Protein 8EN5 (pdb70)

Nearest PDB structures (foldseek):
  4oos-assembly1_A  TM=9.981E-01  e=9.730E-63  Norovirus Hu/GII.4/Sydney/NSW0514/2012/AU
  4opo-assembly1_A  TM=9.979E-01  e=1.707E-60  Norovirus Hu/GII-4/Kumamoto5/2006/JP
  3sln-assembly3_C  TM=9.999E-01  e=3.626E-60  Norovirus Hu/GII.4/2004/NL
  4opv-assembly1_A  TM=9.982E-01  e=5.008E-60  Norovirus Hu/GII.4/Farmington Hills/2004/USA
  8vrv-assembly1_B  TM=9.933E-01  e=4.746E-60  Norovirus GII.4

Organism: NCBI:txid1241973

B-factor: mean 28.87, std 10.04, range [11.43, 81.65]

Secondary structure (DSSP, 8-state):
-PPP-----BGGG-B-SSSSSB--EEEE---TTS----SSS-B-TTS-B-TT--S-GGGTT-EEEEEEE-TTSSEEEEEEPPTTSPPP-TTSSSSSSTT---SBSEEEEEEEEE-TTT--EEEEEEEEETTSTTEEGGGTEEEEEES-SS-PPTTS-EEEEEEEEE--TTS-TT---BTTS---TTTTSS---SPPPP----STTEEEEEEEEE--EEEE----EEEESS-HHHHHHHHHH-PPPSSSEEEEEEE-TTT--EEEEEEEETTTEEEEE--S-EEEEB-TT-EEEEEEEE-TTPPPPP--/-PPP-----BGGGSB-SSSSSB--EEEEE--TTS----SSS-B-TTS-B-TT--S-GGGTT-EEEEEE--TT-SEEEEEEPPTTSPPP-TTSSSSSSTT---SBSEEEEEEEEE-TTT--EEEEEEEEETTSTT-BGGGTEEEEEES-SS---TTS-EEEEEEEEE--TTS-TT---BTTS---TTTTSS---SPPPP----STTEEEEEEEEE--EEEE----EEEESS-HHHHHHHHHH-PPPSSSEEEEEEE-TTT--EEEEEEEETTTEEEEE--S-EEEEB-TT-EEEEEEEE-TT--PPP--/-PPP------STTSB-SSSSSB--EEEE---TTS----SSS-B-TTS-B-TT--S-GGGTT-EEEEEEE-TTSSEEEEEE--TTSPPP-TTSSSSSSTT---SBSEEEEEEEEE-TTT--EEEEEEEEETTSTT-BGGGTEEEEEES-SSSPPSSS-EEEEEEEEE--TTSSTT---BTTS---TTSTT----SPPPP----STTEEEEEEEEE--EEEE----EEEESS-HHHHHHHHHH-PPPSSSEEEEEEEETTTTEEEEEEEEETTTEEEEE--S-EEEEB-TT-EEEEEEEE-TT--PPP--/--------BGGG-B-SSSSSB--EEEEE--TTS----SSS-B-TTS-B-TT--S-GGGTT-EEEEEEEETTTTEEEEEEE-TTSPBP-TTSSSSSSTT---SBSEEEEEEEEE-TTT--EEEEEEEEETTSTT-BGGGTEEEEEES-SSSPPTTS-EEEEEEEEE--TTS-TT---BTT----TT-TT----SPPPP----STTEEEEEEEEE--EEEE----EEEESS-HHHHHHHHHH-PPPSSSEEEEEEE-TTT--EEEEEEEETTTEEEEE--S-EEEEB-TT-EEEEEEEE-TT--PPP-/--EEEEE--EEE-TT--EEEEEEEESEEESPPPEEEEEE-TTS--EEEEEE-TT--EEES-GGGTTTEEEEEEGGGTEEEEEE-S--GGG-EEEEEEE-SBSS----SGGG-SEE---EEEEE---/--EEEEE--EEE-TT--EEEEEEEESEEESPPPEEEEEE-TTS--EEEEEE-TT--EEES-GGGBTTEEEEEEGGGTEEEEEE-S--GGG-EEEEEEE-SBSS----SGGG-SEE---EEEEE--/--EEEEE--EEE-TT--EEEEEEEESEEESPPPEEEEEE-TTS--EEEEEE-TT--EEESSGGGTTTEEEEEEGGGTEEEEEESS--GGG-EEEEEEE-SBSS----SGGG-SEE---EEEEE--SSS---/--EEEEE--EEE-TT--EEEEEEEESEEESPPPEEEEEE-TTS--EEEEEE-TT--EEES-STTTTTEEEEEEGGGTEEEEEE-S--GGG-EEEEEEE-SBSS---SSGGG-SEE---EEEEE-

Foldseek 3Di:
DQDFKFDQDFQQRFAAQQAGGGFDFKWWAADPVAWAFFQTQWAFLLQRRAALYDADRQLAQKWKAWWDFDPPAQKIKGQTDAPVRHRDDLPPQHQARRNHHFWFFKWKFKKKWADVVPRDIDIWIKIFGLQALQQARSNRITMIHTPDRDDGDGPTMMMTGTAFGEDDQVDDAQPDDDRRHGGQNHSPPDHGGRGLHTDADDDPQKTFMWRWDFTDYDYHRHNRIDTHFHTSSRSNVSNVSSDDQPEQWWKKFWADVVPRDTPFIWIQGRRGGIMARHHRIDIDDDDRSIGIITDDRDYPPDDTDHDD/DDAQKFDQAFQQRFAAQQALGGFDFKWWAADPVAWAFFQTQWAFLLQRRAALYDQDSQLAQKWKAWWDDDQQAQKIKGQTDAPVRHRDDLVPQHQAHRNHHFWFFKWKFKKKWADVVPRDIDIWIWIFGLQALQQARSVRIGMIRTPDNPPGDGPTIMMTGTAFGEDDQVDDAQPDDDRRHGGQNHGPPDHTGRGLHTDADDAPQKTFMWRWDFTDYDYHHHNRIHTHFHTSSSSNVSNVNSRDQPEQWWKKFWADPVVRDTPFIWIQGRRGGIMARHHRTDIDDDDRSIDIITDGRDYDRDDTDHDD/DKAWAKDWADAAAAQAKTKIKIAIDDADDFQWKKWKWWAAPPGDTWTAKIQASVRDIDGPDVVQVVFWDWDADVVRRMIMIMGGRDDQVVWTWMKMFTDNDRDDHDTDPVRGPHIHPTDGHGHDPD/DKAWAKDWADEAAAQAKTKIKIQMDDDDDFQWKKWKWWADPPGDTWTAKIAFSVRDIDGDDVVQPPQWDWDADVVRNMIMIMGGRDDQVPWTWMKMFTDNDRDDIDTDPVVGPYIHPTHGHGHDD/DFDFKFDQAFQQRFAAQQALGGFDFKWWAADPVAWAFFQTQWAFLLFRRAALYDQDSQLAQKWKAWWDAPQVAQKIKGQTDAPVRHRDDLPPQHQFHRNHRFWFFKWKFKKKWADPVPRDIDIWIKIFGLQAQQQARSVRIGMIRTPDNPDGDGPTMMMTGTAFGEDDQVDDAQPDDDNRHGGNNHGPPDDTGRGDHTDADDDPQKTFMWRWDFTDYDYHHHNRIDTHFHTSSSSNVSNVSSDDQPEQWWKKFWADVVVRDTPFIWIQGRRGGIMARHHRIDIDDDDRSIDIITDDRDYPPDDTDHDD/DDFKFDQAFQQRFAAQQAGGGFDFKWWAADPVAWAFFQTQFAFLLQRHAALYDADRQLAQKWKAWWDFPPPAQKIKGQTDAPVNHRDDLVDQHQARRRHHFWFFKWKFKKKWADPVPGDIDIWIKIFGLQALQQARSVRMGMIHTPDRPDGDGPTIMMTGTAFGEDDQVDDAQPDDDQRHGGQNHGPPHHTGRGQDTDADDPPQKTFIWRWDFTDYPYHHHNRIHTHFHTSSRSNVSNVNSDDQPEQWWKKFKADVVVRDTPFIWIQGRRTGIMARHHRIDIDDDDRSIDIITDDRDYPPDDTDHD/DKAWAKDWADEAEFFAKTKMKIAIDDADDFQWKKWKWWADPPGDTWTAKIAFSVRDIGGDDCVQVPFWDWDDDVVRNMIMIMGRGDDQVPWTWMKMFTDNDRDDHDTDPVRGPYIYPTHGHGYDHPPPDDD/DKAWDKDWADEAAQQAKIKMKIAMDDDDDFQWKKWKWWAAPPDDIKTAKIQFSVRDIDGPDPPCPPFWDWDDDVVRRMIMIIGGRDDQRVWTWMKMFTDNHRDDDDIDPVRGPGIHPTDGHGYD

Structure (mmCIF, N/CA/C/O backbone):
data_8EN5
#
_entry.id   8EN5
#
_cell.length_a   61.244
_cell.length_b   235.384
_cell.length_c   70.566
_cell.angle_alpha   90.000
_cell.angle_beta   104.300
_cell.angle_gamma   90.000
#
_symmetry.space_group_name_H-M   'P 1 21 1'
#
loop_
_entity.id
_entity.type
_entity.pdbx_description
1 polymer 'GII.4 P domain'
2 polymer 'Nanobody 56'
3 non-polymer 1,2-ETHANEDIOL
4 non-polymer '2-(N-MORPHOLINO)-ETHANESULFONIC ACID'
5 water water
#
loop_
_atom_site.group_PDB
_atom_site.id
_atom_site.type_symbol
_atom_site.label_atom_id
_atom_site.label_alt_id
_atom_site.label_comp_id
_atom_site.label_asym_id
_atom_site.label_entity_id
_atom_site.label_seq_id
_atom_site.pdbx_PDB_ins_code
_atom_site.Cartn_x
_atom_site.Cartn_y
_atom_site.Cartn_z
_atom_site.occupancy
_atom_site.B_iso_or_equiv
_atom_site.auth_seq_id
_atom_site.auth_comp_id
_atom_site.auth_asym_id
_atom_site.auth_atom_id
_atom_site.pdbx_PDB_model_num
ATOM 1 N N . THR A 1 1 ? 28.021 -70.901 32.354 1.00 42.96 224 THR A N 1
ATOM 2 C CA . THR A 1 1 ? 29.360 -71.121 32.863 1.00 40.82 224 THR A CA 1
ATOM 3 C C . THR A 1 1 ? 30.398 -70.121 32.274 1.00 35.20 224 THR A C 1
ATOM 4 O O . THR A 1 1 ? 31.392 -69.839 32.939 1.00 34.85 224 THR A O 1
ATOM 8 N N . LYS A 1 2 ? 30.197 -69.590 31.052 1.00 31.13 225 LYS A N 1
ATOM 9 C CA . LYS A 1 2 ? 31.141 -68.593 30.536 1.00 31.57 225 LYS A CA 1
ATOM 10 C C . LYS A 1 2 ? 31.118 -67.372 31.454 1.00 27.62 225 LYS A C 1
ATOM 11 O O . LYS A 1 2 ? 30.030 -66.811 31.694 1.00 27.35 225 LYS A O 1
ATOM 17 N N . PRO A 1 3 ? 32.270 -66.918 31.962 1.00 26.06 226 PRO A N 1
ATOM 18 C CA . PRO A 1 3 ? 32.269 -65.825 32.956 1.00 26.24 226 PRO A CA 1
ATOM 19 C C . PRO A 1 3 ? 31.906 -64.477 32.334 1.00 21.71 226 PRO A C 1
ATOM 20 O O . PRO A 1 3 ? 32.370 -64.122 31.248 1.00 21.68 226 PRO A O 1
ATOM 24 N N . PHE A 1 4 ? 31.078 -63.735 33.059 1.00 22.44 227 PHE A N 1
ATOM 25 C CA . PHE A 1 4 ? 30.747 -62.367 32.654 1.00 19.92 227 PHE A CA 1
ATOM 26 C C . PHE A 1 4 ? 31.923 -61.413 32.937 1.00 20.86 227 PHE A C 1
ATOM 27 O O . PHE A 1 4 ? 32.777 -61.665 33.791 1.00 20.11 227 PHE A O 1
ATOM 35 N N . SER A 1 5 ? 31.936 -60.257 32.230 1.00 17.93 228 SER A N 1
ATOM 36 C CA . SER A 1 5 ? 32.937 -59.209 32.405 1.00 19.59 228 SER A CA 1
ATOM 37 C C . SER A 1 5 ? 32.441 -57.995 31.644 1.00 16.65 228 SER A C 1
ATOM 38 O O . SER A 1 5 ? 31.512 -58.098 30.842 1.00 16.51 228 SER A O 1
ATOM 41 N N . VAL A 1 6 ? 33.081 -56.862 31.896 1.00 18.40 229 VAL A N 1
ATOM 42 C CA . VAL A 1 6 ? 32.905 -55.660 31.079 1.00 15.44 229 VAL A CA 1
ATOM 43 C C . VAL A 1 6 ? 34.264 -55.275 30.524 1.00 17.46 229 VAL A C 1
ATOM 44 O O . VAL A 1 6 ? 35.315 -55.640 31.091 1.00 17.93 229 VAL A O 1
ATOM 48 N N . PRO A 1 7 ? 34.295 -54.474 29.464 1.00 15.91 230 PRO A N 1
ATOM 49 C CA . PRO A 1 7 ? 35.585 -54.113 28.847 1.00 18.65 230 PRO A CA 1
ATOM 50 C C . PRO A 1 7 ? 36.456 -53.254 29.736 1.00 19.29 230 PRO A C 1
ATOM 51 O O . PRO A 1 7 ? 35.983 -52.418 30.516 1.00 17.44 230 PRO A O 1
ATOM 55 N N . VAL A 1 8 ? 37.768 -53.469 29.609 1.00 17.00 231 VAL A N 1
ATOM 56 C CA . VAL A 1 8 ? 38.732 -52.582 30.215 1.00 20.07 231 VAL A CA 1
ATOM 57 C C . VAL A 1 8 ? 38.885 -51.396 29.290 1.00 18.90 231 VAL A C 1
ATOM 58 O O . VAL A 1 8 ? 39.729 -51.394 28.371 1.00 19.82 231 VAL A O 1
ATOM 62 N N . LEU A 1 9 ? 38.071 -50.356 29.532 1.00 15.52 232 LEU A N 1
ATOM 63 C CA . LEU A 1 9 ? 38.133 -49.129 28.749 1.00 14.19 232 LEU A CA 1
ATOM 64 C C . LEU A 1 9 ? 37.819 -48.016 29.710 1.00 16.30 232 LEU A C 1
ATOM 65 O O . LEU A 1 9 ? 36.897 -48.175 30.526 1.00 18.92 232 LEU A O 1
ATOM 70 N N . THR A 1 10 ? 38.524 -46.888 29.567 1.00 14.32 233 THR A N 1
ATOM 71 C CA . THR A 1 10 ? 38.226 -45.680 30.338 1.00 13.01 233 THR A CA 1
ATOM 72 C C . THR A 1 10 ? 36.984 -45.017 29.767 1.00 15.30 233 THR A C 1
ATOM 73 O O . THR A 1 10 ? 36.557 -45.317 28.644 1.00 15.39 233 THR A O 1
ATOM 77 N N . VAL A 1 11 ? 36.461 -44.025 30.512 1.00 15.66 234 VAL A N 1
ATOM 78 C CA . VAL A 1 11 ? 35.269 -43.318 30.027 1.00 15.86 234 VAL A CA 1
ATOM 79 C C . VAL A 1 11 ? 35.586 -42.644 28.705 1.00 14.43 234 VAL A C 1
ATOM 80 O O . VAL A 1 11 ? 34.834 -42.762 27.722 1.00 17.33 234 VAL A O 1
ATOM 84 N N . GLU A 1 12 ? 36.745 -41.967 28.641 1.00 16.97 235 GLU A N 1
ATOM 85 C CA . GLU A 1 12 ? 37.124 -41.238 27.440 1.00 16.48 235 GLU A CA 1
ATOM 86 C C . GLU A 1 12 ? 37.461 -42.138 26.245 1.00 16.18 235 GLU A C 1
ATOM 87 O O . GLU A 1 12 ? 37.482 -41.626 25.110 1.00 18.51 235 GLU A O 1
ATOM 93 N N . GLU A 1 13 ? 37.758 -43.416 26.471 1.00 15.22 236 GLU A N 1
ATOM 94 C CA . GLU A 1 13 ? 38.008 -44.356 25.395 1.00 14.85 236 GLU A CA 1
ATOM 95 C C . GLU A 1 13 ? 36.713 -44.815 24.740 1.00 15.81 236 GLU A C 1
ATOM 96 O O . GLU A 1 13 ? 36.771 -45.469 23.682 1.00 18.51 236 GLU A O 1
ATOM 102 N N . MET A 1 14 ? 35.551 -44.510 25.354 1.00 15.23 237 MET A N 1
ATOM 103 C CA . MET A 1 14 ? 34.279 -45.045 24.871 1.00 14.21 237 MET A CA 1
ATOM 104 C C . MET A 1 14 ? 33.407 -44.005 24.184 1.00 13.86 237 MET A C 1
ATOM 105 O O . MET A 1 14 ? 33.755 -42.810 24.072 1.00 14.30 237 MET A O 1
ATOM 110 N N . THR A 1 15 ? 32.300 -44.518 23.616 1.00 13.51 238 THR A N 1
ATOM 111 C CA . THR A 1 15 ? 31.467 -43.818 22.651 1.00 12.27 238 THR A CA 1
ATOM 112 C C . THR A 1 15 ? 30.024 -43.809 23.138 1.00 13.36 238 THR A C 1
ATOM 113 O O . THR A 1 15 ? 29.563 -44.816 23.668 1.00 14.17 238 THR A O 1
ATOM 117 N N . ASN A 1 16 ? 29.353 -42.653 22.982 1.00 12.54 239 ASN A N 1
ATOM 118 C CA . ASN A 1 16 ? 27.912 -42.632 23.245 1.00 11.71 239 ASN A CA 1
ATOM 119 C C . ASN A 1 16 ? 27.198 -43.600 22.317 1.00 15.58 239 ASN A C 1
ATOM 120 O O . ASN A 1 16 ? 27.531 -43.716 21.123 1.00 13.92 239 ASN A O 1
ATOM 125 N N . SER A 1 17 ? 26.175 -44.277 22.861 1.00 13.09 240 SER A N 1
ATOM 126 C CA . SER A 1 17 ? 25.372 -45.192 22.041 1.00 11.43 240 SER A CA 1
ATOM 127 C C . SER A 1 17 ? 24.134 -44.535 21.441 1.00 13.23 240 SER A C 1
ATOM 128 O O . SER A 1 17 ? 23.374 -45.217 20.740 1.00 14.50 240 SER A O 1
ATOM 131 N N . ARG A 1 18 ? 23.931 -43.224 21.673 1.00 12.36 241 ARG A N 1
ATOM 132 C CA . ARG A 1 18 ? 22.705 -42.566 21.155 1.00 12.60 241 ARG A CA 1
ATOM 133 C C . ARG A 1 18 ? 23.025 -41.456 20.123 1.00 14.78 241 ARG A C 1
ATOM 134 O O . ARG A 1 18 ? 22.104 -40.875 19.519 1.00 15.53 241 ARG A O 1
ATOM 142 N N . PHE A 1 19 ? 24.316 -41.186 19.850 1.00 14.05 242 PHE A N 1
ATOM 143 C CA . PHE A 1 19 ? 24.759 -40.226 18.834 1.00 12.88 242 PHE A CA 1
ATOM 144 C C . PHE A 1 19 ? 26.235 -40.528 18.588 1.00 12.79 242 PHE A C 1
ATOM 145 O O . PHE A 1 19 ? 26.924 -40.914 19.532 1.00 13.16 242 PHE A O 1
ATOM 153 N N . PRO A 1 20 ? 26.747 -40.335 17.380 1.00 14.08 243 PRO A N 1
ATOM 154 C CA . PRO A 1 20 ? 28.156 -40.784 17.100 1.00 14.11 243 PRO A CA 1
ATOM 155 C C . PRO A 1 20 ? 29.239 -39.828 17.598 1.00 14.63 243 PRO A C 1
ATOM 156 O O . PRO A 1 20 ? 29.899 -39.108 16.830 1.00 16.12 243 PRO A O 1
ATOM 160 N N . ILE A 1 21 ? 29.423 -39.803 18.912 1.00 14.13 244 ILE A N 1
ATOM 161 C CA . ILE A 1 21 ? 30.388 -38.910 19.558 1.00 15.27 244 ILE A CA 1
ATOM 162 C C . ILE A 1 21 ? 30.972 -39.588 20.791 1.00 13.73 244 ILE A C 1
ATOM 163 O O . ILE A 1 21 ? 30.330 -40.471 21.389 1.00 14.31 244 ILE A O 1
ATOM 168 N N . PRO A 1 22 ? 32.173 -39.225 21.223 1.00 13.73 245 PRO A N 1
ATOM 169 C CA . PRO A 1 22 ? 32.743 -39.846 22.432 1.00 15.31 245 PRO A CA 1
ATOM 170 C C . PRO A 1 22 ? 31.981 -39.552 23.715 1.00 13.24 245 PRO A C 1
ATOM 171 O O . PRO A 1 22 ? 31.319 -38.520 23.839 1.00 15.66 245 PRO A O 1
ATOM 175 N N . LEU A 1 23 ? 32.142 -40.456 24.693 1.00 12.74 246 LEU A N 1
ATOM 176 C CA . LEU A 1 23 ? 31.736 -40.150 26.053 1.00 12.18 246 LEU A CA 1
ATOM 177 C C . LEU A 1 23 ? 32.668 -39.080 26.631 1.00 15.52 246 LEU A C 1
ATOM 178 O O . LEU A 1 23 ? 33.857 -38.984 26.262 1.00 16.75 246 LEU A O 1
ATOM 183 N N . GLU A 1 24 ? 32.132 -38.300 27.593 1.00 14.62 247 GLU A N 1
ATOM 184 C CA . GLU A 1 24 ? 32.914 -37.303 28.328 1.00 14.28 247 GLU A CA 1
ATOM 185 C C . GLU A 1 24 ? 32.932 -37.523 29.821 1.00 16.91 247 GLU A C 1
ATOM 186 O O . GLU A 1 24 ? 33.961 -37.238 30.479 1.00 16.21 247 GLU A O 1
ATOM 192 N N . LYS A 1 25 ? 31.807 -37.907 30.402 1.00 17.03 248 LYS A N 1
ATOM 193 C CA . LYS A 1 25 ? 31.759 -37.947 31.865 1.00 16.80 248 LYS A CA 1
ATOM 194 C C . LYS A 1 25 ? 30.648 -38.878 32.317 1.00 16.05 248 LYS A C 1
ATOM 195 O O . LYS A 1 25 ? 29.819 -39.335 31.523 1.00 16.91 248 LYS A O 1
ATOM 201 N N . LEU A 1 26 ? 30.642 -39.138 33.612 1.00 16.04 249 LEU A N 1
ATOM 202 C CA . LEU A 1 26 ? 29.598 -39.911 34.294 1.00 15.28 249 LEU A CA 1
ATOM 203 C C . LEU A 1 26 ? 28.753 -38.933 35.099 1.00 15.95 249 LEU A C 1
ATOM 204 O O . LEU A 1 26 ? 29.298 -38.049 35.785 1.00 16.56 249 LEU A O 1
ATOM 209 N N . PHE A 1 27 ? 27.422 -39.061 34.980 1.00 15.64 250 PHE A N 1
ATOM 210 C CA . PHE A 1 27 ? 26.494 -38.145 35.640 1.00 17.68 250 PHE A CA 1
ATOM 211 C C . PHE A 1 27 ? 25.390 -38.941 36.326 1.00 16.49 250 PHE A C 1
ATOM 212 O O . PHE A 1 27 ? 24.917 -39.975 35.805 1.00 16.49 250 PHE A O 1
ATOM 220 N N . THR A 1 28 ? 24.942 -38.478 37.485 1.00 16.37 251 THR A N 1
ATOM 221 C CA . THR A 1 28 ? 23.777 -39.126 38.102 1.00 17.79 251 THR A CA 1
ATOM 222 C C . THR A 1 28 ? 22.768 -38.064 38.511 1.00 16.69 251 THR A C 1
ATOM 223 O O . THR A 1 28 ? 23.146 -36.959 38.887 1.00 17.86 251 THR A O 1
ATOM 227 N N . GLY A 1 29 ? 21.480 -38.386 38.384 1.00 17.91 252 GLY A N 1
ATOM 228 C CA . GLY A 1 29 ? 20.433 -37.450 38.745 1.00 22.72 252 GLY A CA 1
ATOM 229 C C . GLY A 1 29 ? 19.165 -38.245 38.980 1.00 19.30 252 GLY A C 1
ATOM 230 O O . GLY A 1 29 ? 19.029 -39.390 38.548 1.00 21.00 252 GLY A O 1
ATOM 231 N N . PRO A 1 30 ? 18.215 -37.676 39.703 1.00 20.76 253 PRO A N 1
ATOM 232 C CA . PRO A 1 30 ? 16.901 -38.317 39.821 1.00 23.52 253 PRO A CA 1
ATOM 233 C C . PRO A 1 30 ? 16.188 -38.289 38.473 1.00 20.88 253 PRO A C 1
ATOM 234 O O . PRO A 1 30 ? 16.439 -37.419 37.625 1.00 23.16 253 PRO A O 1
ATOM 238 N N . SER A 1 31 ? 15.300 -39.272 38.258 1.00 21.78 254 SER A N 1
ATOM 239 C CA . SER A 1 31 ? 14.601 -39.326 36.978 1.00 24.53 254 SER A CA 1
ATOM 240 C C . SER A 1 31 ? 13.133 -39.709 37.148 1.00 30.95 254 SER A C 1
ATOM 241 O O . SER A 1 31 ? 12.506 -40.203 36.198 1.00 31.40 254 SER A O 1
ATOM 244 N N . SER A 1 32 ? 12.563 -39.492 38.332 1.00 29.86 255 SER A N 1
ATOM 245 C CA . SER A 1 32 ? 11.142 -39.797 38.506 1.00 32.86 255 SER A CA 1
ATOM 246 C C . SER A 1 32 ? 10.245 -38.802 37.790 1.00 33.90 255 SER A C 1
ATOM 247 O O . SER A 1 32 ? 9.088 -39.136 37.503 1.00 43.33 255 SER A O 1
ATOM 250 N N . ALA A 1 33 ? 10.740 -37.619 37.442 1.00 32.89 256 ALA A N 1
ATOM 251 C CA . ALA A 1 33 ? 9.858 -36.620 36.845 1.00 37.49 256 ALA A CA 1
ATOM 252 C C . ALA A 1 33 ? 9.522 -36.897 35.384 1.00 40.78 256 ALA A C 1
ATOM 253 O O . ALA A 1 33 ? 8.537 -36.343 34.882 1.00 41.89 256 ALA A O 1
ATOM 255 N N . PHE A 1 34 ? 10.288 -37.748 34.701 1.00 33.67 257 PHE A N 1
ATOM 256 C CA . PHE A 1 34 ? 10.141 -37.981 33.268 1.00 30.32 257 PHE A CA 1
ATOM 257 C C . PHE A 1 34 ? 10.359 -39.465 32.987 1.00 26.77 257 PHE A C 1
ATOM 258 O O . PHE A 1 34 ? 10.733 -40.217 33.880 1.00 29.70 257 PHE A O 1
ATOM 266 N N . VAL A 1 35 ? 10.076 -39.901 31.746 1.00 27.29 258 VAL A N 1
ATOM 267 C CA . VAL A 1 35 ? 10.205 -41.308 31.341 1.00 23.83 258 VAL A CA 1
ATOM 268 C C . VAL A 1 35 ? 11.566 -41.491 30.690 1.00 24.50 258 VAL A C 1
ATOM 269 O O . VAL A 1 35 ? 11.909 -40.765 29.751 1.00 25.82 258 VAL A O 1
ATOM 273 N N . VAL A 1 36 ? 12.339 -42.454 31.178 1.00 20.86 259 VAL A N 1
ATOM 274 C CA . VAL A 1 36 ? 13.634 -42.800 30.584 1.00 20.53 259 VAL A CA 1
ATOM 275 C C . VAL A 1 36 ? 13.417 -44.051 29.742 1.00 18.64 259 VAL A C 1
ATOM 276 O O . VAL A 1 36 ? 13.323 -45.157 30.277 1.00 20.10 259 VAL A O 1
ATOM 280 N N . GLN A 1 37 ? 13.322 -43.883 28.404 1.00 18.18 260 GLN A N 1
ATOM 281 C CA . GLN A 1 37 ? 13.014 -45.011 27.545 1.00 18.14 260 GLN A CA 1
ATOM 282 C C . GLN A 1 37 ? 13.792 -44.911 26.231 1.00 17.08 260 GLN A C 1
ATOM 283 O O . GLN A 1 37 ? 13.240 -45.047 25.124 1.00 17.48 260 GLN A O 1
ATOM 289 N N . PRO A 1 38 ? 15.090 -44.674 26.297 1.00 17.59 261 PRO A N 1
ATOM 290 C CA . PRO A 1 38 ? 15.852 -44.583 25.044 1.00 16.36 261 PRO A CA 1
ATOM 291 C C . PRO A 1 38 ? 15.820 -45.934 24.328 1.00 13.74 261 PRO A C 1
ATOM 292 O O . PRO A 1 38 ? 15.714 -47.006 24.950 1.00 16.84 261 PRO A O 1
ATOM 296 N N . GLN A 1 39 ? 15.939 -45.884 23.000 1.00 15.50 262 GLN A N 1
ATOM 297 C CA . GLN A 1 39 ? 15.886 -47.072 22.150 1.00 14.91 262 GLN A CA 1
ATOM 298 C C . GLN A 1 39 ? 17.231 -47.464 21.542 1.00 14.09 262 GLN A C 1
ATOM 299 O O . GLN A 1 39 ? 17.416 -48.661 21.191 1.00 15.86 262 GLN A O 1
ATOM 305 N N . ASN A 1 40 ? 18.166 -46.507 21.436 1.00 14.15 263 ASN A N 1
ATOM 306 C CA . ASN A 1 40 ? 19.566 -46.820 21.109 1.00 14.10 263 ASN A CA 1
ATOM 307 C C . ASN A 1 40 ? 20.338 -47.020 22.395 1.00 15.13 263 ASN A C 1
ATOM 308 O O . ASN A 1 40 ? 19.988 -46.468 23.433 1.00 17.07 263 ASN A O 1
ATOM 313 N N . GLY A 1 41 ? 21.397 -47.830 22.325 1.00 13.80 264 GLY A N 1
ATOM 314 C CA . GLY A 1 41 ? 22.198 -48.171 23.516 1.00 12.92 264 GLY A CA 1
ATOM 315 C C . GLY A 1 41 ? 21.440 -49.099 24.457 1.00 14.81 264 GLY A C 1
ATOM 316 O O . GLY A 1 41 ? 21.521 -48.951 25.690 1.00 16.42 264 GLY A O 1
ATOM 317 N N . ARG A 1 42 ? 20.683 -50.046 23.903 1.00 14.76 265 ARG A N 1
ATOM 318 C CA . ARG A 1 42 ? 19.896 -50.960 24.721 1.00 14.41 265 ARG A CA 1
ATOM 319 C C . ARG A 1 42 ? 20.321 -52.382 24.411 1.00 14.25 265 ARG A C 1
ATOM 320 O O . ARG A 1 42 ? 20.242 -52.820 23.261 1.00 16.21 265 ARG A O 1
ATOM 328 N N . CYS A 1 43 ? 20.729 -53.094 25.452 1.00 14.83 266 CYS A N 1
ATOM 329 C CA . CYS A 1 43 ? 21.310 -54.426 25.291 1.00 17.02 266 CYS A CA 1
ATOM 330 C C . CYS A 1 43 ? 21.303 -55.133 26.642 1.00 16.71 266 CYS A C 1
ATOM 331 O O . CYS A 1 43 ? 21.620 -54.503 27.652 1.00 17.26 266 CYS A O 1
ATOM 334 N N . THR A 1 44 ? 20.952 -56.430 26.664 1.00 18.80 267 THR A N 1
ATOM 335 C CA . THR A 1 44 ? 21.082 -57.165 27.923 1.00 16.88 267 THR A CA 1
ATOM 336 C C . THR A 1 44 ? 22.545 -57.513 28.207 1.00 17.55 267 THR A C 1
ATOM 337 O O . THR A 1 44 ? 23.400 -57.531 27.311 1.00 17.71 267 THR A O 1
ATOM 341 N N . THR A 1 45 ? 22.827 -57.857 29.463 1.00 18.23 268 THR A N 1
ATOM 342 C CA . THR A 1 45 ? 24.215 -58.235 29.761 1.00 15.83 268 THR A CA 1
ATOM 343 C C . THR A 1 45 ? 24.642 -59.555 29.096 1.00 19.93 268 THR A C 1
ATOM 344 O O . THR A 1 45 ? 25.856 -59.735 28.905 1.00 18.14 268 THR A O 1
ATOM 348 N N . ASP A 1 46 ? 23.692 -60.447 28.754 1.00 19.08 269 ASP A N 1
ATOM 349 C CA . ASP A 1 46 ? 23.997 -61.640 27.974 1.00 20.26 269 ASP A CA 1
ATOM 350 C C . ASP A 1 46 ? 23.863 -61.437 26.454 1.00 20.63 269 ASP A C 1
ATOM 351 O O . ASP A 1 46 ? 23.936 -62.426 25.698 1.00 20.52 269 ASP A O 1
ATOM 356 N N . GLY A 1 47 ? 23.827 -60.177 25.985 1.00 18.30 270 GLY A N 1
ATOM 357 C CA . GLY A 1 47 ? 24.106 -59.864 24.590 1.00 17.20 270 GLY A CA 1
ATOM 358 C C . GLY A 1 47 ? 22.901 -59.826 23.666 1.00 18.01 270 GLY A C 1
ATOM 359 O O . GLY A 1 47 ? 23.071 -59.897 22.433 1.00 19.98 270 GLY A O 1
ATOM 360 N N . VAL A 1 48 ? 21.702 -59.655 24.196 1.00 15.86 271 VAL A N 1
ATOM 361 C CA . VAL A 1 48 ? 20.527 -59.481 23.340 1.00 15.06 271 VAL A CA 1
ATOM 362 C C . VAL A 1 48 ? 20.274 -57.988 23.076 1.00 16.97 271 VAL A C 1
ATOM 363 O O . VAL A 1 48 ? 19.984 -57.221 24.005 1.00 17.56 271 VAL A O 1
ATOM 367 N N . LEU A 1 49 ? 20.370 -57.583 21.811 1.00 18.56 272 LEU A N 1
ATOM 368 C CA . LEU A 1 49 ? 20.125 -56.185 21.439 1.00 16.55 272 LEU A CA 1
ATOM 369 C C . LEU A 1 49 ? 18.622 -55.872 21.540 1.00 17.73 272 LEU A C 1
ATOM 370 O O . LEU A 1 49 ? 17.761 -56.705 21.187 1.00 18.95 272 LEU A O 1
ATOM 375 N N . LEU A 1 50 ? 18.310 -54.658 21.991 1.00 16.61 273 LEU A N 1
ATOM 376 C CA . LEU A 1 50 ? 16.917 -54.259 22.198 1.00 16.65 273 LEU A CA 1
ATOM 377 C C . LEU A 1 50 ? 16.604 -52.964 21.452 1.00 19.27 273 LEU A C 1
ATOM 378 O O . LEU A 1 50 ? 17.493 -52.234 21.000 1.00 18.22 273 LEU A O 1
ATOM 383 N N . GLY A 1 51 ? 15.310 -52.647 21.336 1.00 17.66 274 GLY A N 1
ATOM 384 C CA . GLY A 1 51 ? 14.978 -51.329 20.763 1.00 18.22 274 GLY A CA 1
ATOM 385 C C . GLY A 1 51 ? 15.415 -51.207 19.312 1.00 17.95 274 GLY A C 1
ATOM 386 O O . GLY A 1 51 ? 15.202 -52.107 18.476 1.00 20.17 274 GLY A O 1
ATOM 387 N N . THR A 1 52 ? 16.021 -50.064 18.990 1.00 16.75 275 THR A N 1
ATOM 388 C CA . THR A 1 52 ? 16.616 -49.831 17.679 1.00 14.88 275 THR A CA 1
ATOM 389 C C . THR A 1 52 ? 18.129 -50.034 17.701 1.00 15.91 275 THR A C 1
ATOM 390 O O . THR A 1 52 ? 18.813 -49.518 16.808 1.00 15.65 275 THR A O 1
ATOM 394 N N . THR A 1 53 ? 18.647 -50.806 18.655 1.00 14.98 276 THR A N 1
ATOM 395 C CA . THR A 1 53 ? 20.109 -50.817 18.852 1.00 15.35 276 THR A CA 1
ATOM 396 C C . THR A 1 53 ? 20.798 -51.718 17.829 1.00 17.90 276 THR A C 1
ATOM 397 O O . THR A 1 53 ? 20.377 -52.858 17.615 1.00 18.16 276 THR A O 1
ATOM 401 N N . GLN A 1 54 ? 21.889 -51.217 17.230 1.00 16.20 277 GLN A N 1
ATOM 402 C CA . GLN A 1 54 ? 22.711 -52.004 16.299 1.00 14.00 277 GLN A CA 1
ATOM 403 C C . GLN A 1 54 ? 24.161 -51.787 16.722 1.00 13.92 277 GLN A C 1
ATOM 404 O O . GLN A 1 54 ? 24.416 -51.065 17.686 1.00 15.86 277 GLN A O 1
ATOM 410 N N . LEU A 1 55 ? 25.082 -52.387 15.977 1.00 13.98 278 LEU A N 1
ATOM 411 C CA . LEU A 1 55 ? 26.443 -52.511 16.540 1.00 13.04 278 LEU A CA 1
ATOM 412 C C . LEU A 1 55 ? 27.398 -51.371 16.202 1.00 15.65 278 LEU A C 1
ATOM 413 O O . LEU A 1 55 ? 28.302 -51.159 17.014 1.00 17.79 278 LEU A O 1
ATOM 418 N N . SER A 1 56 ? 27.301 -50.722 15.031 1.00 18.33 279 SER A N 1
ATOM 419 C CA . SER A 1 56 ? 28.473 -49.820 14.925 1.00 17.74 279 SER A CA 1
ATOM 420 C C . SER A 1 56 ? 28.077 -48.376 15.230 1.00 16.56 279 SER A C 1
ATOM 421 O O . SER A 1 56 ? 26.955 -47.910 14.860 1.00 14.78 279 SER A O 1
ATOM 424 N N . PRO A 1 57 ? 28.889 -47.645 15.963 1.00 14.48 280 PRO A N 1
ATOM 425 C CA . PRO A 1 57 ? 28.473 -46.297 16.337 1.00 16.39 280 PRO A CA 1
ATOM 426 C C . PRO A 1 57 ? 28.348 -45.338 15.173 1.00 15.80 280 PRO A C 1
ATOM 427 O O . PRO A 1 57 ? 27.666 -44.316 15.325 1.00 16.30 280 PRO A O 1
ATOM 431 N N . VAL A 1 58 ? 28.977 -45.592 14.021 1.00 16.68 281 VAL A N 1
ATOM 432 C CA . VAL A 1 58 ? 28.904 -44.614 12.926 1.00 16.04 281 VAL A CA 1
ATOM 433 C C . VAL A 1 58 ? 27.542 -44.638 12.227 1.00 16.33 281 VAL A C 1
ATOM 434 O O . VAL A 1 58 ? 27.244 -43.685 11.488 1.00 21.58 281 VAL A O 1
ATOM 438 N N . ASN A 1 59 ? 26.716 -45.671 12.467 1.00 14.72 282 ASN A N 1
ATOM 439 C CA . ASN A 1 59 ? 25.376 -45.723 11.877 1.00 15.57 282 ASN A CA 1
ATOM 440 C C . ASN A 1 59 ? 24.328 -45.017 12.725 1.00 15.55 282 ASN A C 1
ATOM 441 O O . ASN A 1 59 ? 23.201 -44.860 12.264 1.00 16.73 282 ASN A O 1
ATOM 446 N N . ILE A 1 60 ? 24.656 -44.613 13.943 1.00 15.64 283 ILE A N 1
ATOM 447 C CA . ILE A 1 60 ? 23.681 -43.990 14.837 1.00 14.81 283 ILE A CA 1
ATOM 448 C C . ILE A 1 60 ? 23.285 -42.614 14.304 1.00 13.71 283 ILE A C 1
ATOM 449 O O . ILE A 1 60 ? 24.126 -41.756 14.002 1.00 14.71 283 ILE A O 1
ATOM 454 N N . CYS A 1 61 ? 21.972 -42.411 14.111 1.00 14.96 284 CYS A N 1
ATOM 455 C CA . CYS A 1 61 ? 21.378 -41.188 13.556 1.00 14.47 284 CYS A CA 1
ATOM 456 C C . CYS A 1 61 ? 21.775 -40.935 12.099 1.00 13.32 284 CYS A C 1
ATOM 457 O O . CYS A 1 61 ? 21.727 -39.788 11.638 1.00 13.83 284 CYS A O 1
ATOM 460 N N . THR A 1 62 ? 22.171 -41.978 11.355 1.00 13.20 285 THR A N 1
ATOM 461 C CA A THR A 1 62 ? 22.350 -41.891 9.917 0.50 14.95 285 THR A CA 1
ATOM 462 C CA B THR A 1 62 ? 22.355 -41.904 9.912 0.50 14.95 285 THR A CA 1
ATOM 463 C C . THR A 1 62 ? 21.125 -42.461 9.204 1.00 15.71 285 THR A C 1
ATOM 464 O O . THR A 1 62 ? 20.428 -43.348 9.739 1.00 17.61 285 THR A O 1
ATOM 471 N N . PHE A 1 63 ? 20.861 -41.941 7.999 1.00 15.17 286 PHE A N 1
ATOM 472 C CA . PHE A 1 63 ? 19.800 -42.459 7.129 1.00 15.38 286 PHE A CA 1
ATOM 473 C C . PHE A 1 63 ? 20.336 -42.667 5.719 1.00 16.35 286 PHE A C 1
ATOM 474 O O . PHE A 1 63 ? 21.187 -41.895 5.240 1.00 16.43 286 PHE A O 1
ATOM 482 N N . ARG A 1 64 ? 19.790 -43.676 5.032 1.00 14.93 287 ARG A N 1
ATOM 483 C CA . ARG A 1 64 ? 20.176 -43.942 3.652 1.00 15.08 287 ARG A CA 1
ATOM 484 C C . ARG A 1 64 ? 18.925 -44.216 2.828 1.00 15.65 287 ARG A C 1
ATOM 485 O O . ARG A 1 64 ? 17.968 -44.783 3.340 1.00 16.73 287 ARG A O 1
ATOM 493 N N . GLY A 1 65 ? 18.963 -43.849 1.554 1.00 12.83 288 GLY A N 1
ATOM 494 C CA . GLY A 1 65 ? 17.812 -44.147 0.681 1.00 13.46 288 GLY A CA 1
ATOM 495 C C . GLY A 1 65 ? 17.902 -43.410 -0.635 1.00 15.84 288 GLY A C 1
ATOM 496 O O . GLY A 1 65 ? 19.000 -43.129 -1.139 1.00 16.99 288 GLY A O 1
ATOM 497 N N . ASP A 1 66 ? 16.723 -43.118 -1.220 1.00 15.16 289 ASP A N 1
ATOM 498 C CA . ASP A 1 66 ? 16.686 -42.159 -2.312 1.00 16.02 289 ASP A CA 1
ATOM 499 C C . ASP A 1 66 ? 15.672 -41.055 -1.954 1.00 18.25 289 ASP A C 1
ATOM 500 O O . ASP A 1 66 ? 14.957 -41.164 -0.954 1.00 17.87 289 ASP A O 1
ATOM 505 N N . VAL A 1 67 ? 15.678 -39.944 -2.701 1.00 16.31 290 VAL A N 1
ATOM 506 C CA . VAL A 1 67 ? 14.892 -38.769 -2.285 1.00 17.34 290 VAL A CA 1
ATOM 507 C C . VAL A 1 67 ? 13.987 -38.288 -3.402 1.00 18.74 290 VAL A C 1
ATOM 508 O O . VAL A 1 67 ? 14.272 -38.449 -4.592 1.00 19.25 290 VAL A O 1
ATOM 512 N N . THR A 1 68 ? 12.867 -37.715 -2.983 1.00 19.96 291 THR A N 1
ATOM 513 C CA . THR A 1 68 ? 11.908 -37.116 -3.910 1.00 21.39 291 THR A CA 1
ATOM 514 C C . THR A 1 68 ? 11.644 -35.704 -3.427 1.00 20.43 291 THR A C 1
ATOM 515 O O . THR A 1 68 ? 11.439 -35.487 -2.228 1.00 19.63 291 THR A O 1
ATOM 519 N N . HIS A 1 69 ? 11.708 -34.753 -4.353 1.00 20.57 292 HIS A N 1
ATOM 520 C CA . HIS A 1 69 ? 11.553 -33.346 -4.031 1.00 23.76 292 HIS A CA 1
ATOM 521 C C . HIS A 1 69 ? 10.102 -33.044 -3.740 1.00 25.52 292 HIS A C 1
ATOM 522 O O . HIS A 1 69 ? 9.191 -33.488 -4.470 1.00 26.96 292 HIS A O 1
ATOM 529 N N . ILE A 1 70 ? 9.897 -32.207 -2.726 1.00 27.62 293 ILE A N 1
ATOM 530 C CA . ILE A 1 70 ? 8.567 -31.683 -2.408 1.00 26.62 293 ILE A CA 1
ATOM 531 C C . ILE A 1 70 ? 8.402 -30.333 -3.112 1.00 26.74 293 ILE A C 1
ATOM 532 O O . ILE A 1 70 ? 9.020 -29.322 -2.740 1.00 27.21 293 ILE A O 1
ATOM 537 N N . THR A 1 71 ? 7.525 -30.312 -4.130 1.00 30.51 294 THR A N 1
ATOM 538 C CA . THR A 1 71 ? 7.434 -29.146 -5.006 1.00 28.03 294 THR A CA 1
ATOM 539 C C . THR A 1 71 ? 7.099 -27.882 -4.227 1.00 29.79 294 THR A C 1
ATOM 540 O O . THR A 1 71 ? 6.319 -27.897 -3.258 1.00 31.41 294 THR A O 1
ATOM 544 N N . GLY A 1 72 ? 7.721 -26.779 -4.641 1.00 29.80 295 GLY A N 1
ATOM 545 C CA . GLY A 1 72 ? 7.463 -25.501 -4.011 1.00 28.84 295 GLY A CA 1
ATOM 546 C C . GLY A 1 72 ? 8.159 -25.320 -2.689 1.00 33.32 295 GLY A C 1
ATOM 547 O O . GLY A 1 72 ? 7.875 -24.344 -1.977 1.00 34.53 295 GLY A O 1
ATOM 548 N N . SER A 1 73 ? 9.103 -26.209 -2.363 1.00 28.17 296 SER A N 1
ATOM 549 C CA . SER A 1 73 ? 9.865 -26.145 -1.115 1.00 25.13 296 SER A CA 1
ATOM 550 C C . SER A 1 73 ? 11.309 -26.548 -1.377 1.00 26.16 296 SER A C 1
ATOM 551 O O . SER A 1 73 ? 11.665 -26.986 -2.467 1.00 27.71 296 SER A O 1
ATOM 554 N N . ARG A 1 74 ? 12.120 -26.413 -0.330 1.00 23.92 297 ARG A N 1
ATOM 555 C CA . ARG A 1 74 ? 13.478 -26.927 -0.267 1.00 23.92 297 ARG A CA 1
ATOM 556 C C . ARG A 1 74 ? 13.520 -28.237 0.495 1.00 22.03 297 ARG A C 1
ATOM 557 O O . ARG A 1 74 ? 14.603 -28.635 0.980 1.00 20.23 297 ARG A O 1
ATOM 565 N N . ASN A 1 75 ? 12.378 -28.901 0.642 1.00 18.90 298 ASN A N 1
ATOM 566 C CA . ASN A 1 75 ? 12.257 -30.148 1.406 1.00 18.47 298 ASN A CA 1
ATOM 567 C C . ASN A 1 75 ? 12.256 -31.386 0.510 1.00 21.04 298 ASN A C 1
ATOM 568 O O . ASN A 1 75 ? 11.737 -31.374 -0.622 1.00 20.90 298 ASN A O 1
ATOM 573 N N . TYR A 1 76 ? 12.778 -32.499 1.061 1.00 17.01 299 TYR A N 1
ATOM 574 C CA . TYR A 1 76 ? 12.853 -33.751 0.343 1.00 17.41 299 TYR A CA 1
ATOM 575 C C . TYR A 1 76 ? 12.353 -34.878 1.235 1.00 17.08 299 TYR A C 1
ATOM 576 O O . TYR A 1 76 ? 12.631 -34.903 2.435 1.00 19.59 299 TYR A O 1
ATOM 585 N N . THR A 1 77 ? 11.648 -35.815 0.640 1.00 16.07 300 THR A N 1
ATOM 586 C CA . THR A 1 77 ? 11.240 -37.038 1.332 1.00 16.68 300 THR A CA 1
ATOM 587 C C . THR A 1 77 ? 12.221 -38.138 0.975 1.00 15.52 300 THR A C 1
ATOM 588 O O . THR A 1 77 ? 12.376 -38.470 -0.200 1.00 19.05 300 THR A O 1
ATOM 592 N N . MET A 1 78 ? 12.928 -38.657 1.983 1.00 15.42 301 MET A N 1
ATOM 593 C CA . MET A 1 78 ? 13.732 -39.865 1.798 1.00 16.27 301 MET A CA 1
ATOM 594 C C . MET A 1 78 ? 12.895 -41.126 1.933 1.00 17.67 301 MET A C 1
ATOM 595 O O . MET A 1 78 ? 12.301 -41.361 2.984 1.00 16.27 301 MET A O 1
ATOM 600 N N . ASN A 1 79 ? 12.997 -42.009 0.944 1.00 16.93 302 ASN A N 1
ATOM 601 C CA . ASN A 1 79 ? 12.392 -43.325 1.000 1.00 19.04 302 ASN A CA 1
ATOM 602 C C . ASN A 1 79 ? 13.517 -44.227 1.517 1.00 18.15 302 ASN A C 1
ATOM 603 O O . ASN A 1 79 ? 14.519 -44.429 0.808 1.00 19.34 302 ASN A O 1
ATOM 608 N N . LEU A 1 80 ? 13.410 -44.682 2.775 1.00 16.10 303 LEU A N 1
ATOM 609 C CA . LEU A 1 80 ? 14.585 -45.293 3.431 1.00 15.89 303 LEU A CA 1
ATOM 610 C C . LEU A 1 80 ? 14.923 -46.682 2.883 1.00 19.60 303 LEU A C 1
ATOM 611 O O . LEU A 1 80 ? 14.042 -47.496 2.584 1.00 19.55 303 LEU A O 1
ATOM 616 N N . ALA A 1 81 ? 16.215 -46.967 2.821 1.00 17.10 304 ALA A N 1
ATOM 617 C CA . ALA A 1 81 ? 16.699 -48.333 2.743 1.00 19.64 304 ALA A CA 1
ATOM 618 C C . ALA A 1 81 ? 17.241 -48.744 4.109 1.00 21.02 304 ALA A C 1
ATOM 619 O O . ALA A 1 81 ? 17.415 -47.924 5.022 1.00 21.55 304 ALA A O 1
ATOM 621 N N . SER A 1 82 ? 17.550 -50.042 4.250 1.00 22.13 305 SER A N 1
ATOM 622 C CA . SER A 1 82 ? 18.263 -50.445 5.446 1.00 23.44 305 SER A CA 1
ATOM 623 C C . SER A 1 82 ? 19.676 -49.840 5.458 1.00 24.71 305 SER A C 1
ATOM 624 O O . SER A 1 82 ? 20.151 -49.259 4.470 1.00 25.60 305 SER A O 1
ATOM 627 N N . GLN A 1 83 ? 20.380 -49.986 6.588 1.00 27.51 306 GLN A N 1
ATOM 628 C CA . GLN A 1 83 ? 21.718 -49.393 6.727 1.00 25.08 306 GLN A CA 1
ATOM 629 C C . GLN A 1 83 ? 22.750 -49.986 5.764 1.00 28.93 306 GLN A C 1
ATOM 630 O O . GLN A 1 83 ? 23.763 -49.338 5.473 1.00 26.78 306 GLN A O 1
ATOM 636 N N . ASN A 1 84 ? 22.499 -51.158 5.189 1.00 26.52 307 ASN A N 1
ATOM 637 C CA . ASN A 1 84 ? 23.377 -51.708 4.167 1.00 24.79 307 ASN A CA 1
ATOM 638 C C . ASN A 1 84 ? 22.842 -51.557 2.741 1.00 25.44 307 ASN A C 1
ATOM 639 O O . ASN A 1 84 ? 23.248 -52.321 1.839 1.00 27.72 307 ASN A O 1
ATOM 644 N N . TRP A 1 85 ? 21.895 -50.641 2.529 1.00 22.13 308 TRP A N 1
ATOM 645 C CA . TRP A 1 85 ? 21.209 -50.374 1.267 1.00 20.84 308 TRP A CA 1
ATOM 646 C C . TRP A 1 85 ? 20.212 -51.461 0.855 1.00 21.31 308 TRP A C 1
ATOM 647 O O . TRP A 1 85 ? 19.572 -51.315 -0.216 1.00 22.58 308 TRP A O 1
ATOM 658 N N . ASN A 1 86 ? 20.005 -52.493 1.667 1.00 20.28 309 ASN A N 1
ATOM 659 C CA . ASN A 1 86 ? 18.988 -53.499 1.382 1.00 23.52 309 ASN A CA 1
ATOM 660 C C . ASN A 1 86 ? 17.608 -52.852 1.387 1.00 20.69 309 ASN A C 1
ATOM 661 O O . ASN A 1 86 ? 17.381 -51.835 2.053 1.00 19.83 309 ASN A O 1
ATOM 666 N N . ASP A 1 87 ? 16.645 -53.464 0.683 1.00 21.27 310 ASP A N 1
ATOM 667 C CA . ASP A 1 87 ? 15.270 -52.963 0.808 1.00 22.21 310 ASP A CA 1
ATOM 668 C C . ASP A 1 87 ? 14.851 -52.981 2.277 1.00 23.07 310 ASP A C 1
ATOM 669 O O . ASP A 1 87 ? 15.178 -53.894 3.023 1.00 23.36 310 ASP A O 1
ATOM 674 N N . TYR A 1 88 ? 14.093 -51.964 2.700 1.00 21.49 311 TYR A N 1
ATOM 675 C CA . TYR A 1 88 ? 13.673 -51.882 4.095 1.00 23.01 311 TYR A CA 1
ATOM 676 C C . TYR A 1 88 ? 12.321 -52.572 4.268 1.00 22.20 311 TYR A C 1
ATOM 677 O O . TYR A 1 88 ? 11.401 -52.348 3.475 1.00 24.42 311 TYR A O 1
ATOM 686 N N . ASP A 1 89 ? 12.206 -53.407 5.304 1.00 21.98 312 ASP A N 1
ATOM 687 C CA . ASP A 1 89 ? 10.989 -54.184 5.573 1.00 27.79 312 ASP A CA 1
ATOM 688 C C . ASP A 1 89 ? 10.235 -53.647 6.780 1.00 24.99 312 ASP A C 1
ATOM 689 O O . ASP A 1 89 ? 10.658 -53.889 7.914 1.00 25.22 312 ASP A O 1
ATOM 694 N N . PRO A 1 90 ? 9.112 -52.950 6.608 1.00 26.30 313 PRO A N 1
ATOM 695 C CA . PRO A 1 90 ? 8.436 -52.374 7.779 1.00 28.42 313 PRO A CA 1
ATOM 696 C C . PRO A 1 90 ? 7.766 -53.407 8.682 1.00 27.68 313 PRO A C 1
ATOM 697 O O . PRO A 1 90 ? 7.367 -53.043 9.803 1.00 28.73 313 PRO A O 1
ATOM 701 N N . THR A 1 91 ? 7.700 -54.683 8.291 1.00 30.72 314 THR A N 1
ATOM 702 C CA . THR A 1 91 ? 7.090 -55.693 9.166 1.00 28.82 314 THR A CA 1
ATOM 703 C C . THR A 1 91 ? 8.072 -56.337 10.132 1.00 29.81 314 THR A C 1
ATOM 704 O O . THR A 1 91 ? 7.665 -57.156 10.972 1.00 34.02 314 THR A O 1
ATOM 708 N N . GLU A 1 92 ? 9.355 -56.034 10.025 1.00 28.01 315 GLU A N 1
ATOM 709 C CA . GLU A 1 92 ? 10.291 -56.473 11.029 1.00 27.19 315 GLU A CA 1
ATOM 710 C C . GLU A 1 92 ? 9.857 -55.985 12.410 1.00 24.55 315 GLU A C 1
ATOM 711 O O . GLU A 1 92 ? 9.367 -54.859 12.562 1.00 25.55 315 GLU A O 1
ATOM 717 N N . GLU A 1 93 ? 10.036 -56.837 13.422 1.00 27.30 316 GLU A N 1
ATOM 718 C CA . GLU A 1 93 ? 9.596 -56.556 14.799 1.00 25.88 316 GLU A CA 1
ATOM 719 C C . GLU A 1 93 ? 10.574 -55.656 15.571 1.00 23.71 316 GLU A C 1
ATOM 720 O O . GLU A 1 93 ? 11.088 -55.997 16.636 1.00 25.00 316 GLU A O 1
ATOM 726 N N . ILE A 1 94 ? 10.750 -54.440 15.049 1.00 21.26 317 ILE A N 1
ATOM 727 C CA . ILE A 1 94 ? 11.586 -53.391 15.639 1.00 19.77 317 ILE A CA 1
ATOM 728 C C . ILE A 1 94 ? 10.783 -52.096 15.592 1.00 20.71 317 ILE A C 1
ATOM 729 O O . ILE A 1 94 ? 9.833 -51.982 14.789 1.00 20.18 317 ILE A O 1
ATOM 734 N N . PRO A 1 95 ? 11.119 -51.094 16.428 1.00 20.22 318 PRO A N 1
ATOM 735 C CA . PRO A 1 95 ? 10.339 -49.837 16.437 1.00 19.60 318 PRO A CA 1
ATOM 736 C C . PRO A 1 95 ? 10.534 -48.982 15.205 1.00 18.97 318 PRO A C 1
ATOM 737 O O . PRO A 1 95 ? 9.662 -48.151 14.906 1.00 19.96 318 PRO A O 1
ATOM 741 N N . ALA A 1 96 ? 11.666 -49.141 14.498 1.00 18.26 319 ALA A N 1
ATOM 742 C CA . ALA A 1 96 ? 12.097 -48.299 13.389 1.00 16.60 319 ALA A CA 1
ATOM 743 C C . ALA A 1 96 ? 13.419 -48.904 12.907 1.00 15.19 319 ALA A C 1
ATOM 744 O O . ALA A 1 96 ? 13.978 -49.750 13.620 1.00 18.68 319 ALA A O 1
ATOM 746 N N . PRO A 1 97 ? 13.947 -48.510 11.749 1.00 17.05 320 PRO A N 1
ATOM 747 C CA . PRO A 1 97 ? 15.286 -48.992 11.340 1.00 17.65 320 PRO A CA 1
ATOM 748 C C . PRO A 1 97 ? 16.297 -48.824 12.468 1.00 17.05 320 PRO A C 1
ATOM 749 O O . PRO A 1 97 ? 16.291 -47.823 13.193 1.00 16.11 320 PRO A O 1
ATOM 753 N N . LEU A 1 98 ? 17.193 -49.810 12.597 1.00 17.48 321 LEU A N 1
ATOM 754 C CA . LEU A 1 98 ? 18.204 -49.728 13.659 1.00 15.22 321 LEU A CA 1
ATOM 755 C C . LEU A 1 98 ? 19.078 -48.467 13.474 1.00 16.23 321 LEU A C 1
ATOM 756 O O . LEU A 1 98 ? 19.469 -48.122 12.354 1.00 16.97 321 LEU A O 1
ATOM 761 N N . GLY A 1 99 ? 19.331 -47.766 14.588 1.00 15.09 322 GLY A N 1
ATOM 762 C CA . GLY A 1 99 ? 20.064 -46.506 14.575 1.00 14.97 322 GLY A CA 1
ATOM 763 C C . GLY A 1 99 ? 19.213 -45.269 14.373 1.00 17.58 322 GLY A C 1
ATOM 764 O O . GLY A 1 99 ? 19.733 -44.164 14.481 1.00 16.97 322 GLY A O 1
ATOM 765 N N . THR A 1 100 ? 17.923 -45.403 14.086 1.00 15.67 323 THR A N 1
ATOM 766 C CA . THR A 1 100 ? 17.064 -44.224 14.003 1.00 14.92 323 THR A CA 1
ATOM 767 C C . THR A 1 100 ? 17.226 -43.354 15.257 1.00 14.40 323 THR A C 1
ATOM 768 O O . THR A 1 100 ? 17.305 -43.894 16.363 1.00 15.05 323 THR A O 1
ATOM 772 N N . PRO A 1 101 ? 17.180 -42.010 15.150 1.00 13.42 324 PRO A N 1
ATOM 773 C CA . PRO A 1 101 ? 17.203 -41.189 16.372 1.00 14.98 324 PRO A CA 1
ATOM 774 C C . PRO A 1 101 ? 16.089 -41.573 17.337 1.00 15.87 324 PRO A C 1
ATOM 775 O O . PRO A 1 101 ? 14.958 -41.824 16.910 1.00 15.63 324 PRO A O 1
ATOM 779 N N . ASP A 1 102 ? 16.382 -41.510 18.643 1.00 16.02 325 ASP A N 1
ATOM 780 C CA . ASP A 1 102 ? 15.409 -41.878 19.687 1.00 14.96 325 ASP A CA 1
ATOM 781 C C . ASP A 1 102 ? 15.051 -40.694 20.590 1.00 15.84 325 ASP A C 1
ATOM 782 O O . ASP A 1 102 ? 14.656 -40.883 21.744 1.00 17.92 325 ASP A O 1
ATOM 787 N N . PHE A 1 103 ? 15.105 -39.499 20.036 1.00 13.51 326 PHE A N 1
ATOM 788 C CA . PHE A 1 103 ? 14.702 -38.294 20.786 1.00 14.28 326 PHE A CA 1
ATOM 789 C C . PHE A 1 103 ? 14.085 -37.300 19.830 1.00 16.76 326 PHE A C 1
ATOM 790 O O . PHE A 1 103 ? 14.348 -37.319 18.628 1.00 16.32 326 PHE A O 1
ATOM 798 N N . VAL A 1 104 ? 13.279 -36.373 20.400 1.00 16.95 327 VAL A N 1
ATOM 799 C CA . VAL A 1 104 ? 12.631 -35.332 19.613 1.00 16.49 327 VAL A CA 1
ATOM 800 C C . VAL A 1 104 ? 13.524 -34.093 19.601 1.00 17.25 327 VAL A C 1
ATOM 801 O O . VAL A 1 104 ? 13.892 -33.547 20.653 1.00 18.76 327 VAL A O 1
ATOM 805 N N . GLY A 1 105 ? 13.880 -33.678 18.398 1.00 17.91 328 GLY A N 1
ATOM 806 C CA . GLY A 1 105 ? 14.676 -32.474 18.212 1.00 17.46 328 GLY A CA 1
ATOM 807 C C . GLY A 1 105 ? 14.985 -32.279 16.747 1.00 17.09 328 GLY A C 1
ATOM 808 O O . GLY A 1 105 ? 14.413 -32.935 15.879 1.00 16.46 328 GLY A O 1
ATOM 809 N N . LYS A 1 106 ? 15.912 -31.358 16.476 1.00 14.56 329 LYS A N 1
ATOM 810 C CA . LYS A 1 106 ? 16.295 -30.976 15.132 1.00 13.16 329 LYS A CA 1
ATOM 811 C C . LYS A 1 106 ? 17.781 -31.321 14.974 1.00 14.68 329 LYS A C 1
ATOM 812 O O . LYS A 1 106 ? 18.643 -30.698 15.603 1.00 16.92 329 LYS A O 1
ATOM 818 N N . ILE A 1 107 ? 18.052 -32.349 14.173 1.00 13.31 330 ILE A N 1
ATOM 819 C CA . ILE A 1 107 ? 19.412 -32.868 13.963 1.00 12.66 330 ILE A CA 1
ATOM 820 C C . ILE A 1 107 ? 19.868 -32.330 12.625 1.00 13.79 330 ILE A C 1
ATOM 821 O O . ILE A 1 107 ? 19.226 -32.582 11.597 1.00 15.13 330 ILE A O 1
ATOM 826 N N . GLN A 1 108 ? 20.986 -31.577 12.625 1.00 15.24 331 GLN A N 1
ATOM 827 C CA . GLN A 1 108 ? 21.515 -31.004 11.389 1.00 15.43 331 GLN A CA 1
ATOM 828 C C . GLN A 1 108 ? 22.696 -31.862 10.925 1.00 14.41 331 GLN A C 1
ATOM 829 O O . GLN A 1 108 ? 23.473 -32.376 11.755 1.00 14.42 331 GLN A O 1
ATOM 835 N N . GLY A 1 109 ? 22.812 -32.009 9.604 1.00 14.16 332 GLY A N 1
ATOM 836 C CA . GLY A 1 109 ? 23.939 -32.744 9.031 1.00 15.14 332 GLY A CA 1
ATOM 837 C C . GLY A 1 109 ? 24.029 -32.432 7.553 1.00 13.13 332 GLY A C 1
ATOM 838 O O . GLY A 1 109 ? 23.831 -31.288 7.135 1.00 14.36 332 GLY A O 1
ATOM 839 N N . VAL A 1 110 ? 24.448 -33.418 6.776 1.00 13.18 333 VAL A N 1
ATOM 840 C CA . VAL A 1 110 ? 24.680 -33.221 5.345 1.00 13.94 333 VAL A CA 1
ATOM 841 C C . VAL A 1 110 ? 24.055 -34.377 4.588 1.00 13.51 333 VAL A C 1
ATOM 842 O O . VAL A 1 110 ? 24.266 -35.545 4.936 1.00 13.51 333 VAL A O 1
ATOM 846 N N . LEU A 1 111 ? 23.251 -34.057 3.555 1.00 13.68 334 LEU A N 1
ATOM 847 C CA . LEU A 1 111 ? 22.734 -35.054 2.635 1.00 12.60 334 LEU A CA 1
ATOM 848 C C . LEU A 1 111 ? 23.690 -35.116 1.458 1.00 14.16 334 LEU A C 1
ATOM 849 O O . LEU A 1 111 ? 23.897 -34.097 0.792 1.00 16.58 334 LEU A O 1
ATOM 854 N N . THR A 1 112 ? 24.287 -36.276 1.216 1.00 14.58 335 THR A N 1
ATOM 855 C CA . THR A 1 112 ? 25.166 -36.472 0.062 1.00 15.48 335 THR A CA 1
ATOM 856 C C . THR A 1 112 ? 24.524 -37.426 -0.941 1.00 15.25 335 THR A C 1
ATOM 857 O O . THR A 1 112 ? 23.711 -38.278 -0.572 1.00 16.84 335 THR A O 1
ATOM 861 N N . GLN A 1 113 ? 24.940 -37.321 -2.213 1.00 14.75 336 GLN A N 1
ATOM 862 C CA . GLN A 1 113 ? 24.334 -38.140 -3.255 1.00 15.97 336 GLN A CA 1
ATOM 863 C C . GLN A 1 113 ? 25.369 -38.430 -4.330 1.00 16.52 336 GLN A C 1
ATOM 864 O O . GLN A 1 113 ? 26.184 -37.566 -4.663 1.00 16.00 336 GLN A O 1
ATOM 870 N N . THR A 1 114 ? 25.300 -39.640 -4.877 1.00 15.70 337 THR A N 1
ATOM 871 C CA . THR A 1 114 ? 26.076 -40.024 -6.057 1.00 17.09 337 THR A CA 1
ATOM 872 C C . THR A 1 114 ? 25.126 -40.391 -7.192 1.00 16.61 337 THR A C 1
ATOM 873 O O . THR A 1 114 ? 24.163 -41.133 -6.978 1.00 18.26 337 THR A O 1
ATOM 877 N N . THR A 1 115 ? 25.444 -39.930 -8.399 1.00 16.32 338 THR A N 1
ATOM 878 C CA . THR A 1 115 ? 24.701 -40.326 -9.619 1.00 16.32 338 THR A CA 1
ATOM 879 C C . THR A 1 115 ? 25.399 -41.553 -10.197 1.00 17.68 338 THR A C 1
ATOM 880 O O . THR A 1 115 ? 26.586 -41.472 -10.523 1.00 19.78 338 THR A O 1
ATOM 884 N N . ARG A 1 116 ? 24.697 -42.690 -10.308 1.00 18.18 339 ARG A N 1
ATOM 885 C CA . ARG A 1 116 ? 25.417 -43.928 -10.614 1.00 19.49 339 ARG A CA 1
ATOM 886 C C . ARG A 1 116 ? 25.938 -43.967 -12.053 1.00 22.00 339 ARG A C 1
ATOM 887 O O . ARG A 1 116 ? 26.962 -44.623 -12.294 1.00 23.52 339 ARG A O 1
ATOM 895 N N . THR A 1 117 ? 25.309 -43.250 -13.001 1.00 19.67 340 THR A N 1
ATOM 896 C CA . THR A 1 117 ? 25.782 -43.384 -14.379 1.00 23.87 340 THR A CA 1
ATOM 897 C C . THR A 1 117 ? 27.195 -42.844 -14.560 1.00 24.45 340 THR A C 1
ATOM 898 O O . THR A 1 117 ? 27.973 -43.434 -15.309 1.00 25.00 340 THR A O 1
ATOM 902 N N . ASP A 1 118 ? 27.528 -41.694 -13.938 1.00 19.56 341 ASP A N 1
ATOM 903 C CA . ASP A 1 118 ? 28.816 -41.046 -14.181 1.00 20.08 341 ASP A CA 1
ATOM 904 C C . ASP A 1 118 ? 29.651 -40.802 -12.923 1.00 22.26 341 ASP A C 1
ATOM 905 O O . ASP A 1 118 ? 30.768 -40.264 -13.041 1.00 22.41 341 ASP A O 1
ATOM 910 N N . GLY A 1 119 ? 29.189 -41.223 -11.745 1.00 17.17 342 GLY A N 1
ATOM 911 C CA . GLY A 1 119 ? 30.021 -40.930 -10.579 1.00 19.35 342 GLY A CA 1
ATOM 912 C C . GLY A 1 119 ? 30.016 -39.483 -10.126 1.00 19.67 342 GLY A C 1
ATOM 913 O O . GLY A 1 119 ? 30.866 -39.100 -9.299 1.00 18.37 342 GLY A O 1
ATOM 914 N N . SER A 1 120 ? 29.116 -38.646 -10.636 1.00 17.56 343 SER A N 1
ATOM 915 C CA . SER A 1 120 ? 29.016 -37.254 -10.167 1.00 17.01 343 SER A CA 1
ATOM 916 C C . SER A 1 120 ? 28.393 -37.232 -8.762 1.00 18.53 343 SER A C 1
ATOM 917 O O . SER A 1 120 ? 27.590 -38.099 -8.417 1.00 16.57 343 SER A O 1
ATOM 920 N N . THR A 1 121 ? 28.813 -36.267 -7.938 1.00 18.05 344 THR A N 1
ATOM 921 C CA . THR A 1 121 ? 28.398 -36.239 -6.529 1.00 16.20 344 THR A CA 1
ATOM 922 C C . THR A 1 121 ? 28.024 -34.811 -6.104 1.00 14.67 344 THR A C 1
ATOM 923 O O . THR A 1 121 ? 28.342 -33.815 -6.762 1.00 17.02 344 THR A O 1
ATOM 927 N N . ARG A 1 122 ? 27.317 -34.734 -4.971 1.00 15.34 345 ARG A N 1
ATOM 928 C CA . ARG A 1 122 ? 26.788 -33.458 -4.490 1.00 14.83 345 ARG A CA 1
ATOM 929 C C . ARG A 1 122 ? 26.477 -33.607 -3.002 1.00 16.23 345 ARG A C 1
ATOM 930 O O . ARG A 1 122 ? 26.199 -34.705 -2.531 1.00 17.17 345 ARG A O 1
ATOM 938 N N . GLY A 1 123 ? 26.510 -32.486 -2.299 1.00 18.82 346 GLY A N 1
ATOM 939 C CA . GLY A 1 123 ? 26.181 -32.486 -0.878 1.00 17.65 346 GLY A CA 1
ATOM 940 C C . GLY A 1 123 ? 25.563 -31.168 -0.487 1.00 20.91 346 GLY A C 1
ATOM 941 O O . GLY A 1 123 ? 25.941 -30.095 -1.012 1.00 20.65 346 GLY A O 1
ATOM 942 N N . HIS A 1 124 ? 24.602 -31.249 0.443 1.00 18.07 347 HIS A N 1
ATOM 943 C CA . HIS A 1 124 ? 23.881 -30.071 0.910 1.00 14.10 347 HIS A CA 1
ATOM 944 C C . HIS A 1 124 ? 23.545 -30.167 2.390 1.00 14.32 347 HIS A C 1
ATOM 945 O O . HIS A 1 124 ? 23.171 -31.242 2.884 1.00 16.04 347 HIS A O 1
ATOM 952 N N . LYS A 1 125 ? 23.561 -29.006 3.035 1.00 17.04 348 LYS A N 1
ATOM 953 C CA . LYS A 1 125 ? 23.132 -28.855 4.420 1.00 15.39 348 LYS A CA 1
ATOM 954 C C . LYS A 1 125 ? 21.702 -29.347 4.567 1.00 16.61 348 LYS A C 1
ATOM 955 O O . LYS A 1 125 ? 20.846 -29.044 3.711 1.00 17.46 348 LYS A O 1
ATOM 961 N N . ALA A 1 126 ? 21.429 -30.131 5.616 1.00 16.00 349 ALA A N 1
ATOM 962 C CA . ALA A 1 126 ? 20.088 -30.706 5.743 1.00 14.54 349 ALA A CA 1
ATOM 963 C C . ALA A 1 126 ? 19.759 -30.843 7.220 1.00 14.26 349 ALA A C 1
ATOM 964 O O . ALA A 1 126 ? 20.649 -31.127 8.049 1.00 16.27 349 ALA A O 1
ATOM 966 N N . THR A 1 127 ? 18.459 -30.709 7.552 1.00 14.58 350 THR A N 1
ATOM 967 C CA . THR A 1 127 ? 18.046 -30.869 8.933 1.00 14.95 350 THR A CA 1
ATOM 968 C C . THR A 1 127 ? 16.870 -31.826 8.944 1.00 16.98 350 THR A C 1
ATOM 969 O O . THR A 1 127 ? 16.016 -31.757 8.053 1.00 18.21 350 THR A O 1
ATOM 973 N N . VAL A 1 128 ? 16.860 -32.772 9.887 1.00 14.67 351 VAL A N 1
ATOM 974 C CA . VAL A 1 128 ? 15.681 -33.601 10.148 1.00 15.19 351 VAL A CA 1
ATOM 975 C C . VAL A 1 128 ? 15.048 -33.183 11.486 1.00 16.14 351 VAL A C 1
ATOM 976 O O . VAL A 1 128 ? 15.685 -33.139 12.541 1.00 15.90 351 VAL A O 1
ATOM 980 N N . TYR A 1 129 ? 13.758 -32.825 11.436 1.00 16.30 352 TYR A N 1
ATOM 981 C CA . TYR A 1 129 ? 12.992 -32.556 12.650 1.00 16.97 352 TYR A CA 1
ATOM 982 C C . TYR A 1 129 ? 12.260 -33.851 13.046 1.00 16.67 352 TYR A C 1
ATOM 983 O O . TYR A 1 129 ? 11.310 -34.270 12.369 1.00 17.64 352 TYR A O 1
ATOM 992 N N . THR A 1 130 ? 12.720 -34.504 14.101 1.00 15.78 353 THR A N 1
ATOM 993 C CA . THR A 1 130 ? 12.193 -35.838 14.440 1.00 17.19 353 THR A CA 1
ATOM 994 C C . THR A 1 130 ? 10.871 -35.750 15.206 1.00 17.91 353 THR A C 1
ATOM 995 O O . THR A 1 130 ? 10.275 -36.793 15.495 1.00 18.66 353 THR A O 1
ATOM 999 N N . GLY A 1 131 ? 10.421 -34.518 15.531 1.00 16.94 354 GLY A N 1
ATOM 1000 C CA . GLY A 1 131 ? 9.056 -34.347 15.994 1.00 20.87 354 GLY A CA 1
ATOM 1001 C C . GLY A 1 131 ? 8.071 -34.068 14.888 1.00 23.79 354 GLY A C 1
ATOM 1002 O O . GLY A 1 131 ? 6.862 -33.956 15.165 1.00 22.27 354 GLY A O 1
ATOM 1003 N N . SER A 1 132 ? 8.533 -33.984 13.634 1.00 19.54 355 SER A N 1
ATOM 1004 C CA . SER A 1 132 ? 7.653 -33.685 12.496 1.00 21.81 355 SER A CA 1
ATOM 1005 C C . SER A 1 132 ? 6.588 -34.752 12.293 1.00 21.06 355 SER A C 1
ATOM 1006 O O . SER A 1 132 ? 6.839 -35.959 12.399 1.00 18.24 355 SER A O 1
ATOM 1009 N N . ALA A 1 133 ? 5.417 -34.307 11.814 1.00 23.17 356 ALA A N 1
ATOM 1010 C CA . ALA A 1 133 ? 4.445 -35.286 11.335 1.00 23.19 356 ALA A CA 1
ATOM 1011 C C . ALA A 1 133 ? 5.002 -36.153 10.206 1.00 19.93 356 ALA A C 1
ATOM 1012 O O . ALA A 1 133 ? 4.529 -37.281 9.978 1.00 20.21 356 ALA A O 1
ATOM 1014 N N . ASP A 1 134 ? 5.990 -35.636 9.468 1.00 18.06 357 ASP A N 1
ATOM 1015 C CA . ASP A 1 134 ? 6.563 -36.335 8.340 1.00 19.33 357 ASP A CA 1
ATOM 1016 C C . ASP A 1 134 ? 7.854 -37.077 8.716 1.00 17.17 357 ASP A C 1
ATOM 1017 O O . ASP A 1 134 ? 8.516 -37.588 7.822 1.00 17.30 357 ASP A O 1
ATOM 1022 N N . PHE A 1 135 ? 8.114 -37.258 10.007 1.00 16.26 358 PHE A N 1
ATOM 1023 C CA . PHE A 1 135 ? 9.179 -38.171 10.472 1.00 15.60 358 PHE A CA 1
ATOM 1024 C C . PHE A 1 135 ? 8.497 -39.515 10.667 1.00 14.69 358 PHE A C 1
ATOM 1025 O O . PHE A 1 135 ? 7.873 -39.758 11.707 1.00 17.48 358 PHE A O 1
ATOM 1033 N N . ALA A 1 136 ? 8.619 -40.392 9.699 1.00 14.98 359 ALA A N 1
ATOM 1034 C CA . ALA A 1 136 ? 7.965 -41.697 9.776 1.00 15.23 359 ALA A CA 1
ATOM 1035 C C . ALA A 1 136 ? 8.901 -42.845 9.410 1.00 16.46 359 ALA A C 1
ATOM 1036 O O . ALA A 1 136 ? 8.602 -43.654 8.541 1.00 15.08 359 ALA A O 1
ATOM 1038 N N . PRO A 1 137 ? 10.071 -42.935 10.067 1.00 14.99 360 PRO A N 1
ATOM 1039 C CA . PRO A 1 137 ? 11.038 -43.968 9.668 1.00 14.84 360 PRO A CA 1
ATOM 1040 C C . PRO A 1 137 ? 10.527 -45.390 9.755 1.00 13.58 360 PRO A C 1
ATOM 1041 O O . PRO A 1 137 ? 10.965 -46.223 8.951 1.00 14.35 360 PRO A O 1
ATOM 1045 N N . LYS A 1 138 ? 9.625 -45.719 10.700 1.00 16.13 361 LYS A N 1
ATOM 1046 C CA . LYS A 1 138 ? 9.082 -47.074 10.739 1.00 17.78 361 LYS A CA 1
ATOM 1047 C C . LYS A 1 138 ? 8.313 -47.403 9.456 1.00 17.53 361 LYS A C 1
ATOM 1048 O O . LYS A 1 138 ? 8.356 -48.559 8.991 1.00 18.98 361 LYS A O 1
ATOM 1054 N N . LEU A 1 139 ? 7.679 -46.409 8.834 1.00 15.53 362 LEU A N 1
ATOM 1055 C CA . LEU A 1 139 ? 7.044 -46.570 7.525 1.00 17.90 362 LEU A CA 1
ATOM 1056 C C . LEU A 1 139 ? 8.012 -46.382 6.353 1.00 20.55 362 LEU A C 1
ATOM 1057 O O . LEU A 1 139 ? 7.603 -46.503 5.174 1.00 22.43 362 LEU A O 1
ATOM 1062 N N . GLY A 1 140 ? 9.296 -46.158 6.634 1.00 16.44 363 GLY A N 1
ATOM 1063 C CA . GLY A 1 140 ? 10.246 -45.957 5.557 1.00 16.42 363 GLY A CA 1
ATOM 1064 C C . GLY A 1 140 ? 10.313 -44.565 4.955 1.00 16.59 363 GLY A C 1
ATOM 1065 O O . GLY A 1 140 ? 10.830 -44.418 3.854 1.00 18.77 363 GLY A O 1
ATOM 1066 N N . ARG A 1 141 ? 9.831 -43.523 5.636 1.00 16.84 364 ARG A N 1
ATOM 1067 C CA . ARG A 1 141 ? 9.826 -42.178 5.060 1.00 15.14 364 ARG A CA 1
ATOM 1068 C C . ARG A 1 141 ? 10.274 -41.143 6.082 1.00 16.80 364 ARG A C 1
ATOM 1069 O O . ARG A 1 141 ? 9.716 -41.081 7.182 1.00 16.23 364 ARG A O 1
ATOM 1077 N N . VAL A 1 142 ? 11.264 -40.304 5.712 1.00 16.09 365 VAL A N 1
ATOM 1078 C CA . VAL A 1 142 ? 11.742 -39.225 6.571 1.00 15.33 365 VAL A CA 1
ATOM 1079 C C . VAL A 1 142 ? 11.908 -37.966 5.744 1.00 17.18 365 VAL A C 1
ATOM 1080 O O . VAL A 1 142 ? 12.480 -38.001 4.651 1.00 18.92 365 VAL A O 1
ATOM 1084 N N . GLN A 1 143 ? 11.425 -36.859 6.258 1.00 15.16 366 GLN A N 1
ATOM 1085 C CA . GLN A 1 143 ? 11.529 -35.602 5.545 1.00 16.89 366 GLN A CA 1
ATOM 1086 C C . GLN A 1 143 ? 12.748 -34.825 6.022 1.00 18.92 366 GLN A C 1
ATOM 1087 O O . GLN A 1 143 ? 12.957 -34.680 7.220 1.00 18.79 366 GLN A O 1
ATOM 1093 N N . PHE A 1 144 ? 13.457 -34.227 5.073 1.00 17.66 367 PHE A N 1
ATOM 1094 C CA . PHE A 1 144 ? 14.605 -33.372 5.365 1.00 17.33 367 PHE A CA 1
ATOM 1095 C C . PHE A 1 144 ? 14.381 -31.973 4.821 1.00 16.58 367 PHE A C 1
ATOM 1096 O O . PHE A 1 144 ? 13.923 -31.830 3.686 1.00 19.20 367 PHE A O 1
ATOM 1104 N N . GLU A 1 145 ? 14.709 -30.960 5.605 1.00 16.19 368 GLU A N 1
ATOM 1105 C CA . GLU A 1 145 ? 14.798 -29.589 5.078 1.00 16.99 368 GLU A CA 1
ATOM 1106 C C . GLU A 1 145 ? 16.194 -29.315 4.570 1.00 19.05 368 GLU A C 1
ATOM 1107 O O . GLU A 1 145 ? 17.163 -29.593 5.287 1.00 18.71 368 GLU A O 1
ATOM 1113 N N . THR A 1 146 ? 16.317 -28.779 3.354 1.00 17.22 369 THR A N 1
ATOM 1114 C CA . THR A 1 146 ? 17.666 -28.563 2.804 1.00 18.33 369 THR A CA 1
ATOM 1115 C C . THR A 1 146 ? 17.847 -27.129 2.339 1.00 20.40 369 THR A C 1
ATOM 1116 O O . THR A 1 146 ? 16.940 -26.299 2.463 1.00 20.90 369 THR A O 1
ATOM 1120 N N . ASP A 1 147 ? 19.032 -26.847 1.775 1.00 18.60 370 ASP A N 1
ATOM 1121 C CA . ASP A 1 147 ? 19.270 -25.533 1.182 1.00 21.19 370 ASP A CA 1
ATOM 1122 C C . ASP A 1 147 ? 19.159 -25.517 -0.343 1.00 23.80 370 ASP A C 1
ATOM 1123 O O . ASP A 1 147 ? 19.630 -24.557 -0.978 1.00 23.95 370 ASP A O 1
ATOM 1128 N N . THR A 1 148 ? 18.442 -26.473 -0.938 1.00 20.23 371 THR A N 1
ATOM 1129 C CA . THR A 1 148 ? 18.247 -26.543 -2.389 1.00 21.41 371 THR A CA 1
ATOM 1130 C C . THR A 1 148 ? 16.812 -26.945 -2.723 1.00 20.20 371 THR A C 1
ATOM 1131 O O . THR A 1 148 ? 16.195 -27.723 -1.994 1.00 20.03 371 THR A O 1
ATOM 1135 N N . ASP A 1 149 ? 16.286 -26.409 -3.850 1.00 24.13 372 ASP A N 1
ATOM 1136 C CA . ASP A 1 149 ? 15.032 -26.887 -4.439 1.00 23.41 372 ASP A CA 1
ATOM 1137 C C . ASP A 1 149 ? 15.234 -27.586 -5.776 1.00 26.34 372 ASP A C 1
ATOM 1138 O O . ASP A 1 149 ? 14.253 -27.822 -6.500 1.00 24.28 372 ASP A O 1
ATOM 1143 N N . ARG A 1 150 ? 16.465 -27.954 -6.128 1.00 21.16 373 ARG A N 1
ATOM 1144 C CA . ARG A 1 150 ? 16.670 -28.521 -7.450 1.00 25.70 373 ARG A CA 1
ATOM 1145 C C . ARG A 1 150 ? 17.849 -29.482 -7.608 1.00 25.30 373 ARG A C 1
ATOM 1146 O O . ARG A 1 150 ? 17.939 -30.152 -8.633 1.00 25.78 373 ARG A O 1
ATOM 1154 N N . ASP A 1 151 ? 18.775 -29.554 -6.649 1.00 22.42 374 ASP A N 1
ATOM 1155 C CA . ASP A 1 151 ? 20.027 -30.193 -7.025 1.00 20.57 374 ASP A CA 1
ATOM 1156 C C . ASP A 1 151 ? 19.982 -31.715 -6.907 1.00 23.78 374 ASP A C 1
ATOM 1157 O O . ASP A 1 151 ? 20.689 -32.419 -7.660 1.00 26.34 374 ASP A O 1
ATOM 1162 N N . PHE A 1 152 ? 19.155 -32.259 -6.025 1.00 19.51 375 PHE A N 1
ATOM 1163 C CA . PHE A 1 152 ? 19.131 -33.709 -5.859 1.00 16.70 375 PHE A CA 1
ATOM 1164 C C . PHE A 1 152 ? 18.351 -34.389 -6.959 1.00 18.51 375 PHE A C 1
ATOM 1165 O O . PHE A 1 152 ? 17.272 -33.927 -7.345 1.00 22.23 375 PHE A O 1
ATOM 1173 N N . GLU A 1 153 ? 18.853 -35.542 -7.398 1.00 17.62 376 GLU A N 1
ATOM 1174 C CA . GLU A 1 153 ? 18.193 -36.359 -8.417 1.00 18.42 376 GLU A CA 1
ATOM 1175 C C . GLU A 1 153 ? 17.398 -37.498 -7.782 1.00 20.05 376 GLU A C 1
ATOM 1176 O O . GLU A 1 153 ? 17.698 -37.946 -6.684 1.00 19.15 376 GLU A O 1
ATOM 1182 N N . ALA A 1 154 ? 16.373 -37.998 -8.507 1.00 18.96 377 ALA A N 1
ATOM 1183 C CA . ALA A 1 154 ? 15.580 -39.127 -8.037 1.00 17.61 377 ALA A CA 1
ATOM 1184 C C . ALA A 1 154 ? 16.286 -40.466 -8.291 1.00 17.62 377 ALA A C 1
ATOM 1185 O O . ALA A 1 154 ? 17.032 -40.627 -9.266 1.00 18.16 377 ALA A O 1
ATOM 1187 N N . ASN A 1 155 ? 15.985 -41.452 -7.453 1.00 17.46 378 ASN A N 1
ATOM 1188 C CA . ASN A 1 155 ? 16.362 -42.862 -7.662 1.00 17.42 378 ASN A CA 1
ATOM 1189 C C . ASN A 1 155 ? 17.869 -43.094 -7.513 1.00 17.56 378 ASN A C 1
ATOM 1190 O O . ASN A 1 155 ? 18.366 -44.141 -7.901 1.00 19.37 378 ASN A O 1
ATOM 1195 N N . GLN A 1 156 ? 18.604 -42.112 -6.974 1.00 16.82 379 GLN A N 1
ATOM 1196 C CA . GLN A 1 156 ? 20.063 -42.200 -6.787 1.00 13.98 379 GLN A CA 1
ATOM 1197 C C . GLN A 1 156 ? 20.397 -42.360 -5.312 1.00 14.70 379 GLN A C 1
ATOM 1198 O O . GLN A 1 156 ? 19.752 -41.763 -4.454 1.00 16.44 379 GLN A O 1
ATOM 1204 N N . ASN A 1 157 ? 21.495 -43.071 -5.033 1.00 14.65 380 ASN A N 1
ATOM 1205 C CA . ASN A 1 157 ? 21.884 -43.327 -3.630 1.00 16.29 380 ASN A CA 1
ATOM 1206 C C . ASN A 1 157 ? 22.160 -42.007 -2.898 1.00 14.94 380 ASN A C 1
ATOM 1207 O O . ASN A 1 157 ? 22.990 -41.201 -3.355 1.00 15.35 380 ASN A O 1
ATOM 1212 N N . THR A 1 158 ? 21.530 -41.829 -1.725 1.00 12.84 381 THR A N 1
ATOM 1213 C CA . THR A 1 158 ? 21.542 -40.590 -0.952 1.00 13.20 381 THR A CA 1
ATOM 1214 C C . THR A 1 158 ? 21.725 -40.978 0.509 1.00 13.24 381 THR A C 1
ATOM 1215 O O . THR A 1 158 ? 21.105 -41.921 0.992 1.00 14.34 381 THR A O 1
ATOM 1219 N N . LYS A 1 159 ? 22.615 -40.287 1.219 1.00 14.03 382 LYS A N 1
ATOM 1220 C CA . LYS A 1 159 ? 22.872 -40.554 2.621 1.00 13.60 382 LYS A CA 1
ATOM 1221 C C . LYS A 1 159 ? 22.750 -39.278 3.431 1.00 11.72 382 LYS A C 1
ATOM 1222 O O . LYS A 1 159 ? 23.178 -38.220 2.979 1.00 13.85 382 LYS A O 1
ATOM 1228 N N . PHE A 1 160 ? 22.237 -39.386 4.671 1.00 13.45 383 PHE A N 1
ATOM 1229 C CA . PHE A 1 160 ? 22.329 -38.303 5.658 1.00 14.71 383 PHE A CA 1
ATOM 1230 C C . PHE A 1 160 ? 23.371 -38.639 6.726 1.00 14.82 383 PHE A C 1
ATOM 1231 O O . PHE A 1 160 ? 23.266 -39.681 7.387 1.00 14.02 383 PHE A O 1
ATOM 1239 N N . THR A 1 161 ? 24.365 -37.769 6.864 1.00 13.04 384 THR A N 1
ATOM 1240 C CA . THR A 1 161 ? 25.382 -37.910 7.909 1.00 13.25 384 THR A CA 1
ATOM 1241 C C . THR A 1 161 ? 25.056 -36.892 8.996 1.00 12.89 384 THR A C 1
ATOM 1242 O O . THR A 1 161 ? 25.027 -35.679 8.702 1.00 13.25 384 THR A O 1
ATOM 1246 N N . PRO A 1 162 ? 24.861 -37.310 10.233 1.00 11.68 385 PRO A N 1
ATOM 1247 C CA . PRO A 1 162 ? 24.523 -36.351 11.300 1.00 13.47 385 PRO A CA 1
ATOM 1248 C C . PRO A 1 162 ? 25.757 -35.620 11.780 1.00 13.04 385 PRO A C 1
ATOM 1249 O O . PRO A 1 162 ? 26.862 -36.191 11.820 1.00 15.27 385 PRO A O 1
ATOM 1253 N N . VAL A 1 163 ? 25.562 -34.334 12.169 1.00 13.02 386 VAL A N 1
ATOM 1254 C CA . VAL A 1 163 ? 26.641 -33.542 12.753 1.00 12.71 386 VAL A CA 1
ATOM 1255 C C . VAL A 1 163 ? 26.291 -33.064 14.162 1.00 14.56 386 VAL A C 1
ATOM 1256 O O . VAL A 1 163 ? 27.108 -33.171 15.086 1.00 14.38 386 VAL A O 1
ATOM 1260 N N . GLY A 1 164 ? 25.103 -32.486 14.335 1.00 13.70 387 GLY A N 1
ATOM 1261 C CA . GLY A 1 164 ? 24.800 -31.875 15.632 1.00 13.54 387 GLY A CA 1
ATOM 1262 C C . GLY A 1 164 ? 23.328 -31.494 15.730 1.00 15.69 387 GLY A C 1
ATOM 1263 O O . GLY A 1 164 ? 22.508 -31.948 14.925 1.00 16.08 387 GLY A O 1
ATOM 1264 N N . VAL A 1 165 ? 23.001 -30.636 16.716 1.00 14.84 388 VAL A N 1
ATOM 1265 C CA . VAL A 1 165 ? 21.598 -30.271 16.944 1.00 14.86 388 VAL A CA 1
ATOM 1266 C C . VAL A 1 165 ? 21.465 -28.748 16.920 1.00 16.39 388 VAL A C 1
ATOM 1267 O O . VAL A 1 165 ? 22.440 -28.011 17.081 1.00 17.33 388 VAL A O 1
ATOM 1271 N N . ILE A 1 166 ? 20.240 -28.271 16.684 1.00 14.90 389 ILE A N 1
ATOM 1272 C CA . ILE A 1 166 ? 19.966 -26.825 16.632 1.00 13.78 389 ILE A CA 1
ATOM 1273 C C . ILE A 1 166 ? 18.793 -26.486 17.549 1.00 16.38 389 ILE A C 1
ATOM 1274 O O . ILE A 1 166 ? 18.072 -27.358 18.031 1.00 17.36 389 ILE A O 1
ATOM 1279 N N . GLN A 1 167 ? 18.592 -25.180 17.720 1.00 17.02 390 GLN A N 1
ATOM 1280 C CA . GLN A 1 167 ? 17.542 -24.636 18.568 1.00 18.35 390 GLN A CA 1
ATOM 1281 C C . GLN A 1 167 ? 17.170 -23.285 17.965 1.00 19.21 390 GLN A C 1
ATOM 1282 O O . GLN A 1 167 ? 17.989 -22.632 17.323 1.00 18.94 390 GLN A O 1
ATOM 1288 N N . ASP A 1 168 ? 15.891 -22.881 18.136 1.00 23.99 391 ASP A N 1
ATOM 1289 C CA . ASP A 1 168 ? 15.434 -21.544 17.711 1.00 28.58 391 ASP A CA 1
ATOM 1290 C C . ASP A 1 168 ? 15.856 -20.463 18.721 1.00 27.02 391 ASP A C 1
ATOM 1291 O O . ASP A 1 168 ? 15.261 -20.340 19.791 1.00 26.57 391 ASP A O 1
ATOM 1296 N N . GLY A 1 169 ? 16.881 -19.658 18.399 1.00 25.93 392 GLY A N 1
ATOM 1297 C CA . GLY A 1 169 ? 17.396 -18.707 19.362 1.00 23.48 392 GLY A CA 1
ATOM 1298 C C . GLY A 1 169 ? 16.409 -17.620 19.783 1.00 30.14 392 GLY A C 1
ATOM 1299 O O . GLY A 1 169 ? 16.675 -16.902 20.756 1.00 32.17 392 GLY A O 1
ATOM 1300 N N . GLY A 1 170 ? 15.286 -17.488 19.091 1.00 33.57 393 GLY A N 1
ATOM 1301 C CA . GLY A 1 170 ? 14.314 -16.511 19.554 1.00 32.43 393 GLY A CA 1
ATOM 1302 C C . GLY A 1 170 ? 13.393 -16.988 20.655 1.00 34.48 393 GLY A C 1
ATOM 1303 O O . GLY A 1 170 ? 12.507 -16.242 21.099 1.00 32.37 393 GLY A O 1
ATOM 1304 N N . THR A 1 171 ? 13.575 -18.226 21.102 1.00 26.83 394 THR A N 1
ATOM 1305 C CA . THR A 1 171 ? 12.780 -18.867 22.129 1.00 30.03 394 THR A CA 1
ATOM 1306 C C . THR A 1 171 ? 13.714 -19.273 23.273 1.00 30.22 394 THR A C 1
ATOM 1307 O O . THR A 1 171 ? 14.941 -19.253 23.127 1.00 31.60 394 THR A O 1
ATOM 1311 N N . THR A 1 172 ? 13.114 -19.636 24.410 1.00 31.95 395 THR A N 1
ATOM 1312 C CA . THR A 1 172 ? 13.819 -19.963 25.647 1.00 29.16 395 THR A CA 1
ATOM 1313 C C . THR A 1 172 ? 15.033 -20.859 25.390 1.00 25.31 395 THR A C 1
ATOM 1314 O O . THR A 1 172 ? 14.903 -21.902 24.760 1.00 26.75 395 THR A O 1
ATOM 1318 N N . HIS A 1 173 ? 16.192 -20.474 25.934 1.00 24.32 396 HIS A N 1
ATOM 1319 C CA . HIS A 1 173 ? 17.415 -21.213 25.599 1.00 23.88 396 HIS A CA 1
ATOM 1320 C C . HIS A 1 173 ? 17.361 -22.629 26.159 1.00 25.57 396 HIS A C 1
ATOM 1321 O O . HIS A 1 173 ? 16.773 -22.892 27.216 1.00 23.75 396 HIS A O 1
ATOM 1328 N N . ARG A 1 174 ? 17.988 -23.557 25.420 1.00 21.66 397 ARG A N 1
ATOM 1329 C CA A ARG A 1 174 ? 18.087 -24.967 25.816 0.50 21.29 397 ARG A CA 1
ATOM 1330 C CA B ARG A 1 174 ? 18.088 -24.981 25.772 0.50 21.29 397 ARG A CA 1
ATOM 1331 C C . ARG A 1 174 ? 16.733 -25.665 25.926 1.00 21.11 397 ARG A C 1
ATOM 1332 O O . ARG A 1 174 ? 16.623 -26.724 26.581 1.00 23.29 397 ARG A O 1
ATOM 1347 N N . ASN A 1 175 ? 15.685 -25.144 25.257 1.00 21.38 398 ASN A N 1
ATOM 1348 C CA . ASN A 1 175 ? 14.380 -25.782 25.318 1.00 22.27 398 ASN A CA 1
ATOM 1349 C C . ASN A 1 175 ? 14.256 -27.007 24.395 1.00 24.97 398 ASN A C 1
ATOM 1350 O O . ASN A 1 175 ? 13.282 -27.758 24.512 1.00 22.47 398 ASN A O 1
ATOM 1355 N N . GLU A 1 176 ? 15.242 -27.249 23.534 1.00 20.57 399 GLU A N 1
ATOM 1356 C CA . GLU A 1 176 ? 15.289 -28.416 22.649 1.00 19.68 399 GLU A CA 1
ATOM 1357 C C . GLU A 1 176 ? 16.758 -28.662 22.331 1.00 17.50 399 GLU A C 1
ATOM 1358 O O . GLU A 1 176 ? 17.579 -27.759 22.533 1.00 18.63 399 GLU A O 1
ATOM 1364 N N . PRO A 1 177 ? 17.138 -29.909 21.951 1.00 17.21 400 PRO A N 1
ATOM 1365 C CA . PRO A 1 177 ? 16.268 -31.101 21.889 1.00 17.11 400 PRO A CA 1
ATOM 1366 C C . PRO A 1 177 ? 15.753 -31.544 23.238 1.00 17.66 400 PRO A C 1
ATOM 1367 O O . PRO A 1 177 ? 16.202 -31.004 24.255 1.00 18.73 400 PRO A O 1
ATOM 1371 N N . GLN A 1 178 ? 14.855 -32.545 23.229 1.00 17.03 401 GLN A N 1
ATOM 1372 C CA . GLN A 1 178 ? 14.304 -33.132 24.442 1.00 18.20 401 GLN A CA 1
ATOM 1373 C C . GLN A 1 178 ? 14.723 -34.594 24.432 1.00 16.65 401 GLN A C 1
ATOM 1374 O O . GLN A 1 178 ? 14.070 -35.425 23.800 1.00 17.39 401 GLN A O 1
ATOM 1380 N N . GLN A 1 179 ? 15.850 -34.894 25.101 1.00 16.41 402 GLN A N 1
ATOM 1381 C CA . GLN A 1 179 ? 16.463 -36.200 24.878 1.00 13.69 402 GLN A CA 1
ATOM 1382 C C . GLN A 1 179 ? 15.672 -37.371 25.441 1.00 15.75 402 GLN A C 1
ATOM 1383 O O . GLN A 1 179 ? 15.944 -38.501 25.060 1.00 15.96 402 GLN A O 1
ATOM 1389 N N . TRP A 1 180 ? 14.692 -37.141 26.323 1.00 15.87 403 TRP A N 1
ATOM 1390 C CA . TRP A 1 180 ? 13.914 -38.226 26.906 1.00 15.18 403 TRP A CA 1
ATOM 1391 C C . TRP A 1 180 ? 12.508 -38.288 26.313 1.00 18.86 403 TRP A C 1
ATOM 1392 O O . TRP A 1 180 ? 11.686 -39.048 26.811 1.00 20.43 403 TRP A O 1
ATOM 1403 N N . VAL A 1 181 ? 12.223 -37.501 25.296 1.00 17.91 404 VAL A N 1
ATOM 1404 C CA . VAL A 1 181 ? 10.941 -37.592 24.581 1.00 18.49 404 VAL A CA 1
ATOM 1405 C C . VAL A 1 181 ? 11.141 -38.432 23.316 1.00 18.04 404 VAL A C 1
ATOM 1406 O O . VAL A 1 181 ? 11.844 -38.003 22.384 1.00 17.53 404 VAL A O 1
ATOM 1410 N N . LEU A 1 182 ? 10.545 -39.632 23.270 1.00 17.04 405 LEU A N 1
ATOM 1411 C CA . LEU A 1 182 ? 10.633 -40.472 22.059 1.00 17.08 405 LEU A CA 1
ATOM 1412 C C . LEU A 1 182 ? 9.860 -39.835 20.908 1.00 18.41 405 LEU A C 1
ATOM 1413 O O . LEU A 1 182 ? 8.746 -39.310 21.112 1.00 19.71 405 LEU A O 1
ATOM 1418 N N . PRO A 1 183 ? 10.364 -39.957 19.685 1.00 16.88 406 PRO A N 1
ATOM 1419 C CA . PRO A 1 183 ? 9.557 -39.659 18.493 1.00 20.27 406 PRO A CA 1
ATOM 1420 C C . PRO A 1 183 ? 8.422 -40.648 18.327 1.00 15.59 406 PRO A C 1
ATOM 1421 O O . PRO A 1 183 ? 8.449 -41.789 18.831 1.00 17.68 406 PRO A O 1
ATOM 1425 N N . SER A 1 184 ? 7.463 -40.219 17.488 1.00 16.97 407 SER A N 1
ATOM 1426 C CA . SER A 1 184 ? 6.517 -41.157 16.902 1.00 17.91 407 SER A CA 1
ATOM 1427 C C . SER A 1 184 ? 7.155 -41.741 15.644 1.00 14.28 407 SER A C 1
ATOM 1428 O O . SER A 1 184 ? 7.295 -41.042 14.633 1.00 17.34 407 SER A O 1
ATOM 1431 N N . TYR A 1 185 ? 7.556 -43.004 15.708 1.00 15.95 408 TYR A N 1
ATOM 1432 C CA . TYR A 1 185 ? 8.322 -43.591 14.617 1.00 16.85 408 TYR A CA 1
ATOM 1433 C C . TYR A 1 185 ? 7.481 -43.802 13.358 1.00 17.08 408 TYR A C 1
ATOM 1434 O O . TYR A 1 185 ? 8.029 -43.880 12.257 1.00 16.67 408 TYR A O 1
ATOM 1443 N N . SER A 1 186 ? 6.140 -43.813 13.479 1.00 18.14 409 SER A N 1
ATOM 1444 C CA . SER A 1 186 ? 5.291 -43.910 12.305 1.00 20.24 409 SER A CA 1
ATOM 1445 C C . SER A 1 186 ? 4.593 -42.591 11.966 1.00 20.95 409 SER A C 1
ATOM 1446 O O . SER A 1 186 ? 3.548 -42.602 11.295 1.00 19.81 409 SER A O 1
ATOM 1449 N N . GLY A 1 187 ? 5.145 -41.456 12.372 1.00 17.65 410 GLY A N 1
ATOM 1450 C CA . GLY A 1 187 ? 4.559 -40.157 12.103 1.00 19.82 410 GLY A CA 1
ATOM 1451 C C . GLY A 1 187 ? 3.118 -40.062 12.542 1.00 20.81 410 GLY A C 1
ATOM 1452 O O . GLY A 1 187 ? 2.295 -39.409 11.871 1.00 21.78 410 GLY A O 1
ATOM 1453 N N . ARG A 1 188 ? 2.798 -40.724 13.651 1.00 20.15 411 ARG A N 1
ATOM 1454 C CA . ARG A 1 188 ? 1.457 -40.740 14.259 1.00 19.71 411 ARG A CA 1
ATOM 1455 C C . ARG A 1 188 ? 0.456 -41.464 13.400 1.00 24.33 411 ARG A C 1
ATOM 1456 O O . ARG A 1 188 ? -0.753 -41.323 13.639 1.00 20.73 411 ARG A O 1
ATOM 1464 N N . ASN A 1 189 ? 0.893 -42.242 12.410 1.00 21.57 412 ASN A N 1
ATOM 1465 C CA . ASN A 1 189 ? -0.090 -43.105 11.757 1.00 23.24 412 ASN A CA 1
ATOM 1466 C C . ASN A 1 189 ? -0.581 -44.200 12.687 1.00 25.42 412 ASN A C 1
ATOM 1467 O O . ASN A 1 189 ? -1.715 -44.678 12.534 1.00 23.40 412 ASN A O 1
ATOM 1472 N N . THR A 1 190 ? 0.223 -44.587 13.670 1.00 20.84 413 THR A N 1
ATOM 1473 C CA . THR A 1 190 ? -0.084 -45.600 14.662 1.00 20.54 413 THR A CA 1
ATOM 1474 C C . THR A 1 190 ? 0.900 -45.411 15.832 1.00 24.63 413 THR A C 1
ATOM 1475 O O . THR A 1 190 ? 1.797 -44.567 15.788 1.00 27.97 413 THR A O 1
ATOM 1479 N N . HIS A 1 191 ? 0.723 -46.185 16.883 1.00 26.66 414 HIS A N 1
ATOM 1480 C CA . HIS A 1 191 ? 1.558 -46.051 18.064 1.00 28.98 414 HIS A CA 1
ATOM 1481 C C . HIS A 1 191 ? 2.899 -46.757 17.857 1.00 22.47 414 HIS A C 1
ATOM 1482 O O . HIS A 1 191 ? 3.048 -47.645 17.005 1.00 24.66 414 HIS A O 1
ATOM 1489 N N . ASN A 1 192 ? 3.864 -46.395 18.698 1.00 23.09 415 ASN A N 1
ATOM 1490 C CA . ASN A 1 192 ? 5.157 -47.058 18.642 1.00 22.32 415 ASN A CA 1
ATOM 1491 C C . ASN A 1 192 ? 5.030 -48.519 19.042 1.00 24.34 415 ASN A C 1
ATOM 1492 O O . ASN A 1 192 ? 4.208 -48.888 19.890 1.00 25.55 415 ASN A O 1
ATOM 1497 N N . VAL A 1 193 ? 5.855 -49.350 18.426 1.00 20.39 416 VAL A N 1
ATOM 1498 C CA . VAL A 1 193 ? 5.855 -50.791 18.676 1.00 23.35 416 VAL A CA 1
ATOM 1499 C C . VAL A 1 193 ? 7.248 -51.324 19.005 1.00 24.76 416 VAL A C 1
ATOM 1500 O O . VAL A 1 193 ? 8.287 -50.765 18.611 1.00 21.53 416 VAL A O 1
ATOM 1504 N N . HIS A 1 194 ? 7.256 -52.443 19.743 1.00 23.09 417 HIS A N 1
ATOM 1505 C CA . HIS A 1 194 ? 8.456 -53.249 19.960 1.00 24.04 417 HIS A CA 1
ATOM 1506 C C . HIS A 1 194 ? 9.524 -52.481 20.724 1.00 22.21 417 HIS A C 1
ATOM 1507 O O . HIS A 1 194 ? 10.713 -52.751 20.549 1.00 21.88 417 HIS A O 1
ATOM 1514 N N . LEU A 1 195 ? 9.107 -51.561 21.604 1.00 23.62 418 LEU A N 1
ATOM 1515 C CA . LEU A 1 195 ? 10.060 -50.703 22.308 1.00 21.14 418 LEU A CA 1
ATOM 1516 C C . LEU A 1 195 ? 10.827 -51.474 23.387 1.00 19.54 418 LEU A C 1
ATOM 1517 O O . LEU A 1 195 ? 10.276 -52.343 24.071 1.00 21.82 418 LEU A O 1
ATOM 1522 N N . ALA A 1 196 ? 12.118 -51.139 23.547 1.00 20.73 419 ALA A N 1
ATOM 1523 C CA . ALA A 1 196 ? 12.792 -51.457 24.798 1.00 19.80 419 ALA A CA 1
ATOM 1524 C C . ALA A 1 196 ? 12.082 -50.754 25.965 1.00 18.03 419 ALA A C 1
ATOM 1525 O O . ALA A 1 196 ? 11.616 -49.623 25.812 1.00 18.68 419 ALA A O 1
ATOM 1527 N N . PRO A 1 197 ? 11.951 -51.387 27.134 1.00 18.85 420 PRO A N 1
ATOM 1528 C CA . PRO A 1 197 ? 11.077 -50.811 28.172 1.00 22.05 420 PRO A CA 1
ATOM 1529 C C . PRO A 1 197 ? 11.676 -49.581 28.829 1.00 20.52 420 PRO A C 1
ATOM 1530 O O . PRO A 1 197 ? 12.895 -49.346 28.818 1.00 21.27 420 PRO A O 1
ATOM 1534 N N . ALA A 1 198 ? 10.806 -48.769 29.425 1.00 21.60 421 ALA A N 1
ATOM 1535 C CA . ALA A 1 198 ? 11.302 -47.690 30.258 1.00 19.40 421 ALA A CA 1
ATOM 1536 C C . ALA A 1 198 ? 12.069 -48.228 31.456 1.00 19.52 421 ALA A C 1
ATOM 1537 O O . ALA A 1 198 ? 11.800 -49.336 31.936 1.00 22.85 421 ALA A O 1
ATOM 1539 N N . VAL A 1 199 ? 13.062 -47.466 31.918 1.00 20.78 422 VAL A N 1
ATOM 1540 C CA . VAL A 1 199 ? 13.880 -47.895 33.045 1.00 21.74 422 VAL A CA 1
ATOM 1541 C C . VAL A 1 199 ? 13.716 -46.925 34.213 1.00 21.67 422 VAL A C 1
ATOM 1542 O O . VAL A 1 199 ? 13.576 -45.704 34.062 1.00 19.49 422 VAL A O 1
ATOM 1546 N N . ALA A 1 200 ? 13.784 -47.482 35.413 1.00 27.19 423 ALA A N 1
ATOM 1547 C CA . ALA A 1 200 ? 13.771 -46.601 36.569 1.00 29.98 423 ALA A CA 1
ATOM 1548 C C . ALA A 1 200 ? 14.444 -47.316 37.722 1.00 31.26 423 ALA A C 1
ATOM 1549 O O . ALA A 1 200 ? 14.296 -48.543 37.831 1.00 37.42 423 ALA A O 1
ATOM 1551 N N . PRO A 1 201 ? 15.187 -46.627 38.580 1.00 28.54 424 PRO A N 1
ATOM 1552 C CA . PRO A 1 201 ? 15.722 -47.322 39.762 1.00 28.19 424 PRO A CA 1
ATOM 1553 C C . PRO A 1 201 ? 14.547 -47.790 40.615 1.00 32.30 424 PRO A C 1
ATOM 1554 O O . PRO A 1 201 ? 13.581 -47.063 40.798 1.00 32.52 424 PRO A O 1
ATOM 1558 N N . THR A 1 202 ? 14.610 -49.020 41.109 1.00 33.17 425 THR A N 1
ATOM 1559 C CA . THR A 1 202 ? 13.553 -49.495 41.990 1.00 35.90 425 THR A CA 1
ATOM 1560 C C . THR A 1 202 ? 13.977 -49.627 43.445 1.00 36.05 425 THR A C 1
ATOM 1561 O O . THR A 1 202 ? 13.105 -49.658 44.324 1.00 33.45 425 THR A O 1
ATOM 1565 N N . PHE A 1 203 ? 15.282 -49.661 43.729 1.00 26.37 426 PHE A N 1
ATOM 1566 C CA . PHE A 1 203 ? 15.878 -49.890 45.032 1.00 28.32 426 PHE A CA 1
ATOM 1567 C C . PHE A 1 203 ? 15.985 -48.590 45.823 1.00 27.76 426 PHE A C 1
ATOM 1568 O O . PHE A 1 203 ? 16.402 -47.567 45.284 1.00 25.62 426 PHE A O 1
ATOM 1576 N N . PRO A 1 204 ? 15.661 -48.605 47.114 1.00 29.37 427 PRO A N 1
ATOM 1577 C CA . PRO A 1 204 ? 15.659 -47.356 47.890 1.00 30.32 427 PRO A CA 1
ATOM 1578 C C . PRO A 1 204 ? 16.996 -46.625 47.836 1.00 26.55 427 PRO A C 1
ATOM 1579 O O . PRO A 1 204 ? 18.060 -47.214 48.047 1.00 28.57 427 PRO A O 1
ATOM 1583 N N . GLY A 1 205 ? 16.920 -45.316 47.561 1.00 25.32 428 GLY A N 1
ATOM 1584 C CA . GLY A 1 205 ? 18.075 -44.447 47.546 1.00 26.05 428 GLY A CA 1
ATOM 1585 C C . GLY A 1 205 ? 18.944 -44.541 46.303 1.00 25.47 428 GLY A C 1
ATOM 1586 O O . GLY A 1 205 ? 20.027 -43.928 46.283 1.00 23.78 428 GLY A O 1
ATOM 1587 N N . GLU A 1 206 ? 18.510 -45.268 45.282 1.00 23.55 429 GLU A N 1
ATOM 1588 C CA . GLU A 1 206 ? 19.319 -45.394 44.070 1.00 18.86 429 GLU A CA 1
ATOM 1589 C C . GLU A 1 206 ? 18.839 -44.438 42.989 1.00 22.93 429 GLU A C 1
ATOM 1590 O O . GLU A 1 206 ? 17.660 -44.054 42.922 1.00 23.05 429 GLU A O 1
ATOM 1596 N N . GLN A 1 207 ? 19.790 -44.074 42.127 1.00 19.96 430 GLN A N 1
ATOM 1597 C CA . GLN A 1 207 ? 19.578 -43.297 40.913 1.00 18.14 430 GLN A CA 1
ATOM 1598 C C . GLN A 1 207 ? 20.240 -44.018 39.753 1.00 18.23 430 GLN A C 1
ATOM 1599 O O . GLN A 1 207 ? 21.198 -44.762 39.956 1.00 20.24 430 GLN A O 1
ATOM 1605 N N . LEU A 1 208 ? 19.732 -43.786 38.546 1.00 17.32 431 LEU A N 1
ATOM 1606 C CA . LEU A 1 208 ? 20.482 -44.165 37.350 1.00 16.33 431 LEU A CA 1
ATOM 1607 C C . LEU A 1 208 ? 21.868 -43.478 37.306 1.00 17.47 431 LEU A C 1
ATOM 1608 O O . LEU A 1 208 ? 22.053 -42.316 37.722 1.00 17.81 431 LEU A O 1
ATOM 1613 N N . LEU A 1 209 ? 22.830 -44.194 36.711 1.00 16.83 432 LEU A N 1
ATOM 1614 C CA . LEU A 1 209 ? 24.139 -43.648 36.348 1.00 16.57 432 LEU A CA 1
ATOM 1615 C C . LEU A 1 209 ? 24.118 -43.499 34.842 1.00 16.91 432 LEU A C 1
ATOM 1616 O O . LEU A 1 209 ? 23.893 -44.494 34.133 1.00 17.23 432 LEU A O 1
ATOM 1621 N N . PHE A 1 210 ? 24.339 -42.278 34.376 1.00 15.14 433 PHE A N 1
ATOM 1622 C CA . PHE A 1 210 ? 24.307 -41.923 32.973 1.00 16.14 433 PHE A CA 1
ATOM 1623 C C . PHE A 1 210 ? 25.716 -41.763 32.410 1.00 15.59 433 PHE A C 1
ATOM 1624 O O . PHE A 1 210 ? 26.615 -41.181 33.047 1.00 16.56 433 PHE A O 1
ATOM 1632 N N . PHE A 1 211 ? 25.907 -42.264 31.190 1.00 14.24 434 PHE A N 1
ATOM 1633 C CA . PHE A 1 211 ? 27.140 -42.052 30.437 1.00 14.18 434 PHE A CA 1
ATOM 1634 C C . PHE A 1 211 ? 26.899 -40.881 29.499 1.00 16.42 434 PHE A C 1
ATOM 1635 O O . PHE A 1 211 ? 26.106 -40.985 28.562 1.00 15.81 434 PHE A O 1
ATOM 1643 N N . ARG A 1 212 ? 27.564 -39.767 29.749 1.00 13.67 435 ARG A N 1
ATOM 1644 C CA . ARG A 1 212 ? 27.146 -38.485 29.188 1.00 13.01 435 ARG A CA 1
ATOM 1645 C C . ARG A 1 212 ? 28.123 -37.935 28.171 1.00 15.54 435 ARG A C 1
ATOM 1646 O O . ARG A 1 212 ? 29.353 -37.993 28.364 1.00 14.93 435 ARG A O 1
ATOM 1654 N N . SER A 1 213 ? 27.573 -37.347 27.107 1.00 14.64 436 SER A N 1
ATOM 1655 C CA . SER A 1 213 ? 28.333 -36.604 26.111 1.00 14.36 436 SER A CA 1
ATOM 1656 C C . SER A 1 213 ? 27.721 -35.218 25.924 1.00 16.36 436 SER A C 1
ATOM 1657 O O . SER A 1 213 ? 26.592 -34.953 26.349 1.00 15.21 436 SER A O 1
ATOM 1660 N N . THR A 1 214 ? 28.415 -34.381 25.169 1.00 14.61 437 THR A N 1
ATOM 1661 C CA . THR A 1 214 ? 27.944 -33.044 24.746 1.00 16.30 437 THR A CA 1
ATOM 1662 C C . THR A 1 214 ? 27.814 -33.099 23.226 1.00 16.20 437 THR A C 1
ATOM 1663 O O . THR A 1 214 ? 28.818 -33.166 22.500 1.00 18.75 437 THR A O 1
ATOM 1667 N N . MET A 1 215 ? 26.582 -33.095 22.714 1.00 14.76 438 MET A N 1
ATOM 1668 C CA . MET A 1 215 ? 26.431 -33.090 21.255 1.00 14.15 438 MET A CA 1
ATOM 1669 C C . MET A 1 215 ? 26.912 -31.773 20.641 1.00 16.40 438 MET A C 1
ATOM 1670 O O . MET A 1 215 ? 26.708 -30.719 21.216 1.00 17.32 438 MET A O 1
ATOM 1675 N N . PRO A 1 216 ? 27.508 -31.791 19.448 1.00 13.42 439 PRO A N 1
ATOM 1676 C CA . PRO A 1 216 ? 27.786 -30.519 18.773 1.00 15.16 439 PRO A CA 1
ATOM 1677 C C . PRO A 1 216 ? 26.495 -29.756 18.535 1.00 13.03 439 PRO A C 1
ATOM 1678 O O . PRO A 1 216 ? 25.452 -30.355 18.257 1.00 14.06 439 PRO A O 1
ATOM 1682 N N . GLY A 1 217 ? 26.578 -28.429 18.673 1.00 15.01 440 GLY A N 1
ATOM 1683 C CA . GLY A 1 217 ? 25.497 -27.521 18.284 1.00 16.12 440 GLY A CA 1
ATOM 1684 C C . GLY A 1 217 ? 25.840 -26.802 16.990 1.00 15.85 440 GLY A C 1
ATOM 1685 O O . GLY A 1 217 ? 26.980 -26.344 16.800 1.00 15.79 440 GLY A O 1
ATOM 1686 N N . CYS A 1 218 ? 24.833 -26.692 16.096 1.00 16.02 441 CYS A N 1
ATOM 1687 C CA . CYS A 1 218 ? 25.026 -26.072 14.800 1.00 16.59 441 CYS A CA 1
ATOM 1688 C C . CYS A 1 218 ? 24.365 -24.719 14.636 1.00 18.13 441 CYS A C 1
ATOM 1689 O O . CYS A 1 218 ? 24.605 -24.070 13.607 1.00 17.57 441 CYS A O 1
ATOM 1692 N N . SER A 1 219 ? 23.491 -24.318 15.566 1.00 17.97 442 SER A N 1
ATOM 1693 C CA . SER A 1 219 ? 22.830 -23.028 15.458 1.00 17.07 442 SER A CA 1
ATOM 1694 C C . SER A 1 219 ? 21.998 -22.838 16.712 1.00 18.65 442 SER A C 1
ATOM 1695 O O . SER A 1 219 ? 21.417 -23.795 17.225 1.00 17.52 442 SER A O 1
ATOM 1698 N N . GLY A 1 220 ? 21.837 -21.605 17.141 1.00 18.44 443 GLY A N 1
ATOM 1699 C CA . GLY A 1 220 ? 20.955 -21.373 18.285 1.00 17.20 443 GLY A CA 1
ATOM 1700 C C . GLY A 1 220 ? 21.573 -21.761 19.618 1.00 16.65 443 GLY A C 1
ATOM 1701 O O . GLY A 1 220 ? 22.809 -21.810 19.789 1.00 18.20 443 GLY A O 1
ATOM 1702 N N . TYR A 1 221 ? 20.700 -22.047 20.589 1.00 15.87 444 TYR A N 1
ATOM 1703 C CA . TYR A 1 221 ? 21.101 -22.325 21.971 1.00 18.14 444 TYR A CA 1
ATOM 1704 C C . TYR A 1 221 ? 20.559 -23.691 22.393 1.00 16.84 444 TYR A C 1
ATOM 1705 O O . TYR A 1 221 ? 19.686 -23.791 23.266 1.00 18.05 444 TYR A O 1
ATOM 1714 N N . PRO A 1 222 ? 21.012 -24.774 21.758 1.00 14.10 445 PRO A N 1
ATOM 1715 C CA . PRO A 1 222 ? 20.467 -26.100 22.064 1.00 15.60 445 PRO A CA 1
ATOM 1716 C C . PRO A 1 222 ? 20.905 -26.606 23.417 1.00 15.83 445 PRO A C 1
ATOM 1717 O O . PRO A 1 222 ? 21.992 -26.275 23.925 1.00 17.44 445 PRO A O 1
ATOM 1721 N N . ASN A 1 223 ? 20.065 -27.500 23.970 1.00 16.01 446 ASN A N 1
ATOM 1722 C CA . ASN A 1 223 ? 20.465 -28.372 25.074 1.00 17.69 446 ASN A CA 1
ATOM 1723 C C . ASN A 1 223 ? 21.288 -29.513 24.499 1.00 16.74 446 ASN A C 1
ATOM 1724 O O . ASN A 1 223 ? 20.731 -30.363 23.806 1.00 18.26 446 ASN A O 1
ATOM 1729 N N . MET A 1 224 ? 22.605 -29.478 24.754 1.00 16.59 447 MET A N 1
ATOM 1730 C CA . MET A 1 224 ? 23.539 -30.425 24.148 1.00 17.60 447 MET A CA 1
ATOM 1731 C C . MET A 1 224 ? 23.809 -31.649 25.029 1.00 17.53 447 MET A C 1
ATOM 1732 O O . MET A 1 224 ? 24.567 -32.546 24.622 1.00 16.89 447 MET A O 1
ATOM 1737 N N . ASP A 1 225 ? 23.217 -31.734 26.206 1.00 15.41 448 ASP A N 1
ATOM 1738 C CA . ASP A 1 225 ? 23.434 -32.921 27.037 1.00 16.73 448 ASP A CA 1
ATOM 1739 C C . ASP A 1 225 ? 22.846 -34.140 26.361 1.00 15.66 448 ASP A C 1
ATOM 1740 O O . ASP A 1 225 ? 21.691 -34.126 25.886 1.00 17.86 448 ASP A O 1
ATOM 1745 N N . LEU A 1 226 ? 23.613 -35.244 26.355 1.00 15.29 449 LEU A N 1
ATOM 1746 C CA . LEU A 1 226 ? 23.106 -36.510 25.833 1.00 15.24 449 LEU A CA 1
ATOM 1747 C C . LEU A 1 226 ? 23.572 -37.656 26.703 1.00 15.23 449 LEU A C 1
ATOM 1748 O O . LEU A 1 226 ? 24.786 -37.955 26.786 1.00 15.70 449 LEU A O 1
ATOM 1753 N N . ASP A 1 227 ? 22.617 -38.319 27.329 1.00 14.26 450 ASP A N 1
ATOM 1754 C CA . ASP A 1 227 ? 22.880 -39.415 28.264 1.00 13.77 450 ASP A CA 1
ATOM 1755 C C . ASP A 1 227 ? 22.501 -40.768 27.688 1.00 16.60 450 ASP A C 1
ATOM 1756 O O . ASP A 1 227 ? 21.384 -40.960 27.227 1.00 16.88 450 ASP A O 1
ATOM 1761 N N . CYS A 1 228 ? 23.422 -41.721 27.728 1.00 13.78 451 CYS A N 1
ATOM 1762 C CA . CYS A 1 228 ? 23.052 -43.091 27.361 1.00 14.47 451 CYS A CA 1
ATOM 1763 C C . CYS A 1 228 ? 23.168 -44.041 28.547 1.00 15.58 451 CYS A C 1
ATOM 1764 O O . CYS A 1 228 ? 23.863 -43.767 29.544 1.00 15.33 451 CYS A O 1
ATOM 1767 N N . LEU A 1 229 ? 22.449 -45.187 28.444 1.00 14.06 452 LEU A N 1
ATOM 1768 C CA . LEU A 1 229 ? 22.385 -46.124 29.573 1.00 15.39 452 LEU A CA 1
ATOM 1769 C C . LEU A 1 229 ? 23.583 -47.084 29.583 1.00 15.77 452 LEU A C 1
ATOM 1770 O O . LEU A 1 229 ? 23.956 -47.627 30.637 1.00 16.53 452 LEU A O 1
ATOM 1775 N N . LEU A 1 230 ? 24.164 -47.312 28.404 1.00 15.53 453 LEU A N 1
ATOM 1776 C CA . LEU A 1 230 ? 25.321 -48.209 28.216 1.00 15.80 453 LEU A CA 1
ATOM 1777 C C . LEU A 1 230 ? 26.239 -47.566 27.184 1.00 13.48 453 LEU A C 1
ATOM 1778 O O . LEU A 1 230 ? 25.768 -47.153 26.141 1.00 15.37 453 LEU A O 1
ATOM 1783 N N . PRO A 1 231 ? 27.545 -47.522 27.399 1.00 13.36 454 PRO A N 1
ATOM 1784 C CA . PRO A 1 231 ? 28.444 -47.181 26.290 1.00 12.25 454 PRO A CA 1
ATOM 1785 C C . PRO A 1 231 ? 28.263 -48.096 25.093 1.00 14.74 454 PRO A C 1
ATOM 1786 O O . PRO A 1 231 ? 27.936 -49.288 25.246 1.00 13.95 454 PRO A O 1
ATOM 1790 N N . GLN A 1 232 ? 28.488 -47.549 23.888 1.00 13.62 455 GLN A N 1
ATOM 1791 C CA . GLN A 1 232 ? 28.372 -48.393 22.699 1.00 13.79 455 GLN A CA 1
ATOM 1792 C C . GLN A 1 232 ? 29.315 -49.596 22.774 1.00 14.23 455 GLN A C 1
ATOM 1793 O O . GLN A 1 232 ? 28.967 -50.690 22.313 1.00 15.85 455 GLN A O 1
ATOM 1799 N N . GLU A 1 233 ? 30.498 -49.429 23.375 1.00 13.95 456 GLU A N 1
ATOM 1800 C CA . GLU A 1 233 ? 31.431 -50.547 23.457 1.00 13.88 456 GLU A CA 1
ATOM 1801 C C . GLU A 1 233 ? 30.932 -51.639 24.376 1.00 15.35 456 GLU A C 1
ATOM 1802 O O . GLU A 1 233 ? 31.345 -52.793 24.211 1.00 16.27 456 GLU A O 1
ATOM 1808 N N . TRP A 1 234 ? 30.079 -51.287 25.365 1.00 14.14 457 TRP A N 1
ATOM 1809 C CA . TRP A 1 234 ? 29.527 -52.338 26.209 1.00 13.68 457 TRP A CA 1
ATOM 1810 C C . TRP A 1 234 ? 28.496 -53.132 25.422 1.00 13.51 457 TRP A C 1
ATOM 1811 O O . TRP A 1 234 ? 28.456 -54.368 25.541 1.00 14.66 457 TRP A O 1
ATOM 1822 N N . VAL A 1 235 ? 27.702 -52.460 24.594 1.00 14.91 458 VAL A N 1
ATOM 1823 C CA . VAL A 1 235 ? 26.761 -53.158 23.713 1.00 16.05 458 VAL A CA 1
ATOM 1824 C C . VAL A 1 235 ? 27.528 -54.107 22.823 1.00 15.38 458 VAL A C 1
ATOM 1825 O O . VAL A 1 235 ? 27.215 -55.310 22.728 1.00 14.95 458 VAL A O 1
ATOM 1829 N N . GLN A 1 236 ? 28.603 -53.597 22.216 1.00 14.72 459 GLN A N 1
ATOM 1830 C CA . GLN A 1 236 ? 29.390 -54.441 21.299 1.00 15.18 459 GLN A CA 1
ATOM 1831 C C . GLN A 1 236 ? 30.000 -55.643 22.024 1.00 16.25 459 GLN A C 1
ATOM 1832 O O . GLN A 1 236 ? 30.015 -56.767 21.498 1.00 16.27 459 GLN A O 1
ATOM 1838 N N . TYR A 1 237 ? 30.543 -55.401 23.220 1.00 15.09 460 TYR A N 1
ATOM 1839 C CA . TYR A 1 237 ? 31.190 -56.450 24.012 1.00 15.58 460 TYR A CA 1
ATOM 1840 C C . TYR A 1 237 ? 30.202 -57.495 24.505 1.00 16.83 460 TYR A C 1
ATOM 1841 O O . TYR A 1 237 ? 30.483 -58.696 24.415 1.00 17.35 460 TYR A O 1
ATOM 1850 N N . PHE A 1 238 ? 29.050 -57.063 25.038 1.00 17.61 461 PHE A N 1
ATOM 1851 C CA . PHE A 1 238 ? 28.079 -58.062 25.516 1.00 18.37 461 PHE A CA 1
ATOM 1852 C C . PHE A 1 238 ? 27.542 -58.899 24.362 1.00 18.66 461 PHE A C 1
ATOM 1853 O O . PHE A 1 238 ? 27.345 -60.109 24.514 1.00 18.23 461 PHE A O 1
ATOM 1861 N N . TYR A 1 239 ? 27.315 -58.279 23.207 1.00 17.79 462 TYR A N 1
ATOM 1862 C CA . TYR A 1 239 ? 26.875 -59.042 22.027 1.00 19.04 462 TYR A CA 1
ATOM 1863 C C . TYR A 1 239 ? 27.887 -60.113 21.643 1.00 18.82 462 TYR A C 1
ATOM 1864 O O . TYR A 1 239 ? 27.493 -61.255 21.317 1.00 19.09 462 TYR A O 1
ATOM 1873 N N . GLN A 1 240 ? 29.198 -59.797 21.717 1.00 19.02 463 GLN A N 1
ATOM 1874 C CA . GLN A 1 240 ? 30.234 -60.777 21.385 1.00 19.88 463 GLN A CA 1
ATOM 1875 C C . GLN A 1 240 ? 30.339 -61.866 22.444 1.00 19.29 463 GLN A C 1
ATOM 1876 O O . GLN A 1 240 ? 30.459 -63.056 22.125 1.00 22.15 463 GLN A O 1
ATOM 1882 N N . GLU A 1 241 ? 30.375 -61.470 23.725 1.00 18.33 464 GLU A N 1
ATOM 1883 C CA . GLU A 1 241 ? 30.669 -62.430 24.788 1.00 20.90 464 GLU A CA 1
ATOM 1884 C C . GLU A 1 241 ? 29.485 -63.348 25.044 1.00 24.00 464 GLU A C 1
ATOM 1885 O O . GLU A 1 241 ? 29.666 -64.564 25.248 1.00 21.02 464 GLU A O 1
ATOM 1891 N N . ALA A 1 242 ? 28.272 -62.781 25.064 1.00 20.70 465 ALA A N 1
ATOM 1892 C CA . ALA A 1 242 ? 27.049 -63.543 25.334 1.00 23.47 465 ALA A CA 1
ATOM 1893 C C . ALA A 1 242 ? 27.202 -64.402 26.585 1.00 22.87 465 ALA A C 1
ATOM 1894 O O . ALA A 1 242 ? 26.843 -65.588 26.600 1.00 23.88 465 ALA A O 1
ATOM 1896 N N . ALA A 1 243 ? 27.756 -63.815 27.638 1.00 19.35 466 ALA A N 1
ATOM 1897 C CA . ALA A 1 243 ? 27.955 -64.573 28.884 1.00 23.18 466 ALA A CA 1
ATOM 1898 C C . ALA A 1 243 ? 26.652 -64.633 29.674 1.00 22.84 466 ALA A C 1
ATOM 1899 O O . ALA A 1 243 ? 25.973 -63.615 29.830 1.00 21.83 466 ALA A O 1
ATOM 1901 N N . PRO A 1 244 ? 26.239 -65.797 30.174 1.00 23.28 467 PRO A N 1
ATOM 1902 C CA . PRO A 1 244 ? 24.945 -65.848 30.874 1.00 21.96 467 PRO A CA 1
ATOM 1903 C C . PRO A 1 244 ? 24.951 -65.080 32.186 1.00 20.47 467 PRO A C 1
ATOM 1904 O O . PRO A 1 244 ? 25.961 -65.001 32.891 1.00 23.57 467 PRO A O 1
ATOM 1908 N N . ALA A 1 245 ? 23.811 -64.498 32.494 1.00 22.93 468 ALA A N 1
ATOM 1909 C CA . ALA A 1 245 ? 23.642 -63.723 33.725 1.00 22.68 468 ALA A CA 1
ATOM 1910 C C . ALA A 1 245 ? 23.328 -64.703 34.855 1.00 24.55 468 ALA A C 1
ATOM 1911 O O . ALA A 1 245 ? 22.324 -65.414 34.785 1.00 27.44 468 ALA A O 1
ATOM 1913 N N . GLN A 1 246 ? 24.186 -64.764 35.870 1.00 23.51 469 GLN A N 1
ATOM 1914 C CA . GLN A 1 246 ? 23.911 -65.694 36.975 1.00 23.96 469 GLN A CA 1
ATOM 1915 C C . GLN A 1 246 ? 22.892 -65.147 37.977 1.00 26.11 469 GLN A C 1
ATOM 1916 O O . GLN A 1 246 ? 22.354 -65.915 38.789 1.00 27.33 469 GLN A O 1
ATOM 1922 N N . SER A 1 247 ? 22.640 -63.843 37.982 1.00 22.49 470 SER A N 1
ATOM 1923 C CA . SER A 1 247 ? 21.542 -63.231 38.734 1.00 22.14 470 SER A CA 1
ATOM 1924 C C . SER A 1 247 ? 21.059 -62.048 37.915 1.00 23.20 470 SER A C 1
ATOM 1925 O O . SER A 1 247 ? 21.529 -61.830 36.797 1.00 24.34 470 SER A O 1
ATOM 1928 N N . ASP A 1 248 ? 20.159 -61.257 38.474 1.00 23.48 471 ASP A N 1
ATOM 1929 C CA . ASP A 1 248 ? 19.704 -60.081 37.745 1.00 23.69 471 ASP A CA 1
ATOM 1930 C C . ASP A 1 248 ? 20.585 -58.850 37.930 1.00 22.13 471 ASP A C 1
ATOM 1931 O O . ASP A 1 248 ? 20.316 -57.830 37.278 1.00 21.95 471 ASP A O 1
ATOM 1936 N N . VAL A 1 249 ? 21.643 -58.906 38.748 1.00 22.92 472 VAL A N 1
ATOM 1937 C CA . VAL A 1 249 ? 22.422 -57.719 39.117 1.00 20.53 472 VAL A CA 1
ATOM 1938 C C . VAL A 1 249 ? 23.899 -58.079 39.151 1.00 20.35 472 VAL A C 1
ATOM 1939 O O . VAL A 1 249 ? 24.322 -58.931 39.942 1.00 21.52 472 VAL A O 1
ATOM 1943 N N . ALA A 1 250 ? 24.687 -57.423 38.311 1.00 17.24 473 ALA A N 1
ATOM 1944 C CA . ALA A 1 250 ? 26.150 -57.536 38.340 1.00 18.00 473 ALA A CA 1
ATOM 1945 C C . ALA A 1 250 ? 26.756 -56.374 39.122 1.00 19.38 473 ALA A C 1
ATOM 1946 O O . ALA A 1 250 ? 26.498 -55.201 38.807 1.00 20.44 473 ALA A O 1
ATOM 1948 N N . LEU A 1 251 ? 27.627 -56.692 40.093 1.00 17.73 474 LEU A N 1
ATOM 1949 C CA . LEU A 1 251 ? 28.263 -55.682 40.909 1.00 17.96 474 LEU A CA 1
ATOM 1950 C C . LEU A 1 251 ? 29.554 -55.257 40.211 1.00 18.36 474 LEU A C 1
ATOM 1951 O O . LEU A 1 251 ? 30.434 -56.084 39.988 1.00 19.10 474 LEU A O 1
ATOM 1956 N N . LEU A 1 252 ? 29.657 -53.970 39.857 1.00 16.13 475 LEU A N 1
ATOM 1957 C CA . LEU A 1 252 ? 30.861 -53.379 39.262 1.00 17.25 475 LEU A CA 1
ATOM 1958 C C . LEU A 1 252 ? 31.547 -52.429 40.238 1.00 17.85 475 LEU A C 1
ATOM 1959 O O . LEU A 1 252 ? 30.885 -51.640 40.943 1.00 18.14 475 LEU A O 1
ATOM 1964 N N . ARG A 1 253 ? 32.887 -52.459 40.246 1.00 18.84 476 ARG A N 1
ATOM 1965 C CA . ARG A 1 253 ? 33.678 -51.452 40.944 1.00 17.68 476 ARG A CA 1
ATOM 1966 C C . ARG A 1 253 ? 34.427 -50.602 39.929 1.00 17.32 476 ARG A C 1
ATOM 1967 O O . ARG A 1 253 ? 34.955 -51.112 38.934 1.00 19.63 476 ARG A O 1
ATOM 1975 N N . PHE A 1 254 ? 34.457 -49.313 40.152 1.00 16.65 477 PHE A N 1
ATOM 1976 C CA . PHE A 1 254 ? 35.207 -48.404 39.302 1.00 15.66 477 PHE A CA 1
ATOM 1977 C C . PHE A 1 254 ? 36.553 -48.208 39.968 1.00 19.92 477 PHE A C 1
ATOM 1978 O O . PHE A 1 254 ? 36.604 -47.734 41.106 1.00 19.84 477 PHE A O 1
ATOM 1986 N N . VAL A 1 255 ? 37.629 -48.552 39.254 1.00 18.57 478 VAL A N 1
ATOM 1987 C CA . VAL A 1 255 ? 38.956 -48.751 39.870 1.00 19.21 478 VAL A CA 1
ATOM 1988 C C . VAL A 1 255 ? 40.032 -47.907 39.203 1.00 23.25 478 VAL A C 1
ATOM 1989 O O . VAL A 1 255 ? 40.004 -47.668 37.992 1.00 21.98 478 VAL A O 1
ATOM 1993 N N . ASN A 1 256 ? 41.020 -47.458 40.016 1.00 22.90 479 ASN A N 1
ATOM 1994 C CA . ASN A 1 256 ? 42.194 -46.755 39.500 1.00 23.42 479 ASN A CA 1
ATOM 1995 C C . ASN A 1 256 ? 43.294 -47.782 39.293 1.00 23.68 479 ASN A C 1
ATOM 1996 O O . ASN A 1 256 ? 43.717 -48.412 40.267 1.00 23.26 479 ASN A O 1
ATOM 2001 N N . PRO A 1 257 ? 43.733 -48.041 38.062 1.00 23.27 480 PRO A N 1
ATOM 2002 C CA . PRO A 1 257 ? 44.602 -49.192 37.833 1.00 26.17 480 PRO A CA 1
ATOM 2003 C C . PRO A 1 257 ? 46.032 -48.952 38.295 1.00 24.95 480 PRO A C 1
ATOM 2004 O O . PRO A 1 257 ? 46.818 -49.912 38.333 1.00 26.52 480 PRO A O 1
ATOM 2008 N N . ASP A 1 258 ? 46.384 -47.712 38.610 1.00 23.84 481 ASP A N 1
ATOM 2009 C CA . ASP A 1 258 ? 47.707 -47.422 39.185 1.00 26.17 481 ASP A CA 1
ATOM 2010 C C . ASP A 1 258 ? 47.797 -47.916 40.616 1.00 28.42 481 ASP A C 1
ATOM 2011 O O . ASP A 1 258 ? 48.853 -48.394 41.064 1.00 26.42 481 ASP A O 1
ATOM 2016 N N . THR A 1 259 ? 46.742 -47.696 41.382 1.00 26.36 482 THR A N 1
ATOM 2017 C CA . THR A 1 259 ? 46.765 -47.907 42.815 1.00 24.41 482 THR A CA 1
ATOM 2018 C C . THR A 1 259 ? 45.911 -49.080 43.268 1.00 26.87 482 THR A C 1
ATOM 2019 O O . THR A 1 259 ? 46.066 -49.523 44.408 1.00 26.00 482 THR A O 1
ATOM 2023 N N . GLY A 1 260 ? 45.022 -49.596 42.411 1.00 22.68 483 GLY A N 1
ATOM 2024 C CA . GLY A 1 260 ? 43.996 -50.529 42.834 1.00 24.05 483 GLY A CA 1
ATOM 2025 C C . GLY A 1 260 ? 42.866 -49.925 43.643 1.00 23.79 483 GLY A C 1
ATOM 2026 O O . GLY A 1 260 ? 41.970 -50.667 44.069 1.00 27.54 483 GLY A O 1
ATOM 2027 N N . ARG A 1 261 ? 42.879 -48.617 43.892 1.00 22.97 484 ARG A N 1
ATOM 2028 C CA . ARG A 1 261 ? 41.852 -48.025 44.746 1.00 25.11 484 ARG A CA 1
ATOM 2029 C C . ARG A 1 261 ? 40.506 -48.038 44.037 1.00 25.81 484 ARG A C 1
ATOM 2030 O O . ARG A 1 261 ? 40.415 -47.626 42.876 1.00 25.78 484 ARG A O 1
ATOM 2038 N N . VAL A 1 262 ? 39.482 -48.491 44.749 1.00 21.53 485 VAL A N 1
ATOM 2039 C CA . VAL A 1 262 ? 38.098 -48.455 44.260 1.00 20.79 485 VAL A CA 1
ATOM 2040 C C . VAL A 1 262 ? 37.538 -47.070 44.544 1.00 24.20 485 VAL A C 1
ATOM 2041 O O . VAL A 1 262 ? 37.521 -46.635 45.702 1.00 24.09 485 VAL A O 1
ATOM 2045 N N . LEU A 1 263 ? 37.048 -46.378 43.485 1.00 21.34 486 LEU A N 1
ATOM 2046 C CA . LEU A 1 263 ? 36.425 -45.055 43.656 1.00 22.07 486 LEU A CA 1
ATOM 2047 C C . LEU A 1 263 ? 34.969 -45.174 44.112 1.00 23.09 486 LEU A C 1
ATOM 2048 O O . LEU A 1 263 ? 34.524 -44.400 44.982 1.00 22.36 486 LEU A O 1
ATOM 2053 N N . PHE A 1 264 ? 34.201 -46.091 43.503 1.00 20.21 487 PHE A N 1
ATOM 2054 C CA . PHE A 1 264 ? 32.796 -46.325 43.843 1.00 20.35 487 PHE A CA 1
ATOM 2055 C C . PHE A 1 264 ? 32.393 -47.683 43.307 1.00 20.54 487 PHE A C 1
ATOM 2056 O O . PHE A 1 264 ? 33.110 -48.281 42.498 1.00 19.86 487 PHE A O 1
ATOM 2064 N N . GLU A 1 265 ? 31.210 -48.138 43.711 1.00 18.66 488 GLU A N 1
ATOM 2065 C CA . GLU A 1 265 ? 30.626 -49.343 43.149 1.00 18.22 488 GLU A CA 1
ATOM 2066 C C . GLU A 1 265 ? 29.225 -49.027 42.644 1.00 18.73 488 GLU A C 1
ATOM 2067 O O . GLU A 1 265 ? 28.590 -48.051 43.069 1.00 19.07 488 GLU A O 1
ATOM 2073 N N . CYS A 1 266 ? 28.782 -49.838 41.695 1.00 18.17 489 CYS A N 1
ATOM 2074 C CA . CYS A 1 266 ? 27.463 -49.638 41.075 1.00 18.57 489 CYS A CA 1
ATOM 2075 C C . CYS A 1 266 ? 26.891 -50.981 40.651 1.00 19.36 489 CYS A C 1
ATOM 2076 O O . CYS A 1 266 ? 27.588 -52.008 40.620 1.00 18.06 489 CYS A O 1
ATOM 2079 N N . LYS A 1 267 ? 25.591 -50.972 40.337 1.00 17.26 490 LYS A N 1
ATOM 2080 C CA . LYS A 1 267 ? 24.876 -52.149 39.867 1.00 17.57 490 LYS A CA 1
ATOM 2081 C C . LYS A 1 267 ? 24.655 -52.071 38.362 1.00 18.88 490 LYS A C 1
ATOM 2082 O O . LYS A 1 267 ? 24.064 -51.106 37.879 1.00 17.68 490 LYS A O 1
ATOM 2088 N N . LEU A 1 268 ? 25.088 -53.098 37.635 1.00 16.52 491 LEU A N 1
ATOM 2089 C CA . LEU A 1 268 ? 24.705 -53.238 36.223 1.00 16.70 491 LEU A CA 1
ATOM 2090 C C . LEU A 1 268 ? 23.609 -54.272 36.145 1.00 17.60 491 LEU A C 1
ATOM 2091 O O . LEU A 1 268 ? 23.842 -55.460 36.394 1.00 16.97 491 LEU A O 1
ATOM 2096 N N . HIS A 1 269 ? 22.405 -53.806 35.828 1.00 16.67 492 HIS A N 1
ATOM 2097 C CA . HIS A 1 269 ? 21.241 -54.670 35.769 1.00 18.65 492 HIS A CA 1
ATOM 2098 C C . HIS A 1 269 ? 21.249 -55.518 34.500 1.00 17.12 492 HIS A C 1
ATOM 2099 O O . HIS A 1 269 ? 21.715 -55.079 33.446 1.00 18.78 492 HIS A O 1
ATOM 2106 N N . LYS A 1 270 ? 20.763 -56.765 34.620 1.00 17.21 493 LYS A N 1
ATOM 2107 C CA . LYS A 1 270 ? 20.820 -57.712 33.508 1.00 18.07 493 LYS A CA 1
ATOM 2108 C C . LYS A 1 270 ? 20.129 -57.160 32.259 1.00 19.48 493 LYS A C 1
ATOM 2109 O O . LYS A 1 270 ? 20.568 -57.411 31.134 1.00 18.26 493 LYS A O 1
ATOM 2115 N N . SER A 1 271 ? 19.067 -56.374 32.432 1.00 17.99 494 SER A N 1
ATOM 2116 C CA . SER A 1 271 ? 18.338 -55.848 31.299 1.00 16.92 494 SER A CA 1
ATOM 2117 C C . SER A 1 271 ? 19.011 -54.610 30.691 1.00 17.50 494 SER A C 1
ATOM 2118 O O . SER A 1 271 ? 18.514 -54.105 29.689 1.00 18.92 494 SER A O 1
ATOM 2121 N N . GLY A 1 272 ? 20.140 -54.144 31.267 1.00 18.29 495 GLY A N 1
ATOM 2122 C CA . GLY A 1 272 ? 21.033 -53.242 30.551 1.00 18.17 495 GLY A CA 1
ATOM 2123 C C . GLY A 1 272 ? 20.976 -51.785 30.979 1.00 16.97 495 GLY A C 1
ATOM 2124 O O . GLY A 1 272 ? 20.736 -50.913 30.157 1.00 16.90 495 GLY A O 1
ATOM 2125 N N . TYR A 1 273 ? 21.227 -51.509 32.251 1.00 16.21 496 TYR A N 1
ATOM 2126 C CA . TYR A 1 273 ? 21.364 -50.137 32.727 1.00 16.71 496 TYR A CA 1
ATOM 2127 C C . TYR A 1 273 ? 22.081 -50.198 34.073 1.00 16.89 496 TYR A C 1
ATOM 2128 O O . TYR A 1 273 ? 22.215 -51.270 34.664 1.00 17.52 496 TYR A O 1
ATOM 2137 N N . VAL A 1 274 ? 22.502 -49.038 34.578 1.00 17.03 497 VAL A N 1
ATOM 2138 C CA . VAL A 1 274 ? 23.376 -48.977 35.754 1.00 14.80 497 VAL A CA 1
ATOM 2139 C C . VAL A 1 274 ? 22.728 -48.075 36.791 1.00 16.95 497 VAL A C 1
ATOM 2140 O O . VAL A 1 274 ? 22.193 -47.021 36.434 1.00 17.20 497 VAL A O 1
ATOM 2144 N N . THR A 1 275 ? 22.814 -48.454 38.078 1.00 15.47 498 THR A N 1
ATOM 2145 C CA . THR A 1 275 ? 22.364 -47.583 39.170 1.00 17.20 498 THR A CA 1
ATOM 2146 C C . THR A 1 275 ? 23.487 -47.393 40.199 1.00 19.21 498 THR A C 1
ATOM 2147 O O . THR A 1 275 ? 24.394 -48.242 40.321 1.00 18.77 498 THR A O 1
ATOM 2151 N N . VAL A 1 276 ? 23.382 -46.274 40.958 1.00 17.50 499 VAL A N 1
ATOM 2152 C CA . VAL A 1 276 ? 24.300 -45.951 42.060 1.00 18.49 499 VAL A CA 1
ATOM 2153 C C . VAL A 1 276 ? 23.460 -45.537 43.260 1.00 20.46 499 VAL A C 1
ATOM 2154 O O . VAL A 1 276 ? 22.284 -45.174 43.136 1.00 19.53 499 VAL A O 1
ATOM 2158 N N . ALA A 1 277 ? 24.062 -45.596 44.436 1.00 18.66 500 ALA A N 1
ATOM 2159 C CA . ALA A 1 277 ? 23.377 -45.127 45.650 1.00 20.53 500 ALA A CA 1
ATOM 2160 C C . ALA A 1 277 ? 23.763 -43.678 45.877 1.00 20.82 500 ALA A C 1
ATOM 2161 O O . ALA A 1 277 ? 24.865 -43.383 46.357 1.00 22.51 500 ALA A O 1
ATOM 2163 N N . HIS A 1 278 ? 22.854 -42.777 45.563 1.00 20.89 501 HIS A N 1
ATOM 2164 C CA . HIS A 1 278 ? 23.113 -41.345 45.606 1.00 22.23 501 HIS A CA 1
ATOM 2165 C C . HIS A 1 278 ? 21.806 -40.607 45.449 1.00 22.07 501 HIS A C 1
ATOM 2166 O O . HIS A 1 278 ? 20.916 -41.049 44.716 1.00 20.87 501 HIS A O 1
ATOM 2173 N N . THR A 1 279 ? 21.701 -39.458 46.125 1.00 20.75 502 THR A N 1
ATOM 2174 C CA . THR A 1 279 ? 20.584 -38.543 45.945 1.00 22.66 502 THR A CA 1
ATOM 2175 C C . THR A 1 279 ? 21.106 -37.184 45.479 1.00 21.02 502 THR A C 1
ATOM 2176 O O . THR A 1 279 ? 21.880 -36.545 46.198 1.00 24.73 502 THR A O 1
ATOM 2180 N N . GLY A 1 280 ? 20.672 -36.729 44.304 1.00 21.06 503 GLY A N 1
ATOM 2181 C CA . GLY A 1 280 ? 21.026 -35.414 43.799 1.00 26.09 503 GLY A CA 1
ATOM 2182 C C . GLY A 1 280 ? 21.579 -35.471 42.387 1.00 22.15 503 GLY A C 1
ATOM 2183 O O . GLY A 1 280 ? 21.934 -36.529 41.867 1.00 20.61 503 GLY A O 1
ATOM 2184 N N . GLN A 1 281 ? 21.692 -34.273 41.790 1.00 22.49 504 GLN A N 1
ATOM 2185 C CA . GLN A 1 281 ? 22.200 -34.103 40.420 1.00 23.67 504 GLN A CA 1
ATOM 2186 C C . GLN A 1 281 ? 23.676 -33.737 40.503 1.00 21.44 504 GLN A C 1
ATOM 2187 O O . GLN A 1 281 ? 24.022 -32.595 40.852 1.00 22.22 504 GLN A O 1
ATOM 2193 N N . HIS A 1 282 ? 24.555 -34.690 40.166 1.00 19.28 505 HIS A N 1
ATOM 2194 C CA . HIS A 1 282 ? 25.982 -34.430 40.322 1.00 19.48 505 HIS A CA 1
ATOM 2195 C C . HIS A 1 282 ? 26.757 -35.057 39.183 1.00 19.77 505 HIS A C 1
ATOM 2196 O O . HIS A 1 282 ? 26.465 -36.192 38.764 1.00 20.97 505 HIS A O 1
ATOM 2203 N N . ASP A 1 283 ? 27.812 -34.358 38.771 1.00 18.89 506 ASP A N 1
ATOM 2204 C CA . ASP A 1 283 ? 28.850 -34.950 37.927 1.00 20.54 506 ASP A CA 1
ATOM 2205 C C . ASP A 1 283 ? 29.831 -35.728 38.790 1.00 20.18 506 ASP A C 1
ATOM 2206 O O . ASP A 1 283 ? 30.258 -35.244 39.833 1.00 21.33 506 ASP A O 1
ATOM 2211 N N . LEU A 1 284 ? 30.198 -36.932 38.358 1.00 15.64 507 LEU A N 1
ATOM 2212 C CA . LEU A 1 284 ? 31.283 -37.650 39.019 1.00 18.07 507 LEU A CA 1
ATOM 2213 C C . LEU A 1 284 ? 32.620 -37.135 38.521 1.00 23.20 507 LEU A C 1
ATOM 2214 O O . LEU A 1 284 ? 32.812 -36.943 37.314 1.00 23.56 507 LEU A O 1
ATOM 2219 N N . VAL A 1 285 ? 33.546 -36.892 39.441 1.00 17.91 508 VAL A N 1
ATOM 2220 C CA . VAL A 1 285 ? 34.909 -36.504 39.084 1.00 20.82 508 VAL A CA 1
ATOM 2221 C C . VAL A 1 285 ? 35.805 -37.748 39.215 1.00 19.42 508 VAL A C 1
ATOM 2222 O O . VAL A 1 285 ? 35.888 -38.350 40.292 1.00 20.52 508 VAL A O 1
ATOM 2226 N N . ILE A 1 286 ? 36.466 -38.164 38.129 1.00 17.98 509 ILE A N 1
ATOM 2227 C CA . ILE A 1 286 ? 37.071 -39.495 38.067 1.00 17.72 509 ILE A CA 1
ATOM 2228 C C . ILE A 1 286 ? 38.538 -39.366 37.661 1.00 17.60 509 ILE A C 1
ATOM 2229 O O . ILE A 1 286 ? 38.943 -38.364 37.042 1.00 17.41 509 ILE A O 1
ATOM 2234 N N . PRO A 1 287 ? 39.358 -40.375 37.964 1.00 19.21 510 PRO A N 1
ATOM 2235 C CA . PRO A 1 287 ? 40.703 -40.427 37.372 1.00 19.58 510 PRO A CA 1
ATOM 2236 C C . PRO A 1 287 ? 40.599 -40.748 35.891 1.00 19.21 510 PRO A C 1
ATOM 2237 O O . PRO A 1 287 ? 39.786 -41.582 35.492 1.00 20.23 510 PRO A O 1
ATOM 2241 N N . PRO A 1 288 ? 41.375 -40.089 35.034 1.00 18.29 511 PRO A N 1
ATOM 2242 C CA . PRO A 1 288 ? 41.216 -40.343 33.589 1.00 19.77 511 PRO A CA 1
ATOM 2243 C C . PRO A 1 288 ? 41.530 -41.778 33.213 1.00 20.72 511 PRO A C 1
ATOM 2244 O O . PRO A 1 288 ? 41.014 -42.249 32.191 1.00 22.24 511 PRO A O 1
ATOM 2248 N N . ASN A 1 289 ? 42.360 -42.478 33.991 1.00 17.76 512 ASN A N 1
ATOM 2249 C CA . ASN A 1 289 ? 42.634 -43.881 33.704 1.00 14.89 512 ASN A CA 1
ATOM 2250 C C . ASN A 1 289 ? 41.702 -44.853 34.398 1.00 18.49 512 ASN A C 1
ATOM 2251 O O . ASN A 1 289 ? 41.899 -46.081 34.259 1.00 18.41 512 ASN A O 1
ATOM 2256 N N . GLY A 1 290 ? 40.639 -44.377 35.061 1.00 16.65 513 GLY A N 1
ATOM 2257 C CA . GLY A 1 290 ? 39.755 -45.307 35.763 1.00 18.42 513 GLY A CA 1
ATOM 2258 C C . GLY A 1 290 ? 38.899 -46.111 34.798 1.00 16.43 513 GLY A C 1
ATOM 2259 O O . GLY A 1 290 ? 38.627 -45.679 33.670 1.00 18.17 513 GLY A O 1
ATOM 2260 N N . TYR A 1 291 ? 38.519 -47.311 35.232 1.00 16.11 514 TYR A N 1
ATOM 2261 C CA . TYR A 1 291 ? 37.700 -48.197 34.392 1.00 18.80 514 TYR A CA 1
ATOM 2262 C C . TYR A 1 291 ? 36.794 -49.040 35.283 1.00 17.36 514 TYR A C 1
ATOM 2263 O O . TYR A 1 291 ? 37.028 -49.185 36.486 1.00 17.05 514 TYR A O 1
ATOM 2272 N N . PHE A 1 292 ? 35.737 -49.601 34.680 1.00 16.62 515 PHE A N 1
ATOM 2273 C CA . PHE A 1 292 ? 34.824 -50.492 35.412 1.00 14.20 515 PHE A CA 1
ATOM 2274 C C . PHE A 1 292 ? 35.305 -51.938 35.400 1.00 17.44 515 PHE A C 1
ATOM 2275 O O . PHE A 1 292 ? 35.734 -52.438 34.363 1.00 19.41 515 PHE A O 1
ATOM 2283 N N . ARG A 1 293 ? 35.113 -52.627 36.538 1.00 16.08 516 ARG A N 1
ATOM 2284 C CA . ARG A 1 293 ? 35.525 -54.031 36.734 1.00 16.19 516 ARG A CA 1
ATOM 2285 C C . ARG A 1 293 ? 34.379 -54.832 37.346 1.00 18.39 516 ARG A C 1
ATOM 2286 O O . ARG A 1 293 ? 33.871 -54.463 38.420 1.00 19.21 516 ARG A O 1
ATOM 2294 N N . PHE A 1 294 ? 33.994 -55.953 36.705 1.00 17.72 517 PHE A N 1
ATOM 2295 C CA . PHE A 1 294 ? 32.927 -56.802 37.242 1.00 18.69 517 PHE A CA 1
ATOM 2296 C C . PHE A 1 294 ? 33.495 -57.655 38.378 1.00 20.94 517 PHE A C 1
ATOM 2297 O O . PHE A 1 294 ? 34.469 -58.390 38.167 1.00 21.40 517 PHE A O 1
ATOM 2305 N N . ASP A 1 295 ? 32.869 -57.596 39.552 1.00 18.03 518 ASP A N 1
ATOM 2306 C CA . ASP A 1 295 ? 33.404 -58.335 40.706 1.00 20.20 518 ASP A CA 1
ATOM 2307 C C . ASP A 1 295 ? 32.551 -59.519 41.143 1.00 21.34 518 ASP A C 1
ATOM 2308 O O . ASP A 1 295 ? 33.104 -60.532 41.589 1.00 27.55 518 ASP A O 1
ATOM 2313 N N . SER A 1 296 ? 31.228 -59.429 41.034 1.00 20.48 519 SER A N 1
ATOM 2314 C CA . SER A 1 296 ? 30.387 -60.472 41.595 1.00 22.46 519 SER A CA 1
ATOM 2315 C C . SER A 1 296 ? 28.965 -60.307 41.082 1.00 20.87 519 SER A C 1
ATOM 2316 O O . SER A 1 296 ? 28.479 -59.177 40.968 1.00 21.33 519 SER A O 1
ATOM 2319 N N . TRP A 1 297 ? 28.283 -61.423 40.839 1.00 22.02 520 TRP A N 1
ATOM 2320 C CA . TRP A 1 297 ? 26.824 -61.390 40.755 1.00 21.91 520 TRP A CA 1
ATOM 2321 C C . TRP A 1 297 ? 26.271 -61.260 42.179 1.00 23.66 520 TRP A C 1
ATOM 2322 O O . TRP A 1 297 ? 26.795 -61.868 43.113 1.00 25.44 520 TRP A O 1
ATOM 2333 N N . VAL A 1 298 ? 25.191 -60.498 42.347 1.00 20.45 521 VAL A N 1
ATOM 2334 C CA . VAL A 1 298 ? 24.626 -60.278 43.677 1.00 22.44 521 VAL A CA 1
ATOM 2335 C C . VAL A 1 298 ? 23.118 -60.420 43.578 1.00 20.49 521 VAL A C 1
ATOM 2336 O O . VAL A 1 298 ? 22.542 -60.420 42.493 1.00 21.27 521 VAL A O 1
ATOM 2340 N N . ASN A 1 299 ? 22.477 -60.599 44.724 1.00 23.33 522 ASN A N 1
ATOM 2341 C CA . ASN A 1 299 ? 21.036 -60.872 44.718 1.00 22.45 522 ASN A CA 1
ATOM 2342 C C . ASN A 1 299 ? 20.252 -59.556 44.718 1.00 21.96 522 ASN A C 1
ATOM 2343 O O . ASN A 1 299 ? 20.824 -58.466 44.639 1.00 23.45 522 ASN A O 1
ATOM 2348 N N . GLN A 1 300 ? 18.910 -59.637 44.792 1.00 22.84 523 GLN A N 1
ATOM 2349 C CA . GLN A 1 300 ? 18.094 -58.435 44.654 1.00 25.78 523 GLN A CA 1
ATOM 2350 C C . GLN A 1 300 ? 18.163 -57.501 45.860 1.00 26.12 523 GLN A C 1
ATOM 2351 O O . GLN A 1 300 ? 17.645 -56.370 45.789 1.00 24.49 523 GLN A O 1
ATOM 2357 N N . PHE A 1 301 ? 18.779 -57.947 46.970 1.00 25.84 524 PHE A N 1
ATOM 2358 C CA . PHE A 1 301 ? 18.792 -57.175 48.221 1.00 26.17 524 PHE A CA 1
ATOM 2359 C C . PHE A 1 301 ? 20.090 -56.404 48.469 1.00 26.23 524 PHE A C 1
ATOM 2360 O O . PHE A 1 301 ? 20.179 -55.648 49.449 1.00 28.02 524 PHE A O 1
ATOM 2368 N N . TYR A 1 302 ? 21.083 -56.549 47.590 1.00 22.78 525 TYR A N 1
ATOM 2369 C CA . TYR A 1 302 ? 22.413 -56.005 47.833 1.00 23.09 525 TYR A CA 1
ATOM 2370 C C . TYR A 1 302 ? 22.368 -54.490 47.870 1.00 26.95 525 TYR A C 1
ATOM 2371 O O . TYR A 1 302 ? 21.827 -53.853 46.947 1.00 23.30 525 TYR A O 1
ATOM 2380 N N . THR A 1 303 ? 22.933 -53.913 48.944 1.00 24.71 526 THR A N 1
ATOM 2381 C CA . THR A 1 303 ? 22.927 -52.474 49.179 1.00 24.02 526 THR A CA 1
ATOM 2382 C C . THR A 1 303 ? 24.288 -51.912 48.781 1.00 24.98 526 THR A C 1
ATOM 2383 O O . THR A 1 303 ? 25.318 -52.306 49.346 1.00 26.73 526 THR A O 1
ATOM 2387 N N . LEU A 1 304 ? 24.298 -50.958 47.845 1.00 25.44 527 LEU A N 1
ATOM 2388 C CA . LEU A 1 304 ? 25.558 -50.377 47.403 1.00 22.42 527 LEU A CA 1
ATOM 2389 C C . LEU A 1 304 ? 26.145 -49.447 48.453 1.00 24.38 527 LEU A C 1
ATOM 2390 O O . LEU A 1 304 ? 25.423 -48.769 49.190 1.00 28.28 527 LEU A O 1
ATOM 2395 N N . ALA A 1 305 ? 27.479 -49.373 48.484 1.00 22.82 528 ALA A N 1
ATOM 2396 C CA . ALA A 1 305 ? 28.131 -48.312 49.228 1.00 25.28 528 ALA A CA 1
ATOM 2397 C C . ALA A 1 305 ? 27.724 -46.933 48.695 1.00 26.33 528 ALA A C 1
ATOM 2398 O O . ALA A 1 305 ? 27.852 -46.675 47.490 1.00 25.17 528 ALA A O 1
ATOM 2400 N N . PRO A 1 306 ? 27.246 -46.024 49.545 1.00 25.93 529 PRO A N 1
ATOM 2401 C CA . PRO A 1 306 ? 26.791 -44.713 49.057 1.00 28.43 529 PRO A CA 1
ATOM 2402 C C . PRO A 1 306 ? 27.916 -43.897 48.464 1.00 28.28 529 PRO A C 1
ATOM 2403 O O . PRO A 1 306 ? 29.067 -43.952 48.914 1.00 29.24 529 PRO A O 1
ATOM 2407 N N . MET A 1 307 ? 27.555 -43.104 47.468 1.00 29.14 530 MET A N 1
ATOM 2408 C CA . MET A 1 307 ? 28.475 -42.134 46.908 1.00 32.43 530 MET A CA 1
ATOM 2409 C C . MET A 1 307 ? 27.883 -40.729 47.010 1.00 33.85 530 MET A C 1
ATOM 2410 O O . MET A 1 307 ? 26.666 -40.527 47.191 1.00 32.24 530 MET A O 1
ATOM 2415 N N . GLY A 1 308 ? 28.750 -39.745 46.817 1.00 34.66 531 GLY A N 1
ATOM 2416 C CA . GLY A 1 308 ? 28.372 -38.351 46.815 1.00 34.80 531 GLY A CA 1
ATOM 2417 C C . GLY A 1 308 ? 28.210 -37.678 48.159 1.00 39.88 531 GLY A C 1
ATOM 2418 O O . GLY A 1 308 ? 27.244 -36.933 48.342 1.00 39.02 531 GLY A O 1
ATOM 2419 N N . THR B 1 1 ? 42.123 -66.107 29.986 1.00 28.25 224 THR B N 1
ATOM 2420 C CA . THR B 1 1 ? 43.180 -65.930 29.000 1.00 26.11 224 THR B CA 1
ATOM 2421 C C . THR B 1 1 ? 42.922 -66.893 27.827 1.00 27.94 224 THR B C 1
ATOM 2422 O O . THR B 1 1 ? 43.606 -67.919 27.647 1.00 27.31 224 THR B O 1
ATOM 2426 N N . LYS B 1 2 ? 41.880 -66.561 27.044 1.00 26.33 225 LYS B N 1
ATOM 2427 C CA . LYS B 1 2 ? 41.404 -67.374 25.928 1.00 27.45 225 LYS B CA 1
ATOM 2428 C C . LYS B 1 2 ? 42.435 -67.430 24.808 1.00 24.46 225 LYS B C 1
ATOM 2429 O O . LYS B 1 2 ? 43.258 -66.523 24.649 1.00 23.21 225 LYS B O 1
ATOM 2435 N N . PRO B 1 3 ? 42.381 -68.500 23.971 1.00 23.45 226 PRO B N 1
ATOM 2436 C CA . PRO B 1 3 ? 43.162 -68.497 22.737 1.00 21.66 226 PRO B CA 1
ATOM 2437 C C . PRO B 1 3 ? 42.889 -67.276 21.896 1.00 21.92 226 PRO B C 1
ATOM 2438 O O . PRO B 1 3 ? 41.816 -66.675 22.036 1.00 22.29 226 PRO B O 1
ATOM 2442 N N . PHE B 1 4 ? 43.830 -66.919 21.045 1.00 19.76 227 PHE B N 1
ATOM 2443 C CA . PHE B 1 4 ? 43.599 -65.853 20.062 1.00 19.63 227 PHE B CA 1
ATOM 2444 C C . PHE B 1 4 ? 42.336 -66.133 19.243 1.00 22.64 227 PHE B C 1
ATOM 2445 O O . PHE B 1 4 ? 42.040 -67.271 18.916 1.00 20.82 227 PHE B O 1
ATOM 2453 N N . SER B 1 5 ? 41.607 -65.074 18.871 1.00 17.97 228 SER B N 1
ATOM 2454 C CA . SER B 1 5 ? 40.393 -65.188 18.058 1.00 17.94 228 SER B CA 1
ATOM 2455 C C . SER B 1 5 ? 40.175 -63.859 17.339 1.00 18.42 228 SER B C 1
ATOM 2456 O O . SER B 1 5 ? 40.822 -62.853 17.627 1.00 17.74 228 SER B O 1
ATOM 2459 N N . VAL B 1 6 ? 39.198 -63.870 16.430 1.00 19.12 229 VAL B N 1
ATOM 2460 C CA . VAL B 1 6 ? 38.666 -62.643 15.824 1.00 18.47 229 VAL B CA 1
ATOM 2461 C C . VAL B 1 6 ? 37.182 -62.603 16.147 1.00 16.71 229 VAL B C 1
ATOM 2462 O O . VAL B 1 6 ? 36.566 -63.627 16.447 1.00 17.43 229 VAL B O 1
ATOM 2466 N N . PRO B 1 7 ? 36.562 -61.430 16.102 1.00 16.90 230 PRO B N 1
ATOM 2467 C CA . PRO B 1 7 ? 35.164 -61.344 16.517 1.00 19.69 230 PRO B CA 1
ATOM 2468 C C . PRO B 1 7 ? 34.237 -62.029 15.524 1.00 16.33 230 PRO B C 1
ATOM 2469 O O . PRO B 1 7 ? 34.521 -62.104 14.329 1.00 17.80 230 PRO B O 1
ATOM 2473 N N . VAL B 1 8 ? 33.121 -62.546 16.052 1.00 18.77 231 VAL B N 1
ATOM 2474 C CA . VAL B 1 8 ? 32.039 -63.061 15.209 1.00 18.87 231 VAL B CA 1
ATOM 2475 C C . VAL B 1 8 ? 31.193 -61.874 14.729 1.00 17.69 231 VAL B C 1
ATOM 2476 O O . VAL B 1 8 ? 30.245 -61.454 15.411 1.00 18.01 231 VAL B O 1
ATOM 2480 N N . LEU B 1 9 ? 31.594 -61.296 13.599 1.00 17.75 232 LEU B N 1
ATOM 2481 C CA . LEU B 1 9 ? 30.916 -60.157 12.979 1.00 18.03 232 LEU B CA 1
ATOM 2482 C C . LEU B 1 9 ? 30.935 -60.367 11.477 1.00 17.47 232 LEU B C 1
ATOM 2483 O O . LEU B 1 9 ? 31.960 -60.757 10.924 1.00 17.92 232 LEU B O 1
ATOM 2488 N N . THR B 1 10 ? 29.813 -60.103 10.810 1.00 15.84 233 THR B N 1
ATOM 2489 C CA . THR B 1 10 ? 29.797 -60.131 9.356 1.00 19.88 233 THR B CA 1
ATOM 2490 C C . THR B 1 10 ? 30.506 -58.902 8.791 1.00 17.84 233 THR B C 1
ATOM 2491 O O . THR B 1 10 ? 30.738 -57.895 9.483 1.00 16.52 233 THR B O 1
ATOM 2495 N N . VAL B 1 11 ? 30.787 -58.938 7.497 1.00 16.88 234 VAL B N 1
ATOM 2496 C CA . VAL B 1 11 ? 31.415 -57.778 6.853 1.00 17.08 234 VAL B CA 1
ATOM 2497 C C . VAL B 1 11 ? 30.565 -56.507 7.054 1.00 17.03 234 VAL B C 1
ATOM 2498 O O . VAL B 1 11 ? 31.078 -55.422 7.444 1.00 17.42 234 VAL B O 1
ATOM 2502 N N . GLU B 1 12 ? 29.241 -56.597 6.817 1.00 18.53 235 GLU B N 1
ATOM 2503 C CA . GLU B 1 12 ? 28.403 -55.415 6.894 1.00 16.07 235 GLU B CA 1
ATOM 2504 C C . GLU B 1 12 ? 28.159 -54.933 8.306 1.00 15.51 235 GLU B C 1
ATOM 2505 O O . GLU B 1 12 ? 27.715 -53.772 8.494 1.00 18.58 235 GLU B O 1
ATOM 2511 N N . GLU B 1 13 ? 28.369 -55.790 9.294 1.00 15.78 236 GLU B N 1
ATOM 2512 C CA . GLU B 1 13 ? 28.311 -55.363 10.693 1.00 17.14 236 GLU B CA 1
ATOM 2513 C C . GLU B 1 13 ? 29.547 -54.585 11.143 1.00 14.52 236 GLU B C 1
ATOM 2514 O O . GLU B 1 13 ? 29.499 -54.026 12.269 1.00 17.13 236 GLU B O 1
ATOM 2520 N N . MET B 1 14 ? 30.572 -54.464 10.300 1.00 15.99 237 MET B N 1
ATOM 2521 C CA . MET B 1 14 ? 31.839 -53.895 10.759 1.00 13.62 237 MET B CA 1
ATOM 2522 C C . MET B 1 14 ? 32.041 -52.525 10.079 1.00 14.28 237 MET B C 1
ATOM 2523 O O . MET B 1 14 ? 31.296 -52.112 9.174 1.00 16.56 237 MET B O 1
ATOM 2528 N N . THR B 1 15 ? 33.093 -51.822 10.483 1.00 13.17 238 THR B N 1
ATOM 2529 C CA . THR B 1 15 ? 33.336 -50.415 10.177 1.00 12.48 238 THR B CA 1
ATOM 2530 C C . THR B 1 15 ? 34.711 -50.255 9.539 1.00 14.12 238 THR B C 1
ATOM 2531 O O . THR B 1 15 ? 35.678 -50.865 10.029 1.00 14.72 238 THR B O 1
ATOM 2535 N N . ASN B 1 16 ? 34.820 -49.399 8.527 1.00 13.26 239 ASN B N 1
ATOM 2536 C CA . ASN B 1 16 ? 36.150 -49.061 8.005 1.00 13.87 239 ASN B CA 1
ATOM 2537 C C . ASN B 1 16 ? 36.973 -48.420 9.111 1.00 14.03 239 ASN B C 1
ATOM 2538 O O . ASN B 1 16 ? 36.465 -47.625 9.900 1.00 15.00 239 ASN B O 1
ATOM 2543 N N . SER B 1 17 ? 38.274 -48.725 9.161 1.00 14.44 240 SER B N 1
ATOM 2544 C CA . SER B 1 17 ? 39.137 -48.099 10.144 1.00 14.98 240 SER B CA 1
ATOM 2545 C C . SER B 1 17 ? 39.839 -46.861 9.605 1.00 14.24 240 SER B C 1
ATOM 2546 O O . SER B 1 17 ? 40.654 -46.268 10.333 1.00 13.99 240 SER B O 1
ATOM 2549 N N . ARG B 1 18 ? 39.547 -46.433 8.367 1.00 13.98 241 ARG B N 1
ATOM 2550 C CA . ARG B 1 18 ? 40.186 -45.254 7.802 1.00 15.32 241 ARG B CA 1
ATOM 2551 C C . ARG B 1 18 ? 39.232 -44.095 7.501 1.00 14.00 241 ARG B C 1
ATOM 2552 O O . ARG B 1 18 ? 39.697 -42.998 7.139 1.00 15.44 241 ARG B O 1
ATOM 2560 N N . PHE B 1 19 ? 37.900 -44.307 7.653 1.00 13.82 242 PHE B N 1
ATOM 2561 C CA . PHE B 1 19 ? 36.901 -43.215 7.534 1.00 14.65 242 PHE B CA 1
ATOM 2562 C C . PHE B 1 19 ? 35.672 -43.750 8.264 1.00 12.83 242 PHE B C 1
ATOM 2563 O O . PHE B 1 19 ? 35.481 -44.977 8.291 1.00 13.35 242 PHE B O 1
ATOM 2571 N N . PRO B 1 20 ? 34.909 -42.915 8.957 1.00 12.02 243 PRO B N 1
ATOM 2572 C CA . PRO B 1 20 ? 33.785 -43.416 9.825 1.00 12.72 243 PRO B CA 1
ATOM 2573 C C . PRO B 1 20 ? 32.554 -43.832 9.020 1.00 14.48 243 PRO B C 1
ATOM 2574 O O . PRO B 1 20 ? 31.474 -43.177 9.051 1.00 16.02 243 PRO B O 1
ATOM 2578 N N . ILE B 1 21 ? 32.678 -44.989 8.329 1.00 13.74 244 ILE B N 1
ATOM 2579 C CA . ILE B 1 21 ? 31.608 -45.533 7.472 1.00 12.90 244 ILE B CA 1
ATOM 2580 C C . ILE B 1 21 ? 31.660 -47.060 7.520 1.00 15.37 244 ILE B C 1
ATOM 2581 O O . ILE B 1 21 ? 32.715 -47.657 7.801 1.00 14.58 244 ILE B O 1
ATOM 2586 N N . PRO B 1 22 ? 30.549 -47.743 7.265 1.00 13.88 245 PRO B N 1
ATOM 2587 C CA . PRO B 1 22 ? 30.553 -49.222 7.324 1.00 13.85 245 PRO B CA 1
ATOM 2588 C C . PRO B 1 22 ? 31.415 -49.830 6.247 1.00 12.87 245 PRO B C 1
ATOM 2589 O O . PRO B 1 22 ? 31.609 -49.266 5.161 1.00 14.72 245 PRO B O 1
ATOM 2593 N N . LEU B 1 23 ? 31.828 -51.076 6.520 1.00 14.93 246 LEU B N 1
ATOM 2594 C CA . LEU B 1 23 ? 32.402 -51.901 5.461 1.00 15.12 246 LEU B CA 1
ATOM 2595 C C . LEU B 1 23 ? 31.319 -52.350 4.491 1.00 15.00 246 LEU B C 1
ATOM 2596 O O . LEU B 1 23 ? 30.147 -52.459 4.852 1.00 16.49 246 LEU B O 1
ATOM 2601 N N . GLU B 1 24 ? 31.735 -52.600 3.255 1.00 14.52 247 GLU B N 1
ATOM 2602 C CA . GLU B 1 24 ? 30.781 -53.037 2.223 1.00 16.81 247 GLU B CA 1
ATOM 2603 C C . GLU B 1 24 ? 31.192 -54.346 1.568 1.00 18.48 247 GLU B C 1
ATOM 2604 O O . GLU B 1 24 ? 30.302 -55.120 1.224 1.00 19.91 247 GLU B O 1
ATOM 2610 N N . LYS B 1 25 ? 32.499 -54.588 1.371 1.00 17.42 248 LYS B N 1
ATOM 2611 C CA . LYS B 1 25 ? 32.904 -55.764 0.622 1.00 19.64 248 LYS B CA 1
ATOM 2612 C C . LYS B 1 25 ? 34.364 -56.085 0.896 1.00 17.63 248 LYS B C 1
ATOM 2613 O O . LYS B 1 25 ? 35.104 -55.279 1.458 1.00 16.87 248 LYS B O 1
ATOM 2619 N N . LEU B 1 26 ? 34.750 -57.290 0.479 1.00 19.43 249 LEU B N 1
ATOM 2620 C CA . LEU B 1 26 ? 36.142 -57.744 0.506 1.00 17.68 249 LEU B CA 1
ATOM 2621 C C . LEU B 1 26 ? 36.703 -57.703 -0.916 1.00 17.10 249 LEU B C 1
ATOM 2622 O O . LEU B 1 26 ? 36.021 -58.122 -1.854 1.00 19.81 249 LEU B O 1
ATOM 2627 N N . PHE B 1 27 ? 37.924 -57.171 -1.072 1.00 16.38 250 PHE B N 1
ATOM 2628 C CA . PHE B 1 27 ? 38.537 -56.957 -2.385 1.00 18.16 250 PHE B CA 1
ATOM 2629 C C . PHE B 1 27 ? 39.988 -57.407 -2.330 1.00 20.49 250 PHE B C 1
ATOM 2630 O O . PHE B 1 27 ? 40.662 -57.182 -1.324 1.00 20.27 250 PHE B O 1
ATOM 2638 N N . THR B 1 28 ? 40.462 -58.092 -3.382 1.00 19.89 251 THR B N 1
ATOM 2639 C CA . THR B 1 28 ? 41.893 -58.403 -3.441 1.00 19.02 251 THR B CA 1
ATOM 2640 C C . THR B 1 28 ? 42.447 -57.935 -4.780 1.00 20.10 251 THR B C 1
ATOM 2641 O O . THR B 1 28 ? 41.748 -58.000 -5.795 1.00 21.08 251 THR B O 1
ATOM 2645 N N . GLY B 1 29 ? 43.690 -57.452 -4.780 1.00 20.34 252 GLY B N 1
ATOM 2646 C CA . GLY B 1 29 ? 44.367 -57.075 -6.006 1.00 21.83 252 GLY B CA 1
ATOM 2647 C C . GLY B 1 29 ? 45.860 -57.026 -5.754 1.00 22.94 252 GLY B C 1
ATOM 2648 O O . GLY B 1 29 ? 46.301 -57.002 -4.606 1.00 22.23 252 GLY B O 1
ATOM 2649 N N . PRO B 1 30 ? 46.668 -56.991 -6.809 1.00 24.91 253 PRO B N 1
ATOM 2650 C CA . PRO B 1 30 ? 48.115 -56.835 -6.600 1.00 30.33 253 PRO B CA 1
ATOM 2651 C C . PRO B 1 30 ? 48.427 -55.415 -6.131 1.00 28.33 253 PRO B C 1
ATOM 2652 O O . PRO B 1 30 ? 47.656 -54.475 -6.341 1.00 28.03 253 PRO B O 1
ATOM 2656 N N . SER B 1 31 ? 49.544 -55.276 -5.399 1.00 29.33 254 SER B N 1
ATOM 2657 C CA . SER B 1 31 ? 49.905 -53.962 -4.888 1.00 30.56 254 SER B CA 1
ATOM 2658 C C . SER B 1 31 ? 51.403 -53.722 -5.009 1.00 36.09 254 SER B C 1
ATOM 2659 O O . SER B 1 31 ? 51.934 -52.816 -4.355 1.00 34.08 254 SER B O 1
ATOM 2662 N N . SER B 1 32 ? 52.095 -54.525 -5.822 1.00 35.35 255 SER B N 1
ATOM 2663 C CA . SER B 1 32 ? 53.543 -54.386 -5.949 1.00 39.03 255 SER B CA 1
ATOM 2664 C C . SER B 1 32 ? 53.933 -53.058 -6.556 1.00 36.49 255 SER B C 1
ATOM 2665 O O . SER B 1 32 ? 55.104 -52.674 -6.469 1.00 41.78 255 SER B O 1
ATOM 2668 N N . ALA B 1 33 ? 52.988 -52.355 -7.173 1.00 38.16 256 ALA B N 1
ATOM 2669 C CA . ALA B 1 33 ? 53.310 -51.188 -7.970 1.00 36.73 256 ALA B CA 1
ATOM 2670 C C . ALA B 1 33 ? 53.278 -49.899 -7.178 1.00 40.53 256 ALA B C 1
ATOM 2671 O O . ALA B 1 33 ? 53.830 -48.902 -7.645 1.00 43.71 256 ALA B O 1
ATOM 2673 N N . PHE B 1 34 ? 52.646 -49.888 -6.004 1.00 38.27 257 PHE B N 1
ATOM 2674 C CA . PHE B 1 34 ? 52.578 -48.694 -5.182 1.00 36.44 257 PHE B CA 1
ATOM 2675 C C . PHE B 1 34 ? 52.879 -49.074 -3.737 1.00 28.01 257 PHE B C 1
ATOM 2676 O O . PHE B 1 34 ? 53.027 -50.247 -3.405 1.00 31.27 257 PHE B O 1
ATOM 2684 N N . VAL B 1 35 ? 52.937 -48.074 -2.867 1.00 32.57 258 VAL B N 1
ATOM 2685 C CA . VAL B 1 35 ? 53.281 -48.265 -1.455 1.00 30.95 258 VAL B CA 1
ATOM 2686 C C . VAL B 1 35 ? 51.988 -48.352 -0.652 1.00 26.41 258 VAL B C 1
ATOM 2687 O O . VAL B 1 35 ? 51.157 -47.446 -0.713 1.00 28.68 258 VAL B O 1
ATOM 2691 N N . VAL B 1 36 ? 51.802 -49.417 0.106 1.00 22.83 259 VAL B N 1
ATOM 2692 C CA . VAL B 1 36 ? 50.596 -49.570 0.934 1.00 21.76 259 VAL B CA 1
ATOM 2693 C C . VAL B 1 36 ? 51.022 -49.295 2.376 1.00 20.58 259 VAL B C 1
ATOM 2694 O O . VAL B 1 36 ? 51.582 -50.165 3.045 1.00 23.95 259 VAL B O 1
ATOM 2698 N N . GLN B 1 37 ? 50.735 -48.086 2.883 1.00 20.72 260 GLN B N 1
ATOM 2699 C CA . GLN B 1 37 ? 51.244 -47.749 4.210 1.00 19.41 260 GLN B CA 1
ATOM 2700 C C . GLN B 1 37 ? 50.235 -46.908 4.971 1.00 17.67 260 GLN B C 1
ATOM 2701 O O . GLN B 1 37 ? 50.537 -45.798 5.441 1.00 19.22 260 GLN B O 1
ATOM 2707 N N . PRO B 1 38 ? 48.991 -47.389 5.091 1.00 17.78 261 PRO B N 1
ATOM 2708 C CA . PRO B 1 38 ? 48.013 -46.566 5.821 1.00 18.24 261 PRO B CA 1
ATOM 2709 C C . PRO B 1 38 ? 48.381 -46.480 7.297 1.00 15.93 261 PRO B C 1
ATOM 2710 O O . PRO B 1 38 ? 48.987 -47.404 7.871 1.00 18.24 261 PRO B O 1
ATOM 2714 N N . GLN B 1 39 ? 47.972 -45.367 7.930 1.00 14.77 262 GLN B N 1
ATOM 2715 C CA . GLN B 1 39 ? 48.289 -45.161 9.332 1.00 15.25 262 GLN B CA 1
ATOM 2716 C C . GLN B 1 39 ? 47.108 -45.354 10.293 1.00 14.81 262 GLN B C 1
ATOM 2717 O O . GLN B 1 39 ? 47.322 -45.563 11.493 1.00 17.03 262 GLN B O 1
ATOM 2723 N N . ASN B 1 40 ? 45.866 -45.273 9.797 1.00 14.45 263 ASN B N 1
ATOM 2724 C CA . ASN B 1 40 ? 44.700 -45.651 10.579 1.00 15.61 263 ASN B CA 1
ATOM 2725 C C . ASN B 1 40 ? 44.385 -47.113 10.275 1.00 13.48 263 ASN B C 1
ATOM 2726 O O . ASN B 1 40 ? 44.743 -47.617 9.201 1.00 15.83 263 ASN B O 1
ATOM 2731 N N . GLY B 1 41 ? 43.735 -47.801 11.226 1.00 12.98 264 GLY B N 1
ATOM 2732 C CA . GLY B 1 41 ? 43.496 -49.236 11.115 1.00 13.88 264 GLY B CA 1
ATOM 2733 C C . GLY B 1 41 ? 44.738 -50.096 11.185 1.00 15.55 264 GLY B C 1
ATOM 2734 O O . GLY B 1 41 ? 44.813 -51.119 10.483 1.00 17.06 264 GLY B O 1
ATOM 2735 N N . ARG B 1 42 ? 45.686 -49.722 12.042 1.00 15.58 265 ARG B N 1
ATOM 2736 C CA . ARG B 1 42 ? 46.958 -50.441 12.205 1.00 15.98 265 ARG B CA 1
ATOM 2737 C C . ARG B 1 42 ? 47.091 -50.906 13.653 1.00 15.25 265 ARG B C 1
ATOM 2738 O O . ARG B 1 42 ? 47.047 -50.089 14.581 1.00 15.39 265 ARG B O 1
ATOM 2746 N N . CYS B 1 43 ? 47.215 -52.215 13.837 1.00 16.75 266 CYS B N 1
ATOM 2747 C CA . CYS B 1 43 ? 47.238 -52.841 15.161 1.00 15.40 266 CYS B CA 1
ATOM 2748 C C . CYS B 1 43 ? 47.814 -54.244 15.044 1.00 17.88 266 CYS B C 1
ATOM 2749 O O . CYS B 1 43 ? 47.508 -54.957 14.098 1.00 17.30 266 CYS B O 1
ATOM 2752 N N . THR B 1 44 ? 48.706 -54.614 15.960 1.00 18.26 267 THR B N 1
ATOM 2753 C CA . THR B 1 44 ? 49.119 -56.003 15.942 1.00 18.22 267 THR B CA 1
ATOM 2754 C C . THR B 1 44 ? 48.035 -56.944 16.469 1.00 18.82 267 THR B C 1
ATOM 2755 O O . THR B 1 44 ? 47.113 -56.554 17.202 1.00 18.91 267 THR B O 1
ATOM 2759 N N . THR B 1 45 ? 48.183 -58.248 16.174 1.00 16.70 268 THR B N 1
ATOM 2760 C CA . THR B 1 45 ? 47.200 -59.188 16.662 1.00 16.00 268 THR B CA 1
ATOM 2761 C C . THR B 1 45 ? 47.181 -59.253 18.182 1.00 16.26 268 THR B C 1
ATOM 2762 O O . THR B 1 45 ? 46.163 -59.636 18.759 1.00 19.04 268 THR B O 1
ATOM 2766 N N . ASP B 1 46 ? 48.301 -58.931 18.870 1.00 18.26 269 ASP B N 1
ATOM 2767 C CA . ASP B 1 46 ? 48.265 -58.918 20.325 1.00 18.51 269 ASP B CA 1
ATOM 2768 C C . ASP B 1 46 ? 47.914 -57.544 20.919 1.00 19.92 269 ASP B C 1
ATOM 2769 O O . ASP B 1 46 ? 48.071 -57.345 22.137 1.00 22.33 269 ASP B O 1
ATOM 2774 N N . GLY B 1 47 ? 47.378 -56.628 20.122 1.00 18.96 270 GLY B N 1
ATOM 2775 C CA . GLY B 1 47 ? 46.700 -55.467 20.696 1.00 18.96 270 GLY B CA 1
ATOM 2776 C C . GLY B 1 47 ? 47.533 -54.207 20.811 1.00 19.99 270 GLY B C 1
ATOM 2777 O O . GLY B 1 47 ? 47.155 -53.297 21.595 1.00 21.52 270 GLY B O 1
ATOM 2778 N N . VAL B 1 48 ? 48.639 -54.104 20.078 1.00 18.02 271 VAL B N 1
ATOM 2779 C CA . VAL B 1 48 ? 49.442 -52.885 20.065 1.00 18.43 271 VAL B CA 1
ATOM 2780 C C . VAL B 1 48 ? 48.985 -51.992 18.925 1.00 16.47 271 VAL B C 1
ATOM 2781 O O . VAL B 1 48 ? 49.147 -52.328 17.751 1.00 16.75 271 VAL B O 1
ATOM 2785 N N . LEU B 1 49 ? 48.425 -50.818 19.264 1.00 17.86 272 LEU B N 1
ATOM 2786 C CA . LEU B 1 49 ? 48.029 -49.872 18.228 1.00 17.37 272 LEU B CA 1
ATOM 2787 C C . LEU B 1 49 ? 49.253 -49.225 17.596 1.00 19.24 272 LEU B C 1
ATOM 2788 O O . LEU B 1 49 ? 50.242 -48.940 18.278 1.00 20.23 272 LEU B O 1
ATOM 2793 N N . LEU B 1 50 ? 49.195 -49.013 16.284 1.00 17.23 273 LEU B N 1
ATOM 2794 C CA . LEU B 1 50 ? 50.300 -48.458 15.501 1.00 17.47 273 LEU B CA 1
ATOM 2795 C C . LEU B 1 50 ? 49.877 -47.220 14.730 1.00 18.97 273 LEU B C 1
ATOM 2796 O O . LEU B 1 50 ? 48.677 -46.928 14.554 1.00 16.58 273 LEU B O 1
ATOM 2801 N N . GLY B 1 51 ? 50.868 -46.469 14.242 1.00 18.39 274 GLY B N 1
ATOM 2802 C CA . GLY B 1 51 ? 50.562 -45.334 13.393 1.00 17.00 274 GLY B CA 1
ATOM 2803 C C . GLY B 1 51 ? 49.783 -44.244 14.118 1.00 18.82 274 GLY B C 1
ATOM 2804 O O . GLY B 1 51 ? 50.094 -43.858 15.250 1.00 18.83 274 GLY B O 1
ATOM 2805 N N . THR B 1 52 ? 48.681 -43.791 13.488 1.00 16.18 275 THR B N 1
ATOM 2806 C CA . THR B 1 52 ? 47.758 -42.842 14.112 1.00 15.35 275 THR B CA 1
ATOM 2807 C C . THR B 1 52 ? 46.472 -43.540 14.606 1.00 15.65 275 THR B C 1
ATOM 2808 O O . THR B 1 52 ? 45.471 -42.874 14.863 1.00 17.05 275 THR B O 1
ATOM 2812 N N . THR B 1 53 ? 46.508 -44.846 14.784 1.00 14.39 276 THR B N 1
ATOM 2813 C CA . THR B 1 53 ? 45.284 -45.574 15.128 1.00 14.79 276 THR B CA 1
ATOM 2814 C C . THR B 1 53 ? 44.854 -45.355 16.585 1.00 15.99 276 THR B C 1
ATOM 2815 O O . THR B 1 53 ? 45.639 -45.473 17.540 1.00 17.58 276 THR B O 1
ATOM 2819 N N . GLN B 1 54 ? 43.550 -45.095 16.771 1.00 13.46 277 GLN B N 1
ATOM 2820 C CA . GLN B 1 54 ? 42.945 -45.079 18.097 1.00 15.59 277 GLN B CA 1
ATOM 2821 C C . GLN B 1 54 ? 41.673 -45.920 18.046 1.00 15.77 277 GLN B C 1
ATOM 2822 O O . GLN B 1 54 ? 41.349 -46.512 17.003 1.00 16.42 277 GLN B O 1
ATOM 2828 N N . LEU B 1 55 ? 40.935 -45.957 19.159 1.00 16.05 278 LEU B N 1
ATOM 2829 C CA . LEU B 1 55 ? 39.924 -47.008 19.310 1.00 14.27 278 LEU B CA 1
ATOM 2830 C C . LEU B 1 55 ? 38.539 -46.614 18.814 1.00 17.10 278 LEU B C 1
ATOM 2831 O O . LEU B 1 55 ? 37.793 -47.511 18.453 1.00 17.09 278 LEU B O 1
ATOM 2836 N N . SER B 1 56 ? 38.218 -45.310 18.820 1.00 15.91 279 SER B N 1
ATOM 2837 C CA . SER B 1 56 ? 36.847 -44.818 18.525 1.00 19.15 279 SER B CA 1
ATOM 2838 C C . SER B 1 56 ? 36.606 -44.741 17.018 1.00 14.51 279 SER B C 1
ATOM 2839 O O . SER B 1 56 ? 37.270 -43.962 16.345 1.00 14.75 279 SER B O 1
ATOM 2842 N N . PRO B 1 57 ? 35.596 -45.418 16.462 1.00 14.75 280 PRO B N 1
ATOM 2843 C CA . PRO B 1 57 ? 35.328 -45.248 15.023 1.00 14.35 280 PRO B CA 1
ATOM 2844 C C . PRO B 1 57 ? 34.924 -43.813 14.694 1.00 14.34 280 PRO B C 1
ATOM 2845 O O . PRO B 1 57 ? 35.168 -43.294 13.597 1.00 15.89 280 PRO B O 1
ATOM 2849 N N . VAL B 1 58 ? 34.270 -43.158 15.647 1.00 15.28 281 VAL B N 1
ATOM 2850 C CA . VAL B 1 58 ? 33.712 -41.843 15.342 1.00 16.87 281 VAL B CA 1
ATOM 2851 C C . VAL B 1 58 ? 34.770 -40.763 15.352 1.00 14.30 281 VAL B C 1
ATOM 2852 O O . VAL B 1 58 ? 34.474 -39.646 14.924 1.00 17.41 281 VAL B O 1
ATOM 2856 N N . ASN B 1 59 ? 35.983 -41.027 15.855 1.00 13.05 282 ASN B N 1
ATOM 2857 C CA . ASN B 1 59 ? 37.020 -40.005 15.832 1.00 16.08 282 ASN B CA 1
ATOM 2858 C C . ASN B 1 59 ? 37.904 -40.084 14.595 1.00 15.49 282 ASN B C 1
ATOM 2859 O O . ASN B 1 59 ? 38.805 -39.227 14.439 1.00 17.07 282 ASN B O 1
ATOM 2864 N N . ILE B 1 60 ? 37.696 -41.079 13.733 1.00 12.93 283 ILE B N 1
ATOM 2865 C CA . ILE B 1 60 ? 38.525 -41.162 12.532 1.00 15.25 283 ILE B CA 1
ATOM 2866 C C . ILE B 1 60 ? 38.247 -39.970 11.612 1.00 15.04 283 ILE B C 1
ATOM 2867 O O . ILE B 1 60 ? 37.100 -39.702 11.218 1.00 14.52 283 ILE B O 1
ATOM 2872 N N . CYS B 1 61 ? 39.290 -39.244 11.235 1.00 13.16 284 CYS B N 1
ATOM 2873 C CA . CYS B 1 61 ? 39.217 -38.024 10.410 1.00 15.23 284 CYS B CA 1
ATOM 2874 C C . CYS B 1 61 ? 38.447 -36.869 11.060 1.00 15.35 284 CYS B C 1
ATOM 2875 O O . CYS B 1 61 ? 37.999 -35.958 10.362 1.00 15.88 284 CYS B O 1
ATOM 2878 N N . THR B 1 62 ? 38.295 -36.890 12.379 1.00 13.24 285 THR B N 1
ATOM 2879 C CA A THR B 1 62 ? 37.802 -35.732 13.124 0.50 14.62 285 THR B CA 1
ATOM 2880 C CA B THR B 1 62 ? 37.794 -35.755 13.145 0.50 14.62 285 THR B CA 1
ATOM 2881 C C . THR B 1 62 ? 38.955 -34.928 13.690 1.00 15.76 285 THR B C 1
ATOM 2882 O O . THR B 1 62 ? 40.033 -35.464 13.998 1.00 18.60 285 THR B O 1
ATOM 2889 N N . PHE B 1 63 ? 38.720 -33.611 13.819 1.00 13.97 286 PHE B N 1
ATOM 2890 C CA . PHE B 1 63 ? 39.688 -32.720 14.458 1.00 15.51 286 PHE B CA 1
ATOM 2891 C C . PHE B 1 63 ? 38.955 -31.894 15.509 1.00 15.82 286 PHE B C 1
ATOM 2892 O O . PHE B 1 63 ? 37.763 -31.588 15.345 1.00 15.12 286 PHE B O 1
ATOM 2900 N N . ARG B 1 64 ? 39.673 -31.545 16.584 1.00 14.83 287 ARG B N 1
ATOM 2901 C CA . ARG B 1 64 ? 39.160 -30.687 17.654 1.00 13.24 287 ARG B CA 1
ATOM 2902 C C . ARG B 1 64 ? 40.209 -29.645 17.996 1.00 15.39 287 ARG B C 1
ATOM 2903 O O . ARG B 1 64 ? 41.409 -29.948 17.979 1.00 16.49 287 ARG B O 1
ATOM 2911 N N . GLY B 1 65 ? 39.769 -28.431 18.328 1.00 15.07 288 GLY B N 1
ATOM 2912 C CA . GLY B 1 65 ? 40.732 -27.405 18.706 1.00 15.83 288 GLY B CA 1
ATOM 2913 C C . GLY B 1 65 ? 40.053 -26.072 18.893 1.00 15.39 288 GLY B C 1
ATOM 2914 O O . GLY B 1 65 ? 38.835 -26.005 19.154 1.00 15.34 288 GLY B O 1
ATOM 2915 N N . ASP B 1 66 ? 40.814 -24.998 18.694 1.00 14.92 289 ASP B N 1
ATOM 2916 C CA . ASP B 1 66 ? 40.205 -23.665 18.561 1.00 15.05 289 ASP B CA 1
ATOM 2917 C C . ASP B 1 66 ? 40.738 -23.060 17.275 1.00 18.78 289 ASP B C 1
ATOM 2918 O O . ASP B 1 66 ? 41.674 -23.613 16.680 1.00 17.87 289 ASP B O 1
ATOM 2923 N N . VAL B 1 67 ? 40.115 -21.969 16.782 1.00 14.76 290 VAL B N 1
ATOM 2924 C CA . VAL B 1 67 ? 40.425 -21.499 15.425 1.00 13.25 290 VAL B CA 1
ATOM 2925 C C . VAL B 1 67 ? 40.739 -20.014 15.426 1.00 17.82 290 VAL B C 1
ATOM 2926 O O . VAL B 1 67 ? 40.248 -19.243 16.260 1.00 19.64 290 VAL B O 1
ATOM 2930 N N . THR B 1 68 ? 41.543 -19.622 14.440 1.00 17.33 291 THR B N 1
ATOM 2931 C CA . THR B 1 68 ? 41.783 -18.203 14.152 1.00 17.46 291 THR B CA 1
ATOM 2932 C C . THR B 1 68 ? 41.780 -18.039 12.652 1.00 17.81 291 THR B C 1
ATOM 2933 O O . THR B 1 68 ? 41.946 -19.007 11.898 1.00 19.15 291 THR B O 1
ATOM 2937 N N . HIS B 1 69 ? 41.668 -16.796 12.208 1.00 18.82 292 HIS B N 1
ATOM 2938 C CA . HIS B 1 69 ? 41.832 -16.533 10.781 1.00 16.85 292 HIS B CA 1
ATOM 2939 C C . HIS B 1 69 ? 42.451 -15.149 10.612 1.00 19.81 292 HIS B C 1
ATOM 2940 O O . HIS B 1 69 ? 42.463 -14.324 11.533 1.00 20.68 292 HIS B O 1
ATOM 2947 N N . ILE B 1 70 ? 43.024 -14.961 9.433 1.00 18.74 293 ILE B N 1
ATOM 2948 C CA . ILE B 1 70 ? 43.387 -13.632 8.952 1.00 20.85 293 ILE B CA 1
ATOM 2949 C C . ILE B 1 70 ? 42.121 -12.836 8.664 1.00 22.77 293 ILE B C 1
ATOM 2950 O O . ILE B 1 70 ? 41.152 -13.361 8.110 1.00 20.85 293 ILE B O 1
ATOM 2955 N N . THR B 1 71 ? 42.117 -11.544 9.011 1.00 21.68 294 THR B N 1
ATOM 2956 C CA . THR B 1 71 ? 40.931 -10.734 8.802 1.00 20.98 294 THR B CA 1
ATOM 2957 C C . THR B 1 71 ? 40.450 -10.850 7.361 1.00 18.27 294 THR B C 1
ATOM 2958 O O . THR B 1 71 ? 41.257 -10.752 6.427 1.00 21.45 294 THR B O 1
ATOM 2962 N N . GLY B 1 72 ? 39.140 -11.049 7.188 1.00 18.48 295 GLY B N 1
ATOM 2963 C CA . GLY B 1 72 ? 38.488 -11.140 5.878 1.00 18.70 295 GLY B CA 1
ATOM 2964 C C . GLY B 1 72 ? 38.623 -12.492 5.160 1.00 17.55 295 GLY B C 1
ATOM 2965 O O . GLY B 1 72 ? 38.108 -12.641 4.034 1.00 20.74 295 GLY B O 1
ATOM 2966 N N . SER B 1 73 ? 39.299 -13.472 5.766 1.00 19.30 296 SER B N 1
ATOM 2967 C CA . SER B 1 73 ? 39.561 -14.759 5.108 1.00 18.16 296 SER B CA 1
ATOM 2968 C C . SER B 1 73 ? 38.521 -15.826 5.458 1.00 18.03 296 SER B C 1
ATOM 2969 O O . SER B 1 73 ? 38.052 -15.906 6.601 1.00 19.80 296 SER B O 1
ATOM 2972 N N . ARG B 1 74 ? 38.192 -16.642 4.456 1.00 17.27 297 ARG B N 1
ATOM 2973 C CA . ARG B 1 74 ? 37.335 -17.820 4.642 1.00 16.99 297 ARG B CA 1
ATOM 2974 C C . ARG B 1 74 ? 38.115 -19.009 5.163 1.00 19.23 297 ARG B C 1
ATOM 2975 O O . ARG B 1 74 ? 37.505 -20.035 5.487 1.00 16.41 297 ARG B O 1
ATOM 2983 N N . ASN B 1 75 ? 39.434 -18.919 5.251 1.00 16.98 298 ASN B N 1
ATOM 2984 C CA . ASN B 1 75 ? 40.277 -20.021 5.718 1.00 17.29 298 ASN B CA 1
ATOM 2985 C C . ASN B 1 75 ? 40.559 -19.837 7.203 1.00 17.40 298 ASN B C 1
ATOM 2986 O O . ASN B 1 75 ? 40.999 -18.746 7.646 1.00 20.01 298 ASN B O 1
ATOM 2991 N N . TYR B 1 76 ? 40.308 -20.894 7.979 1.00 15.28 299 TYR B N 1
ATOM 2992 C CA . TYR B 1 76 ? 40.539 -20.842 9.421 1.00 18.05 299 TYR B CA 1
ATOM 2993 C C . TYR B 1 76 ? 41.634 -21.845 9.773 1.00 16.37 299 TYR B C 1
ATOM 2994 O O . TYR B 1 76 ? 41.633 -22.983 9.285 1.00 17.87 299 TYR B O 1
ATOM 3003 N N . THR B 1 77 ? 42.613 -21.408 10.573 1.00 16.39 300 THR B N 1
ATOM 3004 C CA . THR B 1 77 ? 43.608 -22.318 11.111 1.00 17.58 300 THR B CA 1
ATOM 3005 C C . THR B 1 77 ? 43.108 -22.876 12.428 1.00 16.03 300 THR B C 1
ATOM 3006 O O . THR B 1 77 ? 42.764 -22.098 13.309 1.00 17.36 300 THR B O 1
ATOM 3010 N N . MET B 1 78 ? 43.074 -24.217 12.567 1.00 15.40 301 MET B N 1
ATOM 3011 C CA . MET B 1 78 ? 42.735 -24.814 13.852 1.00 16.23 301 MET B CA 1
ATOM 3012 C C . MET B 1 78 ? 44.009 -25.198 14.585 1.00 17.26 301 MET B C 1
ATOM 3013 O O . MET B 1 78 ? 44.846 -25.954 14.053 1.00 17.19 301 MET B O 1
ATOM 3018 N N . ASN B 1 79 ? 44.133 -24.696 15.820 1.00 16.03 302 ASN B N 1
ATOM 3019 C CA . ASN B 1 79 ? 45.195 -25.135 16.740 1.00 17.90 302 ASN B CA 1
ATOM 3020 C C . ASN B 1 79 ? 44.681 -26.415 17.398 1.00 17.59 302 ASN B C 1
ATOM 3021 O O . ASN B 1 79 ? 43.691 -26.366 18.133 1.00 17.43 302 ASN B O 1
ATOM 3026 N N . LEU B 1 80 ? 45.259 -27.571 17.067 1.00 15.57 303 LEU B N 1
ATOM 3027 C CA . LEU B 1 80 ? 44.681 -28.855 17.453 1.00 16.91 303 LEU B CA 1
ATOM 3028 C C . LEU B 1 80 ? 44.833 -29.154 18.934 1.00 17.52 303 LEU B C 1
ATOM 3029 O O . LEU B 1 80 ? 45.889 -28.905 19.542 1.00 20.48 303 LEU B O 1
ATOM 3034 N N . ALA B 1 81 ? 43.784 -29.721 19.492 1.00 17.19 304 ALA B N 1
ATOM 3035 C CA . ALA B 1 81 ? 43.845 -30.457 20.745 1.00 18.91 304 ALA B CA 1
ATOM 3036 C C . ALA B 1 81 ? 43.868 -31.949 20.457 1.00 20.56 304 ALA B C 1
ATOM 3037 O O . ALA B 1 81 ? 43.608 -32.402 19.322 1.00 20.47 304 ALA B O 1
ATOM 3039 N N . SER B 1 82 ? 44.105 -32.723 21.510 1.00 21.39 305 SER B N 1
ATOM 3040 C CA . SER B 1 82 ? 43.880 -34.153 21.434 1.00 20.03 305 SER B CA 1
ATOM 3041 C C . SER B 1 82 ? 42.377 -34.438 21.310 1.00 22.20 305 SER B C 1
ATOM 3042 O O . SER B 1 82 ? 41.534 -33.534 21.446 1.00 22.61 305 SER B O 1
ATOM 3045 N N . GLN B 1 83 ? 42.018 -35.707 21.030 1.00 21.24 306 GLN B N 1
ATOM 3046 C CA . GLN B 1 83 ? 40.610 -36.056 20.773 1.00 22.58 306 GLN B CA 1
ATOM 3047 C C . GLN B 1 83 ? 39.722 -35.891 22.000 1.00 20.76 306 GLN B C 1
ATOM 3048 O O . GLN B 1 83 ? 38.495 -35.844 21.856 1.00 21.00 306 GLN B O 1
ATOM 3054 N N . ASN B 1 84 ? 40.309 -35.825 23.196 1.00 22.32 307 ASN B N 1
ATOM 3055 C CA . ASN B 1 84 ? 39.564 -35.609 24.426 1.00 22.33 307 ASN B CA 1
ATOM 3056 C C . ASN B 1 84 ? 39.702 -34.164 24.926 1.00 23.20 307 ASN B C 1
ATOM 3057 O O . ASN B 1 84 ? 39.458 -33.889 26.115 1.00 23.97 307 ASN B O 1
ATOM 3062 N N . TRP B 1 85 ? 40.125 -33.249 24.052 1.00 20.49 308 TRP B N 1
ATOM 3063 C CA . TRP B 1 85 ? 40.311 -31.807 24.312 1.00 20.26 308 TRP B CA 1
ATOM 3064 C C . TRP B 1 85 ? 41.532 -31.519 25.182 1.00 21.42 308 TRP B C 1
ATOM 3065 O O . TRP B 1 85 ? 41.786 -30.362 25.474 1.00 22.55 308 TRP B O 1
ATOM 3076 N N . ASN B 1 86 ? 42.340 -32.522 25.505 1.00 19.99 309 ASN B N 1
ATOM 3077 C CA . ASN B 1 86 ? 43.593 -32.271 26.227 1.00 21.82 309 ASN B CA 1
ATOM 3078 C C . ASN B 1 86 ? 44.580 -31.498 25.342 1.00 23.70 309 ASN B C 1
ATOM 3079 O O . ASN B 1 86 ? 44.521 -31.518 24.107 1.00 21.00 309 ASN B O 1
ATOM 3084 N N . ASP B 1 87 ? 45.564 -30.870 25.981 1.00 21.18 310 ASP B N 1
ATOM 3085 C CA . ASP B 1 87 ? 46.598 -30.184 25.215 1.00 20.90 310 ASP B CA 1
ATOM 3086 C C . ASP B 1 87 ? 47.315 -31.208 24.327 1.00 22.06 310 ASP B C 1
ATOM 3087 O O . ASP B 1 87 ? 47.532 -32.360 24.719 1.00 26.46 310 ASP B O 1
ATOM 3092 N N . TYR B 1 88 ? 47.662 -30.798 23.113 1.00 22.66 311 TYR B N 1
ATOM 3093 C CA . TYR B 1 88 ? 48.339 -31.708 22.195 1.00 23.11 311 TYR B CA 1
ATOM 3094 C C . TYR B 1 88 ? 49.849 -31.515 22.327 1.00 22.25 311 TYR B C 1
ATOM 3095 O O . TYR B 1 88 ? 50.345 -30.383 22.351 1.00 23.54 311 TYR B O 1
ATOM 3104 N N . ASP B 1 89 ? 50.560 -32.620 22.429 1.00 20.79 312 ASP B N 1
ATOM 3105 C CA . ASP B 1 89 ? 52.013 -32.641 22.649 1.00 22.18 312 ASP B CA 1
ATOM 3106 C C . ASP B 1 89 ? 52.722 -33.143 21.385 1.00 20.55 312 ASP B C 1
ATOM 3107 O O . ASP B 1 89 ? 52.720 -34.366 21.116 1.00 21.94 312 ASP B O 1
ATOM 3112 N N . PRO B 1 90 ? 53.368 -32.257 20.624 1.00 22.75 313 PRO B N 1
ATOM 3113 C CA . PRO B 1 90 ? 54.031 -32.679 19.374 1.00 22.14 313 PRO B CA 1
ATOM 3114 C C . PRO B 1 90 ? 55.258 -33.533 19.588 1.00 24.09 313 PRO B C 1
ATOM 3115 O O . PRO B 1 90 ? 55.742 -34.090 18.601 1.00 25.17 313 PRO B O 1
ATOM 3119 N N . THR B 1 91 ? 55.747 -33.707 20.815 1.00 26.22 314 THR B N 1
ATOM 3120 C CA . THR B 1 91 ? 56.905 -34.581 21.040 1.00 25.89 314 THR B CA 1
ATOM 3121 C C . THR B 1 91 ? 56.536 -36.045 21.271 1.00 26.91 314 THR B C 1
ATOM 3122 O O . THR B 1 91 ? 57.429 -36.905 21.375 1.00 26.33 314 THR B O 1
ATOM 3126 N N . GLU B 1 92 ? 55.238 -36.374 21.349 1.00 23.49 315 GLU B N 1
ATOM 3127 C CA . GLU B 1 92 ? 54.805 -37.763 21.428 1.00 22.34 315 GLU B CA 1
ATOM 3128 C C . GLU B 1 92 ? 55.275 -38.533 20.191 1.00 22.90 315 GLU B C 1
ATOM 3129 O O . GLU B 1 92 ? 55.371 -37.973 19.090 1.00 22.20 315 GLU B O 1
ATOM 3135 N N . GLU B 1 93 ? 55.589 -39.807 20.388 1.00 22.53 316 GLU B N 1
ATOM 3136 C CA . GLU B 1 93 ? 56.195 -40.631 19.343 1.00 21.78 316 GLU B CA 1
ATOM 3137 C C . GLU B 1 93 ? 55.102 -41.275 18.472 1.00 19.30 316 GLU B C 1
ATOM 3138 O O . GLU B 1 93 ? 54.951 -42.505 18.382 1.00 21.07 316 GLU B O 1
ATOM 3144 N N . ILE B 1 94 ? 54.358 -40.391 17.813 1.00 20.17 317 ILE B N 1
ATOM 3145 C CA . ILE B 1 94 ? 53.313 -40.739 16.846 1.00 17.40 317 ILE B CA 1
ATOM 3146 C C . ILE B 1 94 ? 53.495 -39.867 15.609 1.00 16.82 317 ILE B C 1
ATOM 3147 O O . ILE B 1 94 ? 54.100 -38.783 15.680 1.00 19.22 317 ILE B O 1
ATOM 3152 N N . PRO B 1 95 ? 52.922 -40.280 14.450 1.00 17.15 318 PRO B N 1
ATOM 3153 C CA . PRO B 1 95 ? 53.063 -39.465 13.229 1.00 16.81 318 PRO B CA 1
ATOM 3154 C C . PRO B 1 95 ? 52.340 -38.138 13.289 1.00 16.38 318 PRO B C 1
ATOM 3155 O O . PRO B 1 95 ? 52.688 -37.190 12.570 1.00 16.01 318 PRO B O 1
ATOM 3159 N N . ALA B 1 96 ? 51.213 -38.083 14.024 1.00 18.09 319 ALA B N 1
ATOM 3160 C CA . ALA B 1 96 ? 50.263 -36.978 14.036 1.00 16.64 319 ALA B CA 1
ATOM 3161 C C . ALA B 1 96 ? 49.232 -37.343 15.090 1.00 15.50 319 ALA B C 1
ATOM 3162 O O . ALA B 1 96 ? 49.229 -38.452 15.572 1.00 16.76 319 ALA B O 1
ATOM 3164 N N . PRO B 1 97 ? 48.337 -36.426 15.454 1.00 16.68 320 PRO B N 1
ATOM 3165 C CA . PRO B 1 97 ? 47.300 -36.773 16.436 1.00 19.18 320 PRO B CA 1
ATOM 3166 C C . PRO B 1 97 ? 46.497 -37.976 15.987 1.00 16.61 320 PRO B C 1
ATOM 3167 O O . PRO B 1 97 ? 46.313 -38.225 14.797 1.00 18.62 320 PRO B O 1
ATOM 3171 N N . LEU B 1 98 ? 46.083 -38.775 16.951 1.00 15.92 321 LEU B N 1
ATOM 3172 C CA . LEU B 1 98 ? 45.411 -40.016 16.596 1.00 16.32 321 LEU B CA 1
ATOM 3173 C C . LEU B 1 98 ? 44.100 -39.710 15.865 1.00 16.93 321 LEU B C 1
ATOM 3174 O O . LEU B 1 98 ? 43.389 -38.761 16.212 1.00 18.64 321 LEU B O 1
ATOM 3179 N N . GLY B 1 99 ? 43.848 -40.479 14.805 1.00 13.61 322 GLY B N 1
ATOM 3180 C CA . GLY B 1 99 ? 42.683 -40.282 13.931 1.00 15.22 322 GLY B CA 1
ATOM 3181 C C . GLY B 1 99 ? 42.888 -39.289 12.788 1.00 17.67 322 GLY B C 1
ATOM 3182 O O . GLY B 1 99 ? 41.989 -39.130 11.951 1.00 17.09 322 GLY B O 1
ATOM 3183 N N . THR B 1 100 ? 44.047 -38.613 12.700 1.00 14.40 323 THR B N 1
ATOM 3184 C CA . THR B 1 100 ? 44.342 -37.729 11.568 1.00 14.61 323 THR B CA 1
ATOM 3185 C C . THR B 1 100 ? 44.156 -38.482 10.251 1.00 14.23 323 THR B C 1
ATOM 3186 O O . THR B 1 100 ? 44.526 -39.649 10.159 1.00 15.90 323 THR B O 1
ATOM 3190 N N . PRO B 1 101 ? 43.593 -37.858 9.207 1.00 12.62 324 PRO B N 1
ATOM 3191 C CA . PRO B 1 101 ? 43.508 -38.564 7.913 1.00 15.55 324 PRO B CA 1
ATOM 3192 C C . PRO B 1 101 ? 44.878 -39.045 7.438 1.00 16.86 324 PRO B C 1
ATOM 3193 O O . PRO B 1 101 ? 45.873 -38.342 7.604 1.00 16.40 324 PRO B O 1
ATOM 3197 N N . ASP B 1 102 ? 44.893 -40.199 6.772 1.00 15.98 325 ASP B N 1
ATOM 3198 C CA . ASP B 1 102 ? 46.128 -40.869 6.322 1.00 16.12 325 ASP B CA 1
ATOM 3199 C C . ASP B 1 102 ? 46.172 -40.972 4.786 1.00 18.08 325 ASP B C 1
ATOM 3200 O O . ASP B 1 102 ? 46.815 -41.876 4.227 1.00 19.20 325 ASP B O 1
ATOM 3205 N N . PHE B 1 103 ? 45.508 -40.050 4.082 1.00 14.99 326 PHE B N 1
ATOM 3206 C CA . PHE B 1 103 ? 45.612 -39.995 2.618 1.00 15.27 326 PHE B CA 1
ATOM 3207 C C . PHE B 1 103 ? 45.533 -38.544 2.152 1.00 15.05 326 PHE B C 1
ATOM 3208 O O . PHE B 1 103 ? 45.035 -37.663 2.862 1.00 16.74 326 PHE B O 1
ATOM 3216 N N . VAL B 1 104 ? 46.046 -38.303 0.934 1.00 15.49 327 VAL B N 1
ATOM 3217 C CA . VAL B 1 104 ? 46.033 -36.982 0.326 1.00 15.27 327 VAL B CA 1
ATOM 3218 C C . VAL B 1 104 ? 44.727 -36.831 -0.436 1.00 16.84 327 VAL B C 1
ATOM 3219 O O . VAL B 1 104 ? 44.425 -37.620 -1.343 1.00 19.27 327 VAL B O 1
ATOM 3223 N N . GLY B 1 105 ? 43.979 -35.806 -0.083 1.00 16.51 328 GLY B N 1
ATOM 3224 C CA . GLY B 1 105 ? 42.704 -35.570 -0.763 1.00 17.88 328 GLY B CA 1
ATOM 3225 C C . GLY B 1 105 ? 42.020 -34.406 -0.102 1.00 17.04 328 GLY B C 1
ATOM 3226 O O . GLY B 1 105 ? 42.591 -33.713 0.748 1.00 18.16 328 GLY B O 1
ATOM 3227 N N . LYS B 1 106 ? 40.778 -34.157 -0.516 1.00 15.27 329 LYS B N 1
ATOM 3228 C CA . LYS B 1 106 ? 40.050 -32.999 -0.020 1.00 16.85 329 LYS B CA 1
ATOM 3229 C C . LYS B 1 106 ? 38.851 -33.586 0.713 1.00 15.87 329 LYS B C 1
ATOM 3230 O O . LYS B 1 106 ? 37.939 -34.152 0.065 1.00 17.85 329 LYS B O 1
ATOM 3236 N N . ILE B 1 107 ? 38.861 -33.532 2.050 1.00 14.50 330 ILE B N 1
ATOM 3237 C CA . ILE B 1 107 ? 37.781 -34.057 2.894 1.00 15.09 330 ILE B CA 1
ATOM 3238 C C . ILE B 1 107 ? 36.829 -32.922 3.282 1.00 15.77 330 ILE B C 1
ATOM 3239 O O . ILE B 1 107 ? 37.229 -31.942 3.914 1.00 14.34 330 ILE B O 1
ATOM 3244 N N . GLN B 1 108 ? 35.530 -33.059 2.927 1.00 14.83 331 GLN B N 1
ATOM 3245 C CA . GLN B 1 108 ? 34.523 -32.044 3.238 1.00 15.13 331 GLN B CA 1
ATOM 3246 C C . GLN B 1 108 ? 33.701 -32.508 4.425 1.00 12.34 331 GLN B C 1
ATOM 3247 O O . GLN B 1 108 ? 33.480 -33.720 4.611 1.00 13.77 331 GLN B O 1
ATOM 3253 N N . GLY B 1 109 ? 33.358 -31.546 5.269 1.00 12.72 332 GLY B N 1
ATOM 3254 C CA . GLY B 1 109 ? 32.522 -31.831 6.440 1.00 12.96 332 GLY B CA 1
ATOM 3255 C C . GLY B 1 109 ? 32.002 -30.550 7.013 1.00 12.30 332 GLY B C 1
ATOM 3256 O O . GLY B 1 109 ? 31.706 -29.624 6.258 1.00 15.32 332 GLY B O 1
ATOM 3257 N N . VAL B 1 110 ? 31.875 -30.476 8.331 1.00 12.55 333 VAL B N 1
ATOM 3258 C CA . VAL B 1 110 ? 31.246 -29.310 8.969 1.00 13.11 333 VAL B CA 1
ATOM 3259 C C . VAL B 1 110 ? 32.120 -28.941 10.164 1.00 14.32 333 VAL B C 1
ATOM 3260 O O . VAL B 1 110 ? 32.430 -29.787 10.998 1.00 13.33 333 VAL B O 1
ATOM 3264 N N . LEU B 1 111 ? 32.418 -27.647 10.295 1.00 14.27 334 LEU B N 1
ATOM 3265 C CA . LEU B 1 111 ? 33.124 -27.097 11.463 1.00 14.43 334 LEU B CA 1
ATOM 3266 C C . LEU B 1 111 ? 32.034 -26.524 12.374 1.00 15.39 334 LEU B C 1
ATOM 3267 O O . LEU B 1 111 ? 31.257 -25.678 11.918 1.00 16.87 334 LEU B O 1
ATOM 3272 N N . THR B 1 112 ? 31.897 -27.052 13.580 1.00 14.57 335 THR B N 1
ATOM 3273 C CA . THR B 1 112 ? 30.922 -26.578 14.571 1.00 14.26 335 THR B CA 1
ATOM 3274 C C . THR B 1 112 ? 31.648 -25.903 15.738 1.00 13.91 335 THR B C 1
ATOM 3275 O O . THR B 1 112 ? 32.827 -26.173 16.015 1.00 15.28 335 THR B O 1
ATOM 3279 N N . GLN B 1 113 ? 30.935 -25.019 16.454 1.00 15.33 336 GLN B N 1
ATOM 3280 C CA . GLN B 1 113 ? 31.563 -24.250 17.531 1.00 15.31 336 GLN B CA 1
ATOM 3281 C C . GLN B 1 113 ? 30.514 -23.839 18.560 1.00 15.94 336 GLN B C 1
ATOM 3282 O O . GLN B 1 113 ? 29.344 -23.604 18.203 1.00 15.86 336 GLN B O 1
ATOM 3288 N N . THR B 1 114 ? 30.907 -23.872 19.829 1.00 14.41 337 THR B N 1
ATOM 3289 C CA . THR B 1 114 ? 30.069 -23.384 20.925 1.00 16.07 337 THR B CA 1
ATOM 3290 C C . THR B 1 114 ? 30.807 -22.248 21.597 1.00 14.90 337 THR B C 1
ATOM 3291 O O . THR B 1 114 ? 32.012 -22.375 21.870 1.00 15.94 337 THR B O 1
ATOM 3295 N N . THR B 1 115 ? 30.082 -21.161 21.901 1.00 19.63 338 THR B N 1
ATOM 3296 C CA . THR B 1 115 ? 30.597 -20.057 22.717 1.00 17.56 338 THR B CA 1
ATOM 3297 C C . THR B 1 115 ? 30.330 -20.366 24.188 1.00 17.69 338 THR B C 1
ATOM 3298 O O . THR B 1 115 ? 29.178 -20.533 24.584 1.00 19.04 338 THR B O 1
ATOM 3302 N N . ARG B 1 116 ? 31.393 -20.484 24.997 1.00 17.14 339 ARG B N 1
ATOM 3303 C CA . ARG B 1 116 ? 31.179 -21.051 26.336 1.00 18.58 339 ARG B CA 1
ATOM 3304 C C . ARG B 1 116 ? 30.394 -20.103 27.263 1.00 19.58 339 ARG B C 1
ATOM 3305 O O . ARG B 1 116 ? 29.724 -20.593 28.180 1.00 22.02 339 ARG B O 1
ATOM 3313 N N . THR B 1 117 ? 30.438 -18.786 27.047 1.00 20.77 340 THR B N 1
ATOM 3314 C CA . THR B 1 117 ? 29.756 -17.899 28.000 1.00 22.83 340 THR B CA 1
ATOM 3315 C C . THR B 1 117 ? 28.240 -18.057 27.941 1.00 24.28 340 THR B C 1
ATOM 3316 O O . THR B 1 117 ? 27.569 -17.996 28.984 1.00 28.37 340 THR B O 1
ATOM 3320 N N . ASP B 1 118 ? 27.667 -18.244 26.743 1.00 19.98 341 ASP B N 1
ATOM 3321 C CA . ASP B 1 118 ? 26.214 -18.270 26.647 1.00 20.29 341 ASP B CA 1
ATOM 3322 C C . ASP B 1 118 ? 25.629 -19.519 25.991 1.00 20.07 341 ASP B C 1
ATOM 3323 O O . ASP B 1 118 ? 24.381 -19.640 25.902 1.00 21.56 341 ASP B O 1
ATOM 3328 N N . GLY B 1 119 ? 26.464 -20.470 25.565 1.00 19.28 342 GLY B N 1
ATOM 3329 C CA . GLY B 1 119 ? 25.932 -21.644 24.886 1.00 17.98 342 GLY B CA 1
ATOM 3330 C C . GLY B 1 119 ? 25.446 -21.390 23.469 1.00 19.32 342 GLY B C 1
ATOM 3331 O O . GLY B 1 119 ? 24.736 -22.233 22.922 1.00 17.67 342 GLY B O 1
ATOM 3332 N N . SER B 1 120 ? 25.759 -20.234 22.870 1.00 18.39 343 SER B N 1
ATOM 3333 C CA . SER B 1 120 ? 25.418 -20.032 21.465 1.00 18.08 343 SER B CA 1
ATOM 3334 C C . SER B 1 120 ? 26.295 -20.948 20.594 1.00 16.60 343 SER B C 1
ATOM 3335 O O . SER B 1 120 ? 27.420 -21.306 20.967 1.00 16.91 343 SER B O 1
ATOM 3338 N N . THR B 1 121 ? 25.746 -21.346 19.452 1.00 18.43 344 THR B N 1
ATOM 3339 C CA . THR B 1 121 ? 26.379 -22.352 18.578 1.00 16.11 344 THR B CA 1
ATOM 3340 C C . THR B 1 121 ? 26.311 -21.950 17.104 1.00 17.79 344 THR B C 1
ATOM 3341 O O . THR B 1 121 ? 25.494 -21.120 16.664 1.00 17.91 344 THR B O 1
ATOM 3345 N N . ARG B 1 122 ? 27.168 -22.589 16.298 1.00 16.33 345 ARG B N 1
ATOM 3346 C CA . ARG B 1 122 ? 27.254 -22.265 14.879 1.00 15.91 345 ARG B CA 1
ATOM 3347 C C . ARG B 1 122 ? 27.926 -23.417 14.139 1.00 16.88 345 ARG B C 1
ATOM 3348 O O . ARG B 1 122 ? 28.733 -24.163 14.716 1.00 18.37 345 ARG B O 1
ATOM 3356 N N . GLY B 1 123 ? 27.611 -23.540 12.850 1.00 17.63 346 GLY B N 1
ATOM 3357 C CA . GLY B 1 123 ? 28.134 -24.611 12.036 1.00 17.46 346 GLY B CA 1
ATOM 3358 C C . GLY B 1 123 ? 28.340 -24.108 10.619 1.00 18.12 346 GLY B C 1
ATOM 3359 O O . GLY B 1 123 ? 27.450 -23.443 10.066 1.00 18.66 346 GLY B O 1
ATOM 3360 N N . HIS B 1 124 ? 29.455 -24.492 9.989 1.00 15.73 347 HIS B N 1
ATOM 3361 C CA . HIS B 1 124 ? 29.753 -24.049 8.630 1.00 15.13 347 HIS B CA 1
ATOM 3362 C C . HIS B 1 124 ? 30.390 -25.159 7.807 1.00 15.88 347 HIS B C 1
ATOM 3363 O O . HIS B 1 124 ? 31.237 -25.920 8.300 1.00 16.74 347 HIS B O 1
ATOM 3370 N N . LYS B 1 125 ? 29.972 -25.234 6.544 1.00 17.04 348 LYS B N 1
ATOM 3371 C CA . LYS B 1 125 ? 30.677 -26.087 5.570 1.00 17.03 348 LYS B CA 1
ATOM 3372 C C . LYS B 1 125 ? 32.179 -25.830 5.631 1.00 17.09 348 LYS B C 1
ATOM 3373 O O . LYS B 1 125 ? 32.624 -24.679 5.613 1.00 15.84 348 LYS B O 1
ATOM 3379 N N . ALA B 1 126 ? 32.966 -26.910 5.573 1.00 14.57 349 ALA B N 1
ATOM 3380 C CA . ALA B 1 126 ? 34.418 -26.772 5.695 1.00 13.41 349 ALA B CA 1
ATOM 3381 C C . ALA B 1 126 ? 35.093 -27.891 4.922 1.00 15.06 349 ALA B C 1
ATOM 3382 O O . ALA B 1 126 ? 34.630 -29.042 4.964 1.00 15.46 349 ALA B O 1
ATOM 3384 N N . THR B 1 127 ? 36.243 -27.584 4.289 1.00 15.47 350 THR B N 1
ATOM 3385 C CA . THR B 1 127 ? 36.995 -28.634 3.585 1.00 13.82 350 THR B CA 1
ATOM 3386 C C . THR B 1 127 ? 38.435 -28.581 4.070 1.00 13.69 350 THR B C 1
ATOM 3387 O O . THR B 1 127 ? 38.994 -27.485 4.188 1.00 17.10 350 THR B O 1
ATOM 3391 N N . VAL B 1 128 ? 39.051 -29.731 4.306 1.00 14.84 351 VAL B N 1
ATOM 3392 C CA . VAL B 1 128 ? 40.497 -29.772 4.609 1.00 14.57 351 VAL B CA 1
ATOM 3393 C C . VAL B 1 128 ? 41.201 -30.449 3.443 1.00 16.24 351 VAL B C 1
ATOM 3394 O O . VAL B 1 128 ? 40.848 -31.568 3.053 1.00 16.49 351 VAL B O 1
ATOM 3398 N N . TYR B 1 129 ? 42.209 -29.751 2.880 1.00 15.02 352 TYR B N 1
ATOM 3399 C CA A TYR B 1 129 ? 43.023 -30.312 1.798 0.50 16.10 352 TYR B CA 1
ATOM 3400 C CA B TYR B 1 129 ? 43.062 -30.236 1.787 0.50 16.10 352 TYR B CA 1
ATOM 3401 C C . TYR B 1 129 ? 44.295 -30.870 2.429 1.00 17.16 352 TYR B C 1
ATOM 3402 O O . TYR B 1 129 ? 45.193 -30.119 2.851 1.00 18.13 352 TYR B O 1
ATOM 3419 N N . THR B 1 130 ? 44.340 -32.214 2.524 1.00 15.33 353 THR B N 1
ATOM 3420 C CA . THR B 1 130 ? 45.442 -32.838 3.280 1.00 16.10 353 THR B CA 1
ATOM 3421 C C . THR B 1 130 ? 46.764 -32.816 2.519 1.00 17.11 353 THR B C 1
ATOM 3422 O O . THR B 1 130 ? 47.809 -33.174 3.111 1.00 18.74 353 THR B O 1
ATOM 3426 N N . GLY B 1 131 ? 46.771 -32.408 1.255 1.00 18.11 354 GLY B N 1
ATOM 3427 C CA . GLY B 1 131 ? 48.018 -32.186 0.531 1.00 18.20 354 GLY B CA 1
ATOM 3428 C C . GLY B 1 131 ? 48.532 -30.782 0.635 1.00 21.80 354 GLY B C 1
ATOM 3429 O O . GLY B 1 131 ? 49.569 -30.491 0.030 1.00 26.60 354 GLY B O 1
ATOM 3430 N N . SER B 1 132 ? 47.855 -29.899 1.368 1.00 18.03 355 SER B N 1
ATOM 3431 C CA . SER B 1 132 ? 48.230 -28.483 1.407 1.00 20.75 355 SER B CA 1
ATOM 3432 C C . SER B 1 132 ? 49.506 -28.300 2.221 1.00 22.25 355 SER B C 1
ATOM 3433 O O . SER B 1 132 ? 49.718 -28.990 3.209 1.00 19.44 355 SER B O 1
ATOM 3436 N N . ALA B 1 133 ? 50.290 -27.270 1.863 1.00 24.55 356 ALA B N 1
ATOM 3437 C CA . ALA B 1 133 ? 51.413 -26.894 2.722 1.00 26.36 356 ALA B CA 1
ATOM 3438 C C . ALA B 1 133 ? 50.954 -26.494 4.127 1.00 22.81 356 ALA B C 1
ATOM 3439 O O . ALA B 1 133 ? 51.747 -26.554 5.082 1.00 24.10 356 ALA B O 1
ATOM 3441 N N . ASP B 1 134 ? 49.694 -26.112 4.288 1.00 24.02 357 ASP B N 1
ATOM 3442 C CA . ASP B 1 134 ? 49.199 -25.671 5.573 1.00 24.59 357 ASP B CA 1
ATOM 3443 C C . ASP B 1 134 ? 48.590 -26.836 6.366 1.00 20.62 357 ASP B C 1
ATOM 3444 O O . ASP B 1 134 ? 48.055 -26.635 7.465 1.00 22.17 357 ASP B O 1
ATOM 3449 N N . PHE B 1 135 ? 48.628 -28.051 5.833 1.00 17.56 358 PHE B N 1
ATOM 3450 C CA . PHE B 1 135 ? 48.227 -29.243 6.576 1.00 16.31 358 PHE B CA 1
ATOM 3451 C C . PHE B 1 135 ? 49.434 -29.731 7.375 1.00 14.32 358 PHE B C 1
ATOM 3452 O O . PHE B 1 135 ? 50.279 -30.455 6.850 1.00 17.81 358 PHE B O 1
ATOM 3460 N N . ALA B 1 136 ? 49.480 -29.376 8.649 1.00 15.66 359 ALA B N 1
ATOM 3461 C CA . ALA B 1 136 ? 50.648 -29.719 9.466 1.00 14.96 359 ALA B CA 1
ATOM 3462 C C . ALA B 1 136 ? 50.166 -30.256 10.813 1.00 16.23 359 ALA B C 1
ATOM 3463 O O . ALA B 1 136 ? 50.548 -29.742 11.877 1.00 15.44 359 ALA B O 1
ATOM 3465 N N . PRO B 1 137 ? 49.310 -31.285 10.827 1.00 15.26 360 PRO B N 1
ATOM 3466 C CA . PRO B 1 137 ? 48.761 -31.750 12.120 1.00 15.43 360 PRO B CA 1
ATOM 3467 C C . PRO B 1 137 ? 49.819 -32.206 13.118 1.00 15.28 360 PRO B C 1
ATOM 3468 O O . PRO B 1 137 ? 49.608 -32.061 14.329 1.00 15.86 360 PRO B O 1
ATOM 3472 N N . LYS B 1 138 ? 50.965 -32.746 12.659 1.00 15.96 361 LYS B N 1
ATOM 3473 C CA . LYS B 1 138 ? 52.005 -33.107 13.632 1.00 19.65 361 LYS B CA 1
ATOM 3474 C C . LYS B 1 138 ? 52.546 -31.880 14.379 1.00 17.69 361 LYS B C 1
ATOM 3475 O O . LYS B 1 138 ? 52.883 -31.976 15.579 1.00 18.32 361 LYS B O 1
ATOM 3481 N N . LEU B 1 139 ? 52.621 -30.729 13.722 1.00 16.27 362 LEU B N 1
ATOM 3482 C CA . LEU B 1 139 ? 52.987 -29.485 14.397 1.00 18.86 362 LEU B CA 1
ATOM 3483 C C . LEU B 1 139 ? 51.866 -28.918 15.255 1.00 19.22 362 LEU B C 1
ATOM 3484 O O . LEU B 1 139 ? 52.091 -27.954 15.997 1.00 25.48 362 LEU B O 1
ATOM 3489 N N . GLY B 1 140 ? 50.643 -29.409 15.083 1.00 16.38 363 GLY B N 1
ATOM 3490 C CA . GLY B 1 140 ? 49.492 -28.939 15.839 1.00 17.45 363 GLY B CA 1
ATOM 3491 C C . GLY B 1 140 ? 48.552 -28.016 15.090 1.00 17.57 363 GLY B C 1
ATOM 3492 O O . GLY B 1 140 ? 47.725 -27.370 15.745 1.00 17.40 363 GLY B O 1
ATOM 3493 N N . ARG B 1 141 ? 48.720 -27.838 13.773 1.00 15.02 364 ARG B N 1
ATOM 3494 C CA . ARG B 1 141 ? 47.841 -26.915 13.055 1.00 17.87 364 ARG B CA 1
ATOM 3495 C C . ARG B 1 141 ? 47.408 -27.461 11.696 1.00 18.42 364 ARG B C 1
ATOM 3496 O O . ARG B 1 141 ? 48.199 -28.079 10.969 1.00 18.43 364 ARG B O 1
ATOM 3504 N N . VAL B 1 142 ? 46.130 -27.230 11.363 1.00 15.31 365 VAL B N 1
ATOM 3505 C CA . VAL B 1 142 ? 45.600 -27.518 10.025 1.00 17.74 365 VAL B CA 1
ATOM 3506 C C . VAL B 1 142 ? 44.704 -26.370 9.600 1.00 18.84 365 VAL B C 1
ATOM 3507 O O . VAL B 1 142 ? 44.182 -25.627 10.435 1.00 20.68 365 VAL B O 1
ATOM 3511 N N . GLN B 1 143 ? 44.579 -26.169 8.289 1.00 16.41 366 GLN B N 1
ATOM 3512 C CA . GLN B 1 143 ? 43.698 -25.100 7.815 1.00 17.38 366 GLN B CA 1
ATOM 3513 C C . GLN B 1 143 ? 42.448 -25.715 7.199 1.00 18.42 366 GLN B C 1
ATOM 3514 O O . GLN B 1 143 ? 42.528 -26.745 6.510 1.00 18.18 366 GLN B O 1
ATOM 3520 N N . PHE B 1 144 ? 41.309 -25.062 7.441 1.00 16.19 367 PHE B N 1
ATOM 3521 C CA . PHE B 1 144 ? 40.017 -25.400 6.805 1.00 16.06 367 PHE B CA 1
ATOM 3522 C C . PHE B 1 144 ? 39.561 -24.281 5.895 1.00 17.52 367 PHE B C 1
ATOM 3523 O O . PHE B 1 144 ? 39.585 -23.108 6.292 1.00 17.65 367 PHE B O 1
ATOM 3531 N N . GLU B 1 145 ? 39.104 -24.646 4.676 1.00 17.15 368 GLU B N 1
ATOM 3532 C CA . GLU B 1 145 ? 38.422 -23.684 3.801 1.00 17.37 368 GLU B CA 1
ATOM 3533 C C . GLU B 1 145 ? 36.950 -23.715 4.171 1.00 18.49 368 GLU B C 1
ATOM 3534 O O . GLU B 1 145 ? 36.355 -24.793 4.168 1.00 17.77 368 GLU B O 1
ATOM 3540 N N . THR B 1 146 ? 36.367 -22.554 4.517 1.00 15.05 369 THR B N 1
ATOM 3541 C CA . THR B 1 146 ? 34.980 -22.573 5.011 1.00 15.33 369 THR B CA 1
ATOM 3542 C C . THR B 1 146 ? 34.113 -21.660 4.151 1.00 17.80 369 THR B C 1
ATOM 3543 O O . THR B 1 146 ? 34.588 -20.997 3.232 1.00 17.00 369 THR B O 1
ATOM 3547 N N . ASP B 1 147 ? 32.811 -21.650 4.442 1.00 17.71 370 ASP B N 1
ATOM 3548 C CA . ASP B 1 147 ? 31.931 -20.751 3.733 1.00 18.61 370 ASP B CA 1
ATOM 3549 C C . ASP B 1 147 ? 31.635 -19.472 4.520 1.00 20.96 370 ASP B C 1
ATOM 3550 O O . ASP B 1 147 ? 30.631 -18.810 4.219 1.00 22.47 370 ASP B O 1
ATOM 3555 N N . THR B 1 148 ? 32.470 -19.110 5.533 1.00 16.98 371 THR B N 1
ATOM 3556 C CA . THR B 1 148 ? 32.270 -17.844 6.255 1.00 19.29 371 THR B CA 1
ATOM 3557 C C . THR B 1 148 ? 33.597 -17.087 6.369 1.00 20.79 371 THR B C 1
ATOM 3558 O O . THR B 1 148 ? 34.663 -17.682 6.399 1.00 18.13 371 THR B O 1
ATOM 3562 N N . ASP B 1 149 ? 33.521 -15.749 6.416 1.00 20.96 372 ASP B N 1
ATOM 3563 C CA . ASP B 1 149 ? 34.717 -14.952 6.669 1.00 23.00 372 ASP B CA 1
ATOM 3564 C C . ASP B 1 149 ? 34.563 -14.144 7.952 1.00 24.37 372 ASP B C 1
ATOM 3565 O O . ASP B 1 149 ? 35.367 -13.226 8.247 1.00 23.99 372 ASP B O 1
ATOM 3570 N N . ARG B 1 150 ? 33.599 -14.515 8.775 1.00 18.59 373 ARG B N 1
ATOM 3571 C CA . ARG B 1 150 ? 33.370 -13.746 9.976 1.00 23.44 373 ARG B CA 1
ATOM 3572 C C . ARG B 1 150 ? 32.727 -14.497 11.126 1.00 22.93 373 ARG B C 1
ATOM 3573 O O . ARG B 1 150 ? 32.771 -13.993 12.252 1.00 25.51 373 ARG B O 1
ATOM 3581 N N . ASP B 1 151 ? 32.144 -15.682 10.891 1.00 19.39 374 ASP B N 1
ATOM 3582 C CA . ASP B 1 151 ? 31.279 -16.299 11.891 1.00 21.94 374 ASP B CA 1
ATOM 3583 C C . ASP B 1 151 ? 31.959 -17.429 12.651 1.00 26.18 374 ASP B C 1
ATOM 3584 O O . ASP B 1 151 ? 31.370 -18.516 12.797 1.00 28.91 374 ASP B O 1
ATOM 3589 N N . PHE B 1 152 ? 33.205 -17.286 13.045 1.00 20.55 375 PHE B N 1
ATOM 3590 C CA . PHE B 1 152 ? 33.764 -18.087 14.107 1.00 18.86 375 PHE B CA 1
ATOM 3591 C C . PHE B 1 152 ? 34.466 -17.172 15.112 1.00 20.85 375 PHE B C 1
ATOM 3592 O O . PHE B 1 152 ? 35.000 -16.116 14.745 1.00 23.37 375 PHE B O 1
ATOM 3600 N N . GLU B 1 153 ? 34.448 -17.574 16.368 1.00 17.58 376 GLU B N 1
ATOM 3601 C CA . GLU B 1 153 ? 35.096 -16.834 17.443 1.00 19.74 376 GLU B CA 1
ATOM 3602 C C . GLU B 1 153 ? 36.394 -17.517 17.831 1.00 19.15 376 GLU B C 1
ATOM 3603 O O . GLU B 1 153 ? 36.565 -18.727 17.631 1.00 18.51 376 GLU B O 1
ATOM 3609 N N . ALA B 1 154 ? 37.338 -16.727 18.328 1.00 18.19 377 ALA B N 1
ATOM 3610 C CA . ALA B 1 154 ? 38.604 -17.256 18.831 1.00 17.93 377 ALA B CA 1
ATOM 3611 C C . ALA B 1 154 ? 38.477 -17.888 20.219 1.00 19.03 377 ALA B C 1
ATOM 3612 O O . ALA B 1 154 ? 37.619 -17.505 21.022 1.00 20.14 377 ALA B O 1
ATOM 3614 N N . ASN B 1 155 ? 39.335 -18.883 20.492 1.00 17.81 378 ASN B N 1
ATOM 3615 C CA . ASN B 1 155 ? 39.496 -19.488 21.808 1.00 18.06 378 ASN B CA 1
ATOM 3616 C C . ASN B 1 155 ? 38.256 -20.252 22.279 1.00 19.35 378 ASN B C 1
ATOM 3617 O O . ASN B 1 155 ? 38.106 -20.497 23.468 1.00 19.66 378 ASN B O 1
ATOM 3622 N N . GLN B 1 156 ? 37.373 -20.671 21.354 1.00 16.17 379 GLN B N 1
ATOM 3623 C CA . GLN B 1 156 ? 36.149 -21.392 21.665 1.00 16.48 379 GLN B CA 1
ATOM 3624 C C . GLN B 1 156 ? 36.273 -22.813 21.132 1.00 16.28 379 GLN B C 1
ATOM 3625 O O . GLN B 1 156 ? 36.861 -23.034 20.062 1.00 17.03 379 GLN B O 1
ATOM 3631 N N . ASN B 1 157 ? 35.647 -23.751 21.837 1.00 15.08 380 ASN B N 1
ATOM 3632 C CA . ASN B 1 157 ? 35.701 -25.170 21.422 1.00 16.13 380 ASN B CA 1
ATOM 3633 C C . ASN B 1 157 ? 35.137 -25.332 20.017 1.00 16.11 380 ASN B C 1
ATOM 3634 O O . ASN B 1 157 ? 33.988 -24.934 19.761 1.00 16.33 380 ASN B O 1
ATOM 3639 N N . THR B 1 158 ? 35.923 -25.952 19.103 1.00 13.87 381 THR B N 1
ATOM 3640 C CA . THR B 1 158 ? 35.558 -26.070 17.689 1.00 14.68 381 THR B CA 1
ATOM 3641 C C . THR B 1 158 ? 35.890 -27.512 17.261 1.00 14.76 381 THR B C 1
ATOM 3642 O O . THR B 1 158 ? 36.939 -28.036 17.609 1.00 15.53 381 THR B O 1
ATOM 3646 N N . LYS B 1 159 ? 35.012 -28.112 16.447 1.00 13.94 382 LYS B N 1
ATOM 3647 C CA . LYS B 1 159 ? 35.143 -29.504 15.992 1.00 14.08 382 LYS B CA 1
ATOM 3648 C C . LYS B 1 159 ? 34.914 -29.580 14.493 1.00 14.40 382 LYS B C 1
ATOM 3649 O O . LYS B 1 159 ? 33.996 -28.934 13.957 1.00 14.53 382 LYS B O 1
ATOM 3655 N N . PHE B 1 160 ? 35.687 -30.434 13.826 1.00 13.52 383 PHE B N 1
ATOM 3656 C CA . PHE B 1 160 ? 35.424 -30.789 12.420 1.00 12.81 383 PHE B CA 1
ATOM 3657 C C . PHE B 1 160 ? 34.858 -32.192 12.403 1.00 12.64 383 PHE B C 1
ATOM 3658 O O . PHE B 1 160 ? 35.485 -33.126 12.904 1.00 14.58 383 PHE B O 1
ATOM 3666 N N . THR B 1 161 ? 33.665 -32.340 11.815 1.00 13.21 384 THR B N 1
ATOM 3667 C CA . THR B 1 161 ? 33.056 -33.635 11.605 1.00 15.49 384 THR B CA 1
ATOM 3668 C C . THR B 1 161 ? 33.172 -33.966 10.120 1.00 12.61 384 THR B C 1
ATOM 3669 O O . THR B 1 161 ? 32.690 -33.192 9.279 1.00 13.45 384 THR B O 1
ATOM 3673 N N . PRO B 1 162 ? 33.864 -35.042 9.746 1.00 13.23 385 PRO B N 1
ATOM 3674 C CA . PRO B 1 162 ? 33.978 -35.388 8.324 1.00 13.12 385 PRO B CA 1
ATOM 3675 C C . PRO B 1 162 ? 32.670 -35.946 7.766 1.00 12.90 385 PRO B C 1
ATOM 3676 O O . PRO B 1 162 ? 31.934 -36.643 8.458 1.00 14.70 385 PRO B O 1
ATOM 3680 N N . VAL B 1 163 ? 32.472 -35.739 6.467 1.00 13.80 386 VAL B N 1
ATOM 3681 C CA . VAL B 1 163 ? 31.297 -36.298 5.780 1.00 13.58 386 VAL B CA 1
ATOM 3682 C C . VAL B 1 163 ? 31.731 -37.092 4.549 1.00 13.89 386 VAL B C 1
ATOM 3683 O O . VAL B 1 163 ? 31.307 -38.247 4.362 1.00 14.62 386 VAL B O 1
ATOM 3687 N N . GLY B 1 164 ? 32.576 -36.496 3.703 1.00 13.87 387 GLY B N 1
ATOM 3688 C CA . GLY B 1 164 ? 32.954 -37.186 2.476 1.00 14.27 387 GLY B CA 1
ATOM 3689 C C . GLY B 1 164 ? 34.130 -36.528 1.778 1.00 16.48 387 GLY B C 1
ATOM 3690 O O . GLY B 1 164 ? 34.854 -35.727 2.376 1.00 17.34 387 GLY B O 1
ATOM 3691 N N . VAL B 1 165 ? 34.314 -36.876 0.494 1.00 14.40 388 VAL B N 1
ATOM 3692 C CA . VAL B 1 165 ? 35.450 -36.338 -0.277 1.00 14.82 388 VAL B CA 1
ATOM 3693 C C . VAL B 1 165 ? 34.950 -35.630 -1.534 1.00 15.80 388 VAL B C 1
ATOM 3694 O O . VAL B 1 165 ? 33.823 -35.846 -2.004 1.00 16.96 388 VAL B O 1
ATOM 3698 N N . ILE B 1 166 ? 35.787 -34.753 -2.086 1.00 16.04 389 ILE B N 1
ATOM 3699 C CA . ILE B 1 166 ? 35.450 -33.989 -3.284 1.00 15.08 389 ILE B CA 1
ATOM 3700 C C . ILE B 1 166 ? 36.562 -34.139 -4.317 1.00 19.44 389 ILE B C 1
ATOM 3701 O O . ILE B 1 166 ? 37.672 -34.606 -4.025 1.00 18.51 389 ILE B O 1
ATOM 3706 N N . GLN B 1 167 ? 36.256 -33.685 -5.534 1.00 18.46 390 GLN B N 1
ATOM 3707 C CA . GLN B 1 167 ? 37.175 -33.717 -6.675 1.00 18.17 390 GLN B CA 1
ATOM 3708 C C . GLN B 1 167 ? 36.833 -32.521 -7.569 1.00 21.07 390 GLN B C 1
ATOM 3709 O O . GLN B 1 167 ? 35.689 -32.027 -7.562 1.00 20.10 390 GLN B O 1
ATOM 3715 N N . ASP B 1 168 ? 37.814 -32.043 -8.348 1.00 21.97 391 ASP B N 1
ATOM 3716 C CA . ASP B 1 168 ? 37.600 -30.923 -9.276 1.00 28.69 391 ASP B CA 1
ATOM 3717 C C . ASP B 1 168 ? 37.066 -31.472 -10.604 1.00 29.56 391 ASP B C 1
ATOM 3718 O O . ASP B 1 168 ? 37.820 -32.065 -11.391 1.00 33.58 391 ASP B O 1
ATOM 3723 N N . GLY B 1 169 ? 35.763 -31.286 -10.861 1.00 29.60 392 GLY B N 1
ATOM 3724 C CA . GLY B 1 169 ? 35.163 -31.879 -12.044 1.00 31.86 392 GLY B CA 1
ATOM 3725 C C . GLY B 1 169 ? 35.713 -31.353 -13.361 1.00 33.49 392 GLY B C 1
ATOM 3726 O O . GLY B 1 169 ? 35.473 -31.973 -14.411 1.00 37.78 392 GLY B O 1
ATOM 3727 N N . GLY B 1 170 ? 36.431 -30.223 -13.329 1.00 38.37 393 GLY B N 1
ATOM 3728 C CA . GLY B 1 170 ? 37.152 -29.693 -14.484 1.00 36.15 393 GLY B CA 1
ATOM 3729 C C . GLY B 1 170 ? 38.418 -30.441 -14.843 1.00 39.75 393 GLY B C 1
ATOM 3730 O O . GLY B 1 170 ? 39.137 -30.019 -15.759 1.00 42.70 393 GLY B O 1
ATOM 3731 N N . THR B 1 171 ? 38.705 -31.548 -14.162 1.00 30.82 394 THR B N 1
ATOM 3732 C CA . THR B 1 171 ? 39.918 -32.328 -14.395 1.00 33.10 394 THR B CA 1
ATOM 3733 C C . THR B 1 171 ? 39.531 -33.797 -14.452 1.00 34.38 394 THR B C 1
ATOM 3734 O O . THR B 1 171 ? 38.408 -34.174 -14.103 1.00 33.70 394 THR B O 1
ATOM 3738 N N . THR B 1 172 ? 40.471 -34.621 -14.924 1.00 31.57 395 THR B N 1
ATOM 3739 C CA . THR B 1 172 ? 40.284 -36.061 -15.112 1.00 29.42 395 THR B CA 1
ATOM 3740 C C . THR B 1 172 ? 39.506 -36.700 -13.964 1.00 25.08 395 THR B C 1
ATOM 3741 O O . THR B 1 172 ? 39.933 -36.640 -12.814 1.00 27.06 395 THR B O 1
ATOM 3745 N N . HIS B 1 173 ? 38.426 -37.400 -14.295 1.00 29.14 396 HIS B N 1
ATOM 3746 C CA . HIS B 1 173 ? 37.563 -37.938 -13.253 1.00 24.48 396 HIS B CA 1
ATOM 3747 C C . HIS B 1 173 ? 38.285 -39.000 -12.413 1.00 24.70 396 HIS B C 1
ATOM 3748 O O . HIS B 1 173 ? 39.096 -39.786 -12.909 1.00 23.77 396 HIS B O 1
ATOM 3755 N N . ARG B 1 174 ? 37.992 -38.991 -11.108 1.00 21.63 397 ARG B N 1
ATOM 3756 C CA A ARG B 1 174 ? 38.501 -39.963 -10.150 0.50 20.77 397 ARG B CA 1
ATOM 3757 C CA B ARG B 1 174 ? 38.492 -39.934 -10.117 0.50 20.77 397 ARG B CA 1
ATOM 3758 C C . ARG B 1 174 ? 40.009 -39.865 -9.929 1.00 20.07 397 ARG B C 1
ATOM 3759 O O . ARG B 1 174 ? 40.602 -40.826 -9.445 1.00 21.69 397 ARG B O 1
ATOM 3774 N N . ASN B 1 175 ? 40.594 -38.721 -10.242 1.00 22.20 398 ASN B N 1
ATOM 3775 C CA . ASN B 1 175 ? 42.029 -38.491 -10.023 1.00 22.36 398 ASN B CA 1
ATOM 3776 C C . ASN B 1 175 ? 42.380 -38.193 -8.555 1.00 22.10 398 ASN B C 1
ATOM 3777 O O . ASN B 1 175 ? 43.570 -38.206 -8.201 1.00 23.85 398 ASN B O 1
ATOM 3782 N N . GLU B 1 176 A 41.386 -37.977 -7.696 1.00 19.89 398 GLU B N 1
ATOM 3783 C CA . GLU B 1 176 A 41.577 -37.743 -6.267 1.00 19.30 398 GLU B CA 1
ATOM 3784 C C . GLU B 1 176 A 40.314 -38.181 -5.555 1.00 19.90 398 GLU B C 1
ATOM 3785 O O . GLU B 1 176 A 39.234 -38.214 -6.161 1.00 18.25 398 GLU B O 1
ATOM 3791 N N . PRO B 1 177 ? 40.398 -38.499 -4.261 1.00 17.22 399 PRO B N 1
ATOM 3792 C CA . PRO B 1 177 ? 41.604 -38.683 -3.432 1.00 15.60 399 PRO B CA 1
ATOM 3793 C C . PRO B 1 177 ? 42.547 -39.750 -3.930 1.00 19.32 399 PRO B C 1
ATOM 3794 O O . PRO B 1 177 ? 42.225 -40.582 -4.801 1.00 19.13 399 PRO B O 1
ATOM 3798 N N . GLN B 1 178 ? 43.749 -39.739 -3.327 1.00 18.95 400 GLN B N 1
ATOM 3799 C CA . GLN B 1 178 ? 44.750 -40.764 -3.581 1.00 18.47 400 GLN B CA 1
ATOM 3800 C C . GLN B 1 178 ? 44.950 -41.532 -2.283 1.00 17.53 400 GLN B C 1
ATOM 3801 O O . GLN B 1 178 ? 45.780 -41.144 -1.442 1.00 17.14 400 GLN B O 1
ATOM 3807 N N . GLN B 1 179 ? 44.214 -42.623 -2.121 1.00 17.34 401 GLN B N 1
ATOM 3808 C CA . GLN B 1 179 ? 44.122 -43.242 -0.802 1.00 17.47 401 GLN B CA 1
ATOM 3809 C C . GLN B 1 179 ? 45.438 -43.868 -0.324 1.00 17.74 401 GLN B C 1
ATOM 3810 O O . GLN B 1 179 ? 45.581 -44.105 0.867 1.00 17.76 401 GLN B O 1
ATOM 3816 N N . TRP B 1 180 ? 46.391 -44.169 -1.221 1.00 18.30 402 TRP B N 1
ATOM 3817 C CA . TRP B 1 180 ? 47.655 -44.768 -0.806 1.00 18.93 402 TRP B CA 1
ATOM 3818 C C . TRP B 1 180 ? 48.797 -43.766 -0.736 1.00 22.32 402 TRP B C 1
ATOM 3819 O O . TRP B 1 180 ? 49.950 -44.160 -0.498 1.00 22.83 402 TRP B O 1
ATOM 3830 N N . VAL B 1 181 ? 48.526 -42.487 -0.893 1.00 18.48 403 VAL B N 1
ATOM 3831 C CA . VAL B 1 181 ? 49.553 -41.459 -0.753 1.00 19.58 403 VAL B CA 1
ATOM 3832 C C . VAL B 1 181 ? 49.404 -40.807 0.616 1.00 19.26 403 VAL B C 1
ATOM 3833 O O . VAL B 1 181 ? 48.409 -40.124 0.895 1.00 18.93 403 VAL B O 1
ATOM 3837 N N . LEU B 1 182 ? 50.415 -40.965 1.480 1.00 18.26 404 LEU B N 1
ATOM 3838 C CA . LEU B 1 182 ? 50.342 -40.347 2.811 1.00 17.91 404 LEU B CA 1
ATOM 3839 C C . LEU B 1 182 ? 50.540 -38.837 2.727 1.00 17.56 404 LEU B C 1
ATOM 3840 O O . LEU B 1 182 ? 51.358 -38.344 1.918 1.00 19.74 404 LEU B O 1
ATOM 3845 N N . PRO B 1 183 ? 49.845 -38.062 3.571 1.00 16.15 405 PRO B N 1
ATOM 3846 C CA . PRO B 1 183 ? 50.137 -36.633 3.682 1.00 15.82 405 PRO B CA 1
ATOM 3847 C C . PRO B 1 183 ? 51.533 -36.455 4.287 1.00 15.13 405 PRO B C 1
ATOM 3848 O O . PRO B 1 183 ? 52.057 -37.366 4.912 1.00 19.17 405 PRO B O 1
ATOM 3852 N N . SER B 1 184 ? 52.029 -35.245 4.176 1.00 17.33 406 SER B N 1
ATOM 3853 C CA . SER B 1 184 ? 53.203 -34.820 4.969 1.00 14.73 406 SER B CA 1
ATOM 3854 C C . SER B 1 184 ? 52.670 -34.198 6.263 1.00 14.90 406 SER B C 1
ATOM 3855 O O . SER B 1 184 ? 52.221 -33.049 6.279 1.00 17.63 406 SER B O 1
ATOM 3858 N N . TYR B 1 185 ? 52.706 -34.972 7.368 1.00 15.23 407 TYR B N 1
ATOM 3859 C CA . TYR B 1 185 ? 52.071 -34.526 8.609 1.00 15.98 407 TYR B CA 1
ATOM 3860 C C . TYR B 1 185 ? 52.683 -33.268 9.225 1.00 15.82 407 TYR B C 1
ATOM 3861 O O . TYR B 1 185 ? 52.026 -32.597 10.024 1.00 15.50 407 TYR B O 1
ATOM 3870 N N . SER B 1 186 ? 53.953 -32.925 8.923 1.00 16.85 408 SER B N 1
ATOM 3871 C CA . SER B 1 186 ? 54.516 -31.684 9.406 1.00 17.08 408 SER B CA 1
ATOM 3872 C C . SER B 1 186 ? 54.585 -30.612 8.325 1.00 20.37 408 SER B C 1
ATOM 3873 O O . SER B 1 186 ? 55.338 -29.646 8.479 1.00 22.53 408 SER B O 1
ATOM 3876 N N . GLY B 1 187 ? 53.746 -30.684 7.264 1.00 18.05 409 GLY B N 1
ATOM 3877 C CA . GLY B 1 187 ? 53.824 -29.635 6.261 1.00 19.75 409 GLY B CA 1
ATOM 3878 C C . GLY B 1 187 ? 55.003 -29.832 5.311 1.00 25.21 409 GLY B C 1
ATOM 3879 O O . GLY B 1 187 ? 55.566 -30.916 5.174 1.00 25.06 409 GLY B O 1
ATOM 3880 N N . ARG B 1 188 ? 55.377 -28.747 4.649 1.00 35.06 410 ARG B N 1
ATOM 3881 C CA . ARG B 1 188 ? 56.542 -28.990 3.745 1.00 39.30 410 ARG B CA 1
ATOM 3882 C C . ARG B 1 188 ? 57.847 -29.243 4.469 1.00 37.51 410 ARG B C 1
ATOM 3883 O O . ARG B 1 188 ? 58.826 -29.451 3.765 1.00 46.88 410 ARG B O 1
ATOM 3891 N N . ASN B 1 189 ? 57.828 -29.327 5.804 1.00 39.11 411 ASN B N 1
ATOM 3892 C CA . ASN B 1 189 ? 58.941 -28.940 6.668 1.00 41.43 411 ASN B CA 1
ATOM 3893 C C . ASN B 1 189 ? 59.941 -30.062 6.911 1.00 41.83 411 ASN B C 1
ATOM 3894 O O . ASN B 1 189 ? 61.161 -29.828 6.949 1.00 41.28 411 ASN B O 1
ATOM 3899 N N . THR B 1 190 ? 59.436 -31.269 7.128 1.00 34.08 412 THR B N 1
ATOM 3900 C CA . THR B 1 190 ? 60.288 -32.399 7.456 1.00 32.25 412 THR B CA 1
ATOM 3901 C C . THR B 1 190 ? 59.504 -33.663 7.144 1.00 28.99 412 THR B C 1
ATOM 3902 O O . THR B 1 190 ? 58.295 -33.629 6.911 1.00 33.08 412 THR B O 1
ATOM 3906 N N . HIS B 1 191 ? 60.213 -34.776 7.126 1.00 23.36 413 HIS B N 1
ATOM 3907 C CA . HIS B 1 191 ? 59.648 -36.055 6.766 1.00 21.10 413 HIS B CA 1
ATOM 3908 C C . HIS B 1 191 ? 58.751 -36.604 7.888 1.00 20.00 413 HIS B C 1
ATOM 3909 O O . HIS B 1 191 ? 58.853 -36.203 9.059 1.00 20.22 413 HIS B O 1
ATOM 3916 N N . ASN B 1 192 ? 57.881 -37.557 7.513 1.00 18.01 414 ASN B N 1
ATOM 3917 C CA . ASN B 1 192 ? 56.992 -38.161 8.507 1.00 17.46 414 ASN B CA 1
ATOM 3918 C C . ASN B 1 192 ? 57.774 -39.026 9.488 1.00 20.70 414 ASN B C 1
ATOM 3919 O O . ASN B 1 192 ? 58.811 -39.606 9.137 1.00 20.82 414 ASN B O 1
ATOM 3924 N N . VAL B 1 193 ? 57.240 -39.169 10.714 1.00 19.01 415 VAL B N 1
ATOM 3925 C CA . VAL B 1 193 ? 57.922 -39.916 11.767 1.00 19.36 415 VAL B CA 1
ATOM 3926 C C . VAL B 1 193 ? 56.992 -40.947 12.392 1.00 21.05 415 VAL B C 1
ATOM 3927 O O . VAL B 1 193 ? 55.754 -40.836 12.318 1.00 19.63 415 VAL B O 1
ATOM 3931 N N . HIS B 1 194 ? 57.596 -41.983 12.973 1.00 18.35 416 HIS B N 1
ATOM 3932 C CA . HIS B 1 194 ? 56.900 -43.004 13.773 1.00 17.75 416 HIS B CA 1
ATOM 3933 C C . HIS B 1 194 ? 55.773 -43.714 12.999 1.00 19.41 416 HIS B C 1
ATOM 3934 O O . HIS B 1 194 ? 54.733 -44.093 13.568 1.00 20.31 416 HIS B O 1
ATOM 3941 N N . LEU B 1 195 ? 55.986 -43.924 11.696 1.00 18.22 417 LEU B N 1
ATOM 3942 C CA . LEU B 1 195 ? 54.958 -44.533 10.850 1.00 19.78 417 LEU B CA 1
ATOM 3943 C C . LEU B 1 195 ? 54.801 -46.020 11.117 1.00 19.73 417 LEU B C 1
ATOM 3944 O O . LEU B 1 195 ? 55.777 -46.762 11.337 1.00 19.59 417 LEU B O 1
ATOM 3949 N N . ALA B 1 196 ? 53.575 -46.488 11.012 1.00 18.42 418 ALA B N 1
ATOM 3950 C CA . ALA B 1 196 ? 53.361 -47.912 10.868 1.00 18.63 418 ALA B CA 1
ATOM 3951 C C . ALA B 1 196 ? 53.987 -48.323 9.541 1.00 16.69 418 ALA B C 1
ATOM 3952 O O . ALA B 1 196 ? 53.972 -47.543 8.589 1.00 18.71 418 ALA B O 1
ATOM 3954 N N . PRO B 1 197 ? 54.606 -49.494 9.454 1.00 20.24 419 PRO B N 1
ATOM 3955 C CA . PRO B 1 197 ? 55.368 -49.808 8.240 1.00 22.91 419 PRO B CA 1
ATOM 3956 C C . PRO B 1 197 ? 54.472 -50.056 7.028 1.00 22.30 419 PRO B C 1
ATOM 3957 O O . PRO B 1 197 ? 53.294 -50.444 7.138 1.00 21.61 419 PRO B O 1
ATOM 3961 N N . ALA B 1 198 ? 55.097 -49.938 5.859 1.00 22.10 420 ALA B N 1
ATOM 3962 C CA . ALA B 1 198 ? 54.476 -50.395 4.626 1.00 25.92 420 ALA B CA 1
ATOM 3963 C C . ALA B 1 198 ? 54.309 -51.904 4.650 1.00 26.27 420 ALA B C 1
ATOM 3964 O O . ALA B 1 198 ? 55.094 -52.627 5.286 1.00 28.04 420 ALA B O 1
ATOM 3966 N N . VAL B 1 199 ? 53.273 -52.389 3.963 1.00 21.63 421 VAL B N 1
ATOM 3967 C CA . VAL B 1 199 ? 52.941 -53.805 3.999 1.00 22.35 421 VAL B CA 1
ATOM 3968 C C . VAL B 1 199 ? 52.950 -54.353 2.574 1.00 27.41 421 VAL B C 1
ATOM 3969 O O . VAL B 1 199 ? 52.571 -53.668 1.619 1.00 25.51 421 VAL B O 1
ATOM 3973 N N . ALA B 1 200 ? 53.303 -55.630 2.444 1.00 28.55 422 ALA B N 1
ATOM 3974 C CA . ALA B 1 200 ? 53.279 -56.275 1.137 1.00 34.16 422 ALA B CA 1
ATOM 3975 C C . ALA B 1 200 ? 53.259 -57.775 1.346 1.00 33.70 422 ALA B C 1
ATOM 3976 O O . ALA B 1 200 ? 53.818 -58.264 2.339 1.00 36.64 422 ALA B O 1
ATOM 3978 N N . PRO B 1 201 ? 52.618 -58.532 0.461 1.00 33.66 423 PRO B N 1
ATOM 3979 C CA . PRO B 1 201 ? 52.742 -59.987 0.555 1.00 33.86 423 PRO B CA 1
ATOM 3980 C C . PRO B 1 201 ? 54.179 -60.398 0.263 1.00 34.03 423 PRO B C 1
ATOM 3981 O O . PRO B 1 201 ? 54.891 -59.759 -0.512 1.00 34.50 423 PRO B O 1
ATOM 3985 N N . THR B 1 202 ? 54.602 -61.438 0.930 1.00 39.12 424 THR B N 1
ATOM 3986 C CA . THR B 1 202 ? 55.953 -61.954 0.748 1.00 45.22 424 THR B CA 1
ATOM 3987 C C . THR B 1 202 ? 55.979 -63.385 0.239 1.00 41.36 424 THR B C 1
ATOM 3988 O O . THR B 1 202 ? 56.962 -63.783 -0.398 1.00 44.43 424 THR B O 1
ATOM 3992 N N . PHE B 1 203 ? 54.945 -64.157 0.499 1.00 38.05 425 PHE B N 1
ATOM 3993 C CA . PHE B 1 203 ? 54.795 -65.521 0.046 1.00 35.75 425 PHE B CA 1
ATOM 3994 C C . PHE B 1 203 ? 54.409 -65.526 -1.433 1.00 39.49 425 PHE B C 1
ATOM 3995 O O . PHE B 1 203 ? 53.590 -64.708 -1.873 1.00 34.19 425 PHE B O 1
ATOM 4003 N N . PRO B 1 204 ? 55.018 -66.391 -2.242 1.00 38.97 426 PRO B N 1
ATOM 4004 C CA . PRO B 1 204 ? 54.725 -66.358 -3.674 1.00 34.33 426 PRO B CA 1
ATOM 4005 C C . PRO B 1 204 ? 53.259 -66.686 -3.946 1.00 31.10 426 PRO B C 1
ATOM 4006 O O . PRO B 1 204 ? 52.679 -67.585 -3.329 1.00 34.97 426 PRO B O 1
ATOM 4010 N N . GLY B 1 205 ? 52.658 -65.911 -4.861 1.00 31.30 427 GLY B N 1
ATOM 4011 C CA . GLY B 1 205 ? 51.265 -66.085 -5.246 1.00 32.27 427 GLY B CA 1
ATOM 4012 C C . GLY B 1 205 ? 50.247 -65.458 -4.307 1.00 32.43 427 GLY B C 1
ATOM 4013 O O . GLY B 1 205 ? 49.037 -65.713 -4.458 1.00 26.84 427 GLY B O 1
ATOM 4014 N N . GLU B 1 206 ? 50.699 -64.727 -3.300 1.00 28.62 428 GLU B N 1
ATOM 4015 C CA . GLU B 1 206 ? 49.764 -64.107 -2.366 1.00 28.22 428 GLU B CA 1
ATOM 4016 C C . GLU B 1 206 ? 49.568 -62.635 -2.705 1.00 23.04 428 GLU B C 1
ATOM 4017 O O . GLU B 1 206 ? 50.400 -61.976 -3.331 1.00 26.51 428 GLU B O 1
ATOM 4023 N N . GLN B 1 207 ? 48.374 -62.147 -2.337 1.00 22.81 429 GLN B N 1
ATOM 4024 C CA . GLN B 1 207 ? 47.990 -60.746 -2.428 1.00 22.17 429 GLN B CA 1
ATOM 4025 C C . GLN B 1 207 ? 47.385 -60.315 -1.100 1.00 18.36 429 GLN B C 1
ATOM 4026 O O . GLN B 1 207 ? 46.892 -61.128 -0.331 1.00 21.40 429 GLN B O 1
ATOM 4032 N N . LEU B 1 208 ? 47.367 -59.007 -0.868 1.00 21.50 430 LEU B N 1
ATOM 4033 C CA . LEU B 1 208 ? 46.646 -58.508 0.294 1.00 19.96 430 LEU B CA 1
ATOM 4034 C C . LEU B 1 208 ? 45.150 -58.682 0.100 1.00 18.73 430 LEU B C 1
ATOM 4035 O O . LEU B 1 208 ? 44.638 -58.630 -1.024 1.00 20.69 430 LEU B O 1
ATOM 4040 N N . LEU B 1 209 ? 44.440 -58.857 1.220 1.00 18.20 431 LEU B N 1
ATOM 4041 C CA . LEU B 1 209 ? 42.981 -58.804 1.233 1.00 17.23 431 LEU B CA 1
ATOM 4042 C C . LEU B 1 209 ? 42.590 -57.475 1.869 1.00 18.72 431 LEU B C 1
ATOM 4043 O O . LEU B 1 209 ? 43.051 -57.154 2.972 1.00 19.57 431 LEU B O 1
ATOM 4048 N N . PHE B 1 210 ? 41.691 -56.762 1.207 1.00 17.01 432 PHE B N 1
ATOM 4049 C CA . PHE B 1 210 ? 41.345 -55.405 1.616 1.00 17.13 432 PHE B CA 1
ATOM 4050 C C . PHE B 1 210 ? 39.900 -55.396 2.075 1.00 18.07 432 PHE B C 1
ATOM 4051 O O . PHE B 1 210 ? 39.037 -56.019 1.443 1.00 19.23 432 PHE B O 1
ATOM 4059 N N . PHE B 1 211 ? 39.653 -54.664 3.170 1.00 16.07 433 PHE B N 1
ATOM 4060 C CA . PHE B 1 211 ? 38.302 -54.446 3.677 1.00 16.58 433 PHE B CA 1
ATOM 4061 C C . PHE B 1 211 ? 37.836 -53.086 3.129 1.00 14.51 433 PHE B C 1
ATOM 4062 O O . PHE B 1 211 ? 38.426 -52.048 3.431 1.00 16.46 433 PHE B O 1
ATOM 4070 N N . ARG B 1 212 ? 36.839 -53.101 2.220 1.00 14.18 434 ARG B N 1
ATOM 4071 C CA . ARG B 1 212 ? 36.603 -51.968 1.332 1.00 14.41 434 ARG B CA 1
ATOM 4072 C C . ARG B 1 212 ? 35.245 -51.309 1.606 1.00 15.47 434 ARG B C 1
ATOM 4073 O O . ARG B 1 212 ? 34.237 -51.987 1.856 1.00 15.10 434 ARG B O 1
ATOM 4081 N N . SER B 1 213 ? 35.251 -49.980 1.556 1.00 14.61 435 SER B N 1
ATOM 4082 C CA . SER B 1 213 ? 34.046 -49.154 1.629 1.00 16.09 435 SER B CA 1
ATOM 4083 C C . SER B 1 213 ? 34.046 -48.166 0.470 1.00 18.65 435 SER B C 1
ATOM 4084 O O . SER B 1 213 ? 35.040 -47.945 -0.227 1.00 16.23 435 SER B O 1
ATOM 4087 N N . THR B 1 214 ? 32.900 -47.505 0.269 1.00 16.39 436 THR B N 1
ATOM 4088 C CA . THR B 1 214 ? 32.779 -46.398 -0.664 1.00 15.16 436 THR B CA 1
ATOM 4089 C C . THR B 1 214 ? 32.520 -45.115 0.145 1.00 17.55 436 THR B C 1
ATOM 4090 O O . THR B 1 214 ? 31.458 -44.983 0.783 1.00 18.36 436 THR B O 1
ATOM 4094 N N . MET B 1 215 ? 33.466 -44.191 0.136 1.00 16.11 437 MET B N 1
ATOM 4095 C CA . MET B 1 215 ? 33.256 -42.907 0.846 1.00 15.45 437 MET B CA 1
ATOM 4096 C C . MET B 1 215 ? 32.151 -42.094 0.181 1.00 16.39 437 MET B C 1
ATOM 4097 O O . MET B 1 215 ? 32.059 -42.076 -1.045 1.00 16.22 437 MET B O 1
ATOM 4102 N N . PRO B 1 216 ? 31.346 -41.358 0.969 1.00 14.30 438 PRO B N 1
ATOM 4103 C CA . PRO B 1 216 ? 30.450 -40.369 0.354 1.00 15.84 438 PRO B CA 1
ATOM 4104 C C . PRO B 1 216 ? 31.245 -39.361 -0.465 1.00 15.31 438 PRO B C 1
ATOM 4105 O O . PRO B 1 216 ? 32.355 -38.955 -0.044 1.00 14.62 438 PRO B O 1
ATOM 4109 N N . GLY B 1 217 ? 30.659 -38.922 -1.590 1.00 14.85 439 GLY B N 1
ATOM 4110 C CA . GLY B 1 217 ? 31.176 -37.834 -2.398 1.00 14.77 439 GLY B CA 1
ATOM 4111 C C . GLY B 1 217 ? 30.316 -36.604 -2.179 1.00 15.53 439 GLY B C 1
ATOM 4112 O O . GLY B 1 217 ? 29.082 -36.710 -2.200 1.00 15.93 439 GLY B O 1
ATOM 4113 N N . CYS B 1 218 ? 30.953 -35.439 -2.037 1.00 14.77 440 CYS B N 1
ATOM 4114 C CA . CYS B 1 218 ? 30.236 -34.190 -1.765 1.00 15.42 440 CYS B CA 1
ATOM 4115 C C . CYS B 1 218 ? 30.248 -33.205 -2.939 1.00 17.88 440 CYS B C 1
ATOM 4116 O O . CYS B 1 218 ? 29.541 -32.190 -2.891 1.00 19.53 440 CYS B O 1
ATOM 4119 N N . SER B 1 219 ? 31.056 -33.462 -3.977 1.00 15.63 441 SER B N 1
ATOM 4120 C CA . SER B 1 219 ? 31.168 -32.567 -5.124 1.00 17.81 441 SER B CA 1
ATOM 4121 C C . SER B 1 219 ? 32.141 -33.159 -6.124 1.00 18.75 441 SER B C 1
ATOM 4122 O O . SER B 1 219 ? 33.134 -33.777 -5.727 1.00 18.59 441 SER B O 1
ATOM 4125 N N . GLY B 1 220 ? 31.865 -32.977 -7.423 1.00 19.19 442 GLY B N 1
ATOM 4126 C CA . GLY B 1 220 ? 32.794 -33.443 -8.444 1.00 17.46 442 GLY B CA 1
ATOM 4127 C C . GLY B 1 220 ? 32.653 -34.935 -8.698 1.00 16.78 442 GLY B C 1
ATOM 4128 O O . GLY B 1 220 ? 31.613 -35.545 -8.430 1.00 18.92 442 GLY B O 1
ATOM 4129 N N . TYR B 1 221 ? 33.764 -35.548 -9.137 1.00 17.25 443 TYR B N 1
ATOM 4130 C CA . TYR B 1 221 ? 33.835 -36.956 -9.531 1.00 18.12 443 TYR B CA 1
ATOM 4131 C C . TYR B 1 221 ? 34.978 -37.622 -8.768 1.00 18.50 443 TYR B C 1
ATOM 4132 O O . TYR B 1 221 ? 35.981 -38.041 -9.359 1.00 19.39 443 TYR B O 1
ATOM 4141 N N . PRO B 1 222 ? 34.850 -37.771 -7.446 1.00 17.89 444 PRO B N 1
ATOM 4142 C CA . PRO B 1 222 ? 35.967 -38.346 -6.667 1.00 16.69 444 PRO B CA 1
ATOM 4143 C C . PRO B 1 222 ? 36.102 -39.844 -6.857 1.00 15.44 444 PRO B C 1
ATOM 4144 O O . PRO B 1 222 ? 35.137 -40.564 -7.163 1.00 17.45 444 PRO B O 1
ATOM 4148 N N . ASN B 1 223 ? 37.326 -40.331 -6.571 1.00 17.09 445 ASN B N 1
ATOM 4149 C CA . ASN B 1 223 ? 37.530 -41.753 -6.369 1.00 16.45 445 ASN B CA 1
ATOM 4150 C C . ASN B 1 223 ? 37.118 -42.097 -4.941 1.00 17.19 445 ASN B C 1
ATOM 4151 O O . ASN B 1 223 ? 37.798 -41.724 -3.975 1.00 18.16 445 ASN B O 1
ATOM 4156 N N . MET B 1 224 ? 36.000 -42.785 -4.780 1.00 16.77 446 MET B N 1
ATOM 4157 C CA . MET B 1 224 ? 35.442 -43.034 -3.454 1.00 17.46 446 MET B CA 1
ATOM 4158 C C . MET B 1 224 ? 35.858 -44.384 -2.866 1.00 18.48 446 MET B C 1
ATOM 4159 O O . MET B 1 224 ? 35.440 -44.710 -1.746 1.00 17.50 446 MET B O 1
ATOM 4164 N N . ASP B 1 225 ? 36.732 -45.164 -3.552 1.00 16.82 447 ASP B N 1
ATOM 4165 C CA . ASP B 1 225 ? 37.173 -46.431 -2.971 1.00 17.82 447 ASP B CA 1
ATOM 4166 C C . ASP B 1 225 ? 38.045 -46.178 -1.741 1.00 15.70 447 ASP B C 1
ATOM 4167 O O . ASP B 1 225 ? 38.931 -45.318 -1.750 1.00 18.13 447 ASP B O 1
ATOM 4172 N N . LEU B 1 226 ? 37.786 -46.930 -0.687 1.00 15.45 448 LEU B N 1
ATOM 4173 C CA . LEU B 1 226 ? 38.614 -46.831 0.513 1.00 16.34 448 LEU B CA 1
ATOM 4174 C C . LEU B 1 226 ? 38.849 -48.202 1.117 1.00 15.77 448 LEU B C 1
ATOM 4175 O O . LEU B 1 226 ? 37.925 -48.892 1.568 1.00 14.90 448 LEU B O 1
ATOM 4180 N N . ASP B 1 227 ? 40.126 -48.607 1.144 1.00 17.21 449 ASP B N 1
ATOM 4181 C CA . ASP B 1 227 ? 40.501 -49.927 1.604 1.00 15.41 449 ASP B CA 1
ATOM 4182 C C . ASP B 1 227 ? 41.246 -49.840 2.922 1.00 14.31 449 ASP B C 1
ATOM 4183 O O . ASP B 1 227 ? 42.176 -49.040 3.038 1.00 18.64 449 ASP B O 1
ATOM 4188 N N . CYS B 1 228 ? 40.870 -50.658 3.890 1.00 16.01 450 CYS B N 1
ATOM 4189 C CA . CYS B 1 228 ? 41.637 -50.725 5.134 1.00 15.80 450 CYS B CA 1
ATOM 4190 C C . CYS B 1 228 ? 42.177 -52.138 5.311 1.00 15.25 450 CYS B C 1
ATOM 4191 O O . CYS B 1 228 ? 41.704 -53.110 4.716 1.00 16.44 450 CYS B O 1
ATOM 4194 N N . LEU B 1 229 ? 43.232 -52.252 6.145 1.00 16.67 451 LEU B N 1
ATOM 4195 C CA . LEU B 1 229 ? 43.860 -53.561 6.303 1.00 15.25 451 LEU B CA 1
ATOM 4196 C C . LEU B 1 229 ? 43.212 -54.408 7.383 1.00 15.96 451 LEU B C 1
ATOM 4197 O O . LEU B 1 229 ? 43.406 -55.643 7.392 1.00 17.34 451 LEU B O 1
ATOM 4202 N N . LEU B 1 230 ? 42.491 -53.761 8.335 1.00 15.06 452 LEU B N 1
ATOM 4203 C CA . LEU B 1 230 ? 41.818 -54.392 9.446 1.00 14.06 452 LEU B CA 1
ATOM 4204 C C . LEU B 1 230 ? 40.518 -53.621 9.682 1.00 14.73 452 LEU B C 1
ATOM 4205 O O . LEU B 1 230 ? 40.550 -52.370 9.716 1.00 15.80 452 LEU B O 1
ATOM 4210 N N . PRO B 1 231 ? 39.390 -54.298 9.866 1.00 14.38 453 PRO B N 1
ATOM 4211 C CA . PRO B 1 231 ? 38.174 -53.596 10.339 1.00 14.65 453 PRO B CA 1
ATOM 4212 C C . PRO B 1 231 ? 38.475 -52.893 11.658 1.00 14.17 453 PRO B C 1
ATOM 4213 O O . PRO B 1 231 ? 39.260 -53.365 12.495 1.00 15.80 453 PRO B O 1
ATOM 4217 N N . GLN B 1 232 ? 37.784 -51.764 11.876 1.00 13.27 454 GLN B N 1
ATOM 4218 C CA . GLN B 1 232 ? 37.973 -51.095 13.145 1.00 14.61 454 GLN B CA 1
ATOM 4219 C C . GLN B 1 232 ? 37.615 -52.030 14.306 1.00 14.82 454 GLN B C 1
ATOM 4220 O O . GLN B 1 232 ? 38.223 -51.950 15.391 1.00 13.88 454 GLN B O 1
ATOM 4226 N N . GLU B 1 233 ? 36.606 -52.903 14.133 1.00 14.97 455 GLU B N 1
ATOM 4227 C CA . GLU B 1 233 ? 36.242 -53.796 15.229 1.00 14.68 455 GLU B CA 1
ATOM 4228 C C . GLU B 1 233 ? 37.349 -54.802 15.558 1.00 16.31 455 GLU B C 1
ATOM 4229 O O . GLU B 1 233 ? 37.418 -55.272 16.695 1.00 16.29 455 GLU B O 1
ATOM 4235 N N . TRP B 1 234 ? 38.184 -55.144 14.569 1.00 14.76 456 TRP B N 1
ATOM 4236 C CA . TRP B 1 234 ? 39.306 -56.044 14.864 1.00 16.54 456 TRP B CA 1
ATOM 4237 C C . TRP B 1 234 ? 40.386 -55.304 15.659 1.00 15.92 456 TRP B C 1
ATOM 4238 O O . TRP B 1 234 ? 40.966 -55.892 16.589 1.00 15.67 456 TRP B O 1
ATOM 4249 N N . VAL B 1 235 ? 40.652 -54.016 15.335 1.00 15.76 457 VAL B N 1
ATOM 4250 C CA . VAL B 1 235 ? 41.546 -53.187 16.176 1.00 13.46 457 VAL B CA 1
ATOM 4251 C C . VAL B 1 235 ? 41.031 -53.174 17.606 1.00 16.51 457 VAL B C 1
ATOM 4252 O O . VAL B 1 235 ? 41.768 -53.450 18.551 1.00 16.29 457 VAL B O 1
ATOM 4256 N N . GLN B 1 236 ? 39.720 -52.902 17.781 1.00 14.76 458 GLN B N 1
ATOM 4257 C CA . GLN B 1 236 ? 39.138 -52.836 19.127 1.00 15.04 458 GLN B CA 1
ATOM 4258 C C . GLN B 1 236 ? 39.248 -54.148 19.861 1.00 15.73 458 GLN B C 1
ATOM 4259 O O . GLN B 1 236 ? 39.563 -54.174 21.062 1.00 15.25 458 GLN B O 1
ATOM 4265 N N . TYR B 1 237 ? 39.046 -55.255 19.128 1.00 13.91 459 TYR B N 1
ATOM 4266 C CA . TYR B 1 237 ? 39.019 -56.593 19.705 1.00 13.92 459 TYR B CA 1
ATOM 4267 C C . TYR B 1 237 ? 40.412 -57.027 20.118 1.00 14.56 459 TYR B C 1
ATOM 4268 O O . TYR B 1 237 ? 40.591 -57.537 21.229 1.00 16.84 459 TYR B O 1
ATOM 4277 N N . PHE B 1 238 ? 41.370 -56.823 19.239 1.00 14.87 460 PHE B N 1
ATOM 4278 C CA . PHE B 1 238 ? 42.761 -57.206 19.578 1.00 16.18 460 PHE B CA 1
ATOM 4279 C C . PHE B 1 238 ? 43.280 -56.393 20.765 1.00 17.37 460 PHE B C 1
ATOM 4280 O O . PHE B 1 238 ? 43.978 -56.927 21.647 1.00 18.50 460 PHE B O 1
ATOM 4288 N N . TYR B 1 239 ? 42.984 -55.088 20.803 1.00 14.89 461 TYR B N 1
ATOM 4289 C CA . TYR B 1 239 ? 43.372 -54.268 21.940 1.00 15.36 461 TYR B CA 1
ATOM 4290 C C . TYR B 1 239 ? 42.795 -54.858 23.226 1.00 17.26 461 TYR B C 1
ATOM 4291 O O . TYR B 1 239 ? 43.457 -54.919 24.269 1.00 17.37 461 TYR B O 1
ATOM 4300 N N . GLN B 1 240 ? 41.531 -55.244 23.181 1.00 15.92 462 GLN B N 1
ATOM 4301 C CA . GLN B 1 240 ? 40.871 -55.721 24.377 1.00 17.48 462 GLN B CA 1
ATOM 4302 C C . GLN B 1 240 ? 41.357 -57.108 24.807 1.00 19.28 462 GLN B C 1
ATOM 4303 O O . GLN B 1 240 ? 41.640 -57.319 25.986 1.00 20.60 462 GLN B O 1
ATOM 4309 N N . GLU B 1 241 ? 41.523 -58.041 23.860 1.00 18.15 463 GLU B N 1
ATOM 4310 C CA . GLU B 1 241 ? 41.905 -59.415 24.163 1.00 20.23 463 GLU B CA 1
ATOM 4311 C C . GLU B 1 241 ? 43.394 -59.508 24.465 1.00 18.25 463 GLU B C 1
ATOM 4312 O O . GLU B 1 241 ? 43.782 -60.167 25.436 1.00 20.84 463 GLU B O 1
ATOM 4318 N N . ALA B 1 242 ? 44.219 -58.841 23.664 1.00 18.79 464 ALA B N 1
ATOM 4319 C CA . ALA B 1 242 ? 45.678 -58.852 23.875 1.00 19.36 464 ALA B CA 1
ATOM 4320 C C . ALA B 1 242 ? 46.238 -60.266 24.006 1.00 20.95 464 ALA B C 1
ATOM 4321 O O . ALA B 1 242 ? 47.103 -60.539 24.865 1.00 21.06 464 ALA B O 1
ATOM 4323 N N . ALA B 1 243 ? 45.792 -61.137 23.147 1.00 17.83 465 ALA B N 1
ATOM 4324 C CA . ALA B 1 243 ? 46.294 -62.534 23.172 1.00 21.68 465 ALA B CA 1
ATOM 4325 C C . ALA B 1 243 ? 47.659 -62.589 22.507 1.00 21.08 465 ALA B C 1
ATOM 4326 O O . ALA B 1 243 ? 47.817 -62.104 21.381 1.00 20.23 465 ALA B O 1
ATOM 4328 N N . PRO B 1 244 ? 48.672 -63.184 23.156 1.00 21.07 466 PRO B N 1
ATOM 4329 C CA . PRO B 1 244 ? 50.006 -63.239 22.535 1.00 23.03 466 PRO B CA 1
ATOM 4330 C C . PRO B 1 244 ? 49.983 -64.011 21.221 1.00 20.31 466 PRO B C 1
ATOM 4331 O O . PRO B 1 244 ? 49.272 -65.002 21.087 1.00 23.55 466 PRO B O 1
ATOM 4335 N N . ALA B 1 245 ? 50.798 -63.573 20.270 1.00 22.17 467 ALA B N 1
ATOM 4336 C CA . ALA B 1 245 ? 50.925 -64.287 18.995 1.00 21.24 467 ALA B CA 1
ATOM 4337 C C . ALA B 1 245 ? 51.861 -65.497 19.161 1.00 22.44 467 ALA B C 1
ATOM 4338 O O . ALA B 1 245 ? 53.037 -65.316 19.504 1.00 27.44 467 ALA B O 1
ATOM 4340 N N . GLN B 1 246 ? 51.357 -66.683 18.870 1.00 23.03 468 GLN B N 1
ATOM 4341 C CA . GLN B 1 246 ? 52.125 -67.929 19.072 1.00 23.07 468 GLN B CA 1
ATOM 4342 C C . GLN B 1 246 ? 52.982 -68.308 17.871 1.00 31.06 468 GLN B C 1
ATOM 4343 O O . GLN B 1 246 ? 53.946 -69.096 18.015 1.00 27.52 468 GLN B O 1
ATOM 4349 N N . SER B 1 247 ? 52.690 -67.749 16.705 1.00 23.27 469 SER B N 1
ATOM 4350 C CA . SER B 1 247 ? 53.575 -67.735 15.556 1.00 26.69 469 SER B CA 1
ATOM 4351 C C . SER B 1 247 ? 53.372 -66.406 14.834 1.00 29.56 469 SER B C 1
ATOM 4352 O O . SER B 1 247 ? 52.620 -65.530 15.305 1.00 27.05 469 SER B O 1
ATOM 4355 N N . ASP B 1 248 ? 54.053 -66.227 13.705 1.00 27.55 470 ASP B N 1
ATOM 4356 C CA . ASP B 1 248 ? 53.878 -64.984 12.962 1.00 33.12 470 ASP B CA 1
ATOM 4357 C C . ASP B 1 248 ? 52.612 -64.928 12.140 1.00 27.00 470 ASP B C 1
ATOM 4358 O O . ASP B 1 248 ? 52.338 -63.856 11.577 1.00 26.16 470 ASP B O 1
ATOM 4363 N N . VAL B 1 249 ? 51.858 -66.014 12.028 1.00 24.25 471 VAL B N 1
ATOM 4364 C CA . VAL B 1 249 ? 50.696 -66.021 11.128 1.00 22.87 471 VAL B CA 1
ATOM 4365 C C . VAL B 1 249 ? 49.551 -66.788 11.763 1.00 23.31 471 VAL B C 1
ATOM 4366 O O . VAL B 1 249 ? 49.692 -67.961 12.141 1.00 23.88 471 VAL B O 1
ATOM 4370 N N . ALA B 1 250 ? 48.372 -66.162 11.837 1.00 21.91 472 ALA B N 1
ATOM 4371 C CA . ALA B 1 250 ? 47.175 -66.866 12.255 1.00 21.04 472 ALA B CA 1
ATOM 4372 C C . ALA B 1 250 ? 46.363 -67.259 11.022 1.00 26.18 472 ALA B C 1
ATOM 4373 O O . ALA B 1 250 ? 46.075 -66.418 10.176 1.00 23.83 472 ALA B O 1
ATOM 4375 N N . LEU B 1 251 ? 46.029 -68.545 10.908 1.00 22.98 473 LEU B N 1
ATOM 4376 C CA . LEU B 1 251 ? 45.202 -68.989 9.796 1.00 23.44 473 LEU B CA 1
ATOM 4377 C C . LEU B 1 251 ? 43.747 -68.715 10.140 1.00 21.29 473 LEU B C 1
ATOM 4378 O O . LEU B 1 251 ? 43.241 -69.203 11.160 1.00 24.25 473 LEU B O 1
ATOM 4383 N N . LEU B 1 252 ? 43.042 -67.957 9.280 1.00 21.96 474 LEU B N 1
ATOM 4384 C CA . LEU B 1 252 ? 41.608 -67.787 9.454 1.00 23.55 474 LEU B CA 1
ATOM 4385 C C . LEU B 1 252 ? 40.852 -68.465 8.325 1.00 21.40 474 LEU B C 1
ATOM 4386 O O . LEU B 1 252 ? 41.340 -68.510 7.191 1.00 24.94 474 LEU B O 1
ATOM 4391 N N . ARG B 1 253 ? 39.628 -68.869 8.640 1.00 22.19 475 ARG B N 1
ATOM 4392 C CA . ARG B 1 253 ? 38.650 -69.398 7.691 1.00 21.70 475 ARG B CA 1
ATOM 4393 C C . ARG B 1 253 ? 37.422 -68.502 7.664 1.00 24.92 475 ARG B C 1
ATOM 4394 O O . ARG B 1 253 ? 36.906 -68.097 8.713 1.00 21.57 475 ARG B O 1
ATOM 4402 N N . PHE B 1 254 ? 36.921 -68.245 6.455 1.00 23.05 476 PHE B N 1
ATOM 4403 C CA . PHE B 1 254 ? 35.676 -67.510 6.287 1.00 24.89 476 PHE B CA 1
ATOM 4404 C C . PHE B 1 254 ? 34.540 -68.513 6.173 1.00 23.26 476 PHE B C 1
ATOM 4405 O O . PHE B 1 254 ? 34.521 -69.317 5.231 1.00 24.39 476 PHE B O 1
ATOM 4413 N N . VAL B 1 255 ? 33.604 -68.471 7.121 1.00 22.34 477 VAL B N 1
ATOM 4414 C CA . VAL B 1 255 ? 32.596 -69.508 7.308 1.00 21.52 477 VAL B CA 1
ATOM 4415 C C . VAL B 1 255 ? 31.220 -68.972 6.971 1.00 26.18 477 VAL B C 1
ATOM 4416 O O . VAL B 1 255 ? 30.853 -67.867 7.387 1.00 24.09 477 VAL B O 1
ATOM 4420 N N . ASN B 1 256 ? 30.435 -69.783 6.284 1.00 22.15 478 ASN B N 1
ATOM 4421 C CA . ASN B 1 256 ? 29.037 -69.471 6.025 1.00 24.57 478 ASN B CA 1
ATOM 4422 C C . ASN B 1 256 ? 28.197 -70.152 7.084 1.00 25.38 478 ASN B C 1
ATOM 4423 O O . ASN B 1 256 ? 28.062 -71.387 7.062 1.00 26.52 478 ASN B O 1
ATOM 4428 N N . PRO B 1 257 ? 27.673 -69.431 8.074 1.00 24.10 479 PRO B N 1
ATOM 4429 C CA . PRO B 1 257 ? 26.901 -70.079 9.126 1.00 24.85 479 PRO B CA 1
ATOM 4430 C C . PRO B 1 257 ? 25.539 -70.541 8.658 1.00 25.83 479 PRO B C 1
ATOM 4431 O O . PRO B 1 257 ? 24.816 -71.158 9.460 1.00 29.83 479 PRO B O 1
ATOM 4435 N N . ASP B 1 258 ? 25.163 -70.209 7.409 1.00 27.75 480 ASP B N 1
ATOM 4436 C CA . ASP B 1 258 ? 23.955 -70.758 6.790 1.00 30.11 480 ASP B CA 1
ATOM 4437 C C . ASP B 1 258 ? 24.144 -72.228 6.422 1.00 32.18 480 ASP B C 1
ATOM 4438 O O . ASP B 1 258 ? 23.162 -72.959 6.280 1.00 33.99 480 ASP B O 1
ATOM 4443 N N . THR B 1 259 ? 25.376 -72.647 6.168 1.00 29.97 481 THR B N 1
ATOM 4444 C CA . THR B 1 259 ? 25.645 -74.001 5.676 1.00 29.52 481 THR B CA 1
ATOM 4445 C C . THR B 1 259 ? 26.681 -74.749 6.492 1.00 34.56 481 THR B C 1
ATOM 4446 O O . THR B 1 259 ? 26.766 -75.985 6.373 1.00 32.98 481 THR B O 1
ATOM 4450 N N . GLY B 1 260 ? 27.469 -74.058 7.312 1.00 27.68 482 GLY B N 1
ATOM 4451 C CA . GLY B 1 260 ? 28.625 -74.648 7.962 1.00 27.43 482 GLY B CA 1
ATOM 4452 C C . GLY B 1 260 ? 29.880 -74.690 7.119 1.00 25.39 482 GLY B C 1
ATOM 4453 O O . GLY B 1 260 ? 30.962 -74.963 7.659 1.00 31.79 482 GLY B O 1
ATOM 4454 N N . ARG B 1 261 ? 29.794 -74.409 5.823 1.00 25.08 483 ARG B N 1
ATOM 4455 C CA . ARG B 1 261 ? 30.920 -74.574 4.923 1.00 28.24 483 ARG B CA 1
ATOM 4456 C C . ARG B 1 261 ? 31.907 -73.429 4.994 1.00 26.70 483 ARG B C 1
ATOM 4457 O O . ARG B 1 261 ? 31.519 -72.256 5.142 1.00 27.99 483 ARG B O 1
ATOM 4465 N N . VAL B 1 262 ? 33.179 -73.777 4.836 1.00 28.35 484 VAL B N 1
ATOM 4466 C CA . VAL B 1 262 ? 34.251 -72.806 4.706 1.00 25.41 484 VAL B CA 1
ATOM 4467 C C . VAL B 1 262 ? 34.333 -72.356 3.252 1.00 31.15 484 VAL B C 1
ATOM 4468 O O . VAL B 1 262 ? 34.520 -73.171 2.342 1.00 29.73 484 VAL B O 1
ATOM 4472 N N . LEU B 1 263 ? 34.198 -71.045 3.031 1.00 25.44 485 LEU B N 1
ATOM 4473 C CA . LEU B 1 263 ? 34.313 -70.471 1.695 1.00 24.58 485 LEU B CA 1
ATOM 4474 C C . LEU B 1 263 ? 35.754 -70.245 1.263 1.00 28.19 485 LEU B C 1
ATOM 4475 O O . LEU B 1 263 ? 36.097 -70.539 0.111 1.00 28.66 485 LEU B O 1
ATOM 4480 N N . PHE B 1 264 ? 36.626 -69.744 2.153 1.00 25.55 486 PHE B N 1
ATOM 4481 C CA . PHE B 1 264 ? 38.028 -69.589 1.808 1.00 23.97 486 PHE B CA 1
ATOM 4482 C C . PHE B 1 264 ? 38.823 -69.531 3.101 1.00 24.29 486 PHE B C 1
ATOM 4483 O O . PHE B 1 264 ? 38.240 -69.479 4.197 1.00 25.09 486 PHE B O 1
ATOM 4491 N N . GLU B 1 265 ? 40.158 -69.559 2.959 1.00 23.48 487 GLU B N 1
ATOM 4492 C CA . GLU B 1 265 ? 41.082 -69.306 4.071 1.00 27.71 487 GLU B CA 1
ATOM 4493 C C . GLU B 1 265 ? 42.082 -68.202 3.722 1.00 26.06 487 GLU B C 1
ATOM 4494 O O . GLU B 1 265 ? 42.358 -67.901 2.553 1.00 24.55 487 GLU B O 1
ATOM 4500 N N . CYS B 1 266 ? 42.620 -67.566 4.774 1.00 22.91 488 CYS B N 1
ATOM 4501 C CA . CYS B 1 266 ? 43.547 -66.457 4.606 1.00 23.01 488 CYS B CA 1
ATOM 4502 C C . CYS B 1 266 ? 44.521 -66.444 5.781 1.00 21.56 488 CYS B C 1
ATOM 4503 O O . CYS B 1 266 ? 44.298 -67.112 6.801 1.00 23.56 488 CYS B O 1
ATOM 4506 N N . LYS B 1 267 ? 45.600 -65.699 5.602 1.00 21.08 489 LYS B N 1
ATOM 4507 C CA . LYS B 1 267 ? 46.627 -65.496 6.636 1.00 20.75 489 LYS B CA 1
ATOM 4508 C C . LYS B 1 267 ? 46.413 -64.140 7.307 1.00 21.02 489 LYS B C 1
ATOM 4509 O O . LYS B 1 267 ? 46.501 -63.111 6.631 1.00 21.32 489 LYS B O 1
ATOM 4515 N N . LEU B 1 268 ? 46.205 -64.130 8.638 1.00 20.56 490 LEU B N 1
ATOM 4516 C CA . LEU B 1 268 ? 46.274 -62.873 9.406 1.00 18.48 490 LEU B CA 1
ATOM 4517 C C . LEU B 1 268 ? 47.674 -62.764 10.005 1.00 21.17 490 LEU B C 1
ATOM 4518 O O . LEU B 1 268 ? 48.025 -63.534 10.910 1.00 22.99 490 LEU B O 1
ATOM 4523 N N . HIS B 1 269 ? 48.476 -61.865 9.449 1.00 18.89 491 HIS B N 1
ATOM 4524 C CA . HIS B 1 269 ? 49.852 -61.660 9.906 1.00 21.24 491 HIS B CA 1
ATOM 4525 C C . HIS B 1 269 ? 49.867 -60.963 11.253 1.00 24.12 491 HIS B C 1
ATOM 4526 O O . HIS B 1 269 ? 49.052 -60.077 11.505 1.00 20.84 491 HIS B O 1
ATOM 4533 N N . LYS B 1 270 ? 50.802 -61.363 12.141 1.00 21.70 492 LYS B N 1
ATOM 4534 C CA . LYS B 1 270 ? 50.764 -60.826 13.497 1.00 20.24 492 LYS B CA 1
ATOM 4535 C C . LYS B 1 270 ? 50.918 -59.306 13.529 1.00 20.36 492 LYS B C 1
ATOM 4536 O O . LYS B 1 270 ? 50.387 -58.678 14.460 1.00 21.07 492 LYS B O 1
ATOM 4542 N N . SER B 1 271 ? 51.596 -58.684 12.543 1.00 19.29 493 SER B N 1
ATOM 4543 C CA . SER B 1 271 ? 51.729 -57.222 12.518 1.00 19.34 493 SER B CA 1
ATOM 4544 C C . SER B 1 271 ? 50.461 -56.522 12.023 1.00 17.81 493 SER B C 1
ATOM 4545 O O . SER B 1 271 ? 50.458 -55.286 11.961 1.00 20.28 493 SER B O 1
ATOM 4548 N N . GLY B 1 272 ? 49.434 -57.278 11.681 1.00 18.83 494 GLY B N 1
ATOM 4549 C CA . GLY B 1 272 ? 48.117 -56.649 11.404 1.00 17.95 494 GLY B CA 1
ATOM 4550 C C . GLY B 1 272 ? 47.746 -56.422 9.948 1.00 18.12 494 GLY B C 1
ATOM 4551 O O . GLY B 1 272 ? 47.457 -55.281 9.569 1.00 18.37 494 GLY B O 1
ATOM 4552 N N . TYR B 1 273 ? 47.800 -57.441 9.095 1.00 17.57 495 TYR B N 1
ATOM 4553 C CA . TYR B 1 273 ? 47.206 -57.359 7.753 1.00 18.18 495 TYR B CA 1
ATOM 4554 C C . TYR B 1 273 ? 46.901 -58.788 7.302 1.00 21.45 495 TYR B C 1
ATOM 4555 O O . TYR B 1 273 ? 47.290 -59.759 7.954 1.00 19.89 495 TYR B O 1
ATOM 4564 N N . VAL B 1 274 ? 46.121 -58.916 6.215 1.00 20.32 496 VAL B N 1
ATOM 4565 C CA . VAL B 1 274 ? 45.627 -60.221 5.771 1.00 19.57 496 VAL B CA 1
ATOM 4566 C C . VAL B 1 274 ? 46.084 -60.495 4.346 1.00 19.66 496 VAL B C 1
ATOM 4567 O O . VAL B 1 274 ? 46.058 -59.603 3.500 1.00 19.73 496 VAL B O 1
ATOM 4571 N N . THR B 1 275 ? 46.479 -61.759 4.070 1.00 19.74 497 THR B N 1
ATOM 4572 C CA . THR B 1 275 ? 46.781 -62.130 2.683 1.00 22.65 497 THR B CA 1
ATOM 4573 C C . THR B 1 275 ? 45.986 -63.359 2.254 1.00 18.80 497 THR B C 1
ATOM 4574 O O . THR B 1 275 ? 45.521 -64.157 3.067 1.00 19.73 497 THR B O 1
ATOM 4578 N N . VAL B 1 276 ? 45.796 -63.477 0.928 1.00 23.47 498 VAL B N 1
ATOM 4579 C CA . VAL B 1 276 ? 45.103 -64.592 0.292 1.00 24.04 498 VAL B CA 1
ATOM 4580 C C . VAL B 1 276 ? 45.951 -65.116 -0.862 1.00 22.90 498 VAL B C 1
ATOM 4581 O O . VAL B 1 276 ? 46.805 -64.425 -1.406 1.00 23.28 498 VAL B O 1
ATOM 4585 N N . ALA B 1 277 ? 45.696 -66.370 -1.233 1.00 26.71 499 ALA B N 1
ATOM 4586 C CA . ALA B 1 277 ? 46.378 -66.962 -2.388 1.00 26.95 499 ALA B CA 1
ATOM 4587 C C . ALA B 1 277 ? 45.538 -66.694 -3.634 1.00 23.26 499 ALA B C 1
ATOM 4588 O O . ALA B 1 277 ? 44.575 -67.427 -3.916 1.00 28.11 499 ALA B O 1
ATOM 4590 N N . HIS B 1 278 ? 45.907 -65.652 -4.383 1.00 24.23 500 HIS B N 1
ATOM 4591 C CA . HIS B 1 278 ? 45.140 -65.272 -5.566 1.00 22.93 500 HIS B CA 1
ATOM 4592 C C . HIS B 1 278 ? 45.946 -64.322 -6.434 1.00 24.60 500 HIS B C 1
ATOM 4593 O O . HIS B 1 278 ? 46.765 -63.538 -5.939 1.00 26.27 500 HIS B O 1
ATOM 4600 N N . THR B 1 279 ? 45.716 -64.402 -7.749 1.00 24.97 501 THR B N 1
ATOM 4601 C CA . THR B 1 279 ? 46.289 -63.454 -8.710 1.00 24.13 501 THR B CA 1
ATOM 4602 C C . THR B 1 279 ? 45.143 -62.809 -9.466 1.00 26.81 501 THR B C 1
ATOM 4603 O O . THR B 1 279 ? 44.367 -63.510 -10.126 1.00 29.84 501 THR B O 1
ATOM 4607 N N . GLY B 1 280 ? 45.016 -61.497 -9.361 1.00 26.42 502 GLY B N 1
ATOM 4608 C CA . GLY B 1 280 ? 44.008 -60.772 -10.113 1.00 28.87 502 GLY B CA 1
ATOM 4609 C C . GLY B 1 280 ? 43.341 -59.745 -9.215 1.00 29.31 502 GLY B C 1
ATOM 4610 O O . GLY B 1 280 ? 43.455 -59.794 -7.987 1.00 23.75 502 GLY B O 1
ATOM 4611 N N . GLN B 1 281 ? 42.650 -58.804 -9.853 1.00 28.04 503 GLN B N 1
ATOM 4612 C CA . GLN B 1 281 ? 41.856 -57.777 -9.179 1.00 25.36 503 GLN B CA 1
ATOM 4613 C C . GLN B 1 281 ? 40.416 -58.265 -9.191 1.00 25.05 503 GLN B C 1
ATOM 4614 O O . GLN B 1 281 ? 39.774 -58.283 -10.246 1.00 27.05 503 GLN B O 1
ATOM 4620 N N . HIS B 1 282 ? 39.928 -58.702 -8.035 1.00 21.95 504 HIS B N 1
ATOM 4621 C CA . HIS B 1 282 ? 38.611 -59.307 -7.954 1.00 24.42 504 HIS B CA 1
ATOM 4622 C C . HIS B 1 282 ? 37.890 -58.931 -6.664 1.00 24.95 504 HIS B C 1
ATOM 4623 O O . HIS B 1 282 ? 38.480 -58.938 -5.580 1.00 22.07 504 HIS B O 1
ATOM 4630 N N . ASP B 1 283 ? 36.590 -58.639 -6.787 1.00 22.37 505 ASP B N 1
ATOM 4631 C CA . ASP B 1 283 ? 35.706 -58.587 -5.630 1.00 20.46 505 ASP B CA 1
ATOM 4632 C C . ASP B 1 283 ? 35.382 -59.998 -5.168 1.00 21.32 505 ASP B C 1
ATOM 4633 O O . ASP B 1 283 ? 35.065 -60.865 -5.981 1.00 25.40 505 ASP B O 1
ATOM 4638 N N . LEU B 1 284 ? 35.392 -60.213 -3.857 1.00 19.71 506 LEU B N 1
ATOM 4639 C CA . LEU B 1 284 ? 34.915 -61.468 -3.311 1.00 21.01 506 LEU B CA 1
ATOM 4640 C C . LEU B 1 284 ? 33.398 -61.383 -3.226 1.00 24.05 506 LEU B C 1
ATOM 4641 O O . LEU B 1 284 ? 32.843 -60.361 -2.790 1.00 24.74 506 LEU B O 1
ATOM 4646 N N . VAL B 1 285 ? 32.712 -62.414 -3.685 1.00 19.46 507 VAL B N 1
ATOM 4647 C CA . VAL B 1 285 ? 31.264 -62.484 -3.528 1.00 20.82 507 VAL B CA 1
ATOM 4648 C C . VAL B 1 285 ? 30.946 -63.423 -2.366 1.00 22.99 507 VAL B C 1
ATOM 4649 O O . VAL B 1 285 ? 31.314 -64.611 -2.392 1.00 22.59 507 VAL B O 1
ATOM 4653 N N . ILE B 1 286 ? 30.255 -62.917 -1.345 1.00 20.24 508 ILE B N 1
ATOM 4654 C CA . ILE B 1 286 ? 30.128 -63.599 -0.054 1.00 21.60 508 ILE B CA 1
ATOM 4655 C C . ILE B 1 286 ? 28.666 -63.770 0.368 1.00 21.01 508 ILE B C 1
ATOM 4656 O O . ILE B 1 286 ? 27.770 -62.990 -0.003 1.00 18.77 508 ILE B O 1
ATOM 4661 N N . PRO B 1 287 ? 28.392 -64.736 1.234 1.00 19.58 509 PRO B N 1
ATOM 4662 C CA . PRO B 1 287 ? 27.091 -64.772 1.889 1.00 18.63 509 PRO B CA 1
ATOM 4663 C C . PRO B 1 287 ? 26.977 -63.620 2.880 1.00 19.50 509 PRO B C 1
ATOM 4664 O O . PRO B 1 287 ? 27.919 -63.320 3.622 1.00 19.55 509 PRO B O 1
ATOM 4668 N N . PRO B 1 288 ? 25.832 -62.950 2.953 1.00 20.19 510 PRO B N 1
ATOM 4669 C CA . PRO B 1 288 ? 25.727 -61.825 3.911 1.00 22.23 510 PRO B CA 1
ATOM 4670 C C . PRO B 1 288 ? 26.040 -62.214 5.349 1.00 21.97 510 PRO B C 1
ATOM 4671 O O . PRO B 1 288 ? 26.554 -61.374 6.110 1.00 22.59 510 PRO B O 1
ATOM 4675 N N . ASN B 1 289 ? 25.774 -63.474 5.746 1.00 18.23 511 ASN B N 1
ATOM 4676 C CA . ASN B 1 289 ? 26.018 -63.855 7.137 1.00 19.83 511 ASN B CA 1
ATOM 4677 C C . ASN B 1 289 ? 27.429 -64.387 7.375 1.00 16.88 511 ASN B C 1
ATOM 4678 O O . ASN B 1 289 ? 27.723 -64.761 8.518 1.00 19.77 511 ASN B O 1
ATOM 4683 N N . GLY B 1 290 ? 28.278 -64.463 6.335 1.00 19.19 512 GLY B N 1
ATOM 4684 C CA . GLY B 1 290 ? 29.638 -64.998 6.489 1.00 18.40 512 GLY B CA 1
ATOM 4685 C C . GLY B 1 290 ? 30.458 -64.237 7.509 1.00 21.52 512 GLY B C 1
ATOM 4686 O O . GLY B 1 290 ? 30.339 -63.026 7.648 1.00 18.80 512 GLY B O 1
ATOM 4687 N N . TYR B 1 291 ? 31.321 -64.946 8.220 1.00 19.20 513 TYR B N 1
ATOM 4688 C CA . TYR B 1 291 ? 32.247 -64.293 9.159 1.00 18.96 513 TYR B CA 1
ATOM 4689 C C . TYR B 1 291 ? 33.595 -65.014 9.195 1.00 22.11 513 TYR B C 1
ATOM 4690 O O . TYR B 1 291 ? 33.742 -66.135 8.695 1.00 21.40 513 TYR B O 1
ATOM 4699 N N . PHE B 1 292 ? 34.606 -64.338 9.745 1.00 20.29 514 PHE B N 1
ATOM 4700 C CA . PHE B 1 292 ? 35.940 -64.922 9.883 1.00 20.80 514 PHE B CA 1
ATOM 4701 C C . PHE B 1 292 ? 36.078 -65.650 11.215 1.00 22.39 514 PHE B C 1
ATOM 4702 O O . PHE B 1 292 ? 35.537 -65.209 12.236 1.00 20.68 514 PHE B O 1
ATOM 4710 N N . ARG B 1 293 ? 36.854 -66.751 11.205 1.00 23.17 515 ARG B N 1
ATOM 4711 C CA . ARG B 1 293 ? 37.054 -67.583 12.395 1.00 22.40 515 ARG B CA 1
ATOM 4712 C C . ARG B 1 293 ? 38.499 -68.060 12.442 1.00 26.87 515 ARG B C 1
ATOM 4713 O O . ARG B 1 293 ? 39.007 -68.585 11.450 1.00 22.66 515 ARG B O 1
ATOM 4721 N N . PHE B 1 294 ? 39.151 -67.887 13.595 1.00 22.86 516 PHE B N 1
ATOM 4722 C CA . PHE B 1 294 ? 40.499 -68.405 13.817 1.00 21.19 516 PHE B CA 1
ATOM 4723 C C . PHE B 1 294 ? 40.498 -69.925 13.770 1.00 23.78 516 PHE B C 1
ATOM 4724 O O . PHE B 1 294 ? 39.691 -70.582 14.439 1.00 27.01 516 PHE B O 1
ATOM 4732 N N . ASP B 1 295 ? 41.435 -70.482 13.009 1.00 24.67 517 ASP B N 1
ATOM 4733 C CA . ASP B 1 295 ? 41.615 -71.936 12.969 1.00 27.93 517 ASP B CA 1
ATOM 4734 C C . ASP B 1 295 ? 42.877 -72.412 13.681 1.00 28.30 517 ASP B C 1
ATOM 4735 O O . ASP B 1 295 ? 42.823 -73.396 14.435 1.00 29.53 517 ASP B O 1
ATOM 4740 N N . SER B 1 296 ? 44.020 -71.777 13.446 1.00 24.47 518 SER B N 1
ATOM 4741 C CA . SER B 1 296 ? 45.240 -72.261 14.102 1.00 24.39 518 SER B CA 1
ATOM 4742 C C . SER B 1 296 ? 46.394 -71.303 13.838 1.00 24.81 518 SER B C 1
ATOM 4743 O O . SER B 1 296 ? 46.352 -70.464 12.934 1.00 24.48 518 SER B O 1
ATOM 4746 N N . TRP B 1 297 ? 47.433 -71.409 14.658 1.00 22.71 519 TRP B N 1
ATOM 4747 C CA . TRP B 1 297 ? 48.669 -70.702 14.380 1.00 22.52 519 TRP B CA 1
ATOM 4748 C C . TRP B 1 297 ? 49.503 -71.534 13.407 1.00 27.29 519 TRP B C 1
ATOM 4749 O O . TRP B 1 297 ? 49.640 -72.747 13.597 1.00 29.71 519 TRP B O 1
ATOM 4760 N N . VAL B 1 298 ? 50.045 -70.908 12.371 1.00 27.07 520 VAL B N 1
ATOM 4761 C CA . VAL B 1 298 ? 50.786 -71.668 11.363 1.00 31.72 520 VAL B CA 1
ATOM 4762 C C . VAL B 1 298 ? 52.188 -71.097 11.208 1.00 38.05 520 VAL B C 1
ATOM 4763 O O . VAL B 1 298 ? 52.482 -69.974 11.612 1.00 32.81 520 VAL B O 1
ATOM 4767 N N . ASN B 1 299 ? 53.074 -71.924 10.622 1.00 45.08 521 ASN B N 1
ATOM 4768 C CA . ASN B 1 299 ? 54.474 -71.582 10.404 1.00 53.61 521 ASN B CA 1
ATOM 4769 C C . ASN B 1 299 ? 54.600 -70.615 9.233 1.00 58.16 521 ASN B C 1
ATOM 4770 O O . ASN B 1 299 ? 53.608 -70.226 8.605 1.00 54.31 521 ASN B O 1
ATOM 4775 N N . GLN B 1 300 ? 55.848 -70.267 8.897 1.00 60.28 522 GLN B N 1
ATOM 4776 C CA . GLN B 1 300 ? 56.097 -69.094 8.060 1.00 64.54 522 GLN B CA 1
ATOM 4777 C C . GLN B 1 300 ? 55.852 -69.364 6.585 1.00 62.10 522 GLN B C 1
ATOM 4778 O O . GLN B 1 300 ? 55.591 -68.417 5.823 1.00 59.82 522 GLN B O 1
ATOM 4784 N N . PHE B 1 301 ? 55.922 -70.627 6.174 1.00 58.65 523 PHE B N 1
ATOM 4785 C CA . PHE B 1 301 ? 55.786 -71.009 4.778 1.00 57.29 523 PHE B CA 1
ATOM 4786 C C . PHE B 1 301 ? 54.584 -71.922 4.570 1.00 55.27 523 PHE B C 1
ATOM 4787 O O . PHE B 1 301 ? 54.621 -72.861 3.772 1.00 54.53 523 PHE B O 1
ATOM 4795 N N . TYR B 1 302 ? 53.498 -71.663 5.296 1.00 49.18 524 TYR B N 1
ATOM 4796 C CA . TYR B 1 302 ? 52.250 -72.359 5.028 1.00 44.04 524 TYR B CA 1
ATOM 4797 C C . TYR B 1 302 ? 51.677 -71.871 3.708 1.00 38.43 524 TYR B C 1
ATOM 4798 O O . TYR B 1 302 ? 51.776 -70.684 3.368 1.00 39.70 524 TYR B O 1
ATOM 4807 N N . THR B 1 303 ? 51.121 -72.802 2.931 1.00 38.93 525 THR B N 1
ATOM 4808 C CA . THR B 1 303 ? 50.516 -72.485 1.635 1.00 37.03 525 THR B CA 1
ATOM 4809 C C . THR B 1 303 ? 48.997 -72.525 1.751 1.00 34.36 525 THR B C 1
ATOM 4810 O O . THR B 1 303 ? 48.402 -73.572 2.075 1.00 33.26 525 THR B O 1
ATOM 4814 N N . LEU B 1 304 ? 48.364 -71.378 1.483 1.00 33.49 526 LEU B N 1
ATOM 4815 C CA . LEU B 1 304 ? 46.909 -71.311 1.498 1.00 30.54 526 LEU B CA 1
ATOM 4816 C C . LEU B 1 304 ? 46.286 -72.070 0.339 1.00 31.34 526 LEU B C 1
ATOM 4817 O O . LEU B 1 304 ? 46.830 -72.111 -0.769 1.00 33.39 526 LEU B O 1
ATOM 4822 N N . ALA B 1 305 ? 45.091 -72.584 0.583 1.00 31.55 527 ALA B N 1
ATOM 4823 C CA . ALA B 1 305 ? 44.247 -73.048 -0.505 1.00 32.05 527 ALA B CA 1
ATOM 4824 C C . ALA B 1 305 ? 43.974 -71.880 -1.443 1.00 33.61 527 ALA B C 1
ATOM 4825 O O . ALA B 1 305 ? 43.588 -70.793 -0.979 1.00 32.20 527 ALA B O 1
ATOM 4827 N N . PRO B 1 306 ? 44.196 -72.041 -2.741 1.00 35.29 528 PRO B N 1
ATOM 4828 C CA . PRO B 1 306 ? 43.981 -70.939 -3.680 1.00 31.60 528 PRO B CA 1
ATOM 4829 C C . PRO B 1 306 ? 42.513 -70.572 -3.830 1.00 33.91 528 PRO B C 1
ATOM 4830 O O . PRO B 1 306 ? 41.605 -71.384 -3.634 1.00 31.24 528 PRO B O 1
ATOM 4834 N N . MET B 1 307 ? 42.293 -69.308 -4.187 1.00 33.94 529 MET B N 1
ATOM 4835 C CA . MET B 1 307 ? 40.968 -68.760 -4.346 1.00 34.47 529 MET B CA 1
ATOM 4836 C C . MET B 1 307 ? 40.930 -68.007 -5.670 1.00 34.08 529 MET B C 1
ATOM 4837 O O . MET B 1 307 ? 41.969 -67.630 -6.230 1.00 33.27 529 MET B O 1
ATOM 4842 N N . GLY B 1 308 ? 39.715 -67.801 -6.174 1.00 34.32 530 GLY B N 1
ATOM 4843 C CA . GLY B 1 308 ? 39.488 -67.138 -7.447 1.00 39.30 530 GLY B CA 1
ATOM 4844 C C . GLY B 1 308 ? 39.859 -67.845 -8.740 1.00 39.14 530 GLY B C 1
ATOM 4845 O O . GLY B 1 308 ? 40.365 -67.206 -9.677 1.00 44.67 530 GLY B O 1
ATOM 4846 N N . GLN C 2 1 ? 24.216 -30.402 37.673 1.00 41.06 1 GLN E N 1
ATOM 4847 C CA . GLN C 2 1 ? 24.210 -28.934 37.603 1.00 36.71 1 GLN E CA 1
ATOM 4848 C C . GLN C 2 1 ? 25.407 -28.324 38.359 1.00 36.70 1 GLN E C 1
ATOM 4849 O O . GLN C 2 1 ? 25.299 -27.889 39.532 1.00 33.46 1 GLN E O 1
ATOM 4855 N N . VAL C 2 2 ? 26.554 -28.306 37.668 1.00 28.84 2 VAL E N 1
ATOM 4856 C CA . VAL C 2 2 ? 27.796 -27.751 38.202 1.00 27.64 2 VAL E CA 1
ATOM 4857 C C . VAL C 2 2 ? 27.755 -26.235 38.157 1.00 28.63 2 VAL E C 1
ATOM 4858 O O . VAL C 2 2 ? 27.283 -25.636 37.183 1.00 31.30 2 VAL E O 1
ATOM 4862 N N . GLN C 2 3 ? 28.308 -25.613 39.198 1.00 27.37 3 GLN E N 1
ATOM 4863 C CA . GLN C 2 3 ? 28.468 -24.169 39.255 1.00 29.26 3 GLN E CA 1
ATOM 4864 C C . GLN C 2 3 ? 29.848 -23.859 39.820 1.00 25.39 3 GLN E C 1
ATOM 4865 O O . GLN C 2 3 ? 30.301 -24.498 40.779 1.00 25.62 3 GLN E O 1
ATOM 4871 N N . LEU C 2 4 ? 30.526 -22.900 39.189 1.00 22.40 4 LEU E N 1
ATOM 4872 C CA . LEU C 2 4 ? 31.750 -22.302 39.702 1.00 21.14 4 LEU E CA 1
ATOM 4873 C C . LEU C 2 4 ? 31.436 -20.819 39.874 1.00 20.60 4 LEU E C 1
ATOM 4874 O O . LEU C 2 4 ? 30.753 -20.235 39.036 1.00 25.11 4 LEU E O 1
ATOM 4879 N N . GLN C 2 5 ? 31.952 -20.212 40.946 1.00 22.76 5 GLN E N 1
ATOM 4880 C CA . GLN C 2 5 ? 31.779 -18.772 41.168 1.00 24.14 5 GLN E CA 1
ATOM 4881 C C . GLN C 2 5 ? 33.053 -18.190 41.744 1.00 20.61 5 GLN E C 1
ATOM 4882 O O . GLN C 2 5 ? 33.473 -18.585 42.834 1.00 22.53 5 GLN E O 1
ATOM 4888 N N . GLU C 2 6 ? 33.617 -17.201 41.049 1.00 21.85 6 GLU E N 1
ATOM 4889 C CA . GLU C 2 6 ? 34.808 -16.493 41.499 1.00 20.01 6 GLU E CA 1
ATOM 4890 C C . GLU C 2 6 ? 34.422 -15.277 42.334 1.00 20.48 6 GLU E C 1
ATOM 4891 O O . GLU C 2 6 ? 33.455 -14.595 42.027 1.00 25.12 6 GLU E O 1
ATOM 4897 N N . SER C 2 7 ? 35.239 -14.991 43.331 1.00 21.61 7 SER E N 1
ATOM 4898 C CA . SER C 2 7 ? 35.093 -13.732 44.069 1.00 21.36 7 SER E CA 1
ATOM 4899 C C . SER C 2 7 ? 36.462 -13.286 44.561 1.00 24.74 7 SER E C 1
ATOM 4900 O O . SER C 2 7 ? 37.432 -14.035 44.537 1.00 24.61 7 SER E O 1
ATOM 4903 N N . GLY C 2 8 ? 36.551 -12.026 45.012 1.00 23.48 8 GLY E N 1
ATOM 4904 C CA . GLY C 2 8 ? 37.802 -11.554 45.599 1.00 24.57 8 GLY E CA 1
ATOM 4905 C C . GLY C 2 8 ? 38.480 -10.422 44.840 1.00 25.69 8 GLY E C 1
ATOM 4906 O O . GLY C 2 8 ? 39.507 -9.899 45.313 1.00 25.24 8 GLY E O 1
ATOM 4907 N N . GLY C 2 9 ? 37.963 -10.025 43.684 1.00 25.61 9 GLY E N 1
ATOM 4908 C CA . GLY C 2 9 ? 38.575 -8.968 42.909 1.00 24.42 9 GLY E CA 1
ATOM 4909 C C . GLY C 2 9 ? 38.267 -7.598 43.473 1.00 28.00 9 GLY E C 1
ATOM 4910 O O . GLY C 2 9 ? 37.675 -7.440 44.541 1.00 28.47 9 GLY E O 1
ATOM 4911 N N . GLY C 2 10 ? 38.700 -6.597 42.724 1.00 29.08 10 GLY E N 1
ATOM 4912 C CA . GLY C 2 10 ? 38.410 -5.202 43.010 1.00 33.24 10 GLY E CA 1
ATOM 4913 C C . GLY C 2 10 ? 39.484 -4.299 42.428 1.00 32.72 10 GLY E C 1
ATOM 4914 O O . GLY C 2 10 ? 40.378 -4.731 41.707 1.00 30.64 10 GLY E O 1
ATOM 4915 N N . LEU C 2 11 ? 39.371 -3.016 42.775 1.00 35.84 11 LEU E N 1
ATOM 4916 C CA . LEU C 2 11 ? 40.403 -2.021 42.536 1.00 35.04 11 LEU E CA 1
ATOM 4917 C C . LEU C 2 11 ? 41.355 -2.061 43.726 1.00 34.02 11 LEU E C 1
ATOM 4918 O O . LEU C 2 11 ? 40.976 -1.720 44.844 1.00 37.64 11 LEU E O 1
ATOM 4923 N N . VAL C 2 12 ? 42.581 -2.516 43.500 1.00 36.81 12 VAL E N 1
ATOM 4924 C CA . VAL C 2 12 ? 43.511 -2.831 44.575 1.00 38.08 12 VAL E CA 1
ATOM 4925 C C . VAL C 2 12 ? 44.818 -2.072 44.376 1.00 40.88 12 VAL E C 1
ATOM 4926 O O . VAL C 2 12 ? 45.125 -1.574 43.291 1.00 40.71 12 VAL E O 1
ATOM 4930 N N . GLN C 2 13 ? 45.589 -1.990 45.452 1.00 39.57 13 GLN E N 1
ATOM 4931 C CA . GLN C 2 13 ? 46.742 -1.111 45.481 1.00 45.82 13 GLN E CA 1
ATOM 4932 C C . GLN C 2 13 ? 48.015 -1.897 45.154 1.00 41.56 13 GLN E C 1
ATOM 4933 O O . GLN C 2 13 ? 48.210 -3.025 45.652 1.00 39.88 13 GLN E O 1
ATOM 4939 N N . PRO C 2 14 ? 48.883 -1.362 44.302 1.00 40.56 14 PRO E N 1
ATOM 4940 C CA . PRO C 2 14 ? 50.190 -1.990 44.102 1.00 40.82 14 PRO E CA 1
ATOM 4941 C C . PRO C 2 14 ? 50.876 -2.290 45.432 1.00 41.54 14 PRO E C 1
ATOM 4942 O O . PRO C 2 14 ? 50.847 -1.485 46.370 1.00 42.70 14 PRO E O 1
ATOM 4946 N N . GLY C 2 15 ? 51.502 -3.467 45.502 1.00 39.88 15 GLY E N 1
ATOM 4947 C CA . GLY C 2 15 ? 52.227 -3.910 46.674 1.00 36.42 15 GLY E CA 1
ATOM 4948 C C . GLY C 2 15 ? 51.388 -4.511 47.785 1.00 37.92 15 GLY E C 1
ATOM 4949 O O . GLY C 2 15 ? 51.961 -5.121 48.704 1.00 37.57 15 GLY E O 1
ATOM 4950 N N . ASP C 2 16 ? 50.067 -4.336 47.752 1.00 33.98 16 ASP E N 1
ATOM 4951 C CA . ASP C 2 16 ? 49.154 -5.028 48.661 1.00 34.66 16 ASP E CA 1
ATOM 4952 C C . ASP C 2 16 ? 49.117 -6.523 48.286 1.00 35.83 16 ASP E C 1
ATOM 4953 O O . ASP C 2 16 ? 49.877 -7.004 47.440 1.00 33.87 16 ASP E O 1
ATOM 4958 N N . SER C 2 17 ? 48.252 -7.296 48.947 1.00 30.26 17 SER E N 1
ATOM 4959 C CA . SER C 2 17 ? 48.005 -8.678 48.531 1.00 30.03 17 SER E CA 1
ATOM 4960 C C . SER C 2 17 ? 46.500 -8.878 48.421 1.00 29.93 17 SER E C 1
ATOM 4961 O O . SER C 2 17 ? 45.705 -8.061 48.892 1.00 30.69 17 SER E O 1
ATOM 4964 N N . LEU C 2 18 ? 46.099 -9.970 47.767 1.00 28.14 18 LEU E N 1
ATOM 4965 C CA . LEU C 2 18 ? 44.678 -10.251 47.667 1.00 29.25 18 LEU E CA 1
ATOM 4966 C C . LEU C 2 18 ? 44.491 -11.765 47.636 1.00 28.35 18 LEU E C 1
ATOM 4967 O O . LEU C 2 18 ? 45.455 -12.520 47.514 1.00 27.23 18 LEU E O 1
ATOM 4972 N N . ARG C 2 19 ? 43.238 -12.203 47.781 1.00 27.86 19 ARG E N 1
ATOM 4973 C CA . ARG C 2 19 ? 42.911 -13.625 47.687 1.00 28.80 19 ARG E CA 1
ATOM 4974 C C . ARG C 2 19 ? 41.626 -13.770 46.887 1.00 24.02 19 ARG E C 1
ATOM 4975 O O . ARG C 2 19 ? 40.571 -13.264 47.283 1.00 26.29 19 ARG E O 1
ATOM 4983 N N . LEU C 2 20 ? 41.719 -14.469 45.745 1.00 24.90 20 LEU E N 1
ATOM 4984 C CA . LEU C 2 20 ? 40.558 -14.870 44.972 1.00 25.53 20 LEU E CA 1
ATOM 4985 C C . LEU C 2 20 ? 40.092 -16.250 45.426 1.00 21.56 20 LEU E C 1
ATOM 4986 O O . LEU C 2 20 ? 40.905 -17.078 45.860 1.00 22.27 20 LEU E O 1
ATOM 4991 N N . SER C 2 21 ? 38.784 -16.473 45.365 1.00 22.28 21 SER E N 1
ATOM 4992 C CA . SER C 2 21 ? 38.227 -17.787 45.671 1.00 24.18 21 SER E CA 1
ATOM 4993 C C . SER C 2 21 ? 37.359 -18.241 44.509 1.00 21.45 21 SER E C 1
ATOM 4994 O O . SER C 2 21 ? 36.651 -17.449 43.881 1.00 23.74 21 SER E O 1
ATOM 4997 N N . CYS C 2 22 ? 37.415 -19.536 44.266 1.00 24.04 22 CYS E N 1
ATOM 4998 C CA . CYS C 2 22 ? 36.637 -20.244 43.246 1.00 22.40 22 CYS E CA 1
ATOM 4999 C C . CYS C 2 22 ? 35.843 -21.272 44.040 1.00 22.64 22 CYS E C 1
ATOM 5000 O O . CYS C 2 22 ? 36.384 -22.306 44.448 1.00 24.06 22 CYS E O 1
ATOM 5003 N N . ALA C 2 23 ? 34.566 -20.971 44.275 1.00 21.53 23 ALA E N 1
ATOM 5004 C CA . ALA C 2 23 ? 33.663 -21.869 44.991 1.00 23.59 23 ALA E CA 1
ATOM 5005 C C . ALA C 2 23 ? 32.938 -22.753 43.992 1.00 22.53 23 ALA E C 1
ATOM 5006 O O . ALA C 2 23 ? 32.424 -22.251 42.984 1.00 21.85 23 ALA E O 1
ATOM 5008 N N . THR C 2 24 ? 32.891 -24.056 44.284 1.00 22.64 24 THR E N 1
ATOM 5009 C CA . THR C 2 24 ? 32.302 -25.011 43.352 1.00 23.23 24 THR E CA 1
ATOM 5010 C C . THR C 2 24 ? 31.162 -25.760 44.018 1.00 27.84 24 THR E C 1
ATOM 5011 O O . THR C 2 24 ? 31.152 -25.957 45.242 1.00 27.43 24 THR E O 1
ATOM 5015 N N . SER C 2 25 ? 30.198 -26.166 43.185 1.00 25.36 25 SER E N 1
ATOM 5016 C CA . SER C 2 25 ? 29.186 -27.116 43.620 1.00 27.97 25 SER E CA 1
ATOM 5017 C C . SER C 2 25 ? 28.841 -28.032 42.459 1.00 25.55 25 SER E C 1
ATOM 5018 O O . SER C 2 25 ? 29.079 -27.706 41.292 1.00 26.12 25 SER E O 1
ATOM 5021 N N . GLY C 2 26 ? 28.247 -29.171 42.787 1.00 21.77 26 GLY E N 1
ATOM 5022 C CA . GLY C 2 26 ? 27.714 -29.988 41.732 1.00 22.79 26 GLY E CA 1
ATOM 5023 C C . GLY C 2 26 ? 28.582 -31.175 41.363 1.00 21.13 26 GLY E C 1
ATOM 5024 O O . GLY C 2 26 ? 28.245 -31.865 40.388 1.00 21.00 26 GLY E O 1
ATOM 5025 N N . PHE C 2 27 ? 29.708 -31.390 42.071 1.00 21.87 27 PHE E N 1
ATOM 5026 C CA . PHE C 2 27 ? 30.663 -32.487 41.846 1.00 21.75 27 PHE E CA 1
ATOM 5027 C C . PHE C 2 27 ? 30.575 -33.483 43.007 1.00 22.31 27 PHE E C 1
ATOM 5028 O O . PHE C 2 27 ? 30.364 -33.089 44.167 1.00 23.41 27 PHE E O 1
ATOM 5036 N N . ILE C 2 28 ? 30.806 -34.773 42.707 1.00 21.62 28 ILE E N 1
ATOM 5037 C CA . ILE C 2 28 ? 31.007 -35.811 43.718 1.00 23.80 28 ILE E CA 1
ATOM 5038 C C . ILE C 2 28 ? 32.206 -36.684 43.361 1.00 21.29 28 ILE E C 1
ATOM 5039 O O . ILE C 2 28 ? 32.723 -36.650 42.237 1.00 20.48 28 ILE E O 1
ATOM 5044 N N . LEU C 2 29 ? 32.671 -37.423 44.379 1.00 22.24 29 LEU E N 1
ATOM 5045 C CA . LEU C 2 29 ? 33.763 -38.386 44.343 1.00 24.25 29 LEU E CA 1
ATOM 5046 C C . LEU C 2 29 ? 35.119 -37.686 44.309 1.00 26.56 29 LEU E C 1
ATOM 5047 O O . LEU C 2 29 ? 35.606 -37.248 45.357 1.00 27.06 29 LEU E O 1
ATOM 5052 N N . GLY C 2 30 ? 35.790 -37.625 43.156 1.00 22.07 30 GLY E N 1
ATOM 5053 C CA . GLY C 2 30 ? 37.134 -37.075 43.121 1.00 22.03 30 GLY E CA 1
ATOM 5054 C C . GLY C 2 30 ? 37.157 -35.555 43.267 1.00 21.68 30 GLY E C 1
ATOM 5055 O O . GLY C 2 30 ? 36.151 -34.855 43.146 1.00 21.45 30 GLY E O 1
ATOM 5056 N N . ARG C 2 31 ? 38.336 -35.029 43.566 1.00 20.08 31 ARG E N 1
ATOM 5057 C CA . ARG C 2 31 ? 38.521 -33.589 43.626 1.00 22.15 31 ARG E CA 1
ATOM 5058 C C . ARG C 2 31 ? 38.932 -33.109 42.240 1.00 21.70 31 ARG E C 1
ATOM 5059 O O . ARG C 2 31 ? 39.919 -33.630 41.685 1.00 21.91 31 ARG E O 1
ATOM 5067 N N . PRO C 2 32 ? 38.212 -32.163 41.646 1.00 20.75 32 PRO E N 1
ATOM 5068 C CA . PRO C 2 32 ? 38.471 -31.781 40.248 1.00 19.64 32 PRO E CA 1
ATOM 5069 C C . PRO C 2 32 ? 39.717 -30.916 40.071 1.00 22.01 32 PRO E C 1
ATOM 5070 O O . PRO C 2 32 ? 40.033 -30.030 40.892 1.00 20.99 32 PRO E O 1
ATOM 5074 N N . VAL C 2 33 ? 40.363 -31.131 38.925 1.00 18.96 33 VAL E N 1
ATOM 5075 C CA . VAL C 2 33 ? 41.376 -30.183 38.448 1.00 19.41 33 VAL E CA 1
ATOM 5076 C C . VAL C 2 33 ? 40.737 -28.806 38.332 1.00 18.15 33 VAL E C 1
ATOM 5077 O O . VAL C 2 33 ? 39.677 -28.646 37.705 1.00 17.72 33 VAL E O 1
ATOM 5081 N N . ILE C 2 34 ? 41.388 -27.791 38.900 1.00 18.75 34 ILE E N 1
ATOM 5082 C CA . ILE C 2 34 ? 40.918 -26.397 38.810 1.00 17.14 34 ILE E CA 1
ATOM 5083 C C . ILE C 2 34 ? 42.081 -25.541 38.359 1.00 16.94 34 ILE E C 1
ATOM 5084 O O . ILE C 2 34 ? 43.201 -25.670 38.884 1.00 18.70 34 ILE E O 1
ATOM 5089 N N . THR C 2 35 ? 41.819 -24.666 37.388 1.00 18.38 35 THR E N 1
ATOM 5090 C CA . THR C 2 35 ? 42.811 -23.778 36.813 1.00 18.55 35 THR E CA 1
ATOM 5091 C C . THR C 2 35 ? 42.323 -22.344 36.826 1.00 22.16 35 THR E C 1
ATOM 5092 O O . THR C 2 35 ? 41.160 -22.072 36.540 1.00 19.22 35 THR E O 1
ATOM 5096 N N . TRP C 2 36 ? 43.209 -21.412 37.177 1.00 19.86 36 TRP E N 1
ATOM 5097 C CA . TRP C 2 36 ? 42.874 -19.995 37.068 1.00 19.41 36 TRP E CA 1
ATOM 5098 C C . TRP C 2 36 ? 43.341 -19.488 35.721 1.00 18.55 36 TRP E C 1
ATOM 5099 O O . TRP C 2 36 ? 44.503 -19.696 35.372 1.00 21.16 36 TRP E O 1
ATOM 5110 N N . PHE C 2 37 ? 42.449 -18.827 35.000 1.00 19.50 37 PHE E N 1
ATOM 5111 C CA . PHE C 2 37 ? 42.717 -18.128 33.743 1.00 20.38 37 PHE E CA 1
ATOM 5112 C C . PHE C 2 37 ? 42.614 -16.645 33.982 1.00 23.45 37 PHE E C 1
ATOM 5113 O O . PHE C 2 37 ? 41.927 -16.203 34.903 1.00 22.29 37 PHE E O 1
ATOM 5121 N N . ARG C 2 38 ? 43.201 -15.851 33.082 1.00 20.99 38 ARG E N 1
ATOM 5122 C CA . ARG C 2 38 ? 42.931 -14.413 33.144 1.00 20.05 38 ARG E CA 1
ATOM 5123 C C . ARG C 2 38 ? 42.850 -13.831 31.747 1.00 23.69 38 ARG E C 1
ATOM 5124 O O . ARG C 2 38 ? 43.481 -14.346 30.815 1.00 25.81 38 ARG E O 1
ATOM 5132 N N . GLN C 2 39 ? 42.082 -12.744 31.619 1.00 23.05 39 GLN E N 1
ATOM 5133 C CA . GLN C 2 39 ? 41.902 -12.064 30.340 1.00 23.29 39 GLN E CA 1
ATOM 5134 C C . GLN C 2 39 ? 42.260 -10.598 30.543 1.00 27.31 39 GLN E C 1
ATOM 5135 O O . GLN C 2 39 ? 41.484 -9.846 31.140 1.00 25.12 39 GLN E O 1
ATOM 5141 N N . ALA C 2 40 ? 43.451 -10.229 30.074 1.00 29.03 40 ALA E N 1
ATOM 5142 C CA . ALA C 2 40 ? 43.880 -8.835 30.147 1.00 34.57 40 ALA E CA 1
ATOM 5143 C C . ALA C 2 40 ? 43.284 -8.062 28.976 1.00 35.61 40 ALA E C 1
ATOM 5144 O O . ALA C 2 40 ? 42.835 -8.651 27.988 1.00 37.38 40 ALA E O 1
ATOM 5146 N N . PRO C 2 41 ? 43.263 -6.734 29.053 1.00 42.60 41 PRO E N 1
ATOM 5147 C CA . PRO C 2 41 ? 42.596 -5.961 27.998 1.00 39.52 41 PRO E CA 1
ATOM 5148 C C . PRO C 2 41 ? 43.149 -6.280 26.611 1.00 39.43 41 PRO E C 1
ATOM 5149 O O . PRO C 2 41 ? 44.365 -6.368 26.405 1.00 39.95 41 PRO E O 1
ATOM 5153 N N . GLY C 2 42 ? 42.235 -6.453 25.657 1.00 40.04 42 GLY E N 1
ATOM 5154 C CA . GLY C 2 42 ? 42.606 -6.816 24.306 1.00 44.72 42 GLY E CA 1
ATOM 5155 C C . GLY C 2 42 ? 43.060 -8.250 24.067 1.00 43.94 42 GLY E C 1
ATOM 5156 O O . GLY C 2 42 ? 43.356 -8.589 22.914 1.00 48.82 42 GLY E O 1
ATOM 5157 N N . LYS C 2 43 ? 43.126 -9.111 25.084 1.00 42.28 43 LYS E N 1
ATOM 5158 C CA . LYS C 2 43 ? 43.656 -10.469 24.919 1.00 38.53 43 LYS E CA 1
ATOM 5159 C C . LYS C 2 43 ? 42.539 -11.514 25.047 1.00 33.57 43 LYS E C 1
ATOM 5160 O O . LYS C 2 43 ? 41.379 -11.192 25.316 1.00 34.40 43 LYS E O 1
ATOM 5166 N N . GLU C 2 44 ? 42.896 -12.779 24.802 1.00 32.93 44 GLU E N 1
ATOM 5167 C CA . GLU C 2 44 ? 42.033 -13.913 25.125 1.00 28.85 44 GLU E CA 1
ATOM 5168 C C . GLU C 2 44 ? 42.277 -14.381 26.564 1.00 28.83 44 GLU E C 1
ATOM 5169 O O . GLU C 2 44 ? 43.292 -14.038 27.188 1.00 30.66 44 GLU E O 1
ATOM 5175 N N . ARG C 2 45 ? 41.350 -15.216 27.082 1.00 24.39 45 ARG E N 1
ATOM 5176 C CA . ARG C 2 45 ? 41.601 -15.907 28.343 1.00 26.21 45 ARG E CA 1
ATOM 5177 C C . ARG C 2 45 ? 42.836 -16.775 28.185 1.00 29.18 45 ARG E C 1
ATOM 5178 O O . ARG C 2 45 ? 42.936 -17.550 27.228 1.00 28.28 45 ARG E O 1
ATOM 5186 N N . GLU C 2 46 ? 43.788 -16.623 29.108 1.00 26.84 46 GLU E N 1
ATOM 5187 C CA . GLU C 2 46 ? 45.058 -17.328 29.103 1.00 26.19 46 GLU E CA 1
ATOM 5188 C C . GLU C 2 46 ? 45.215 -18.077 30.418 1.00 24.28 46 GLU E C 1
ATOM 5189 O O . GLU C 2 46 ? 44.902 -17.547 31.490 1.00 22.24 46 GLU E O 1
ATOM 5195 N N . GLY C 2 47 ? 45.721 -19.303 30.352 1.00 22.15 47 GLY E N 1
ATOM 5196 C CA . GLY C 2 47 ? 45.879 -20.081 31.562 1.00 19.57 47 GLY E CA 1
ATOM 5197 C C . GLY C 2 47 ? 47.051 -19.591 32.396 1.00 23.36 47 GLY E C 1
ATOM 5198 O O . GLY C 2 47 ? 48.125 -19.293 31.875 1.00 28.00 47 GLY E O 1
ATOM 5199 N N . VAL C 2 48 ? 46.837 -19.527 33.716 1.00 19.86 48 VAL E N 1
ATOM 5200 C CA . VAL C 2 48 ? 47.847 -18.993 34.647 1.00 24.26 48 VAL E CA 1
ATOM 5201 C C . VAL C 2 48 ? 48.513 -20.106 35.445 1.00 24.26 48 VAL E C 1
ATOM 5202 O O . VAL C 2 48 ? 49.728 -20.304 35.349 1.00 21.94 48 VAL E O 1
ATOM 5206 N N . LEU C 2 49 ? 47.749 -20.814 36.279 1.00 22.12 49 LEU E N 1
ATOM 5207 C CA . LEU C 2 49 ? 48.266 -21.962 37.022 1.00 22.33 49 LEU E CA 1
ATOM 5208 C C . LEU C 2 49 ? 47.104 -22.869 37.445 1.00 21.57 49 LEU E C 1
ATOM 5209 O O . LEU C 2 49 ? 45.939 -22.461 37.413 1.00 22.85 49 LEU E O 1
ATOM 5214 N N . CYS C 2 50 ? 47.435 -24.121 37.776 1.00 21.52 50 CYS E N 1
ATOM 5215 C CA . CYS C 2 50 ? 46.474 -25.213 37.900 1.00 21.64 50 CYS E CA 1
ATOM 5216 C C . CYS C 2 50 ? 46.842 -26.083 39.105 1.00 22.67 50 CYS E C 1
ATOM 5217 O O . CYS C 2 50 ? 48.023 -26.263 39.431 1.00 23.33 50 CYS E O 1
ATOM 5220 N N . ILE C 2 51 ? 45.831 -26.651 39.754 1.00 18.64 51 ILE E N 1
ATOM 5221 C CA . ILE C 2 51 ? 46.035 -27.554 40.883 1.00 20.54 51 ILE E CA 1
ATOM 5222 C C . ILE C 2 51 ? 45.248 -28.827 40.597 1.00 22.80 51 ILE E C 1
ATOM 5223 O O . ILE C 2 51 ? 44.042 -28.769 40.310 1.00 20.57 51 ILE E O 1
ATOM 5228 N N . SER C 2 52 ? 45.924 -29.960 40.627 1.00 20.02 52 SER E N 1
ATOM 5229 C CA . SER C 2 52 ? 45.260 -31.230 40.360 1.00 20.95 52 SER E CA 1
ATOM 5230 C C . SER C 2 52 ? 44.502 -31.722 41.597 1.00 22.44 52 SER E C 1
ATOM 5231 O O . SER C 2 52 ? 44.570 -31.131 42.682 1.00 24.99 52 SER E O 1
ATOM 5234 N N . GLY C 2 53 ? 43.715 -32.787 41.408 1.00 24.72 53 GLY E N 1
ATOM 5235 C CA . GLY C 2 53 ? 42.981 -33.391 42.512 1.00 21.07 53 GLY E CA 1
ATOM 5236 C C . GLY C 2 53 ? 43.870 -33.885 43.655 1.00 27.98 53 GLY E C 1
ATOM 5237 O O . GLY C 2 53 ? 43.385 -34.035 44.783 1.00 30.06 53 GLY E O 1
ATOM 5238 N N . SER C 2 54 ? 45.144 -34.171 43.369 1.00 23.98 54 SER E N 1
ATOM 5239 C CA . SER C 2 54 ? 46.152 -34.555 44.357 1.00 24.11 54 SER E CA 1
ATOM 5240 C C . SER C 2 54 ? 46.949 -33.365 44.848 1.00 27.49 54 SER E C 1
ATOM 5241 O O . SER C 2 54 ? 47.945 -33.548 45.555 1.00 30.71 54 SER E O 1
ATOM 5244 N N . ASP C 2 55 ? 46.552 -32.157 44.459 1.00 23.35 55 ASP E N 1
ATOM 5245 C CA . ASP C 2 55 ? 47.201 -30.890 44.805 1.00 26.63 55 ASP E CA 1
ATOM 5246 C C . ASP C 2 55 ? 48.584 -30.741 44.183 1.00 28.92 55 ASP E C 1
ATOM 5247 O O . ASP C 2 55 ? 49.427 -29.982 44.693 1.00 28.60 55 ASP E O 1
ATOM 5252 N N . GLU C 2 56 ? 48.848 -31.428 43.070 1.00 26.43 56 GLU E N 1
ATOM 5253 C CA . GLU C 2 56 ? 50.019 -31.105 42.261 1.00 27.63 56 GLU E CA 1
ATOM 5254 C C . GLU C 2 56 ? 49.778 -29.818 41.496 1.00 27.99 56 GLU E C 1
ATOM 5255 O O . GLU C 2 56 ? 48.726 -29.643 40.858 1.00 28.26 56 GLU E O 1
ATOM 5261 N N . ILE C 2 57 ? 50.755 -28.916 41.534 1.00 23.94 57 ILE E N 1
ATOM 5262 C CA . ILE C 2 57 ? 50.605 -27.582 40.981 1.00 26.25 57 ILE E CA 1
ATOM 5263 C C . ILE C 2 57 ? 51.433 -27.431 39.722 1.00 30.13 57 ILE E C 1
ATOM 5264 O O . ILE C 2 57 ? 52.632 -27.755 39.716 1.00 30.37 57 ILE E O 1
ATOM 5269 N N . THR C 2 58 ? 50.815 -26.868 38.681 1.00 25.39 58 THR E N 1
ATOM 5270 C CA . THR C 2 58 ? 51.501 -26.553 37.440 1.00 27.20 58 THR E CA 1
ATOM 5271 C C . THR C 2 58 ? 51.348 -25.067 37.145 1.00 27.27 58 THR E C 1
ATOM 5272 O O . THR C 2 58 ? 50.223 -24.554 37.077 1.00 25.42 58 THR E O 1
ATOM 5276 N N . TYR C 2 59 ? 52.477 -24.385 36.902 1.00 24.15 59 TYR E N 1
ATOM 5277 C CA . TYR C 2 59 ? 52.460 -23.016 36.411 1.00 26.57 59 TYR E CA 1
ATOM 5278 C C . TYR C 2 59 ? 52.503 -22.983 34.890 1.00 26.86 59 TYR E C 1
ATOM 5279 O O . TYR C 2 59 ? 53.257 -23.739 34.271 1.00 30.47 59 TYR E O 1
ATOM 5288 N N . PHE C 2 60 ? 51.668 -22.123 34.285 1.00 26.55 60 PHE E N 1
ATOM 5289 C CA . PHE C 2 60 ? 51.748 -21.897 32.847 1.00 27.18 60 PHE E CA 1
ATOM 5290 C C . PHE C 2 60 ? 52.418 -20.581 32.466 1.00 29.66 60 PHE E C 1
ATOM 5291 O O . PHE C 2 60 ? 52.787 -20.414 31.304 1.00 30.21 60 PHE E O 1
ATOM 5299 N N . ILE C 2 61 ? 52.525 -19.633 33.386 1.00 28.92 61 ILE E N 1
ATOM 5300 C CA . ILE C 2 61 ? 53.188 -18.347 33.166 1.00 32.64 61 ILE E CA 1
ATOM 5301 C C . ILE C 2 61 ? 54.322 -18.271 34.182 1.00 36.67 61 ILE E C 1
ATOM 5302 O O . ILE C 2 61 ? 54.082 -18.358 35.395 1.00 32.98 61 ILE E O 1
ATOM 5307 N N . ASP C 2 62 ? 55.562 -18.192 33.693 1.00 38.61 62 ASP E N 1
ATOM 5308 C CA . ASP C 2 62 ? 56.689 -18.274 34.622 1.00 38.88 62 ASP E CA 1
ATOM 5309 C C . ASP C 2 62 ? 56.841 -17.004 35.458 1.00 36.65 62 ASP E C 1
ATOM 5310 O O . ASP C 2 62 ? 57.274 -17.073 36.614 1.00 37.90 62 ASP E O 1
ATOM 5315 N N . SER C 2 63 ? 56.450 -15.851 34.928 1.00 33.16 63 SER E N 1
ATOM 5316 C CA . SER C 2 63 ? 56.632 -14.618 35.694 1.00 37.64 63 SER E CA 1
ATOM 5317 C C . SER C 2 63 ? 55.803 -14.565 36.976 1.00 39.00 63 SER E C 1
ATOM 5318 O O . SER C 2 63 ? 56.124 -13.776 37.869 1.00 38.26 63 SER E O 1
ATOM 5321 N N . VAL C 2 64 ? 54.719 -15.347 37.091 1.00 34.63 64 VAL E N 1
ATOM 5322 C CA . VAL C 2 64 ? 53.884 -15.253 38.294 1.00 33.31 64 VAL E CA 1
ATOM 5323 C C . VAL C 2 64 ? 54.372 -16.153 39.421 1.00 33.35 64 VAL E C 1
ATOM 5324 O O . VAL C 2 64 ? 53.818 -16.112 40.533 1.00 33.68 64 VAL E O 1
ATOM 5328 N N . LYS C 2 65 ? 55.388 -16.973 39.178 1.00 30.96 65 LYS E N 1
ATOM 5329 C CA . LYS C 2 65 ? 55.687 -18.027 40.136 1.00 33.98 65 LYS E CA 1
ATOM 5330 C C . LYS C 2 65 ? 56.270 -17.488 41.443 1.00 39.73 65 LYS E C 1
ATOM 5331 O O . LYS C 2 65 ? 56.175 -18.157 42.478 1.00 38.04 65 LYS E O 1
ATOM 5337 N N . GLY C 2 66 ? 56.790 -16.267 41.454 1.00 36.34 66 GLY E N 1
ATOM 5338 C CA . GLY C 2 66 ? 57.239 -15.738 42.732 1.00 39.47 66 GLY E CA 1
ATOM 5339 C C . GLY C 2 66 ? 56.134 -15.252 43.651 1.00 38.54 66 GLY E C 1
ATOM 5340 O O . GLY C 2 66 ? 56.344 -15.174 44.863 1.00 39.96 66 GLY E O 1
ATOM 5341 N N . ARG C 2 67 ? 54.959 -14.928 43.108 1.00 33.12 67 ARG E N 1
ATOM 5342 C CA . ARG C 2 67 ? 53.978 -14.118 43.820 1.00 32.47 67 ARG E CA 1
ATOM 5343 C C . ARG C 2 67 ? 52.561 -14.702 43.821 1.00 32.59 67 ARG E C 1
ATOM 5344 O O . ARG C 2 67 ? 51.737 -14.272 44.644 1.00 27.47 67 ARG E O 1
ATOM 5352 N N . PHE C 2 68 ? 52.257 -15.668 42.953 1.00 29.62 68 PHE E N 1
ATOM 5353 C CA . PHE C 2 68 ? 50.930 -16.282 42.862 1.00 28.45 68 PHE E CA 1
ATOM 5354 C C . PHE C 2 68 ? 50.978 -17.670 43.484 1.00 26.48 68 PHE E C 1
ATOM 5355 O O . PHE C 2 68 ? 51.864 -18.472 43.153 1.00 27.92 68 PHE E O 1
ATOM 5363 N N . THR C 2 69 ? 50.014 -17.974 44.355 1.00 25.39 69 THR E N 1
ATOM 5364 C CA . THR C 2 69 ? 49.959 -19.252 45.060 1.00 26.68 69 THR E CA 1
ATOM 5365 C C . THR C 2 69 ? 48.560 -19.836 44.913 1.00 24.48 69 THR E C 1
ATOM 5366 O O . THR C 2 69 ? 47.581 -19.198 45.306 1.00 24.34 69 THR E O 1
ATOM 5370 N N . ILE C 2 70 ? 48.462 -21.053 44.400 1.00 25.01 70 ILE E N 1
ATOM 5371 C CA . ILE C 2 70 ? 47.147 -21.691 44.297 1.00 27.55 70 ILE E CA 1
ATOM 5372 C C . ILE C 2 70 ? 47.039 -22.736 45.399 1.00 25.73 70 ILE E C 1
ATOM 5373 O O . ILE C 2 70 ? 48.013 -23.411 45.739 1.00 26.24 70 ILE E O 1
ATOM 5378 N N . SER C 2 71 ? 45.833 -22.913 45.939 1.00 25.07 71 SER E N 1
ATOM 5379 C CA . SER C 2 71 ? 45.637 -23.906 46.985 1.00 26.71 71 SER E CA 1
ATOM 5380 C C . SER C 2 71 ? 44.195 -24.385 46.974 1.00 26.16 71 SER E C 1
ATOM 5381 O O . SER C 2 71 ? 43.310 -23.726 46.417 1.00 24.73 71 SER E O 1
ATOM 5384 N N . ARG C 2 72 ? 43.952 -25.527 47.627 1.00 27.58 72 ARG E N 1
ATOM 5385 C CA . ARG C 2 72 ? 42.606 -26.091 47.658 1.00 29.43 72 ARG E CA 1
ATOM 5386 C C . ARG C 2 72 ? 42.125 -26.266 49.092 1.00 33.58 72 ARG E C 1
ATOM 5387 O O . ARG C 2 72 ? 42.899 -26.643 49.974 1.00 34.06 72 ARG E O 1
ATOM 5395 N N . ASP C 2 73 ? 40.851 -25.943 49.326 1.00 30.62 73 ASP E N 1
ATOM 5396 C CA . ASP C 2 73 ? 40.208 -26.177 50.619 1.00 35.37 73 ASP E CA 1
ATOM 5397 C C . ASP C 2 73 ? 39.066 -27.158 50.335 1.00 35.42 73 ASP E C 1
ATOM 5398 O O . ASP C 2 73 ? 37.937 -26.716 50.085 1.00 34.24 73 ASP E O 1
ATOM 5403 N N . ASN C 2 74 ? 39.377 -28.471 50.351 1.00 36.43 74 ASN E N 1
ATOM 5404 C CA . ASN C 2 74 ? 38.373 -29.522 50.122 1.00 37.83 74 ASN E CA 1
ATOM 5405 C C . ASN C 2 74 ? 37.110 -29.331 50.952 1.00 40.94 74 ASN E C 1
ATOM 5406 O O . ASN C 2 74 ? 35.987 -29.469 50.442 1.00 42.63 74 ASN E O 1
ATOM 5411 N N . ALA C 2 75 ? 37.272 -29.055 52.247 1.00 41.35 75 ALA E N 1
ATOM 5412 C CA . ALA C 2 75 ? 36.112 -29.018 53.128 1.00 42.52 75 ALA E CA 1
ATOM 5413 C C . ALA C 2 75 ? 35.155 -27.879 52.782 1.00 41.52 75 ALA E C 1
ATOM 5414 O O . ALA C 2 75 ? 33.972 -27.948 53.135 1.00 43.98 75 ALA E O 1
ATOM 5416 N N . LYS C 2 76 ? 35.623 -26.813 52.123 1.00 34.09 76 LYS E N 1
ATOM 5417 C CA . LYS C 2 76 ? 34.696 -25.788 51.654 1.00 38.78 76 LYS E CA 1
ATOM 5418 C C . LYS C 2 76 ? 34.544 -25.758 50.136 1.00 35.16 76 LYS E C 1
ATOM 5419 O O . LYS C 2 76 ? 34.150 -24.729 49.587 1.00 35.79 76 LYS E O 1
ATOM 5425 N N . ASN C 2 77 ? 34.792 -26.885 49.464 1.00 33.16 77 ASN E N 1
ATOM 5426 C CA . ASN C 2 77 ? 34.786 -26.964 47.999 1.00 31.39 77 ASN E CA 1
ATOM 5427 C C . ASN C 2 77 ? 35.227 -25.667 47.324 1.00 28.70 77 ASN E C 1
ATOM 5428 O O . ASN C 2 77 ? 34.568 -25.183 46.409 1.00 27.25 77 ASN E O 1
ATOM 5433 N N . THR C 2 78 ? 36.379 -25.149 47.727 1.00 27.45 78 THR E N 1
ATOM 5434 C CA . THR C 2 78 ? 36.915 -23.907 47.185 1.00 26.14 78 THR E CA 1
ATOM 5435 C C . THR C 2 78 ? 38.391 -24.074 46.834 1.00 26.95 78 THR E C 1
ATOM 5436 O O . THR C 2 78 ? 39.105 -24.828 47.482 1.00 27.21 78 THR E O 1
ATOM 5440 N N . VAL C 2 79 ? 38.823 -23.391 45.766 1.00 24.17 79 VAL E N 1
ATOM 5441 C CA . VAL C 2 79 ? 40.231 -23.229 45.426 1.00 19.84 79 VAL E CA 1
ATOM 5442 C C . VAL C 2 79 ? 40.544 -21.734 45.446 1.00 21.72 79 VAL E C 1
ATOM 5443 O O . VAL C 2 79 ? 39.743 -20.924 44.977 1.00 22.91 79 VAL E O 1
ATOM 5447 N N . TYR C 2 80 ? 41.708 -21.371 45.990 1.00 21.57 80 TYR E N 1
ATOM 5448 C CA . TYR C 2 80 ? 42.118 -19.975 46.094 1.00 23.50 80 TYR E CA 1
ATOM 5449 C C . TYR C 2 80 ? 43.283 -19.647 45.175 1.00 23.43 80 TYR E C 1
ATOM 5450 O O . TYR C 2 80 ? 44.079 -20.504 44.783 1.00 24.61 80 TYR E O 1
ATOM 5459 N N . LEU C 2 81 ? 43.396 -18.361 44.874 1.00 24.76 81 LEU E N 1
ATOM 5460 C CA . LEU C 2 81 ? 44.573 -17.804 44.224 1.00 24.15 81 LEU E CA 1
ATOM 5461 C C . LEU C 2 81 ? 44.966 -16.612 45.091 1.00 22.90 81 LEU E C 1
ATOM 5462 O O . LEU C 2 81 ? 44.212 -15.638 45.190 1.00 25.89 81 LEU E O 1
ATOM 5467 N N . GLN C 2 82 ? 46.104 -16.740 45.755 1.00 26.06 82 GLN E N 1
ATOM 5468 C CA . GLN C 2 82 ? 46.639 -15.661 46.560 1.00 28.48 82 GLN E CA 1
ATOM 5469 C C . GLN C 2 82 ? 47.678 -14.938 45.716 1.00 25.81 82 GLN E C 1
ATOM 5470 O O . GLN C 2 82 ? 48.524 -15.585 45.089 1.00 27.66 82 GLN E O 1
ATOM 5476 N N . ILE C 2 83 ? 47.596 -13.606 45.668 1.00 27.51 83 ILE E N 1
ATOM 5477 C CA . ILE C 2 83 ? 48.599 -12.798 44.968 1.00 28.52 83 ILE E CA 1
ATOM 5478 C C . ILE C 2 83 ? 49.244 -11.879 45.990 1.00 31.45 83 ILE E C 1
ATOM 5479 O O . ILE C 2 83 ? 48.552 -11.101 46.663 1.00 29.58 83 ILE E O 1
ATOM 5484 N N . ASN C 2 84 ? 50.561 -11.983 46.099 1.00 33.27 84 ASN E N 1
ATOM 5485 C CA . ASN C 2 84 ? 51.405 -11.147 46.938 1.00 34.61 84 ASN E CA 1
ATOM 5486 C C . ASN C 2 84 ? 52.007 -10.017 46.112 1.00 35.57 84 ASN E C 1
ATOM 5487 O O . ASN C 2 84 ? 52.267 -10.171 44.911 1.00 33.88 84 ASN E O 1
ATOM 5492 N N . SER C 2 85 ? 52.248 -8.882 46.772 1.00 32.52 85 SER E N 1
ATOM 5493 C CA . SER C 2 85 ? 52.946 -7.742 46.165 1.00 34.37 85 SER E CA 1
ATOM 5494 C C . SER C 2 85 ? 52.377 -7.406 44.792 1.00 31.74 85 SER E C 1
ATOM 5495 O O . SER C 2 85 ? 53.067 -7.462 43.772 1.00 36.31 85 SER E O 1
ATOM 5498 N N . LEU C 2 86 ? 51.107 -7.006 44.782 1.00 34.14 86 LEU E N 1
ATOM 5499 C CA . LEU C 2 86 ? 50.410 -6.746 43.531 1.00 34.90 86 LEU E CA 1
ATOM 5500 C C . LEU C 2 86 ? 51.177 -5.773 42.640 1.00 39.45 86 LEU E C 1
ATOM 5501 O O . LEU C 2 86 ? 51.695 -4.756 43.111 1.00 37.08 86 LEU E O 1
ATOM 5506 N N . LYS C 2 87 ? 51.191 -6.058 41.335 1.00 35.59 87 LYS E N 1
ATOM 5507 C CA . LYS C 2 87 ? 51.813 -5.191 40.341 1.00 35.16 87 LYS E CA 1
ATOM 5508 C C . LYS C 2 87 ? 50.839 -4.867 39.223 1.00 36.76 87 LYS E C 1
ATOM 5509 O O . LYS C 2 87 ? 49.899 -5.627 38.969 1.00 34.88 87 LYS E O 1
ATOM 5515 N N . PRO C 2 88 ? 51.021 -3.724 38.552 1.00 36.15 88 PRO E N 1
ATOM 5516 C CA . PRO C 2 88 ? 50.073 -3.346 37.482 1.00 34.77 88 PRO E CA 1
ATOM 5517 C C . PRO C 2 88 ? 49.886 -4.427 36.426 1.00 33.45 88 PRO E C 1
ATOM 5518 O O . PRO C 2 88 ? 48.780 -4.580 35.899 1.00 35.56 88 PRO E O 1
ATOM 5522 N N . GLU C 2 89 ? 50.943 -5.166 36.085 1.00 36.16 89 GLU E N 1
ATOM 5523 C CA . GLU C 2 89 ? 50.819 -6.235 35.098 1.00 34.42 89 GLU E CA 1
ATOM 5524 C C . GLU C 2 89 ? 49.836 -7.325 35.530 1.00 35.79 89 GLU E C 1
ATOM 5525 O O . GLU C 2 89 ? 49.476 -8.169 34.703 1.00 33.72 89 GLU E O 1
ATOM 5531 N N . ASP C 2 90 ? 49.391 -7.317 36.790 1.00 34.35 90 ASP E N 1
ATOM 5532 C CA . ASP C 2 90 ? 48.493 -8.354 37.295 1.00 31.81 90 ASP E CA 1
ATOM 5533 C C . ASP C 2 90 ? 47.056 -8.071 36.850 1.00 30.78 90 ASP E C 1
ATOM 5534 O O . ASP C 2 90 ? 46.175 -8.931 36.979 1.00 27.56 90 ASP E O 1
ATOM 5539 N N . THR C 2 91 ? 46.795 -6.887 36.312 1.00 29.26 91 THR E N 1
ATOM 5540 C CA . THR C 2 91 ? 45.437 -6.420 36.014 1.00 27.67 91 THR E CA 1
ATOM 5541 C C . THR C 2 91 ? 44.790 -7.278 34.917 1.00 32.03 91 THR E C 1
ATOM 5542 O O . THR C 2 91 ? 45.361 -7.448 33.831 1.00 29.66 91 THR E O 1
ATOM 5546 N N . ALA C 2 92 ? 43.605 -7.831 35.205 1.00 28.17 92 ALA E N 1
ATOM 5547 C CA . ALA C 2 92 ? 42.868 -8.682 34.256 1.00 28.80 92 ALA E CA 1
ATOM 5548 C C . ALA C 2 92 ? 41.548 -9.111 34.891 1.00 27.45 92 ALA E C 1
ATOM 5549 O O . ALA C 2 92 ? 41.370 -9.005 36.110 1.00 26.53 92 ALA E O 1
ATOM 5551 N N . ASN C 2 93 ? 40.632 -9.626 34.053 1.00 23.08 93 ASN E N 1
ATOM 5552 C CA . ASN C 2 93 ? 39.485 -10.384 34.545 1.00 24.10 93 ASN E CA 1
ATOM 5553 C C . ASN C 2 93 ? 39.915 -11.843 34.796 1.00 23.31 93 ASN E C 1
ATOM 5554 O O . ASN C 2 93 ? 40.484 -12.488 33.910 1.00 23.61 93 ASN E O 1
ATOM 5559 N N . TYR C 2 94 ? 39.722 -12.330 36.021 1.00 21.07 94 TYR E N 1
ATOM 5560 C CA . TYR C 2 94 ? 40.214 -13.640 36.437 1.00 22.56 94 TYR E CA 1
ATOM 5561 C C . TYR C 2 94 ? 39.057 -14.643 36.483 1.00 20.53 94 TYR E C 1
ATOM 5562 O O . TYR C 2 94 ? 37.971 -14.336 36.980 1.00 21.34 94 TYR E O 1
ATOM 5571 N N . TYR C 2 95 ? 39.273 -15.812 35.871 1.00 20.47 95 TYR E N 1
ATOM 5572 C CA . TYR C 2 95 ? 38.276 -16.871 35.789 1.00 20.56 95 TYR E CA 1
ATOM 5573 C C . TYR C 2 95 ? 38.818 -18.150 36.391 1.00 20.65 95 TYR E C 1
ATOM 5574 O O . TYR C 2 95 ? 40.001 -18.493 36.206 1.00 20.24 95 TYR E O 1
ATOM 5583 N N . CYS C 2 96 ? 37.966 -18.903 37.066 1.00 19.71 96 CYS E N 1
ATOM 5584 C CA . CYS C 2 96 ? 38.337 -20.277 37.339 1.00 20.42 96 CYS E CA 1
ATOM 5585 C C . CYS C 2 96 ? 37.587 -21.263 36.440 1.00 20.01 96 CYS E C 1
ATOM 5586 O O . CYS C 2 96 ? 36.483 -21.009 35.944 1.00 19.06 96 CYS E O 1
ATOM 5589 N N . ALA C 2 97 ? 38.252 -22.367 36.167 1.00 18.33 97 ALA E N 1
ATOM 5590 C CA . ALA C 2 97 ? 37.721 -23.384 35.257 1.00 18.34 97 ALA E CA 1
ATOM 5591 C C . ALA C 2 97 ? 38.010 -24.756 35.841 1.00 18.35 97 ALA E C 1
ATOM 5592 O O . ALA C 2 97 ? 38.998 -24.963 36.550 1.00 18.38 97 ALA E O 1
ATOM 5594 N N . ALA C 2 98 ? 37.101 -25.698 35.584 1.00 15.69 98 ALA E N 1
ATOM 5595 C CA . ALA C 2 98 ? 37.181 -27.034 36.155 1.00 16.68 98 ALA E CA 1
ATOM 5596 C C . ALA C 2 98 ? 37.015 -28.122 35.093 1.00 18.42 98 ALA E C 1
ATOM 5597 O O . ALA C 2 98 ? 36.313 -27.933 34.077 1.00 17.46 98 ALA E O 1
ATOM 5599 N N . ARG C 2 99 ? 37.620 -29.279 35.383 1.00 17.44 99 ARG E N 1
ATOM 5600 C CA . ARG C 2 99 ? 37.475 -30.496 34.606 1.00 15.76 99 ARG E CA 1
ATOM 5601 C C . ARG C 2 99 ? 36.855 -31.564 35.509 1.00 19.38 99 ARG E C 1
ATOM 5602 O O . ARG C 2 99 ? 37.082 -31.543 36.730 1.00 21.76 99 ARG E O 1
ATOM 5610 N N . THR C 2 100 ? 36.093 -32.523 34.927 1.00 18.35 100 THR E N 1
ATOM 5611 C CA . THR C 2 100 ? 35.525 -33.648 35.687 1.00 17.10 100 THR E CA 1
ATOM 5612 C C . THR C 2 100 ? 36.510 -34.779 35.843 1.00 17.58 100 THR E C 1
ATOM 5613 O O . THR C 2 100 ? 36.150 -35.948 35.932 1.00 15.20 100 THR E O 1
ATOM 5617 N N . PHE C 2 101 ? 37.791 -34.439 35.992 1.00 18.00 101 PHE E N 1
ATOM 5618 C CA . PHE C 2 101 ? 38.856 -35.414 36.168 1.00 20.16 101 PHE E CA 1
ATOM 5619 C C . PHE C 2 101 ? 39.745 -34.971 37.324 1.00 19.00 101 PHE E C 1
ATOM 5620 O O . PHE C 2 101 ? 39.833 -33.778 37.614 1.00 19.69 101 PHE E O 1
ATOM 5628 N N . THR C 2 102 ? 40.361 -35.935 37.996 1.00 19.04 102 THR E N 1
ATOM 5629 C CA . THR C 2 102 ? 41.274 -35.629 39.104 1.00 20.56 102 THR E CA 1
ATOM 5630 C C . THR C 2 102 ? 42.684 -35.317 38.646 1.00 22.28 102 THR E C 1
ATOM 5631 O O . THR C 2 102 ? 43.523 -34.892 39.476 1.00 21.38 102 THR E O 1
ATOM 5635 N N . ALA C 2 103 ? 42.993 -35.520 37.369 1.00 19.43 103 ALA E N 1
ATOM 5636 C CA . ALA C 2 103 ? 44.361 -35.339 36.884 1.00 21.04 103 ALA E CA 1
ATOM 5637 C C . ALA C 2 103 ? 44.295 -34.767 35.482 1.00 20.50 103 ALA E C 1
ATOM 5638 O O . ALA C 2 103 ? 43.273 -34.894 34.789 1.00 22.11 103 ALA E O 1
ATOM 5640 N N . GLY C 2 104 ? 45.351 -34.046 35.099 1.00 22.01 104 GLY E N 1
ATOM 5641 C CA . GLY C 2 104 ? 45.421 -33.431 33.781 1.00 21.35 104 GLY E CA 1
ATOM 5642 C C . GLY C 2 104 ? 45.360 -31.924 33.859 1.00 21.44 104 GLY E C 1
ATOM 5643 O O . GLY C 2 104 ? 44.276 -31.352 33.707 1.00 22.23 104 GLY E O 1
ATOM 5644 N N . CYS C 2 105 ? 46.483 -31.258 34.129 1.00 21.37 105 CYS E N 1
ATOM 5645 C CA . CYS C 2 105 ? 46.507 -29.793 34.237 1.00 20.32 105 CYS E CA 1
ATOM 5646 C C . CYS C 2 105 ? 46.894 -29.204 32.901 1.00 22.31 105 CYS E C 1
ATOM 5647 O O . CYS C 2 105 ? 48.070 -29.177 32.551 1.00 24.92 105 CYS E O 1
ATOM 5650 N N . TYR C 2 106 ? 45.919 -28.682 32.165 1.00 19.43 106 TYR E N 1
ATOM 5651 C CA . TYR C 2 106 ? 46.133 -28.209 30.798 1.00 20.89 106 TYR E CA 1
ATOM 5652 C C . TYR C 2 106 ? 46.048 -26.702 30.697 1.00 19.19 106 TYR E C 1
ATOM 5653 O O . TYR C 2 106 ? 45.284 -26.034 31.423 1.00 20.98 106 TYR E O 1
ATOM 5662 N N . SER C 2 107 ? 46.825 -26.139 29.765 1.00 19.41 107 SER E N 1
ATOM 5663 C CA . SER C 2 107 ? 46.909 -24.688 29.667 1.00 19.91 107 SER E CA 1
ATOM 5664 C C . SER C 2 107 ? 45.837 -24.049 28.792 1.00 22.06 107 SER E C 1
ATOM 5665 O O . SER C 2 107 ? 45.642 -22.832 28.877 1.00 23.51 107 SER E O 1
ATOM 5668 N N . ARG C 2 108 ? 45.116 -24.821 27.959 1.00 22.49 108 ARG E N 1
ATOM 5669 C CA . ARG C 2 108 ? 44.246 -24.183 26.979 1.00 21.26 108 ARG E CA 1
ATOM 5670 C C . ARG C 2 108 ? 42.792 -24.199 27.449 1.00 19.04 108 ARG E C 1
ATOM 5671 O O . ARG C 2 108 ? 42.340 -25.179 28.072 1.00 18.88 108 ARG E O 1
ATOM 5679 N N . SER C 2 109 ? 42.087 -23.102 27.145 1.00 19.81 109 SER E N 1
ATOM 5680 C CA . SER C 2 109 ? 40.694 -22.912 27.594 1.00 17.69 109 SER E CA 1
ATOM 5681 C C . SER C 2 109 ? 39.787 -24.046 27.138 1.00 18.29 109 SER E C 1
ATOM 5682 O O . SER C 2 109 ? 38.896 -24.479 27.892 1.00 17.11 109 SER E O 1
ATOM 5685 N N . ILE C 2 110 ? 40.000 -24.559 25.913 1.00 17.98 110 ILE E N 1
ATOM 5686 C CA . ILE C 2 110 ? 39.097 -25.605 25.398 1.00 16.75 110 ILE E CA 1
ATOM 5687 C C . ILE C 2 110 ? 39.157 -26.912 26.177 1.00 17.08 110 ILE E C 1
ATOM 5688 O O . ILE C 2 110 ? 38.267 -27.751 26.027 1.00 18.61 110 ILE E O 1
ATOM 5693 N N . ALA C 2 111 ? 40.172 -27.111 27.046 1.00 15.57 111 ALA E N 1
ATOM 5694 C CA . ALA C 2 111 ? 40.244 -28.348 27.831 1.00 16.76 111 ALA E CA 1
ATOM 5695 C C . ALA C 2 111 ? 39.292 -28.341 29.018 1.00 17.82 111 ALA E C 1
ATOM 5696 O O . ALA C 2 111 ? 39.215 -29.341 29.725 1.00 18.99 111 ALA E O 1
ATOM 5698 N N . TYR C 2 112 ? 38.617 -27.216 29.274 1.00 18.41 112 TYR E N 1
ATOM 5699 C CA . TYR C 2 112 ? 37.781 -27.062 30.473 1.00 19.80 112 TYR E CA 1
ATOM 5700 C C . TYR C 2 112 ? 36.322 -26.885 30.087 1.00 17.46 112 TYR E C 1
ATOM 5701 O O . TYR C 2 112 ? 35.978 -25.872 29.448 1.00 20.05 112 TYR E O 1
ATOM 5710 N N . PRO C 2 113 ? 35.444 -27.795 30.505 1.00 15.56 113 PRO E N 1
ATOM 5711 C CA . PRO C 2 113 ? 33.997 -27.613 30.221 1.00 16.95 113 PRO E CA 1
ATOM 5712 C C . PRO C 2 113 ? 33.292 -26.599 31.112 1.00 20.49 113 PRO E C 1
ATOM 5713 O O . PRO C 2 113 ? 32.252 -26.055 30.694 1.00 21.03 113 PRO E O 1
ATOM 5717 N N . TYR C 2 114 ? 33.796 -26.339 32.325 1.00 18.60 114 TYR E N 1
ATOM 5718 C CA . TYR C 2 114 ? 33.068 -25.549 33.312 1.00 19.45 114 TYR E CA 1
ATOM 5719 C C . TYR C 2 114 ? 33.845 -24.306 33.698 1.00 17.82 114 TYR E C 1
ATOM 5720 O O . TYR C 2 114 ? 35.069 -24.370 33.929 1.00 17.29 114 TYR E O 1
ATOM 5729 N N . TRP C 2 115 ? 33.109 -23.183 33.786 1.00 18.79 115 TRP E N 1
ATOM 5730 C CA . TRP C 2 115 ? 33.677 -21.855 34.005 1.00 20.22 115 TRP E CA 1
ATOM 5731 C C . TRP C 2 115 ? 32.809 -21.039 34.951 1.00 20.22 115 TRP E C 1
ATOM 5732 O O . TRP C 2 115 ? 31.571 -21.120 34.919 1.00 21.56 115 TRP E O 1
ATOM 5743 N N . GLY C 2 116 ? 33.474 -20.189 35.736 1.00 20.26 116 GLY E N 1
ATOM 5744 C CA . GLY C 2 116 ? 32.772 -19.118 36.412 1.00 21.70 116 GLY E CA 1
ATOM 5745 C C . GLY C 2 116 ? 32.590 -17.926 35.497 1.00 21.40 116 GLY E C 1
ATOM 5746 O O . GLY C 2 116 ? 33.024 -17.895 34.338 1.00 22.67 116 GLY E O 1
ATOM 5747 N N . GLN C 2 117 ? 31.927 -16.889 36.038 1.00 22.17 117 GLN E N 1
ATOM 5748 C CA . GLN C 2 117 ? 31.642 -15.688 35.274 1.00 24.16 117 GLN E CA 1
ATOM 5749 C C . GLN C 2 117 ? 32.717 -14.617 35.374 1.00 26.05 117 GLN E C 1
ATOM 5750 O O . GLN C 2 117 ? 32.617 -13.599 34.671 1.00 29.08 117 GLN E O 1
ATOM 5756 N N . GLY C 2 118 ? 33.686 -14.786 36.261 1.00 22.42 118 GLY E N 1
ATOM 5757 C CA . GLY C 2 118 ? 34.884 -13.974 36.361 1.00 24.17 118 GLY E CA 1
ATOM 5758 C C . GLY C 2 118 ? 34.812 -12.980 37.512 1.00 24.33 118 GLY E C 1
ATOM 5759 O O . GLY C 2 118 ? 33.742 -12.630 37.997 1.00 26.07 118 GLY E O 1
ATOM 5760 N N . THR C 2 119 ? 35.998 -12.545 37.977 1.00 23.76 119 THR E N 1
ATOM 5761 C CA . THR C 2 119 ? 36.097 -11.436 38.935 1.00 23.64 119 THR E CA 1
ATOM 5762 C C . THR C 2 119 ? 37.235 -10.523 38.468 1.00 24.72 119 THR E C 1
ATOM 5763 O O . THR C 2 119 ? 38.331 -11.006 38.162 1.00 24.76 119 THR E O 1
ATOM 5767 N N . GLN C 2 120 ? 37.012 -9.197 38.471 1.00 25.62 120 GLN E N 1
ATOM 5768 C CA . GLN C 2 120 ? 37.952 -8.272 37.847 1.00 28.77 120 GLN E CA 1
ATOM 5769 C C . GLN C 2 120 ? 39.004 -7.810 38.847 1.00 27.15 120 GLN E C 1
ATOM 5770 O O . GLN C 2 120 ? 38.662 -7.411 39.964 1.00 28.68 120 GLN E O 1
ATOM 5776 N N . VAL C 2 121 ? 40.272 -7.854 38.459 1.00 28.41 121 VAL E N 1
ATOM 5777 C CA . VAL C 2 121 ? 41.352 -7.351 39.306 1.00 28.81 121 VAL E CA 1
ATOM 5778 C C . VAL C 2 121 ? 41.984 -6.163 38.577 1.00 32.06 121 VAL E C 1
ATOM 5779 O O . VAL C 2 121 ? 42.476 -6.300 37.449 1.00 28.15 121 VAL E O 1
ATOM 5783 N N . THR C 2 122 ? 41.931 -4.990 39.200 1.00 31.54 122 THR E N 1
ATOM 5784 C CA . THR C 2 122 ? 42.500 -3.770 38.619 1.00 33.76 122 THR E CA 1
ATOM 5785 C C . THR C 2 122 ? 43.482 -3.179 39.619 1.00 34.30 122 THR E C 1
ATOM 5786 O O . THR C 2 122 ? 43.075 -2.725 40.696 1.00 34.80 122 THR E O 1
ATOM 5790 N N . VAL C 2 123 ? 44.767 -3.202 39.272 1.00 35.32 123 VAL E N 1
ATOM 5791 C CA . VAL C 2 123 ? 45.810 -2.655 40.134 1.00 36.08 123 VAL E CA 1
ATOM 5792 C C . VAL C 2 123 ? 45.912 -1.158 39.806 1.00 46.87 123 VAL E C 1
ATOM 5793 O O . VAL C 2 123 ? 46.357 -0.777 38.721 1.00 46.33 123 VAL E O 1
ATOM 5797 N N . SER C 2 124 ? 45.468 -0.313 40.740 1.00 45.60 124 SER E N 1
ATOM 5798 C CA . SER C 2 124 ? 45.066 1.065 40.454 1.00 53.16 124 SER E CA 1
ATOM 5799 C C . SER C 2 124 ? 46.252 1.997 40.259 1.00 56.99 124 SER E C 1
ATOM 5800 O O . SER C 2 124 ? 47.280 1.873 40.933 1.00 58.40 124 SER E O 1
ATOM 5803 N N . SER C 2 125 ? 46.061 2.993 39.380 1.00 61.70 125 SER E N 1
ATOM 5804 C CA . SER C 2 125 ? 47.060 4.041 39.156 1.00 65.31 125 SER E CA 1
ATOM 5805 C C . SER C 2 125 ? 47.079 5.111 40.250 1.00 65.93 125 SER E C 1
ATOM 5806 O O . SER C 2 125 ? 48.082 5.823 40.387 1.00 67.84 125 SER E O 1
ATOM 5809 N N . HIS C 2 126 ? 45.996 5.266 41.006 1.00 64.99 126 HIS E N 1
ATOM 5810 C CA . HIS C 2 126 ? 45.961 6.220 42.109 1.00 64.89 126 HIS E CA 1
ATOM 5811 C C . HIS C 2 126 ? 45.423 5.536 43.362 1.00 65.26 126 HIS E C 1
ATOM 5812 O O . HIS C 2 126 ? 45.978 4.528 43.801 1.00 60.14 126 HIS E O 1
ATOM 5819 N N . GLN D 2 1 ? 36.351 -56.714 -8.651 1.00 34.96 1 GLN F N 1
ATOM 5820 C CA . GLN D 2 1 ? 36.288 -55.671 -9.631 1.00 37.31 1 GLN F CA 1
ATOM 5821 C C . GLN D 2 1 ? 35.109 -55.915 -10.613 1.00 33.73 1 GLN F C 1
ATOM 5822 O O . GLN D 2 1 ? 35.347 -55.994 -11.821 1.00 37.69 1 GLN F O 1
ATOM 5828 N N . VAL D 2 2 ? 33.867 -56.027 -10.099 1.00 32.10 2 VAL F N 1
ATOM 5829 C CA . VAL D 2 2 ? 32.745 -56.460 -10.932 1.00 32.48 2 VAL F CA 1
ATOM 5830 C C . VAL D 2 2 ? 32.606 -55.591 -12.194 1.00 31.92 2 VAL F C 1
ATOM 5831 O O . VAL D 2 2 ? 32.678 -54.357 -12.141 1.00 35.35 2 VAL F O 1
ATOM 5835 N N . GLN D 2 3 ? 32.414 -56.260 -13.361 1.00 26.90 3 GLN F N 1
ATOM 5836 C CA . GLN D 2 3 ? 31.985 -55.627 -14.606 1.00 27.21 3 GLN F CA 1
ATOM 5837 C C . GLN D 2 3 ? 30.837 -56.405 -15.227 1.00 21.99 3 GLN F C 1
ATOM 5838 O O . GLN D 2 3 ? 30.840 -57.641 -15.210 1.00 22.04 3 GLN F O 1
ATOM 5844 N N . LEU D 2 4 ? 29.870 -55.672 -15.805 1.00 22.04 4 LEU F N 1
ATOM 5845 C CA . LEU D 2 4 ? 28.628 -56.237 -16.353 1.00 20.64 4 LEU F CA 1
ATOM 5846 C C . LEU D 2 4 ? 28.418 -55.685 -17.756 1.00 20.72 4 LEU F C 1
ATOM 5847 O O . LEU D 2 4 ? 28.548 -54.475 -17.948 1.00 21.78 4 LEU F O 1
ATOM 5852 N N . GLN D 2 5 ? 28.118 -56.566 -18.734 1.00 20.26 5 GLN F N 1
ATOM 5853 C CA . GLN D 2 5 ? 27.848 -56.125 -20.106 1.00 21.56 5 GLN F CA 1
ATOM 5854 C C . GLN D 2 5 ? 26.568 -56.756 -20.639 1.00 20.25 5 GLN F C 1
ATOM 5855 O O . GLN D 2 5 ? 26.474 -57.990 -20.729 1.00 22.12 5 GLN F O 1
ATOM 5861 N N . GLU D 2 6 ? 25.607 -55.918 -20.996 1.00 22.65 6 GLU F N 1
ATOM 5862 C CA . GLU D 2 6 ? 24.366 -56.418 -21.599 1.00 24.71 6 GLU F CA 1
ATOM 5863 C C . GLU D 2 6 ? 24.482 -56.478 -23.113 1.00 23.71 6 GLU F C 1
ATOM 5864 O O . GLU D 2 6 ? 25.149 -55.651 -23.731 1.00 27.15 6 GLU F O 1
ATOM 5870 N N . SER D 2 7 ? 23.793 -57.454 -23.698 1.00 23.50 7 SER F N 1
ATOM 5871 C CA . SER D 2 7 ? 23.648 -57.508 -25.150 1.00 27.16 7 SER F CA 1
ATOM 5872 C C . SER D 2 7 ? 22.308 -58.137 -25.508 1.00 27.30 7 SER F C 1
ATOM 5873 O O . SER D 2 7 ? 21.633 -58.755 -24.678 1.00 25.61 7 SER F O 1
ATOM 5876 N N . GLY D 2 8 ? 21.925 -58.007 -26.782 1.00 29.34 8 GLY F N 1
ATOM 5877 C CA . GLY D 2 8 ? 20.783 -58.746 -27.280 1.00 28.39 8 GLY F CA 1
ATOM 5878 C C . GLY D 2 8 ? 19.602 -57.903 -27.668 1.00 31.93 8 GLY F C 1
ATOM 5879 O O . GLY D 2 8 ? 18.661 -58.437 -28.272 1.00 33.11 8 GLY F O 1
ATOM 5880 N N . GLY D 2 9 ? 19.610 -56.616 -27.347 1.00 27.69 9 GLY F N 1
ATOM 5881 C CA . GLY D 2 9 ? 18.513 -55.729 -27.691 1.00 30.12 9 GLY F CA 1
ATOM 5882 C C . GLY D 2 9 ? 18.470 -55.359 -29.172 1.00 31.72 9 GLY F C 1
ATOM 5883 O O . GLY D 2 9 ? 19.325 -55.727 -29.974 1.00 34.09 9 GLY F O 1
ATOM 5884 N N . GLY D 2 10 ? 17.439 -54.594 -29.518 1.00 34.21 10 GLY F N 1
ATOM 5885 C CA . GLY D 2 10 ? 17.300 -53.998 -30.836 1.00 35.27 10 GLY F CA 1
ATOM 5886 C C . GLY D 2 10 ? 15.835 -53.703 -31.125 1.00 33.95 10 GLY F C 1
ATOM 5887 O O . GLY D 2 10 ? 14.997 -53.688 -30.216 1.00 30.85 10 GLY F O 1
ATOM 5888 N N . LEU D 2 11 ? 15.552 -53.474 -32.411 1.00 30.64 11 LEU F N 1
ATOM 5889 C CA . LEU D 2 11 ? 14.193 -53.211 -32.869 1.00 30.49 11 LEU F CA 1
ATOM 5890 C C . LEU D 2 11 ? 13.551 -54.552 -33.213 1.00 32.68 11 LEU F C 1
ATOM 5891 O O . LEU D 2 11 ? 14.045 -55.269 -34.087 1.00 32.60 11 LEU F O 1
ATOM 5896 N N . VAL D 2 12 ? 12.481 -54.909 -32.496 1.00 31.38 12 VAL F N 1
ATOM 5897 C CA . VAL D 2 12 ? 11.899 -56.243 -32.553 1.00 33.37 12 VAL F CA 1
ATOM 5898 C C . VAL D 2 12 ? 10.402 -56.112 -32.765 1.00 31.74 12 VAL F C 1
ATOM 5899 O O . VAL D 2 12 ? 9.810 -55.057 -32.532 1.00 32.27 12 VAL F O 1
ATOM 5903 N N . GLN D 2 13 ? 9.787 -57.225 -33.178 1.00 34.51 13 GLN F N 1
ATOM 5904 C CA . GLN D 2 13 ? 8.382 -57.165 -33.572 1.00 35.36 13 GLN F CA 1
ATOM 5905 C C . GLN D 2 13 ? 7.476 -57.639 -32.455 1.00 33.16 13 GLN F C 1
ATOM 5906 O O . GLN D 2 13 ? 7.799 -58.613 -31.767 1.00 31.53 13 GLN F O 1
ATOM 5912 N N . PRO D 2 14 ? 6.319 -56.993 -32.277 1.00 31.18 14 PRO F N 1
ATOM 5913 C CA . PRO D 2 14 ? 5.341 -57.510 -31.317 1.00 31.51 14 PRO F CA 1
ATOM 5914 C C . PRO D 2 14 ? 5.067 -58.972 -31.598 1.00 32.78 14 PRO F C 1
ATOM 5915 O O . PRO D 2 14 ? 4.936 -59.373 -32.755 1.00 35.34 14 PRO F O 1
ATOM 5919 N N . GLY D 2 15 ? 4.981 -59.768 -30.536 1.00 28.79 15 GLY F N 1
ATOM 5920 C CA . GLY D 2 15 ? 4.646 -61.174 -30.640 1.00 30.42 15 GLY F CA 1
ATOM 5921 C C . GLY D 2 15 ? 5.825 -62.106 -30.786 1.00 31.74 15 GLY F C 1
ATOM 5922 O O . GLY D 2 15 ? 5.675 -63.310 -30.564 1.00 36.65 15 GLY F O 1
ATOM 5923 N N . ASP D 2 16 ? 6.984 -61.585 -31.162 1.00 31.18 16 ASP F N 1
ATOM 5924 C CA . ASP D 2 16 ? 8.200 -62.368 -31.227 1.00 34.12 16 ASP F CA 1
ATOM 5925 C C . ASP D 2 16 ? 8.798 -62.552 -29.835 1.00 36.87 16 ASP F C 1
ATOM 5926 O O . ASP D 2 16 ? 8.355 -61.958 -28.839 1.00 34.74 16 ASP F O 1
ATOM 5931 N N . SER D 2 17 ? 9.839 -63.364 -29.794 1.00 32.42 17 SER F N 1
ATOM 5932 C CA . SER D 2 17 ? 10.592 -63.665 -28.585 1.00 33.98 17 SER F CA 1
ATOM 5933 C C . SER D 2 17 ? 11.975 -63.026 -28.666 1.00 32.17 17 SER F C 1
ATOM 5934 O O . SER D 2 17 ? 12.466 -62.672 -29.745 1.00 31.87 17 SER F O 1
ATOM 5937 N N . LEU D 2 18 ? 12.617 -62.877 -27.498 1.00 31.85 18 LEU F N 1
ATOM 5938 C CA . LEU D 2 18 ? 13.880 -62.166 -27.438 1.00 28.66 18 LEU F CA 1
ATOM 5939 C C . LEU D 2 18 ? 14.654 -62.653 -26.225 1.00 28.37 18 LEU F C 1
ATOM 5940 O O . LEU D 2 18 ? 14.074 -62.819 -25.152 1.00 30.39 18 LEU F O 1
ATOM 5945 N N . ARG D 2 19 ? 15.950 -62.908 -26.390 1.00 26.91 19 ARG F N 1
ATOM 5946 C CA . ARG D 2 19 ? 16.817 -63.267 -25.265 1.00 30.50 19 ARG F CA 1
ATOM 5947 C C . ARG D 2 19 ? 17.886 -62.192 -25.067 1.00 29.32 19 ARG F C 1
ATOM 5948 O O . ARG D 2 19 ? 18.637 -61.870 -25.993 1.00 27.83 19 ARG F O 1
ATOM 5956 N N . LEU D 2 20 ? 17.954 -61.629 -23.858 1.00 25.15 20 LEU F N 1
ATOM 5957 C CA . LEU D 2 20 ? 19.015 -60.703 -23.502 1.00 23.04 20 LEU F CA 1
ATOM 5958 C C . LEU D 2 20 ? 20.041 -61.432 -22.652 1.00 24.01 20 LEU F C 1
ATOM 5959 O O . LEU D 2 20 ? 19.712 -62.387 -21.933 1.00 24.78 20 LEU F O 1
ATOM 5964 N N . SER D 2 21 ? 21.306 -61.006 -22.788 1.00 23.35 21 SER F N 1
ATOM 5965 C CA . SER D 2 21 ? 22.418 -61.554 -22.010 1.00 22.89 21 SER F CA 1
ATOM 5966 C C . SER D 2 21 ? 23.079 -60.501 -21.126 1.00 22.65 21 SER F C 1
ATOM 5967 O O . SER D 2 21 ? 23.318 -59.379 -21.567 1.00 23.08 21 SER F O 1
ATOM 5970 N N . CYS D 2 22 ? 23.457 -60.919 -19.917 1.00 22.42 22 CYS F N 1
ATOM 5971 C CA . CYS D 2 22 ? 24.274 -60.125 -18.986 1.00 21.95 22 CYS F CA 1
ATOM 5972 C C . CYS D 2 22 ? 25.563 -60.915 -18.736 1.00 23.14 22 CYS F C 1
ATOM 5973 O O . CYS D 2 22 ? 25.584 -61.863 -17.952 1.00 21.82 22 CYS F O 1
ATOM 5976 N N . ALA D 2 23 ? 26.648 -60.513 -19.374 1.00 22.56 23 ALA F N 1
ATOM 5977 C CA . ALA D 2 23 ? 27.929 -61.191 -19.183 1.00 24.54 23 ALA F CA 1
ATOM 5978 C C . ALA D 2 23 ? 28.671 -60.499 -18.045 1.00 23.85 23 ALA F C 1
ATOM 5979 O O . ALA D 2 23 ? 28.724 -59.271 -18.011 1.00 22.02 23 ALA F O 1
ATOM 5981 N N . THR D 2 24 ? 29.211 -61.279 -17.116 1.00 22.93 24 THR F N 1
ATOM 5982 C CA . THR D 2 24 ? 29.830 -60.717 -15.918 1.00 21.89 24 THR F CA 1
ATOM 5983 C C . THR D 2 24 ? 31.288 -61.139 -15.816 1.00 22.79 24 THR F C 1
ATOM 5984 O O . THR D 2 24 ? 31.711 -62.164 -16.373 1.00 25.94 24 THR F O 1
ATOM 5988 N N . SER D 2 25 ? 32.037 -60.353 -15.049 1.00 20.40 25 SER F N 1
ATOM 5989 C CA . SER D 2 25 ? 33.458 -60.588 -14.821 1.00 23.23 25 SER F CA 1
ATOM 5990 C C . SER D 2 25 ? 33.875 -59.858 -13.551 1.00 22.86 25 SER F C 1
ATOM 5991 O O . SER D 2 25 ? 33.189 -58.943 -13.081 1.00 22.34 25 SER F O 1
ATOM 5994 N N . GLY D 2 26 ? 35.033 -60.226 -13.019 1.00 22.80 26 GLY F N 1
ATOM 5995 C CA . GLY D 2 26 ? 35.634 -59.409 -11.983 1.00 23.36 26 GLY F CA 1
ATOM 5996 C C . GLY D 2 26 ? 35.338 -59.873 -10.577 1.00 25.00 26 GLY F C 1
ATOM 5997 O O . GLY D 2 26 ? 35.658 -59.147 -9.616 1.00 26.24 26 GLY F O 1
ATOM 5998 N N . PHE D 2 27 ? 34.756 -61.055 -10.413 1.00 23.55 27 PHE F N 1
ATOM 5999 C CA . PHE D 2 27 ? 34.414 -61.523 -9.088 1.00 25.06 27 PHE F CA 1
ATOM 6000 C C . PHE D 2 27 ? 34.907 -62.939 -8.916 1.00 28.27 27 PHE F C 1
ATOM 6001 O O . PHE D 2 27 ? 35.100 -63.664 -9.899 1.00 25.31 27 PHE F O 1
ATOM 6009 N N . ILE D 2 28 ? 35.088 -63.320 -7.643 1.00 24.36 28 ILE F N 1
ATOM 6010 C CA . ILE D 2 28 ? 35.491 -64.677 -7.273 1.00 21.11 28 ILE F CA 1
ATOM 6011 C C . ILE D 2 28 ? 34.635 -65.160 -6.102 1.00 25.33 28 ILE F C 1
ATOM 6012 O O . ILE D 2 28 ? 33.937 -64.378 -5.447 1.00 22.50 28 ILE F O 1
ATOM 6017 N N . LEU D 2 29 ? 34.710 -66.481 -5.842 1.00 23.03 29 LEU F N 1
ATOM 6018 C CA . LEU D 2 29 ? 34.064 -67.207 -4.737 1.00 22.34 29 LEU F CA 1
ATOM 6019 C C . LEU D 2 29 ? 32.577 -67.403 -4.990 1.00 27.91 29 LEU F C 1
ATOM 6020 O O . LEU D 2 29 ? 32.194 -68.298 -5.749 1.00 31.14 29 LEU F O 1
ATOM 6025 N N . GLY D 2 30 ? 31.710 -66.602 -4.400 1.00 26.14 30 GLY F N 1
ATOM 6026 C CA . GLY D 2 30 ? 30.296 -66.888 -4.587 1.00 22.40 30 GLY F CA 1
ATOM 6027 C C . GLY D 2 30 ? 29.732 -66.400 -5.944 1.00 23.16 30 GLY F C 1
ATOM 6028 O O . GLY D 2 30 ? 30.348 -65.649 -6.694 1.00 24.37 30 GLY F O 1
ATOM 6029 N N . ARG D 2 31 ? 28.511 -66.852 -6.243 1.00 25.91 31 ARG F N 1
ATOM 6030 C CA . ARG D 2 31 ? 27.771 -66.379 -7.415 1.00 25.61 31 ARG F CA 1
ATOM 6031 C C . ARG D 2 31 ? 26.937 -65.142 -7.042 1.00 22.14 31 ARG F C 1
ATOM 6032 O O . ARG D 2 31 ? 26.137 -65.213 -6.102 1.00 24.12 31 ARG F O 1
ATOM 6040 N N . PRO D 2 32 ? 27.117 -64.004 -7.695 1.00 23.35 32 PRO F N 1
ATOM 6041 C CA . PRO D 2 32 ? 26.451 -62.782 -7.223 1.00 21.51 32 PRO F CA 1
ATOM 6042 C C . PRO D 2 32 ? 24.970 -62.762 -7.554 1.00 24.22 32 PRO F C 1
ATOM 6043 O O . PRO D 2 32 ? 24.527 -63.304 -8.573 1.00 24.30 32 PRO F O 1
ATOM 6047 N N . VAL D 2 33 ? 24.200 -62.096 -6.687 1.00 20.61 33 VAL F N 1
ATOM 6048 C CA . VAL D 2 33 ? 22.840 -61.729 -7.051 1.00 19.11 33 VAL F CA 1
ATOM 6049 C C . VAL D 2 33 ? 22.886 -60.887 -8.323 1.00 19.70 33 VAL F C 1
ATOM 6050 O O . VAL D 2 33 ? 23.650 -59.916 -8.416 1.00 21.15 33 VAL F O 1
ATOM 6054 N N . ILE D 2 34 ? 21.985 -61.182 -9.289 1.00 18.44 34 ILE F N 1
ATOM 6055 C CA . ILE D 2 34 ? 21.919 -60.449 -10.556 1.00 16.95 34 ILE F CA 1
ATOM 6056 C C . ILE D 2 34 ? 20.462 -60.134 -10.811 1.00 19.14 34 ILE F C 1
ATOM 6057 O O . ILE D 2 34 ? 19.617 -61.028 -10.682 1.00 19.44 34 ILE F O 1
ATOM 6062 N N . THR D 2 35 ? 20.170 -58.856 -11.087 1.00 17.53 35 THR F N 1
ATOM 6063 C CA . THR D 2 35 ? 18.817 -58.378 -11.317 1.00 18.33 35 THR F CA 1
ATOM 6064 C C . THR D 2 35 ? 18.715 -57.612 -12.625 1.00 20.62 35 THR F C 1
ATOM 6065 O O . THR D 2 35 ? 19.566 -56.798 -12.961 1.00 19.55 35 THR F O 1
ATOM 6069 N N . TRP D 2 36 ? 17.632 -57.868 -13.379 1.00 19.00 36 TRP F N 1
ATOM 6070 C CA . TRP D 2 36 ? 17.320 -57.060 -14.551 1.00 20.43 36 TRP F CA 1
ATOM 6071 C C . TRP D 2 36 ? 16.422 -55.894 -14.165 1.00 18.09 36 TRP F C 1
ATOM 6072 O O . TRP D 2 36 ? 15.395 -56.114 -13.493 1.00 20.74 36 TRP F O 1
ATOM 6083 N N . PHE D 2 37 ? 16.834 -54.683 -14.564 1.00 17.05 37 PHE F N 1
ATOM 6084 C CA . PHE D 2 37 ? 16.107 -53.418 -14.458 1.00 20.87 37 PHE F CA 1
ATOM 6085 C C . PHE D 2 37 ? 15.711 -52.924 -15.843 1.00 20.46 37 PHE F C 1
ATOM 6086 O O . PHE D 2 37 ? 16.298 -53.323 -16.841 1.00 18.36 37 PHE F O 1
ATOM 6094 N N . ARG D 2 38 ? 14.726 -52.023 -15.906 1.00 20.82 38 ARG F N 1
ATOM 6095 C CA . ARG D 2 38 ? 14.434 -51.404 -17.199 1.00 21.64 38 ARG F CA 1
ATOM 6096 C C . ARG D 2 38 ? 14.012 -49.955 -16.986 1.00 20.02 38 ARG F C 1
ATOM 6097 O O . ARG D 2 38 ? 13.484 -49.604 -15.929 1.00 23.76 38 ARG F O 1
ATOM 6105 N N . GLN D 2 39 ? 14.285 -49.117 -17.980 1.00 19.85 39 GLN F N 1
ATOM 6106 C CA . GLN D 2 39 ? 14.018 -47.679 -17.919 1.00 22.23 39 GLN F CA 1
ATOM 6107 C C . GLN D 2 39 ? 13.317 -47.204 -19.187 1.00 33.35 39 GLN F C 1
ATOM 6108 O O . GLN D 2 39 ? 13.837 -47.393 -20.289 1.00 27.44 39 GLN F O 1
ATOM 6114 N N . ALA D 2 40 ? 12.188 -46.542 -19.022 1.00 36.95 40 ALA F N 1
ATOM 6115 C CA . ALA D 2 40 ? 11.603 -45.813 -20.153 1.00 41.66 40 ALA F CA 1
ATOM 6116 C C . ALA D 2 40 ? 12.104 -44.371 -20.175 1.00 42.50 40 ALA F C 1
ATOM 6117 O O . ALA D 2 40 ? 12.491 -43.825 -19.134 1.00 46.33 40 ALA F O 1
ATOM 6119 N N . PRO D 2 41 ? 12.115 -43.721 -21.352 1.00 46.73 41 PRO F N 1
ATOM 6120 C CA . PRO D 2 41 ? 12.792 -42.407 -21.465 1.00 47.64 41 PRO F CA 1
ATOM 6121 C C . PRO D 2 41 ? 12.237 -41.339 -20.535 1.00 49.41 41 PRO F C 1
ATOM 6122 O O . PRO D 2 41 ? 12.953 -40.370 -20.245 1.00 52.77 41 PRO F O 1
ATOM 6126 N N . GLY D 2 42 ? 10.988 -41.472 -20.076 1.00 48.66 42 GLY F N 1
ATOM 6127 C CA . GLY D 2 42 ? 10.436 -40.597 -19.053 1.00 52.73 42 GLY F CA 1
ATOM 6128 C C . GLY D 2 42 ? 10.227 -41.226 -17.679 1.00 53.81 42 GLY F C 1
ATOM 6129 O O . GLY D 2 42 ? 9.476 -40.686 -16.854 1.00 48.94 42 GLY F O 1
ATOM 6130 N N . LYS D 2 43 ? 10.875 -42.363 -17.403 1.00 52.36 43 LYS F N 1
ATOM 6131 C CA . LYS D 2 43 ? 10.821 -42.950 -16.070 1.00 44.16 43 LYS F CA 1
ATOM 6132 C C . LYS D 2 43 ? 12.227 -43.247 -15.552 1.00 41.10 43 LYS F C 1
ATOM 6133 O O . LYS D 2 43 ? 13.242 -42.984 -16.203 1.00 42.08 43 LYS F O 1
ATOM 6139 N N . GLU D 2 44 ? 12.267 -43.755 -14.329 1.00 38.64 44 GLU F N 1
ATOM 6140 C CA . GLU D 2 44 ? 13.498 -44.163 -13.684 1.00 31.51 44 GLU F CA 1
ATOM 6141 C C . GLU D 2 44 ? 13.736 -45.658 -13.921 1.00 28.32 44 GLU F C 1
ATOM 6142 O O . GLU D 2 44 ? 12.838 -46.399 -14.325 1.00 31.26 44 GLU F O 1
ATOM 6148 N N . ARG D 2 45 ? 14.970 -46.113 -13.666 1.00 24.85 45 ARG F N 1
ATOM 6149 C CA . ARG D 2 45 ? 15.214 -47.559 -13.712 1.00 20.63 45 ARG F CA 1
ATOM 6150 C C . ARG D 2 45 ? 14.342 -48.286 -12.704 1.00 26.65 45 ARG F C 1
ATOM 6151 O O . ARG D 2 45 ? 14.329 -47.936 -11.519 1.00 26.38 45 ARG F O 1
ATOM 6159 N N . GLU D 2 46 ? 13.597 -49.297 -13.178 1.00 22.41 46 GLU F N 1
ATOM 6160 C CA . GLU D 2 46 ? 12.716 -50.082 -12.323 1.00 23.18 46 GLU F CA 1
ATOM 6161 C C . GLU D 2 46 ? 13.112 -51.551 -12.311 1.00 19.22 46 GLU F C 1
ATOM 6162 O O . GLU D 2 46 ? 13.407 -52.139 -13.358 1.00 20.48 46 GLU F O 1
ATOM 6168 N N . GLY D 2 47 ? 13.042 -52.160 -11.133 1.00 19.90 47 GLY F N 1
ATOM 6169 C CA . GLY D 2 47 ? 13.438 -53.559 -11.006 1.00 19.30 47 GLY F CA 1
ATOM 6170 C C . GLY D 2 47 ? 12.395 -54.471 -11.615 1.00 22.25 47 GLY F C 1
ATOM 6171 O O . GLY D 2 47 ? 11.198 -54.255 -11.440 1.00 25.62 47 GLY F O 1
ATOM 6172 N N . VAL D 2 48 ? 12.859 -55.495 -12.359 1.00 20.74 48 VAL F N 1
ATOM 6173 C CA . VAL D 2 48 ? 11.961 -56.409 -13.068 1.00 22.04 48 VAL F CA 1
ATOM 6174 C C . VAL D 2 48 ? 11.963 -57.782 -12.432 1.00 24.22 48 VAL F C 1
ATOM 6175 O O . VAL D 2 48 ? 10.929 -58.246 -11.950 1.00 25.18 48 VAL F O 1
ATOM 6179 N N . LEU D 2 49 ? 13.124 -58.450 -12.396 1.00 20.23 49 LEU F N 1
ATOM 6180 C CA . LEU D 2 49 ? 13.219 -59.716 -11.687 1.00 24.80 49 LEU F CA 1
ATOM 6181 C C . LEU D 2 49 ? 14.689 -60.025 -11.406 1.00 24.72 49 LEU F C 1
ATOM 6182 O O . LEU D 2 49 ? 15.592 -59.477 -12.057 1.00 20.56 49 LEU F O 1
ATOM 6187 N N . CYS D 2 50 ? 14.888 -60.982 -10.484 1.00 20.95 50 CYS F N 1
ATOM 6188 C CA . CYS D 2 50 ? 16.169 -61.188 -9.813 1.00 20.17 50 CYS F CA 1
ATOM 6189 C C . CYS D 2 50 ? 16.428 -62.677 -9.689 1.00 24.33 50 CYS F C 1
ATOM 6190 O O . CYS D 2 50 ? 15.485 -63.460 -9.505 1.00 23.37 50 CYS F O 1
ATOM 6193 N N . ILE D 2 51 ? 17.706 -63.070 -9.734 1.00 18.64 51 ILE F N 1
ATOM 6194 C CA . ILE D 2 51 ? 18.093 -64.439 -9.419 1.00 21.26 51 ILE F CA 1
ATOM 6195 C C . ILE D 2 51 ? 19.281 -64.412 -8.446 1.00 24.13 51 ILE F C 1
ATOM 6196 O O . ILE D 2 51 ? 20.293 -63.717 -8.680 1.00 22.61 51 ILE F O 1
ATOM 6201 N N . SER D 2 52 ? 19.141 -65.162 -7.345 1.00 22.55 52 SER F N 1
ATOM 6202 C CA . SER D 2 52 ? 20.183 -65.246 -6.321 1.00 21.79 52 SER F CA 1
ATOM 6203 C C . SER D 2 52 ? 21.315 -66.192 -6.739 1.00 26.34 52 SER F C 1
ATOM 6204 O O . SER D 2 52 ? 21.263 -66.880 -7.759 1.00 24.44 52 SER F O 1
ATOM 6207 N N . GLY D 2 53 ? 22.397 -66.176 -5.953 1.00 22.81 53 GLY F N 1
ATOM 6208 C CA . GLY D 2 53 ? 23.488 -67.087 -6.226 1.00 26.30 53 GLY F CA 1
ATOM 6209 C C . GLY D 2 53 ? 23.117 -68.553 -6.048 1.00 27.72 53 GLY F C 1
ATOM 6210 O O . GLY D 2 53 ? 23.858 -69.425 -6.509 1.00 30.90 53 GLY F O 1
ATOM 6211 N N . SER D 2 54 ? 22.010 -68.830 -5.366 1.00 27.34 54 SER F N 1
ATOM 6212 C CA . SER D 2 54 ? 21.440 -70.175 -5.238 1.00 30.71 54 SER F CA 1
ATOM 6213 C C . SER D 2 54 ? 20.350 -70.448 -6.259 1.00 33.65 54 SER F C 1
ATOM 6214 O O . SER D 2 54 ? 19.628 -71.437 -6.118 1.00 31.47 54 SER F O 1
ATOM 6217 N N . ASP D 2 55 ? 20.159 -69.552 -7.224 1.00 28.13 55 ASP F N 1
ATOM 6218 C CA . ASP D 2 55 ? 19.172 -69.688 -8.301 1.00 28.61 55 ASP F CA 1
ATOM 6219 C C . ASP D 2 55 ? 17.731 -69.513 -7.819 1.00 28.05 55 ASP F C 1
ATOM 6220 O O . ASP D 2 55 ? 16.771 -69.942 -8.505 1.00 29.86 55 ASP F O 1
ATOM 6225 N N . GLU D 2 56 ? 17.519 -68.852 -6.681 1.00 25.66 56 GLU F N 1
ATOM 6226 C CA . GLU D 2 56 ? 16.167 -68.517 -6.258 1.00 28.80 56 GLU F CA 1
ATOM 6227 C C . GLU D 2 56 ? 15.719 -67.252 -6.991 1.00 30.03 56 GLU F C 1
ATOM 6228 O O . GLU D 2 56 ? 16.475 -66.273 -7.085 1.00 25.77 56 GLU F O 1
ATOM 6234 N N . ILE D 2 57 ? 14.494 -67.263 -7.511 1.00 27.28 57 ILE F N 1
ATOM 6235 C CA . ILE D 2 57 ? 14.025 -66.256 -8.459 1.00 26.96 57 ILE F CA 1
ATOM 6236 C C . ILE D 2 57 ? 12.928 -65.449 -7.791 1.00 27.63 57 ILE F C 1
ATOM 6237 O O . ILE D 2 57 ? 12.007 -66.022 -7.194 1.00 26.55 57 ILE F O 1
ATOM 6242 N N . THR D 2 58 ? 13.030 -64.122 -7.880 1.00 24.94 58 THR F N 1
ATOM 6243 C CA . THR D 2 58 ? 12.021 -63.218 -7.343 1.00 24.26 58 THR F CA 1
ATOM 6244 C C . THR D 2 58 ? 11.541 -62.268 -8.433 1.00 28.41 58 THR F C 1
ATOM 6245 O O . THR D 2 58 ? 12.351 -61.602 -9.077 1.00 25.30 58 THR F O 1
ATOM 6249 N N . TYR D 2 59 ? 10.226 -62.189 -8.642 1.00 25.41 59 TYR F N 1
ATOM 6250 C CA . TYR D 2 59 ? 9.660 -61.214 -9.567 1.00 25.66 59 TYR F CA 1
ATOM 6251 C C . TYR D 2 59 ? 9.295 -59.946 -8.817 1.00 26.26 59 TYR F C 1
ATOM 6252 O O . TYR D 2 59 ? 8.840 -60.014 -7.671 1.00 32.01 59 TYR F O 1
ATOM 6261 N N . PHE D 2 60 ? 9.495 -58.785 -9.462 1.00 22.85 60 PHE F N 1
ATOM 6262 C CA . PHE D 2 60 ? 9.127 -57.491 -8.901 1.00 24.92 60 PHE F CA 1
ATOM 6263 C C . PHE D 2 60 ? 7.956 -56.837 -9.627 1.00 28.12 60 PHE F C 1
ATOM 6264 O O . PHE D 2 60 ? 7.360 -55.899 -9.089 1.00 29.50 60 PHE F O 1
ATOM 6272 N N . ILE D 2 61 ? 7.625 -57.309 -10.827 1.00 27.86 61 ILE F N 1
ATOM 6273 C CA . ILE D 2 61 ? 6.495 -56.807 -11.606 1.00 31.52 61 ILE F CA 1
ATOM 6274 C C . ILE D 2 61 ? 5.607 -58.013 -11.936 1.00 28.44 61 ILE F C 1
ATOM 6275 O O . ILE D 2 61 ? 6.004 -58.874 -12.731 1.00 29.83 61 ILE F O 1
ATOM 6280 N N . ASP D 2 62 ? 4.387 -58.058 -11.354 1.00 33.53 62 ASP F N 1
ATOM 6281 C CA . ASP D 2 62 ? 3.484 -59.191 -11.610 1.00 34.52 62 ASP F CA 1
ATOM 6282 C C . ASP D 2 62 ? 3.184 -59.361 -13.092 1.00 34.73 62 ASP F C 1
ATOM 6283 O O . ASP D 2 62 ? 3.105 -60.490 -13.581 1.00 34.18 62 ASP F O 1
ATOM 6288 N N . SER D 2 63 ? 3.035 -58.259 -13.829 1.00 32.92 63 SER F N 1
ATOM 6289 C CA . SER D 2 63 ? 2.543 -58.395 -15.199 1.00 36.36 63 SER F CA 1
ATOM 6290 C C . SER D 2 63 ? 3.501 -59.183 -16.087 1.00 36.76 63 SER F C 1
ATOM 6291 O O . SER D 2 63 ? 3.061 -59.783 -17.075 1.00 36.11 63 SER F O 1
ATOM 6294 N N . VAL D 2 64 ? 4.808 -59.209 -15.776 1.00 32.94 64 VAL F N 1
ATOM 6295 C CA . VAL D 2 64 ? 5.748 -59.925 -16.647 1.00 30.55 64 VAL F CA 1
ATOM 6296 C C . VAL D 2 64 ? 5.856 -61.409 -16.311 1.00 30.94 64 VAL F C 1
ATOM 6297 O O . VAL D 2 64 ? 6.534 -62.154 -17.030 1.00 31.60 64 VAL F O 1
ATOM 6301 N N . LYS D 2 65 ? 5.190 -61.868 -15.251 1.00 33.87 65 LYS F N 1
ATOM 6302 C CA . LYS D 2 65 ? 5.267 -63.257 -14.842 1.00 34.34 65 LYS F CA 1
ATOM 6303 C C . LYS D 2 65 ? 4.726 -64.155 -15.966 1.00 41.18 65 LYS F C 1
ATOM 6304 O O . LYS D 2 65 ? 3.689 -63.867 -16.572 1.00 40.77 65 LYS F O 1
ATOM 6310 N N . GLY D 2 66 ? 5.426 -65.229 -16.279 1.00 36.96 66 GLY F N 1
ATOM 6311 C CA . GLY D 2 66 ? 4.928 -66.066 -17.359 1.00 43.08 66 GLY F CA 1
ATOM 6312 C C . GLY D 2 66 ? 5.148 -65.569 -18.786 1.00 36.34 66 GLY F C 1
ATOM 6313 O O . GLY D 2 66 ? 4.836 -66.304 -19.723 1.00 37.27 66 GLY F O 1
ATOM 6314 N N . ARG D 2 67 ? 5.660 -64.348 -19.003 1.00 33.98 67 ARG F N 1
ATOM 6315 C CA . ARG D 2 67 ? 6.320 -64.012 -20.265 1.00 31.58 67 ARG F CA 1
ATOM 6316 C C . ARG D 2 67 ? 7.826 -63.787 -20.131 1.00 29.32 67 ARG F C 1
ATOM 6317 O O . ARG D 2 67 ? 8.559 -63.972 -21.111 1.00 28.53 67 ARG F O 1
ATOM 6325 N N . PHE D 2 68 ? 8.297 -63.395 -18.950 1.00 30.56 68 PHE F N 1
ATOM 6326 C CA . PHE D 2 68 ? 9.720 -63.125 -18.701 1.00 29.91 68 PHE F CA 1
ATOM 6327 C C . PHE D 2 68 ? 10.316 -64.251 -17.866 1.00 26.90 68 PHE F C 1
ATOM 6328 O O . PHE D 2 68 ? 9.755 -64.616 -16.825 1.00 27.59 68 PHE F O 1
ATOM 6336 N N . THR D 2 69 ? 11.468 -64.761 -18.286 1.00 27.40 69 THR F N 1
ATOM 6337 C CA . THR D 2 69 ? 12.175 -65.815 -17.558 1.00 29.11 69 THR F CA 1
ATOM 6338 C C . THR D 2 69 ? 13.636 -65.457 -17.354 1.00 28.63 69 THR F C 1
ATOM 6339 O O . THR D 2 69 ? 14.326 -65.094 -18.314 1.00 29.79 69 THR F O 1
ATOM 6343 N N . ILE D 2 70 ? 14.127 -65.624 -16.132 1.00 27.16 70 ILE F N 1
ATOM 6344 C CA . ILE D 2 70 ? 15.532 -65.328 -15.830 1.00 26.49 70 ILE F CA 1
ATOM 6345 C C . ILE D 2 70 ? 16.229 -66.648 -15.568 1.00 26.12 70 ILE F C 1
ATOM 6346 O O . ILE D 2 70 ? 15.626 -67.572 -14.998 1.00 28.34 70 ILE F O 1
ATOM 6351 N N . SER D 2 71 ? 17.480 -66.758 -16.019 1.00 27.45 71 SER F N 1
ATOM 6352 C CA . SER D 2 71 ? 18.252 -67.979 -15.799 1.00 28.95 71 SER F CA 1
ATOM 6353 C C . SER D 2 71 ? 19.739 -67.651 -15.764 1.00 30.53 71 SER F C 1
ATOM 6354 O O . SER D 2 71 ? 20.170 -66.580 -16.210 1.00 28.64 71 SER F O 1
ATOM 6357 N N . ARG D 2 72 ? 20.531 -68.599 -15.256 1.00 31.87 72 ARG F N 1
ATOM 6358 C CA . ARG D 2 72 ? 21.973 -68.403 -15.064 1.00 34.10 72 ARG F CA 1
ATOM 6359 C C . ARG D 2 72 ? 22.733 -69.499 -15.799 1.00 38.22 72 ARG F C 1
ATOM 6360 O O . ARG D 2 72 ? 22.357 -70.671 -15.704 1.00 36.54 72 ARG F O 1
ATOM 6368 N N . ASP D 2 73 ? 23.772 -69.113 -16.554 1.00 35.96 73 ASP F N 1
ATOM 6369 C CA . ASP D 2 73 ? 24.729 -70.040 -17.189 1.00 39.78 73 ASP F CA 1
ATOM 6370 C C . ASP D 2 73 ? 26.063 -69.847 -16.456 1.00 37.94 73 ASP F C 1
ATOM 6371 O O . ASP D 2 73 ? 26.884 -69.006 -16.834 1.00 34.74 73 ASP F O 1
ATOM 6376 N N . ASN D 2 74 ? 26.239 -70.595 -15.364 1.00 39.46 74 ASN F N 1
ATOM 6377 C CA . ASN D 2 74 ? 27.421 -70.444 -14.518 1.00 41.29 74 ASN F CA 1
ATOM 6378 C C . ASN D 2 74 ? 28.708 -70.638 -15.300 1.00 39.29 74 ASN F C 1
ATOM 6379 O O . ASN D 2 74 ? 29.718 -69.983 -15.026 1.00 40.25 74 ASN F O 1
ATOM 6384 N N . ALA D 2 75 ? 28.695 -71.555 -16.260 1.00 40.60 75 ALA F N 1
ATOM 6385 C CA . ALA D 2 75 ? 29.905 -71.878 -17.000 1.00 39.79 75 ALA F CA 1
ATOM 6386 C C . ALA D 2 75 ? 30.389 -70.699 -17.825 1.00 37.27 75 ALA F C 1
ATOM 6387 O O . ALA D 2 75 ? 31.593 -70.547 -18.049 1.00 38.53 75 ALA F O 1
ATOM 6389 N N . LYS D 2 76 ? 29.476 -69.857 -18.284 1.00 35.38 76 LYS F N 1
ATOM 6390 C CA . LYS D 2 76 ? 29.824 -68.681 -19.064 1.00 34.27 76 LYS F CA 1
ATOM 6391 C C . LYS D 2 76 ? 29.767 -67.400 -18.241 1.00 32.54 76 LYS F C 1
ATOM 6392 O O . LYS D 2 76 ? 29.899 -66.309 -18.801 1.00 32.52 76 LYS F O 1
ATOM 6398 N N . ASN D 2 77 ? 29.534 -67.508 -16.937 1.00 32.75 77 ASN F N 1
ATOM 6399 C CA . ASN D 2 77 ? 29.343 -66.337 -16.062 1.00 32.24 77 ASN F CA 1
ATOM 6400 C C . ASN D 2 77 ? 28.335 -65.351 -16.669 1.00 28.02 77 ASN F C 1
ATOM 6401 O O . ASN D 2 77 ? 28.565 -64.137 -16.709 1.00 26.60 77 ASN F O 1
ATOM 6406 N N . THR D 2 78 ? 27.205 -65.874 -17.154 1.00 27.78 78 THR F N 1
ATOM 6407 C CA . THR D 2 78 ? 26.234 -65.061 -17.879 1.00 25.21 78 THR F CA 1
ATOM 6408 C C . THR D 2 78 ? 24.840 -65.321 -17.333 1.00 26.71 78 THR F C 1
ATOM 6409 O O . THR D 2 78 ? 24.501 -66.464 -17.027 1.00 26.54 78 THR F O 1
ATOM 6413 N N . VAL D 2 79 ? 24.039 -64.263 -17.185 1.00 23.92 79 VAL F N 1
ATOM 6414 C CA . VAL D 2 79 ? 22.625 -64.374 -16.803 1.00 22.40 79 VAL F CA 1
ATOM 6415 C C . VAL D 2 79 ? 21.741 -63.910 -17.966 1.00 23.46 79 VAL F C 1
ATOM 6416 O O . VAL D 2 79 ? 22.048 -62.928 -18.652 1.00 25.32 79 VAL F O 1
ATOM 6420 N N . TYR D 2 80 ? 20.647 -64.633 -18.216 1.00 24.71 80 TYR F N 1
ATOM 6421 C CA . TYR D 2 80 ? 19.796 -64.335 -19.368 1.00 24.23 80 TYR F CA 1
ATOM 6422 C C . TYR D 2 80 ? 18.444 -63.830 -18.909 1.00 23.17 80 TYR F C 1
ATOM 6423 O O . TYR D 2 80 ? 17.970 -64.173 -17.822 1.00 24.64 80 TYR F O 1
ATOM 6432 N N . LEU D 2 81 ? 17.845 -62.999 -19.753 1.00 23.92 81 LEU F N 1
ATOM 6433 C CA . LEU D 2 81 ? 16.431 -62.655 -19.674 1.00 25.60 81 LEU F CA 1
ATOM 6434 C C . LEU D 2 81 ? 15.780 -63.092 -20.979 1.00 22.96 81 LEU F C 1
ATOM 6435 O O . LEU D 2 81 ? 16.116 -62.568 -22.039 1.00 24.29 81 LEU F O 1
ATOM 6440 N N . GLN D 2 82 ? 14.815 -63.996 -20.871 1.00 28.57 82 GLN F N 1
ATOM 6441 C CA . GLN D 2 82 ? 14.053 -64.498 -22.010 1.00 28.90 82 GLN F CA 1
ATOM 6442 C C . GLN D 2 82 ? 12.675 -63.838 -21.985 1.00 27.60 82 GLN F C 1
ATOM 6443 O O . GLN D 2 82 ? 11.939 -63.964 -20.998 1.00 29.71 82 GLN F O 1
ATOM 6449 N N . ILE D 2 83 ? 12.341 -63.106 -23.040 1.00 27.90 83 ILE F N 1
ATOM 6450 C CA . ILE D 2 83 ? 11.012 -62.517 -23.180 1.00 27.87 83 ILE F CA 1
ATOM 6451 C C . ILE D 2 83 ? 10.298 -63.227 -24.311 1.00 30.43 83 ILE F C 1
ATOM 6452 O O . ILE D 2 83 ? 10.726 -63.147 -25.464 1.00 34.24 83 ILE F O 1
ATOM 6457 N N . ASN D 2 84 ? 9.196 -63.873 -23.986 1.00 35.93 84 ASN F N 1
ATOM 6458 C CA . ASN D 2 84 ? 8.289 -64.413 -24.984 1.00 36.91 84 ASN F CA 1
ATOM 6459 C C . ASN D 2 84 ? 7.159 -63.448 -25.267 1.00 35.74 84 ASN F C 1
ATOM 6460 O O . ASN D 2 84 ? 6.676 -62.737 -24.381 1.00 39.02 84 ASN F O 1
ATOM 6465 N N . SER D 2 85 ? 6.738 -63.443 -26.520 1.00 34.51 85 SER F N 1
ATOM 6466 C CA . SER D 2 85 ? 5.573 -62.694 -26.951 1.00 31.89 85 SER F CA 1
ATOM 6467 C C . SER D 2 85 ? 5.692 -61.227 -26.562 1.00 35.02 85 SER F C 1
ATOM 6468 O O . SER D 2 85 ? 4.884 -60.697 -25.789 1.00 33.04 85 SER F O 1
ATOM 6471 N N . LEU D 2 86 ? 6.699 -60.575 -27.138 1.00 30.45 86 LEU F N 1
ATOM 6472 C CA . LEU D 2 86 ? 6.926 -59.153 -26.891 1.00 28.02 86 LEU F CA 1
ATOM 6473 C C . LEU D 2 86 ? 5.641 -58.345 -27.029 1.00 29.63 86 LEU F C 1
ATOM 6474 O O . LEU D 2 86 ? 4.852 -58.541 -27.957 1.00 31.34 86 LEU F O 1
ATOM 6479 N N . LYS D 2 87 ? 5.471 -57.379 -26.137 1.00 26.20 87 LYS F N 1
ATOM 6480 C CA . LYS D 2 87 ? 4.406 -56.387 -26.185 1.00 26.96 87 LYS F CA 1
ATOM 6481 C C . LYS D 2 87 ? 4.987 -54.980 -26.215 1.00 26.25 87 LYS F C 1
ATOM 6482 O O . LYS D 2 87 ? 6.116 -54.754 -25.738 1.00 23.47 87 LYS F O 1
ATOM 6488 N N . PRO D 2 88 ? 4.254 -53.997 -26.749 1.00 27.30 88 PRO F N 1
ATOM 6489 C CA . PRO D 2 88 ? 4.821 -52.642 -26.810 1.00 25.25 88 PRO F CA 1
ATOM 6490 C C . PRO D 2 88 ? 5.173 -52.100 -25.426 1.00 23.32 88 PRO F C 1
ATOM 6491 O O . PRO D 2 88 ? 6.095 -51.279 -25.308 1.00 25.00 88 PRO F O 1
ATOM 6495 N N . GLU D 2 89 ? 4.474 -52.550 -24.386 1.00 24.84 89 GLU F N 1
ATOM 6496 C CA . GLU D 2 89 ? 4.784 -52.028 -23.063 1.00 27.53 89 GLU F CA 1
ATOM 6497 C C . GLU D 2 89 ? 6.125 -52.545 -22.561 1.00 27.31 89 GLU F C 1
ATOM 6498 O O . GLU D 2 89 ? 6.600 -52.060 -21.521 1.00 24.93 89 GLU F O 1
ATOM 6504 N N . ASP D 2 90 ? 6.736 -53.500 -23.267 1.00 22.64 90 ASP F N 1
ATOM 6505 C CA . ASP D 2 90 ? 8.089 -53.963 -22.916 1.00 22.44 90 ASP F CA 1
ATOM 6506 C C . ASP D 2 90 ? 9.194 -53.041 -23.415 1.00 23.36 90 ASP F C 1
ATOM 6507 O O . ASP D 2 90 ? 10.376 -53.218 -23.027 1.00 21.69 90 ASP F O 1
ATOM 6512 N N . THR D 2 91 ? 8.890 -52.031 -24.223 1.00 22.66 91 THR F N 1
ATOM 6513 C CA . THR D 2 91 ? 9.947 -51.190 -24.774 1.00 24.65 91 THR F CA 1
ATOM 6514 C C . THR D 2 91 ? 10.636 -50.419 -23.656 1.00 23.59 91 THR F C 1
ATOM 6515 O O . THR D 2 91 ? 9.959 -49.795 -22.837 1.00 22.68 91 THR F O 1
ATOM 6519 N N . ALA D 2 92 ? 11.973 -50.484 -23.620 1.00 23.66 92 ALA F N 1
ATOM 6520 C CA . ALA D 2 92 ? 12.749 -49.823 -22.564 1.00 24.71 92 ALA F CA 1
ATOM 6521 C C . ALA D 2 92 ? 14.227 -50.093 -22.819 1.00 23.86 92 ALA F C 1
ATOM 6522 O O . ALA D 2 92 ? 14.596 -50.978 -23.594 1.00 22.12 92 ALA F O 1
ATOM 6524 N N . ASN D 2 93 ? 15.082 -49.358 -22.098 1.00 23.04 93 ASN F N 1
ATOM 6525 C CA . ASN D 2 93 ? 16.499 -49.706 -21.986 1.00 24.29 93 ASN F CA 1
ATOM 6526 C C . ASN D 2 93 ? 16.645 -50.668 -20.815 1.00 23.18 93 ASN F C 1
ATOM 6527 O O . ASN D 2 93 ? 16.211 -50.345 -19.703 1.00 22.53 93 ASN F O 1
ATOM 6532 N N . TYR D 2 94 ? 17.175 -51.871 -21.074 1.00 20.48 94 TYR F N 1
ATOM 6533 C CA . TYR D 2 94 ? 17.289 -52.923 -20.074 1.00 19.50 94 TYR F CA 1
ATOM 6534 C C . TYR D 2 94 ? 18.700 -52.942 -19.513 1.00 21.89 94 TYR F C 1
ATOM 6535 O O . TYR D 2 94 ? 19.679 -52.894 -20.276 1.00 22.23 94 TYR F O 1
ATOM 6544 N N . TYR D 2 95 ? 18.794 -52.990 -18.189 1.00 19.12 95 TYR F N 1
ATOM 6545 C CA . TYR D 2 95 ? 20.085 -53.020 -17.492 1.00 18.33 95 TYR F CA 1
ATOM 6546 C C . TYR D 2 95 ? 20.195 -54.289 -16.673 1.00 17.93 95 TYR F C 1
ATOM 6547 O O . TYR D 2 95 ? 19.235 -54.719 -16.042 1.00 19.94 95 TYR F O 1
ATOM 6556 N N . CYS D 2 96 ? 21.410 -54.856 -16.567 1.00 17.99 96 CYS F N 1
ATOM 6557 C CA . CYS D 2 96 ? 21.584 -55.758 -15.436 1.00 18.87 96 CYS F CA 1
ATOM 6558 C C . CYS D 2 96 ? 22.436 -55.098 -14.353 1.00 19.02 96 CYS F C 1
ATOM 6559 O O . CYS D 2 96 ? 23.158 -54.119 -14.596 1.00 19.49 96 CYS F O 1
ATOM 6562 N N . ALA D 2 97 ? 22.195 -55.546 -13.129 1.00 17.83 97 ALA F N 1
ATOM 6563 C CA . ALA D 2 97 ? 22.825 -54.992 -11.934 1.00 18.85 97 ALA F CA 1
ATOM 6564 C C . ALA D 2 97 ? 23.207 -56.137 -11.028 1.00 17.16 97 ALA F C 1
ATOM 6565 O O . ALA D 2 97 ? 22.562 -57.185 -11.022 1.00 17.88 97 ALA F O 1
ATOM 6567 N N . ALA D 2 98 ? 24.265 -55.922 -10.227 1.00 16.47 98 ALA F N 1
ATOM 6568 C CA . ALA D 2 98 ? 24.778 -56.981 -9.371 1.00 15.62 98 ALA F CA 1
ATOM 6569 C C . ALA D 2 98 ? 25.160 -56.450 -7.990 1.00 15.89 98 ALA F C 1
ATOM 6570 O O . ALA D 2 98 ? 25.440 -55.251 -7.819 1.00 17.25 98 ALA F O 1
ATOM 6572 N N . ARG D 2 99 ? 25.147 -57.381 -7.036 1.00 18.61 99 ARG F N 1
ATOM 6573 C CA . ARG D 2 99 ? 25.619 -57.194 -5.656 1.00 18.99 99 ARG F CA 1
ATOM 6574 C C . ARG D 2 99 ? 26.743 -58.172 -5.368 1.00 21.18 99 ARG F C 1
ATOM 6575 O O . ARG D 2 99 ? 26.723 -59.305 -5.869 1.00 21.88 99 ARG F O 1
ATOM 6583 N N . THR D 2 100 ? 27.686 -57.773 -4.481 1.00 20.62 100 THR F N 1
ATOM 6584 C CA . THR D 2 100 ? 28.791 -58.676 -4.137 1.00 21.19 100 THR F CA 1
ATOM 6585 C C . THR D 2 100 ? 28.427 -59.661 -3.018 1.00 20.40 100 THR F C 1
ATOM 6586 O O . THR D 2 100 ? 29.243 -59.975 -2.143 1.00 19.72 100 THR F O 1
ATOM 6590 N N . PHE D 2 101 ? 27.200 -60.176 -3.061 1.00 19.99 101 PHE F N 1
ATOM 6591 C CA . PHE D 2 101 ? 26.604 -61.080 -2.084 1.00 19.91 101 PHE F CA 1
ATOM 6592 C C . PHE D 2 101 ? 25.866 -62.160 -2.848 1.00 21.86 101 PHE F C 1
ATOM 6593 O O . PHE D 2 101 ? 25.408 -61.933 -3.991 1.00 20.41 101 PHE F O 1
ATOM 6601 N N . THR D 2 102 ? 25.752 -63.331 -2.208 1.00 19.94 102 THR F N 1
ATOM 6602 C CA . THR D 2 102 ? 25.073 -64.479 -2.816 1.00 22.70 102 THR F CA 1
ATOM 6603 C C . THR D 2 102 ? 23.569 -64.504 -2.580 1.00 22.83 102 THR F C 1
ATOM 6604 O O . THR D 2 102 ? 22.860 -65.317 -3.214 1.00 25.00 102 THR F O 1
ATOM 6608 N N . ALA D 2 103 ? 23.073 -63.713 -1.632 1.00 23.18 103 ALA F N 1
ATOM 6609 C CA . ALA D 2 103 ? 21.666 -63.681 -1.283 1.00 23.29 103 ALA F CA 1
ATOM 6610 C C . ALA D 2 103 ? 21.225 -62.231 -1.125 1.00 22.97 103 ALA F C 1
ATOM 6611 O O . ALA D 2 103 ? 22.027 -61.317 -0.874 1.00 22.04 103 ALA F O 1
ATOM 6613 N N . GLY D 2 104 ? 19.932 -62.031 -1.315 1.00 24.29 104 GLY F N 1
ATOM 6614 C CA . GLY D 2 104 ? 19.339 -60.712 -1.169 1.00 23.01 104 GLY F CA 1
ATOM 6615 C C . GLY D 2 104 ? 18.878 -60.172 -2.497 1.00 22.93 104 GLY F C 1
ATOM 6616 O O . GLY D 2 104 ? 19.592 -59.387 -3.147 1.00 23.04 104 GLY F O 1
ATOM 6617 N N . CYS D 2 105 ? 17.671 -60.572 -2.909 1.00 21.96 105 CYS F N 1
ATOM 6618 C CA . CYS D 2 105 ? 17.062 -60.105 -4.152 1.00 21.35 105 CYS F CA 1
ATOM 6619 C C . CYS D 2 105 ? 16.187 -58.897 -3.844 1.00 20.52 105 CYS F C 1
ATOM 6620 O O . CYS D 2 105 ? 15.033 -59.041 -3.394 1.00 24.39 105 CYS F O 1
ATOM 6623 N N . TYR D 2 106 ? 16.703 -57.707 -4.164 1.00 20.96 106 TYR F N 1
ATOM 6624 C CA . TYR D 2 106 ? 16.058 -56.434 -3.838 1.00 19.41 106 TYR F CA 1
ATOM 6625 C C . TYR D 2 106 ? 15.527 -55.708 -5.075 1.00 18.12 106 TYR F C 1
ATOM 6626 O O . TYR D 2 106 ? 16.064 -55.809 -6.190 1.00 18.43 106 TYR F O 1
ATOM 6635 N N . SER D 2 107 ? 14.405 -55.007 -4.893 1.00 19.14 107 SER F N 1
ATOM 6636 C CA . SER D 2 107 ? 13.753 -54.376 -6.030 1.00 20.58 107 SER F CA 1
ATOM 6637 C C . SER D 2 107 ? 14.270 -52.972 -6.356 1.00 20.52 107 SER F C 1
ATOM 6638 O O . SER D 2 107 ? 13.966 -52.459 -7.445 1.00 21.28 107 SER F O 1
ATOM 6641 N N . ARG D 2 108 ? 15.033 -52.325 -5.466 1.00 19.62 108 ARG F N 1
ATOM 6642 C CA . ARG D 2 108 ? 15.340 -50.908 -5.676 1.00 19.33 108 ARG F CA 1
ATOM 6643 C C . ARG D 2 108 ? 16.755 -50.713 -6.197 1.00 17.71 108 ARG F C 1
ATOM 6644 O O . ARG D 2 108 ? 17.678 -51.439 -5.786 1.00 18.39 108 ARG F O 1
ATOM 6652 N N . SER D 2 109 ? 16.916 -49.748 -7.117 1.00 18.39 109 SER F N 1
ATOM 6653 C CA . SER D 2 109 ? 18.236 -49.547 -7.751 1.00 17.78 109 SER F CA 1
ATOM 6654 C C . SER D 2 109 ? 19.318 -49.240 -6.740 1.00 19.12 109 SER F C 1
ATOM 6655 O O . SER D 2 109 ? 20.468 -49.647 -6.934 1.00 18.24 109 SER F O 1
ATOM 6658 N N . ILE D 2 110 ? 18.987 -48.529 -5.659 1.00 17.60 110 ILE F N 1
ATOM 6659 C CA . ILE D 2 110 ? 20.023 -48.164 -4.700 1.00 18.09 110 ILE F CA 1
ATOM 6660 C C . ILE D 2 110 ? 20.637 -49.360 -3.994 1.00 18.06 110 ILE F C 1
ATOM 6661 O O . ILE D 2 110 ? 21.726 -49.236 -3.399 1.00 19.82 110 ILE F O 1
ATOM 6666 N N . ALA D 2 111 ? 20.024 -50.536 -4.070 1.00 17.83 111 ALA F N 1
ATOM 6667 C CA . ALA D 2 111 ? 20.569 -51.724 -3.448 1.00 18.85 111 ALA F CA 1
ATOM 6668 C C . ALA D 2 111 ? 21.737 -52.333 -4.236 1.00 18.65 111 ALA F C 1
ATOM 6669 O O . ALA D 2 111 ? 22.386 -53.281 -3.740 1.00 19.16 111 ALA F O 1
ATOM 6671 N N . TYR D 2 112 ? 22.009 -51.837 -5.446 1.00 18.48 112 TYR F N 1
ATOM 6672 C CA . TYR D 2 112 ? 22.978 -52.448 -6.382 1.00 18.17 112 TYR F CA 1
ATOM 6673 C C . TYR D 2 112 ? 24.137 -51.501 -6.667 1.00 16.15 112 TYR F C 1
ATOM 6674 O O . TYR D 2 112 ? 23.925 -50.401 -7.214 1.00 16.61 112 TYR F O 1
ATOM 6683 N N . PRO D 2 113 ? 25.379 -51.859 -6.311 1.00 17.48 113 PRO F N 1
ATOM 6684 C CA . PRO D 2 113 ? 26.502 -50.981 -6.642 1.00 17.65 113 PRO F CA 1
ATOM 6685 C C . PRO D 2 113 ? 26.992 -51.096 -8.079 1.00 18.19 113 PRO F C 1
ATOM 6686 O O . PRO D 2 113 ? 27.596 -50.147 -8.588 1.00 21.67 113 PRO F O 1
ATOM 6690 N N . TYR D 2 114 ? 26.717 -52.190 -8.772 1.00 18.23 114 TYR F N 1
ATOM 6691 C CA . TYR D 2 114 ? 27.294 -52.415 -10.082 1.00 18.22 114 TYR F CA 1
ATOM 6692 C C . TYR D 2 114 ? 26.199 -52.534 -11.135 1.00 16.91 114 TYR F C 1
ATOM 6693 O O . TYR D 2 114 ? 25.168 -53.224 -10.915 1.00 18.10 114 TYR F O 1
ATOM 6702 N N . TRP D 2 115 ? 26.479 -51.929 -12.285 1.00 19.00 115 TRP F N 1
ATOM 6703 C CA . TRP D 2 115 ? 25.509 -51.804 -13.381 1.00 19.42 115 TRP F CA 1
ATOM 6704 C C . TRP D 2 115 ? 26.205 -51.947 -14.714 1.00 20.28 115 TRP F C 1
ATOM 6705 O O . TRP D 2 115 ? 27.332 -51.468 -14.884 1.00 20.71 115 TRP F O 1
ATOM 6716 N N . GLY D 2 116 ? 25.493 -52.519 -15.701 1.00 19.05 116 GLY F N 1
ATOM 6717 C CA . GLY D 2 116 ? 25.981 -52.478 -17.062 1.00 20.50 116 GLY F CA 1
ATOM 6718 C C . GLY D 2 116 ? 25.629 -51.153 -17.704 1.00 22.79 116 GLY F C 1
ATOM 6719 O O . GLY D 2 116 ? 25.151 -50.214 -17.062 1.00 24.17 116 GLY F O 1
ATOM 6720 N N . GLN D 2 117 ? 25.850 -51.087 -19.008 1.00 24.22 117 GLN F N 1
ATOM 6721 C CA . GLN D 2 117 ? 25.559 -49.866 -19.734 1.00 23.92 117 GLN F CA 1
ATOM 6722 C C . GLN D 2 117 ? 24.191 -49.860 -20.402 1.00 25.46 117 GLN F C 1
ATOM 6723 O O . GLN D 2 117 ? 23.772 -48.798 -20.885 1.00 27.28 117 GLN F O 1
ATOM 6729 N N . GLY D 2 118 ? 23.508 -50.982 -20.431 1.00 22.21 118 GLY F N 1
ATOM 6730 C CA . GLY D 2 118 ? 22.140 -51.061 -20.925 1.00 22.71 118 GLY F CA 1
ATOM 6731 C C . GLY D 2 118 ? 22.100 -51.608 -22.342 1.00 27.25 118 GLY F C 1
ATOM 6732 O O . GLY D 2 118 ? 23.061 -51.496 -23.111 1.00 27.53 118 GLY F O 1
ATOM 6733 N N . THR D 2 119 ? 20.963 -52.211 -22.698 1.00 26.27 119 THR F N 1
ATOM 6734 C CA . THR D 2 119 ? 20.720 -52.664 -24.070 1.00 26.45 119 THR F CA 1
ATOM 6735 C C . THR D 2 119 ? 19.271 -52.313 -24.374 1.00 23.79 119 THR F C 1
ATOM 6736 O O . THR D 2 119 ? 18.362 -52.712 -23.631 1.00 24.44 119 THR F O 1
ATOM 6740 N N . GLN D 2 120 ? 19.069 -51.559 -25.460 1.00 26.16 120 GLN F N 1
ATOM 6741 C CA . GLN D 2 120 ? 17.757 -51.021 -25.815 1.00 27.65 120 GLN F CA 1
ATOM 6742 C C . GLN D 2 120 ? 16.870 -52.068 -26.467 1.00 29.06 120 GLN F C 1
ATOM 6743 O O . GLN D 2 120 ? 17.289 -52.718 -27.429 1.00 28.61 120 GLN F O 1
ATOM 6749 N N . VAL D 2 121 ? 15.638 -52.230 -25.959 1.00 26.28 121 VAL F N 1
ATOM 6750 C CA . VAL D 2 121 ? 14.619 -53.043 -26.621 1.00 25.04 121 VAL F CA 1
ATOM 6751 C C . VAL D 2 121 ? 13.489 -52.141 -27.105 1.00 26.80 121 VAL F C 1
ATOM 6752 O O . VAL D 2 121 ? 12.832 -51.474 -26.304 1.00 22.43 121 VAL F O 1
ATOM 6756 N N . THR D 2 122 ? 13.247 -52.109 -28.413 1.00 29.39 122 THR F N 1
ATOM 6757 C CA . THR D 2 122 ? 12.171 -51.293 -28.966 1.00 26.96 122 THR F CA 1
ATOM 6758 C C . THR D 2 122 ? 11.216 -52.205 -29.716 1.00 31.12 122 THR F C 1
ATOM 6759 O O . THR D 2 122 ? 11.611 -52.839 -30.700 1.00 30.13 122 THR F O 1
ATOM 6763 N N . VAL D 2 123 ? 9.978 -52.286 -29.239 1.00 26.83 123 VAL F N 1
ATOM 6764 C CA . VAL D 2 123 ? 8.956 -53.129 -29.866 1.00 30.80 123 VAL F CA 1
ATOM 6765 C C . VAL D 2 123 ? 8.203 -52.240 -30.852 1.00 33.61 123 VAL F C 1
ATOM 6766 O O . VAL D 2 123 ? 7.524 -51.291 -30.459 1.00 35.31 123 VAL F O 1
ATOM 6770 N N . SER D 2 124 ? 8.369 -52.517 -32.143 1.00 30.73 124 SER F N 1
ATOM 6771 C CA . SER D 2 124 ? 8.036 -51.549 -33.186 1.00 34.08 124 SER F CA 1
ATOM 6772 C C . SER D 2 124 ? 6.536 -51.305 -33.255 1.00 42.65 124 SER F C 1
ATOM 6773 O O . SER D 2 124 ? 5.729 -52.202 -32.987 1.00 42.38 124 SER F O 1
ATOM 6776 N N . SER D 2 125 ? 6.161 -50.079 -33.640 1.00 45.17 125 SER F N 1
ATOM 6777 C CA . SER D 2 125 ? 4.729 -49.748 -33.776 1.00 40.51 125 SER F CA 1
ATOM 6778 C C . SER D 2 125 ? 4.309 -49.563 -35.245 1.00 48.36 125 SER F C 1
ATOM 6779 O O . SER D 2 125 ? 5.102 -49.761 -36.177 1.00 52.10 125 SER F O 1
ATOM 6782 N N . THR E 1 1 ? 39.418 -7.915 -36.590 1.00 54.80 224 THR C N 1
ATOM 6783 C CA . THR E 1 1 ? 39.234 -7.789 -35.143 1.00 50.10 224 THR C CA 1
ATOM 6784 C C . THR E 1 1 ? 40.449 -7.142 -34.495 1.00 49.06 224 THR C C 1
ATOM 6785 O O . THR E 1 1 ? 41.481 -7.790 -34.296 1.00 47.33 224 THR C O 1
ATOM 6789 N N . LYS E 1 2 ? 40.314 -5.862 -34.167 1.00 47.53 225 LYS C N 1
ATOM 6790 C CA . LYS E 1 2 ? 41.378 -5.151 -33.475 1.00 43.34 225 LYS C CA 1
ATOM 6791 C C . LYS E 1 2 ? 41.771 -5.898 -32.195 1.00 39.37 225 LYS C C 1
ATOM 6792 O O . LYS E 1 2 ? 40.886 -6.358 -31.454 1.00 37.61 225 LYS C O 1
ATOM 6798 N N . PRO E 1 3 ? 43.071 -6.068 -31.921 1.00 35.90 226 PRO C N 1
ATOM 6799 C CA . PRO E 1 3 ? 43.484 -6.765 -30.692 1.00 34.12 226 PRO C CA 1
ATOM 6800 C C . PRO E 1 3 ? 43.202 -5.936 -29.449 1.00 32.78 226 PRO C C 1
ATOM 6801 O O . PRO E 1 3 ? 43.399 -4.722 -29.432 1.00 30.51 226 PRO C O 1
ATOM 6805 N N . PHE E 1 4 ? 42.740 -6.618 -28.407 1.00 31.05 227 PHE C N 1
ATOM 6806 C CA . PHE E 1 4 ? 42.518 -5.997 -27.107 1.00 29.81 227 PHE C CA 1
ATOM 6807 C C . PHE E 1 4 ? 43.852 -5.803 -26.383 1.00 26.98 227 PHE C C 1
ATOM 6808 O O . PHE E 1 4 ? 44.847 -6.448 -26.692 1.00 25.91 227 PHE C O 1
ATOM 6816 N N . SER E 1 5 ? 43.870 -4.859 -25.427 1.00 24.40 228 SER C N 1
ATOM 6817 C CA . SER E 1 5 ? 45.068 -4.520 -24.650 1.00 24.35 228 SER C CA 1
ATOM 6818 C C . SER E 1 5 ? 44.625 -3.597 -23.523 1.00 21.02 228 SER C C 1
ATOM 6819 O O . SER E 1 5 ? 43.511 -3.104 -23.553 1.00 21.38 228 SER C O 1
ATOM 6822 N N . VAL E 1 6 ? 45.491 -3.424 -22.520 1.00 20.55 229 VAL C N 1
ATOM 6823 C CA . VAL E 1 6 ? 45.298 -2.386 -21.493 1.00 23.78 229 VAL C CA 1
ATOM 6824 C C . VAL E 1 6 ? 46.478 -1.427 -21.564 1.00 23.04 229 VAL C C 1
ATOM 6825 O O . VAL E 1 6 ? 47.562 -1.773 -22.063 1.00 22.55 229 VAL C O 1
ATOM 6829 N N . PRO E 1 7 ? 46.318 -0.201 -21.071 1.00 22.53 230 PRO C N 1
ATOM 6830 C CA . PRO E 1 7 ? 47.408 0.771 -21.180 1.00 24.24 230 PRO C CA 1
ATOM 6831 C C . PRO E 1 7 ? 48.613 0.392 -20.349 1.00 22.59 230 PRO C C 1
ATOM 6832 O O . PRO E 1 7 ? 48.501 -0.210 -19.274 1.00 23.47 230 PRO C O 1
ATOM 6836 N N . VAL E 1 8 ? 49.793 0.749 -20.872 1.00 23.76 231 VAL C N 1
ATOM 6837 C CA . VAL E 1 8 ? 51.047 0.579 -20.147 1.00 22.13 231 VAL C CA 1
ATOM 6838 C C . VAL E 1 8 ? 51.172 1.770 -19.202 1.00 24.79 231 VAL C C 1
ATOM 6839 O O . VAL E 1 8 ? 51.710 2.830 -19.573 1.00 23.11 231 VAL C O 1
ATOM 6843 N N . LEU E 1 9 ? 50.664 1.603 -17.986 1.00 21.72 232 LEU C N 1
ATOM 6844 C CA . LEU E 1 9 ? 50.662 2.679 -16.984 1.00 21.84 232 LEU C CA 1
ATOM 6845 C C . LEU E 1 9 ? 50.865 2.023 -15.632 1.00 24.16 232 LEU C C 1
ATOM 6846 O O . LEU E 1 9 ? 50.237 0.990 -15.359 1.00 21.32 232 LEU C O 1
ATOM 6851 N N . THR E 1 10 ? 51.775 2.563 -14.814 1.00 21.02 233 THR C N 1
ATOM 6852 C CA . THR E 1 10 ? 51.921 2.065 -13.446 1.00 18.32 233 THR C CA 1
ATOM 6853 C C . THR E 1 10 ? 50.721 2.508 -12.614 1.00 20.45 233 THR C C 1
ATOM 6854 O O . THR E 1 10 ? 49.941 3.341 -13.029 1.00 20.59 233 THR C O 1
ATOM 6858 N N . VAL E 1 11 ? 50.559 1.920 -11.416 1.00 20.97 234 VAL C N 1
ATOM 6859 C CA . VAL E 1 11 ? 49.431 2.321 -10.570 1.00 19.02 234 VAL C CA 1
ATOM 6860 C C . VAL E 1 11 ? 49.502 3.816 -10.271 1.00 20.41 234 VAL C C 1
ATOM 6861 O O . VAL E 1 11 ? 48.505 4.536 -10.373 1.00 21.74 234 VAL C O 1
ATOM 6865 N N . GLU E 1 12 ? 50.694 4.288 -9.880 1.00 21.67 235 GLU C N 1
ATOM 6866 C CA . GLU E 1 12 ? 50.849 5.709 -9.543 1.00 22.85 235 GLU C CA 1
ATOM 6867 C C . GLU E 1 12 ? 50.617 6.653 -10.701 1.00 23.06 235 GLU C C 1
ATOM 6868 O O . GLU E 1 12 ? 50.279 7.823 -10.463 1.00 22.49 235 GLU C O 1
ATOM 6874 N N . GLU E 1 13 ? 50.804 6.193 -11.943 1.00 21.69 236 GLU C N 1
ATOM 6875 C CA . GLU E 1 13 ? 50.475 7.014 -13.104 1.00 18.47 236 GLU C CA 1
ATOM 6876 C C . GLU E 1 13 ? 48.980 7.145 -13.370 1.00 20.95 236 GLU C C 1
ATOM 6877 O O . GLU E 1 13 ? 48.595 7.962 -14.206 1.00 21.94 236 GLU C O 1
ATOM 6883 N N . MET E 1 14 ? 48.124 6.359 -12.713 1.00 19.03 237 MET C N 1
ATOM 6884 C CA . MET E 1 14 ? 46.707 6.373 -13.049 1.00 19.23 237 MET C CA 1
ATOM 6885 C C . MET E 1 14 ? 45.878 7.127 -12.005 1.00 19.93 237 MET C C 1
ATOM 6886 O O . MET E 1 14 ? 46.373 7.558 -10.955 1.00 21.39 237 MET C O 1
ATOM 6891 N N . THR E 1 15 ? 44.590 7.249 -12.310 1.00 17.47 238 THR C N 1
ATOM 6892 C CA . THR E 1 15 ? 43.656 8.109 -11.615 1.00 17.58 238 THR C CA 1
ATOM 6893 C C . THR E 1 15 ? 42.448 7.287 -11.172 1.00 18.99 238 THR C C 1
ATOM 6894 O O . THR E 1 15 ? 41.934 6.467 -11.933 1.00 20.16 238 THR C O 1
ATOM 6898 N N . ASN E 1 16 ? 41.977 7.555 -9.965 1.00 17.74 239 ASN C N 1
ATOM 6899 C CA . ASN E 1 16 ? 40.709 6.982 -9.515 1.00 17.65 239 ASN C CA 1
ATOM 6900 C C . ASN E 1 16 ? 39.573 7.445 -10.413 1.00 21.08 239 ASN C C 1
ATOM 6901 O O . ASN E 1 16 ? 39.515 8.616 -10.830 1.00 19.43 239 ASN C O 1
ATOM 6906 N N . SER E 1 17 ? 38.621 6.538 -10.724 1.00 17.36 240 SER C N 1
ATOM 6907 C CA . SER E 1 17 ? 37.477 6.904 -11.526 1.00 17.29 240 SER C CA 1
ATOM 6908 C C . SER E 1 17 ? 36.282 7.345 -10.717 1.00 17.08 240 SER C C 1
ATOM 6909 O O . SER E 1 17 ? 35.254 7.659 -11.305 1.00 18.06 240 SER C O 1
ATOM 6912 N N . ARG E 1 18 ? 36.396 7.399 -9.388 1.00 17.56 241 ARG C N 1
ATOM 6913 C CA . ARG E 1 18 ? 35.268 7.805 -8.556 1.00 19.04 241 ARG C CA 1
ATOM 6914 C C . ARG E 1 18 ? 35.477 9.127 -7.818 1.00 19.87 241 ARG C C 1
ATOM 6915 O O . ARG E 1 18 ? 34.552 9.605 -7.151 1.00 20.95 241 ARG C O 1
ATOM 6923 N N . PHE E 1 19 ? 36.678 9.717 -7.918 1.00 19.69 242 PHE C N 1
ATOM 6924 C CA . PHE E 1 19 ? 36.987 11.015 -7.301 1.00 20.69 242 PHE C CA 1
ATOM 6925 C C . PHE E 1 19 ? 38.235 11.491 -8.021 1.00 20.14 242 PHE C C 1
ATOM 6926 O O . PHE E 1 19 ? 39.059 10.652 -8.377 1.00 19.87 242 PHE C O 1
ATOM 6934 N N . PRO E 1 20 ? 38.397 12.805 -8.294 1.00 21.71 243 PRO C N 1
ATOM 6935 C CA . PRO E 1 20 ? 39.533 13.260 -9.139 1.00 20.51 243 PRO C CA 1
ATOM 6936 C C . PRO E 1 20 ? 40.876 13.285 -8.404 1.00 23.46 243 PRO C C 1
ATOM 6937 O O . PRO E 1 20 ? 41.479 14.351 -8.110 1.00 23.22 243 PRO C O 1
ATOM 6941 N N . ILE E 1 21 ? 41.437 12.105 -8.137 1.00 17.85 244 ILE C N 1
ATOM 6942 C CA . ILE E 1 21 ? 42.682 11.970 -7.383 1.00 17.26 244 ILE C CA 1
ATOM 6943 C C . ILE E 1 21 ? 43.476 10.785 -7.921 1.00 22.55 244 ILE C C 1
ATOM 6944 O O . ILE E 1 21 ? 42.882 9.852 -8.504 1.00 20.66 244 ILE C O 1
ATOM 6949 N N . PRO E 1 22 ? 44.782 10.740 -7.713 1.00 20.53 245 PRO C N 1
ATOM 6950 C CA . PRO E 1 22 ? 45.588 9.606 -8.200 1.00 18.07 245 PRO C CA 1
ATOM 6951 C C . PRO E 1 22 ? 45.245 8.308 -7.496 1.00 17.79 245 PRO C C 1
ATOM 6952 O O . PRO E 1 22 ? 44.865 8.299 -6.319 1.00 19.35 245 PRO C O 1
ATOM 6956 N N . LEU E 1 23 ? 45.464 7.203 -8.204 1.00 21.05 246 LEU C N 1
ATOM 6957 C CA . LEU E 1 23 ? 45.546 5.921 -7.513 1.00 19.13 246 LEU C CA 1
ATOM 6958 C C . LEU E 1 23 ? 46.802 5.843 -6.628 1.00 20.49 246 LEU C C 1
ATOM 6959 O O . LEU E 1 23 ? 47.845 6.450 -6.918 1.00 22.05 246 LEU C O 1
ATOM 6964 N N . GLU E 1 24 ? 46.708 5.057 -5.558 1.00 17.99 247 GLU C N 1
ATOM 6965 C CA . GLU E 1 24 ? 47.806 4.814 -4.630 1.00 18.60 247 GLU C CA 1
ATOM 6966 C C . GLU E 1 24 ? 48.175 3.345 -4.504 1.00 19.38 247 GLU C C 1
ATOM 6967 O O . GLU E 1 24 ? 49.345 3.022 -4.325 1.00 22.54 247 GLU C O 1
ATOM 6973 N N . LYS E 1 25 ? 47.202 2.443 -4.555 1.00 19.77 248 LYS C N 1
ATOM 6974 C CA . LYS E 1 25 ? 47.534 1.060 -4.275 1.00 18.18 248 LYS C CA 1
ATOM 6975 C C . LYS E 1 25 ? 46.433 0.139 -4.796 1.00 17.81 248 LYS C C 1
ATOM 6976 O O . LYS E 1 25 ? 45.353 0.592 -5.155 1.00 19.08 248 LYS C O 1
ATOM 6982 N N . LEU E 1 26 ? 46.780 -1.146 -4.867 1.00 19.19 249 LEU C N 1
ATOM 6983 C CA . LEU E 1 26 ? 45.855 -2.233 -5.179 1.00 19.80 249 LEU C CA 1
ATOM 6984 C C . LEU E 1 26 ? 45.438 -2.927 -3.871 1.00 17.42 249 LEU C C 1
ATOM 6985 O O . LEU E 1 26 ? 46.278 -3.246 -3.033 1.00 19.69 249 LEU C O 1
ATOM 6990 N N . PHE E 1 27 ? 44.140 -3.199 -3.738 1.00 18.59 250 PHE C N 1
ATOM 6991 C CA . PHE E 1 27 ? 43.561 -3.713 -2.505 1.00 18.23 250 PHE C CA 1
ATOM 6992 C C . PHE E 1 27 ? 42.581 -4.819 -2.857 1.00 18.80 250 PHE C C 1
ATOM 6993 O O . PHE E 1 27 ? 41.813 -4.666 -3.803 1.00 19.25 250 PHE C O 1
ATOM 7001 N N . THR E 1 28 ? 42.573 -5.888 -2.062 1.00 17.29 251 THR C N 1
ATOM 7002 C CA . THR E 1 28 ? 41.539 -6.906 -2.233 1.00 18.09 251 THR C CA 1
ATOM 7003 C C . THR E 1 28 ? 40.933 -7.271 -0.884 1.00 16.08 251 THR C C 1
ATOM 7004 O O . THR E 1 28 ? 41.602 -7.247 0.146 1.00 18.33 251 THR C O 1
ATOM 7008 N N . GLY E 1 29 ? 39.632 -7.534 -0.887 1.00 17.45 252 GLY C N 1
ATOM 7009 C CA . GLY E 1 29 ? 39.012 -8.058 0.297 1.00 20.14 252 GLY C CA 1
ATOM 7010 C C . GLY E 1 29 ? 37.673 -8.673 -0.065 1.00 20.12 252 GLY C C 1
ATOM 7011 O O . GLY E 1 29 ? 37.201 -8.560 -1.199 1.00 20.45 252 GLY C O 1
ATOM 7012 N N . PRO E 1 30 ? 37.014 -9.299 0.913 1.00 22.76 253 PRO C N 1
ATOM 7013 C CA . PRO E 1 30 ? 35.685 -9.875 0.653 1.00 21.72 253 PRO C CA 1
ATOM 7014 C C . PRO E 1 30 ? 34.628 -8.789 0.513 1.00 21.75 253 PRO C C 1
ATOM 7015 O O . PRO E 1 30 ? 34.738 -7.696 1.083 1.00 24.75 253 PRO C O 1
ATOM 7019 N N . SER E 1 31 ? 33.589 -9.083 -0.287 1.00 23.40 254 SER C N 1
ATOM 7020 C CA . SER E 1 31 ? 32.509 -8.130 -0.470 1.00 24.33 254 SER C CA 1
ATOM 7021 C C . SER E 1 31 ? 31.130 -8.770 -0.444 1.00 29.48 254 SER C C 1
ATOM 7022 O O . SER E 1 31 ? 30.152 -8.103 -0.803 1.00 32.03 254 SER C O 1
ATOM 7025 N N . SER E 1 32 ? 31.017 -10.039 -0.067 1.00 34.64 255 SER C N 1
ATOM 7026 C CA . SER E 1 32 ? 29.699 -10.674 -0.139 1.00 37.17 255 SER C CA 1
ATOM 7027 C C . SER E 1 32 ? 28.728 -10.112 0.889 1.00 38.28 255 SER C C 1
ATOM 7028 O O . SER E 1 32 ? 27.526 -10.388 0.785 1.00 43.03 255 SER C O 1
ATOM 7031 N N . ALA E 1 33 ? 29.212 -9.318 1.849 1.00 39.28 256 ALA C N 1
ATOM 7032 C CA . ALA E 1 33 ? 28.358 -8.716 2.867 1.00 43.31 256 ALA C CA 1
ATOM 7033 C C . ALA E 1 33 ? 27.538 -7.542 2.336 1.00 44.98 256 ALA C C 1
ATOM 7034 O O . ALA E 1 33 ? 26.404 -7.342 2.778 1.00 45.64 256 ALA C O 1
ATOM 7036 N N . PHE E 1 34 ? 28.107 -6.723 1.441 1.00 40.15 257 PHE C N 1
ATOM 7037 C CA . PHE E 1 34 ? 27.487 -5.486 0.993 1.00 37.12 257 PHE C CA 1
ATOM 7038 C C . PHE E 1 34 ? 27.376 -5.466 -0.526 1.00 33.17 257 PHE C C 1
ATOM 7039 O O . PHE E 1 34 ? 27.895 -6.331 -1.220 1.00 32.70 257 PHE C O 1
ATOM 7047 N N . VAL E 1 35 ? 26.708 -4.450 -1.057 1.00 31.61 258 VAL C N 1
ATOM 7048 C CA . VAL E 1 35 ? 26.437 -4.396 -2.486 1.00 28.21 258 VAL C CA 1
ATOM 7049 C C . VAL E 1 35 ? 27.472 -3.483 -3.129 1.00 24.84 258 VAL C C 1
ATOM 7050 O O . VAL E 1 35 ? 27.613 -2.319 -2.734 1.00 30.50 258 VAL C O 1
ATOM 7054 N N . VAL E 1 36 ? 28.185 -4.009 -4.111 1.00 23.93 259 VAL C N 1
ATOM 7055 C CA . VAL E 1 36 ? 29.204 -3.251 -4.844 1.00 22.95 259 VAL C CA 1
ATOM 7056 C C . VAL E 1 36 ? 28.568 -2.790 -6.147 1.00 20.02 259 VAL C C 1
ATOM 7057 O O . VAL E 1 36 ? 28.480 -3.541 -7.125 1.00 21.45 259 VAL C O 1
ATOM 7061 N N . GLN E 1 37 ? 28.154 -1.533 -6.197 1.00 19.51 260 GLN C N 1
ATOM 7062 C CA . GLN E 1 37 ? 27.435 -1.083 -7.375 1.00 17.64 260 GLN C CA 1
ATOM 7063 C C . GLN E 1 37 ? 27.790 0.385 -7.682 1.00 18.65 260 GLN C C 1
ATOM 7064 O O . GLN E 1 37 ? 26.898 1.219 -7.908 1.00 20.15 260 GLN C O 1
ATOM 7070 N N . PRO E 1 38 ? 29.069 0.711 -7.778 1.00 18.92 261 PRO C N 1
ATOM 7071 C CA . PRO E 1 38 ? 29.428 2.100 -8.138 1.00 18.67 261 PRO C CA 1
ATOM 7072 C C . PRO E 1 38 ? 28.926 2.435 -9.536 1.00 20.38 261 PRO C C 1
ATOM 7073 O O . PRO E 1 38 ? 28.825 1.558 -10.401 1.00 20.03 261 PRO C O 1
ATOM 7077 N N . GLN E 1 39 ? 28.676 3.747 -9.782 1.00 17.89 262 GLN C N 1
ATOM 7078 C CA . GLN E 1 39 ? 28.171 4.200 -11.070 1.00 18.22 262 GLN C CA 1
ATOM 7079 C C . GLN E 1 39 ? 29.194 4.968 -11.889 1.00 19.19 262 GLN C C 1
ATOM 7080 O O . GLN E 1 39 ? 29.042 5.043 -13.113 1.00 20.33 262 GLN C O 1
ATOM 7086 N N . ASN E 1 40 ? 30.265 5.442 -11.237 1.00 19.77 263 ASN C N 1
ATOM 7087 C CA . ASN E 1 40 ? 31.419 6.022 -11.917 1.00 19.85 263 ASN C CA 1
ATOM 7088 C C . ASN E 1 40 ? 32.490 4.966 -12.035 1.00 20.88 263 ASN C C 1
ATOM 7089 O O . ASN E 1 40 ? 32.552 4.029 -11.226 1.00 22.00 263 ASN C O 1
ATOM 7094 N N . GLY E 1 41 ? 33.302 5.072 -13.084 1.00 18.53 264 GLY C N 1
ATOM 7095 C CA . GLY E 1 41 ? 34.309 4.057 -13.338 1.00 17.33 264 GLY C CA 1
ATOM 7096 C C . GLY E 1 41 ? 33.736 2.749 -13.845 1.00 19.98 264 GLY C C 1
ATOM 7097 O O . GLY E 1 41 ? 34.254 1.659 -13.509 1.00 21.39 264 GLY C O 1
ATOM 7098 N N . ARG E 1 42 ? 32.680 2.823 -14.641 1.00 20.31 265 ARG C N 1
ATOM 7099 C CA . ARG E 1 42 ? 32.042 1.616 -15.195 1.00 19.17 265 ARG C CA 1
ATOM 7100 C C . ARG E 1 42 ? 32.089 1.691 -16.726 1.00 20.90 265 ARG C C 1
ATOM 7101 O O . ARG E 1 42 ? 31.599 2.657 -17.326 1.00 20.58 265 ARG C O 1
ATOM 7109 N N . CYS E 1 43 ? 32.656 0.664 -17.358 1.00 20.01 266 CYS C N 1
ATOM 7110 C CA . CYS E 1 43 ? 32.879 0.621 -18.797 1.00 21.00 266 CYS C CA 1
ATOM 7111 C C . CYS E 1 43 ? 33.174 -0.834 -19.181 1.00 21.49 266 CYS C C 1
ATOM 7112 O O . CYS E 1 43 ? 33.909 -1.510 -18.478 1.00 20.15 266 CYS C O 1
ATOM 7115 N N . THR E 1 44 ? 32.623 -1.299 -20.310 1.00 20.35 267 THR C N 1
ATOM 7116 C CA . THR E 1 44 ? 32.967 -2.629 -20.797 1.00 24.23 267 THR C CA 1
ATOM 7117 C C . THR E 1 44 ? 34.330 -2.628 -21.475 1.00 20.84 267 THR C C 1
ATOM 7118 O O . THR E 1 44 ? 34.861 -1.580 -21.862 1.00 22.51 267 THR C O 1
ATOM 7122 N N . THR E 1 45 ? 34.923 -3.811 -21.605 1.00 20.49 268 THR C N 1
ATOM 7123 C CA . THR E 1 45 ? 36.241 -3.876 -22.213 1.00 22.54 268 THR C CA 1
ATOM 7124 C C . THR E 1 45 ? 36.210 -3.471 -23.679 1.00 22.38 268 THR C C 1
ATOM 7125 O O . THR E 1 45 ? 37.262 -3.093 -24.218 1.00 23.15 268 THR C O 1
ATOM 7129 N N . ASP E 1 46 ? 35.040 -3.557 -24.333 1.00 23.13 269 ASP C N 1
ATOM 7130 C CA . ASP E 1 46 ? 34.928 -3.109 -25.713 1.00 26.38 269 ASP C CA 1
ATOM 7131 C C . ASP E 1 46 ? 34.435 -1.674 -25.829 1.00 26.12 269 ASP C C 1
ATOM 7132 O O . ASP E 1 46 ? 34.069 -1.245 -26.931 1.00 28.23 269 ASP C O 1
ATOM 7137 N N . GLY E 1 47 ? 34.427 -0.927 -24.725 1.00 23.94 270 GLY C N 1
ATOM 7138 C CA . GLY E 1 47 ? 34.324 0.529 -24.788 1.00 24.03 270 GLY C CA 1
ATOM 7139 C C . GLY E 1 47 ? 32.956 1.146 -24.622 1.00 26.24 270 GLY C C 1
ATOM 7140 O O . GLY E 1 47 ? 32.762 2.294 -25.049 1.00 26.97 270 GLY C O 1
ATOM 7141 N N . VAL E 1 48 ? 32.015 0.463 -23.963 1.00 23.57 271 VAL C N 1
ATOM 7142 C CA . VAL E 1 48 ? 30.697 0.996 -23.669 1.00 23.57 271 VAL C CA 1
ATOM 7143 C C . VAL E 1 48 ? 30.696 1.590 -22.262 1.00 22.02 271 VAL C C 1
ATOM 7144 O O . VAL E 1 48 ? 30.815 0.865 -21.270 1.00 23.61 271 VAL C O 1
ATOM 7148 N N . LEU E 1 49 ? 30.556 2.907 -22.155 1.00 22.19 272 LEU C N 1
ATOM 7149 C CA . LEU E 1 49 ? 30.414 3.507 -20.839 1.00 21.73 272 LEU C CA 1
ATOM 7150 C C . LEU E 1 49 ? 29.075 3.133 -20.204 1.00 20.52 272 LEU C C 1
ATOM 7151 O O . LEU E 1 49 ? 28.023 3.090 -20.870 1.00 22.67 272 LEU C O 1
ATOM 7156 N N . LEU E 1 50 ? 29.102 2.946 -18.881 1.00 21.79 273 LEU C N 1
ATOM 7157 C CA . LEU E 1 50 ? 27.930 2.554 -18.105 1.00 22.60 273 LEU C CA 1
ATOM 7158 C C . LEU E 1 50 ? 27.654 3.510 -16.948 1.00 22.78 273 LEU C C 1
ATOM 7159 O O . LEU E 1 50 ? 28.505 4.326 -16.534 1.00 22.83 273 LEU C O 1
ATOM 7164 N N . GLY E 1 51 ? 26.452 3.393 -16.386 1.00 22.87 274 GLY C N 1
ATOM 7165 C CA . GLY E 1 51 ? 26.176 4.144 -15.165 1.00 20.43 274 GLY C CA 1
ATOM 7166 C C . GLY E 1 51 ? 26.200 5.644 -15.433 1.00 22.70 274 GLY C C 1
ATOM 7167 O O . GLY E 1 51 ? 25.578 6.134 -16.381 1.00 23.95 274 GLY C O 1
ATOM 7168 N N . THR E 1 52 ? 26.891 6.376 -14.560 1.00 20.14 275 THR C N 1
ATOM 7169 C CA . THR E 1 52 ? 27.121 7.814 -14.716 1.00 22.47 275 THR C CA 1
ATOM 7170 C C . THR E 1 52 ? 28.520 8.117 -15.254 1.00 23.58 275 THR C C 1
ATOM 7171 O O . THR E 1 52 ? 29.010 9.257 -15.120 1.00 22.19 275 THR C O 1
ATOM 7175 N N . THR E 1 53 ? 29.140 7.153 -15.918 1.00 21.66 276 THR C N 1
ATOM 7176 C CA . THR E 1 53 ? 30.552 7.271 -16.255 1.00 23.85 276 THR C CA 1
ATOM 7177 C C . THR E 1 53 ? 30.728 8.141 -17.491 1.00 21.62 276 THR C C 1
ATOM 7178 O O . THR E 1 53 ? 29.980 8.020 -18.472 1.00 21.22 276 THR C O 1
ATOM 7182 N N . GLN E 1 54 ? 31.694 9.067 -17.409 1.00 23.36 277 GLN C N 1
ATOM 7183 C CA . GLN E 1 54 ? 32.073 9.943 -18.523 1.00 22.29 277 GLN C CA 1
ATOM 7184 C C . GLN E 1 54 ? 33.601 9.951 -18.580 1.00 21.16 277 GLN C C 1
ATOM 7185 O O . GLN E 1 54 ? 34.267 9.314 -17.749 1.00 22.68 277 GLN C O 1
ATOM 7191 N N . LEU E 1 55 ? 34.168 10.647 -19.596 1.00 20.61 278 LEU C N 1
ATOM 7192 C CA . LEU E 1 55 ? 35.572 10.425 -19.950 1.00 21.69 278 LEU C CA 1
ATOM 7193 C C . LEU E 1 55 ? 36.591 11.269 -19.184 1.00 19.87 278 LEU C C 1
ATOM 7194 O O . LEU E 1 55 ? 37.720 10.815 -19.020 1.00 20.77 278 LEU C O 1
ATOM 7199 N N . SER E 1 56 ? 36.199 12.472 -18.718 1.00 23.43 279 SER C N 1
ATOM 7200 C CA . SER E 1 56 ? 37.127 13.439 -18.142 1.00 24.11 279 SER C CA 1
ATOM 7201 C C . SER E 1 56 ? 37.362 13.165 -16.658 1.00 18.59 279 SER C C 1
ATOM 7202 O O . SER E 1 56 ? 36.413 13.257 -15.876 1.00 22.93 279 SER C O 1
ATOM 7205 N N . PRO E 1 57 ? 38.595 12.892 -16.231 1.00 20.59 280 PRO C N 1
ATOM 7206 C CA . PRO E 1 57 ? 38.879 12.766 -14.798 1.00 19.77 280 PRO C CA 1
ATOM 7207 C C . PRO E 1 57 ? 38.498 13.990 -14.003 1.00 23.58 280 PRO C C 1
ATOM 7208 O O . PRO E 1 57 ? 38.110 13.880 -12.831 1.00 22.94 280 PRO C O 1
ATOM 7212 N N . VAL E 1 58 ? 38.634 15.187 -14.592 1.00 20.74 281 VAL C N 1
ATOM 7213 C CA . VAL E 1 58 ? 38.395 16.390 -13.805 1.00 24.17 281 VAL C CA 1
ATOM 7214 C C . VAL E 1 58 ? 36.929 16.729 -13.637 1.00 24.95 281 VAL C C 1
ATOM 7215 O O . VAL E 1 58 ? 36.617 17.676 -12.907 1.00 27.10 281 VAL C O 1
ATOM 7219 N N . ASN E 1 59 ? 36.007 15.996 -14.275 1.00 22.94 282 ASN C N 1
ATOM 7220 C CA . ASN E 1 59 ? 34.597 16.225 -14.111 1.00 20.05 282 ASN C CA 1
ATOM 7221 C C . ASN E 1 59 ? 33.943 15.298 -13.071 1.00 20.53 282 ASN C C 1
ATOM 7222 O O . ASN E 1 59 ? 32.742 15.449 -12.804 1.00 22.59 282 ASN C O 1
ATOM 7227 N N . ILE E 1 60 ? 34.711 14.384 -12.486 1.00 21.28 283 ILE C N 1
ATOM 7228 C CA . ILE E 1 60 ? 34.171 13.458 -11.485 1.00 20.67 283 ILE C CA 1
ATOM 7229 C C . ILE E 1 60 ? 33.831 14.236 -10.209 1.00 20.78 283 ILE C C 1
ATOM 7230 O O . ILE E 1 60 ? 34.714 14.846 -9.593 1.00 23.25 283 ILE C O 1
ATOM 7235 N N . CYS E 1 61 ? 32.570 14.166 -9.778 1.00 18.98 284 CYS C N 1
ATOM 7236 C CA . CYS E 1 61 ? 32.033 14.868 -8.600 1.00 19.66 284 CYS C CA 1
ATOM 7237 C C . CYS E 1 61 ? 32.092 16.394 -8.758 1.00 21.21 284 CYS C C 1
ATOM 7238 O O . CYS E 1 61 ? 32.055 17.087 -7.759 1.00 23.18 284 CYS C O 1
ATOM 7241 N N . THR E 1 62 ? 32.159 16.883 -9.987 1.00 22.57 285 THR C N 1
ATOM 7242 C CA . THR E 1 62 ? 31.935 18.302 -10.296 1.00 21.77 285 THR C CA 1
ATOM 7243 C C . THR E 1 62 ? 30.474 18.537 -10.653 1.00 23.83 285 THR C C 1
ATOM 7244 O O . THR E 1 62 ? 29.837 17.701 -11.306 1.00 25.02 285 THR C O 1
ATOM 7248 N N . PHE E 1 63 ? 29.961 19.718 -10.287 1.00 23.12 286 PHE C N 1
ATOM 7249 C CA . PHE E 1 63 ? 28.644 20.165 -10.701 1.00 22.61 286 PHE C CA 1
ATOM 7250 C C . PHE E 1 63 ? 28.759 21.524 -11.400 1.00 26.34 286 PHE C C 1
ATOM 7251 O O . PHE E 1 63 ? 29.635 22.328 -11.070 1.00 25.90 286 PHE C O 1
ATOM 7259 N N . ARG E 1 64 ? 27.903 21.740 -12.390 1.00 22.94 287 ARG C N 1
ATOM 7260 C CA . ARG E 1 64 ? 27.831 23.009 -13.121 1.00 23.42 287 ARG C CA 1
ATOM 7261 C C . ARG E 1 64 ? 26.366 23.396 -13.253 1.00 27.05 287 ARG C C 1
ATOM 7262 O O . ARG E 1 64 ? 25.503 22.533 -13.428 1.00 26.43 287 ARG C O 1
ATOM 7270 N N . GLY E 1 65 ? 26.069 24.697 -13.154 1.00 25.02 288 GLY C N 1
ATOM 7271 C CA . GLY E 1 65 ? 24.704 25.139 -13.356 1.00 23.58 288 GLY C CA 1
ATOM 7272 C C . GLY E 1 65 ? 24.561 26.614 -12.997 1.00 26.98 288 GLY C C 1
ATOM 7273 O O . GLY E 1 65 ? 25.494 27.396 -13.185 1.00 28.07 288 GLY C O 1
ATOM 7274 N N . ASP E 1 66 ? 23.395 26.962 -12.452 1.00 28.93 289 ASP C N 1
ATOM 7275 C CA . ASP E 1 66 ? 23.142 28.274 -11.843 1.00 29.92 289 ASP C CA 1
ATOM 7276 C C . ASP E 1 66 ? 22.490 28.054 -10.481 1.00 34.19 289 ASP C C 1
ATOM 7277 O O . ASP E 1 66 ? 22.001 26.963 -10.182 1.00 30.43 289 ASP C O 1
ATOM 7282 N N . VAL E 1 67 ? 22.522 29.073 -9.621 1.00 29.92 290 VAL C N 1
ATOM 7283 C CA . VAL E 1 67 ? 22.082 28.889 -8.245 1.00 28.07 290 VAL C CA 1
ATOM 7284 C C . VAL E 1 67 ? 20.997 29.883 -7.864 1.00 36.79 290 VAL C C 1
ATOM 7285 O O . VAL E 1 67 ? 20.925 31.006 -8.385 1.00 34.64 290 VAL C O 1
ATOM 7289 N N . THR E 1 68 ? 20.114 29.414 -6.980 1.00 33.31 291 THR C N 1
ATOM 7290 C CA . THR E 1 68 ? 19.056 30.182 -6.342 1.00 37.50 291 THR C CA 1
ATOM 7291 C C . THR E 1 68 ? 19.235 30.103 -4.834 1.00 38.83 291 THR C C 1
ATOM 7292 O O . THR E 1 68 ? 19.536 29.037 -4.286 1.00 35.41 291 THR C O 1
ATOM 7296 N N . HIS E 1 69 ? 18.997 31.215 -4.158 1.00 38.48 292 HIS C N 1
ATOM 7297 C CA . HIS E 1 69 ? 19.289 31.331 -2.744 1.00 39.85 292 HIS C CA 1
ATOM 7298 C C . HIS E 1 69 ? 18.068 30.926 -1.937 1.00 43.95 292 HIS C C 1
ATOM 7299 O O . HIS E 1 69 ? 16.952 31.362 -2.225 1.00 45.62 292 HIS C O 1
ATOM 7306 N N . ILE E 1 70 ? 18.293 30.092 -0.924 1.00 46.60 293 ILE C N 1
ATOM 7307 C CA . ILE E 1 70 ? 17.280 29.733 0.065 1.00 48.33 293 ILE C CA 1
ATOM 7308 C C . ILE E 1 70 ? 17.339 30.830 1.129 1.00 51.13 293 ILE C C 1
ATOM 7309 O O . ILE E 1 70 ? 18.226 30.818 1.993 1.00 48.22 293 ILE C O 1
ATOM 7314 N N . THR E 1 71 ? 16.375 31.773 1.081 1.00 53.06 294 THR C N 1
ATOM 7315 C CA . THR E 1 71 ? 16.592 33.132 1.605 1.00 56.47 294 THR C CA 1
ATOM 7316 C C . THR E 1 71 ? 16.981 33.175 3.083 1.00 58.66 294 THR C C 1
ATOM 7317 O O . THR E 1 71 ? 17.681 34.107 3.505 1.00 59.36 294 THR C O 1
ATOM 7321 N N . GLY E 1 72 ? 16.506 32.234 3.896 1.00 56.01 295 GLY C N 1
ATOM 7322 C CA . GLY E 1 72 ? 16.806 32.323 5.317 1.00 54.06 295 GLY C CA 1
ATOM 7323 C C . GLY E 1 72 ? 18.059 31.585 5.760 1.00 57.62 295 GLY C C 1
ATOM 7324 O O . GLY E 1 72 ? 18.147 31.140 6.914 1.00 58.16 295 GLY C O 1
ATOM 7325 N N . SER E 1 73 ? 19.050 31.469 4.873 1.00 54.34 296 SER C N 1
ATOM 7326 C CA . SER E 1 73 ? 20.138 30.528 5.093 1.00 51.20 296 SER C CA 1
ATOM 7327 C C . SER E 1 73 ? 21.322 30.848 4.195 1.00 46.61 296 SER C C 1
ATOM 7328 O O . SER E 1 73 ? 21.245 31.656 3.264 1.00 46.59 296 SER C O 1
ATOM 7331 N N . ARG E 1 74 ? 22.412 30.141 4.470 1.00 43.95 297 ARG C N 1
ATOM 7332 C CA . ARG E 1 74 ? 23.587 30.111 3.624 1.00 40.14 297 ARG C CA 1
ATOM 7333 C C . ARG E 1 74 ? 23.549 28.968 2.599 1.00 40.88 297 ARG C C 1
ATOM 7334 O O . ARG E 1 74 ? 24.602 28.611 2.052 1.00 35.59 297 ARG C O 1
ATOM 7342 N N . ASN E 1 75 ? 22.376 28.388 2.339 1.00 36.99 298 ASN C N 1
ATOM 7343 C CA . ASN E 1 75 ? 22.233 27.264 1.418 1.00 37.66 298 ASN C CA 1
ATOM 7344 C C . ASN E 1 75 ? 21.708 27.756 0.081 1.00 39.07 298 ASN C C 1
ATOM 7345 O O . ASN E 1 75 ? 20.863 28.657 0.032 1.00 38.30 298 ASN C O 1
ATOM 7350 N N . TYR E 1 76 ? 22.206 27.145 -1.004 1.00 33.53 299 TYR C N 1
ATOM 7351 C CA . TYR E 1 76 ? 21.821 27.471 -2.365 1.00 31.02 299 TYR C CA 1
ATOM 7352 C C . TYR E 1 76 ? 21.396 26.214 -3.095 1.00 35.30 299 TYR C C 1
ATOM 7353 O O . TYR E 1 76 ? 21.966 25.140 -2.873 1.00 33.07 299 TYR C O 1
ATOM 7362 N N . THR E 1 77 ? 20.409 26.356 -3.972 1.00 32.88 300 THR C N 1
ATOM 7363 C CA . THR E 1 77 ? 20.030 25.297 -4.894 1.00 32.11 300 THR C CA 1
ATOM 7364 C C . THR E 1 77 ? 20.721 25.540 -6.233 1.00 33.96 300 THR C C 1
ATOM 7365 O O . THR E 1 77 ? 20.595 26.628 -6.802 1.00 30.61 300 THR C O 1
ATOM 7369 N N . MET E 1 78 ? 21.488 24.553 -6.709 1.00 29.00 301 MET C N 1
ATOM 7370 C CA . MET E 1 78 ? 21.936 24.502 -8.089 1.00 27.25 301 MET C CA 1
ATOM 7371 C C . MET E 1 78 ? 20.898 23.826 -8.953 1.00 32.34 301 MET C C 1
ATOM 7372 O O . MET E 1 78 ? 20.579 22.638 -8.738 1.00 27.88 301 MET C O 1
ATOM 7377 N N . ASN E 1 79 ? 20.457 24.534 -9.981 1.00 27.11 302 ASN C N 1
ATOM 7378 C CA . ASN E 1 79 ? 19.819 23.934 -11.154 1.00 28.42 302 ASN C CA 1
ATOM 7379 C C . ASN E 1 79 ? 20.917 23.473 -12.114 1.00 30.44 302 ASN C C 1
ATOM 7380 O O . ASN E 1 79 ? 21.669 24.285 -12.676 1.00 28.63 302 ASN C O 1
ATOM 7385 N N . LEU E 1 80 ? 21.057 22.145 -12.254 1.00 26.05 303 LEU C N 1
ATOM 7386 C CA . LEU E 1 80 ? 22.195 21.602 -12.965 1.00 23.21 303 LEU C CA 1
ATOM 7387 C C . LEU E 1 80 ? 22.085 21.777 -14.471 1.00 23.82 303 LEU C C 1
ATOM 7388 O O . LEU E 1 80 ? 21.002 21.659 -15.072 1.00 25.02 303 LEU C O 1
ATOM 7393 N N . ALA E 1 81 ? 23.245 21.966 -15.081 1.00 23.61 304 ALA C N 1
ATOM 7394 C CA . ALA E 1 81 ? 23.469 21.797 -16.502 1.00 26.22 304 ALA C CA 1
ATOM 7395 C C . ALA E 1 81 ? 24.298 20.539 -16.735 1.00 25.22 304 ALA C C 1
ATOM 7396 O O . ALA E 1 81 ? 24.883 19.955 -15.802 1.00 25.64 304 ALA C O 1
ATOM 7398 N N . SER E 1 82 ? 24.359 20.122 -18.002 1.00 27.88 305 SER C N 1
ATOM 7399 C CA . SER E 1 82 ? 25.330 19.094 -18.377 1.00 26.04 305 SER C CA 1
ATOM 7400 C C . SER E 1 82 ? 26.740 19.625 -18.179 1.00 29.28 305 SER C C 1
ATOM 7401 O O . SER E 1 82 ? 26.950 20.827 -17.913 1.00 31.41 305 SER C O 1
ATOM 7404 N N . GLN E 1 83 ? 27.727 18.741 -18.379 1.00 27.16 306 GLN C N 1
ATOM 7405 C CA . GLN E 1 83 ? 29.095 19.105 -18.011 1.00 29.12 306 GLN C CA 1
ATOM 7406 C C . GLN E 1 83 ? 29.687 20.102 -18.983 1.00 29.90 306 GLN C C 1
ATOM 7407 O O . GLN E 1 83 ? 30.649 20.793 -18.630 1.00 33.72 306 GLN C O 1
ATOM 7413 N N . ASN E 1 84 ? 29.121 20.205 -20.179 1.00 29.70 307 ASN C N 1
ATOM 7414 C CA . ASN E 1 84 ? 29.531 21.195 -21.165 1.00 30.94 307 ASN C CA 1
ATOM 7415 C C . ASN E 1 84 ? 28.603 22.410 -21.206 1.00 32.52 307 ASN C C 1
ATOM 7416 O O . ASN E 1 84 ? 28.544 23.097 -22.232 1.00 33.62 307 ASN C O 1
ATOM 7421 N N . TRP E 1 85 ? 27.872 22.676 -20.123 1.00 29.70 308 TRP C N 1
ATOM 7422 C CA . TRP E 1 85 ? 26.900 23.752 -19.959 1.00 30.87 308 TRP C CA 1
ATOM 7423 C C . TRP E 1 85 ? 25.635 23.588 -20.796 1.00 32.74 308 TRP C C 1
ATOM 7424 O O . TRP E 1 85 ? 24.767 24.488 -20.747 1.00 34.82 308 TRP C O 1
ATOM 7435 N N . ASN E 1 86 ? 25.492 22.508 -21.572 1.00 29.76 309 ASN C N 1
ATOM 7436 C CA . ASN E 1 86 ? 24.232 22.289 -22.286 1.00 29.23 309 ASN C CA 1
ATOM 7437 C C . ASN E 1 86 ? 23.080 22.112 -21.290 1.00 29.26 309 ASN C C 1
ATOM 7438 O O . ASN E 1 86 ? 23.287 21.809 -20.108 1.00 30.66 309 ASN C O 1
ATOM 7443 N N . ASP E 1 87 ? 21.852 22.303 -21.776 1.00 30.06 310 ASP C N 1
ATOM 7444 C CA . ASP E 1 87 ? 20.680 22.027 -20.951 1.00 27.87 310 ASP C CA 1
ATOM 7445 C C . ASP E 1 87 ? 20.730 20.566 -20.527 1.00 29.75 310 ASP C C 1
ATOM 7446 O O . ASP E 1 87 ? 21.247 19.723 -21.257 1.00 29.71 310 ASP C O 1
ATOM 7451 N N . TYR E 1 88 ? 20.210 20.291 -19.335 1.00 27.81 311 TYR C N 1
ATOM 7452 C CA . TYR E 1 88 ? 20.188 18.931 -18.810 1.00 29.07 311 TYR C CA 1
ATOM 7453 C C . TYR E 1 88 ? 18.810 18.318 -19.041 1.00 31.29 311 TYR C C 1
ATOM 7454 O O . TYR E 1 88 ? 17.777 18.945 -18.759 1.00 29.92 311 TYR C O 1
ATOM 7463 N N . ASP E 1 89 ? 18.807 17.075 -19.541 1.00 29.37 312 ASP C N 1
ATOM 7464 C CA . ASP E 1 89 ? 17.590 16.371 -19.940 1.00 32.16 312 ASP C CA 1
ATOM 7465 C C . ASP E 1 89 ? 17.301 15.252 -18.949 1.00 30.78 312 ASP C C 1
ATOM 7466 O O . ASP E 1 89 ? 17.930 14.187 -19.019 1.00 34.83 312 ASP C O 1
ATOM 7471 N N . PRO E 1 90 ? 16.372 15.434 -18.007 1.00 35.21 313 PRO C N 1
ATOM 7472 C CA . PRO E 1 90 ? 16.088 14.358 -17.041 1.00 29.95 313 PRO C CA 1
ATOM 7473 C C . PRO E 1 90 ? 15.515 13.084 -17.658 1.00 33.53 313 PRO C C 1
ATOM 7474 O O . PRO E 1 90 ? 15.423 12.073 -16.949 1.00 34.07 313 PRO C O 1
ATOM 7478 N N . THR E 1 91 ? 15.177 13.061 -18.941 1.00 33.52 314 THR C N 1
ATOM 7479 C CA . THR E 1 91 ? 14.639 11.836 -19.534 1.00 34.75 314 THR C CA 1
ATOM 7480 C C . THR E 1 91 ? 15.700 10.971 -20.218 1.00 35.11 314 THR C C 1
ATOM 7481 O O . THR E 1 91 ? 15.376 9.876 -20.701 1.00 35.67 314 THR C O 1
ATOM 7485 N N . GLU E 1 92 ? 16.959 11.409 -20.255 1.00 34.23 315 GLU C N 1
ATOM 7486 C CA . GLU E 1 92 ? 18.021 10.541 -20.731 1.00 34.61 315 GLU C CA 1
ATOM 7487 C C . GLU E 1 92 ? 18.061 9.269 -19.893 1.00 28.36 315 GLU C C 1
ATOM 7488 O O . GLU E 1 92 ? 17.794 9.292 -18.686 1.00 30.71 315 GLU C O 1
ATOM 7494 N N . GLU E 1 93 ? 18.389 8.153 -20.541 1.00 29.75 316 GLU C N 1
ATOM 7495 C CA . GLU E 1 93 ? 18.367 6.852 -19.865 1.00 30.44 316 GLU C CA 1
ATOM 7496 C C . GLU E 1 93 ? 19.667 6.630 -19.092 1.00 27.08 316 GLU C C 1
ATOM 7497 O O . GLU E 1 93 ? 20.460 5.738 -19.388 1.00 28.34 316 GLU C O 1
ATOM 7503 N N . ILE E 1 94 ? 19.873 7.480 -18.089 1.00 26.92 317 ILE C N 1
ATOM 7504 C CA . ILE E 1 94 ? 21.017 7.379 -17.183 1.00 23.36 317 ILE C CA 1
ATOM 7505 C C . ILE E 1 94 ? 20.516 7.537 -15.753 1.00 23.83 317 ILE C C 1
ATOM 7506 O O . ILE E 1 94 ? 19.421 8.072 -15.521 1.00 24.70 317 ILE C O 1
ATOM 7511 N N . PRO E 1 95 ? 21.315 7.140 -14.753 1.00 22.54 318 PRO C N 1
ATOM 7512 C CA . PRO E 1 95 ? 20.829 7.275 -13.363 1.00 22.70 318 PRO C CA 1
ATOM 7513 C C . PRO E 1 95 ? 20.785 8.684 -12.887 1.00 23.34 318 PRO C C 1
ATOM 7514 O O . PRO E 1 95 ? 20.037 8.985 -11.952 1.00 22.88 318 PRO C O 1
ATOM 7518 N N . ALA E 1 96 ? 21.639 9.546 -13.466 1.00 23.12 319 ALA C N 1
ATOM 7519 C CA . ALA E 1 96 ? 21.884 10.889 -12.955 1.00 24.07 319 ALA C CA 1
ATOM 7520 C C . ALA E 1 96 ? 22.837 11.547 -13.951 1.00 23.46 319 ALA C C 1
ATOM 7521 O O . ALA E 1 96 ? 23.412 10.851 -14.792 1.00 22.63 319 ALA C O 1
ATOM 7523 N N . PRO E 1 97 ? 23.072 12.870 -13.866 1.00 22.02 320 PRO C N 1
ATOM 7524 C CA . PRO E 1 97 ? 24.082 13.492 -14.740 1.00 25.14 320 PRO C CA 1
ATOM 7525 C C . PRO E 1 97 ? 25.434 12.793 -14.652 1.00 22.91 320 PRO C C 1
ATOM 7526 O O . PRO E 1 97 ? 25.845 12.300 -13.599 1.00 24.41 320 PRO C O 1
ATOM 7530 N N . LEU E 1 98 ? 26.136 12.749 -15.781 1.00 24.41 321 LEU C N 1
ATOM 7531 C CA . LEU E 1 98 ? 27.416 12.065 -15.804 1.00 22.22 321 LEU C CA 1
ATOM 7532 C C . LEU E 1 98 ? 28.397 12.762 -14.874 1.00 22.97 321 LEU C C 1
ATOM 7533 O O . LEU E 1 98 ? 28.441 14.006 -14.803 1.00 23.99 321 LEU C O 1
ATOM 7538 N N . GLY E 1 99 ? 29.070 11.959 -14.070 1.00 20.94 322 GLY C N 1
ATOM 7539 C CA . GLY E 1 99 ? 29.986 12.434 -13.056 1.00 22.51 322 GLY C CA 1
ATOM 7540 C C . GLY E 1 99 ? 29.395 12.684 -11.687 1.00 21.56 322 GLY C C 1
ATOM 7541 O O . GLY E 1 99 ? 30.149 13.008 -10.767 1.00 21.02 322 GLY C O 1
ATOM 7542 N N . THR E 1 100 ? 28.078 12.549 -11.523 1.00 20.95 323 THR C N 1
ATOM 7543 C CA . THR E 1 100 ? 27.468 12.740 -10.213 1.00 23.54 323 THR C CA 1
ATOM 7544 C C . THR E 1 100 ? 28.176 11.855 -9.180 1.00 22.13 323 THR C C 1
ATOM 7545 O O . THR E 1 100 ? 28.530 10.720 -9.497 1.00 22.83 323 THR C O 1
ATOM 7549 N N . PRO E 1 101 ? 28.370 12.303 -7.938 1.00 19.30 324 PRO C N 1
ATOM 7550 C CA . PRO E 1 101 ? 28.945 11.400 -6.917 1.00 23.44 324 PRO C CA 1
ATOM 7551 C C . PRO E 1 101 ? 28.090 10.129 -6.786 1.00 20.85 324 PRO C C 1
ATOM 7552 O O . PRO E 1 101 ? 26.866 10.180 -6.862 1.00 22.42 324 PRO C O 1
ATOM 7556 N N . ASP E 1 102 ? 28.749 8.990 -6.600 1.00 20.40 325 ASP C N 1
ATOM 7557 C CA . ASP E 1 102 ? 28.040 7.716 -6.506 1.00 22.43 325 ASP C CA 1
ATOM 7558 C C . ASP E 1 102 ? 28.185 7.104 -5.114 1.00 21.90 325 ASP C C 1
ATOM 7559 O O . ASP E 1 102 ? 28.135 5.868 -4.958 1.00 22.78 325 ASP C O 1
ATOM 7564 N N . PHE E 1 103 ? 28.303 7.950 -4.085 1.00 23.14 326 PHE C N 1
ATOM 7565 C CA . PHE E 1 103 ? 28.312 7.454 -2.712 1.00 23.72 326 PHE C CA 1
ATOM 7566 C C . PHE E 1 103 ? 27.644 8.463 -1.790 1.00 26.07 326 PHE C C 1
ATOM 7567 O O . PHE E 1 103 ? 27.526 9.645 -2.108 1.00 24.04 326 PHE C O 1
ATOM 7575 N N . VAL E 1 104 ? 27.192 7.969 -0.643 1.00 22.32 327 VAL C N 1
ATOM 7576 C CA . VAL E 1 104 ? 26.600 8.830 0.379 1.00 23.73 327 VAL C CA 1
ATOM 7577 C C . VAL E 1 104 ? 27.685 9.392 1.298 1.00 23.10 327 VAL C C 1
ATOM 7578 O O . VAL E 1 104 ? 28.392 8.655 1.995 1.00 24.59 327 VAL C O 1
ATOM 7582 N N . GLY E 1 105 ? 27.789 10.716 1.331 1.00 24.52 328 GLY C N 1
ATOM 7583 C CA . GLY E 1 105 ? 28.670 11.375 2.270 1.00 25.87 328 GLY C CA 1
ATOM 7584 C C . GLY E 1 105 ? 28.559 12.878 2.094 1.00 23.08 328 GLY C C 1
ATOM 7585 O O . GLY E 1 105 ? 27.693 13.383 1.367 1.00 23.61 328 GLY C O 1
ATOM 7586 N N . LYS E 1 106 ? 29.482 13.569 2.748 1.00 25.85 329 LYS C N 1
ATOM 7587 C CA . LYS E 1 106 ? 29.549 15.032 2.756 1.00 26.08 329 LYS C CA 1
ATOM 7588 C C . LYS E 1 106 ? 30.841 15.420 2.026 1.00 20.44 329 LYS C C 1
ATOM 7589 O O . LYS E 1 106 ? 31.947 15.179 2.538 1.00 24.28 329 LYS C O 1
ATOM 7595 N N . ILE E 1 107 ? 30.693 15.969 0.822 1.00 22.39 330 ILE C N 1
ATOM 7596 C CA . ILE E 1 107 ? 31.817 16.328 -0.036 1.00 19.71 330 ILE C CA 1
ATOM 7597 C C . ILE E 1 107 ? 32.014 17.835 0.067 1.00 22.21 330 ILE C C 1
ATOM 7598 O O . ILE E 1 107 ? 31.094 18.598 -0.226 1.00 25.98 330 ILE C O 1
ATOM 7603 N N . GLN E 1 108 ? 33.203 18.252 0.465 1.00 22.68 331 GLN C N 1
ATOM 7604 C CA . GLN E 1 108 ? 33.465 19.683 0.559 1.00 24.97 331 GLN C CA 1
ATOM 7605 C C . GLN E 1 108 ? 34.305 20.146 -0.617 1.00 22.72 331 GLN C C 1
ATOM 7606 O O . GLN E 1 108 ? 35.188 19.425 -1.091 1.00 22.43 331 GLN C O 1
ATOM 7612 N N . GLY E 1 109 ? 34.054 21.383 -1.055 1.00 24.58 332 GLY C N 1
ATOM 7613 C CA . GLY E 1 109 ? 34.776 21.931 -2.182 1.00 23.08 332 GLY C CA 1
ATOM 7614 C C . GLY E 1 109 ? 34.581 23.439 -2.197 1.00 25.95 332 GLY C C 1
ATOM 7615 O O . GLY E 1 109 ? 34.394 24.067 -1.154 1.00 27.64 332 GLY C O 1
ATOM 7616 N N . VAL E 1 110 ? 34.600 24.008 -3.387 1.00 23.31 333 VAL C N 1
ATOM 7617 C CA . VAL E 1 110 ? 34.468 25.462 -3.550 1.00 23.47 333 VAL C CA 1
ATOM 7618 C C . VAL E 1 110 ? 33.445 25.710 -4.634 1.00 27.18 333 VAL C C 1
ATOM 7619 O O . VAL E 1 110 ? 33.513 25.093 -5.706 1.00 23.72 333 VAL C O 1
ATOM 7623 N N . LEU E 1 111 ? 32.482 26.588 -4.345 1.00 25.37 334 LEU C N 1
ATOM 7624 C CA . LEU E 1 111 ? 31.529 27.053 -5.335 1.00 25.68 334 LEU C CA 1
ATOM 7625 C C . LEU E 1 111 ? 32.094 28.345 -5.913 1.00 29.74 334 LEU C C 1
ATOM 7626 O O . LEU E 1 111 ? 32.340 29.285 -5.156 1.00 28.12 334 LEU C O 1
ATOM 7631 N N . THR E 1 112 ? 32.341 28.371 -7.222 1.00 26.55 335 THR C N 1
ATOM 7632 C CA . THR E 1 112 ? 32.796 29.579 -7.911 1.00 27.64 335 THR C CA 1
ATOM 7633 C C . THR E 1 112 ? 31.744 30.069 -8.890 1.00 27.21 335 THR C C 1
ATOM 7634 O O . THR E 1 112 ? 30.865 29.333 -9.352 1.00 28.29 335 THR C O 1
ATOM 7638 N N . GLN E 1 113 ? 31.806 31.372 -9.166 1.00 28.34 336 GLN C N 1
ATOM 7639 C CA . GLN E 1 113 ? 30.846 32.002 -10.045 1.00 26.18 336 GLN C CA 1
ATOM 7640 C C . GLN E 1 113 ? 31.506 33.164 -10.777 1.00 29.73 336 GLN C C 1
ATOM 7641 O O . GLN E 1 113 ? 32.381 33.824 -10.220 1.00 30.23 336 GLN C O 1
ATOM 7647 N N . THR E 1 114 ? 31.110 33.362 -12.029 1.00 26.11 337 THR C N 1
ATOM 7648 C CA . THR E 1 114 ? 31.481 34.536 -12.813 1.00 30.44 337 THR C CA 1
ATOM 7649 C C . THR E 1 114 ? 30.208 35.284 -13.166 1.00 28.45 337 THR C C 1
ATOM 7650 O O . THR E 1 114 ? 29.218 34.681 -13.566 1.00 30.36 337 THR C O 1
ATOM 7654 N N . THR E 1 115 ? 30.230 36.616 -13.017 1.00 30.89 338 THR C N 1
ATOM 7655 C CA . THR E 1 115 ? 29.164 37.491 -13.510 1.00 31.60 338 THR C CA 1
ATOM 7656 C C . THR E 1 115 ? 29.496 37.945 -14.932 1.00 34.38 338 THR C C 1
ATOM 7657 O O . THR E 1 115 ? 30.555 38.550 -15.163 1.00 31.31 338 THR C O 1
ATOM 7661 N N . ARG E 1 116 ? 28.587 37.681 -15.877 1.00 30.97 339 ARG C N 1
ATOM 7662 C CA . ARG E 1 116 ? 28.956 37.764 -17.283 1.00 32.99 339 ARG C CA 1
ATOM 7663 C C . ARG E 1 116 ? 29.038 39.203 -17.782 1.00 38.05 339 ARG C C 1
ATOM 7664 O O . ARG E 1 116 ? 29.775 39.471 -18.736 1.00 39.98 339 ARG C O 1
ATOM 7672 N N . THR E 1 117 ? 28.325 40.129 -17.153 1.00 37.04 340 THR C N 1
ATOM 7673 C CA . THR E 1 117 ? 28.371 41.507 -17.644 1.00 40.58 340 THR C CA 1
ATOM 7674 C C . THR E 1 117 ? 29.714 42.175 -17.348 1.00 40.72 340 THR C C 1
ATOM 7675 O O . THR E 1 117 ? 30.247 42.888 -18.208 1.00 41.20 340 THR C O 1
ATOM 7679 N N . ASP E 1 118 ? 30.295 41.959 -16.162 1.00 35.08 341 ASP C N 1
ATOM 7680 C CA . ASP E 1 118 ? 31.559 42.616 -15.840 1.00 32.42 341 ASP C CA 1
ATOM 7681 C C . ASP E 1 118 ? 32.747 41.691 -15.619 1.00 34.35 341 ASP C C 1
ATOM 7682 O O . ASP E 1 118 ? 33.843 42.190 -15.330 1.00 34.34 341 ASP C O 1
ATOM 7687 N N . GLY E 1 119 ? 32.588 40.358 -15.733 1.00 31.34 342 GLY C N 1
ATOM 7688 C CA . GLY E 1 119 ? 33.729 39.513 -15.485 1.00 30.93 342 GLY C CA 1
ATOM 7689 C C . GLY E 1 119 ? 34.173 39.416 -14.045 1.00 27.34 342 GLY C C 1
ATOM 7690 O O . GLY E 1 119 ? 35.306 38.965 -13.788 1.00 30.13 342 GLY C O 1
ATOM 7691 N N . SER E 1 120 ? 33.362 39.883 -13.096 1.00 29.03 343 SER C N 1
ATOM 7692 C CA . SER E 1 120 ? 33.707 39.719 -11.691 1.00 30.21 343 SER C CA 1
ATOM 7693 C C . SER E 1 120 ? 33.546 38.259 -11.275 1.00 29.34 343 SER C C 1
ATOM 7694 O O . SER E 1 120 ? 32.761 37.520 -11.866 1.00 29.47 343 SER C O 1
ATOM 7697 N N . THR E 1 121 ? 34.277 37.860 -10.236 1.00 31.97 344 THR C N 1
ATOM 7698 C CA . THR E 1 121 ? 34.333 36.442 -9.850 1.00 30.74 344 THR C CA 1
ATOM 7699 C C . THR E 1 121 ? 34.344 36.299 -8.326 1.00 34.09 344 THR C C 1
ATOM 7700 O O . THR E 1 121 ? 34.546 37.257 -7.570 1.00 28.85 344 THR C O 1
ATOM 7704 N N . ARG E 1 122 ? 34.120 35.067 -7.862 1.00 28.33 345 ARG C N 1
ATOM 7705 C CA . ARG E 1 122 ? 34.004 34.829 -6.430 1.00 25.67 345 ARG C CA 1
ATOM 7706 C C . ARG E 1 122 ? 34.033 33.324 -6.195 1.00 27.98 345 ARG C C 1
ATOM 7707 O O . ARG E 1 122 ? 33.521 32.565 -7.022 1.00 32.08 345 ARG C O 1
ATOM 7715 N N . GLY E 1 123 ? 34.665 32.926 -5.098 1.00 30.35 346 GLY C N 1
ATOM 7716 C CA . GLY E 1 123 ? 34.626 31.542 -4.639 1.00 29.38 346 GLY C CA 1
ATOM 7717 C C . GLY E 1 123 ? 34.207 31.509 -3.183 1.00 34.20 346 GLY C C 1
ATOM 7718 O O . GLY E 1 123 ? 34.580 32.384 -2.398 1.00 35.41 346 GLY C O 1
ATOM 7719 N N . HIS E 1 124 ? 33.425 30.481 -2.817 1.00 26.03 347 HIS C N 1
ATOM 7720 C CA . HIS E 1 124 ? 33.043 30.282 -1.425 1.00 28.30 347 HIS C CA 1
ATOM 7721 C C . HIS E 1 124 ? 33.113 28.800 -1.055 1.00 28.81 347 HIS C C 1
ATOM 7722 O O . HIS E 1 124 ? 32.769 27.934 -1.872 1.00 28.84 347 HIS C O 1
ATOM 7729 N N . LYS E 1 125 ? 33.525 28.537 0.184 1.00 25.61 348 LYS C N 1
ATOM 7730 C CA . LYS E 1 125 ? 33.491 27.173 0.730 1.00 28.26 348 LYS C CA 1
ATOM 7731 C C . LYS E 1 125 ? 32.075 26.615 0.631 1.00 29.14 348 LYS C C 1
ATOM 7732 O O . LYS E 1 125 ? 31.092 27.313 0.897 1.00 30.66 348 LYS C O 1
ATOM 7738 N N . ALA E 1 126 ? 31.959 25.345 0.227 1.00 29.69 349 ALA C N 1
ATOM 7739 C CA . ALA E 1 126 ? 30.637 24.798 -0.030 1.00 23.11 349 ALA C CA 1
ATOM 7740 C C . ALA E 1 126 ? 30.699 23.290 0.195 1.00 26.23 349 ALA C C 1
ATOM 7741 O O . ALA E 1 126 ? 31.705 22.645 -0.119 1.00 25.65 349 ALA C O 1
ATOM 7743 N N . THR E 1 127 ? 29.620 22.752 0.752 1.00 27.12 350 THR C N 1
ATOM 7744 C CA . THR E 1 127 ? 29.525 21.330 1.060 1.00 29.48 350 THR C CA 1
ATOM 7745 C C . THR E 1 127 ? 28.238 20.769 0.472 1.00 24.46 350 THR C C 1
ATOM 7746 O O . THR E 1 127 ? 27.195 21.416 0.544 1.00 28.81 350 THR C O 1
ATOM 7750 N N . VAL E 1 128 ? 28.303 19.580 -0.160 1.00 25.55 351 VAL C N 1
ATOM 7751 C CA . VAL E 1 128 ? 27.104 18.894 -0.658 1.00 26.36 351 VAL C CA 1
ATOM 7752 C C . VAL E 1 128 ? 26.954 17.572 0.102 1.00 24.07 351 VAL C C 1
ATOM 7753 O O . VAL E 1 128 ? 27.925 16.822 0.250 1.00 25.02 351 VAL C O 1
ATOM 7757 N N . TYR E 1 129 ? 25.788 17.363 0.683 1.00 23.43 352 TYR C N 1
ATOM 7758 C CA . TYR E 1 129 ? 25.489 16.147 1.444 1.00 27.17 352 TYR C CA 1
ATOM 7759 C C . TYR E 1 129 ? 24.663 15.251 0.526 1.00 26.01 352 TYR C C 1
ATOM 7760 O O . TYR E 1 129 ? 23.479 15.503 0.288 1.00 27.96 352 TYR C O 1
ATOM 7769 N N . THR E 1 130 ? 25.299 14.218 -0.027 1.00 24.98 353 THR C N 1
ATOM 7770 C CA . THR E 1 130 ? 24.657 13.400 -1.043 1.00 24.25 353 THR C CA 1
ATOM 7771 C C . THR E 1 130 ? 23.623 12.446 -0.468 1.00 25.93 353 THR C C 1
ATOM 7772 O O . THR E 1 130 ? 22.960 11.769 -1.250 1.00 26.96 353 THR C O 1
ATOM 7776 N N . GLY E 1 131 ? 23.485 12.380 0.853 1.00 25.97 354 GLY C N 1
ATOM 7777 C CA . GLY E 1 131 ? 22.372 11.685 1.467 1.00 28.86 354 GLY C CA 1
ATOM 7778 C C . GLY E 1 131 ? 21.217 12.590 1.828 1.00 30.88 354 GLY C C 1
ATOM 7779 O O . GLY E 1 131 ? 20.239 12.111 2.413 1.00 32.20 354 GLY C O 1
ATOM 7780 N N . SER E 1 132 ? 21.290 13.875 1.476 1.00 27.63 355 SER C N 1
ATOM 7781 C CA . SER E 1 132 ? 20.264 14.848 1.827 1.00 28.66 355 SER C CA 1
ATOM 7782 C C . SER E 1 132 ? 18.977 14.583 1.062 1.00 29.20 355 SER C C 1
ATOM 7783 O O . SER E 1 132 ? 18.988 14.193 -0.110 1.00 29.97 355 SER C O 1
ATOM 7786 N N . ALA E 1 133 ? 17.840 14.874 1.712 1.00 32.97 356 ALA C N 1
ATOM 7787 C CA . ALA E 1 133 ? 16.553 14.710 1.046 1.00 32.89 356 ALA C CA 1
ATOM 7788 C C . ALA E 1 133 ? 16.489 15.466 -0.276 1.00 36.23 356 ALA C C 1
ATOM 7789 O O . ALA E 1 133 ? 15.791 15.040 -1.204 1.00 31.91 356 ALA C O 1
ATOM 7791 N N . ASP E 1 134 ? 17.200 16.592 -0.379 1.00 34.25 357 ASP C N 1
ATOM 7792 C CA . ASP E 1 134 ? 17.164 17.464 -1.543 1.00 33.93 357 ASP C CA 1
ATOM 7793 C C . ASP E 1 134 ? 18.353 17.257 -2.456 1.00 34.35 357 ASP C C 1
ATOM 7794 O O . ASP E 1 134 ? 18.584 18.083 -3.353 1.00 34.17 357 ASP C O 1
ATOM 7799 N N . PHE E 1 135 ? 19.136 16.198 -2.231 1.00 30.45 358 PHE C N 1
ATOM 7800 C CA . PHE E 1 135 ? 20.097 15.761 -3.229 1.00 28.20 358 PHE C CA 1
ATOM 7801 C C . PHE E 1 135 ? 19.295 15.033 -4.294 1.00 29.30 358 PHE C C 1
ATOM 7802 O O . PHE E 1 135 ? 19.007 13.831 -4.167 1.00 29.32 358 PHE C O 1
ATOM 7810 N N . ALA E 1 136 ? 18.939 15.756 -5.369 1.00 25.93 359 ALA C N 1
ATOM 7811 C CA . ALA E 1 136 ? 18.132 15.189 -6.455 1.00 25.90 359 ALA C CA 1
ATOM 7812 C C . ALA E 1 136 ? 18.746 15.451 -7.835 1.00 23.31 359 ALA C C 1
ATOM 7813 O O . ALA E 1 136 ? 18.082 15.946 -8.745 1.00 23.17 359 ALA C O 1
ATOM 7815 N N . PRO E 1 137 ? 20.021 15.098 -8.040 1.00 24.86 360 PRO C N 1
ATOM 7816 C CA . PRO E 1 137 ? 20.651 15.404 -9.341 1.00 23.57 360 PRO C CA 1
ATOM 7817 C C . PRO E 1 137 ? 19.911 14.822 -10.538 1.00 25.73 360 PRO C C 1
ATOM 7818 O O . PRO E 1 137 ? 19.931 15.408 -11.627 1.00 23.95 360 PRO C O 1
ATOM 7822 N N . LYS E 1 138 ? 19.270 13.649 -10.404 1.00 21.36 361 LYS C N 1
ATOM 7823 C CA . LYS E 1 138 ? 18.578 13.117 -11.567 1.00 22.55 361 LYS C CA 1
ATOM 7824 C C . LYS E 1 138 ? 17.426 14.019 -11.988 1.00 25.04 361 LYS C C 1
ATOM 7825 O O . LYS E 1 138 ? 17.108 14.100 -13.172 1.00 26.61 361 LYS C O 1
ATOM 7831 N N . LEU E 1 139 ? 16.817 14.719 -11.036 1.00 24.39 362 LEU C N 1
ATOM 7832 C CA . LEU E 1 139 ? 15.794 15.707 -11.359 1.00 27.10 362 LEU C CA 1
ATOM 7833 C C . LEU E 1 139 ? 16.397 17.024 -11.846 1.00 27.07 362 LEU C C 1
ATOM 7834 O O . LEU E 1 139 ? 15.673 17.861 -12.411 1.00 30.03 362 LEU C O 1
ATOM 7839 N N . GLY E 1 140 ? 17.686 17.229 -11.626 1.00 25.81 363 GLY C N 1
ATOM 7840 C CA . GLY E 1 140 ? 18.332 18.456 -12.037 1.00 28.49 363 GLY C CA 1
ATOM 7841 C C . GLY E 1 140 ? 18.661 19.422 -10.925 1.00 27.06 363 GLY C C 1
ATOM 7842 O O . GLY E 1 140 ? 18.999 20.577 -11.225 1.00 29.42 363 GLY C O 1
ATOM 7843 N N . ARG E 1 141 ? 18.623 19.009 -9.659 1.00 26.01 364 ARG C N 1
ATOM 7844 C CA . ARG E 1 141 ? 18.917 19.953 -8.592 1.00 27.28 364 ARG C CA 1
ATOM 7845 C C . ARG E 1 141 ? 19.617 19.303 -7.409 1.00 28.77 364 ARG C C 1
ATOM 7846 O O . ARG E 1 141 ? 19.329 18.152 -7.037 1.00 27.90 364 ARG C O 1
ATOM 7854 N N . VAL E 1 142 ? 20.550 20.053 -6.825 1.00 26.22 365 VAL C N 1
ATOM 7855 C CA . VAL E 1 142 ? 21.217 19.694 -5.577 1.00 27.98 365 VAL C CA 1
ATOM 7856 C C . VAL E 1 142 ? 21.304 20.949 -4.713 1.00 31.56 365 VAL C C 1
ATOM 7857 O O . VAL E 1 142 ? 21.227 22.082 -5.201 1.00 31.12 365 VAL C O 1
ATOM 7861 N N . GLN E 1 143 ? 21.486 20.747 -3.418 1.00 28.27 366 GLN C N 1
ATOM 7862 C CA . GLN E 1 143 ? 21.679 21.860 -2.501 1.00 31.90 366 GLN C CA 1
ATOM 7863 C C . GLN E 1 143 ? 23.123 21.885 -2.028 1.00 30.37 366 GLN C C 1
ATOM 7864 O O . GLN E 1 143 ? 23.709 20.837 -1.789 1.00 28.96 366 GLN C O 1
ATOM 7870 N N . PHE E 1 144 ? 23.702 23.085 -1.885 1.00 27.24 367 PHE C N 1
ATOM 7871 C CA . PHE E 1 144 ? 25.012 23.266 -1.273 1.00 29.82 367 PHE C CA 1
ATOM 7872 C C . PHE E 1 144 ? 24.887 24.126 -0.020 1.00 31.44 367 PHE C C 1
ATOM 7873 O O . PHE E 1 144 ? 24.202 25.156 -0.040 1.00 33.17 367 PHE C O 1
ATOM 7881 N N . GLU E 1 145 ? 25.580 23.738 1.051 1.00 30.17 368 GLU C N 1
ATOM 7882 C CA . GLU E 1 145 ? 25.746 24.607 2.220 1.00 32.69 368 GLU C CA 1
ATOM 7883 C C . GLU E 1 145 ? 27.026 25.417 2.051 1.00 31.27 368 GLU C C 1
ATOM 7884 O O . GLU E 1 145 ? 28.081 24.854 1.753 1.00 26.85 368 GLU C O 1
ATOM 7890 N N . THR E 1 146 ? 26.935 26.746 2.232 1.00 31.75 369 THR C N 1
ATOM 7891 C CA . THR E 1 146 ? 28.051 27.645 1.967 1.00 34.93 369 THR C CA 1
ATOM 7892 C C . THR E 1 146 ? 28.327 28.515 3.199 1.00 35.82 369 THR C C 1
ATOM 7893 O O . THR E 1 146 ? 27.636 28.423 4.219 1.00 37.62 369 THR C O 1
ATOM 7897 N N . ASP E 1 147 ? 29.365 29.354 3.112 1.00 35.80 370 ASP C N 1
ATOM 7898 C CA . ASP E 1 147 ? 29.664 30.323 4.163 1.00 37.02 370 ASP C CA 1
ATOM 7899 C C . ASP E 1 147 ? 29.086 31.716 3.877 1.00 39.29 370 ASP C C 1
ATOM 7900 O O . ASP E 1 147 ? 29.416 32.665 4.588 1.00 39.85 370 ASP C O 1
ATOM 7905 N N . THR E 1 148 ? 28.197 31.857 2.894 1.00 38.64 371 THR C N 1
ATOM 7906 C CA . THR E 1 148 ? 27.667 33.169 2.533 1.00 37.82 371 THR C CA 1
ATOM 7907 C C . THR E 1 148 ? 26.147 33.109 2.368 1.00 43.18 371 THR C C 1
ATOM 7908 O O . THR E 1 148 ? 25.554 32.044 2.170 1.00 38.88 371 THR C O 1
ATOM 7912 N N . ASP E 1 149 ? 25.511 34.280 2.460 1.00 42.29 372 ASP C N 1
ATOM 7913 C CA . ASP E 1 149 ? 24.083 34.391 2.188 1.00 42.84 372 ASP C CA 1
ATOM 7914 C C . ASP E 1 149 ? 23.754 35.498 1.188 1.00 42.43 372 ASP C C 1
ATOM 7915 O O . ASP E 1 149 ? 22.577 35.793 0.987 1.00 42.25 372 ASP C O 1
ATOM 7920 N N . ARG E 1 150 ? 24.743 36.083 0.514 1.00 40.06 373 ARG C N 1
ATOM 7921 C CA . ARG E 1 150 ? 24.428 37.182 -0.389 1.00 44.73 373 ARG C CA 1
ATOM 7922 C C . ARG E 1 150 ? 25.339 37.256 -1.601 1.00 40.68 373 ARG C C 1
ATOM 7923 O O . ARG E 1 150 ? 25.053 37.990 -2.551 1.00 42.78 373 ARG C O 1
ATOM 7931 N N . ASP E 1 151 ? 26.450 36.539 -1.587 1.00 40.63 374 ASP C N 1
ATOM 7932 C CA . ASP E 1 151 ? 27.446 36.844 -2.598 1.00 41.79 374 ASP C CA 1
ATOM 7933 C C . ASP E 1 151 ? 27.133 36.261 -3.983 1.00 43.15 374 ASP C C 1
ATOM 7934 O O . ASP E 1 151 ? 27.607 36.815 -4.987 1.00 44.64 374 ASP C O 1
ATOM 7939 N N . PHE E 1 152 ? 26.323 35.204 -4.084 1.00 38.32 375 PHE C N 1
ATOM 7940 C CA . PHE E 1 152 ? 26.097 34.532 -5.366 1.00 34.41 375 PHE C CA 1
ATOM 7941 C C . PHE E 1 152 ? 24.910 35.158 -6.087 1.00 32.11 375 PHE C C 1
ATOM 7942 O O . PHE E 1 152 ? 23.851 35.361 -5.488 1.00 36.05 375 PHE C O 1
ATOM 7950 N N . GLU E 1 153 ? 25.067 35.411 -7.376 1.00 31.89 376 GLU C N 1
ATOM 7951 C CA . GLU E 1 153 ? 23.978 35.947 -8.178 1.00 33.71 376 GLU C CA 1
ATOM 7952 C C . GLU E 1 153 ? 23.235 34.806 -8.878 1.00 37.96 376 GLU C C 1
ATOM 7953 O O . GLU E 1 153 ? 23.740 33.689 -8.989 1.00 35.94 376 GLU C O 1
ATOM 7959 N N . ALA E 1 154 ? 22.028 35.098 -9.347 1.00 33.79 377 ALA C N 1
ATOM 7960 C CA . ALA E 1 154 ? 21.242 34.161 -10.137 1.00 35.94 377 ALA C CA 1
ATOM 7961 C C . ALA E 1 154 ? 21.521 34.295 -11.642 1.00 37.62 377 ALA C C 1
ATOM 7962 O O . ALA E 1 154 ? 21.964 35.333 -12.131 1.00 37.23 377 ALA C O 1
ATOM 7964 N N . ASN E 1 155 ? 21.240 33.216 -12.378 1.00 31.47 378 ASN C N 1
ATOM 7965 C CA . ASN E 1 155 ? 21.363 33.121 -13.836 1.00 30.06 378 ASN C CA 1
ATOM 7966 C C . ASN E 1 155 ? 22.809 33.318 -14.317 1.00 33.17 378 ASN C C 1
ATOM 7967 O O . ASN E 1 155 ? 23.055 33.605 -15.490 1.00 34.87 378 ASN C O 1
ATOM 7972 N N . GLN E 1 156 ? 23.795 33.078 -13.449 1.00 30.27 379 GLN C N 1
ATOM 7973 C CA . GLN E 1 156 ? 25.205 33.239 -13.760 1.00 31.46 379 GLN C CA 1
ATOM 7974 C C . GLN E 1 156 ? 25.902 31.881 -13.685 1.00 28.98 379 GLN C C 1
ATOM 7975 O O . GLN E 1 156 ? 25.601 31.084 -12.795 1.00 31.18 379 GLN C O 1
ATOM 7981 N N . ASN E 1 157 ? 26.846 31.631 -14.594 1.00 29.53 380 ASN C N 1
ATOM 7982 C CA . ASN E 1 157 ? 27.548 30.331 -14.602 1.00 25.46 380 ASN C CA 1
ATOM 7983 C C . ASN E 1 157 ? 28.218 30.076 -13.252 1.00 29.84 380 ASN C C 1
ATOM 7984 O O . ASN E 1 157 ? 28.987 30.913 -12.759 1.00 27.64 380 ASN C O 1
ATOM 7989 N N . THR E 1 158 ? 27.972 28.879 -12.672 1.00 25.53 381 THR C N 1
ATOM 7990 C CA . THR E 1 158 ? 28.433 28.541 -11.333 1.00 26.94 381 THR C CA 1
ATOM 7991 C C . THR E 1 158 ? 28.949 27.108 -11.358 1.00 28.50 381 THR C C 1
ATOM 7992 O O . THR E 1 158 ? 28.328 26.257 -11.999 1.00 27.90 381 THR C O 1
ATOM 7996 N N . LYS E 1 159 ? 30.073 26.853 -10.694 1.00 27.87 382 LYS C N 1
ATOM 7997 C CA . LYS E 1 159 ? 30.660 25.513 -10.690 1.00 27.28 382 LYS C CA 1
ATOM 7998 C C . LYS E 1 159 ? 31.036 25.092 -9.272 1.00 27.37 382 LYS C C 1
ATOM 7999 O O . LYS E 1 159 ? 31.482 25.906 -8.454 1.00 24.77 382 LYS C O 1
ATOM 8005 N N . PHE E 1 160 ? 30.847 23.802 -8.972 1.00 22.84 383 PHE C N 1
ATOM 8006 C CA . PHE E 1 160 ? 31.352 23.204 -7.740 1.00 24.09 383 PHE C CA 1
ATOM 8007 C C . PHE E 1 160 ? 32.607 22.405 -8.088 1.00 25.19 383 PHE C C 1
ATOM 8008 O O . PHE E 1 160 ? 32.554 21.481 -8.910 1.00 26.11 383 PHE C O 1
ATOM 8016 N N . THR E 1 161 ? 33.733 22.745 -7.458 1.00 25.74 384 THR C N 1
ATOM 8017 C CA . THR E 1 161 ? 34.943 21.949 -7.597 1.00 23.32 384 THR C CA 1
ATOM 8018 C C . THR E 1 161 ? 35.115 21.135 -6.332 1.00 23.12 384 THR C C 1
ATOM 8019 O O . THR E 1 161 ? 35.236 21.714 -5.255 1.00 22.74 384 THR C O 1
ATOM 8023 N N . PRO E 1 162 ? 35.091 19.803 -6.384 1.00 21.53 385 PRO C N 1
ATOM 8024 C CA . PRO E 1 162 ? 35.276 19.020 -5.164 1.00 21.07 385 PRO C CA 1
ATOM 8025 C C . PRO E 1 162 ? 36.721 19.034 -4.692 1.00 21.93 385 PRO C C 1
ATOM 8026 O O . PRO E 1 162 ? 37.662 19.069 -5.492 1.00 23.98 385 PRO C O 1
ATOM 8030 N N . VAL E 1 163 ? 36.917 19.003 -3.369 1.00 20.29 386 VAL C N 1
ATOM 8031 C CA . VAL E 1 163 ? 38.241 18.898 -2.762 1.00 22.82 386 VAL C CA 1
ATOM 8032 C C . VAL E 1 163 ? 38.396 17.608 -1.939 1.00 20.12 386 VAL C C 1
ATOM 8033 O O . VAL E 1 163 ? 39.420 16.899 -2.040 1.00 22.04 386 VAL C O 1
ATOM 8037 N N . GLY E 1 164 ? 37.445 17.342 -1.053 1.00 22.98 387 GLY C N 1
ATOM 8038 C CA . GLY E 1 164 ? 37.560 16.200 -0.161 1.00 23.96 387 GLY C CA 1
ATOM 8039 C C . GLY E 1 164 ? 36.252 15.907 0.568 1.00 22.93 387 GLY C C 1
ATOM 8040 O O . GLY E 1 164 ? 35.180 16.325 0.135 1.00 23.59 387 GLY C O 1
ATOM 8041 N N . VAL E 1 165 ? 36.363 15.129 1.657 1.00 22.54 388 VAL C N 1
ATOM 8042 C CA . VAL E 1 165 ? 35.182 14.688 2.388 1.00 24.17 388 VAL C CA 1
ATOM 8043 C C . VAL E 1 165 ? 35.332 15.068 3.853 1.00 22.81 388 VAL C C 1
ATOM 8044 O O . VAL E 1 165 ? 36.449 15.281 4.352 1.00 24.28 388 VAL C O 1
ATOM 8048 N N . ILE E 1 166 ? 34.190 15.152 4.558 1.00 26.59 389 ILE C N 1
ATOM 8049 C CA . ILE E 1 166 ? 34.208 15.491 5.982 1.00 26.80 389 ILE C CA 1
ATOM 8050 C C . ILE E 1 166 ? 33.422 14.464 6.793 1.00 28.26 389 ILE C C 1
ATOM 8051 O O . ILE E 1 166 ? 32.687 13.629 6.260 1.00 27.59 389 ILE C O 1
ATOM 8056 N N . GLN E 1 167 ? 33.607 14.538 8.108 1.00 26.92 390 GLN C N 1
ATOM 8057 C CA . GLN E 1 167 ? 32.885 13.702 9.048 1.00 29.82 390 GLN C CA 1
ATOM 8058 C C . GLN E 1 167 ? 32.559 14.558 10.265 1.00 34.35 390 GLN C C 1
ATOM 8059 O O . GLN E 1 167 ? 33.315 15.468 10.629 1.00 34.03 390 GLN C O 1
ATOM 8065 N N . ASP E 1 168 ? 31.421 14.269 10.887 1.00 37.40 391 ASP C N 1
ATOM 8066 C CA . ASP E 1 168 ? 31.077 14.888 12.169 1.00 43.02 391 ASP C CA 1
ATOM 8067 C C . ASP E 1 168 ? 31.956 14.315 13.285 1.00 46.09 391 ASP C C 1
ATOM 8068 O O . ASP E 1 168 ? 31.815 13.143 13.667 1.00 49.32 391 ASP C O 1
ATOM 8073 N N . GLY E 1 169 ? 32.861 15.136 13.827 1.00 43.70 392 GLY C N 1
ATOM 8074 C CA . GLY E 1 169 ? 33.824 14.637 14.799 1.00 43.23 392 GLY C CA 1
ATOM 8075 C C . GLY E 1 169 ? 33.227 14.226 16.136 1.00 52.56 392 GLY C C 1
ATOM 8076 O O . GLY E 1 169 ? 33.935 13.610 16.943 1.00 50.60 392 GLY C O 1
ATOM 8077 N N . GLY E 1 170 ? 31.949 14.562 16.390 1.00 54.07 393 GLY C N 1
ATOM 8078 C CA . GLY E 1 170 ? 31.278 14.234 17.638 1.00 54.69 393 GLY C CA 1
ATOM 8079 C C . GLY E 1 170 ? 30.722 12.827 17.733 1.00 53.94 393 GLY C C 1
ATOM 8080 O O . GLY E 1 170 ? 30.136 12.462 18.760 1.00 52.90 393 GLY C O 1
ATOM 8081 N N . THR E 1 171 ? 30.903 12.023 16.685 1.00 53.67 394 THR C N 1
ATOM 8082 C CA . THR E 1 171 ? 30.343 10.684 16.580 1.00 49.13 394 THR C CA 1
ATOM 8083 C C . THR E 1 171 ? 31.448 9.723 16.160 1.00 50.44 394 THR C C 1
ATOM 8084 O O . THR E 1 171 ? 32.560 10.142 15.817 1.00 47.99 394 THR C O 1
ATOM 8088 N N . THR E 1 172 ? 31.126 8.423 16.183 1.00 48.39 395 THR C N 1
ATOM 8089 C CA . THR E 1 172 ? 32.078 7.358 15.884 1.00 42.96 395 THR C CA 1
ATOM 8090 C C . THR E 1 172 ? 32.971 7.710 14.700 1.00 40.67 395 THR C C 1
ATOM 8091 O O . THR E 1 172 ? 32.482 8.090 13.635 1.00 40.87 395 THR C O 1
ATOM 8095 N N . HIS E 1 173 ? 34.276 7.506 14.867 1.00 41.08 396 HIS C N 1
ATOM 8096 C CA . HIS E 1 173 ? 35.222 7.925 13.839 1.00 38.73 396 HIS C CA 1
ATOM 8097 C C . HIS E 1 173 ? 35.119 7.028 12.612 1.00 37.21 396 HIS C C 1
ATOM 8098 O O . HIS E 1 173 ? 34.919 5.815 12.719 1.00 34.34 396 HIS C O 1
ATOM 8105 N N . ARG E 1 174 ? 35.290 7.633 11.440 1.00 34.44 397 ARG C N 1
ATOM 8106 C CA . ARG E 1 174 ? 35.288 6.934 10.163 1.00 30.66 397 ARG C CA 1
ATOM 8107 C C . ARG E 1 174 ? 33.936 6.297 9.842 1.00 30.15 397 ARG C C 1
ATOM 8108 O O . ARG E 1 174 ? 33.871 5.362 9.040 1.00 27.85 397 ARG C O 1
ATOM 8116 N N . ASN E 1 175 ? 32.841 6.797 10.424 1.00 34.07 398 ASN C N 1
ATOM 8117 C CA . ASN E 1 175 ? 31.514 6.261 10.109 1.00 32.96 398 ASN C CA 1
ATOM 8118 C C . ASN E 1 175 ? 30.944 6.815 8.804 1.00 32.78 398 ASN C C 1
ATOM 8119 O O . ASN E 1 175 ? 29.919 6.311 8.321 1.00 29.70 398 ASN C O 1
ATOM 8124 N N . GLU E 1 176 ? 31.599 7.812 8.202 1.00 28.80 399 GLU C N 1
ATOM 8125 C CA . GLU E 1 176 ? 31.163 8.376 6.933 1.00 28.57 399 GLU C CA 1
ATOM 8126 C C . GLU E 1 176 ? 32.409 8.911 6.250 1.00 23.36 399 GLU C C 1
ATOM 8127 O O . GLU E 1 176 ? 33.390 9.218 6.938 1.00 25.39 399 GLU C O 1
ATOM 8133 N N . PRO E 1 177 ? 32.422 9.007 4.909 1.00 24.57 400 PRO C N 1
ATOM 8134 C CA . PRO E 1 177 ? 31.399 8.596 3.932 1.00 21.83 400 PRO C CA 1
ATOM 8135 C C . PRO E 1 177 ? 31.187 7.107 3.937 1.00 22.29 400 PRO C C 1
ATOM 8136 O O . PRO E 1 177 ? 32.001 6.415 4.532 1.00 25.18 400 PRO C O 1
ATOM 8140 N N . GLN E 1 178 ? 30.142 6.661 3.234 1.00 22.14 401 GLN C N 1
ATOM 8141 C CA . GLN E 1 178 ? 29.830 5.237 3.010 1.00 24.64 401 GLN C CA 1
ATOM 8142 C C . GLN E 1 178 ? 29.981 4.965 1.512 1.00 20.05 401 GLN C C 1
ATOM 8143 O O . GLN E 1 178 ? 29.048 5.131 0.740 1.00 22.43 401 GLN C O 1
ATOM 8149 N N . GLN E 1 179 ? 31.178 4.543 1.105 1.00 19.53 402 GLN C N 1
ATOM 8150 C CA . GLN E 1 179 ? 31.470 4.510 -0.332 1.00 22.35 402 GLN C CA 1
ATOM 8151 C C . GLN E 1 179 ? 30.667 3.472 -1.124 1.00 21.45 402 GLN C C 1
ATOM 8152 O O . GLN E 1 179 ? 30.554 3.610 -2.344 1.00 21.45 402 GLN C O 1
ATOM 8158 N N . TRP E 1 180 ? 30.093 2.451 -0.472 1.00 21.72 403 TRP C N 1
ATOM 8159 C CA . TRP E 1 180 ? 29.275 1.474 -1.188 1.00 21.78 403 TRP C CA 1
ATOM 8160 C C . TRP E 1 180 ? 27.774 1.740 -1.079 1.00 23.89 403 TRP C C 1
ATOM 8161 O O . TRP E 1 180 ? 26.992 0.928 -1.572 1.00 26.62 403 TRP C O 1
ATOM 8172 N N . VAL E 1 181 ? 27.347 2.869 -0.506 1.00 22.23 404 VAL C N 1
ATOM 8173 C CA . VAL E 1 181 ? 25.927 3.193 -0.418 1.00 21.42 404 VAL C CA 1
ATOM 8174 C C . VAL E 1 181 ? 25.600 4.220 -1.500 1.00 25.21 404 VAL C C 1
ATOM 8175 O O . VAL E 1 181 ? 26.073 5.374 -1.458 1.00 23.22 404 VAL C O 1
ATOM 8179 N N . LEU E 1 182 ? 24.759 3.837 -2.451 1.00 24.53 405 LEU C N 1
ATOM 8180 C CA . LEU E 1 182 ? 24.409 4.786 -3.491 1.00 22.22 405 LEU C CA 1
ATOM 8181 C C . LEU E 1 182 ? 23.467 5.856 -2.953 1.00 23.20 405 LEU C C 1
ATOM 8182 O O . LEU E 1 182 ? 22.603 5.578 -2.115 1.00 25.04 405 LEU C O 1
ATOM 8187 N N . PRO E 1 183 ? 23.560 7.076 -3.476 1.00 23.50 406 PRO C N 1
ATOM 8188 C CA . PRO E 1 183 ? 22.540 8.086 -3.179 1.00 23.38 406 PRO C CA 1
ATOM 8189 C C . PRO E 1 183 ? 21.236 7.711 -3.859 1.00 22.45 406 PRO C C 1
ATOM 8190 O O . PRO E 1 183 ? 21.209 6.911 -4.804 1.00 22.70 406 PRO C O 1
ATOM 8194 N N . SER E 1 184 ? 20.146 8.334 -3.397 1.00 23.63 407 SER C N 1
ATOM 8195 C CA . SER E 1 184 ? 18.894 8.295 -4.138 1.00 23.51 407 SER C CA 1
ATOM 8196 C C . SER E 1 184 ? 18.907 9.483 -5.085 1.00 24.64 407 SER C C 1
ATOM 8197 O O . SER E 1 184 ? 18.665 10.616 -4.670 1.00 25.77 407 SER C O 1
ATOM 8200 N N . TYR E 1 185 ? 19.168 9.208 -6.356 1.00 23.63 408 TYR C N 1
ATOM 8201 C CA . TYR E 1 185 ? 19.484 10.276 -7.301 1.00 22.98 408 TYR C CA 1
ATOM 8202 C C . TYR E 1 185 ? 18.301 11.204 -7.569 1.00 27.46 408 TYR C C 1
ATOM 8203 O O . TYR E 1 185 ? 18.520 12.364 -7.981 1.00 26.73 408 TYR C O 1
ATOM 8212 N N . SER E 1 186 ? 17.053 10.752 -7.364 1.00 23.89 409 SER C N 1
ATOM 8213 C CA . SER E 1 186 ? 15.923 11.658 -7.540 1.00 26.30 409 SER C CA 1
ATOM 8214 C C . SER E 1 186 ? 15.364 12.201 -6.225 1.00 25.97 409 SER C C 1
ATOM 8215 O O . SER E 1 186 ? 14.276 12.802 -6.227 1.00 30.57 409 SER C O 1
ATOM 8218 N N . GLY E 1 187 ? 16.087 12.071 -5.131 1.00 25.06 410 GLY C N 1
ATOM 8219 C CA . GLY E 1 187 ? 15.652 12.649 -3.878 1.00 28.37 410 GLY C CA 1
ATOM 8220 C C . GLY E 1 187 ? 15.118 11.591 -2.938 1.00 34.01 410 GLY C C 1
ATOM 8221 O O . GLY E 1 187 ? 15.033 10.399 -3.260 1.00 30.43 410 GLY C O 1
ATOM 8222 N N . ARG E 1 188 ? 14.769 12.047 -1.734 1.00 32.27 411 ARG C N 1
ATOM 8223 C CA . ARG E 1 188 ? 14.390 11.101 -0.693 1.00 33.43 411 ARG C CA 1
ATOM 8224 C C . ARG E 1 188 ? 13.195 10.272 -1.145 1.00 34.87 411 ARG C C 1
ATOM 8225 O O . ARG E 1 188 ? 12.247 10.792 -1.741 1.00 34.28 411 ARG C O 1
ATOM 8233 N N . ASN E 1 189 ? 13.263 8.964 -0.881 1.00 34.14 412 ASN C N 1
ATOM 8234 C CA . ASN E 1 189 ? 12.148 8.032 -1.107 1.00 36.75 412 ASN C CA 1
ATOM 8235 C C . ASN E 1 189 ? 11.794 7.866 -2.583 1.00 37.10 412 ASN C C 1
ATOM 8236 O O . ASN E 1 189 ? 10.620 7.658 -2.913 1.00 37.98 412 ASN C O 1
ATOM 8241 N N . THR E 1 190 ? 12.776 7.964 -3.487 1.00 30.65 413 THR C N 1
ATOM 8242 C CA . THR E 1 190 ? 12.596 7.627 -4.898 1.00 33.53 413 THR C CA 1
ATOM 8243 C C . THR E 1 190 ? 13.451 6.418 -5.274 1.00 32.37 413 THR C C 1
ATOM 8244 O O . THR E 1 190 ? 14.363 6.015 -4.545 1.00 33.46 413 THR C O 1
ATOM 8248 N N . HIS E 1 191 ? 13.167 5.845 -6.441 1.00 30.66 414 HIS C N 1
ATOM 8249 C CA . HIS E 1 191 ? 13.868 4.653 -6.913 1.00 33.09 414 HIS C CA 1
ATOM 8250 C C . HIS E 1 191 ? 14.851 5.011 -8.024 1.00 27.85 414 HIS C C 1
ATOM 8251 O O . HIS E 1 191 ? 14.463 5.629 -9.021 1.00 28.45 414 HIS C O 1
ATOM 8258 N N . ASN E 1 192 ? 16.104 4.571 -7.880 1.00 24.74 415 ASN C N 1
ATOM 8259 C CA . ASN E 1 192 ? 17.103 4.791 -8.919 1.00 24.59 415 ASN C CA 1
ATOM 8260 C C . ASN E 1 192 ? 16.762 4.008 -10.189 1.00 27.84 415 ASN C C 1
ATOM 8261 O O . ASN E 1 192 ? 16.147 2.922 -10.142 1.00 26.81 415 ASN C O 1
ATOM 8266 N N . VAL E 1 193 ? 17.238 4.515 -11.332 1.00 24.60 416 VAL C N 1
ATOM 8267 C CA . VAL E 1 193 ? 16.965 3.923 -12.633 1.00 24.19 416 VAL C CA 1
ATOM 8268 C C . VAL E 1 193 ? 18.242 3.829 -13.459 1.00 29.29 416 VAL C C 1
ATOM 8269 O O . VAL E 1 193 ? 19.198 4.587 -13.253 1.00 26.22 416 VAL C O 1
ATOM 8273 N N . HIS E 1 194 ? 18.256 2.873 -14.406 1.00 25.29 417 HIS C N 1
ATOM 8274 C CA . HIS E 1 194 ? 19.312 2.758 -15.418 1.00 24.96 417 HIS C CA 1
ATOM 8275 C C . HIS E 1 194 ? 20.690 2.535 -14.804 1.00 26.40 417 HIS C C 1
ATOM 8276 O O . HIS E 1 194 ? 21.702 2.996 -15.357 1.00 26.29 417 HIS C O 1
ATOM 8283 N N . LEU E 1 195 ? 20.747 1.834 -13.666 1.00 22.81 418 LEU C N 1
ATOM 8284 C CA . LEU E 1 195 ? 22.027 1.632 -12.986 1.00 23.67 418 LEU C CA 1
ATOM 8285 C C . LEU E 1 195 ? 22.933 0.652 -13.723 1.00 26.33 418 LEU C C 1
ATOM 8286 O O . LEU E 1 195 ? 22.486 -0.380 -14.234 1.00 24.92 418 LEU C O 1
ATOM 8291 N N . ALA E 1 196 ? 24.244 0.913 -13.674 1.00 23.39 419 ALA C N 1
ATOM 8292 C CA . ALA E 1 196 ? 25.172 -0.165 -13.945 1.00 23.14 419 ALA C CA 1
ATOM 8293 C C . ALA E 1 196 ? 24.998 -1.248 -12.876 1.00 21.01 419 ALA C C 1
ATOM 8294 O O . ALA E 1 196 ? 24.788 -0.938 -11.708 1.00 21.35 419 ALA C O 1
ATOM 8296 N N . PRO E 1 197 ? 25.063 -2.526 -13.241 1.00 23.11 420 PRO C N 1
ATOM 8297 C CA . PRO E 1 197 ? 24.689 -3.587 -12.292 1.00 24.50 420 PRO C CA 1
ATOM 8298 C C . PRO E 1 197 ? 25.658 -3.722 -11.133 1.00 24.66 420 PRO C C 1
ATOM 8299 O O . PRO E 1 197 ? 26.829 -3.345 -11.210 1.00 23.78 420 PRO C O 1
ATOM 8303 N N . ALA E 1 198 ? 25.165 -4.350 -10.065 1.00 24.68 421 ALA C N 1
ATOM 8304 C CA . ALA E 1 198 ? 26.049 -4.734 -8.977 1.00 24.08 421 ALA C CA 1
ATOM 8305 C C . ALA E 1 198 ? 27.030 -5.803 -9.461 1.00 22.92 421 ALA C C 1
ATOM 8306 O O . ALA E 1 198 ? 26.756 -6.546 -10.409 1.00 22.97 421 ALA C O 1
ATOM 8308 N N . VAL E 1 199 ? 28.225 -5.830 -8.861 1.00 20.72 422 VAL C N 1
ATOM 8309 C CA . VAL E 1 199 ? 29.254 -6.780 -9.272 1.00 22.74 422 VAL C CA 1
ATOM 8310 C C . VAL E 1 199 ? 29.635 -7.662 -8.084 1.00 23.41 422 VAL C C 1
ATOM 8311 O O . VAL E 1 199 ? 29.714 -7.199 -6.939 1.00 21.97 422 VAL C O 1
ATOM 8315 N N . ALA E 1 200 ? 29.920 -8.940 -8.375 1.00 25.23 423 ALA C N 1
ATOM 8316 C CA . ALA E 1 200 ? 30.281 -9.880 -7.328 1.00 28.34 423 ALA C CA 1
ATOM 8317 C C . ALA E 1 200 ? 31.109 -10.969 -7.984 1.00 28.51 423 ALA C C 1
ATOM 8318 O O . ALA E 1 200 ? 30.805 -11.350 -9.122 1.00 34.16 423 ALA C O 1
ATOM 8320 N N . PRO E 1 201 ? 32.159 -11.462 -7.353 1.00 30.57 424 PRO C N 1
ATOM 8321 C CA . PRO E 1 201 ? 32.859 -12.593 -7.956 1.00 26.98 424 PRO C CA 1
ATOM 8322 C C . PRO E 1 201 ? 31.907 -13.787 -7.964 1.00 32.52 424 PRO C C 1
ATOM 8323 O O . PRO E 1 201 ? 31.194 -14.037 -6.993 1.00 31.92 424 PRO C O 1
ATOM 8327 N N . THR E 1 202 ? 31.913 -14.511 -9.073 1.00 35.47 425 THR C N 1
ATOM 8328 C CA . THR E 1 202 ? 31.096 -15.704 -9.219 1.00 36.15 425 THR C CA 1
ATOM 8329 C C . THR E 1 202 ? 31.908 -16.990 -9.167 1.00 36.86 425 THR C C 1
ATOM 8330 O O . THR E 1 202 ? 31.367 -18.040 -8.791 1.00 37.25 425 THR C O 1
ATOM 8334 N N . PHE E 1 203 ? 33.171 -16.929 -9.496 1.00 30.33 426 PHE C N 1
ATOM 8335 C CA . PHE E 1 203 ? 34.086 -18.058 -9.548 1.00 28.76 426 PHE C CA 1
ATOM 8336 C C . PHE E 1 203 ? 34.568 -18.422 -8.145 1.00 29.86 426 PHE C C 1
ATOM 8337 O O . PHE E 1 203 ? 34.946 -17.554 -7.360 1.00 27.63 426 PHE C O 1
ATOM 8345 N N . PRO E 1 204 ? 34.573 -19.697 -7.784 1.00 26.62 427 PRO C N 1
ATOM 8346 C CA . PRO E 1 204 ? 34.984 -20.053 -6.419 1.00 24.02 427 PRO C CA 1
ATOM 8347 C C . PRO E 1 204 ? 36.417 -19.637 -6.140 1.00 23.91 427 PRO C C 1
ATOM 8348 O O . PRO E 1 204 ? 37.309 -19.762 -6.984 1.00 27.84 427 PRO C O 1
ATOM 8352 N N . GLY E 1 205 ? 36.638 -19.132 -4.933 1.00 24.64 428 GLY C N 1
ATOM 8353 C CA . GLY E 1 205 ? 37.962 -18.735 -4.523 1.00 22.05 428 GLY C CA 1
ATOM 8354 C C . GLY E 1 205 ? 38.368 -17.313 -4.924 1.00 21.89 428 GLY C C 1
ATOM 8355 O O . GLY E 1 205 ? 39.500 -16.922 -4.619 1.00 22.30 428 GLY C O 1
ATOM 8356 N N . GLU E 1 206 ? 37.487 -16.541 -5.549 1.00 21.78 429 GLU C N 1
ATOM 8357 C CA . GLU E 1 206 ? 37.907 -15.224 -6.050 1.00 21.09 429 GLU C CA 1
ATOM 8358 C C . GLU E 1 206 ? 37.352 -14.097 -5.208 1.00 22.89 429 GLU C C 1
ATOM 8359 O O . GLU E 1 206 ? 36.268 -14.189 -4.623 1.00 22.92 429 GLU C O 1
ATOM 8365 N N . GLN E 1 207 ? 38.101 -12.987 -5.221 1.00 20.38 430 GLN C N 1
ATOM 8366 C CA . GLN E 1 207 ? 37.678 -11.706 -4.668 1.00 19.05 430 GLN C CA 1
ATOM 8367 C C . GLN E 1 207 ? 37.835 -10.648 -5.743 1.00 18.27 430 GLN C C 1
ATOM 8368 O O . GLN E 1 207 ? 38.632 -10.810 -6.671 1.00 19.78 430 GLN C O 1
ATOM 8374 N N . LEU E 1 208 ? 37.073 -9.556 -5.588 1.00 18.50 431 LEU C N 1
ATOM 8375 C CA . LEU E 1 208 ? 37.344 -8.341 -6.379 1.00 18.41 431 LEU C CA 1
ATOM 8376 C C . LEU E 1 208 ? 38.745 -7.803 -6.078 1.00 16.55 431 LEU C C 1
ATOM 8377 O O . LEU E 1 208 ? 39.218 -7.850 -4.950 1.00 18.95 431 LEU C O 1
ATOM 8382 N N . LEU E 1 209 ? 39.383 -7.230 -7.105 1.00 18.51 432 LEU C N 1
ATOM 8383 C CA . LEU E 1 209 ? 40.589 -6.420 -6.954 1.00 18.40 432 LEU C CA 1
ATOM 8384 C C . LEU E 1 209 ? 40.179 -4.960 -7.167 1.00 17.90 432 LEU C C 1
ATOM 8385 O O . LEU E 1 209 ? 39.538 -4.632 -8.176 1.00 19.90 432 LEU C O 1
ATOM 8390 N N . PHE E 1 210 ? 40.497 -4.128 -6.177 1.00 17.50 433 PHE C N 1
ATOM 8391 C CA . PHE E 1 210 ? 40.117 -2.722 -6.110 1.00 16.36 433 PHE C CA 1
ATOM 8392 C C . PHE E 1 210 ? 41.310 -1.834 -6.394 1.00 18.87 433 PHE C C 1
ATOM 8393 O O . PHE E 1 210 ? 42.427 -2.113 -5.944 1.00 18.88 433 PHE C O 1
ATOM 8401 N N . PHE E 1 211 ? 41.035 -0.739 -7.107 1.00 18.25 434 PHE C N 1
ATOM 8402 C CA . PHE E 1 211 ? 42.037 0.295 -7.374 1.00 19.06 434 PHE C CA 1
ATOM 8403 C C . PHE E 1 211 ? 41.754 1.432 -6.382 1.00 15.50 434 PHE C C 1
ATOM 8404 O O . PHE E 1 211 ? 40.703 2.060 -6.466 1.00 17.21 434 PHE C O 1
ATOM 8412 N N . ARG E 1 212 ? 42.654 1.626 -5.406 1.00 16.78 435 ARG C N 1
ATOM 8413 C CA . ARG E 1 212 ? 42.324 2.354 -4.186 1.00 16.46 435 ARG C CA 1
ATOM 8414 C C . ARG E 1 212 ? 43.077 3.691 -4.086 1.00 18.63 435 ARG C C 1
A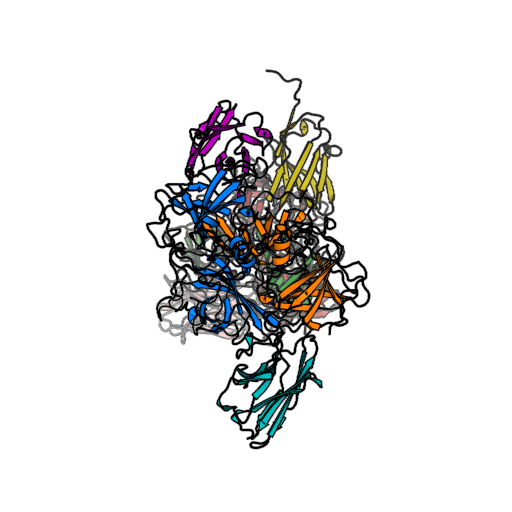TOM 8415 O O . ARG E 1 212 ? 44.279 3.758 -4.375 1.00 19.33 435 ARG C O 1
ATOM 8423 N N . SER E 1 213 ? 42.373 4.692 -3.571 1.00 17.04 436 SER C N 1
ATOM 8424 C CA . SER E 1 213 ? 42.920 6.026 -3.283 1.00 18.89 436 SER C CA 1
ATOM 8425 C C . SER E 1 213 ? 42.540 6.388 -1.869 1.00 22.09 436 SER C C 1
ATOM 8426 O O . SER E 1 213 ? 41.640 5.783 -1.283 1.00 20.80 436 SER C O 1
ATOM 8429 N N . THR E 1 214 ? 43.201 7.429 -1.346 1.00 21.43 437 THR C N 1
ATOM 8430 C CA . THR E 1 214 ? 42.823 8.066 -0.086 1.00 21.86 437 THR C CA 1
ATOM 8431 C C . THR E 1 214 ? 42.306 9.462 -0.409 1.00 21.87 437 THR C C 1
ATOM 8432 O O . THR E 1 214 ? 43.052 10.304 -0.950 1.00 24.11 437 THR C O 1
ATOM 8436 N N . MET E 1 215 ? 41.018 9.690 -0.133 1.00 20.64 438 MET C N 1
ATOM 8437 C CA . MET E 1 215 ? 40.369 10.971 -0.460 1.00 21.44 438 MET C CA 1
ATOM 8438 C C . MET E 1 215 ? 40.936 11.992 0.524 1.00 22.44 438 MET C C 1
ATOM 8439 O O . MET E 1 215 ? 41.139 11.637 1.682 1.00 22.25 438 MET C O 1
ATOM 8444 N N . PRO E 1 216 ? 41.189 13.248 0.111 1.00 22.47 439 PRO C N 1
ATOM 8445 C CA . PRO E 1 216 ? 41.508 14.301 1.102 1.00 20.85 439 PRO C CA 1
ATOM 8446 C C . PRO E 1 216 ? 40.382 14.428 2.113 1.00 20.48 439 PRO C C 1
ATOM 8447 O O . PRO E 1 216 ? 39.210 14.316 1.763 1.00 19.70 439 PRO C O 1
ATOM 8451 N N . GLY E 1 217 ? 40.745 14.677 3.372 1.00 21.76 440 GLY C N 1
ATOM 8452 C CA . GLY E 1 217 ? 39.790 15.031 4.409 1.00 24.49 440 GLY C CA 1
ATOM 8453 C C . GLY E 1 217 ? 39.905 16.506 4.755 1.00 26.71 440 GLY C C 1
ATOM 8454 O O . GLY E 1 217 ? 41.010 17.015 4.956 1.00 26.33 440 GLY C O 1
ATOM 8455 N N . CYS E 1 218 ? 38.745 17.161 4.870 1.00 25.29 441 CYS C N 1
ATOM 8456 C CA . CYS E 1 218 ? 38.668 18.606 5.143 1.00 24.64 441 CYS C CA 1
ATOM 8457 C C . CYS E 1 218 ? 38.229 18.964 6.559 1.00 29.38 441 CYS C C 1
ATOM 8458 O O . CYS E 1 218 ? 38.292 20.158 6.918 1.00 28.45 441 CYS C O 1
ATOM 8461 N N . SER E 1 219 ? 37.733 17.997 7.341 1.00 28.42 442 SER C N 1
ATOM 8462 C CA . SER E 1 219 ? 37.219 18.246 8.683 1.00 27.40 442 SER C CA 1
ATOM 8463 C C . SER E 1 219 ? 36.771 16.938 9.342 1.00 29.95 442 SER C C 1
ATOM 8464 O O . SER E 1 219 ? 36.235 16.051 8.665 1.00 25.47 442 SER C O 1
ATOM 8467 N N . GLY E 1 220 ? 37.001 16.792 10.651 1.00 30.50 443 GLY C N 1
ATOM 8468 C CA . GLY E 1 220 ? 36.545 15.597 11.347 1.00 27.89 443 GLY C CA 1
ATOM 8469 C C . GLY E 1 220 ? 37.464 14.417 11.093 1.00 29.14 443 GLY C C 1
ATOM 8470 O O . GLY E 1 220 ? 38.645 14.577 10.764 1.00 26.27 443 GLY C O 1
ATOM 8471 N N . TYR E 1 221 ? 36.877 13.223 11.225 1.00 28.00 444 TYR C N 1
ATOM 8472 C CA . TYR E 1 221 ? 37.552 11.930 11.158 1.00 29.70 444 TYR C CA 1
ATOM 8473 C C . TYR E 1 221 ? 36.883 11.065 10.085 1.00 26.28 444 TYR C C 1
ATOM 8474 O O . TYR E 1 221 ? 36.344 9.991 10.378 1.00 28.07 444 TYR C O 1
ATOM 8483 N N . PRO E 1 222 ? 36.946 11.472 8.823 1.00 26.97 445 PRO C N 1
ATOM 8484 C CA . PRO E 1 222 ? 36.271 10.692 7.775 1.00 25.03 445 PRO C CA 1
ATOM 8485 C C . PRO E 1 222 ? 36.980 9.392 7.421 1.00 24.54 445 PRO C C 1
ATOM 8486 O O . PRO E 1 222 ? 38.182 9.198 7.645 1.00 24.30 445 PRO C O 1
ATOM 8490 N N . ASN E 1 223 ? 36.186 8.463 6.890 1.00 22.74 446 ASN C N 1
ATOM 8491 C CA . ASN E 1 223 ? 36.737 7.283 6.215 1.00 21.95 446 ASN C CA 1
ATOM 8492 C C . ASN E 1 223 ? 37.159 7.697 4.812 1.00 21.32 446 ASN C C 1
ATOM 8493 O O . ASN E 1 223 ? 36.309 7.968 3.973 1.00 22.37 446 ASN C O 1
ATOM 8498 N N . MET E 1 224 ? 38.459 7.750 4.565 1.00 22.88 447 MET C N 1
ATOM 8499 C CA . MET E 1 224 ? 38.972 8.326 3.332 1.00 22.97 447 MET C CA 1
ATOM 8500 C C . MET E 1 224 ? 39.287 7.253 2.287 1.00 22.36 447 MET C C 1
ATOM 8501 O O . MET E 1 224 ? 39.726 7.587 1.191 1.00 22.84 447 MET C O 1
ATOM 8506 N N . ASP E 1 225 ? 39.072 5.973 2.593 1.00 23.33 448 ASP C N 1
ATOM 8507 C CA . ASP E 1 225 ? 39.249 4.947 1.559 1.00 20.31 448 ASP C CA 1
ATOM 8508 C C . ASP E 1 225 ? 38.279 5.118 0.399 1.00 18.43 448 ASP C C 1
ATOM 8509 O O . ASP E 1 225 ? 37.065 5.264 0.586 1.00 22.95 448 ASP C O 1
ATOM 8514 N N . LEU E 1 226 ? 38.789 5.036 -0.823 1.00 19.09 449 LEU C N 1
ATOM 8515 C CA . LEU E 1 226 ? 37.925 5.023 -2.003 1.00 17.42 449 LEU C CA 1
ATOM 8516 C C . LEU E 1 226 ? 38.407 4.002 -3.033 1.00 19.74 449 LEU C C 1
ATOM 8517 O O . LEU E 1 226 ? 39.509 4.129 -3.586 1.00 18.47 449 LEU C O 1
ATOM 8522 N N . ASP E 1 227 ? 37.558 2.996 -3.325 1.00 18.45 450 ASP C N 1
ATOM 8523 C CA . ASP E 1 227 ? 37.896 1.917 -4.246 1.00 17.22 450 ASP C CA 1
ATOM 8524 C C . ASP E 1 227 ? 37.167 2.058 -5.565 1.00 15.86 450 ASP C C 1
ATOM 8525 O O . ASP E 1 227 ? 35.929 2.206 -5.577 1.00 18.95 450 ASP C O 1
ATOM 8530 N N . CYS E 1 228 ? 37.900 1.968 -6.690 1.00 17.53 451 CYS C N 1
ATOM 8531 C CA . CYS E 1 228 ? 37.172 1.918 -7.960 1.00 18.14 451 CYS C CA 1
ATOM 8532 C C . CYS E 1 228 ? 37.406 0.568 -8.645 1.00 17.35 451 CYS C C 1
ATOM 8533 O O . CYS E 1 228 ? 38.358 -0.135 -8.355 1.00 17.52 451 CYS C O 1
ATOM 8536 N N . LEU E 1 229 ? 36.511 0.220 -9.583 1.00 18.03 452 LEU C N 1
ATOM 8537 C CA . LEU E 1 229 ? 36.654 -1.101 -10.225 1.00 17.36 452 LEU C CA 1
ATOM 8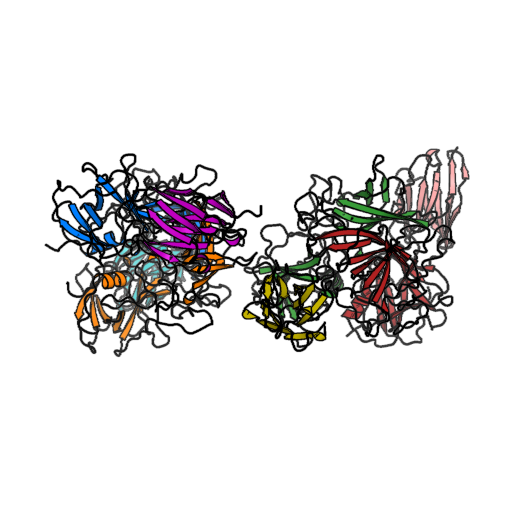538 C C . LEU E 1 229 ? 37.575 -1.044 -11.422 1.00 20.00 452 LEU C C 1
ATOM 8539 O O . LEU E 1 229 ? 38.145 -2.081 -11.802 1.00 19.19 452 LEU C O 1
ATOM 8544 N N . LEU E 1 230 ? 37.790 0.179 -11.970 1.00 19.33 453 LEU C N 1
ATOM 8545 C CA . LEU E 1 230 ? 38.653 0.372 -13.147 1.00 18.77 453 LEU C CA 1
ATOM 8546 C C . LEU E 1 230 ? 39.316 1.732 -12.974 1.00 17.45 453 LEU C C 1
ATOM 8547 O O . LEU E 1 230 ? 38.609 2.675 -12.648 1.00 20.33 453 LEU C O 1
ATOM 8552 N N . PRO E 1 231 ? 40.611 1.853 -13.207 1.00 18.94 454 PRO C N 1
ATOM 8553 C CA . PRO E 1 231 ? 41.207 3.201 -13.316 1.00 18.48 454 PRO C CA 1
ATOM 8554 C C . PRO E 1 231 ? 40.487 4.028 -14.353 1.00 18.78 454 PRO C C 1
ATOM 8555 O O . PRO E 1 231 ? 40.032 3.532 -15.388 1.00 19.70 454 PRO C O 1
ATOM 8559 N N . GLN E 1 232 ? 40.454 5.359 -14.132 1.00 16.90 455 GLN C N 1
ATOM 8560 C CA . GLN E 1 232 ? 39.880 6.198 -15.162 1.00 19.28 455 GLN C CA 1
ATOM 8561 C C . GLN E 1 232 ? 40.584 6.016 -16.513 1.00 15.55 455 GLN C C 1
ATOM 8562 O O . GLN E 1 232 ? 39.921 6.082 -17.564 1.00 18.90 455 GLN C O 1
ATOM 8568 N N . GLU E 1 233 ? 41.912 5.837 -16.517 1.00 17.61 456 GLU C N 1
ATOM 8569 C CA . GLU E 1 233 ? 42.611 5.674 -17.801 1.00 19.34 456 GLU C CA 1
ATOM 8570 C C . GLU E 1 233 ? 42.197 4.384 -18.523 1.00 21.55 456 GLU C C 1
ATOM 8571 O O . GLU E 1 233 ? 42.318 4.312 -19.765 1.00 20.67 456 GLU C O 1
ATOM 8577 N N . TRP E 1 234 ? 41.748 3.368 -17.782 1.00 18.58 457 TRP C N 1
ATOM 8578 C CA . TRP E 1 234 ? 41.239 2.165 -18.470 1.00 19.79 457 TRP C CA 1
ATOM 8579 C C . TRP E 1 234 ? 39.893 2.468 -19.126 1.00 19.26 457 TRP C C 1
ATOM 8580 O O . TRP E 1 234 ? 39.652 2.035 -20.265 1.00 19.28 457 TRP C O 1
ATOM 8591 N N . VAL E 1 235 ? 39.026 3.264 -18.461 1.00 16.99 458 VAL C N 1
ATOM 8592 C CA . VAL E 1 235 ? 37.779 3.696 -19.085 1.00 18.35 458 VAL C CA 1
ATOM 8593 C C . VAL E 1 235 ? 38.089 4.449 -20.374 1.00 20.50 458 VAL C C 1
ATOM 8594 O O . VAL E 1 235 ? 37.555 4.140 -21.447 1.00 21.11 458 VAL C O 1
ATOM 8598 N N . GLN E 1 236 ? 39.029 5.408 -20.302 1.00 21.18 459 GLN C N 1
ATOM 8599 C CA . GLN E 1 236 ? 39.344 6.200 -21.482 1.00 21.50 459 GLN C CA 1
ATOM 8600 C C . GLN E 1 236 ? 39.889 5.325 -22.611 1.00 20.80 459 GLN C C 1
ATOM 8601 O O . GLN E 1 236 ? 39.571 5.555 -23.785 1.00 23.33 459 GLN C O 1
ATOM 8607 N N . TYR E 1 237 ? 40.762 4.383 -22.270 1.00 20.47 460 TYR C N 1
ATOM 8608 C CA . TYR E 1 237 ? 41.453 3.549 -23.237 1.00 20.03 460 TYR C CA 1
ATOM 8609 C C . TYR E 1 237 ? 40.498 2.554 -23.898 1.00 23.68 460 TYR C C 1
ATOM 8610 O O . TYR E 1 237 ? 40.545 2.385 -25.120 1.00 24.22 460 TYR C O 1
ATOM 8619 N N . PHE E 1 238 ? 39.632 1.890 -23.116 1.00 21.99 461 PHE C N 1
ATOM 8620 C CA . PHE E 1 238 ? 38.669 0.967 -23.729 1.00 21.39 461 PHE C CA 1
ATOM 8621 C C . PHE E 1 238 ? 37.678 1.706 -24.616 1.00 22.16 461 PHE C C 1
ATOM 8622 O O . PHE E 1 238 ? 37.317 1.229 -25.705 1.00 23.35 461 PHE C O 1
ATOM 8630 N N . TYR E 1 239 ? 37.227 2.883 -24.177 1.00 21.58 462 TYR C N 1
ATOM 8631 C CA . TYR E 1 239 ? 36.366 3.695 -25.023 1.00 22.04 462 TYR C CA 1
ATOM 8632 C C . TYR E 1 239 ? 37.053 3.999 -26.349 1.00 25.10 462 TYR C C 1
ATOM 8633 O O . TYR E 1 239 ? 36.429 3.931 -27.407 1.00 25.49 462 TYR C O 1
ATOM 8642 N N . GLN E 1 240 ? 38.344 4.349 -26.302 1.00 24.44 463 GLN C N 1
ATOM 8643 C CA . GLN E 1 240 ? 39.054 4.728 -27.511 1.00 26.41 463 GLN C CA 1
ATOM 8644 C C . GLN E 1 240 ? 39.301 3.521 -28.415 1.00 26.41 463 GLN C C 1
ATOM 8645 O O . GLN E 1 240 ? 39.077 3.591 -29.633 1.00 26.70 463 GLN C O 1
ATOM 8651 N N . GLU E 1 241 ? 39.795 2.417 -27.840 1.00 26.44 464 GLU C N 1
ATOM 8652 C CA . GLU E 1 241 ? 40.178 1.251 -28.649 1.00 27.62 464 GLU C CA 1
ATOM 8653 C C . GLU E 1 241 ? 38.968 0.482 -29.149 1.00 29.71 464 GLU C C 1
ATOM 8654 O O . GLU E 1 241 ? 38.963 0.006 -30.300 1.00 29.41 464 GLU C O 1
ATOM 8660 N N . ALA E 1 242 ? 37.963 0.316 -28.292 1.00 25.97 465 ALA C N 1
ATOM 8661 C CA . ALA E 1 242 ? 36.750 -0.466 -28.600 1.00 29.11 465 ALA C CA 1
ATOM 8662 C C . ALA E 1 242 ? 37.073 -1.782 -29.316 1.00 30.70 465 ALA C C 1
ATOM 8663 O O . ALA E 1 242 ? 36.447 -2.144 -30.326 1.00 33.20 465 ALA C O 1
ATOM 8665 N N . ALA E 1 243 ? 38.025 -2.532 -28.758 1.00 26.18 466 ALA C N 1
ATOM 8666 C CA . ALA E 1 243 ? 38.392 -3.838 -29.295 1.00 29.00 466 ALA C CA 1
ATOM 8667 C C . ALA E 1 243 ? 37.332 -4.860 -28.899 1.00 30.07 466 ALA C C 1
ATOM 8668 O O . ALA E 1 243 ? 36.934 -4.904 -27.737 1.00 27.09 466 ALA C O 1
ATOM 8670 N N . PRO E 1 244 ? 36.857 -5.695 -29.825 1.00 30.59 467 PRO C N 1
ATOM 8671 C CA . PRO E 1 244 ? 35.825 -6.681 -29.459 1.00 32.06 467 PRO C CA 1
ATOM 8672 C C . PRO E 1 244 ? 36.344 -7.674 -28.432 1.00 27.72 467 PRO C C 1
ATOM 8673 O O . PRO E 1 244 ? 37.507 -8.081 -28.465 1.00 28.00 467 PRO C O 1
ATOM 8677 N N . ALA E 1 245 ? 35.460 -8.077 -27.525 1.00 27.21 468 ALA C N 1
ATOM 8678 C CA . ALA E 1 245 ? 35.797 -9.099 -26.540 1.00 29.19 468 ALA C CA 1
ATOM 8679 C C . ALA E 1 245 ? 35.654 -10.474 -27.186 1.00 29.30 468 ALA C C 1
ATOM 8680 O O . ALA E 1 245 ? 34.584 -10.796 -27.714 1.00 31.07 468 ALA C O 1
ATOM 8682 N N . GLN E 1 246 ? 36.724 -11.259 -27.163 1.00 26.91 469 GLN C N 1
ATOM 8683 C CA . GLN E 1 246 ? 36.705 -12.585 -27.772 1.00 31.50 469 GLN C CA 1
ATOM 8684 C C . GLN E 1 246 ? 36.138 -13.637 -26.841 1.00 34.02 469 GLN C C 1
ATOM 8685 O O . GLN E 1 246 ? 35.728 -14.702 -27.322 1.00 36.24 469 GLN C O 1
ATOM 8691 N N . SER E 1 247 ? 36.128 -13.380 -25.533 1.00 28.94 470 SER C N 1
ATOM 8692 C CA . SER E 1 247 ? 35.422 -14.184 -24.534 1.00 30.65 470 SER C CA 1
ATOM 8693 C C . SER E 1 247 ? 34.936 -13.242 -23.443 1.00 29.47 470 SER C C 1
ATOM 8694 O O . SER E 1 247 ? 35.061 -12.019 -23.564 1.00 30.69 470 SER C O 1
ATOM 8697 N N . ASP E 1 248 ? 34.380 -13.807 -22.371 1.00 28.23 471 ASP C N 1
ATOM 8698 C CA . ASP E 1 248 ? 33.897 -12.957 -21.285 1.00 29.30 471 ASP C CA 1
ATOM 8699 C C . ASP E 1 248 ? 34.991 -12.563 -20.291 1.00 27.48 471 ASP C C 1
ATOM 8700 O O . ASP E 1 248 ? 34.700 -11.762 -19.393 1.00 25.36 471 ASP C O 1
ATOM 8705 N N . VAL E 1 249 ? 36.206 -13.088 -20.432 1.00 24.17 472 VAL C N 1
ATOM 8706 C CA . VAL E 1 249 ? 37.249 -12.957 -19.420 1.00 24.22 472 VAL C CA 1
ATOM 8707 C C . VAL E 1 249 ? 38.597 -12.746 -20.097 1.00 28.01 472 VAL C C 1
ATOM 8708 O O . VAL E 1 249 ? 39.100 -13.640 -20.784 1.00 26.90 472 VAL C O 1
ATOM 8712 N N . ALA E 1 250 ? 39.199 -11.562 -19.887 1.00 24.84 473 ALA C N 1
ATOM 8713 C CA . ALA E 1 250 ? 40.561 -11.283 -20.325 1.00 24.54 473 ALA C CA 1
ATOM 8714 C C . ALA E 1 250 ? 41.552 -11.570 -19.203 1.00 26.11 473 ALA C C 1
ATOM 8715 O O . ALA E 1 250 ? 41.359 -11.094 -18.080 1.00 25.87 473 ALA C O 1
ATOM 8717 N N . LEU E 1 251 ? 42.600 -12.338 -19.499 1.00 22.08 474 LEU C N 1
ATOM 8718 C CA . LEU E 1 251 ? 43.638 -12.667 -18.524 1.00 23.13 474 LEU C CA 1
ATOM 8719 C C . LEU E 1 251 ? 44.737 -11.606 -18.553 1.00 23.75 474 LEU C C 1
ATOM 8720 O O . LEU E 1 251 ? 45.365 -11.368 -19.599 1.00 22.70 474 LEU C O 1
ATOM 8725 N N . LEU E 1 252 ? 44.952 -10.940 -17.422 1.00 23.24 475 LEU C N 1
ATOM 8726 C CA . LEU E 1 252 ? 46.030 -9.968 -17.296 1.00 21.49 475 LEU C CA 1
ATOM 8727 C C . LEU E 1 252 ? 47.112 -10.476 -16.363 1.00 20.98 475 LEU C C 1
ATOM 8728 O O . LEU E 1 252 ? 46.815 -11.091 -15.333 1.00 21.51 475 LEU C O 1
ATOM 8733 N N . ARG E 1 253 ? 48.366 -10.191 -16.705 1.00 21.77 476 ARG C N 1
ATOM 8734 C CA . ARG E 1 253 ? 49.506 -10.384 -15.813 1.00 20.44 476 ARG C CA 1
ATOM 8735 C C . ARG E 1 253 ? 50.026 -9.011 -15.363 1.00 21.85 476 ARG C C 1
ATOM 8736 O O . ARG E 1 253 ? 50.076 -8.065 -16.153 1.00 24.00 476 ARG C O 1
ATOM 8744 N N . PHE E 1 254 ? 50.414 -8.912 -14.099 1.00 21.67 477 PHE C N 1
ATOM 8745 C CA . PHE E 1 254 ? 51.040 -7.700 -13.585 1.00 22.00 477 PHE C CA 1
ATOM 8746 C C . PHE E 1 254 ? 52.545 -7.943 -13.593 1.00 21.39 477 PHE C C 1
ATOM 8747 O O . PHE E 1 254 ? 53.013 -8.880 -12.945 1.00 22.98 477 PHE C O 1
ATOM 8755 N N . VAL E 1 255 ? 53.294 -7.137 -14.363 1.00 20.33 478 VAL C N 1
ATOM 8756 C CA . VAL E 1 255 ? 54.699 -7.451 -14.674 1.00 22.50 478 VAL C CA 1
ATOM 8757 C C . VAL E 1 255 ? 55.662 -6.354 -14.202 1.00 25.66 478 VAL C C 1
ATOM 8758 O O . VAL E 1 255 ? 55.347 -5.161 -14.249 1.00 23.82 478 VAL C O 1
ATOM 8762 N N . ASN E 1 256 ? 56.870 -6.771 -13.783 1.00 25.42 479 ASN C N 1
ATOM 8763 C CA . ASN E 1 256 ? 57.981 -5.844 -13.585 1.00 25.56 479 ASN C CA 1
ATOM 8764 C C . ASN E 1 256 ? 58.748 -5.713 -14.896 1.00 28.57 479 ASN C C 1
ATOM 8765 O O . ASN E 1 256 ? 59.388 -6.689 -15.325 1.00 30.47 479 ASN C O 1
ATOM 8770 N N . PRO E 1 257 ? 58.717 -4.561 -15.568 1.00 28.57 480 PRO C N 1
ATOM 8771 C CA . PRO E 1 257 ? 59.299 -4.485 -16.920 1.00 30.87 480 PRO C CA 1
ATOM 8772 C C . PRO E 1 257 ? 60.822 -4.546 -16.946 1.00 33.79 480 PRO C C 1
ATOM 8773 O O . PRO E 1 257 ? 61.401 -4.683 -18.038 1.00 30.45 480 PRO C O 1
ATOM 8777 N N . ASP E 1 258 ? 61.490 -4.413 -15.794 1.00 33.15 481 ASP C N 1
ATOM 8778 C CA . ASP E 1 258 ? 62.937 -4.544 -15.773 1.00 32.21 481 ASP C CA 1
ATOM 8779 C C . ASP E 1 258 ? 63.349 -5.944 -16.192 1.00 32.75 481 ASP C C 1
ATOM 8780 O O . ASP E 1 258 ? 64.383 -6.129 -16.846 1.00 32.67 481 ASP C O 1
ATOM 8785 N N . THR E 1 259 ? 62.539 -6.942 -15.821 1.00 31.82 482 THR C N 1
ATOM 8786 C CA . THR E 1 259 ? 62.905 -8.351 -15.899 1.00 32.15 482 THR C CA 1
ATOM 8787 C C . THR E 1 259 ? 61.870 -9.198 -16.612 1.00 31.52 482 THR C C 1
ATOM 8788 O O . THR E 1 259 ? 62.195 -10.325 -17.008 1.00 33.17 482 THR C O 1
ATOM 8792 N N . GLY E 1 260 ? 60.653 -8.700 -16.790 1.00 29.91 483 GLY C N 1
ATOM 8793 C CA . GLY E 1 260 ? 59.574 -9.538 -17.254 1.00 28.22 483 GLY C CA 1
ATOM 8794 C C . GLY E 1 260 ? 59.057 -10.490 -16.210 1.00 28.66 483 GLY C C 1
ATOM 8795 O O . GLY E 1 260 ? 58.264 -11.370 -16.537 1.00 29.25 483 GLY C O 1
ATOM 8796 N N . ARG E 1 261 ? 59.467 -10.338 -14.953 1.00 29.21 484 ARG C N 1
ATOM 8797 C CA . ARG E 1 261 ? 58.934 -11.183 -13.893 1.00 30.60 484 ARG C CA 1
ATOM 8798 C C . ARG E 1 261 ? 57.472 -10.831 -13.632 1.00 30.40 484 ARG C C 1
ATOM 8799 O O . ARG E 1 261 ? 57.129 -9.647 -13.494 1.00 32.17 484 ARG C O 1
ATOM 8807 N N . VAL E 1 262 ? 56.618 -11.854 -13.553 1.00 27.85 485 VAL C N 1
ATOM 8808 C CA . VAL E 1 262 ? 55.188 -11.671 -13.300 1.00 31.85 485 VAL C CA 1
ATOM 8809 C C . VAL E 1 262 ? 54.947 -11.778 -11.797 1.00 29.83 485 VAL C C 1
ATOM 8810 O O . VAL E 1 262 ? 55.285 -12.785 -11.170 1.00 27.37 485 VAL C O 1
ATOM 8814 N N . LEU E 1 263 ? 54.344 -10.742 -11.216 1.00 25.38 486 LEU C N 1
ATOM 8815 C CA . LEU E 1 263 ? 54.039 -10.762 -9.795 1.00 26.82 486 LEU C CA 1
ATOM 8816 C C . LEU E 1 263 ? 52.737 -11.514 -9.510 1.00 27.11 486 LEU C C 1
ATOM 8817 O O . LEU E 1 263 ? 52.629 -12.211 -8.495 1.00 25.94 486 LEU C O 1
ATOM 8822 N N . PHE E 1 264 ? 51.730 -11.367 -10.367 1.00 24.40 487 PHE C N 1
ATOM 8823 C CA . PHE E 1 264 ? 50.459 -12.046 -10.161 1.00 22.74 487 PHE C CA 1
ATOM 8824 C C . PHE E 1 264 ? 49.661 -11.969 -11.457 1.00 22.47 487 PHE C C 1
ATOM 8825 O O . PHE E 1 264 ? 50.012 -11.244 -12.385 1.00 23.03 487 PHE C O 1
ATOM 8833 N N . GLU E 1 265 ? 48.560 -12.702 -11.504 1.00 21.68 488 GLU C N 1
ATOM 8834 C CA . GLU E 1 265 ? 47.636 -12.595 -12.624 1.00 20.36 488 GLU C CA 1
ATOM 8835 C C . GLU E 1 265 ? 46.217 -12.411 -12.102 1.00 20.33 488 GLU C C 1
ATOM 8836 O O . GLU E 1 265 ? 45.923 -12.655 -10.923 1.00 21.46 488 GLU C O 1
ATOM 8842 N N . CYS E 1 266 ? 45.343 -11.913 -12.968 1.00 19.09 489 CYS C N 1
ATOM 8843 C CA . CYS E 1 266 ? 43.991 -11.586 -12.570 1.00 21.22 489 CYS C CA 1
ATOM 8844 C C . CYS E 1 266 ? 43.083 -11.676 -13.793 1.00 19.68 489 CYS C C 1
ATOM 8845 O O . CYS E 1 266 ? 43.545 -11.651 -14.941 1.00 22.95 489 CYS C O 1
ATOM 8848 N N . LYS E 1 267 ? 41.785 -11.698 -13.544 1.00 19.46 490 LYS C N 1
ATOM 8849 C CA . LYS E 1 267 ? 40.766 -11.702 -14.589 1.00 20.91 490 LYS C CA 1
ATOM 8850 C C . LYS E 1 267 ? 40.176 -10.311 -14.748 1.00 21.62 490 LYS C C 1
ATOM 8851 O O . LYS E 1 267 ? 39.646 -9.735 -13.787 1.00 21.59 490 LYS C O 1
ATOM 8857 N N . LEU E 1 268 ? 40.215 -9.796 -15.966 1.00 20.19 491 LEU C N 1
ATOM 8858 C CA . LEU E 1 268 ? 39.461 -8.608 -16.313 1.00 20.23 491 LEU C CA 1
ATOM 8859 C C . LEU E 1 268 ? 38.189 -9.039 -17.042 1.00 20.50 491 LEU C C 1
ATOM 8860 O O . LEU E 1 268 ? 38.239 -9.430 -18.209 1.00 23.45 491 LEU C O 1
ATOM 8865 N N . HIS E 1 269 ? 37.064 -8.927 -16.365 1.00 20.06 492 HIS C N 1
ATOM 8866 C CA . HIS E 1 269 ? 35.792 -9.337 -16.942 1.00 20.00 492 HIS C CA 1
ATOM 8867 C C . HIS E 1 269 ? 35.305 -8.368 -18.005 1.00 21.92 492 HIS C C 1
ATOM 8868 O O . HIS E 1 269 ? 35.415 -7.131 -17.864 1.00 20.70 492 HIS C O 1
ATOM 8875 N N . LYS E 1 270 ? 34.654 -8.925 -19.033 1.00 23.05 493 LYS C N 1
ATOM 8876 C CA . LYS E 1 270 ? 34.177 -8.107 -20.149 1.00 22.39 493 LYS C CA 1
ATOM 8877 C C . LYS E 1 270 ? 33.300 -6.938 -19.705 1.00 24.49 493 LYS C C 1
ATOM 8878 O O . LYS E 1 270 ? 33.364 -5.848 -20.300 1.00 20.79 493 LYS C O 1
ATOM 8884 N N . SER E 1 271 ? 32.464 -7.131 -18.677 1.00 20.12 494 SER C N 1
ATOM 8885 C CA . SER E 1 271 ? 31.566 -6.080 -18.235 1.00 22.75 494 SER C CA 1
ATOM 8886 C C . SER E 1 271 ? 32.269 -5.030 -17.359 1.00 20.49 494 SER C C 1
ATOM 8887 O O . SER E 1 271 ? 31.599 -4.100 -16.895 1.00 22.71 494 SER C O 1
ATOM 8890 N N . GLY E 1 272 ? 33.576 -5.184 -17.116 1.00 19.63 495 GLY C N 1
ATOM 8891 C CA . GLY E 1 272 ? 34.371 -4.080 -16.554 1.00 21.03 495 GLY C CA 1
ATOM 8892 C C . GLY E 1 272 ? 34.678 -4.133 -15.058 1.00 19.91 495 GLY C C 1
ATOM 8893 O O . GLY E 1 272 ? 34.304 -3.209 -14.310 1.00 21.29 495 GLY C O 1
ATOM 8894 N N . TYR E 1 273 ? 35.280 -5.220 -14.596 1.00 20.14 496 TYR C N 1
ATOM 8895 C CA . TYR E 1 273 ? 35.768 -5.310 -13.210 1.00 19.29 496 TYR C CA 1
ATOM 8896 C C . TYR E 1 273 ? 36.814 -6.424 -13.148 1.00 21.38 496 TYR C C 1
ATOM 8897 O O . TYR E 1 273 ? 36.972 -7.202 -14.104 1.00 20.93 496 TYR C O 1
ATOM 8906 N N . VAL E 1 274 ? 37.597 -6.441 -12.054 1.00 18.29 497 VAL C N 1
ATOM 8907 C CA . VAL E 1 274 ? 38.753 -7.315 -11.966 1.00 18.21 497 VAL C CA 1
ATOM 8908 C C . VAL E 1 274 ? 38.602 -8.241 -10.757 1.00 19.52 497 VAL C C 1
ATOM 8909 O O . VAL E 1 274 ? 38.149 -7.801 -9.693 1.00 17.94 497 VAL C O 1
ATOM 8913 N N . THR E 1 275 ? 38.958 -9.539 -10.929 1.00 18.97 498 THR C N 1
ATOM 8914 C CA . THR E 1 275 ? 38.997 -10.454 -9.801 1.00 19.50 498 THR C CA 1
ATOM 8915 C C . THR E 1 275 ? 40.363 -11.134 -9.703 1.00 20.02 498 THR C C 1
ATOM 8916 O O . THR E 1 275 ? 41.116 -11.274 -10.695 1.00 21.26 498 THR C O 1
ATOM 8920 N N . VAL E 1 276 ? 40.679 -11.567 -8.478 1.00 19.13 499 VAL C N 1
ATOM 8921 C CA . VAL E 1 276 ? 41.885 -12.331 -8.168 1.00 21.06 499 VAL C CA 1
ATOM 8922 C C . VAL E 1 276 ? 41.502 -13.591 -7.376 1.00 20.48 499 VAL C C 1
ATOM 8923 O O . VAL E 1 276 ? 40.461 -13.637 -6.710 1.00 20.86 499 VAL C O 1
ATOM 8927 N N . ALA E 1 277 ? 42.398 -14.588 -7.399 1.00 20.08 500 ALA C N 1
ATOM 8928 C CA . ALA E 1 277 ? 42.221 -15.810 -6.574 1.00 18.36 500 ALA C CA 1
ATOM 8929 C C . ALA E 1 277 ? 42.884 -15.572 -5.220 1.00 19.52 500 ALA C C 1
ATOM 8930 O O . ALA E 1 277 ? 44.101 -15.708 -5.077 1.00 20.32 500 ALA C O 1
ATOM 8932 N N . HIS E 1 278 ? 42.077 -15.216 -4.222 1.00 21.11 501 HIS C N 1
ATOM 8933 C CA . HIS E 1 278 ? 42.550 -14.865 -2.889 1.00 21.68 501 HIS C CA 1
ATOM 8934 C C . HIS E 1 278 ? 41.369 -14.869 -1.931 1.00 18.36 501 HIS C C 1
ATOM 8935 O O . HIS E 1 278 ? 40.223 -14.565 -2.318 1.00 21.64 501 HIS C O 1
ATOM 8942 N N . THR E 1 279 ? 41.655 -15.160 -0.666 1.00 17.33 502 THR C N 1
ATOM 8943 C CA . THR E 1 279 ? 40.691 -14.872 0.378 1.00 16.87 502 THR C CA 1
ATOM 8944 C C . THR E 1 279 ? 41.435 -14.164 1.509 1.00 19.43 502 THR C C 1
ATOM 8945 O O . THR E 1 279 ? 42.499 -14.630 1.937 1.00 20.95 502 THR C O 1
ATOM 8949 N N . GLY E 1 280 ? 40.887 -13.021 1.964 1.00 20.72 503 GLY C N 1
ATOM 8950 C CA . GLY E 1 280 ? 41.510 -12.232 3.005 1.00 20.10 503 GLY C CA 1
ATOM 8951 C C . GLY E 1 280 ? 41.523 -10.759 2.629 1.00 20.13 503 GLY C C 1
ATOM 8952 O O . GLY E 1 280 ? 41.425 -10.420 1.456 1.00 19.58 503 GLY C O 1
ATOM 8953 N N . GLN E 1 281 ? 41.581 -9.888 3.609 1.00 17.55 504 GLN C N 1
ATOM 8954 C CA . GLN E 1 281 ? 41.685 -8.440 3.362 1.00 18.04 504 GLN C CA 1
ATOM 8955 C C . GLN E 1 281 ? 43.169 -8.082 3.343 1.00 18.86 504 GLN C C 1
ATOM 8956 O O . GLN E 1 281 ? 43.854 -8.201 4.367 1.00 22.44 504 GLN C O 1
ATOM 8962 N N . HIS E 1 282 ? 43.674 -7.667 2.183 1.00 19.34 505 HIS C N 1
ATOM 8963 C CA . HIS E 1 282 ? 45.097 -7.355 2.072 1.00 20.13 505 HIS C CA 1
ATOM 8964 C C . HIS E 1 282 ? 45.373 -6.218 1.100 1.00 18.76 505 HIS C C 1
ATOM 8965 O O . HIS E 1 282 ? 44.721 -6.075 0.070 1.00 19.62 505 HIS C O 1
ATOM 8972 N N . ASP E 1 283 ? 46.397 -5.422 1.439 1.00 21.28 506 ASP C N 1
ATOM 8973 C CA . ASP E 1 283 ? 47.018 -4.526 0.462 1.00 19.79 506 ASP C CA 1
ATOM 8974 C C . ASP E 1 283 ? 48.037 -5.327 -0.356 1.00 20.28 506 ASP C C 1
ATOM 8975 O O . ASP E 1 283 ? 48.854 -6.045 0.211 1.00 23.12 506 ASP C O 1
ATOM 8980 N N . LEU E 1 284 ? 48.069 -5.134 -1.674 1.00 18.85 507 LEU C N 1
ATOM 8981 C CA . LEU E 1 284 ? 49.124 -5.732 -2.480 1.00 21.12 507 LEU C CA 1
ATOM 8982 C C . LEU E 1 284 ? 50.359 -4.829 -2.416 1.00 23.28 507 LEU C C 1
ATOM 8983 O O . LEU E 1 284 ? 50.230 -3.606 -2.485 1.00 24.43 507 LEU C O 1
ATOM 8988 N N . VAL E 1 285 ? 51.534 -5.429 -2.269 1.00 20.28 508 VAL C N 1
ATOM 8989 C CA . VAL E 1 285 ? 52.797 -4.688 -2.257 1.00 22.91 508 VAL C CA 1
ATOM 8990 C C . VAL E 1 285 ? 53.453 -4.911 -3.619 1.00 21.16 508 VAL C C 1
ATOM 8991 O O . VAL E 1 285 ? 53.720 -6.059 -3.995 1.00 22.53 508 VAL C O 1
ATOM 8995 N N . ILE E 1 286 ? 53.689 -3.827 -4.363 1.00 22.06 509 ILE C N 1
ATOM 8996 C CA . ILE E 1 286 ? 53.980 -3.918 -5.794 1.00 23.46 509 ILE C CA 1
ATOM 8997 C C . ILE E 1 286 ? 55.280 -3.183 -6.088 1.00 22.99 509 ILE C C 1
ATOM 8998 O O . ILE E 1 286 ? 55.649 -2.241 -5.378 1.00 23.88 509 ILE C O 1
ATOM 9003 N N . PRO E 1 287 ? 55.954 -3.525 -7.184 1.00 21.09 510 PRO C N 1
ATOM 9004 C CA . PRO E 1 287 ? 57.037 -2.658 -7.665 1.00 24.26 510 PRO C CA 1
ATOM 9005 C C . PRO E 1 287 ? 56.466 -1.383 -8.266 1.00 22.18 510 PRO C C 1
ATOM 9006 O O . PRO E 1 287 ? 55.431 -1.399 -8.951 1.00 21.57 510 PRO C O 1
ATOM 9010 N N . PRO E 1 288 ? 57.077 -0.224 -7.997 1.00 22.18 511 PRO C N 1
ATOM 9011 C CA . PRO E 1 288 ? 56.501 1.030 -8.483 1.00 23.27 511 PRO C CA 1
ATOM 9012 C C . PRO E 1 288 ? 56.501 1.143 -9.987 1.00 22.70 511 PRO C C 1
ATOM 9013 O O . PRO E 1 288 ? 55.691 1.903 -10.541 1.00 25.78 511 PRO C O 1
ATOM 9017 N N . ASN E 1 289 ? 57.361 0.389 -10.669 1.00 22.04 512 ASN C N 1
ATOM 9018 C CA . ASN E 1 289 ? 57.356 0.414 -12.123 1.00 23.21 512 ASN C CA 1
ATOM 9019 C C . ASN E 1 289 ? 56.478 -0.675 -12.751 1.00 24.35 512 ASN C C 1
ATOM 9020 O O . ASN E 1 289 ? 56.403 -0.757 -13.987 1.00 24.65 512 ASN C O 1
ATOM 9025 N N . GLY E 1 290 ? 55.779 -1.494 -11.956 1.00 23.31 513 GLY C N 1
ATOM 9026 C CA . GLY E 1 290 ? 54.991 -2.571 -12.546 1.00 21.56 513 GLY C CA 1
ATOM 9027 C C . GLY E 1 290 ? 53.743 -2.056 -13.246 1.00 21.56 513 GLY C C 1
ATOM 9028 O O . GLY E 1 290 ? 53.216 -0.994 -12.941 1.00 22.19 513 GLY C O 1
ATOM 9029 N N . TYR E 1 291 ? 53.218 -2.851 -14.186 1.00 19.96 514 TYR C N 1
ATOM 9030 C CA . TYR E 1 291 ? 51.992 -2.486 -14.888 1.00 20.17 514 TYR C CA 1
ATOM 9031 C C . TYR E 1 291 ? 51.256 -3.744 -15.344 1.00 18.97 514 TYR C C 1
ATOM 9032 O O . TYR E 1 291 ? 51.796 -4.859 -15.276 1.00 22.24 514 TYR C O 1
ATOM 9041 N N . PHE E 1 292 ? 49.994 -3.561 -15.716 1.00 20.85 515 PHE C N 1
ATOM 9042 C CA . PHE E 1 292 ? 49.154 -4.678 -16.172 1.00 20.12 515 PHE C CA 1
ATOM 9043 C C . PHE E 1 292 ? 49.323 -4.896 -17.672 1.00 22.30 515 PHE C C 1
ATOM 9044 O O . PHE E 1 292 ? 49.431 -3.940 -18.445 1.00 21.80 515 PHE C O 1
ATOM 9052 N N . ARG E 1 293 ? 49.264 -6.169 -18.084 1.00 21.99 516 ARG C N 1
ATOM 9053 C CA . ARG E 1 293 ? 49.503 -6.572 -19.476 1.00 23.83 516 ARG C CA 1
ATOM 9054 C C . ARG E 1 293 ? 48.495 -7.643 -19.870 1.00 19.99 516 ARG C C 1
ATOM 9055 O O . ARG E 1 293 ? 48.410 -8.681 -19.205 1.00 21.97 516 ARG C O 1
ATOM 9063 N N . PHE E 1 294 ? 47.733 -7.392 -20.928 1.00 21.57 517 PHE C N 1
ATOM 9064 C CA . PHE E 1 294 ? 46.776 -8.383 -21.422 1.00 23.34 517 PHE C CA 1
ATOM 9065 C C . PHE E 1 294 ? 47.530 -9.503 -22.130 1.00 25.07 517 PHE C C 1
ATOM 9066 O O . PHE E 1 294 ? 48.352 -9.239 -23.019 1.00 26.77 517 PHE C O 1
ATOM 9074 N N . ASP E 1 295 ? 47.277 -10.751 -21.711 1.00 22.49 518 ASP C N 1
ATOM 9075 C CA . ASP E 1 295 ? 47.984 -11.917 -22.250 1.00 26.04 518 ASP C CA 1
ATOM 9076 C C . ASP E 1 295 ? 47.076 -12.860 -23.031 1.00 29.27 518 ASP C C 1
ATOM 9077 O O . ASP E 1 295 ? 47.504 -13.418 -24.040 1.00 35.98 518 ASP C O 1
ATOM 9082 N N . SER E 1 296 ? 45.825 -13.051 -22.639 1.00 26.03 519 SER C N 1
ATOM 9083 C CA . SER E 1 296 ? 45.031 -14.036 -23.362 1.00 27.87 519 SER C CA 1
ATOM 9084 C C . SER E 1 296 ? 43.561 -13.904 -22.989 1.00 27.84 519 SER C C 1
ATOM 9085 O O . SER E 1 296 ? 43.233 -13.617 -21.835 1.00 27.19 519 SER C O 1
ATOM 9088 N N . TRP E 1 297 ? 42.678 -14.117 -23.964 1.00 25.96 520 TRP C N 1
ATOM 9089 C CA . TRP E 1 297 ? 41.288 -14.385 -23.647 1.00 25.36 520 TRP C CA 1
ATOM 9090 C C . TRP E 1 297 ? 41.176 -15.821 -23.140 1.00 30.45 520 TRP C C 1
ATOM 9091 O O . TRP E 1 297 ? 41.872 -16.715 -23.628 1.00 33.35 520 TRP C O 1
ATOM 9102 N N . VAL E 1 298 ? 40.330 -16.033 -22.136 1.00 27.81 521 VAL C N 1
ATOM 9103 C CA . VAL E 1 298 ? 40.203 -17.350 -21.525 1.00 30.62 521 VAL C CA 1
ATOM 9104 C C . VAL E 1 298 ? 38.729 -17.677 -21.367 1.00 30.85 521 VAL C C 1
ATOM 9105 O O . VAL E 1 298 ? 37.856 -16.812 -21.428 1.00 29.02 521 VAL C O 1
ATOM 9109 N N . ASN E 1 299 ? 38.460 -18.963 -21.170 1.00 33.06 522 ASN C N 1
ATOM 9110 C CA . ASN E 1 299 ? 37.089 -19.430 -21.110 1.00 34.34 522 ASN C CA 1
ATOM 9111 C C . ASN E 1 299 ? 36.552 -19.355 -19.679 1.00 39.54 522 ASN C C 1
ATOM 9112 O O . ASN E 1 299 ? 37.214 -18.836 -18.770 1.00 39.32 522 ASN C O 1
ATOM 9117 N N . GLN E 1 300 ? 35.329 -19.873 -19.477 1.00 39.33 523 GLN C N 1
ATOM 9118 C CA . GLN E 1 300 ? 34.611 -19.752 -18.213 1.00 44.53 523 GLN C CA 1
ATOM 9119 C C . GLN E 1 300 ? 35.208 -20.638 -17.122 1.00 40.61 523 GLN C C 1
ATOM 9120 O O . GLN E 1 300 ? 34.791 -20.553 -15.959 1.00 41.36 523 GLN C O 1
ATOM 9126 N N . PHE E 1 301 ? 36.189 -21.459 -17.467 1.00 39.53 524 PHE C N 1
ATOM 9127 C CA . PHE E 1 301 ? 36.709 -22.483 -16.581 1.00 41.75 524 PHE C CA 1
ATOM 9128 C C . PHE E 1 301 ? 38.107 -22.180 -16.088 1.00 39.75 524 PHE C C 1
ATOM 9129 O O . PHE E 1 301 ? 38.723 -23.026 -15.430 1.00 35.93 524 PHE C O 1
ATOM 9137 N N . TYR E 1 302 ? 38.643 -21.001 -16.402 1.00 33.73 525 TYR C N 1
ATOM 9138 C CA . TYR E 1 302 ? 40.035 -20.745 -16.102 1.00 33.86 525 TYR C CA 1
ATOM 9139 C C . TYR E 1 302 ? 40.219 -20.445 -14.616 1.00 32.60 525 TYR C C 1
ATOM 9140 O O . TYR E 1 302 ? 39.499 -19.608 -14.051 1.00 33.89 525 TYR C O 1
ATOM 9149 N N . THR E 1 303 ? 41.190 -21.123 -13.994 1.00 31.18 526 THR C N 1
ATOM 9150 C CA . THR E 1 303 ? 41.532 -20.944 -12.584 1.00 27.27 526 THR C CA 1
ATOM 9151 C C . THR E 1 303 ? 42.818 -20.131 -12.485 1.00 28.10 526 THR C C 1
ATOM 9152 O O . THR E 1 303 ? 43.862 -20.545 -12.998 1.00 28.73 526 THR C O 1
ATOM 9156 N N . LEU E 1 304 ? 42.752 -18.979 -11.814 1.00 27.11 527 LEU C N 1
ATOM 9157 C CA . LEU E 1 304 ? 43.936 -18.161 -11.638 1.00 28.28 527 LEU C CA 1
ATOM 9158 C C . LEU E 1 304 ? 44.962 -18.813 -10.722 1.00 26.87 527 LEU C C 1
ATOM 9159 O O . LEU E 1 304 ? 44.623 -19.533 -9.770 1.00 27.82 527 LEU C O 1
ATOM 9164 N N . ALA E 1 305 ? 46.225 -18.502 -10.966 1.00 26.24 528 ALA C N 1
ATOM 9165 C CA . ALA E 1 305 ? 47.245 -18.815 -9.989 1.00 27.28 528 ALA C CA 1
ATOM 9166 C C . ALA E 1 305 ? 46.923 -18.062 -8.694 1.00 25.78 528 ALA C C 1
ATOM 9167 O O . ALA E 1 305 ? 46.601 -16.863 -8.743 1.00 27.53 528 ALA C O 1
ATOM 9169 N N . PRO E 1 306 ? 46.945 -18.721 -7.545 1.00 28.48 529 PRO C N 1
ATOM 9170 C CA . PRO E 1 306 ? 46.568 -18.040 -6.304 1.00 25.16 529 PRO C CA 1
ATOM 9171 C C . PRO E 1 306 ? 47.580 -16.999 -5.862 1.00 30.40 529 PRO C C 1
ATOM 9172 O O . PRO E 1 306 ? 48.787 -17.084 -6.124 1.00 29.98 529 PRO C O 1
ATOM 9176 N N . MET E 1 307 ? 47.059 -16.005 -5.163 1.00 28.61 530 MET C N 1
ATOM 9177 C CA . MET E 1 307 ? 47.861 -15.016 -4.474 1.00 29.97 530 MET C CA 1
ATOM 9178 C C . MET E 1 307 ? 47.436 -14.935 -3.010 1.00 34.07 530 MET C C 1
ATOM 9179 O O . MET E 1 307 ? 46.352 -15.392 -2.611 1.00 31.35 530 MET C O 1
ATOM 9184 N N . GLY E 1 308 ? 48.325 -14.354 -2.209 1.00 33.63 531 GLY C N 1
ATOM 9185 C CA . GLY E 1 308 ? 48.050 -14.024 -0.829 1.00 37.30 531 GLY C CA 1
ATOM 9186 C C . GLY E 1 308 ? 48.435 -15.020 0.238 1.00 35.32 531 GLY C C 1
ATOM 9187 O O . GLY E 1 308 ? 47.584 -15.455 1.019 1.00 46.86 531 GLY C O 1
ATOM 9188 N N . LYS F 1 2 ? 54.854 1.207 -36.483 1.00 52.60 225 LYS D N 1
ATOM 9189 C CA . LYS F 1 2 ? 53.479 1.390 -36.007 1.00 52.03 225 LYS D CA 1
ATOM 9190 C C . LYS F 1 2 ? 52.857 2.717 -36.479 1.00 49.85 225 LYS D C 1
ATOM 9191 O O . LYS F 1 2 ? 53.463 3.785 -36.336 1.00 46.95 225 LYS D O 1
ATOM 9197 N N . PRO F 1 3 ? 51.643 2.642 -37.023 1.00 48.14 226 PRO D N 1
ATOM 9198 C CA . PRO F 1 3 ? 51.037 3.831 -37.635 1.00 46.44 226 PRO D CA 1
ATOM 9199 C C . PRO F 1 3 ? 50.619 4.861 -36.593 1.00 45.70 226 PRO D C 1
ATOM 9200 O O . PRO F 1 3 ? 50.048 4.530 -35.551 1.00 44.55 226 PRO D O 1
ATOM 9204 N N . PHE F 1 4 ? 50.928 6.120 -36.892 1.00 38.03 227 PHE D N 1
ATOM 9205 C CA . PHE F 1 4 ? 50.549 7.253 -36.072 1.00 36.81 227 PHE D CA 1
ATOM 9206 C C . PHE F 1 4 ? 49.053 7.512 -36.193 1.00 36.11 227 PHE D C 1
ATOM 9207 O O . PHE F 1 4 ? 48.402 7.051 -37.132 1.00 36.86 227 PHE D O 1
ATOM 9215 N N . SER F 1 5 ? 48.512 8.271 -35.237 1.00 37.30 228 SER D N 1
ATOM 9216 C CA . SER F 1 5 ? 47.101 8.666 -35.238 1.00 33.14 228 SER D CA 1
ATOM 9217 C C . SER F 1 5 ? 46.879 9.652 -34.095 1.00 32.32 228 SER D C 1
ATOM 9218 O O . SER F 1 5 ? 47.765 9.878 -33.267 1.00 31.81 228 SER D O 1
ATOM 9221 N N . VAL F 1 6 ? 45.692 10.245 -34.069 1.00 29.49 229 VAL D N 1
ATOM 9222 C CA . VAL F 1 6 ? 45.253 11.073 -32.947 1.00 31.13 229 VAL D CA 1
ATOM 9223 C C . VAL F 1 6 ? 43.939 10.480 -32.444 1.00 30.11 229 VAL D C 1
ATOM 9224 O O . VAL F 1 6 ? 43.236 9.815 -33.220 1.00 28.79 229 VAL D O 1
ATOM 9228 N N . PRO F 1 7 ? 43.571 10.670 -31.177 1.00 29.09 230 PRO D N 1
ATOM 9229 C CA . PRO F 1 7 ? 42.343 10.041 -30.666 1.00 30.26 230 PRO D CA 1
ATOM 9230 C C . PRO F 1 7 ? 41.066 10.570 -31.299 1.00 30.36 230 PRO D C 1
ATOM 9231 O O . PRO F 1 7 ? 40.942 11.751 -31.629 1.00 26.85 230 PRO D O 1
ATOM 9235 N N . VAL F 1 8 ? 40.100 9.670 -31.445 1.00 28.75 231 VAL D N 1
ATOM 9236 C CA . VAL F 1 8 ? 38.738 10.057 -31.800 1.00 26.93 231 VAL D CA 1
ATOM 9237 C C . VAL F 1 8 ? 38.073 10.633 -30.562 1.00 28.10 231 VAL D C 1
ATOM 9238 O O . VAL F 1 8 ? 37.481 9.901 -29.759 1.00 25.80 231 VAL D O 1
ATOM 9242 N N . LEU F 1 9 ? 38.170 11.950 -30.396 1.00 23.19 232 LEU D N 1
ATOM 9243 C CA . LEU F 1 9 ? 37.594 12.659 -29.273 1.00 22.20 232 LEU D CA 1
ATOM 9244 C C . LEU F 1 9 ? 37.204 14.036 -29.774 1.00 25.66 232 LEU D C 1
ATOM 9245 O O . LEU F 1 9 ? 38.018 14.690 -30.444 1.00 26.66 232 LEU D O 1
ATOM 9250 N N . THR F 1 10 ? 36.011 14.496 -29.395 1.00 23.22 233 THR D N 1
ATOM 9251 C CA . THR F 1 10 ? 35.573 15.868 -29.671 1.00 24.15 233 THR D CA 1
ATOM 9252 C C . THR F 1 10 ? 36.289 16.867 -28.754 1.00 25.04 233 THR D C 1
ATOM 9253 O O . THR F 1 10 ? 36.895 16.516 -27.744 1.00 23.17 233 THR D O 1
ATOM 9257 N N . VAL F 1 11 ? 36.198 18.157 -29.101 1.00 26.79 234 VAL D N 1
ATOM 9258 C CA . VAL F 1 11 ? 36.881 19.150 -28.275 1.00 24.50 234 VAL D CA 1
ATOM 9259 C C . VAL F 1 11 ? 36.343 19.119 -26.850 1.00 23.88 234 VAL D C 1
ATOM 9260 O O . VAL F 1 11 ? 37.119 19.107 -25.878 1.00 26.57 234 VAL D O 1
ATOM 9264 N N . GLU F 1 12 ? 35.018 19.062 -26.710 1.00 25.55 235 GLU D N 1
ATOM 9265 C CA . GLU F 1 12 ? 34.366 19.061 -25.409 1.00 25.22 235 GLU D CA 1
ATOM 9266 C C . GLU F 1 12 ? 34.606 17.774 -24.624 1.00 26.00 235 GLU D C 1
ATOM 9267 O O . GLU F 1 12 ? 34.369 17.755 -23.404 1.00 26.81 235 GLU D O 1
ATOM 9273 N N . GLU F 1 13 ? 35.026 16.703 -25.293 1.00 24.53 236 GLU D N 1
ATOM 9274 C CA . GLU F 1 13 ? 35.402 15.486 -24.584 1.00 22.30 236 GLU D CA 1
ATOM 9275 C C . GLU F 1 13 ? 36.793 15.568 -23.973 1.00 25.24 236 GLU D C 1
ATOM 9276 O O . GLU F 1 13 ? 37.205 14.639 -23.274 1.00 25.33 236 GLU D O 1
ATOM 9282 N N . MET F 1 14 ? 37.544 16.639 -24.237 1.00 25.36 237 MET D N 1
ATOM 9283 C CA . MET F 1 14 ? 38.958 16.694 -23.872 1.00 24.06 237 MET D CA 1
ATOM 9284 C C . MET F 1 14 ? 39.202 17.726 -22.776 1.00 19.71 237 MET D C 1
ATOM 9285 O O . MET F 1 14 ? 38.308 18.461 -22.369 1.00 22.20 237 MET D O 1
ATOM 9290 N N . THR F 1 15 ? 40.424 17.694 -22.255 1.00 22.62 238 THR D N 1
ATOM 9291 C CA . THR F 1 15 ? 40.830 18.420 -21.058 1.00 22.37 238 THR D CA 1
ATOM 9292 C C . THR F 1 15 ? 41.999 19.347 -21.395 1.00 21.31 238 THR D C 1
ATOM 9293 O O . THR F 1 15 ? 42.904 18.952 -22.122 1.00 23.60 238 THR D O 1
ATOM 9297 N N . ASN F 1 16 ? 42.026 20.523 -20.771 1.00 23.06 239 ASN D N 1
ATOM 9298 C CA . ASN F 1 16 ? 43.208 21.373 -20.845 1.00 24.08 239 ASN D CA 1
ATOM 9299 C C . ASN F 1 16 ? 44.410 20.705 -20.172 1.00 24.81 239 ASN D C 1
ATOM 9300 O O . ASN F 1 16 ? 44.285 20.044 -19.134 1.00 23.07 239 ASN D O 1
ATOM 9305 N N . SER F 1 17 ? 45.603 20.886 -20.754 1.00 23.79 240 SER D N 1
ATOM 9306 C CA . SER F 1 17 ? 46.829 20.308 -20.221 1.00 22.54 240 SER D CA 1
ATOM 9307 C C . SER F 1 17 ? 47.575 21.274 -19.291 1.00 23.52 240 SER D C 1
ATOM 9308 O O . SER F 1 17 ? 48.619 20.911 -18.759 1.00 24.18 240 SER D O 1
ATOM 9311 N N . ARG F 1 18 ? 47.056 22.466 -19.082 1.00 24.70 241 ARG D N 1
ATOM 9312 C CA . ARG F 1 18 ? 47.726 23.455 -18.229 1.00 25.20 241 ARG D CA 1
ATOM 9313 C C . ARG F 1 18 ? 46.945 23.805 -16.961 1.00 28.52 241 ARG D C 1
ATOM 9314 O O . ARG F 1 18 ? 47.475 24.504 -16.088 1.00 26.21 241 ARG D O 1
ATOM 9322 N N . PHE F 1 19 ? 45.720 23.284 -16.793 1.00 23.12 242 PHE D N 1
ATOM 9323 C CA . PHE F 1 19 ? 44.909 23.472 -15.596 1.00 24.57 242 PHE D CA 1
ATOM 9324 C C . PHE F 1 19 ? 43.830 22.392 -15.640 1.00 25.13 242 PHE D C 1
ATOM 9325 O O . PHE F 1 19 ? 43.359 22.065 -16.721 1.00 26.30 242 PHE D O 1
ATOM 9333 N N . PRO F 1 20 ? 43.425 21.853 -14.511 1.00 25.52 243 PRO D N 1
ATOM 9334 C CA . PRO F 1 20 ? 42.498 20.678 -14.546 1.00 23.77 243 PRO D CA 1
ATOM 9335 C C . PRO F 1 20 ? 41.052 21.095 -14.821 1.00 22.19 243 PRO D C 1
ATOM 9336 O O . PRO F 1 20 ? 40.175 21.138 -13.946 1.00 26.55 243 PRO D O 1
ATOM 9340 N N . ILE F 1 21 ? 40.757 21.418 -16.084 1.00 21.21 244 ILE D N 1
ATOM 9341 C CA . ILE F 1 21 ? 39.432 21.860 -16.522 1.00 20.15 244 ILE D CA 1
ATOM 9342 C C . ILE F 1 21 ? 39.207 21.420 -17.967 1.00 21.03 244 ILE D C 1
ATOM 9343 O O . ILE F 1 21 ? 40.174 21.169 -18.702 1.00 23.42 244 ILE D O 1
ATOM 9348 N N . PRO F 1 22 ? 37.958 21.274 -18.403 1.00 21.20 245 PRO D N 1
ATOM 9349 C CA . PRO F 1 22 ? 37.694 20.847 -19.782 1.00 25.19 245 PRO D CA 1
ATOM 9350 C C . PRO F 1 22 ? 38.110 21.878 -20.813 1.00 24.77 245 PRO D C 1
ATOM 9351 O O . PRO F 1 22 ? 38.151 23.084 -20.549 1.00 24.13 245 PRO D O 1
ATOM 9355 N N . LEU F 1 23 ? 38.327 21.390 -22.020 1.00 24.13 246 LEU D N 1
ATOM 9356 C CA . LEU F 1 23 ? 38.376 22.287 -23.170 1.00 23.10 246 LEU D CA 1
ATOM 9357 C C . LEU F 1 23 ? 37.000 22.843 -23.523 1.00 28.11 246 LEU D C 1
ATOM 9358 O O . LEU F 1 23 ? 35.961 22.197 -23.318 1.00 27.76 246 LEU D O 1
ATOM 9363 N N . GLU F 1 24 ? 36.995 24.081 -24.067 1.00 27.04 247 GLU D N 1
ATOM 9364 C CA . GLU F 1 24 ? 35.762 24.717 -24.518 1.00 25.88 247 GLU D CA 1
ATOM 9365 C C . GLU F 1 24 ? 35.750 25.006 -26.007 1.00 29.03 247 GLU D C 1
ATOM 9366 O O . GLU F 1 24 ? 34.713 24.880 -26.633 1.00 26.98 247 GLU D O 1
ATOM 9372 N N . LYS F 1 25 ? 36.866 25.429 -26.594 1.00 29.72 248 LYS D N 1
ATOM 9373 C CA . LYS F 1 25 ? 36.799 25.870 -27.982 1.00 29.43 248 LYS D CA 1
ATOM 9374 C C . LYS F 1 25 ? 38.196 25.859 -28.587 1.00 26.15 248 LYS D C 1
ATOM 9375 O O . LYS F 1 25 ? 39.204 25.686 -27.896 1.00 26.61 248 LYS D O 1
ATOM 9381 N N . LEU F 1 26 ? 38.242 26.045 -29.898 1.00 28.15 249 LEU D N 1
ATOM 9382 C CA . LEU F 1 26 ? 39.492 26.223 -30.623 1.00 27.86 249 LEU D CA 1
ATOM 9383 C C . LEU F 1 26 ? 39.639 27.707 -30.951 1.00 27.33 249 LEU D C 1
ATOM 9384 O O . LEU F 1 26 ? 38.678 28.333 -31.386 1.00 31.78 249 LEU D O 1
ATOM 9389 N N . PHE F 1 27 ? 40.829 28.255 -30.727 1.00 30.40 250 PHE D N 1
ATOM 9390 C CA . PHE F 1 27 ? 41.086 29.686 -30.930 1.00 33.07 250 PHE D CA 1
ATOM 9391 C C . PHE F 1 27 ? 42.387 29.857 -31.703 1.00 29.35 250 PHE D C 1
ATOM 9392 O O . PHE F 1 27 ? 43.336 29.112 -31.500 1.00 31.05 250 PHE D O 1
ATOM 9400 N N . THR F 1 28 ? 42.455 30.860 -32.586 1.00 32.79 251 THR D N 1
ATOM 9401 C CA . THR F 1 28 ? 43.719 31.121 -33.265 1.00 34.25 251 THR D CA 1
ATOM 9402 C C . THR F 1 28 ? 43.961 32.627 -33.278 1.00 33.96 251 THR D C 1
ATOM 9403 O O . THR F 1 28 ? 43.015 33.410 -33.359 1.00 35.66 251 THR D O 1
ATOM 9407 N N . GLY F 1 29 ? 45.230 33.014 -33.142 1.00 37.27 252 GLY D N 1
ATOM 9408 C CA . GLY F 1 29 ? 45.616 34.414 -33.099 1.00 38.59 252 GLY D CA 1
ATOM 9409 C C . GLY F 1 29 ? 47.110 34.563 -33.314 1.00 38.70 252 GLY D C 1
ATOM 9410 O O . GLY F 1 29 ? 47.868 33.578 -33.294 1.00 39.87 252 GLY D O 1
ATOM 9411 N N . PRO F 1 30 ? 47.568 35.799 -33.581 1.00 39.63 253 PRO D N 1
ATOM 9412 C CA . PRO F 1 30 ? 49.013 36.025 -33.729 1.00 41.48 253 PRO D CA 1
ATOM 9413 C C . PRO F 1 30 ? 49.723 35.942 -32.384 1.00 38.53 253 PRO D C 1
ATOM 9414 O O . PRO F 1 30 ? 49.188 36.356 -31.352 1.00 42.34 253 PRO D O 1
ATOM 9418 N N . SER F 1 31 ? 50.954 35.422 -32.404 1.00 42.16 254 SER D N 1
ATOM 9419 C CA . SER F 1 31 ? 51.687 35.170 -31.169 1.00 44.78 254 SER D CA 1
ATOM 9420 C C . SER F 1 31 ? 53.088 35.795 -31.167 1.00 48.93 254 SER D C 1
ATOM 9421 O O . SER F 1 31 ? 53.947 35.384 -30.373 1.00 45.36 254 SER D O 1
ATOM 9424 N N . SER F 1 32 ? 53.342 36.795 -32.021 1.00 49.82 255 SER D N 1
ATOM 9425 C CA . SER F 1 32 ? 54.655 37.440 -32.033 1.00 50.28 255 SER D CA 1
ATOM 9426 C C . SER F 1 32 ? 54.799 38.526 -30.965 1.00 51.27 255 SER D C 1
ATOM 9427 O O . SER F 1 32 ? 55.927 38.899 -30.633 1.00 48.76 255 SER D O 1
ATOM 9430 N N . ALA F 1 33 ? 53.693 39.012 -30.394 1.00 51.36 256 ALA D N 1
ATOM 9431 C CA . ALA F 1 33 ? 53.706 39.977 -29.295 1.00 50.19 256 ALA D CA 1
ATOM 9432 C C . ALA F 1 33 ? 53.974 39.348 -27.924 1.00 53.17 256 ALA D C 1
ATOM 9433 O O . ALA F 1 33 ? 53.791 40.030 -26.905 1.00 55.35 256 ALA D O 1
ATOM 9435 N N . PHE F 1 34 ? 54.381 38.081 -27.866 1.00 51.04 257 PHE D N 1
ATOM 9436 C CA . PHE F 1 34 ? 54.722 37.421 -26.609 1.00 49.58 257 PHE D CA 1
ATOM 9437 C C . PHE F 1 34 ? 55.386 36.081 -26.912 1.00 47.79 257 PHE D C 1
ATOM 9438 O O . PHE F 1 34 ? 55.478 35.653 -28.066 1.00 49.94 257 PHE D O 1
ATOM 9446 N N . VAL F 1 35 ? 55.913 35.455 -25.866 1.00 46.14 258 VAL D N 1
ATOM 9447 C CA . VAL F 1 35 ? 56.654 34.205 -25.992 1.00 44.75 258 VAL D CA 1
ATOM 9448 C C . VAL F 1 35 ? 55.740 33.056 -25.580 1.00 41.54 258 VAL D C 1
ATOM 9449 O O . VAL F 1 35 ? 55.212 33.052 -24.463 1.00 42.78 258 VAL D O 1
ATOM 9453 N N . VAL F 1 36 ? 55.568 32.084 -26.473 1.00 40.39 259 VAL D N 1
ATOM 9454 C CA . VAL F 1 36 ? 54.716 30.910 -26.219 1.00 35.59 259 VAL D CA 1
ATOM 9455 C C . VAL F 1 36 ? 55.650 29.779 -25.805 1.00 33.46 259 VAL D C 1
ATOM 9456 O O . VAL F 1 36 ? 56.189 29.046 -26.644 1.00 36.43 259 VAL D O 1
ATOM 9460 N N . GLN F 1 37 ? 55.854 29.622 -24.478 1.00 35.40 260 GLN D N 1
ATOM 9461 C CA . GLN F 1 37 ? 56.733 28.558 -24.000 1.00 34.90 260 GLN D CA 1
ATOM 9462 C C . GLN F 1 37 ? 56.143 27.795 -22.815 1.00 34.21 260 GLN D C 1
ATOM 9463 O O . GLN F 1 37 ? 56.839 27.570 -21.807 1.00 32.56 260 GLN D O 1
ATOM 9469 N N . PRO F 1 38 ? 54.899 27.343 -22.910 1.00 34.81 261 PRO D N 1
ATOM 9470 C CA . PRO F 1 38 ? 54.326 26.541 -21.814 1.00 30.73 261 PRO D CA 1
ATOM 9471 C C . PRO F 1 38 ? 55.129 25.280 -21.547 1.00 30.82 261 PRO D C 1
ATOM 9472 O O . PRO F 1 38 ? 55.728 24.696 -22.448 1.00 29.96 261 PRO D O 1
ATOM 9476 N N . GLN F 1 39 ? 55.099 24.832 -20.278 1.00 29.29 262 GLN D N 1
ATOM 9477 C CA . GLN F 1 39 ? 55.872 23.682 -19.850 1.00 27.69 262 GLN D CA 1
ATOM 9478 C C . GLN F 1 39 ? 54.997 22.474 -19.520 1.00 26.28 262 GLN D C 1
ATOM 9479 O O . GLN F 1 39 ? 55.485 21.347 -19.604 1.00 26.19 262 GLN D O 1
ATOM 9485 N N . ASN F 1 40 ? 53.728 22.709 -19.230 1.00 26.47 263 ASN D N 1
ATOM 9486 C CA . ASN F 1 40 ? 52.709 21.658 -19.175 1.00 25.34 263 ASN D CA 1
ATOM 9487 C C . ASN F 1 40 ? 52.034 21.536 -20.544 1.00 27.96 263 ASN D C 1
ATOM 9488 O O . ASN F 1 40 ? 51.949 22.504 -21.320 1.00 29.45 263 ASN D O 1
ATOM 9493 N N . GLY F 1 41 ? 51.560 20.328 -20.845 1.00 30.22 264 GLY D N 1
ATOM 9494 C CA . GLY F 1 41 ? 50.965 20.086 -22.148 1.00 28.86 264 GLY D CA 1
ATOM 9495 C C . GLY F 1 41 ? 51.991 20.018 -23.262 1.00 27.45 264 GLY D C 1
ATOM 9496 O O . GLY F 1 41 ? 51.714 20.485 -24.381 1.00 30.73 264 GLY D O 1
ATOM 9497 N N . ARG F 1 42 ? 53.178 19.481 -22.986 1.00 28.81 265 ARG D N 1
ATOM 9498 C CA . ARG F 1 42 ? 54.244 19.390 -23.980 1.00 28.80 265 ARG D CA 1
ATOM 9499 C C . ARG F 1 42 ? 54.681 17.939 -24.174 1.00 28.00 265 ARG D C 1
ATOM 9500 O O . ARG F 1 42 ? 55.114 17.263 -23.226 1.00 28.74 265 ARG D O 1
ATOM 9508 N N . CYS F 1 43 ? 54.617 17.464 -25.413 1.00 26.84 266 CYS D N 1
ATOM 9509 C CA . CYS F 1 43 ? 54.878 16.069 -25.731 1.00 27.95 266 CYS D CA 1
ATOM 9510 C C . CYS F 1 43 ? 55.135 15.998 -27.223 1.00 29.95 266 CYS D C 1
ATOM 9511 O O . CYS F 1 43 ? 54.443 16.676 -27.990 1.00 32.81 266 CYS D O 1
ATOM 9514 N N . THR F 1 44 ? 56.077 15.145 -27.628 1.00 32.80 267 THR D N 1
ATOM 9515 C CA . THR F 1 44 ? 56.283 14.892 -29.046 1.00 34.26 267 THR D CA 1
ATOM 9516 C C . THR F 1 44 ? 55.242 13.911 -29.573 1.00 36.45 267 THR D C 1
ATOM 9517 O O . THR F 1 44 ? 54.686 13.100 -28.832 1.00 33.89 267 THR D O 1
ATOM 9521 N N . THR F 1 45 ? 54.999 13.972 -30.886 1.00 34.75 268 THR D N 1
ATOM 9522 C CA . THR F 1 45 ? 54.039 13.038 -31.465 1.00 32.56 268 THR D CA 1
ATOM 9523 C C . THR F 1 45 ? 54.461 11.580 -31.287 1.00 35.53 268 THR D C 1
ATOM 9524 O O . THR F 1 45 ? 53.592 10.700 -31.308 1.00 35.80 268 THR D O 1
ATOM 9528 N N . ASP F 1 46 ? 55.754 11.274 -31.122 1.00 33.29 269 ASP D N 1
ATOM 9529 C CA . ASP F 1 46 ? 56.118 9.893 -30.834 1.00 38.04 269 ASP D CA 1
ATOM 9530 C C . ASP F 1 46 ? 56.206 9.607 -29.333 1.00 34.94 269 ASP D C 1
ATOM 9531 O O . ASP F 1 46 ? 56.753 8.575 -28.938 1.00 36.93 269 ASP D O 1
ATOM 9536 N N . GLY F 1 47 ? 55.663 10.495 -28.504 1.00 34.59 270 GLY D N 1
ATOM 9537 C CA . GLY F 1 47 ? 55.378 10.170 -27.120 1.00 33.53 270 GLY D CA 1
ATOM 9538 C C . GLY F 1 47 ? 56.435 10.514 -26.095 1.00 37.19 270 GLY D C 1
ATOM 9539 O O . GLY F 1 47 ? 56.497 9.861 -25.050 1.00 33.75 270 GLY D O 1
ATOM 9540 N N . VAL F 1 48 ? 57.264 11.521 -26.340 1.00 34.66 271 VAL D N 1
ATOM 9541 C CA . VAL F 1 48 ? 58.279 11.932 -25.380 1.00 35.51 271 VAL D CA 1
ATOM 9542 C C . VAL F 1 48 ? 57.747 13.130 -24.603 1.00 32.95 271 VAL D C 1
ATOM 9543 O O . VAL F 1 48 ? 57.465 14.186 -25.183 1.00 31.64 271 VAL D O 1
ATOM 9547 N N . LEU F 1 49 ? 57.581 12.967 -23.292 1.00 29.80 272 LEU D N 1
ATOM 9548 C CA . LEU F 1 49 ? 57.109 14.066 -22.472 1.00 31.56 272 LEU D CA 1
ATOM 9549 C C . LEU F 1 49 ? 58.198 15.110 -22.296 1.00 31.48 272 LEU D C 1
ATOM 9550 O O . LEU F 1 49 ? 59.381 14.776 -22.155 1.00 34.02 272 LEU D O 1
ATOM 9555 N N . LEU F 1 50 ? 57.783 16.368 -22.264 1.00 30.54 273 LEU D N 1
ATOM 9556 C CA . LEU F 1 50 ? 58.701 17.501 -22.220 1.00 32.92 273 LEU D CA 1
ATOM 9557 C C . LEU F 1 50 ? 58.311 18.490 -21.130 1.00 34.27 273 LEU D C 1
ATOM 9558 O O . LEU F 1 50 ? 57.186 18.494 -20.617 1.00 31.60 273 LEU D O 1
ATOM 9563 N N . GLY F 1 51 ? 59.258 19.366 -20.793 1.00 31.31 274 GLY D N 1
ATOM 9564 C CA . GLY F 1 51 ? 58.952 20.420 -19.832 1.00 30.81 274 GLY D CA 1
ATOM 9565 C C . GLY F 1 51 ? 58.631 19.836 -18.461 1.00 29.63 274 GLY D C 1
ATOM 9566 O O . GLY F 1 51 ? 59.336 18.945 -17.972 1.00 32.84 274 GLY D O 1
ATOM 9567 N N . THR F 1 52 ? 57.553 20.336 -17.837 1.00 30.62 275 THR D N 1
ATOM 9568 C CA . THR F 1 52 ? 57.030 19.777 -16.585 1.00 30.21 275 THR D CA 1
ATOM 9569 C C . THR F 1 52 ? 55.843 18.825 -16.800 1.00 29.02 275 THR D C 1
ATOM 9570 O O . THR F 1 52 ? 55.047 18.609 -15.871 1.00 29.37 275 THR D O 1
ATOM 9574 N N . THR F 1 53 ? 55.716 18.245 -17.976 1.00 29.44 276 THR D N 1
ATOM 9575 C CA . THR F 1 53 ? 54.460 17.567 -18.300 1.00 28.29 276 THR D CA 1
ATOM 9576 C C . THR F 1 53 ? 54.442 16.157 -17.724 1.00 27.48 276 THR D C 1
ATOM 9577 O O . THR F 1 53 ? 55.428 15.415 -17.800 1.00 26.89 276 THR D O 1
ATOM 9581 N N . GLN F 1 54 ? 53.291 15.794 -17.134 1.00 26.66 277 GLN D N 1
ATOM 9582 C CA . GLN F 1 54 ? 53.070 14.447 -16.619 1.00 25.32 277 GLN D CA 1
ATOM 9583 C C . GLN F 1 54 ? 51.683 14.009 -17.092 1.00 22.79 277 GLN D C 1
ATOM 9584 O O . GLN F 1 54 ? 51.021 14.729 -17.832 1.00 27.56 277 GLN D O 1
ATOM 9590 N N . LEU F 1 55 ? 51.249 12.800 -16.699 1.00 24.38 278 LEU D N 1
ATOM 9591 C CA . LEU F 1 55 ? 50.155 12.174 -17.458 1.00 23.41 278 LEU D CA 1
ATOM 9592 C C . LEU F 1 55 ? 48.749 12.440 -16.914 1.00 23.79 278 LEU D C 1
ATOM 9593 O O . LEU F 1 55 ? 47.797 12.439 -17.705 1.00 25.64 278 LEU D O 1
ATOM 9598 N N . SER F 1 56 ? 48.571 12.657 -15.602 1.00 25.35 279 SER D N 1
ATOM 9599 C CA . SER F 1 56 ? 47.145 12.762 -15.318 1.00 28.09 279 SER D CA 1
ATOM 9600 C C . SER F 1 56 ? 46.723 14.211 -15.103 1.00 24.34 279 SER D C 1
ATOM 9601 O O . SER F 1 56 ? 47.451 15.001 -14.509 1.00 23.20 279 SER D O 1
ATOM 9604 N N . PRO F 1 57 ? 45.555 14.595 -15.598 1.00 22.96 280 PRO D N 1
ATOM 9605 C CA . PRO F 1 57 ? 45.126 15.986 -15.458 1.00 23.48 280 PRO D CA 1
ATOM 9606 C C . PRO F 1 57 ? 44.829 16.398 -14.039 1.00 24.08 280 PRO D C 1
ATOM 9607 O O . PRO F 1 57 ? 44.804 17.605 -13.769 1.00 25.57 280 PRO D O 1
ATOM 9611 N N . VAL F 1 58 ? 44.549 15.458 -13.120 1.00 19.55 281 VAL D N 1
ATOM 9612 C CA . VAL F 1 58 ? 44.216 15.882 -11.761 1.00 22.07 281 VAL D CA 1
ATOM 9613 C C . VAL F 1 58 ? 45.436 16.336 -10.980 1.00 26.95 281 VAL D C 1
ATOM 9614 O O . VAL F 1 58 ? 45.267 16.972 -9.936 1.00 33.73 281 VAL D O 1
ATOM 9618 N N . ASN F 1 59 ? 46.650 16.088 -11.482 1.00 23.21 282 ASN D N 1
ATOM 9619 C CA . ASN F 1 59 ? 47.879 16.534 -10.828 1.00 24.90 282 ASN D CA 1
ATOM 9620 C C . ASN F 1 59 ? 48.330 17.917 -11.312 1.00 25.63 282 ASN D C 1
ATOM 9621 O O . ASN F 1 59 ? 49.294 18.452 -10.754 1.00 26.93 282 ASN D O 1
ATOM 9626 N N . ILE F 1 60 ? 47.699 18.472 -12.345 1.00 23.82 283 ILE D N 1
ATOM 9627 C CA . ILE F 1 60 ? 48.122 19.777 -12.904 1.00 25.24 283 ILE D CA 1
ATOM 9628 C C . ILE F 1 60 ? 47.838 20.881 -11.888 1.00 26.04 283 ILE D C 1
ATOM 9629 O O . ILE F 1 60 ? 46.708 21.072 -11.440 1.00 23.49 283 ILE D O 1
ATOM 9634 N N . CYS F 1 61 ? 48.879 21.635 -11.517 1.00 24.76 284 CYS D N 1
ATOM 9635 C CA . CYS F 1 61 ? 48.757 22.700 -10.525 1.00 25.20 284 CYS D CA 1
ATOM 9636 C C . CYS F 1 61 ? 48.420 22.195 -9.131 1.00 23.25 284 CYS D C 1
ATOM 9637 O O . CYS F 1 61 ? 47.981 22.970 -8.280 1.00 26.05 284 CYS D O 1
ATOM 9640 N N . THR F 1 62 ? 48.674 20.915 -8.842 1.00 23.79 285 THR D N 1
ATOM 9641 C CA . THR F 1 62 ? 48.577 20.408 -7.485 1.00 23.81 285 THR D CA 1
ATOM 9642 C C . THR F 1 62 ? 49.955 20.402 -6.823 1.00 23.80 285 THR D C 1
ATOM 9643 O O . THR F 1 62 ? 50.966 20.155 -7.486 1.00 28.66 285 THR D O 1
ATOM 9647 N N . PHE F 1 63 ? 49.993 20.606 -5.499 1.00 23.49 286 PHE D N 1
ATOM 9648 C CA . PHE F 1 63 ? 51.218 20.504 -4.701 1.00 25.24 286 PHE D CA 1
ATOM 9649 C C . PHE F 1 63 ? 50.971 19.598 -3.502 1.00 19.22 286 PHE D C 1
ATOM 9650 O O . PHE F 1 63 ? 49.867 19.621 -2.947 1.00 23.02 286 PHE D O 1
ATOM 9658 N N . ARG F 1 64 ? 51.975 18.808 -3.108 1.00 23.60 287 ARG D N 1
ATOM 9659 C CA . ARG F 1 64 ? 51.907 17.950 -1.925 1.00 21.71 287 ARG D CA 1
ATOM 9660 C C . ARG F 1 64 ? 53.205 18.075 -1.132 1.00 23.53 287 ARG D C 1
ATOM 9661 O O . ARG F 1 64 ? 54.280 18.205 -1.711 1.00 24.92 287 ARG D O 1
ATOM 9669 N N . GLY F 1 65 ? 53.119 17.970 0.188 1.00 23.99 288 GLY D N 1
ATOM 9670 C CA . GLY F 1 65 ? 54.348 17.944 0.987 1.00 23.82 288 GLY D CA 1
ATOM 9671 C C . GLY F 1 65 ? 54.003 18.081 2.455 1.00 30.12 288 GLY D C 1
ATOM 9672 O O . GLY F 1 65 ? 52.936 17.615 2.879 1.00 28.09 288 GLY D O 1
ATOM 9673 N N . ASP F 1 66 ? 54.842 18.777 3.242 1.00 28.71 289 ASP D N 1
ATOM 9674 C CA . ASP F 1 66 ? 54.468 19.161 4.598 1.00 24.60 289 ASP D CA 1
ATOM 9675 C C . ASP F 1 66 ? 54.715 20.655 4.746 1.00 29.20 289 ASP D C 1
ATOM 9676 O O . ASP F 1 66 ? 55.378 21.265 3.913 1.00 28.11 289 ASP D O 1
ATOM 9681 N N . VAL F 1 67 ? 54.137 21.260 5.779 1.00 29.14 290 VAL D N 1
ATOM 9682 C CA . VAL F 1 67 ? 54.196 22.712 5.849 1.00 30.19 290 VAL D CA 1
ATOM 9683 C C . VAL F 1 67 ? 54.806 23.153 7.172 1.00 33.36 290 VAL D C 1
ATOM 9684 O O . VAL F 1 67 ? 54.858 22.417 8.156 1.00 29.15 290 VAL D O 1
ATOM 9688 N N . THR F 1 68 ? 55.304 24.383 7.158 1.00 35.02 291 THR D N 1
ATOM 9689 C CA . THR F 1 68 ? 55.876 24.994 8.348 1.00 36.98 291 THR D CA 1
ATOM 9690 C C . THR F 1 68 ? 55.427 26.443 8.348 1.00 35.63 291 THR D C 1
ATOM 9691 O O . THR F 1 68 ? 55.451 27.107 7.307 1.00 37.32 291 THR D O 1
ATOM 9695 N N . HIS F 1 69 ? 54.982 26.907 9.516 1.00 37.29 292 HIS D N 1
ATOM 9696 C CA . HIS F 1 69 ? 54.345 28.206 9.658 1.00 40.00 292 HIS D CA 1
ATOM 9697 C C . HIS F 1 69 ? 55.362 29.336 9.636 1.00 40.76 292 HIS D C 1
ATOM 9698 O O . HIS F 1 69 ? 56.381 29.284 10.321 1.00 38.23 292 HIS D O 1
ATOM 9705 N N . ILE F 1 70 ? 55.048 30.379 8.876 1.00 44.72 293 ILE D N 1
ATOM 9706 C CA . ILE F 1 70 ? 55.798 31.639 8.919 1.00 46.27 293 ILE D CA 1
ATOM 9707 C C . ILE F 1 70 ? 55.159 32.472 10.033 1.00 48.30 293 ILE D C 1
ATOM 9708 O O . ILE F 1 70 ? 54.213 33.239 9.808 1.00 47.44 293 ILE D O 1
ATOM 9713 N N . THR F 1 71 ? 55.672 32.307 11.258 1.00 49.20 294 THR D N 1
ATOM 9714 C CA . THR F 1 71 ? 55.035 32.911 12.424 1.00 51.80 294 THR D CA 1
ATOM 9715 C C . THR F 1 71 ? 54.966 34.431 12.298 1.00 50.69 294 THR D C 1
ATOM 9716 O O . THR F 1 71 ? 55.871 35.076 11.758 1.00 48.59 294 THR D O 1
ATOM 9720 N N . GLY F 1 72 ? 53.873 35.000 12.802 1.00 50.99 295 GLY D N 1
ATOM 9721 C CA . GLY F 1 72 ? 53.558 36.393 12.574 1.00 52.12 295 GLY D CA 1
ATOM 9722 C C . GLY F 1 72 ? 52.711 36.650 11.348 1.00 54.76 295 GLY D C 1
ATOM 9723 O O . GLY F 1 72 ? 52.529 37.817 10.972 1.00 54.24 295 GLY D O 1
ATOM 9724 N N . SER F 1 73 ? 52.186 35.598 10.718 1.00 51.94 296 SER D N 1
ATOM 9725 C CA . SER F 1 73 ? 51.515 35.682 9.425 1.00 51.31 296 SER D CA 1
ATOM 9726 C C . SER F 1 73 ? 50.581 34.488 9.288 1.00 46.83 296 SER D C 1
ATOM 9727 O O . SER F 1 73 ? 50.547 33.593 10.138 1.00 48.50 296 SER D O 1
ATOM 9730 N N . ARG F 1 74 ? 49.828 34.480 8.189 1.00 44.90 297 ARG D N 1
ATOM 9731 C CA . ARG F 1 74 ? 48.981 33.354 7.816 1.00 40.66 297 ARG D CA 1
ATOM 9732 C C . ARG F 1 74 ? 49.581 32.573 6.654 1.00 41.61 297 ARG D C 1
ATOM 9733 O O . ARG F 1 74 ? 48.863 31.889 5.915 1.00 40.11 297 ARG D O 1
ATOM 9741 N N . ASN F 1 75 ? 50.887 32.660 6.480 1.00 38.23 298 ASN D N 1
ATOM 9742 C CA . ASN F 1 75 ? 51.564 32.006 5.376 1.00 36.34 298 ASN D CA 1
ATOM 9743 C C . ASN F 1 75 ? 52.311 30.780 5.869 1.00 39.79 298 ASN D C 1
ATOM 9744 O O . ASN F 1 75 ? 52.842 30.749 6.984 1.00 39.63 298 ASN D O 1
ATOM 9749 N N . TYR F 1 76 ? 52.342 29.761 5.022 1.00 33.40 299 TYR D N 1
ATOM 9750 C CA . TYR F 1 76 ? 53.091 28.559 5.295 1.00 33.72 299 TYR D CA 1
ATOM 9751 C C . TYR F 1 76 ? 54.021 28.294 4.125 1.00 29.55 299 TYR D C 1
ATOM 9752 O O . TYR F 1 76 ? 53.702 28.609 2.979 1.00 36.60 299 TYR D O 1
ATOM 9761 N N . THR F 1 77 ? 55.195 27.768 4.423 1.00 27.76 300 THR D N 1
ATOM 9762 C CA . THR F 1 77 ? 56.085 27.262 3.398 1.00 30.70 300 THR D CA 1
ATOM 9763 C C . THR F 1 77 ? 55.807 25.765 3.262 1.00 29.46 300 THR D C 1
ATOM 9764 O O . THR F 1 77 ? 55.800 25.046 4.263 1.00 29.71 300 THR D O 1
ATOM 9768 N N . MET F 1 78 ? 55.620 25.275 2.038 1.00 32.01 301 MET D N 1
ATOM 9769 C CA . MET F 1 78 ? 55.467 23.828 1.888 1.00 29.91 301 MET D CA 1
ATOM 9770 C C . MET F 1 78 ? 56.758 23.254 1.301 1.00 30.62 301 MET D C 1
ATOM 9771 O O . MET F 1 78 ? 57.260 23.722 0.263 1.00 32.00 301 MET D O 1
ATOM 9776 N N . ASN F 1 79 ? 57.329 22.285 2.018 1.00 29.04 302 ASN D N 1
ATOM 9777 C CA . ASN F 1 79 ? 58.468 21.507 1.553 1.00 33.65 302 ASN D CA 1
ATOM 9778 C C . ASN F 1 79 ? 57.941 20.377 0.685 1.00 30.15 302 ASN D C 1
ATOM 9779 O O . ASN F 1 79 ? 57.307 19.445 1.194 1.00 33.23 302 ASN D O 1
ATOM 9784 N N . LEU F 1 80 ? 58.186 20.474 -0.617 1.00 30.76 303 LEU D N 1
ATOM 9785 C CA . LEU F 1 80 ? 57.462 19.661 -1.585 1.00 28.80 303 LEU D CA 1
ATOM 9786 C C . LEU F 1 80 ? 57.941 18.227 -1.619 1.00 28.76 303 LEU D C 1
ATOM 9787 O O . LEU F 1 80 ? 59.134 17.934 -1.483 1.00 34.00 303 LE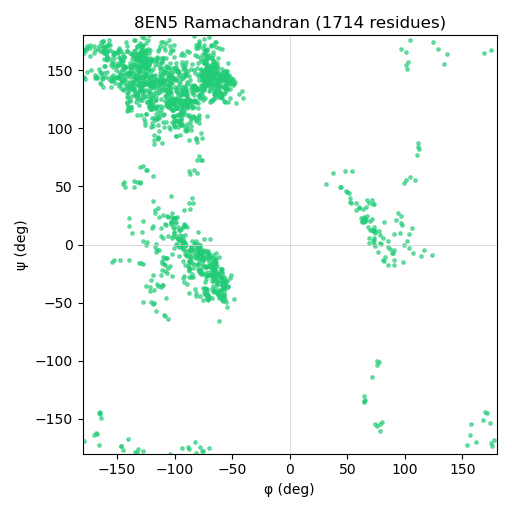U D O 1
ATOM 9792 N N . ALA F 1 81 ? 56.988 17.331 -1.843 1.00 27.22 304 ALA D N 1
ATOM 9793 C CA . ALA F 1 81 ? 57.250 15.970 -2.260 1.00 27.16 304 ALA D CA 1
ATOM 9794 C C . ALA F 1 81 ? 56.809 15.846 -3.711 1.00 29.56 304 ALA D C 1
ATOM 9795 O O . ALA F 1 81 ? 56.143 16.736 -4.248 1.00 31.43 304 ALA D O 1
ATOM 9797 N N . SER F 1 82 ? 57.160 14.725 -4.340 1.00 33.91 305 SER D N 1
ATOM 9798 C CA . SER F 1 82 ? 56.637 14.464 -5.669 1.00 32.55 305 SER D CA 1
ATOM 9799 C C . SER F 1 82 ? 55.129 14.203 -5.597 1.00 33.21 305 SER D C 1
ATOM 9800 O O . SER F 1 82 ? 54.542 14.109 -4.516 1.00 35.27 305 SER D O 1
ATOM 9803 N N . GLN F 1 83 ? 54.472 14.124 -6.762 1.00 34.29 306 GLN D N 1
ATOM 9804 C CA . GLN F 1 83 ? 53.011 13.972 -6.727 1.00 33.76 306 GLN D CA 1
ATOM 9805 C C . GLN F 1 83 ? 52.570 12.661 -6.100 1.00 32.10 306 GLN D C 1
ATOM 9806 O O . GLN F 1 83 ? 51.402 12.539 -5.732 1.00 31.52 306 GLN D O 1
ATOM 9812 N N . ASN F 1 84 ? 53.480 11.709 -5.934 1.00 33.00 307 ASN D N 1
ATOM 9813 C CA . ASN F 1 84 ? 53.199 10.431 -5.303 1.00 31.50 307 ASN D CA 1
ATOM 9814 C C . ASN F 1 84 ? 53.726 10.346 -3.862 1.00 34.69 307 ASN D C 1
ATOM 9815 O O . ASN F 1 84 ? 53.857 9.242 -3.313 1.00 34.87 307 ASN D O 1
ATOM 9820 N N . TRP F 1 85 ? 53.999 11.491 -3.230 1.00 30.28 308 TRP D N 1
ATOM 9821 C CA . TRP F 1 85 ? 54.570 11.596 -1.881 1.00 28.03 308 TRP D CA 1
ATOM 9822 C C . TRP F 1 85 ? 56.024 11.124 -1.789 1.00 31.90 308 TRP D C 1
ATOM 9823 O O . TRP F 1 85 ? 56.574 11.059 -0.666 1.00 30.11 308 TRP D O 1
ATOM 9834 N N . ASN F 1 86 ? 56.677 10.778 -2.912 1.00 30.97 309 ASN D N 1
ATOM 9835 C CA . ASN F 1 86 ? 58.095 10.419 -2.852 1.00 30.64 309 ASN D CA 1
ATOM 9836 C C . ASN F 1 86 ? 58.938 11.645 -2.487 1.00 32.10 309 ASN D C 1
ATOM 9837 O O . ASN F 1 86 ? 58.519 12.782 -2.703 1.00 31.25 309 ASN D O 1
ATOM 9842 N N . ASP F 1 87 ? 60.130 11.409 -1.907 1.00 32.18 310 ASP D N 1
ATOM 9843 C CA . ASP F 1 87 ? 61.059 12.524 -1.694 1.00 32.96 310 ASP D CA 1
ATOM 9844 C C . ASP F 1 87 ? 61.315 13.218 -3.025 1.00 35.50 310 ASP D C 1
ATOM 9845 O O . ASP F 1 87 ? 61.530 12.565 -4.045 1.00 34.33 310 ASP D O 1
ATOM 9850 N N . TYR F 1 88 ? 61.337 14.548 -3.018 1.00 35.19 311 TYR D N 1
ATOM 9851 C CA . TYR F 1 88 ? 61.609 15.271 -4.254 1.00 37.29 311 TYR D CA 1
ATOM 9852 C C . TYR F 1 88 ? 63.116 15.406 -4.503 1.00 39.98 311 TYR D C 1
ATOM 9853 O O . TYR F 1 88 ? 63.867 15.787 -3.598 1.00 41.12 311 TYR D O 1
ATOM 9862 N N . ASP F 1 89 ? 63.559 15.061 -5.731 1.00 35.93 312 ASP D N 1
ATOM 9863 C CA . ASP F 1 89 ? 64.973 15.074 -6.117 1.00 38.34 312 ASP D CA 1
ATOM 9864 C C . ASP F 1 89 ? 65.265 16.298 -6.981 1.00 40.42 312 ASP D C 1
ATOM 9865 O O . ASP F 1 89 ? 64.986 16.281 -8.186 1.00 42.70 312 ASP D O 1
ATOM 9870 N N . PRO F 1 90 ? 65.828 17.373 -6.426 1.00 39.31 313 PRO D N 1
ATOM 9871 C CA . PRO F 1 90 ? 66.143 18.555 -7.246 1.00 39.27 313 PRO D CA 1
ATOM 9872 C C . PRO F 1 90 ? 67.221 18.307 -8.303 1.00 40.56 313 PRO D C 1
ATOM 9873 O O . PRO F 1 90 ? 67.357 19.125 -9.216 1.00 39.77 313 PRO D O 1
ATOM 9877 N N . THR F 1 91 ? 67.981 17.208 -8.238 1.00 42.22 314 THR D N 1
ATOM 9878 C CA . THR F 1 91 ? 68.983 16.975 -9.284 1.00 43.55 314 THR D CA 1
ATOM 9879 C C . THR F 1 91 ? 68.390 16.360 -10.555 1.00 45.82 314 THR D C 1
ATOM 9880 O O . THR F 1 91 ? 69.132 16.085 -11.508 1.00 44.87 314 THR D O 1
ATOM 9884 N N . GLU F 1 92 ? 67.081 16.157 -10.613 1.00 45.75 315 GLU D N 1
ATOM 9885 C CA . GLU F 1 92 ? 66.455 15.673 -11.837 1.00 45.99 315 GLU D CA 1
ATOM 9886 C C . GLU F 1 92 ? 66.450 16.767 -12.911 1.00 47.80 315 GLU D C 1
ATOM 9887 O O . GLU F 1 92 ? 66.248 17.951 -12.619 1.00 45.00 315 GLU D O 1
ATOM 9893 N N . GLU F 1 93 ? 66.621 16.360 -14.168 1.00 46.79 316 GLU D N 1
ATOM 9894 C CA . GLU F 1 93 ? 66.785 17.311 -15.271 1.00 49.08 316 GLU D CA 1
ATOM 9895 C C . GLU F 1 93 ? 65.435 17.760 -15.837 1.00 44.10 316 GLU D C 1
ATOM 9896 O O . GLU F 1 93 ? 65.121 17.582 -17.011 1.00 47.61 316 GLU D O 1
ATOM 9902 N N . ILE F 1 94 ? 64.646 18.385 -14.972 1.00 47.36 317 ILE D N 1
ATOM 9903 C CA . ILE F 1 94 ? 63.370 18.994 -15.344 1.00 41.36 317 ILE D CA 1
ATOM 9904 C C . ILE F 1 94 ? 63.376 20.421 -14.820 1.00 40.74 317 ILE D C 1
ATOM 9905 O O . ILE F 1 94 ? 64.155 20.743 -13.913 1.00 43.22 317 ILE D O 1
ATOM 9910 N N . PRO F 1 95 ? 62.505 21.294 -15.349 1.00 39.72 318 PRO D N 1
ATOM 9911 C CA . PRO F 1 95 ? 62.472 22.685 -14.864 1.00 39.29 318 PRO D CA 1
ATOM 9912 C C . PRO F 1 95 ? 61.981 22.835 -13.444 1.00 39.00 318 PRO D C 1
ATOM 9913 O O . PRO F 1 95 ? 62.358 23.805 -12.777 1.00 36.06 318 PRO D O 1
ATOM 9917 N N . ALA F 1 96 ? 61.115 21.925 -12.981 1.00 37.01 319 ALA D N 1
ATOM 9918 C CA . ALA F 1 96 ? 60.432 21.967 -11.696 1.00 34.96 319 ALA D CA 1
ATOM 9919 C C . ALA F 1 96 ? 59.685 20.646 -11.545 1.00 33.85 319 ALA D C 1
ATOM 9920 O O . ALA F 1 96 ? 59.577 19.902 -12.528 1.00 31.98 319 ALA D O 1
ATOM 9922 N N . PRO F 1 97 ? 59.149 20.337 -10.362 1.00 35.42 320 PRO D N 1
ATOM 9923 C CA . PRO F 1 97 ? 58.340 19.112 -10.204 1.00 32.48 320 PRO D CA 1
ATOM 9924 C C . PRO F 1 97 ? 57.272 19.013 -11.296 1.00 31.85 320 PRO D C 1
ATOM 9925 O O . PRO F 1 97 ? 56.670 20.016 -11.669 1.00 29.53 320 PRO D O 1
ATOM 9929 N N . LEU F 1 98 ? 57.042 17.795 -11.815 1.00 27.99 321 LEU D N 1
ATOM 9930 C CA . LEU F 1 98 ? 56.061 17.618 -12.886 1.00 28.58 321 LEU D CA 1
ATOM 9931 C C . LEU F 1 98 ? 54.714 18.158 -12.426 1.00 28.70 321 LEU D C 1
ATOM 9932 O O . LEU F 1 98 ? 54.288 17.916 -11.292 1.00 34.94 321 LEU D O 1
ATOM 9937 N N . GLY F 1 99 ? 54.050 18.920 -13.298 1.00 26.13 322 GLY D N 1
ATOM 9938 C CA . GLY F 1 99 ? 52.768 19.526 -12.993 1.00 27.45 322 GLY D CA 1
ATOM 9939 C C . GLY F 1 99 ? 52.813 20.906 -12.359 1.00 29.59 322 GLY D C 1
ATOM 9940 O O . GLY F 1 99 ? 51.762 21.521 -12.160 1.00 25.53 322 GLY D O 1
ATOM 9941 N N . THR F 1 100 ? 53.995 21.400 -11.989 1.00 27.60 323 THR D N 1
ATOM 9942 C CA . THR F 1 100 ? 54.062 22.739 -11.435 1.00 29.54 323 THR D CA 1
ATOM 9943 C C . THR F 1 100 ? 53.385 23.731 -12.379 1.00 26.41 323 THR D C 1
ATOM 9944 O O . THR F 1 100 ? 53.482 23.591 -13.600 1.00 28.88 323 THR D O 1
ATOM 9948 N N . PRO F 1 101 ? 52.668 24.702 -11.864 1.00 24.94 324 PRO D N 1
ATOM 9949 C CA . PRO F 1 101 ? 52.104 25.742 -12.730 1.00 31.50 324 PRO D CA 1
ATOM 9950 C C . PRO F 1 101 ? 53.190 26.365 -13.614 1.00 31.48 324 PRO D C 1
ATOM 9951 O O . PRO F 1 101 ? 54.336 26.539 -13.185 1.00 31.10 324 PRO D O 1
ATOM 9955 N N . ASP F 1 102 ? 52.832 26.627 -14.874 1.00 30.89 325 ASP D N 1
ATOM 9956 C CA . ASP F 1 102 ? 53.722 27.215 -15.867 1.00 29.69 325 ASP D CA 1
ATOM 9957 C C . ASP F 1 102 ? 53.273 28.615 -16.301 1.00 32.72 325 ASP D C 1
ATOM 9958 O O . ASP F 1 102 ? 53.615 29.054 -17.405 1.00 34.51 325 ASP D O 1
ATOM 9963 N N . PHE F 1 103 ? 52.510 29.320 -15.474 1.00 29.74 326 PHE D N 1
ATOM 9964 C CA . PHE F 1 103 ? 52.258 30.736 -15.694 1.00 33.93 326 PHE D CA 1
ATOM 9965 C C . PHE F 1 103 ? 52.450 31.520 -14.405 1.00 34.71 326 PHE D C 1
ATOM 9966 O O . PHE F 1 103 ? 52.465 30.964 -13.300 1.00 34.05 326 PHE D O 1
ATOM 9974 N N . VAL F 1 104 ? 52.637 32.834 -14.558 1.00 33.20 327 VAL D N 1
ATOM 9975 C CA . VAL F 1 104 ? 52.701 33.741 -13.423 1.00 31.73 327 VAL D CA 1
ATOM 9976 C C . VAL F 1 104 ? 51.297 34.237 -13.087 1.00 26.81 327 VAL D C 1
ATOM 9977 O O . VAL F 1 104 ? 50.597 34.805 -13.932 1.00 33.64 327 VAL D O 1
ATOM 9981 N N . GLY F 1 105 ? 50.880 34.031 -11.843 1.00 34.31 328 GLY D N 1
ATOM 9982 C CA . GLY F 1 105 ? 49.571 34.470 -11.410 1.00 29.75 328 GLY D CA 1
ATOM 9983 C C . GLY F 1 105 ? 49.293 34.004 -9.993 1.00 29.25 328 GLY D C 1
ATOM 9984 O O . GLY F 1 105 ? 50.174 33.489 -9.311 1.00 33.72 328 GLY D O 1
ATOM 9985 N N . LYS F 1 106 ? 48.050 34.193 -9.569 1.00 30.62 329 LYS D N 1
ATOM 9986 C CA . LYS F 1 106 ? 47.610 33.821 -8.225 1.00 31.65 329 LYS D CA 1
ATOM 9987 C C . LYS F 1 106 ? 46.565 32.703 -8.306 1.00 28.97 329 LYS D C 1
ATOM 9988 O O . LYS F 1 106 ? 45.437 32.947 -8.724 1.00 29.77 329 LYS D O 1
ATOM 9994 N N . ILE F 1 107 ? 46.952 31.487 -7.921 1.00 31.77 330 ILE D N 1
ATOM 9995 C CA . ILE F 1 107 ? 46.078 30.312 -8.001 1.00 26.09 330 ILE D CA 1
ATOM 9996 C C . ILE F 1 107 ? 45.495 30.088 -6.602 1.00 25.25 330 ILE D C 1
ATOM 9997 O O . ILE F 1 107 ? 46.236 29.881 -5.627 1.00 29.19 330 ILE D O 1
ATOM 10002 N N . GLN F 1 108 ? 44.165 30.177 -6.485 1.00 25.25 331 GLN D N 1
ATOM 10003 C CA . GLN F 1 108 ? 43.477 29.888 -5.236 1.00 29.06 331 GLN D CA 1
ATOM 10004 C C . GLN F 1 108 ? 42.937 28.457 -5.241 1.00 28.00 331 GLN D C 1
ATOM 10005 O O . GLN F 1 108 ? 42.507 27.949 -6.282 1.00 27.97 331 GLN D O 1
ATOM 10011 N N . GLY F 1 109 ? 42.969 27.830 -4.075 1.00 29.21 332 GLY D N 1
ATOM 10012 C CA . GLY F 1 109 ? 42.401 26.502 -3.868 1.00 26.08 332 GLY D CA 1
ATOM 10013 C C . GLY F 1 109 ? 42.267 26.213 -2.390 1.00 29.98 332 GLY D C 1
ATOM 10014 O O . GLY F 1 109 ? 41.980 27.113 -1.587 1.00 26.67 332 GLY D O 1
ATOM 10015 N N . VAL F 1 110 ? 42.493 24.965 -1.994 1.00 26.30 333 VAL D N 1
ATOM 10016 C CA . VAL F 1 110 ? 42.311 24.559 -0.604 1.00 23.64 333 VAL D CA 1
ATOM 10017 C C . VAL F 1 110 ? 43.507 23.734 -0.171 1.00 27.88 333 VAL D C 1
ATOM 10018 O O . VAL F 1 110 ? 43.935 22.827 -0.897 1.00 23.39 333 VAL D O 1
ATOM 10022 N N . LEU F 1 111 ? 44.068 24.058 0.999 1.00 25.80 334 LEU D N 1
ATOM 10023 C CA . LEU F 1 111 ? 45.101 23.245 1.629 1.00 23.72 334 LEU D CA 1
ATOM 10024 C C . LEU F 1 111 ? 44.427 22.316 2.629 1.00 28.47 334 LEU D C 1
ATOM 10025 O O . LEU F 1 111 ? 43.753 22.790 3.556 1.00 28.47 334 LEU D O 1
ATOM 10030 N N . THR F 1 112 ? 44.557 21.000 2.401 1.00 27.57 335 THR D N 1
ATOM 10031 C CA . THR F 1 112 ? 44.040 19.960 3.289 1.00 25.39 335 THR D CA 1
ATOM 10032 C C . THR F 1 112 ? 45.191 19.227 3.966 1.00 23.27 335 THR D C 1
ATOM 10033 O O . THR F 1 112 ? 46.299 19.116 3.424 1.00 24.03 335 THR D O 1
ATOM 10037 N N . GLN F 1 113 ? 44.912 18.705 5.165 1.00 22.33 336 GLN D N 1
ATOM 10038 C CA . GLN F 1 113 ? 45.900 17.985 5.942 1.00 25.20 336 GLN D CA 1
ATOM 10039 C C . GLN F 1 113 ? 45.206 16.883 6.747 1.00 22.26 336 GLN D C 1
ATOM 10040 O O . GLN F 1 113 ? 44.059 17.040 7.163 1.00 25.58 336 GLN D O 1
ATOM 10046 N N . THR F 1 114 ? 45.912 15.776 6.928 1.00 21.67 337 THR D N 1
ATOM 10047 C CA . THR F 1 114 ? 45.523 14.678 7.806 1.00 22.34 337 THR D CA 1
ATOM 10048 C C . THR F 1 114 ? 46.610 14.492 8.855 1.00 24.33 337 THR D C 1
ATOM 10049 O O . THR F 1 114 ? 47.793 14.494 8.515 1.00 24.91 337 THR D O 1
ATOM 10053 N N . THR F 1 115 ? 46.219 14.331 10.128 1.00 23.76 338 THR D N 1
ATOM 10054 C CA . THR F 1 115 ? 47.163 13.956 11.162 1.00 24.27 338 THR D CA 1
ATOM 10055 C C . THR F 1 115 ? 47.251 12.442 11.209 1.00 26.16 338 THR D C 1
ATOM 10056 O O . THR F 1 115 ? 46.236 11.773 11.426 1.00 28.86 338 THR D O 1
ATOM 10060 N N . ARG F 1 116 ? 48.457 11.902 11.053 1.00 26.81 339 ARG D N 1
ATOM 10061 C CA . ARG F 1 116 ? 48.529 10.466 10.852 1.00 29.11 339 ARG D CA 1
ATOM 10062 C C . ARG F 1 116 ? 48.249 9.666 12.119 1.00 29.03 339 ARG D C 1
ATOM 10063 O O . ARG F 1 116 ? 47.814 8.522 12.001 1.00 32.63 339 ARG D O 1
ATOM 10071 N N . THR F 1 117 ? 48.450 10.231 13.324 1.00 28.93 340 THR D N 1
ATOM 10072 C CA . THR F 1 117 ? 48.252 9.425 14.536 1.00 30.55 340 THR D CA 1
ATOM 10073 C C . THR F 1 117 ? 46.793 9.042 14.726 1.00 32.44 340 THR D C 1
ATOM 10074 O O . THR F 1 117 ? 46.498 7.918 15.161 1.00 33.96 340 THR D O 1
ATOM 10078 N N . ASP F 1 118 ? 45.872 9.964 14.455 1.00 27.96 341 ASP D N 1
ATOM 10079 C CA . ASP F 1 118 ? 44.463 9.731 14.735 1.00 31.63 341 ASP D CA 1
ATOM 10080 C C . ASP F 1 118 ? 43.518 9.966 13.561 1.00 32.14 341 ASP D C 1
ATOM 10081 O O . ASP F 1 118 ? 42.297 9.827 13.736 1.00 30.22 341 ASP D O 1
ATOM 10086 N N . GLY F 1 119 ? 44.025 10.295 12.368 1.00 28.83 342 GLY D N 1
ATOM 10087 C CA . GLY F 1 119 ? 43.081 10.494 11.287 1.00 25.35 342 GLY D CA 1
ATOM 10088 C C . GLY F 1 119 ? 42.252 11.745 11.355 1.00 27.33 342 GLY D C 1
ATOM 10089 O O . GLY F 1 119 ? 41.305 11.872 10.577 1.00 27.83 342 GLY D O 1
ATOM 10090 N N . SER F 1 120 ? 42.583 12.701 12.235 1.00 26.65 343 SER D N 1
ATOM 10091 C CA . SER F 1 120 ? 41.915 14.001 12.184 1.00 27.05 343 SER D CA 1
ATOM 10092 C C . SER F 1 120 ? 42.314 14.762 10.924 1.00 26.17 343 SER D C 1
ATOM 10093 O O . SER F 1 120 ? 43.427 14.617 10.408 1.00 26.33 343 SER D O 1
ATOM 10096 N N . THR F 1 121 ? 41.404 15.600 10.448 1.00 25.01 344 THR D N 1
ATOM 10097 C CA . THR F 1 121 ? 41.612 16.291 9.183 1.00 24.64 344 THR D CA 1
ATOM 10098 C C . THR F 1 121 ? 41.200 17.750 9.309 1.00 28.98 344 THR D C 1
ATOM 10099 O O . THR F 1 121 ? 40.502 18.143 10.246 1.00 26.89 344 THR D O 1
ATOM 10103 N N . ARG F 1 122 ? 41.653 18.546 8.345 1.00 25.94 345 ARG D N 1
ATOM 10104 C CA . ARG F 1 122 ? 41.391 19.989 8.341 1.00 27.97 345 ARG D CA 1
ATOM 10105 C C . ARG F 1 122 ? 41.617 20.521 6.935 1.00 29.64 345 ARG D C 1
ATOM 10106 O O . ARG F 1 122 ? 42.329 19.913 6.133 1.00 28.56 345 ARG D O 1
ATOM 10114 N N . GLY F 1 123 ? 41.031 21.687 6.656 1.00 28.76 346 GLY D N 1
ATOM 10115 C CA . GLY F 1 123 ? 41.166 22.304 5.349 1.00 27.55 346 GLY D CA 1
ATOM 10116 C C . GLY F 1 123 ? 40.926 23.792 5.402 1.00 31.97 346 GLY D C 1
ATOM 10117 O O . GLY F 1 123 ? 40.020 24.247 6.114 1.00 30.92 346 GLY D O 1
ATOM 10118 N N . HIS F 1 124 ? 41.703 24.546 4.621 1.00 30.49 347 HIS D N 1
ATOM 10119 C CA . HIS F 1 124 ? 41.688 26.005 4.662 1.00 30.96 347 HIS D CA 1
ATOM 10120 C C . HIS F 1 124 ? 41.886 26.592 3.276 1.00 28.03 347 HIS D C 1
ATOM 10121 O O . HIS F 1 124 ? 42.706 26.110 2.494 1.00 27.93 347 HIS D O 1
ATOM 10128 N N . LYS F 1 125 ? 41.171 27.682 3.008 1.00 30.77 348 LYS D N 1
ATOM 10129 C CA . LYS F 1 125 ? 41.411 28.463 1.798 1.00 29.49 348 LYS D CA 1
ATOM 10130 C C . LYS F 1 125 ? 42.882 28.898 1.702 1.00 32.07 348 LYS D C 1
ATOM 10131 O O . LYS F 1 125 ? 43.500 29.276 2.704 1.00 30.96 348 LYS D O 1
ATOM 10137 N N . ALA F 1 126 ? 43.468 28.804 0.498 1.00 30.31 349 ALA D N 1
ATOM 10138 C CA . ALA F 1 126 ? 44.908 29.025 0.317 1.00 30.51 349 ALA D CA 1
ATOM 10139 C C . ALA F 1 126 ? 45.210 29.515 -1.100 1.00 33.73 349 ALA D C 1
ATOM 10140 O O . ALA F 1 126 ? 44.557 29.109 -2.071 1.00 29.71 349 ALA D O 1
ATOM 10142 N N . THR F 1 127 ? 46.193 30.420 -1.219 1.00 31.41 350 THR D N 1
ATOM 10143 C CA . THR F 1 127 ? 46.565 30.994 -2.506 1.00 28.53 350 THR D CA 1
ATOM 10144 C C . THR F 1 127 ? 48.071 30.871 -2.664 1.00 33.05 350 THR D C 1
ATOM 10145 O O . THR F 1 127 ? 48.813 30.990 -1.683 1.00 31.63 350 THR D O 1
ATOM 10149 N N . VAL F 1 128 ? 48.519 30.552 -3.877 1.00 30.75 351 VAL D N 1
ATOM 10150 C CA . VAL F 1 128 ? 49.937 30.525 -4.226 1.00 32.25 351 VAL D CA 1
ATOM 10151 C C . VAL F 1 128 ? 50.146 31.579 -5.297 1.00 37.21 351 VAL D C 1
ATOM 10152 O O . VAL F 1 128 ? 49.362 31.661 -6.253 1.00 31.51 351 VAL D O 1
ATOM 10156 N N . TYR F 1 129 ? 51.159 32.438 -5.090 1.00 33.77 352 TYR D N 1
ATOM 10157 C CA . TYR F 1 129 ? 51.540 33.476 -6.051 1.00 36.28 352 TYR D CA 1
ATOM 10158 C C . TYR F 1 129 ? 52.777 32.984 -6.785 1.00 36.79 352 TYR D C 1
ATOM 10159 O O . TYR F 1 129 ? 53.875 32.958 -6.216 1.00 36.69 352 TYR D O 1
ATOM 10168 N N . THR F 1 130 ? 52.603 32.558 -8.036 1.00 34.61 353 THR D N 1
ATOM 10169 C CA . THR F 1 130 ? 53.716 31.939 -8.740 1.00 37.07 353 THR D CA 1
ATOM 10170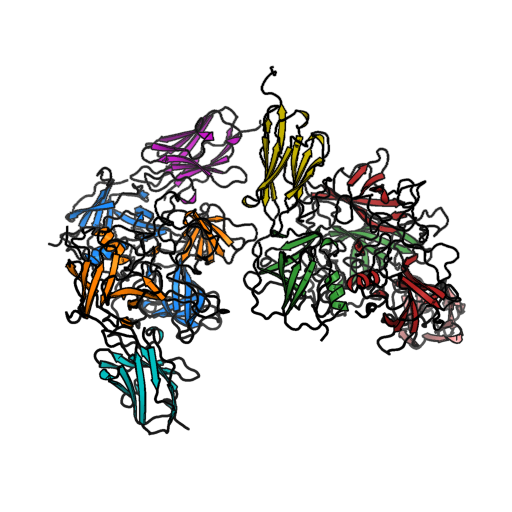 C C . THR F 1 130 ? 54.724 32.959 -9.251 1.00 34.03 353 THR D C 1
ATOM 10171 O O . THR F 1 130 ? 55.735 32.556 -9.822 1.00 35.60 353 THR D O 1
ATOM 10175 N N . GLY F 1 131 ? 54.440 34.239 -9.078 1.00 39.47 354 GLY D N 1
ATOM 10176 C CA . GLY F 1 131 ? 55.387 35.304 -9.311 1.00 41.43 354 GLY D CA 1
ATOM 10177 C C . GLY F 1 131 ? 56.100 35.760 -8.062 1.00 44.62 354 GLY D C 1
ATOM 10178 O O . GLY F 1 131 ? 56.893 36.704 -8.132 1.00 44.42 354 GLY D O 1
ATOM 10179 N N . SER F 1 132 ? 55.844 35.115 -6.924 1.00 41.18 355 SER D N 1
ATOM 10180 C CA . SER F 1 132 ? 56.472 35.462 -5.657 1.00 42.18 355 SER D CA 1
ATOM 10181 C C . SER F 1 132 ? 57.956 35.120 -5.661 1.00 43.35 355 SER D C 1
ATOM 10182 O O . SER F 1 132 ? 58.405 34.130 -6.256 1.00 40.42 355 SER D O 1
ATOM 10185 N N . ALA F 1 133 ? 58.732 35.973 -4.986 1.00 47.57 356 ALA D N 1
ATOM 10186 C CA . ALA F 1 133 ? 60.130 35.652 -4.758 1.00 45.27 356 ALA D CA 1
ATOM 10187 C C . ALA F 1 133 ? 60.265 34.325 -4.039 1.00 41.27 356 ALA D C 1
ATOM 10188 O O . ALA F 1 133 ? 61.255 33.606 -4.233 1.00 45.53 356 ALA D O 1
ATOM 10190 N N . ASP F 1 134 ? 59.258 33.959 -3.244 1.00 42.34 357 ASP D N 1
ATOM 10191 C CA . ASP F 1 134 ? 59.271 32.730 -2.460 1.00 44.21 357 ASP D CA 1
ATOM 10192 C C . ASP F 1 134 ? 58.692 31.521 -3.211 1.00 42.39 357 ASP D C 1
ATOM 10193 O O . ASP F 1 134 ? 58.438 30.482 -2.586 1.00 42.39 357 ASP D O 1
ATOM 10198 N N . PHE F 1 135 ? 58.529 31.615 -4.529 1.00 40.03 358 PHE D N 1
ATOM 10199 C CA . PHE F 1 135 ? 58.003 30.512 -5.341 1.00 35.93 358 PHE D CA 1
ATOM 10200 C C . PHE F 1 135 ? 59.207 29.813 -5.971 1.00 36.92 358 PHE D C 1
ATOM 10201 O O . PHE F 1 135 ? 59.719 30.212 -7.021 1.00 36.65 358 PHE D O 1
ATOM 10209 N N . ALA F 1 136 ? 59.684 28.772 -5.302 1.00 32.58 359 ALA D N 1
ATOM 10210 C CA . ALA F 1 136 ? 60.911 28.089 -5.708 1.00 36.85 359 ALA D CA 1
ATOM 10211 C C . ALA F 1 136 ? 60.717 26.579 -5.799 1.00 30.43 359 ALA D C 1
ATOM 10212 O O . ALA F 1 136 ? 61.497 25.812 -5.244 1.00 30.76 359 ALA D O 1
ATOM 10214 N N . PRO F 1 137 ? 59.716 26.113 -6.555 1.00 35.45 360 PRO D N 1
ATOM 10215 C CA . PRO F 1 137 ? 59.428 24.668 -6.557 1.00 28.63 360 PRO D CA 1
ATOM 10216 C C . PRO F 1 137 ? 60.568 23.833 -7.078 1.00 33.76 360 PRO D C 1
ATOM 10217 O O . PRO F 1 137 ? 60.706 22.674 -6.655 1.00 32.05 360 PRO D O 1
ATOM 10221 N N . LYS F 1 138 ? 61.420 24.381 -7.972 1.00 30.50 361 LYS D N 1
ATOM 10222 C CA . LYS F 1 138 ? 62.556 23.604 -8.443 1.00 33.75 361 LYS D CA 1
ATOM 10223 C C . LYS F 1 138 ? 63.532 23.324 -7.309 1.00 31.36 361 LYS D C 1
ATOM 10224 O O . LYS F 1 138 ? 64.243 22.307 -7.334 1.00 35.30 361 LYS D O 1
ATOM 10230 N N . LEU F 1 139 ? 63.589 24.223 -6.329 1.00 33.55 362 LEU D N 1
ATOM 10231 C CA . LEU F 1 139 ? 64.373 23.997 -5.120 1.00 35.29 362 LEU D CA 1
ATOM 10232 C C . LEU F 1 139 ? 63.620 23.144 -4.116 1.00 38.93 362 LEU D C 1
ATOM 10233 O O . LEU F 1 139 ? 64.224 22.657 -3.154 1.00 36.57 362 LEU D O 1
ATOM 10238 N N . GLY F 1 140 ? 62.330 22.913 -4.345 1.00 34.69 363 GLY D N 1
ATOM 10239 C CA . GLY F 1 140 ? 61.525 22.114 -3.451 1.00 34.10 363 GLY D CA 1
ATOM 10240 C C . GLY F 1 140 ? 60.681 22.864 -2.442 1.00 28.42 363 GLY D C 1
ATOM 10241 O O . GLY F 1 140 ? 60.279 22.258 -1.438 1.00 32.26 363 GLY D O 1
ATOM 10242 N N . ARG F 1 141 ? 60.440 24.155 -2.625 1.00 30.38 364 ARG D N 1
ATOM 10243 C CA . ARG F 1 141 ? 59.684 24.889 -1.622 1.00 31.48 364 ARG D CA 1
ATOM 10244 C C . ARG F 1 141 ? 58.792 25.935 -2.264 1.00 32.20 364 ARG D C 1
ATOM 10245 O O . ARG F 1 141 ? 59.170 26.614 -3.225 1.00 34.13 364 ARG D O 1
ATOM 10253 N N . VAL F 1 142 ? 57.606 26.084 -1.701 1.00 31.82 365 VAL D N 1
ATOM 10254 C CA . VAL F 1 142 ? 56.635 27.036 -2.213 1.00 30.30 365 VAL D CA 1
ATOM 10255 C C . VAL F 1 142 ? 55.907 27.605 -1.016 1.00 34.08 365 VAL D C 1
ATOM 10256 O O . VAL F 1 142 ? 55.803 26.955 0.031 1.00 36.78 365 VAL D O 1
ATOM 10260 N N . GLN F 1 143 ? 55.399 28.822 -1.172 1.00 34.35 366 GLN D N 1
ATOM 10261 C CA . GLN F 1 143 ? 54.753 29.565 -0.095 1.00 36.13 366 GLN D CA 1
ATOM 10262 C C . GLN F 1 143 ? 53.260 29.717 -0.344 1.00 32.94 366 GLN D C 1
ATOM 10263 O O . GLN F 1 143 ? 52.845 30.119 -1.436 1.00 36.16 366 GLN D O 1
ATOM 10269 N N . PHE F 1 144 ? 52.451 29.458 0.680 1.00 33.52 367 PHE D N 1
ATOM 10270 C CA . PHE F 1 144 ? 51.002 29.616 0.570 1.00 31.05 367 PHE D CA 1
ATOM 10271 C C . PHE F 1 144 ? 50.482 30.653 1.548 1.00 35.69 367 PHE D C 1
ATOM 10272 O O . PHE F 1 144 ? 50.856 30.650 2.726 1.00 37.44 367 PHE D O 1
ATOM 10280 N N . GLU F 1 145 ? 49.572 31.494 1.062 1.00 31.62 368 GLU D N 1
ATOM 10281 C CA . GLU F 1 145 ? 48.773 32.387 1.883 1.00 35.72 368 GLU D CA 1
ATOM 10282 C C . GLU F 1 145 ? 47.493 31.687 2.307 1.00 35.75 368 GLU D C 1
ATOM 10283 O O . GLU F 1 145 ? 46.695 31.303 1.450 1.00 38.51 368 GLU D O 1
ATOM 10289 N N . THR F 1 146 ? 47.255 31.567 3.608 1.00 34.45 369 THR D N 1
ATOM 10290 C CA . THR F 1 146 ? 46.041 30.900 4.091 1.00 36.05 369 THR D CA 1
ATOM 10291 C C . THR F 1 146 ? 45.228 31.830 4.980 1.00 39.72 369 THR D C 1
ATOM 10292 O O . THR F 1 146 ? 45.599 32.978 5.240 1.00 39.73 369 THR D O 1
ATOM 10296 N N . ASP F 1 147 ? 44.101 31.318 5.470 1.00 39.51 370 ASP D N 1
ATOM 10297 C CA . ASP F 1 147 ? 43.247 32.054 6.396 1.00 38.01 370 ASP D CA 1
ATOM 10298 C C . ASP F 1 147 ? 43.422 31.595 7.841 1.00 38.61 370 ASP D C 1
ATOM 10299 O O . ASP F 1 147 ? 42.487 31.707 8.641 1.00 40.64 370 ASP D O 1
ATOM 10304 N N . THR F 1 148 ? 44.594 31.065 8.191 1.00 39.48 371 THR D N 1
ATOM 10305 C CA . THR F 1 148 ? 44.844 30.644 9.558 1.00 38.11 371 THR D CA 1
ATOM 10306 C C . THR F 1 148 ? 46.302 30.898 9.894 1.00 36.51 371 THR D C 1
ATOM 10307 O O . THR F 1 148 ? 47.171 30.849 9.022 1.00 35.37 371 THR D O 1
ATOM 10311 N N . ASP F 1 149 ? 46.570 31.164 11.171 1.00 40.07 372 ASP D N 1
ATOM 10312 C CA . ASP F 1 149 ? 47.940 31.173 11.658 1.00 40.44 372 ASP D CA 1
ATOM 10313 C C . ASP F 1 149 ? 48.164 30.146 12.764 1.00 43.87 372 ASP D C 1
ATOM 10314 O O . ASP F 1 149 ? 49.200 30.192 13.436 1.00 42.35 372 ASP D O 1
ATOM 10319 N N . ARG F 1 150 ? 47.236 29.190 12.953 1.00 37.58 373 ARG D N 1
ATOM 10320 C CA . ARG F 1 150 ? 47.485 28.173 13.966 1.00 41.88 373 ARG D CA 1
ATOM 10321 C C . ARG F 1 150 ? 47.079 26.740 13.605 1.00 35.32 373 ARG D C 1
ATOM 10322 O O . ARG F 1 150 ? 47.461 25.840 14.352 1.00 37.40 373 ARG D O 1
ATOM 10330 N N . ASP F 1 151 ? 46.304 26.481 12.549 1.00 35.61 374 ASP D N 1
ATOM 10331 C CA . ASP F 1 151 ? 45.611 25.189 12.507 1.00 37.35 374 ASP D CA 1
ATOM 10332 C C . ASP F 1 151 ? 46.421 24.055 11.874 1.00 35.12 374 ASP D C 1
ATOM 10333 O O . ASP F 1 151 ? 46.204 22.882 12.225 1.00 41.04 374 ASP D O 1
ATOM 10338 N N . PHE F 1 152 ? 47.397 24.356 11.034 1.00 31.75 375 PHE D N 1
ATOM 10339 C CA . PHE F 1 152 ? 48.180 23.320 10.361 1.00 32.03 375 PHE D CA 1
ATOM 10340 C C . PHE F 1 152 ? 49.337 22.812 11.213 1.00 31.52 375 PHE D C 1
ATOM 10341 O O . PHE F 1 152 ? 50.039 23.598 11.863 1.00 35.56 375 PHE D O 1
ATOM 10349 N N . GLU F 1 153 ? 49.514 21.487 11.243 1.00 29.35 376 GLU D N 1
ATOM 10350 C CA . GLU F 1 153 ? 50.576 20.840 11.987 1.00 28.72 376 GLU D CA 1
ATOM 10351 C C . GLU F 1 153 ? 51.798 20.604 11.106 1.00 30.46 376 GLU D C 1
ATOM 10352 O O . GLU F 1 153 ? 51.703 20.522 9.882 1.00 32.98 376 GLU D O 1
ATOM 10358 N N . ALA F 1 154 ? 52.960 20.465 11.749 1.00 29.49 377 ALA D N 1
ATOM 10359 C CA . ALA F 1 154 ? 54.183 20.137 11.028 1.00 27.95 377 ALA D CA 1
ATOM 10360 C C . ALA F 1 154 ? 54.328 18.625 10.831 1.00 29.21 377 ALA D C 1
ATOM 10361 O O . ALA F 1 154 ? 53.830 17.824 11.626 1.00 29.79 377 ALA D O 1
ATOM 10363 N N . ASN F 1 155 ? 55.083 18.257 9.791 1.00 29.45 378 ASN D N 1
ATOM 10364 C CA . ASN F 1 155 ? 55.489 16.895 9.458 1.00 29.31 378 ASN D CA 1
ATOM 10365 C C . ASN F 1 155 ? 54.303 16.008 9.095 1.00 29.27 378 ASN D C 1
ATOM 10366 O O . ASN F 1 155 ? 54.421 14.784 9.167 1.00 28.88 378 ASN D O 1
ATOM 10371 N N . GLN F 1 156 ? 53.177 16.614 8.731 1.00 26.04 379 GLN D N 1
ATOM 10372 C CA . GLN F 1 156 ? 51.953 15.891 8.393 1.00 27.00 379 GLN D CA 1
ATOM 10373 C C . GLN F 1 156 ? 51.616 16.080 6.919 1.00 26.75 379 GLN D C 1
ATOM 10374 O O . GLN F 1 156 ? 51.747 17.180 6.372 1.00 27.41 379 GLN D O 1
ATOM 10380 N N . ASN F 1 157 ? 51.116 15.010 6.299 1.00 26.46 380 ASN D N 1
ATOM 10381 C CA . ASN F 1 157 ? 50.727 15.044 4.892 1.00 26.14 380 ASN D CA 1
ATOM 10382 C C . ASN F 1 157 ? 49.765 16.165 4.581 1.00 21.73 380 ASN D C 1
ATOM 10383 O O . ASN F 1 157 ? 48.656 16.224 5.132 1.00 23.80 380 ASN D O 1
ATOM 10388 N N . THR F 1 158 ? 50.145 17.027 3.641 1.00 23.26 381 THR D N 1
ATOM 10389 C CA . THR F 1 158 ? 49.380 18.216 3.297 1.00 22.98 381 THR D CA 1
ATOM 10390 C C . THR F 1 158 ? 49.272 18.355 1.781 1.00 22.00 381 THR D C 1
ATOM 10391 O O . THR F 1 158 ? 50.246 18.122 1.070 1.00 23.68 381 THR D O 1
ATOM 10395 N N . LYS F 1 159 ? 48.099 18.710 1.279 1.00 20.36 382 LYS D N 1
ATOM 10396 C CA . LYS F 1 159 ? 47.858 18.778 -0.160 1.00 25.09 382 LYS D CA 1
ATOM 10397 C C . LYS F 1 159 ? 47.249 20.119 -0.540 1.00 22.67 382 LYS D C 1
ATOM 10398 O O . LYS F 1 159 ? 46.345 20.634 0.137 1.00 23.57 382 LYS D O 1
ATOM 10404 N N . PHE F 1 160 ? 47.705 20.687 -1.652 1.00 22.25 383 PHE D N 1
ATOM 10405 C CA . PHE F 1 160 ? 46.990 21.814 -2.245 1.00 23.86 383 PHE D CA 1
ATOM 10406 C C . PHE F 1 160 ? 46.200 21.378 -3.479 1.00 25.20 383 PHE D C 1
ATOM 10407 O O . PHE F 1 160 ? 46.789 20.875 -4.449 1.00 24.18 383 PHE D O 1
ATOM 10415 N N . THR F 1 161 ? 44.875 21.591 -3.438 1.00 22.36 384 THR D N 1
ATOM 10416 C CA . THR F 1 161 ? 43.980 21.338 -4.568 1.00 23.77 384 THR D CA 1
ATOM 10417 C C . THR F 1 161 ? 43.628 22.651 -5.239 1.00 21.57 384 THR D C 1
ATOM 10418 O O . THR F 1 161 ? 42.975 23.508 -4.607 1.00 26.11 384 THR D O 1
ATOM 10422 N N . PRO F 1 162 ? 43.996 22.852 -6.496 1.00 24.35 385 PRO D N 1
ATOM 10423 C CA . PRO F 1 162 ? 43.717 24.138 -7.139 1.00 24.03 385 PRO D CA 1
ATOM 10424 C C . PRO F 1 162 ? 42.255 24.226 -7.530 1.00 26.07 385 PRO D C 1
ATOM 10425 O O . PRO F 1 162 ? 41.605 23.235 -7.896 1.00 25.95 385 PRO D O 1
ATOM 10429 N N . VAL F 1 163 ? 41.719 25.428 -7.451 1.00 23.32 386 VAL D N 1
ATOM 10430 C CA . VAL F 1 163 ? 40.353 25.693 -7.876 1.00 21.62 386 VAL D CA 1
ATOM 10431 C C . VAL F 1 163 ? 40.288 26.709 -9.013 1.00 28.65 386 VAL D C 1
ATOM 10432 O O . VAL F 1 163 ? 39.577 26.500 -10.007 1.00 28.27 386 VAL D O 1
ATOM 10436 N N . GLY F 1 164 ? 40.947 27.860 -8.846 1.00 25.17 387 GLY D N 1
ATOM 10437 C CA . GLY F 1 164 ? 40.706 28.953 -9.773 1.00 28.73 387 GLY D CA 1
ATOM 10438 C C . GLY F 1 164 ? 41.793 30.003 -9.627 1.00 26.36 387 GLY D C 1
ATOM 10439 O O . GLY F 1 164 ? 42.805 29.779 -8.965 1.00 25.89 387 GLY D O 1
ATOM 10440 N N . VAL F 1 165 ? 41.604 31.129 -10.312 1.00 29.25 388 VAL D N 1
ATOM 10441 C CA . VAL F 1 165 ? 42.609 32.194 -10.272 1.00 31.33 388 VAL D CA 1
ATOM 10442 C C . VAL F 1 165 ? 41.961 33.468 -9.745 1.00 29.76 388 VAL D C 1
ATOM 10443 O O . VAL F 1 165 ? 40.737 33.644 -9.778 1.00 27.47 388 VAL D O 1
ATOM 10447 N N . ILE F 1 166 ? 42.807 34.378 -9.236 1.00 32.11 389 ILE D N 1
ATOM 10448 C CA . ILE F 1 166 ? 42.308 35.620 -8.659 1.00 32.99 389 ILE D CA 1
ATOM 10449 C C . ILE F 1 166 ? 43.020 36.817 -9.271 1.00 31.91 389 ILE D C 1
ATOM 10450 O O . ILE F 1 166 ? 44.021 36.697 -9.982 1.00 32.96 389 ILE D O 1
ATOM 10455 N N . GLN F 1 167 ? 42.490 37.984 -8.943 1.00 32.66 390 GLN D N 1
ATOM 10456 C CA . GLN F 1 167 ? 43.029 39.257 -9.420 1.00 34.01 390 GLN D CA 1
ATOM 10457 C C . GLN F 1 167 ? 42.671 40.336 -8.401 1.00 29.75 390 GLN D C 1
ATOM 10458 O O . GLN F 1 167 ? 41.634 40.269 -7.739 1.00 32.75 390 GLN D O 1
ATOM 10464 N N . ASP F 1 168 ? 43.572 41.318 -8.231 1.00 33.43 391 ASP D N 1
ATOM 10465 C CA . ASP F 1 168 ? 43.304 42.449 -7.338 1.00 37.07 391 ASP D CA 1
ATOM 10466 C C . ASP F 1 168 ? 42.432 43.453 -8.091 1.00 38.96 391 ASP D C 1
ATOM 10467 O O . ASP F 1 168 ? 42.922 44.163 -8.978 1.00 36.78 391 ASP D O 1
ATOM 10472 N N . GLY F 1 169 ? 41.142 43.510 -7.725 1.00 36.76 392 GLY D N 1
ATOM 10473 C CA . GLY F 1 169 ? 40.136 44.267 -8.456 1.00 34.44 392 GLY D CA 1
ATOM 10474 C C . GLY F 1 169 ? 40.316 45.774 -8.405 1.00 36.92 392 GLY D C 1
ATOM 10475 O O . GLY F 1 169 ? 39.711 46.487 -9.224 1.00 35.69 392 GLY D O 1
ATOM 10476 N N . GLY F 1 170 ? 41.124 46.276 -7.457 1.00 38.60 393 GLY D N 1
ATOM 10477 C CA . GLY F 1 170 ? 41.462 47.699 -7.451 1.00 39.21 393 GLY D CA 1
ATOM 10478 C C . GLY F 1 170 ? 42.547 48.103 -8.436 1.00 41.45 393 GLY D C 1
ATOM 10479 O O . GLY F 1 170 ? 42.855 49.301 -8.560 1.00 40.81 393 GLY D O 1
ATOM 10480 N N . THR F 1 171 ? 43.128 47.132 -9.134 1.00 39.83 394 THR D N 1
ATOM 10481 C CA . THR F 1 171 ? 44.061 47.359 -10.227 1.00 38.64 394 THR D CA 1
ATOM 10482 C C . THR F 1 171 ? 43.432 46.891 -11.534 1.00 40.20 394 THR D C 1
ATOM 10483 O O . THR F 1 171 ? 42.386 46.230 -11.550 1.00 37.04 394 THR D O 1
ATOM 10487 N N . THR F 1 172 ? 44.069 47.267 -12.639 1.00 36.78 395 THR D N 1
ATOM 10488 C CA . THR F 1 172 ? 43.486 47.092 -13.964 1.00 34.64 395 THR D CA 1
ATOM 10489 C C . THR F 1 172 ? 42.896 45.692 -14.140 1.00 34.92 395 THR D C 1
ATOM 10490 O O . THR F 1 172 ? 43.601 44.690 -14.023 1.00 37.80 395 THR D O 1
ATOM 10494 N N . HIS F 1 173 ? 41.605 45.647 -14.452 1.00 32.91 396 HIS D N 1
ATOM 10495 C CA . HIS F 1 173 ? 40.895 44.385 -14.602 1.00 33.67 396 HIS D CA 1
ATOM 10496 C C . HIS F 1 173 ? 41.524 43.513 -15.692 1.00 38.39 396 HIS D C 1
ATOM 10497 O O . HIS F 1 173 ? 41.989 44.006 -16.724 1.00 36.53 396 HIS D O 1
ATOM 10504 N N . ARG F 1 174 ? 41.582 42.199 -15.432 1.00 35.43 397 ARG D N 1
ATOM 10505 C CA . ARG F 1 174 ? 42.184 41.199 -16.330 1.00 35.28 397 ARG D CA 1
ATOM 10506 C C . ARG F 1 174 ? 43.676 41.411 -16.567 1.00 37.84 397 ARG D C 1
ATOM 10507 O O . ARG F 1 174 ? 44.231 40.885 -17.532 1.00 36.29 397 ARG D O 1
ATOM 10515 N N . ASN F 1 175 ? 44.354 42.155 -15.693 1.00 36.17 398 ASN D N 1
ATOM 10516 C CA . ASN F 1 175 ? 45.803 42.288 -15.821 1.00 39.08 398 ASN D CA 1
ATOM 10517 C C . ASN F 1 175 ? 46.588 41.080 -15.320 1.00 36.97 398 ASN D C 1
ATOM 10518 O O . ASN F 1 175 ? 47.808 41.040 -15.515 1.00 36.68 398 ASN D O 1
ATOM 10523 N N . GLU F 1 176 ? 45.932 40.086 -14.717 1.00 35.21 399 GLU D N 1
ATOM 10524 C CA . GLU F 1 176 ? 46.572 38.823 -14.376 1.00 34.57 399 GLU D CA 1
ATOM 10525 C C . GLU F 1 176 ? 45.487 37.760 -14.285 1.00 32.77 399 GLU D C 1
ATOM 10526 O O . GLU F 1 176 ? 44.307 38.096 -14.158 1.00 31.79 399 GLU D O 1
ATOM 10532 N N . PRO F 1 177 ? 45.854 36.471 -14.397 1.00 32.31 400 PRO D N 1
ATOM 10533 C CA . PRO F 1 177 ? 47.199 35.937 -14.662 1.00 32.35 400 PRO D CA 1
ATOM 10534 C C . PRO F 1 177 ? 47.771 36.371 -16.002 1.00 28.18 400 PRO D C 1
ATOM 10535 O O . PRO F 1 177 ? 47.041 36.900 -16.828 1.00 31.47 400 PRO D O 1
ATOM 10539 N N . GLN F 1 178 ? 49.059 36.099 -16.196 1.00 34.95 401 GLN D N 1
ATOM 10540 C CA . GLN F 1 178 ? 49.751 36.217 -17.475 1.00 32.55 401 GLN D CA 1
ATOM 10541 C C . GLN F 1 178 ? 50.158 34.827 -17.939 1.00 29.63 401 GLN D C 1
ATOM 10542 O O . GLN F 1 178 ? 51.199 34.289 -17.526 1.00 30.23 401 GLN D O 1
ATOM 10548 N N . GLN F 1 179 ? 49.343 34.250 -18.822 1.00 35.31 402 GLN D N 1
ATOM 10549 C CA . GL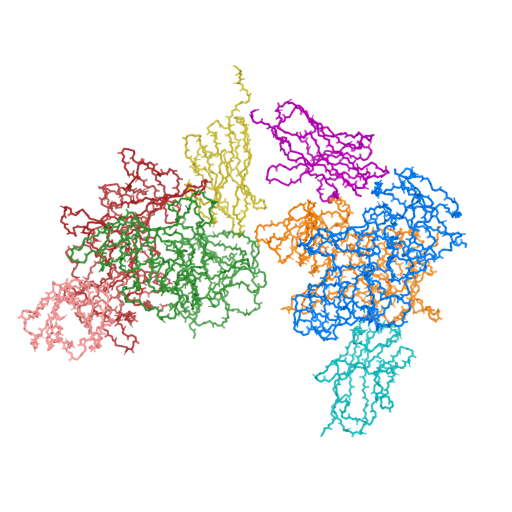N F 1 179 ? 49.484 32.837 -19.130 1.00 33.17 402 GLN D CA 1
ATOM 10550 C C . GLN F 1 179 ? 50.718 32.547 -19.964 1.00 33.87 402 GLN D C 1
ATOM 10551 O O . GLN F 1 179 ? 51.186 31.411 -19.980 1.00 32.49 402 GLN D O 1
ATOM 10557 N N . TRP F 1 180 ? 51.302 33.556 -20.637 1.00 35.45 403 TRP D N 1
ATOM 10558 C CA . TRP F 1 180 ? 52.508 33.297 -21.410 1.00 33.04 403 TRP D CA 1
ATOM 10559 C C . TRP F 1 180 ? 53.786 33.729 -20.698 1.00 35.20 403 TRP D C 1
ATOM 10560 O O . TRP F 1 180 ? 54.857 33.655 -21.295 1.00 37.23 403 TRP D O 1
ATOM 10571 N N . VAL F 1 181 ? 53.712 34.095 -19.423 1.00 35.48 404 VAL D N 1
ATOM 10572 C CA . VAL F 1 181 ? 54.891 34.448 -18.622 1.00 35.72 404 VAL D CA 1
ATOM 10573 C C . VAL F 1 181 ? 55.264 33.263 -17.716 1.00 35.10 404 VAL D C 1
ATOM 10574 O O . VAL F 1 181 ? 54.552 32.963 -16.750 1.00 35.94 404 VAL D O 1
ATOM 10578 N N . LEU F 1 182 ? 56.394 32.609 -17.996 1.00 36.22 405 LEU D N 1
ATOM 10579 C CA . LEU F 1 182 ? 56.866 31.519 -17.144 1.00 30.42 405 LEU D CA 1
ATOM 10580 C C . LEU F 1 182 ? 57.352 32.037 -15.788 1.00 38.59 405 LEU D C 1
ATOM 10581 O O . LEU F 1 182 ? 58.001 33.092 -15.708 1.00 38.02 405 LEU D O 1
ATOM 10586 N N . PRO F 1 183 ? 57.126 31.289 -14.709 1.00 37.58 406 PRO D N 1
ATOM 10587 C CA . PRO F 1 183 ? 57.690 31.667 -13.409 1.00 35.49 406 PRO D CA 1
ATOM 10588 C C . PRO F 1 183 ? 59.189 31.381 -13.375 1.00 37.03 406 PRO D C 1
ATOM 10589 O O . PRO F 1 183 ? 59.755 30.756 -14.279 1.00 36.64 406 PRO D O 1
ATOM 10593 N N . SER F 1 184 ? 59.838 31.853 -12.296 1.00 39.39 407 SER D N 1
ATOM 10594 C CA . SER F 1 184 ? 61.246 31.556 -12.007 1.00 38.92 407 SER D CA 1
ATOM 10595 C C . SER F 1 184 ? 61.267 30.367 -11.054 1.00 36.29 407 SER D C 1
ATOM 10596 O O . SER F 1 184 ? 61.168 30.520 -9.838 1.00 37.35 407 SER D O 1
ATOM 10599 N N . TYR F 1 185 ? 61.396 29.169 -11.624 1.00 34.93 408 TYR D N 1
ATOM 10600 C CA . TYR F 1 185 ? 61.149 27.945 -10.870 1.00 37.44 408 TYR D CA 1
ATOM 10601 C C . TYR F 1 185 ? 62.061 27.806 -9.656 1.00 37.92 408 TYR D C 1
ATOM 10602 O O . TYR F 1 185 ? 61.738 27.046 -8.731 1.00 34.49 408 TYR D O 1
ATOM 10611 N N . SER F 1 186 ? 63.202 28.508 -9.633 1.00 40.58 409 SER D N 1
ATOM 10612 C CA . SER F 1 186 ? 64.127 28.424 -8.511 1.00 38.68 409 SER D CA 1
ATOM 10613 C C . SER F 1 186 ? 64.125 29.681 -7.655 1.00 39.32 409 SER D C 1
ATOM 10614 O O . SER F 1 186 ? 65.050 29.895 -6.865 1.00 43.49 409 SER D O 1
ATOM 10617 N N . GLY F 1 187 ? 63.106 30.510 -7.788 1.00 38.24 410 GLY D N 1
ATOM 10618 C CA . GLY F 1 187 ? 62.974 31.703 -6.987 1.00 43.11 410 GLY D CA 1
ATOM 10619 C C . GLY F 1 187 ? 63.506 32.928 -7.712 1.00 48.49 410 GLY D C 1
ATOM 10620 O O . GLY F 1 187 ? 64.172 32.847 -8.752 1.00 43.82 410 GLY D O 1
ATOM 10621 N N . ARG F 1 188 ? 63.187 34.086 -7.137 1.00 53.35 411 ARG D N 1
ATOM 10622 C CA . ARG F 1 188 ? 63.529 35.346 -7.780 1.00 59.69 411 ARG D CA 1
ATOM 10623 C C . ARG F 1 188 ? 65.044 35.468 -7.915 1.00 60.15 411 ARG D C 1
ATOM 10624 O O . ARG F 1 188 ? 65.814 34.955 -7.092 1.00 58.77 411 ARG D O 1
ATOM 10632 N N . ASN F 1 189 ? 65.464 36.130 -8.990 1.00 61.57 412 ASN D N 1
ATOM 10633 C CA . ASN F 1 189 ? 66.880 36.347 -9.278 1.00 64.07 412 ASN D CA 1
ATOM 10634 C C . ASN F 1 189 ? 67.564 35.033 -9.645 1.00 64.03 412 ASN D C 1
ATOM 10635 O O . ASN F 1 189 ? 68.722 34.803 -9.284 1.00 64.62 412 ASN D O 1
ATOM 10640 N N . THR F 1 190 ? 66.836 34.161 -10.353 1.00 61.80 413 THR D N 1
ATOM 10641 C CA . THR F 1 190 ? 67.334 32.858 -10.775 1.00 52.99 413 THR D CA 1
ATOM 10642 C C . THR F 1 190 ? 66.805 32.581 -12.177 1.00 51.43 413 THR D C 1
ATOM 10643 O O . THR F 1 190 ? 65.893 33.256 -12.657 1.00 56.62 413 THR D O 1
ATOM 10647 N N . HIS F 1 191 ? 67.375 31.578 -12.838 1.00 52.99 414 HIS D N 1
ATOM 10648 C CA . HIS F 1 191 ? 67.004 31.256 -14.213 1.00 54.82 414 HIS D CA 1
ATOM 10649 C C . HIS F 1 191 ? 66.607 29.785 -14.337 1.00 48.85 414 HIS D C 1
ATOM 10650 O O . HIS F 1 191 ? 67.113 28.915 -13.619 1.00 49.18 414 HIS D O 1
ATOM 10657 N N . ASN F 1 192 ? 65.740 29.511 -15.305 1.00 46.77 415 ASN D N 1
ATOM 10658 C CA . ASN F 1 192 ? 65.145 28.198 -15.505 1.00 44.72 415 ASN D CA 1
ATOM 10659 C C . ASN F 1 192 ? 66.040 27.308 -16.359 1.00 45.39 415 ASN D C 1
ATOM 10660 O O . ASN F 1 192 ? 66.807 27.790 -17.200 1.00 43.74 415 ASN D O 1
ATOM 10665 N N . VAL F 1 193 ? 65.937 26.000 -16.133 1.00 38.09 416 VAL D N 1
ATOM 10666 C CA . VAL F 1 193 ? 66.735 24.999 -16.835 1.00 42.87 416 VAL D CA 1
ATOM 10667 C C . VAL F 1 193 ? 65.816 23.970 -17.483 1.00 44.28 416 VAL D C 1
ATOM 10668 O O . VAL F 1 193 ? 64.682 23.743 -17.053 1.00 41.36 416 VAL D O 1
ATOM 10672 N N . HIS F 1 194 ? 66.330 23.333 -18.528 1.00 43.55 417 HIS D N 1
ATOM 10673 C CA . HIS F 1 194 ? 65.674 22.176 -19.138 1.00 45.52 417 HIS D CA 1
ATOM 10674 C C . HIS F 1 194 ? 64.249 22.478 -19.606 1.00 44.37 417 HIS D C 1
ATOM 10675 O O . HIS F 1 194 ? 63.400 21.581 -19.634 1.00 44.05 417 HIS D O 1
ATOM 10682 N N . LEU F 1 195 ? 63.971 23.724 -19.985 1.00 43.25 418 LEU D N 1
ATOM 10683 C CA . LEU F 1 195 ? 62.647 24.090 -20.476 1.00 40.20 418 LEU D CA 1
ATOM 10684 C C . LEU F 1 195 ? 62.344 23.421 -21.815 1.00 43.62 418 LEU D C 1
ATOM 10685 O O . LEU F 1 195 ? 63.238 23.183 -22.632 1.00 42.82 418 LEU D O 1
ATOM 10690 N N . ALA F 1 196 ? 61.064 23.095 -22.037 1.00 37.02 419 ALA D N 1
ATOM 10691 C CA . ALA F 1 196 ? 60.658 22.694 -23.377 1.00 38.04 419 ALA D CA 1
ATOM 10692 C C . ALA F 1 196 ? 60.697 23.921 -24.291 1.00 36.74 419 ALA D C 1
ATOM 10693 O O . ALA F 1 196 ? 60.431 25.037 -23.843 1.00 34.32 419 ALA D O 1
ATOM 10695 N N . PRO F 1 197 ? 61.032 23.742 -25.571 1.00 36.47 420 PRO D N 1
ATOM 10696 C CA . PRO F 1 197 ? 61.318 24.908 -26.417 1.00 40.74 420 PRO D CA 1
ATOM 10697 C C . PRO F 1 197 ? 60.114 25.805 -26.637 1.00 41.64 420 PRO D C 1
ATOM 10698 O O . PRO F 1 197 ? 58.963 25.350 -26.679 1.00 40.59 420 PRO D O 1
ATOM 10702 N N . ALA F 1 198 ? 60.394 27.106 -26.793 1.00 39.71 421 ALA D N 1
ATOM 10703 C CA . ALA F 1 198 ? 59.376 28.043 -27.259 1.00 38.13 421 ALA D CA 1
ATOM 10704 C C . ALA F 1 198 ? 58.920 27.659 -28.663 1.00 37.34 421 ALA D C 1
ATOM 10705 O O . ALA F 1 198 ? 59.651 27.021 -29.428 1.00 38.44 421 ALA D O 1
ATOM 10707 N N . VAL F 1 199 ? 57.674 27.995 -28.986 1.00 39.91 422 VAL D N 1
ATOM 10708 C CA . VAL F 1 199 ? 57.073 27.581 -30.256 1.00 40.17 422 VAL D CA 1
ATOM 10709 C C . VAL F 1 199 ? 56.506 28.807 -30.957 1.00 36.58 422 VAL D C 1
ATOM 10710 O O . VAL F 1 199 ? 55.954 29.702 -30.312 1.00 37.74 422 VAL D O 1
ATOM 10714 N N . ALA F 1 200 ? 56.655 28.847 -32.279 1.00 41.42 423 ALA D N 1
ATOM 10715 C CA . ALA F 1 200 ? 56.040 29.876 -33.108 1.00 46.28 423 ALA D CA 1
ATOM 10716 C C . ALA F 1 200 ? 55.830 29.300 -34.498 1.00 42.88 423 ALA D C 1
ATOM 10717 O O . ALA F 1 200 ? 56.554 28.384 -34.902 1.00 46.79 423 ALA D O 1
ATOM 10719 N N . PRO F 1 201 ? 54.849 29.791 -35.243 1.00 44.75 424 PRO D N 1
ATOM 10720 C CA . PRO F 1 201 ? 54.674 29.298 -36.613 1.00 49.47 424 PRO D CA 1
ATOM 10721 C C . PRO F 1 201 ? 55.781 29.831 -37.511 1.00 50.43 424 PRO D C 1
ATOM 10722 O O . PRO F 1 201 ? 56.234 30.965 -37.356 1.00 51.94 424 PRO D O 1
ATOM 10726 N N . THR F 1 202 ? 56.228 28.995 -38.441 1.00 51.41 425 THR D N 1
ATOM 10727 C CA . THR F 1 202 ? 57.320 29.347 -39.340 1.00 53.49 425 THR D CA 1
ATOM 10728 C C . THR F 1 202 ? 56.882 29.520 -40.785 1.00 54.53 425 THR D C 1
ATOM 10729 O O . THR F 1 202 ? 57.398 30.400 -41.480 1.00 58.15 425 THR D O 1
ATOM 10733 N N . PHE F 1 203 ? 55.931 28.717 -41.247 1.00 51.88 426 PHE D N 1
ATOM 10734 C CA . PHE F 1 203 ? 55.366 28.901 -42.575 1.00 49.16 426 PHE D CA 1
ATOM 10735 C C . PHE F 1 203 ? 54.682 30.261 -42.682 1.00 47.94 426 PHE D C 1
ATOM 10736 O O . PHE F 1 203 ? 53.940 30.655 -41.777 1.00 46.60 426 PHE D O 1
ATOM 10744 N N . PRO F 1 204 ? 54.867 30.988 -43.788 1.00 50.47 427 PRO D N 1
ATOM 10745 C CA . PRO F 1 204 ? 54.223 32.305 -43.903 1.00 46.16 427 PRO D CA 1
ATOM 10746 C C . PRO F 1 204 ? 52.708 32.160 -43.981 1.00 43.75 427 PRO D C 1
ATOM 10747 O O . PRO F 1 204 ? 52.184 31.261 -44.642 1.00 47.40 427 PRO D O 1
ATOM 10751 N N . GLY F 1 205 ? 52.001 33.060 -43.302 1.00 44.45 428 GLY D N 1
ATOM 10752 C CA . GLY F 1 205 ? 50.556 33.025 -43.298 1.00 43.55 428 GLY D CA 1
ATOM 10753 C C . GLY F 1 205 ? 49.939 32.104 -42.262 1.00 45.61 428 GLY D C 1
ATOM 10754 O O . GLY F 1 205 ? 48.702 32.055 -42.167 1.00 45.25 428 GLY D O 1
ATOM 10755 N N . GLU F 1 206 ? 50.755 31.385 -41.486 1.00 43.86 429 GLU D N 1
ATOM 10756 C CA . GLU F 1 206 ? 50.280 30.414 -40.510 1.00 40.95 429 GLU D CA 1
ATOM 10757 C C . GLU F 1 206 ? 50.248 31.028 -39.116 1.00 45.04 429 GLU D C 1
ATOM 10758 O O . GLU F 1 206 ? 51.014 31.946 -38.798 1.00 43.96 429 GLU D O 1
ATOM 10764 N N . GLN F 1 207 ? 49.313 30.537 -38.297 1.00 42.15 430 GLN D N 1
ATOM 10765 C CA . GLN F 1 207 ? 49.206 30.904 -36.893 1.00 38.77 430 GLN D CA 1
ATOM 10766 C C . GLN F 1 207 ? 49.081 29.633 -36.055 1.00 38.84 430 GLN D C 1
ATOM 10767 O O . GLN F 1 207 ? 48.752 28.559 -36.569 1.00 37.90 430 GLN D O 1
ATOM 10773 N N . LEU F 1 208 ? 49.370 29.767 -34.758 1.00 37.49 431 LEU D N 1
ATOM 10774 C CA . LEU F 1 208 ? 49.137 28.663 -33.833 1.00 36.35 431 LEU D CA 1
ATOM 10775 C C . LEU F 1 208 ? 47.640 28.415 -33.700 1.00 33.19 431 LEU D C 1
ATOM 10776 O O . LEU F 1 208 ? 46.835 29.349 -33.719 1.00 34.47 431 LEU D O 1
ATOM 10781 N N . LEU F 1 209 ? 47.263 27.135 -33.571 1.00 33.33 432 LEU D N 1
ATOM 10782 C CA . LEU F 1 209 ? 45.912 26.749 -33.167 1.00 32.32 432 LEU D CA 1
ATOM 10783 C C . LEU F 1 209 ? 45.963 26.433 -31.678 1.00 27.91 432 LEU D C 1
ATOM 10784 O O . LEU F 1 209 ? 46.789 25.623 -31.251 1.00 31.77 432 LEU D O 1
ATOM 10789 N N . PHE F 1 210 ? 45.147 27.116 -30.895 1.00 29.16 433 PHE D N 1
ATOM 10790 C CA . PHE F 1 210 ? 45.138 26.969 -29.446 1.00 30.58 433 PHE D CA 1
ATOM 10791 C C . PHE F 1 210 ? 43.922 26.164 -28.989 1.00 27.08 433 PHE D C 1
ATOM 10792 O O . PHE F 1 210 ? 42.802 26.363 -29.471 1.00 29.17 433 PHE D O 1
ATOM 10800 N N . PHE F 1 211 ? 44.154 25.254 -28.052 1.00 29.17 434 PHE D N 1
ATOM 10801 C CA . PHE F 1 211 ? 43.046 24.582 -27.379 1.00 27.04 434 PHE D CA 1
ATOM 10802 C C . PHE F 1 211 ? 42.741 25.343 -26.089 1.00 25.93 434 PHE D C 1
ATOM 10803 O O . PHE F 1 211 ? 43.553 25.350 -25.154 1.00 27.67 434 PHE D O 1
ATOM 10811 N N . ARG F 1 212 ? 41.567 25.955 -26.035 1.00 26.31 435 ARG D N 1
ATOM 10812 C CA . ARG F 1 212 ? 41.252 27.000 -25.069 1.00 29.39 435 ARG D CA 1
ATOM 10813 C C . ARG F 1 212 ? 40.160 26.598 -24.082 1.00 29.87 435 ARG D C 1
ATOM 10814 O O . ARG F 1 212 ? 39.121 26.047 -24.473 1.00 27.39 435 ARG D O 1
ATOM 10822 N N . SER F 1 213 ? 40.396 26.918 -22.803 1.00 27.64 436 SER D N 1
ATOM 10823 C CA . SER F 1 213 ? 39.448 26.827 -21.700 1.00 29.68 436 SER D CA 1
ATOM 10824 C C . SER F 1 213 ? 39.283 28.176 -21.023 1.00 29.35 436 SER D C 1
ATOM 10825 O O . SER F 1 213 ? 40.072 29.102 -21.246 1.00 31.67 436 SER D O 1
ATOM 10828 N N . THR F 1 214 ? 38.257 28.259 -20.164 1.00 27.34 437 THR D N 1
ATOM 10829 C CA . THR F 1 214 ? 38.051 29.367 -19.235 1.00 32.24 437 THR D CA 1
ATOM 10830 C C . THR F 1 214 ? 38.321 28.871 -17.818 1.00 34.54 437 THR D C 1
ATOM 10831 O O . THR F 1 214 ? 37.579 28.032 -17.298 1.00 31.58 437 THR D O 1
ATOM 10835 N N . MET F 1 215 ? 39.390 29.368 -17.198 1.00 30.80 438 MET D N 1
ATOM 10836 C CA . MET F 1 215 ? 39.676 29.000 -15.817 1.00 28.21 438 MET D CA 1
ATOM 10837 C C . MET F 1 215 ? 38.626 29.600 -14.880 1.00 31.27 438 MET D C 1
ATOM 10838 O O . MET F 1 215 ? 38.202 30.744 -15.052 1.00 30.40 438 MET D O 1
ATOM 10843 N N . PRO F 1 216 ? 38.207 28.872 -13.850 1.00 29.95 439 PRO D N 1
ATOM 10844 C CA . PRO F 1 216 ? 37.363 29.494 -12.822 1.00 28.52 439 PRO D CA 1
ATOM 10845 C C . PRO F 1 216 ? 38.103 30.659 -12.153 1.00 23.66 439 PRO D C 1
ATOM 10846 O O . PRO F 1 216 ? 39.324 30.606 -11.957 1.00 26.97 439 PRO D O 1
ATOM 10850 N N . GLY F 1 217 ? 37.341 31.688 -11.798 1.00 30.14 440 GLY D N 1
ATOM 10851 C CA . GLY F 1 217 ? 37.836 32.799 -10.982 1.00 26.96 440 GLY D CA 1
ATOM 10852 C C . GLY F 1 217 ? 37.236 32.789 -9.583 1.00 27.55 440 GLY D C 1
ATOM 10853 O O . GLY F 1 217 ? 36.033 32.589 -9.408 1.00 26.95 440 GLY D O 1
ATOM 10854 N N . CYS F 1 218 ? 38.107 33.000 -8.585 1.00 29.86 441 CYS D N 1
ATOM 10855 C CA . CYS F 1 218 ? 37.737 32.930 -7.175 1.00 30.25 441 CYS D CA 1
ATOM 10856 C C . CYS F 1 218 ? 37.566 34.306 -6.536 1.00 30.94 441 CYS D C 1
ATOM 10857 O O . CYS F 1 218 ? 37.083 34.390 -5.394 1.00 31.11 441 CYS D O 1
ATOM 10860 N N . SER F 1 219 ? 37.927 35.372 -7.255 1.00 34.45 442 SER D N 1
ATOM 10861 C CA . SER F 1 219 ? 37.567 36.744 -6.890 1.00 36.35 442 SER D CA 1
ATOM 10862 C C . SER F 1 219 ? 38.346 37.741 -7.738 1.00 32.54 442 SER D C 1
ATOM 10863 O O . SER F 1 219 ? 39.352 37.389 -8.365 1.00 30.47 442 SER D O 1
ATOM 10866 N N . GLY F 1 220 ? 37.896 38.996 -7.731 1.00 36.23 443 GLY D N 1
ATOM 10867 C CA . GLY F 1 220 ? 38.484 40.002 -8.599 1.00 34.65 443 GLY D CA 1
ATOM 10868 C C . GLY F 1 220 ? 38.052 39.789 -10.041 1.00 36.57 443 GLY D C 1
ATOM 10869 O O . GLY F 1 220 ? 37.005 39.181 -10.342 1.00 35.95 443 GLY D O 1
ATOM 10870 N N . TYR F 1 221 ? 38.898 40.260 -10.953 1.00 31.60 444 TYR D N 1
ATOM 10871 C CA . TYR F 1 221 ? 38.600 40.297 -12.389 1.00 31.03 444 TYR D CA 1
ATOM 10872 C C . TYR F 1 221 ? 39.768 39.674 -13.140 1.00 35.31 444 TYR D C 1
ATOM 10873 O O . TYR F 1 221 ? 40.507 40.361 -13.859 1.00 32.97 444 TYR D O 1
ATOM 10882 N N . PRO F 1 222 ? 39.997 38.369 -12.969 1.00 33.15 445 PRO D N 1
ATOM 10883 C CA . PRO F 1 222 ? 41.141 37.747 -13.629 1.00 28.59 445 PRO D CA 1
ATOM 10884 C C . PRO F 1 222 ? 40.912 37.589 -15.120 1.00 30.60 445 PRO D C 1
ATOM 10885 O O . PRO F 1 222 ? 39.782 37.531 -15.609 1.00 31.47 445 PRO D O 1
ATOM 10889 N N . ASN F 1 223 ? 42.025 37.505 -15.838 1.00 28.94 446 ASN D N 1
ATOM 10890 C CA . ASN F 1 223 ? 42.022 37.007 -17.200 1.00 31.52 446 ASN D CA 1
ATOM 10891 C C . ASN F 1 223 ? 41.965 35.477 -17.120 1.00 28.56 446 ASN D C 1
ATOM 10892 O O . ASN F 1 223 ? 42.937 34.822 -16.719 1.00 30.54 446 ASN D O 1
ATOM 10897 N N . MET F 1 224 ? 40.840 34.932 -17.530 1.00 31.88 447 MET D N 1
ATOM 10898 C CA . MET F 1 224 ? 40.486 33.522 -17.349 1.00 33.38 447 MET D CA 1
ATOM 10899 C C . MET F 1 224 ? 40.756 32.686 -18.590 1.00 35.43 447 MET D C 1
ATOM 10900 O O . MET F 1 224 ? 40.552 31.456 -18.561 1.00 30.10 447 MET D O 1
ATOM 10905 N N . ASP F 1 225 ? 41.265 33.303 -19.659 1.00 33.14 448 ASP D N 1
ATOM 10906 C CA . ASP F 1 225 ? 41.677 32.570 -20.855 1.00 34.00 448 ASP D CA 1
ATOM 10907 C C . ASP F 1 225 ? 42.861 31.678 -20.550 1.00 32.44 448 ASP D C 1
ATOM 10908 O O . ASP F 1 225 ? 43.837 32.118 -19.938 1.00 32.49 448 ASP D O 1
ATOM 10913 N N . LEU F 1 226 ? 42.792 30.418 -20.987 1.00 28.12 449 LEU D N 1
ATOM 10914 C CA . LEU F 1 226 ? 43.938 29.527 -20.863 1.00 31.54 449 LEU D CA 1
ATOM 10915 C C . LEU F 1 226 ? 44.048 28.665 -22.107 1.00 33.15 449 LEU D C 1
ATOM 10916 O O . LEU F 1 226 ? 43.138 27.873 -22.412 1.00 28.80 449 LEU D O 1
ATOM 10921 N N . ASP F 1 227 ? 45.194 28.767 -22.769 1.00 29.35 450 ASP D N 1
ATOM 10922 C CA . ASP F 1 227 ? 45.457 28.086 -24.022 1.00 28.70 450 ASP D CA 1
ATOM 10923 C C . ASP F 1 227 ? 46.557 27.056 -23.831 1.00 30.57 450 ASP D C 1
ATOM 10924 O O . ASP F 1 227 ? 47.608 27.363 -23.266 1.00 31.22 450 ASP D O 1
ATOM 10929 N N . CYS F 1 228 ? 46.320 25.825 -24.287 1.00 27.00 451 CYS D N 1
ATOM 10930 C CA . CYS F 1 228 ? 47.366 24.820 -24.338 1.00 30.37 451 CYS D CA 1
ATOM 10931 C C . CYS F 1 228 ? 47.646 24.438 -25.785 1.00 26.47 451 CYS D C 1
ATOM 10932 O O . CYS F 1 228 ? 46.819 24.672 -26.686 1.00 28.67 451 CYS D O 1
ATOM 10935 N N . LEU F 1 229 ? 48.814 23.839 -25.995 1.00 28.18 452 LEU D N 1
ATOM 10936 C CA . LEU F 1 229 ? 49.235 23.460 -27.330 1.00 28.76 452 LEU D CA 1
ATOM 10937 C C . LEU F 1 229 ? 48.716 22.094 -27.744 1.00 31.25 452 LEU D C 1
ATOM 10938 O O . LEU F 1 229 ? 48.572 21.851 -28.950 1.00 29.64 452 LEU D O 1
ATOM 10943 N N . LEU F 1 230 ? 48.471 21.188 -26.768 1.00 29.07 453 LEU D N 1
ATOM 10944 C CA . LEU F 1 230 ? 48.018 19.784 -27.006 1.00 26.48 453 LEU D CA 1
ATOM 10945 C C . LEU F 1 230 ? 46.986 19.514 -25.916 1.00 26.92 453 LEU D C 1
ATOM 10946 O O . LEU F 1 230 ? 47.237 19.858 -24.766 1.00 28.54 453 LEU D O 1
ATOM 10951 N N . PRO F 1 231 ? 45.793 18.993 -26.241 1.00 27.13 454 PRO D N 1
ATOM 10952 C CA . PRO F 1 231 ? 44.902 18.498 -25.173 1.00 25.26 454 PRO D CA 1
ATOM 10953 C C . PRO F 1 231 ? 45.631 17.455 -24.329 1.00 21.19 454 PRO D C 1
ATOM 10954 O O . PRO F 1 231 ? 46.504 16.734 -24.811 1.00 23.61 454 PRO D O 1
ATOM 10958 N N . GLN F 1 232 ? 45.262 17.379 -23.034 1.00 22.93 455 GLN D N 1
ATOM 10959 C CA . GLN F 1 232 ? 45.939 16.419 -22.165 1.00 25.01 455 GLN D CA 1
ATOM 10960 C C . GLN F 1 232 ? 45.771 15.002 -22.710 1.00 22.29 455 GLN D C 1
ATOM 10961 O O . GLN F 1 232 ? 46.692 14.186 -22.660 1.00 23.92 455 GLN D O 1
ATOM 10967 N N . GLU F 1 233 ? 44.607 14.723 -23.305 1.00 22.37 456 GLU D N 1
ATOM 10968 C CA . GLU F 1 233 ? 44.374 13.403 -23.904 1.00 23.29 456 GLU D CA 1
ATOM 10969 C C . GLU F 1 233 ? 45.289 13.107 -25.091 1.00 23.99 456 GLU D C 1
ATOM 10970 O O . GLU F 1 233 ? 45.554 11.937 -25.380 1.00 24.92 456 GLU D O 1
ATOM 10976 N N . TRP F 1 234 ? 45.778 14.134 -25.819 1.00 24.38 457 TRP D N 1
ATOM 10977 C CA . TRP F 1 234 ? 46.750 13.822 -26.871 1.00 24.61 457 TRP D CA 1
ATOM 10978 C C . TRP F 1 234 ? 48.116 13.472 -26.276 1.00 24.14 457 TRP D C 1
ATOM 10979 O O . TRP F 1 234 ? 48.742 12.494 -26.697 1.00 24.89 457 TRP D O 1
ATOM 10990 N N . VAL F 1 235 ? 48.509 14.168 -25.202 1.00 23.84 458 VAL D N 1
ATOM 10991 C CA . VAL F 1 235 ? 49.711 13.795 -24.453 1.00 23.30 458 VAL D CA 1
ATOM 10992 C C . VAL F 1 235 ? 49.636 12.334 -24.029 1.00 24.50 458 VAL D C 1
ATOM 10993 O O . VAL F 1 235 ? 50.524 11.527 -24.327 1.00 24.51 458 VAL D O 1
ATOM 10997 N N . GLN F 1 236 ? 48.537 11.973 -23.354 1.00 24.83 459 GLN D N 1
ATOM 10998 C CA . GLN F 1 236 ? 48.343 10.605 -22.885 1.00 25.14 459 GLN D CA 1
ATOM 10999 C C . GLN F 1 236 ? 48.386 9.591 -24.025 1.00 24.23 459 GLN D C 1
ATOM 11000 O O . GLN F 1 236 ? 48.940 8.491 -23.878 1.00 25.29 459 GLN D O 1
ATOM 11006 N N . TYR F 1 237 ? 47.729 9.907 -25.144 1.00 24.64 460 TYR D N 1
ATOM 11007 C CA . TYR F 1 237 ? 47.610 8.973 -26.251 1.00 25.90 460 TYR D CA 1
ATOM 11008 C C . TYR F 1 237 ? 48.950 8.783 -26.956 1.00 26.56 460 TYR D C 1
ATOM 11009 O O . TYR F 1 237 ? 49.345 7.653 -27.272 1.00 26.45 460 TYR D O 1
ATOM 11018 N N . PHE F 1 238 ? 49.660 9.884 -27.216 1.00 28.31 461 PHE D N 1
ATOM 11019 C CA . PHE F 1 238 ? 50.981 9.783 -27.837 1.00 29.22 461 PHE D CA 1
ATOM 11020 C C . PHE F 1 238 ? 51.942 8.997 -26.966 1.00 30.82 461 PHE D C 1
ATOM 11021 O O . PHE F 1 238 ? 52.756 8.216 -27.470 1.00 27.14 461 PHE D O 1
ATOM 11029 N N . TYR F 1 239 ? 51.880 9.212 -25.649 1.00 31.11 462 TYR D N 1
ATOM 11030 C CA . TYR F 1 239 ? 52.716 8.450 -24.728 1.00 28.00 462 TYR D CA 1
ATOM 11031 C C . TYR F 1 239 ? 52.472 6.954 -24.874 1.00 27.78 462 TYR D C 1
ATOM 11032 O O . TYR F 1 239 ? 53.420 6.166 -24.865 1.00 29.13 462 TYR D O 1
ATOM 11041 N N . GLN F 1 240 ? 51.204 6.541 -25.021 1.00 26.48 463 GLN D N 1
ATOM 11042 C CA . GLN F 1 240 ? 50.901 5.109 -25.143 1.00 27.75 463 GLN D CA 1
ATOM 11043 C C . GLN F 1 240 ? 51.335 4.562 -26.485 1.00 30.24 463 GLN D C 1
ATOM 11044 O O . GLN F 1 240 ? 51.847 3.441 -26.568 1.00 33.31 463 GLN D O 1
ATOM 11050 N N . GLU F 1 241 ? 51.035 5.299 -27.555 1.00 31.31 464 GLU D N 1
ATOM 11051 C CA . GLU F 1 241 ? 51.224 4.777 -28.909 1.00 32.19 464 GLU D CA 1
ATOM 11052 C C . GLU F 1 241 ? 52.691 4.739 -29.287 1.00 35.90 464 GLU D C 1
ATOM 11053 O O . GLU F 1 241 ? 53.158 3.766 -29.897 1.00 34.76 464 GLU D O 1
ATOM 11059 N N . ALA F 1 242 ? 53.426 5.793 -28.947 1.00 31.72 465 ALA D N 1
ATOM 11060 C CA . ALA F 1 242 ? 54.861 5.857 -29.232 1.00 34.20 465 ALA D CA 1
ATOM 11061 C C . ALA F 1 242 ? 55.131 5.561 -30.710 1.00 35.15 465 ALA D C 1
ATOM 11062 O O . ALA F 1 242 ? 56.101 4.891 -31.063 1.00 37.78 465 ALA D O 1
ATOM 11064 N N . ALA F 1 243 ? 54.231 6.020 -31.570 1.00 36.16 466 ALA D N 1
ATOM 11065 C CA . ALA F 1 243 ? 54.338 5.789 -33.012 1.00 37.35 466 ALA D CA 1
ATOM 11066 C C . ALA F 1 243 ? 55.422 6.695 -33.599 1.00 36.16 466 ALA D C 1
ATOM 11067 O O . ALA F 1 243 ? 55.404 7.905 -33.366 1.00 36.80 466 ALA D O 1
ATOM 11069 N N . PRO F 1 244 ? 56.389 6.155 -34.334 1.00 41.33 467 PRO D N 1
ATOM 11070 C CA . PRO F 1 244 ? 57.483 7.007 -34.819 1.00 42.47 467 PRO D CA 1
ATOM 11071 C C . PRO F 1 244 ? 56.995 7.979 -35.889 1.00 41.44 467 PRO D C 1
ATOM 11072 O O . PRO F 1 244 ? 56.166 7.634 -36.735 1.00 45.42 467 PRO D O 1
ATOM 11076 N N . ALA F 1 245 ? 57.514 9.209 -35.832 1.00 38.60 468 ALA D N 1
ATOM 11077 C CA . ALA F 1 245 ? 57.116 10.287 -36.733 1.00 44.12 468 ALA D CA 1
ATOM 11078 C C . ALA F 1 245 ? 57.802 10.150 -38.089 1.00 47.14 468 ALA D C 1
ATOM 11079 O O . ALA F 1 245 ? 59.028 10.268 -38.178 1.00 47.70 468 ALA D O 1
ATOM 11081 N N . GLN F 1 246 ? 57.004 9.961 -39.150 1.00 47.97 469 GLN D N 1
ATOM 11082 C CA . GLN F 1 246 ? 57.539 9.681 -40.483 1.00 47.71 469 GLN D CA 1
ATOM 11083 C C . GLN F 1 246 ? 58.067 10.919 -41.189 1.00 46.15 469 GLN D C 1
ATOM 11084 O O . GLN F 1 246 ? 58.910 10.795 -42.083 1.00 46.56 469 GLN D O 1
ATOM 11090 N N . SER F 1 247 ? 57.585 12.098 -40.824 1.00 46.30 470 SER D N 1
ATOM 11091 C CA . SER F 1 247 ? 58.143 13.358 -41.290 1.00 44.49 470 SER D CA 1
ATOM 11092 C C . SER F 1 247 ? 58.116 14.296 -40.100 1.00 47.60 470 SER D C 1
ATOM 11093 O O . SER F 1 247 ? 57.908 13.856 -38.968 1.00 48.04 470 SER D O 1
ATOM 11096 N N . ASP F 1 248 ? 58.333 15.596 -40.335 1.00 47.18 471 ASP D N 1
ATOM 11097 C CA . ASP F 1 248 ? 58.281 16.569 -39.251 1.00 43.02 471 ASP D CA 1
ATOM 11098 C C . ASP F 1 248 ? 56.900 17.182 -39.069 1.00 42.16 471 ASP D C 1
ATOM 11099 O O . ASP F 1 248 ? 56.707 17.957 -38.122 1.00 42.96 471 ASP D O 1
ATOM 11104 N N . VAL F 1 249 ? 55.942 16.856 -39.939 1.00 40.97 472 VAL D N 1
ATOM 11105 C CA . VAL F 1 249 ? 54.622 17.479 -39.937 1.00 42.51 472 VAL D CA 1
ATOM 11106 C C . VAL F 1 249 ? 53.567 16.421 -40.232 1.00 41.79 472 VAL D C 1
ATOM 11107 O O . VAL F 1 249 ? 53.648 15.714 -41.241 1.00 38.96 472 VAL D O 1
ATOM 11111 N N . ALA F 1 250 ? 52.565 16.328 -39.367 1.00 38.54 473 ALA D N 1
ATOM 11112 C CA . ALA F 1 250 ? 51.407 15.474 -39.599 1.00 41.62 473 ALA D CA 1
ATOM 11113 C C . ALA F 1 250 ? 50.213 16.316 -40.027 1.00 36.06 473 ALA D C 1
ATOM 11114 O O . ALA F 1 250 ? 49.839 17.272 -39.340 1.00 40.42 473 ALA D O 1
ATOM 11116 N N . LEU F 1 251 ? 49.611 15.953 -41.164 1.00 37.99 474 LEU D N 1
ATOM 11117 C CA . LEU F 1 251 ? 48.443 16.657 -41.676 1.00 40.05 474 LEU D CA 1
ATOM 11118 C C . LEU F 1 251 ? 47.193 16.096 -41.011 1.00 36.35 474 LEU D C 1
ATOM 11119 O O . LEU F 1 251 ? 46.904 14.905 -41.162 1.00 33.89 474 LEU D O 1
ATOM 11124 N N . LEU F 1 252 ? 46.474 16.934 -40.255 1.00 35.48 475 LEU D N 1
ATOM 11125 C CA . LEU F 1 252 ? 45.212 16.544 -39.628 1.00 33.05 475 LEU D CA 1
ATOM 11126 C C . LEU F 1 252 ? 44.053 17.246 -40.314 1.00 35.84 475 LEU D C 1
ATOM 11127 O O . LEU F 1 252 ? 44.130 18.440 -40.607 1.00 36.01 475 LEU D O 1
ATOM 11132 N N . ARG F 1 253 ? 42.969 16.514 -40.550 1.00 34.32 476 ARG D N 1
ATOM 11133 C CA . ARG F 1 253 ? 41.718 17.112 -40.987 1.00 31.42 476 ARG D CA 1
ATOM 11134 C C . ARG F 1 253 ? 40.725 17.016 -39.846 1.00 34.53 476 ARG D C 1
ATOM 11135 O O . ARG F 1 253 ? 40.663 15.995 -39.147 1.00 35.49 476 ARG D O 1
ATOM 11143 N N . PHE F 1 254 ? 39.976 18.085 -39.647 1.00 32.05 477 PHE D N 1
ATOM 11144 C CA . PHE F 1 254 ? 38.916 18.134 -38.647 1.00 32.08 477 PHE D CA 1
ATOM 11145 C C . PHE F 1 254 ? 37.609 17.779 -39.351 1.00 36.20 477 PHE D C 1
ATOM 11146 O O . PHE F 1 254 ? 37.232 18.443 -40.329 1.00 36.20 477 PHE D O 1
ATOM 11154 N N . VAL F 1 255 ? 36.914 16.741 -38.856 1.00 32.93 478 VAL D N 1
ATOM 11155 C CA . VAL F 1 255 ? 35.854 16.077 -39.616 1.00 34.18 478 VAL D CA 1
ATOM 11156 C C . VAL F 1 255 ? 34.540 16.003 -38.840 1.00 33.66 478 VAL D C 1
ATOM 11157 O O . VAL F 1 255 ? 34.521 15.862 -37.611 1.00 32.35 478 VAL D O 1
ATOM 11161 N N . ASN F 1 256 ? 33.425 16.071 -39.583 1.00 31.81 479 ASN D N 1
ATOM 11162 C CA . ASN F 1 256 ? 32.101 15.812 -39.030 1.00 35.06 479 ASN D CA 1
ATOM 11163 C C . ASN F 1 256 ? 31.739 14.353 -39.283 1.00 37.62 479 ASN D C 1
ATOM 11164 O O . ASN F 1 256 ? 31.589 13.963 -40.450 1.00 38.49 479 ASN D O 1
ATOM 11169 N N . PRO F 1 257 ? 31.582 13.519 -38.247 1.00 35.99 480 PRO D N 1
ATOM 11170 C CA . PRO F 1 257 ? 31.386 12.072 -38.487 1.00 37.12 480 PRO D CA 1
ATOM 11171 C C . PRO F 1 257 ? 29.998 11.726 -38.991 1.00 38.61 480 PRO D C 1
ATOM 11172 O O . PRO F 1 257 ? 29.762 10.559 -39.342 1.00 39.58 480 PRO D O 1
ATOM 11176 N N . ASP F 1 258 ? 29.071 12.682 -38.981 1.00 37.53 481 ASP D N 1
ATOM 11177 C CA . ASP F 1 258 ? 27.735 12.449 -39.528 1.00 42.93 481 ASP D CA 1
ATOM 11178 C C . ASP F 1 258 ? 27.762 12.446 -41.050 1.00 42.38 481 ASP D C 1
ATOM 11179 O O . ASP F 1 258 ? 27.204 11.550 -41.693 1.00 41.96 481 ASP D O 1
ATOM 11184 N N . THR F 1 259 ? 28.418 13.448 -41.633 1.00 41.37 482 THR D N 1
ATOM 11185 C CA . THR F 1 259 ? 28.423 13.688 -43.062 1.00 40.52 482 THR D CA 1
ATOM 11186 C C . THR F 1 259 ? 29.738 13.337 -43.725 1.00 40.23 482 THR D C 1
ATOM 11187 O O . THR F 1 259 ? 29.794 13.306 -44.957 1.00 42.27 482 THR D O 1
ATOM 11191 N N . GLY F 1 260 ? 30.793 13.080 -42.956 1.00 38.00 483 GLY D N 1
ATOM 11192 C CA . GLY F 1 260 ? 32.104 12.903 -43.527 1.00 36.36 483 GLY D CA 1
ATOM 11193 C C . GLY F 1 260 ? 32.747 14.184 -44.010 1.00 37.43 483 GLY D C 1
ATOM 11194 O O . GLY F 1 260 ? 33.847 14.128 -44.563 1.00 37.24 483 GLY D O 1
ATOM 11195 N N . ARG F 1 261 ? 32.105 15.335 -43.799 1.00 39.26 484 ARG D N 1
ATOM 11196 C CA . ARG F 1 261 ? 32.593 16.606 -44.336 1.00 41.90 484 ARG D CA 1
ATOM 11197 C C . ARG F 1 261 ? 33.804 17.117 -43.555 1.00 40.06 484 ARG D C 1
ATOM 11198 O O . ARG F 1 261 ? 33.799 17.123 -42.321 1.00 40.71 484 ARG D O 1
ATOM 11206 N N . VAL F 1 262 ? 34.829 17.559 -44.279 1.00 39.53 485 VAL D N 1
ATOM 11207 C CA . VAL F 1 262 ? 36.036 18.133 -43.685 1.00 35.72 485 VAL D CA 1
ATOM 11208 C C . VAL F 1 262 ? 35.800 19.629 -43.479 1.00 39.02 485 VAL D C 1
ATOM 11209 O O . VAL F 1 262 ? 35.462 20.345 -44.427 1.00 39.82 485 VAL D O 1
ATOM 11213 N N . LEU F 1 263 ? 35.929 20.100 -42.233 1.00 36.56 486 LEU D N 1
ATOM 11214 C CA . LEU F 1 263 ? 35.697 21.518 -41.952 1.00 37.43 486 LEU D CA 1
ATOM 11215 C C . LEU F 1 263 ? 36.960 22.358 -42.102 1.00 39.06 486 LEU D C 1
ATOM 11216 O O . LEU F 1 263 ? 36.866 23.521 -42.509 1.00 39.64 486 LEU D O 1
ATOM 11221 N N . PHE F 1 264 ? 38.128 21.804 -41.779 1.00 37.11 487 PHE D N 1
ATOM 11222 C CA . PHE F 1 264 ? 39.409 22.467 -41.976 1.00 38.19 487 PHE D CA 1
ATOM 11223 C C . PHE F 1 264 ? 40.529 21.452 -41.829 1.00 37.06 487 PHE D C 1
ATOM 11224 O O . PHE F 1 264 ? 40.319 20.303 -41.417 1.00 37.66 487 PHE D O 1
ATOM 11232 N N . GLU F 1 265 ? 41.722 21.876 -42.217 1.00 37.42 488 GLU D N 1
ATOM 11233 C CA . GLU F 1 265 ? 42.920 21.078 -42.032 1.00 36.52 488 GLU D CA 1
ATOM 11234 C C . GLU F 1 265 ? 43.969 21.928 -41.333 1.00 36.03 488 GLU D C 1
ATOM 11235 O O . GLU F 1 265 ? 43.897 23.160 -41.330 1.00 39.86 488 GLU D O 1
ATOM 11241 N N . CYS F 1 266 ? 44.946 21.247 -40.733 1.00 37.18 489 CYS D N 1
ATOM 11242 C CA . CYS F 1 266 ? 45.925 21.906 -39.874 1.00 35.74 489 CYS D CA 1
ATOM 11243 C C . CYS F 1 266 ? 47.164 21.026 -39.811 1.00 35.34 489 CYS D C 1
ATOM 11244 O O . CYS F 1 266 ? 47.139 19.852 -40.195 1.00 37.07 489 CYS D O 1
ATOM 11247 N N . LYS F 1 267 ? 48.253 21.602 -39.308 1.00 37.24 490 LYS D N 1
ATOM 11248 C CA . LYS F 1 267 ? 49.542 20.924 -39.210 1.00 37.58 490 LYS D CA 1
ATOM 11249 C C . LYS F 1 267 ? 49.837 20.549 -37.755 1.00 35.25 490 LYS D C 1
ATOM 11250 O O . LYS F 1 267 ? 49.964 21.430 -36.903 1.00 35.07 490 LYS D O 1
ATOM 11256 N N . LEU F 1 268 ? 49.988 19.257 -37.472 1.00 34.36 491 LEU D N 1
ATOM 11257 C CA . LEU F 1 268 ? 50.489 18.828 -36.160 1.00 33.89 491 LEU D CA 1
ATOM 11258 C C . LEU F 1 268 ? 51.993 18.598 -36.281 1.00 36.59 491 LEU D C 1
ATOM 11259 O O . LEU F 1 268 ? 52.444 17.578 -36.808 1.00 36.73 491 LEU D O 1
ATOM 11264 N N . HIS F 1 269 ? 52.763 19.545 -35.771 1.00 34.18 492 HIS D N 1
ATOM 11265 C CA . HIS F 1 269 ? 54.210 19.445 -35.833 1.00 38.68 492 HIS D CA 1
ATOM 11266 C C . HIS F 1 269 ? 54.729 18.374 -34.882 1.00 40.01 492 HIS D C 1
ATOM 11267 O O . HIS F 1 269 ? 54.204 18.183 -33.778 1.00 36.48 492 HIS D O 1
ATOM 11274 N N . LYS F 1 270 ? 55.776 17.681 -35.335 1.00 36.56 493 LYS D N 1
ATOM 11275 C CA . LYS F 1 270 ? 56.307 16.513 -34.637 1.00 39.62 493 LYS D CA 1
ATOM 11276 C C . LYS F 1 270 ? 56.679 16.827 -33.197 1.00 40.79 493 LYS D C 1
ATOM 11277 O O . LYS F 1 270 ? 56.593 15.944 -32.327 1.00 38.50 493 LYS D O 1
ATOM 11283 N N . SER F 1 271 ? 57.109 18.060 -32.923 1.00 37.07 494 SER D N 1
ATOM 11284 C CA . SER F 1 271 ? 57.575 18.413 -31.593 1.00 37.98 494 SER D CA 1
ATOM 11285 C C . SER F 1 271 ? 56.431 18.810 -30.668 1.00 35.72 494 SER D C 1
ATOM 11286 O O . SER F 1 271 ? 56.679 19.025 -29.479 1.00 35.59 494 SER D O 1
ATOM 11289 N N . GLY F 1 272 ? 55.187 18.873 -31.174 1.00 34.46 495 GLY D N 1
ATOM 11290 C CA . GLY F 1 272 ? 54.010 18.958 -30.321 1.00 33.17 495 GLY D CA 1
ATOM 11291 C C . GLY F 1 272 ? 53.253 20.257 -30.277 1.00 29.38 495 GLY D C 1
ATOM 11292 O O . GLY F 1 272 ? 53.054 20.818 -29.194 1.00 33.62 495 GLY D O 1
ATOM 11293 N N . TYR F 1 273 ? 52.819 20.767 -31.432 1.00 32.19 496 TYR D N 1
ATOM 11294 C CA . TYR F 1 273 ? 51.942 21.932 -31.480 1.00 32.90 496 TYR D CA 1
ATOM 11295 C C . TYR F 1 273 ? 51.285 21.971 -32.857 1.00 32.67 496 TYR D C 1
ATOM 11296 O O . TYR F 1 273 ? 51.689 21.254 -33.773 1.00 34.84 496 TYR D O 1
ATOM 11305 N N . VAL F 1 274 ? 50.252 22.802 -32.982 1.00 30.29 497 VAL D N 1
ATOM 11306 C CA . VAL F 1 274 ? 49.402 22.834 -34.170 1.00 32.90 497 VAL D CA 1
ATOM 11307 C C . VAL F 1 274 ? 49.402 24.228 -34.800 1.00 34.12 497 VAL D C 1
ATOM 11308 O O . VAL F 1 274 ? 49.223 25.233 -34.103 1.00 34.53 497 VAL D O 1
ATOM 11312 N N . THR F 1 275 ? 49.485 24.273 -36.137 1.00 37.00 498 THR D N 1
ATOM 11313 C CA . THR F 1 275 ? 49.285 25.516 -36.881 1.00 37.62 498 THR D CA 1
ATOM 11314 C C . THR F 1 275 ? 48.150 25.404 -37.899 1.00 35.39 498 THR D C 1
ATOM 11315 O O . THR F 1 275 ? 47.837 24.321 -38.409 1.00 36.30 498 THR D O 1
ATOM 11319 N N . VAL F 1 276 ? 47.561 26.561 -38.210 1.00 37.29 499 VAL D N 1
ATOM 11320 C CA . VAL F 1 276 ? 46.554 26.717 -39.255 1.00 37.50 499 VAL D CA 1
ATOM 11321 C C . VAL F 1 276 ? 47.002 27.862 -40.174 1.00 41.95 499 VAL D C 1
ATOM 11322 O O . VAL F 1 276 ? 47.900 28.632 -39.844 1.00 38.31 499 VAL D O 1
ATOM 11326 N N . ALA F 1 277 ? 46.365 27.957 -41.346 1.00 43.00 500 ALA D N 1
ATOM 11327 C CA . ALA F 1 277 ? 46.614 29.046 -42.291 1.00 43.03 500 ALA D CA 1
ATOM 11328 C C . ALA F 1 277 ? 45.495 30.057 -42.130 1.00 41.69 500 ALA D C 1
ATOM 11329 O O . ALA F 1 277 ? 44.360 29.822 -42.563 1.00 44.55 500 ALA D O 1
ATOM 11331 N N . HIS F 1 278 ? 45.810 31.177 -41.495 1.00 41.86 501 HIS D N 1
ATOM 11332 C CA . HIS F 1 278 ? 44.805 32.172 -41.169 1.00 41.69 501 HIS D CA 1
ATOM 11333 C C . HIS F 1 278 ? 45.513 33.391 -40.612 1.00 43.63 501 HIS D C 1
ATOM 11334 O O . HIS F 1 278 ? 46.584 33.264 -40.008 1.00 43.79 501 HIS D O 1
ATOM 11341 N N . THR F 1 279 ? 44.921 34.571 -40.822 1.00 43.37 502 THR D N 1
ATOM 11342 C CA . THR F 1 279 ? 45.432 35.804 -40.236 1.00 39.94 502 THR D CA 1
ATOM 11343 C C . THR F 1 279 ? 44.340 36.427 -39.379 1.00 38.34 502 THR D C 1
ATOM 11344 O O . THR F 1 279 ? 43.241 36.705 -39.868 1.00 41.63 502 THR D O 1
ATOM 11348 N N . GLY F 1 280 ? 44.635 36.634 -38.103 1.00 37.82 503 GLY D N 1
ATOM 11349 C CA . GLY F 1 280 ? 43.740 37.340 -37.211 1.00 40.08 503 GLY D CA 1
ATOM 11350 C C . GLY F 1 280 ? 43.398 36.523 -35.982 1.00 41.23 503 GLY D C 1
ATOM 11351 O O . GLY F 1 280 ? 43.746 35.349 -35.856 1.00 41.71 503 GLY D O 1
ATOM 11352 N N . GLN F 1 281 ? 42.680 37.185 -35.073 1.00 42.55 504 GLN D N 1
ATOM 11353 C CA . GLN F 1 281 ? 42.244 36.603 -33.805 1.00 43.66 504 GLN D CA 1
ATOM 11354 C C . GLN F 1 281 ? 40.786 36.199 -33.951 1.00 37.67 504 GLN D C 1
ATOM 11355 O O . GLN F 1 281 ? 39.908 37.061 -33.954 1.00 38.07 504 GLN D O 1
ATOM 11361 N N . HIS F 1 282 ? 40.515 34.894 -34.012 1.00 38.96 505 HIS D N 1
ATOM 11362 C CA . HIS F 1 282 ? 39.144 34.427 -34.176 1.00 36.95 505 HIS D CA 1
ATOM 11363 C C . HIS F 1 282 ? 38.925 33.106 -33.440 1.00 33.27 505 HIS D C 1
ATOM 11364 O O . HIS F 1 282 ? 39.820 32.260 -33.380 1.00 33.00 505 HIS D O 1
ATOM 11371 N N . ASP F 1 283 ? 37.736 32.983 -32.855 1.00 37.04 506 ASP D N 1
ATOM 11372 C CA . ASP F 1 283 ? 37.218 31.693 -32.401 1.00 32.42 506 ASP D CA 1
ATOM 11373 C C . ASP F 1 283 ? 36.794 30.859 -33.602 1.00 31.73 506 ASP D C 1
ATOM 11374 O O . ASP F 1 283 ? 36.126 31.360 -34.504 1.00 32.01 506 ASP D O 1
ATOM 11379 N N . LEU F 1 284 ? 37.136 29.563 -33.605 1.00 30.48 507 LEU D N 1
ATOM 11380 C CA . LEU F 1 284 ? 36.619 28.656 -34.624 1.00 32.40 507 LEU D CA 1
ATOM 11381 C C . LEU F 1 284 ? 35.261 28.144 -34.161 1.00 34.80 507 LEU D C 1
ATOM 11382 O O . LEU F 1 284 ? 35.121 27.733 -33.001 1.00 36.58 507 LEU D O 1
ATOM 11387 N N . VAL F 1 285 ? 34.277 28.163 -35.061 1.00 31.46 508 VAL D N 1
ATOM 11388 C CA . VAL F 1 285 ? 32.927 27.669 -34.785 1.00 30.55 508 VAL D CA 1
ATOM 11389 C C . VAL F 1 285 ? 32.803 26.252 -35.360 1.00 32.88 508 VAL D C 1
ATOM 11390 O O . VAL F 1 285 ? 32.913 26.045 -36.575 1.00 32.91 508 VAL D O 1
ATOM 11394 N N . ILE F 1 286 ? 32.551 25.268 -34.495 1.00 30.80 509 ILE D N 1
ATOM 11395 C CA . ILE F 1 286 ? 32.708 23.867 -34.895 1.00 31.05 509 ILE D CA 1
ATOM 11396 C C . ILE F 1 286 ? 31.422 23.089 -34.635 1.00 25.43 509 ILE D C 1
ATOM 11397 O O . ILE F 1 286 ? 30.603 23.441 -33.772 1.00 26.52 509 ILE D O 1
ATOM 11402 N N . PRO F 1 287 ? 31.231 21.989 -35.356 1.00 29.08 510 PRO D N 1
ATOM 11403 C CA . PRO F 1 287 ? 30.189 20.998 -34.949 1.00 28.86 510 PRO D CA 1
ATOM 11404 C C . PRO F 1 287 ? 30.583 20.347 -33.633 1.00 27.20 510 PRO D C 1
ATOM 11405 O O . PRO F 1 287 ? 31.756 20.017 -33.434 1.00 28.52 510 PRO D O 1
ATOM 11409 N N . PRO F 1 288 ? 29.648 20.145 -32.707 1.00 27.12 511 PRO D N 1
ATOM 11410 C CA . PRO F 1 288 ? 30.043 19.560 -31.408 1.00 27.13 511 PRO D CA 1
ATOM 11411 C C . PRO F 1 288 ? 30.522 18.115 -31.511 1.00 28.90 511 PRO D C 1
ATOM 11412 O O . PRO F 1 288 ? 31.244 17.657 -30.604 1.00 29.96 511 PRO D O 1
ATOM 11416 N N . ASN F 1 289 ? 30.236 17.418 -32.611 1.00 28.98 512 ASN D N 1
ATOM 11417 C CA . ASN F 1 289 ? 30.731 16.054 -32.776 1.00 27.36 512 ASN D CA 1
ATOM 11418 C C . ASN F 1 289 ? 31.983 16.000 -33.624 1.00 28.46 512 ASN D C 1
ATOM 11419 O O . ASN F 1 289 ? 32.469 14.917 -33.928 1.00 28.20 512 ASN D O 1
ATOM 11424 N N . GLY F 1 290 ? 32.538 17.143 -34.013 1.00 27.38 513 GLY D N 1
ATOM 11425 C CA . GLY F 1 290 ? 33.722 17.112 -34.843 1.00 26.00 513 GLY D CA 1
ATOM 11426 C C . GLY F 1 290 ? 34.934 16.622 -34.080 1.00 28.49 513 GLY D C 1
ATOM 11427 O O . GLY F 1 290 ? 35.039 16.790 -32.862 1.00 27.47 513 GLY D O 1
ATOM 11428 N N . TYR F 1 291 ? 35.864 15.995 -34.807 1.00 27.49 514 TYR D N 1
ATOM 11429 C CA . TYR F 1 291 ? 37.082 15.487 -34.192 1.00 28.85 514 TYR D CA 1
ATOM 11430 C C . TYR F 1 291 ? 38.216 15.609 -35.200 1.00 31.06 514 TYR D C 1
ATOM 11431 O O . TYR F 1 291 ? 37.979 15.824 -36.398 1.00 31.24 514 TYR D O 1
ATOM 11440 N N . PHE F 1 292 ? 39.455 15.457 -34.708 1.00 28.87 515 PHE D N 1
ATOM 11441 C CA . PHE F 1 292 ? 40.649 15.466 -35.544 1.00 29.32 515 PHE D CA 1
ATOM 11442 C C . PHE F 1 292 ? 40.992 14.066 -36.053 1.00 35.23 515 PHE D C 1
ATOM 11443 O O . PHE F 1 292 ? 40.937 13.089 -35.298 1.00 30.79 515 PHE D O 1
ATOM 11451 N N . ARG F 1 293 ? 41.417 13.979 -37.323 1.00 33.15 516 ARG D N 1
ATOM 11452 C CA . ARG F 1 293 ? 41.761 12.712 -37.979 1.00 31.31 516 ARG D CA 1
ATOM 11453 C C . ARG F 1 293 ? 43.085 12.874 -38.711 1.00 35.26 516 ARG D C 1
ATOM 11454 O O . ARG F 1 293 ? 43.209 13.748 -39.574 1.00 36.26 516 ARG D O 1
ATOM 11462 N N . PHE F 1 294 ? 44.068 12.039 -38.380 1.00 32.91 517 PHE D N 1
ATOM 11463 C CA . PHE F 1 294 ? 45.362 12.077 -39.054 1.00 35.83 517 PHE D CA 1
ATOM 11464 C C . PHE F 1 294 ? 45.264 11.446 -40.443 1.00 36.92 517 PHE D C 1
ATOM 11465 O O . PHE F 1 294 ? 44.915 10.270 -40.565 1.00 38.55 517 PHE D O 1
ATOM 11473 N N . ASP F 1 295 ? 45.653 12.198 -41.474 1.00 37.68 518 ASP D N 1
ATOM 11474 C CA . ASP F 1 295 ? 45.520 11.751 -42.860 1.00 39.38 518 ASP D CA 1
ATOM 11475 C C . ASP F 1 295 ? 46.838 11.456 -43.565 1.00 38.79 518 ASP D C 1
ATOM 11476 O O . ASP F 1 295 ? 46.896 10.518 -44.366 1.00 40.23 518 ASP D O 1
ATOM 11481 N N . SER F 1 296 ? 47.916 12.189 -43.291 1.00 38.70 519 SER D N 1
ATOM 11482 C CA . SER F 1 296 ? 49.126 11.962 -44.070 1.00 40.10 519 SER D CA 1
ATOM 11483 C C . SER F 1 296 ? 50.312 12.669 -43.426 1.00 40.69 519 SER D C 1
ATOM 11484 O O . SER F 1 296 ? 50.156 13.754 -42.874 1.00 40.55 519 SER D O 1
ATOM 11487 N N . TRP F 1 297 ? 51.490 12.051 -43.499 1.00 42.90 520 TRP D N 1
ATOM 11488 C CA . TRP F 1 297 ? 52.725 12.762 -43.207 1.00 43.06 520 TRP D CA 1
ATOM 11489 C C . TRP F 1 297 ? 53.084 13.631 -44.414 1.00 46.59 520 TRP D C 1
ATOM 11490 O O . TRP F 1 297 ? 52.932 13.203 -45.560 1.00 48.96 520 TRP D O 1
ATOM 11501 N N . VAL F 1 298 ? 53.514 14.870 -44.156 1.00 44.78 521 VAL D N 1
ATOM 11502 C CA . VAL F 1 298 ? 53.915 15.808 -45.201 1.00 46.06 521 VAL D CA 1
ATOM 11503 C C . VAL F 1 298 ? 55.247 16.449 -44.832 1.00 48.94 521 VAL D C 1
ATOM 11504 O O . VAL F 1 298 ? 55.744 16.319 -43.714 1.00 49.72 521 VAL D O 1
ATOM 11508 N N . ASN F 1 299 ? 55.813 17.174 -45.786 1.00 51.01 522 ASN D N 1
ATOM 11509 C CA . ASN F 1 299 ? 57.087 17.837 -45.565 1.00 52.33 522 ASN D CA 1
ATOM 11510 C C . ASN F 1 299 ? 56.869 19.275 -45.094 1.00 54.78 522 ASN D C 1
ATOM 11511 O O . ASN F 1 299 ? 55.742 19.720 -44.862 1.00 54.38 522 ASN D O 1
ATOM 11516 N N . GLN F 1 300 ? 57.966 20.021 -44.962 1.00 56.45 523 GLN D N 1
ATOM 11517 C CA . GLN F 1 300 ? 57.931 21.351 -44.380 1.00 62.19 523 GLN D CA 1
ATOM 11518 C C . GLN F 1 300 ? 57.410 22.417 -45.337 1.00 62.03 523 GLN D C 1
ATOM 11519 O O . GLN F 1 300 ? 57.301 23.582 -44.935 1.00 63.28 523 GLN D O 1
ATOM 11525 N N . PHE F 1 301 ? 57.067 22.057 -46.574 1.00 59.39 524 PHE D N 1
ATOM 11526 C CA . PHE F 1 301 ? 56.631 23.022 -47.581 1.00 60.06 524 PHE D CA 1
ATOM 11527 C C . PHE F 1 301 ? 55.157 22.892 -47.961 1.00 55.19 524 PHE D C 1
ATOM 11528 O O . PHE F 1 301 ? 54.710 23.567 -48.891 1.00 54.86 524 PHE D O 1
ATOM 11536 N N . TYR F 1 302 ? 54.392 22.058 -47.259 1.00 54.49 525 TYR D N 1
ATOM 11537 C CA . TYR F 1 302 ? 52.962 21.929 -47.517 1.00 50.92 525 TYR D CA 1
ATOM 11538 C C . TYR F 1 302 ? 52.235 23.227 -47.188 1.00 50.07 525 TYR D C 1
ATOM 11539 O O . TYR F 1 302 ? 52.492 23.853 -46.156 1.00 53.87 525 TYR D O 1
ATOM 11548 N N . THR F 1 303 ? 51.299 23.627 -48.048 1.00 47.60 526 THR D N 1
ATOM 11549 C CA . THR F 1 303 ? 50.500 24.827 -47.809 1.00 49.74 526 THR D CA 1
ATOM 11550 C C . THR F 1 303 ? 49.082 24.417 -47.431 1.00 49.41 526 THR D C 1
ATOM 11551 O O . THR F 1 303 ? 48.386 23.780 -48.226 1.00 46.62 526 THR D O 1
ATOM 11555 N N . LEU F 1 304 ? 48.647 24.809 -46.235 1.00 49.55 527 LEU D N 1
ATOM 11556 C CA . LEU F 1 304 ? 47.317 24.434 -45.773 1.00 47.76 527 LEU D CA 1
ATOM 11557 C C . LEU F 1 304 ? 46.238 25.218 -46.511 1.00 48.61 527 LEU D C 1
ATOM 11558 O O . LEU F 1 304 ? 46.435 26.371 -46.913 1.00 50.06 527 LEU D O 1
ATOM 11563 N N . ALA F 1 305 ? 45.079 24.585 -46.669 1.00 46.46 528 ALA D N 1
ATOM 11564 C CA . ALA F 1 305 ? 43.904 25.292 -47.144 1.00 43.99 528 ALA D CA 1
ATOM 11565 C C . ALA F 1 305 ? 43.508 26.357 -46.125 1.00 46.93 528 ALA D C 1
ATOM 11566 O O . ALA F 1 305 ? 43.397 26.055 -44.928 1.00 45.63 528 ALA D O 1
ATOM 11568 N N . PRO F 1 306 ? 43.296 27.601 -46.541 1.00 46.44 529 PRO D N 1
ATOM 11569 C CA . PRO F 1 306 ? 43.088 28.677 -45.567 1.00 46.41 529 PRO D CA 1
ATOM 11570 C C . PRO F 1 306 ? 41.707 28.619 -44.936 1.00 46.17 529 PRO D C 1
ATOM 11571 O O . PRO F 1 306 ? 40.749 28.088 -45.500 1.00 46.44 529 PRO D O 1
ATOM 11575 N N . MET F 1 307 ? 41.607 29.193 -43.743 1.00 45.04 530 MET D N 1
ATOM 11576 C CA . MET F 1 307 ? 40.313 29.308 -43.087 1.00 43.68 530 MET D CA 1
ATOM 11577 C C . MET F 1 307 ? 40.054 30.773 -42.786 1.00 46.22 530 MET D C 1
ATOM 11578 O O . MET F 1 307 ? 40.994 31.498 -42.441 1.00 47.73 530 MET D O 1
ATOM 11583 N N . GLN G 2 1 ? 43.405 -5.594 7.561 1.00 40.90 1 GLN G N 1
ATOM 11584 C CA . GLN G 2 1 ? 43.932 -4.214 7.526 1.00 39.86 1 GLN G CA 1
ATOM 11585 C C . GLN G 2 1 ? 45.392 -4.194 7.948 1.00 34.00 1 GLN G C 1
ATOM 11586 O O . GLN G 2 1 ? 45.822 -5.004 8.762 1.00 37.86 1 GLN G O 1
ATOM 11592 N N . VAL G 2 2 ? 46.185 -3.279 7.394 1.00 32.44 2 VAL G N 1
ATOM 11593 C CA . VAL G 2 2 ? 47.613 -3.311 7.683 1.00 31.45 2 VAL G CA 1
ATOM 11594 C C . VAL G 2 2 ? 47.870 -2.936 9.136 1.00 33.27 2 VAL G C 1
ATOM 11595 O O . VAL G 2 2 ? 47.276 -1.989 9.673 1.00 33.39 2 VAL G O 1
ATOM 11599 N N . GLN G 2 3 ? 48.766 -3.675 9.774 1.00 31.51 3 GLN G N 1
ATOM 11600 C CA . GLN G 2 3 ? 49.200 -3.367 11.127 1.00 31.78 3 GLN G CA 1
ATOM 11601 C C . GLN G 2 3 ? 50.709 -3.502 11.187 1.00 29.43 3 GLN G C 1
ATOM 11602 O O . GLN G 2 3 ? 51.287 -4.463 10.660 1.00 28.06 3 GLN G O 1
ATOM 11608 N N . LEU G 2 4 ? 51.345 -2.507 11.804 1.00 27.00 4 LEU G N 1
ATOM 11609 C CA . LEU G 2 4 ? 52.742 -2.614 12.194 1.00 26.05 4 LEU G CA 1
ATOM 11610 C C . LEU G 2 4 ? 52.795 -2.547 13.711 1.00 29.50 4 LEU G C 1
ATOM 11611 O O . LEU G 2 4 ? 52.048 -1.771 14.321 1.00 28.89 4 LEU G O 1
ATOM 11616 N N . GLN G 2 5 ? 53.691 -3.330 14.308 1.00 28.68 5 GLN G N 1
ATOM 11617 C CA . GLN G 2 5 ? 53.888 -3.343 15.763 1.00 34.14 5 GLN G CA 1
ATOM 11618 C C . GLN G 2 5 ? 55.366 -3.397 16.126 1.00 29.90 5 GLN G C 1
ATOM 11619 O O . GLN G 2 5 ? 56.035 -4.400 15.856 1.00 33.05 5 GLN G O 1
ATOM 11625 N N . GLU G 2 6 ? 55.850 -2.344 16.781 1.00 33.11 6 GLU G N 1
ATOM 11626 C CA . GLU G 2 6 ? 57.218 -2.317 17.293 1.00 31.65 6 GLU G CA 1
ATOM 11627 C C . GLU G 2 6 ? 57.301 -3.022 18.637 1.00 35.73 6 GLU G C 1
ATOM 11628 O O . GLU G 2 6 ? 56.335 -3.049 19.402 1.00 38.08 6 GLU G O 1
ATOM 11634 N N . SER G 2 7 ? 58.469 -3.604 18.910 1.00 37.07 7 SER G N 1
ATOM 11635 C CA . SER G 2 7 ? 58.744 -4.139 20.232 1.00 39.04 7 SER G CA 1
ATOM 11636 C C . SER G 2 7 ? 60.252 -4.178 20.460 1.00 35.98 7 SER G C 1
ATOM 11637 O O . SER G 2 7 ? 61.056 -4.259 19.522 1.00 34.88 7 SER G O 1
ATOM 11640 N N . GLY G 2 8 ? 60.619 -4.128 21.736 1.00 39.05 8 GLY G N 1
ATOM 11641 C CA . GLY G 2 8 ? 61.991 -4.334 22.152 1.00 36.07 8 GLY G CA 1
ATOM 11642 C C . GLY G 2 8 ? 62.578 -3.208 22.959 1.00 39.06 8 GLY G C 1
ATOM 11643 O O . GLY G 2 8 ? 63.681 -3.371 23.491 1.00 39.52 8 GLY G O 1
ATOM 11644 N N . GLY G 2 9 ? 61.904 -2.065 23.068 1.00 38.17 9 GLY G N 1
ATOM 11645 C CA . GLY G 2 9 ? 62.440 -0.932 23.793 1.00 40.00 9 GLY G CA 1
ATOM 11646 C C . GLY G 2 9 ? 62.306 -1.053 25.315 1.00 42.13 9 GLY G C 1
ATOM 11647 O O . GLY G 2 9 ? 61.694 -1.973 25.863 1.00 41.98 9 GLY G O 1
ATOM 11648 N N . GLY G 2 10 ? 62.885 -0.068 25.997 1.00 40.11 10 GLY G N 1
ATOM 11649 C CA . GLY G 2 10 ? 62.909 -0.027 27.457 1.00 42.21 10 GLY G CA 1
ATOM 11650 C C . GLY G 2 10 ? 64.063 0.844 27.936 1.00 45.36 10 GLY G C 1
ATOM 11651 O O . GLY G 2 10 ? 64.512 1.750 27.222 1.00 40.78 10 GLY G O 1
ATOM 11652 N N . LEU G 2 11 ? 64.522 0.553 29.156 1.00 47.92 11 LEU G N 1
ATOM 11653 C CA . LEU G 2 11 ? 65.638 1.260 29.774 1.00 49.06 11 LEU G CA 1
ATOM 11654 C C . LEU G 2 11 ? 66.892 0.423 29.578 1.00 47.97 11 LEU G C 1
ATOM 11655 O O . LEU G 2 11 ? 66.966 -0.711 30.057 1.00 50.75 11 LEU G O 1
ATOM 11660 N N . VAL G 2 12 ? 67.860 0.973 28.850 1.00 45.43 12 VAL G N 1
ATOM 11661 C CA . VAL G 2 12 ? 69.066 0.261 28.462 1.00 48.90 12 VAL G CA 1
ATOM 11662 C C . VAL G 2 12 ? 70.278 1.097 28.856 1.00 50.02 12 VAL G C 1
ATOM 11663 O O . VAL G 2 12 ? 70.166 2.293 29.129 1.00 50.34 12 VAL G O 1
ATOM 11667 N N . GLN G 2 13 ? 71.451 0.438 28.908 1.00 51.33 13 GLN G N 1
ATOM 11668 C CA . GLN G 2 13 ? 72.809 0.856 29.260 1.00 51.78 13 GLN G CA 1
ATOM 11669 C C . GLN G 2 13 ? 73.602 1.301 28.044 1.00 53.46 13 GLN G C 1
ATOM 11670 O O . GLN G 2 13 ? 73.647 0.584 27.038 1.00 51.32 13 GLN G O 1
ATOM 11676 N N . PRO G 2 14 ? 74.307 2.425 28.171 1.00 51.82 14 PRO G N 1
ATOM 11677 C CA . PRO G 2 14 ? 75.330 2.761 27.175 1.00 51.11 14 PRO G CA 1
ATOM 11678 C C . PRO G 2 14 ? 76.228 1.556 26.959 1.00 53.15 14 PRO G C 1
ATOM 11679 O O . PRO G 2 14 ? 76.592 0.863 27.909 1.00 55.19 14 PRO G O 1
ATOM 11683 N N . GLY G 2 15 ? 76.552 1.274 25.697 1.00 53.91 15 GLY G N 1
ATOM 11684 C CA . GLY G 2 15 ? 77.481 0.214 25.371 1.00 51.30 15 GLY G CA 1
ATOM 11685 C C . GLY G 2 15 ? 76.888 -1.176 25.264 1.00 51.16 15 GLY G C 1
ATOM 11686 O O . GLY G 2 15 ? 77.536 -2.068 24.703 1.00 52.01 15 GLY G O 1
ATOM 11687 N N . ASP G 2 16 ? 75.691 -1.403 25.797 1.00 51.44 16 ASP G N 1
ATOM 11688 C CA . ASP G 2 16 ? 75.002 -2.647 25.495 1.00 51.37 16 ASP G CA 1
ATOM 11689 C C . ASP G 2 16 ? 74.487 -2.631 24.055 1.00 51.15 16 ASP G C 1
ATOM 11690 O O . ASP G 2 16 ? 74.458 -1.596 23.377 1.00 48.38 16 ASP G O 1
ATOM 11695 N N . SER G 2 17 ? 74.097 -3.806 23.583 1.00 47.68 17 SER G N 1
ATOM 11696 C CA . SER G 2 17 ? 73.415 -3.923 22.308 1.00 48.41 17 SER G CA 1
ATOM 11697 C C . SER G 2 17 ? 71.918 -4.066 22.552 1.00 44.82 17 SER G C 1
ATOM 11698 O O . SER G 2 17 ? 71.465 -4.377 23.658 1.00 42.20 17 SER G O 1
ATOM 11701 N N . LEU G 2 18 ? 71.145 -3.798 21.505 1.00 43.64 18 LEU G N 1
ATOM 11702 C CA . LEU G 2 18 ? 69.699 -3.862 21.615 1.00 43.74 18 LEU G CA 1
ATOM 11703 C C . LEU G 2 18 ? 69.129 -4.212 20.250 1.00 41.76 18 LEU G C 1
ATOM 11704 O O . LEU G 2 18 ? 69.616 -3.714 19.231 1.00 40.60 18 LEU G O 1
ATOM 11709 N N . ARG G 2 19 ? 68.122 -5.085 20.236 1.00 41.56 19 ARG G N 1
ATOM 11710 C CA . ARG G 2 19 ? 67.383 -5.407 19.015 1.00 40.42 19 ARG G CA 1
ATOM 11711 C C . ARG G 2 19 ? 65.928 -4.991 19.169 1.00 39.33 19 ARG G C 1
ATOM 11712 O O . ARG G 2 19 ? 65.255 -5.429 20.105 1.00 40.10 19 ARG G O 1
ATOM 11720 N N . LEU G 2 20 ? 65.447 -4.159 18.240 1.00 34.37 20 LEU G N 1
ATOM 11721 C CA . LEU G 2 20 ? 64.042 -3.806 18.111 1.00 33.24 20 LEU G CA 1
ATOM 11722 C C . LEU G 2 20 ? 63.420 -4.636 16.995 1.00 33.97 20 LEU G C 1
ATOM 11723 O O . LEU G 2 20 ? 64.097 -5.007 16.029 1.00 31.78 20 LEU G O 1
ATOM 11728 N N . SER G 2 21 ? 62.117 -4.886 17.114 1.00 32.96 21 SER G N 1
ATOM 11729 C CA . SER G 2 21 ? 61.382 -5.657 16.118 1.00 34.06 21 SER G CA 1
ATOM 11730 C C . SER G 2 21 ? 60.201 -4.879 15.578 1.00 32.21 21 SER G C 1
ATOM 11731 O O . SER G 2 21 ? 59.482 -4.225 16.331 1.00 31.29 21 SER G O 1
ATOM 11734 N N . CYS G 2 22 ? 59.991 -4.980 14.266 1.00 32.62 22 CYS G N 1
ATOM 11735 C CA . CYS G 2 22 ? 58.821 -4.411 13.600 1.00 32.80 22 CYS G CA 1
ATOM 11736 C C . CYS G 2 22 ? 58.074 -5.577 12.956 1.00 30.94 22 CYS G C 1
ATOM 11737 O O . CYS G 2 22 ? 58.498 -6.072 11.914 1.00 33.18 22 CYS G O 1
ATOM 11740 N N . ALA G 2 23 ? 56.971 -5.981 13.568 1.00 33.29 23 ALA G N 1
ATOM 11741 C CA . ALA G 2 23 ? 56.158 -7.081 13.062 1.00 30.44 23 ALA G CA 1
ATOM 11742 C C . ALA G 2 23 ? 55.037 -6.520 12.206 1.00 29.48 23 ALA G C 1
ATOM 11743 O O . ALA G 2 23 ? 54.401 -5.525 12.574 1.00 30.38 23 ALA G O 1
ATOM 11745 N N . THR G 2 24 ? 54.811 -7.141 11.047 1.00 28.72 24 THR G N 1
ATOM 11746 C CA . THR G 2 24 ? 53.844 -6.613 10.092 1.00 29.99 24 THR G CA 1
ATOM 11747 C C . THR G 2 24 ? 52.798 -7.654 9.731 1.00 29.76 24 THR G C 1
ATOM 11748 O O . THR G 2 24 ? 53.049 -8.861 9.797 1.00 31.29 24 THR G O 1
ATOM 11752 N N . SER G 2 25 ? 51.626 -7.163 9.347 1.00 26.89 25 SER G N 1
ATOM 11753 C CA . SER G 2 25 ? 50.570 -8.007 8.789 1.00 26.91 25 SER G CA 1
ATOM 11754 C C . SER G 2 25 ? 49.715 -7.158 7.860 1.00 29.85 25 SER G C 1
ATOM 11755 O O . SER G 2 25 ? 49.781 -5.929 7.876 1.00 27.82 25 SER G O 1
ATOM 11758 N N . GLY G 2 26 ? 48.923 -7.814 7.023 1.00 23.33 26 GLY G N 1
ATOM 11759 C CA . GLY G 2 26 ? 48.028 -7.084 6.149 1.00 23.77 26 GLY G CA 1
ATOM 11760 C C . GLY G 2 26 ? 48.513 -6.909 4.723 1.00 20.71 26 GLY G C 1
ATOM 11761 O O . GLY G 2 26 ? 47.797 -6.288 3.924 1.00 23.97 26 GLY G O 1
ATOM 11762 N N . PHE G 2 27 ? 49.696 -7.415 4.396 1.00 21.96 27 PHE G N 1
ATOM 11763 C CA . PHE G 2 27 ? 50.345 -7.251 3.097 1.00 23.51 27 PHE G CA 1
ATOM 11764 C C . PHE G 2 27 ? 50.376 -8.606 2.398 1.00 23.62 27 PHE G C 1
ATOM 11765 O O . PHE G 2 27 ? 50.536 -9.641 3.057 1.00 23.37 27 PHE G O 1
ATOM 11773 N N . ILE G 2 28 ? 50.248 -8.592 1.060 1.00 21.73 28 ILE G N 1
ATOM 11774 C CA . ILE G 2 28 ? 50.582 -9.758 0.238 1.00 21.46 28 ILE G CA 1
ATOM 11775 C C . ILE G 2 28 ? 51.448 -9.347 -0.953 1.00 22.15 28 ILE G C 1
ATOM 11776 O O . ILE G 2 28 ? 51.590 -8.161 -1.288 1.00 22.20 28 ILE G O 1
ATOM 11781 N N . LEU G 2 29 ? 52.061 -10.366 -1.553 1.00 22.19 29 LEU G N 1
ATOM 11782 C CA . LEU G 2 29 ? 52.891 -10.332 -2.762 1.00 22.47 29 LEU G CA 1
ATOM 11783 C C . LEU G 2 29 ? 54.299 -9.795 -2.463 1.00 24.22 29 LEU G C 1
ATOM 11784 O O . LEU G 2 29 ? 55.130 -10.540 -1.928 1.00 27.28 29 LEU G O 1
ATOM 11789 N N . GLY G 2 30 ? 54.589 -8.529 -2.778 1.00 23.93 30 GLY G N 1
ATOM 11790 C CA . GLY G 2 30 ? 55.936 -8.010 -2.573 1.00 23.33 30 GLY G CA 1
ATOM 11791 C C . GLY G 2 30 ? 56.300 -7.817 -1.104 1.00 24.71 30 GLY G C 1
ATOM 11792 O O . GLY G 2 30 ? 55.464 -7.778 -0.208 1.00 23.57 30 GLY G O 1
ATOM 11793 N N . ARG G 2 31 ? 57.604 -7.717 -0.848 1.00 23.28 31 ARG G N 1
ATOM 11794 C CA . ARG G 2 31 ? 58.099 -7.368 0.478 1.00 21.11 31 ARG G CA 1
ATOM 11795 C C . ARG G 2 31 ? 58.138 -5.843 0.586 1.00 22.67 31 ARG G C 1
ATOM 11796 O O . ARG G 2 31 ? 58.766 -5.195 -0.263 1.00 25.13 31 ARG G O 1
ATOM 11804 N N . PRO G 2 32 ? 57.479 -5.232 1.570 1.00 23.63 32 PRO G N 1
ATOM 11805 C CA . PRO G 2 32 ? 57.379 -3.763 1.595 1.00 20.82 32 PRO G CA 1
ATOM 11806 C C . PRO G 2 32 ? 58.642 -3.065 2.068 1.00 20.95 32 PRO G C 1
ATOM 11807 O O . PRO G 2 32 ? 59.423 -3.579 2.884 1.00 24.54 32 PRO G O 1
ATOM 11811 N N . VAL G 2 33 ? 58.818 -1.851 1.534 1.00 20.45 33 VAL G N 1
ATOM 11812 C CA . VAL G 2 33 ? 59.841 -0.955 2.081 1.00 23.51 33 VAL G CA 1
ATOM 11813 C C . VAL G 2 33 ? 59.507 -0.706 3.546 1.00 22.51 33 VAL G C 1
ATOM 11814 O O . VAL G 2 33 ? 58.371 -0.355 3.879 1.00 21.61 33 VAL G O 1
ATOM 11818 N N . ILE G 2 34 ? 60.487 -0.867 4.424 1.00 24.02 34 ILE G N 1
ATOM 11819 C CA . ILE G 2 34 ? 60.314 -0.583 5.849 1.00 22.93 34 ILE G CA 1
ATOM 11820 C C . ILE G 2 34 ? 61.432 0.323 6.325 1.00 26.71 34 ILE G C 1
ATOM 11821 O O . ILE G 2 34 ? 62.601 0.083 6.023 1.00 25.65 34 ILE G O 1
ATOM 11826 N N . THR G 2 35 ? 61.057 1.342 7.106 1.00 23.76 35 THR G N 1
ATOM 11827 C CA . THR G 2 35 ? 61.996 2.342 7.613 1.00 23.55 35 THR G CA 1
ATOM 11828 C C . THR G 2 35 ? 61.803 2.550 9.100 1.00 25.53 35 THR G C 1
ATOM 11829 O O . THR G 2 35 ? 60.674 2.636 9.591 1.00 23.99 35 THR G O 1
ATOM 11833 N N . TRP G 2 36 ? 62.917 2.636 9.820 1.00 26.07 36 TRP G N 1
ATOM 11834 C CA . TRP G 2 36 ? 62.887 3.030 11.219 1.00 25.81 36 TRP G CA 1
ATOM 11835 C C . TRP G 2 36 ? 62.985 4.546 11.308 1.00 25.64 36 TRP G C 1
ATOM 11836 O O . TRP G 2 36 ? 63.893 5.144 10.712 1.00 25.82 36 TRP G O 1
ATOM 11847 N N . PHE G 2 37 ? 62.007 5.158 11.987 1.00 24.78 37 PHE G N 1
ATOM 11848 C CA . PHE G 2 37 ? 61.975 6.574 12.359 1.00 26.73 37 PHE G CA 1
ATOM 11849 C C . PHE G 2 37 ? 62.221 6.682 13.870 1.00 25.86 37 PHE G C 1
ATOM 11850 O O . PHE G 2 37 ? 62.024 5.721 14.615 1.00 26.77 37 PHE G O 1
ATOM 11858 N N . ARG G 2 38 ? 62.624 7.863 14.337 1.00 28.19 38 ARG G N 1
ATOM 11859 C CA . ARG G 2 38 ? 62.698 8.053 15.788 1.00 27.45 38 ARG G CA 1
ATOM 11860 C C . ARG G 2 38 ? 62.285 9.480 16.113 1.00 27.54 38 ARG G C 1
ATOM 11861 O O . ARG G 2 38 ? 62.433 10.388 15.288 1.00 30.67 38 ARG G O 1
ATOM 11869 N N . GLN G 2 39 ? 61.750 9.672 17.321 1.00 32.37 39 GLN G N 1
ATOM 11870 C CA . GLN G 2 39 ? 61.240 10.979 17.749 1.00 33.52 39 GLN G CA 1
ATOM 11871 C C . GLN G 2 39 ? 61.753 11.333 19.142 1.00 39.79 39 GLN G C 1
ATOM 11872 O O . GLN G 2 39 ? 61.622 10.533 20.072 1.00 34.11 39 GLN G O 1
ATOM 11878 N N . ALA G 2 40 ? 62.318 12.572 19.289 1.00 42.56 40 ALA G N 1
ATOM 11879 C CA . ALA G 2 40 ? 62.692 13.120 20.594 1.00 45.54 40 ALA G CA 1
ATOM 11880 C C . ALA G 2 40 ? 61.530 13.912 21.194 1.00 52.31 40 ALA G C 1
ATOM 11881 O O . ALA G 2 40 ? 60.713 14.484 20.462 1.00 49.04 40 ALA G O 1
ATOM 11883 N N . PRO G 2 41 ? 61.441 13.971 22.527 1.00 55.12 41 PRO G N 1
ATOM 11884 C CA . PRO G 2 41 ? 60.222 14.514 23.158 1.00 55.64 41 PRO G CA 1
ATOM 11885 C C . PRO G 2 41 ? 59.811 15.884 22.638 1.00 58.89 41 PRO G C 1
ATOM 11886 O O . PRO G 2 41 ? 58.610 16.198 22.628 1.00 64.34 41 PRO G O 1
ATOM 11890 N N . GLY G 2 42 ? 60.756 16.701 22.176 1.00 58.55 42 GLY G N 1
ATOM 11891 C CA . GLY G 2 42 ? 60.393 17.962 21.554 1.00 60.79 42 GLY G CA 1
ATOM 11892 C C . GLY G 2 42 ? 60.839 18.088 20.110 1.00 64.33 42 GLY G C 1
ATOM 11893 O O . GLY G 2 42 ? 61.584 19.016 19.773 1.00 66.47 42 GLY G O 1
ATOM 11894 N N . LYS G 2 43 ? 60.387 17.186 19.238 1.00 57.73 43 LYS G N 1
ATOM 11895 C CA . LYS G 2 43 ? 60.879 17.176 17.864 1.00 54.46 43 LYS G CA 1
ATOM 11896 C C . LYS G 2 43 ? 59.930 16.346 17.011 1.00 45.84 43 LYS G C 1
ATOM 11897 O O . LYS G 2 43 ? 58.988 15.736 17.514 1.00 46.74 43 LYS G O 1
ATOM 11903 N N . GLU G 2 44 ? 60.184 16.343 15.708 1.00 44.26 44 GLU G N 1
ATOM 11904 C CA . GLU G 2 44 ? 59.382 15.558 14.777 1.00 39.74 44 GLU G CA 1
ATOM 11905 C C . GLU G 2 44 ? 59.969 14.149 14.621 1.00 37.18 44 GLU G C 1
ATOM 11906 O O . GLU G 2 44 ? 61.088 13.856 15.050 1.00 35.76 44 GLU G O 1
ATOM 11912 N N . ARG G 2 45 ? 59.180 13.248 14.029 1.00 34.45 45 ARG G N 1
ATOM 11913 C CA . ARG G 2 45 ? 59.720 11.951 13.628 1.00 32.84 45 ARG G CA 1
ATOM 11914 C C . ARG G 2 45 ? 60.769 12.160 12.535 1.00 31.86 45 ARG G C 1
ATOM 11915 O O . ARG G 2 45 ? 60.525 12.898 11.577 1.00 36.21 45 ARG G O 1
ATOM 11923 N N . GLU G 2 46 ? 61.948 11.561 12.690 1.00 33.08 46 GLU G N 1
ATOM 11924 C CA . GLU G 2 46 ? 63.003 11.703 11.694 1.00 30.12 46 GLU G CA 1
ATOM 11925 C C . GLU G 2 46 ? 63.402 10.320 11.189 1.00 26.67 46 GLU G C 1
ATOM 11926 O O . GLU G 2 46 ? 63.560 9.378 11.968 1.00 25.84 46 GLU G O 1
ATOM 11932 N N . GLY G 2 47 ? 63.593 10.203 9.881 1.00 29.20 47 GLY G N 1
ATOM 11933 C CA . GLY G 2 47 ? 63.972 8.923 9.319 1.00 27.29 47 GLY G CA 1
ATOM 11934 C C . GLY G 2 47 ? 65.402 8.567 9.690 1.00 28.86 47 GLY G C 1
ATOM 11935 O O . GLY G 2 47 ? 66.300 9.411 9.646 1.00 30.62 47 GLY G O 1
ATOM 11936 N N . VAL G 2 48 ? 65.623 7.295 10.033 1.00 26.96 48 VAL G N 1
ATOM 11937 C CA . VAL G 2 48 ? 66.941 6.815 10.467 1.00 29.04 48 VAL G CA 1
ATOM 11938 C C . VAL G 2 48 ? 67.604 5.931 9.407 1.00 32.88 48 VAL G C 1
ATOM 11939 O O . VAL G 2 48 ? 68.696 6.243 8.922 1.00 31.76 48 VAL G O 1
ATOM 11943 N N . LEU G 2 49 ? 66.981 4.799 9.066 1.00 29.27 49 LEU G N 1
ATOM 11944 C CA . LEU G 2 49 ? 67.507 3.966 7.984 1.00 30.80 49 LEU G CA 1
ATOM 11945 C C . LEU G 2 49 ? 66.389 3.068 7.456 1.00 27.85 49 LEU G C 1
ATOM 11946 O O . LEU G 2 49 ? 65.382 2.856 8.124 1.00 25.97 49 LEU G O 1
ATOM 11951 N N . CYS G 2 50 ? 66.597 2.544 6.251 1.00 26.46 50 CYS G N 1
ATOM 11952 C CA . CYS G 2 50 ? 65.529 1.950 5.448 1.00 26.13 50 CYS G CA 1
ATOM 11953 C C . CYS G 2 50 ? 66.037 0.678 4.767 1.00 28.28 50 CYS G C 1
ATOM 11954 O O . CYS G 2 50 ? 67.221 0.561 4.435 1.00 26.22 50 CYS G O 1
ATOM 11957 N N . ILE G 2 51 ? 65.144 -0.298 4.590 1.00 26.43 51 ILE G N 1
ATOM 11958 C CA . ILE G 2 51 ? 65.462 -1.522 3.848 1.00 22.28 51 ILE G CA 1
ATOM 11959 C C . ILE G 2 51 ? 64.356 -1.781 2.809 1.00 25.44 51 ILE G C 1
ATOM 11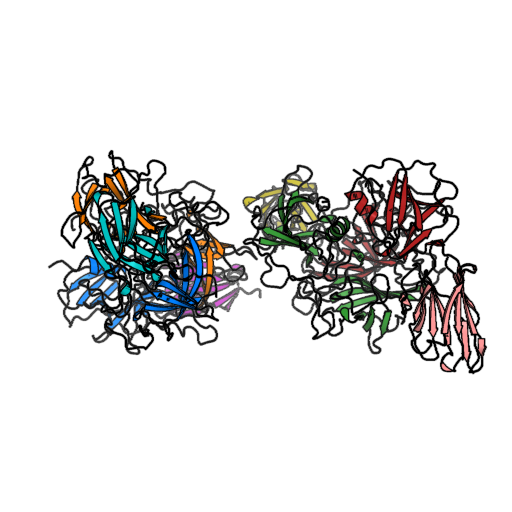960 O O . ILE G 2 51 ? 63.161 -1.767 3.131 1.00 26.56 51 ILE G O 1
ATOM 11965 N N . SER G 2 52 ? 64.758 -1.963 1.549 1.00 24.67 52 SER G N 1
ATOM 11966 C CA . SER G 2 52 ? 63.815 -2.222 0.464 1.00 23.75 52 SER G CA 1
ATOM 11967 C C . SER G 2 52 ? 63.414 -3.703 0.428 1.00 25.39 52 SER G C 1
ATOM 11968 O O . SER G 2 52 ? 63.954 -4.558 1.139 1.00 25.86 52 SER G O 1
ATOM 11971 N N . GLY G 2 53 ? 62.427 -3.993 -0.426 1.00 26.77 53 GLY G N 1
ATOM 11972 C CA . GLY G 2 53 ? 61.956 -5.355 -0.594 1.00 27.47 53 GLY G CA 1
ATOM 11973 C C . GLY G 2 53 ? 63.002 -6.286 -1.142 1.00 29.38 53 GLY G C 1
ATOM 11974 O O . GLY G 2 53 ? 62.869 -7.501 -0.990 1.00 31.72 53 GLY G O 1
ATOM 11975 N N . SER G 2 54 ? 64.058 -5.747 -1.752 1.00 30.36 54 SER G N 1
ATOM 11976 C CA . SER G 2 54 ? 65.179 -6.561 -2.203 1.00 27.47 54 SER G CA 1
ATOM 11977 C C . SER G 2 54 ? 66.370 -6.489 -1.231 1.00 33.64 54 SER G C 1
ATOM 11978 O O . SER G 2 54 ? 67.480 -6.895 -1.589 1.00 32.02 54 SER G O 1
ATOM 11981 N N . ASP G 2 55 ? 66.161 -5.972 -0.010 1.00 31.30 55 ASP G N 1
ATOM 11982 C CA . ASP G 2 55 ? 67.195 -5.885 1.022 1.00 31.46 55 ASP G CA 1
ATOM 11983 C C . ASP G 2 55 ? 68.238 -4.811 0.742 1.00 33.57 55 ASP G C 1
ATOM 11984 O O . ASP G 2 55 ? 69.322 -4.817 1.357 1.00 35.62 55 ASP G O 1
ATOM 11989 N N . GLU G 2 56 ? 67.974 -3.889 -0.169 1.00 28.60 56 GLU G N 1
ATOM 11990 C CA . GLU G 2 56 ? 68.907 -2.784 -0.336 1.00 32.93 56 GLU G CA 1
ATOM 11991 C C . GLU G 2 56 ? 68.713 -1.802 0.819 1.00 30.60 56 GLU G C 1
ATOM 11992 O O . GLU G 2 56 ? 67.584 -1.418 1.130 1.00 27.44 56 GLU G O 1
ATOM 11998 N N . ILE G 2 57 ? 69.810 -1.417 1.483 1.00 31.46 57 ILE G N 1
ATOM 11999 C CA . ILE G 2 57 ? 69.744 -0.610 2.704 1.00 27.77 57 ILE G CA 1
ATOM 12000 C C . ILE G 2 57 ? 70.196 0.819 2.416 1.00 30.72 57 ILE G C 1
ATOM 12001 O O . ILE G 2 57 ? 71.232 1.033 1.774 1.00 33.85 57 ILE G O 1
ATOM 12006 N N . THR G 2 58 ? 69.423 1.801 2.896 1.00 28.43 58 THR G N 1
ATOM 12007 C CA . THR G 2 58 ? 69.766 3.219 2.791 1.00 30.68 58 THR G CA 1
ATOM 12008 C C . THR G 2 58 ? 69.859 3.831 4.181 1.00 32.30 58 THR G C 1
ATOM 12009 O O . THR G 2 58 ? 68.918 3.716 4.977 1.00 29.55 58 THR G O 1
ATOM 12013 N N . TYR G 2 59 ? 70.960 4.551 4.446 1.00 31.76 59 TYR G N 1
ATOM 12014 C CA . TYR G 2 59 ? 71.131 5.266 5.705 1.00 33.04 59 TYR G CA 1
ATOM 12015 C C . TYR G 2 59 ? 70.696 6.716 5.540 1.00 30.02 59 TYR G C 1
ATOM 12016 O O . TYR G 2 59 ? 71.061 7.380 4.555 1.00 33.84 59 TYR G O 1
ATOM 12025 N N . PHE G 2 60 ? 69.886 7.212 6.478 1.00 30.42 60 PHE G N 1
ATOM 12026 C CA . PHE G 2 60 ? 69.500 8.627 6.425 1.00 32.08 60 PHE G CA 1
ATOM 12027 C C . PHE G 2 60 ? 70.255 9.511 7.411 1.00 31.75 60 PHE G C 1
ATOM 12028 O O . PHE G 2 60 ? 70.355 10.727 7.179 1.00 32.43 60 PHE G O 1
ATOM 12036 N N . ILE G 2 61 ? 70.711 8.951 8.525 1.00 33.88 61 ILE G N 1
ATOM 12037 C CA . ILE G 2 61 ? 71.548 9.639 9.510 1.00 36.56 61 ILE G CA 1
ATOM 12038 C C . ILE G 2 61 ? 72.908 8.954 9.486 1.00 37.43 61 ILE G C 1
ATOM 12039 O O . ILE G 2 61 ? 73.042 7.798 9.903 1.00 39.54 61 ILE G O 1
ATOM 12044 N N . ASP G 2 62 ? 73.927 9.647 8.994 1.00 39.69 62 ASP G N 1
ATOM 12045 C CA . ASP G 2 62 ? 75.203 8.972 8.771 1.00 41.97 62 ASP G CA 1
ATOM 12046 C C . ASP G 2 62 ? 75.871 8.514 10.070 1.00 41.71 62 ASP G C 1
ATOM 12047 O O . ASP G 2 62 ? 76.587 7.503 10.067 1.00 42.99 62 ASP G O 1
ATOM 12052 N N . SER G 2 63 ? 75.609 9.189 11.194 1.00 38.52 63 SER G N 1
ATOM 12053 C CA . SER G 2 63 ? 76.329 8.853 12.416 1.00 41.36 63 SER G CA 1
ATOM 12054 C C . SER G 2 63 ? 75.912 7.516 13.019 1.00 45.27 63 SER G C 1
ATOM 12055 O O . SER G 2 63 ? 76.608 7.023 13.913 1.00 46.42 63 SER G O 1
ATOM 12058 N N . VAL G 2 64 ? 74.818 6.895 12.556 1.00 42.11 64 VAL G N 1
ATOM 12059 C CA . VAL G 2 64 ? 74.477 5.550 13.030 1.00 39.69 64 VAL G CA 1
ATOM 12060 C C . VAL G 2 64 ? 75.178 4.479 12.211 1.00 39.27 64 VAL G C 1
ATOM 12061 O O . VAL G 2 64 ? 75.175 3.301 12.604 1.00 42.42 64 VAL G O 1
ATOM 12065 N N . LYS G 2 65 ? 75.747 4.854 11.065 1.00 41.27 65 LYS G N 1
ATOM 12066 C CA . LYS G 2 65 ? 76.509 3.949 10.217 1.00 41.37 65 LYS G CA 1
ATOM 12067 C C . LYS G 2 65 ? 77.571 3.252 11.063 1.00 46.86 65 LYS G C 1
ATOM 12068 O O . LYS G 2 65 ? 78.343 3.906 11.769 1.00 51.16 65 LYS G O 1
ATOM 12074 N N . GLY G 2 66 ? 77.595 1.926 11.036 1.00 44.70 66 GLY G N 1
ATOM 12075 C CA . GLY G 2 66 ? 78.539 1.212 11.869 1.00 48.48 66 GLY G CA 1
ATOM 12076 C C . GLY G 2 66 ? 78.052 0.826 13.255 1.00 48.31 66 GLY G C 1
ATOM 12077 O O . GLY G 2 66 ? 78.704 0.006 13.911 1.00 51.67 66 GLY G O 1
ATOM 12078 N N . ARG G 2 67 ? 76.933 1.370 13.728 1.00 45.70 67 ARG G N 1
ATOM 12079 C CA . ARG G 2 67 ? 76.318 0.901 14.969 1.00 44.26 67 ARG G CA 1
ATOM 12080 C C . ARG G 2 67 ? 74.895 0.389 14.790 1.00 41.04 67 ARG G C 1
ATOM 12081 O O . ARG G 2 67 ? 74.473 -0.493 15.546 1.00 40.89 67 ARG G O 1
ATOM 12089 N N . PHE G 2 68 ? 74.148 0.935 13.831 1.00 42.73 68 PHE G N 1
ATOM 12090 C CA . PHE G 2 68 ? 72.760 0.544 13.555 1.00 39.63 68 PHE G CA 1
ATOM 12091 C C . PHE G 2 68 ? 72.737 -0.389 12.354 1.00 32.35 68 PHE G C 1
ATOM 12092 O O . PHE G 2 68 ? 73.228 -0.013 11.281 1.00 33.32 68 PHE G O 1
ATOM 12100 N N . THR G 2 69 ? 72.161 -1.590 12.527 1.00 35.96 69 THR G N 1
ATOM 12101 C CA . THR G 2 69 ? 71.912 -2.536 11.431 1.00 34.84 69 THR G CA 1
ATOM 12102 C C . THR G 2 69 ? 70.428 -2.879 11.300 1.00 33.40 69 THR G C 1
ATOM 12103 O O . THR G 2 69 ? 69.811 -3.357 12.256 1.00 37.34 69 THR G O 1
ATOM 12107 N N . ILE G 2 70 ? 69.885 -2.705 10.093 1.00 32.48 70 ILE G N 1
ATOM 12108 C CA . ILE G 2 70 ? 68.505 -3.080 9.769 1.00 35.52 70 ILE G CA 1
ATOM 12109 C C . ILE G 2 70 ? 68.523 -4.338 8.914 1.00 31.98 70 ILE G C 1
ATOM 12110 O O . ILE G 2 70 ? 69.412 -4.512 8.070 1.00 36.78 70 ILE G O 1
ATOM 12115 N N . SER G 2 71 ? 67.524 -5.203 9.104 1.00 31.82 71 SER G N 1
ATOM 12116 C CA . SER G 2 71 ? 67.496 -6.487 8.401 1.00 34.01 71 SER G CA 1
ATOM 12117 C C . SER G 2 71 ? 66.069 -7.042 8.370 1.00 33.54 71 SER G C 1
ATOM 12118 O O . SER G 2 71 ? 65.216 -6.654 9.177 1.00 33.38 71 SER G O 1
ATOM 12121 N N . ARG G 2 72 ? 65.817 -7.949 7.414 1.00 33.71 72 ARG G N 1
ATOM 12122 C CA . ARG G 2 72 ? 64.495 -8.539 7.200 1.00 35.94 72 ARG G CA 1
ATOM 12123 C C . ARG G 2 72 ? 64.526 -10.016 7.561 1.00 38.98 72 ARG G C 1
ATOM 12124 O O . ARG G 2 72 ? 65.490 -10.720 7.248 1.00 41.98 72 ARG G O 1
ATOM 12132 N N . ASP G 2 73 ? 63.471 -10.478 8.228 1.00 39.98 73 ASP G N 1
ATOM 12133 C CA . ASP G 2 73 ? 63.187 -11.897 8.455 1.00 40.51 73 ASP G CA 1
ATOM 12134 C C . ASP G 2 73 ? 61.857 -12.131 7.752 1.00 39.98 73 ASP G C 1
ATOM 12135 O O . ASP G 2 73 ? 60.796 -11.969 8.349 1.00 39.18 73 ASP G O 1
ATOM 12140 N N . ASN G 2 74 ? 61.919 -12.496 6.472 1.00 41.85 74 ASN G N 1
ATOM 12141 C CA . ASN G 2 74 ? 60.711 -12.508 5.652 1.00 42.06 74 ASN G CA 1
ATOM 12142 C C . ASN G 2 74 ? 59.734 -13.576 6.141 1.00 40.55 74 ASN G C 1
ATOM 12143 O O . ASN G 2 74 ? 58.515 -13.369 6.128 1.00 43.63 74 ASN G O 1
ATOM 12148 N N . ALA G 2 75 ? 60.251 -14.715 6.610 1.00 45.46 75 ALA G N 1
ATOM 12149 C CA . ALA G 2 75 ? 59.376 -15.791 7.076 1.00 43.90 75 ALA G CA 1
ATOM 12150 C C . ALA G 2 75 ? 58.598 -15.389 8.318 1.00 47.51 75 ALA G C 1
ATOM 12151 O O . ALA G 2 75 ? 57.480 -15.875 8.530 1.00 49.72 75 ALA G O 1
ATOM 12153 N N . LYS G 2 76 ? 59.156 -14.514 9.151 1.00 42.86 76 LYS G N 1
ATOM 12154 C CA . LYS G 2 76 ? 58.433 -14.019 10.314 1.00 45.48 76 LYS G CA 1
ATOM 12155 C C . LYS G 2 76 ? 57.669 -12.714 10.056 1.00 42.46 76 LYS G C 1
ATOM 12156 O O . LYS G 2 76 ? 57.072 -12.176 10.997 1.00 44.71 76 LYS G O 1
ATOM 12162 N N . ASN G 2 77 ? 57.644 -12.204 8.815 1.00 39.15 77 ASN G N 1
ATOM 12163 C CA . ASN G 2 77 ? 57.109 -10.866 8.509 1.00 37.77 77 ASN G CA 1
ATOM 12164 C C . ASN G 2 77 ? 57.594 -9.819 9.506 1.00 35.84 77 ASN G C 1
ATOM 12165 O O . ASN G 2 77 ? 56.812 -9.036 10.050 1.00 33.07 77 ASN G O 1
ATOM 12170 N N . THR G 2 78 ? 58.898 -9.798 9.734 1.00 33.40 78 THR G N 1
ATOM 12171 C CA . THR G 2 78 ? 59.479 -8.915 10.734 1.00 33.82 78 THR G CA 1
ATOM 12172 C C . THR G 2 78 ? 60.729 -8.268 10.171 1.00 32.75 78 THR G C 1
ATOM 12173 O O . THR G 2 78 ? 61.493 -8.911 9.450 1.00 33.49 78 THR G O 1
ATOM 12177 N N . VAL G 2 79 ? 60.905 -6.982 10.477 1.00 33.06 79 VAL G N 1
ATOM 12178 C CA . VAL G 2 79 ? 62.141 -6.253 10.220 1.00 34.43 79 VAL G CA 1
ATOM 12179 C C . VAL G 2 79 ? 62.720 -5.818 11.563 1.00 33.29 79 VAL G C 1
ATOM 12180 O O . VAL G 2 79 ? 61.983 -5.383 12.455 1.00 32.45 79 VAL G O 1
ATOM 12184 N N . TYR G 2 80 ? 64.034 -5.955 11.710 1.00 33.70 80 TYR G N 1
ATOM 12185 C CA . TYR G 2 80 ? 64.750 -5.641 12.942 1.00 34.22 80 TYR G CA 1
ATOM 12186 C C . TYR G 2 80 ? 65.574 -4.371 12.804 1.00 36.10 80 TYR G C 1
ATOM 12187 O O . TYR G 2 80 ? 65.983 -3.984 11.702 1.00 35.94 80 TYR G O 1
ATOM 12196 N N . LEU G 2 81 ? 65.793 -3.713 13.943 1.00 32.63 81 LEU G N 1
ATOM 12197 C CA . LEU G 2 81 ? 66.859 -2.727 14.078 1.00 35.41 81 LEU G CA 1
ATOM 12198 C C . LEU G 2 81 ? 67.794 -3.232 15.166 1.00 36.21 81 LEU G C 1
ATOM 12199 O O . LEU G 2 81 ? 67.359 -3.455 16.301 1.00 35.77 81 LEU G O 1
ATOM 12204 N N . GLN G 2 82 ? 69.061 -3.441 14.807 1.00 35.64 82 GLN G N 1
ATOM 12205 C CA . GLN G 2 82 ? 70.094 -3.902 15.733 1.00 38.29 82 GLN G CA 1
ATOM 12206 C C . GLN G 2 82 ? 71.011 -2.732 16.042 1.00 37.63 82 GLN G C 1
ATOM 12207 O O . GLN G 2 82 ? 71.632 -2.178 15.126 1.00 37.19 82 GLN G O 1
ATOM 12213 N N . ILE G 2 83 ? 71.116 -2.372 17.321 1.00 39.20 83 ILE G N 1
ATOM 12214 C CA . ILE G 2 83 ? 71.981 -1.276 17.745 1.00 44.49 83 ILE G CA 1
ATOM 12215 C C . ILE G 2 83 ? 73.140 -1.900 18.510 1.00 47.19 83 ILE G C 1
ATOM 12216 O O . ILE G 2 83 ? 72.947 -2.436 19.610 1.00 47.15 83 ILE G O 1
ATOM 12221 N N . ASN G 2 84 ? 74.342 -1.838 17.929 1.00 51.30 84 ASN G N 1
ATOM 12222 C CA . ASN G 2 84 ? 75.514 -2.507 18.492 1.00 51.93 84 ASN G CA 1
ATOM 12223 C C . ASN G 2 84 ? 75.881 -2.012 19.878 1.00 55.29 84 ASN G C 1
ATOM 12224 O O . ASN G 2 84 ? 75.812 -2.777 20.849 1.00 59.96 84 ASN G O 1
ATOM 12229 N N . SER G 2 85 ? 76.290 -0.749 19.976 1.00 51.53 85 SER G N 1
ATOM 12230 C CA . SER G 2 85 ? 76.787 -0.166 21.218 1.00 52.39 85 SER G CA 1
ATOM 12231 C C . SER G 2 85 ? 75.993 1.097 21.495 1.00 47.67 85 SER G C 1
ATOM 12232 O O . SER G 2 85 ? 76.183 2.108 20.818 1.00 51.46 85 SER G O 1
ATOM 12235 N N . LEU G 2 86 ? 75.128 1.050 22.493 1.00 46.83 86 LEU G N 1
ATOM 12236 C CA . LEU G 2 86 ? 74.212 2.157 22.723 1.00 46.30 86 LEU G CA 1
ATOM 12237 C C . LEU G 2 86 ? 74.951 3.390 23.237 1.00 46.01 86 LEU G C 1
ATOM 12238 O O . LEU G 2 86 ? 75.894 3.281 24.030 1.00 47.48 86 LEU G O 1
ATOM 12243 N N . LYS G 2 87 ? 74.523 4.567 22.765 1.00 42.43 87 LYS G N 1
ATOM 12244 C CA . LYS G 2 87 ? 74.979 5.896 23.171 1.00 41.15 87 LYS G CA 1
ATOM 12245 C C . LYS G 2 87 ? 73.795 6.723 23.661 1.00 42.46 87 LYS G C 1
ATOM 12246 O O . LYS G 2 87 ? 72.665 6.518 23.200 1.00 40.29 87 LYS G O 1
ATOM 12252 N N . PRO G 2 88 ? 74.012 7.687 24.569 1.00 41.55 88 PRO G N 1
ATOM 12253 C CA . PRO G 2 88 ? 72.876 8.518 25.011 1.00 40.72 88 PRO G CA 1
ATOM 12254 C C . PRO G 2 88 ? 72.201 9.269 23.874 1.00 37.87 88 PRO G C 1
ATOM 12255 O O . PRO G 2 88 ? 71.005 9.555 23.972 1.00 36.45 88 PRO G O 1
ATOM 12259 N N . GLU G 2 89 ? 72.922 9.616 22.803 1.00 35.96 89 GLU G N 1
ATOM 12260 C CA . GLU G 2 89 ? 72.264 10.319 21.704 1.00 38.90 89 GLU G CA 1
ATOM 12261 C C . GLU G 2 89 ? 71.231 9.438 21.001 1.00 37.32 89 GLU G C 1
ATOM 12262 O O . GLU G 2 89 ? 70.520 9.937 20.117 1.00 35.54 89 GLU G O 1
ATOM 12268 N N . ASP G 2 90 ? 71.186 8.140 21.326 1.00 37.17 90 ASP G N 1
ATOM 12269 C CA . ASP G 2 90 ? 70.201 7.223 20.747 1.00 34.95 90 ASP G CA 1
ATOM 12270 C C . ASP G 2 90 ? 68.820 7.334 21.392 1.00 37.95 90 ASP G C 1
ATOM 12271 O O . ASP G 2 90 ? 67.866 6.722 20.887 1.00 33.63 90 ASP G O 1
ATOM 12276 N N . THR G 2 91 ? 68.670 8.066 22.495 1.00 35.15 91 THR G N 1
ATOM 12277 C CA . THR G 2 91 ? 67.386 8.088 23.194 1.00 34.73 91 THR G CA 1
ATOM 12278 C C . THR G 2 91 ? 66.285 8.746 22.367 1.00 29.07 91 THR G C 1
ATOM 12279 O O . THR G 2 91 ? 66.439 9.867 21.868 1.00 31.12 91 THR G O 1
ATOM 12283 N N . ALA G 2 92 ? 65.154 8.053 22.265 1.00 33.33 92 ALA G N 1
ATOM 12284 C CA . ALA G 2 92 ? 64.033 8.519 21.467 1.00 34.14 92 ALA G CA 1
ATOM 12285 C C . ALA G 2 92 ? 62.952 7.441 21.462 1.00 31.43 92 ALA G C 1
ATOM 12286 O O . ALA G 2 92 ? 63.179 6.286 21.847 1.00 33.28 92 ALA G O 1
ATOM 12288 N N . ASN G 2 93 ? 61.772 7.843 20.985 1.00 32.63 93 ASN G N 1
ATOM 12289 C CA . ASN G 2 93 ? 60.695 6.925 20.645 1.00 35.90 93 ASN G CA 1
ATOM 12290 C C . ASN G 2 93 ? 60.894 6.457 19.205 1.00 30.66 93 ASN G C 1
ATOM 12291 O O . ASN G 2 93 ? 61.006 7.291 18.299 1.00 29.79 93 ASN G O 1
ATOM 12296 N N . TYR G 2 94 ? 60.961 5.142 19.008 1.00 28.69 94 TYR G N 1
ATOM 12297 C CA . TYR G 2 94 ? 61.306 4.544 17.720 1.00 30.59 94 TYR G CA 1
ATOM 12298 C C . TYR G 2 94 ? 60.037 4.011 17.051 1.00 31.97 94 TYR G C 1
ATOM 12299 O O . TYR G 2 94 ? 59.272 3.262 17.672 1.00 32.34 94 TYR G O 1
ATOM 12308 N N . TYR G 2 95 ? 59.824 4.398 15.785 1.00 26.60 95 TYR G N 1
ATOM 12309 C CA . TYR G 2 95 ? 58.680 3.945 14.991 1.00 27.70 95 TYR G CA 1
ATOM 12310 C C . TYR G 2 95 ? 59.166 3.167 13.782 1.00 27.70 95 TYR G C 1
ATOM 12311 O O . TYR G 2 95 ? 60.209 3.481 13.202 1.00 27.06 95 TYR G O 1
ATOM 12320 N N . CYS G 2 96 ? 58.411 2.149 13.383 1.00 26.80 96 CYS G N 1
ATOM 12321 C CA . CYS G 2 96 ? 58.636 1.603 12.058 1.00 28.32 96 CYS G CA 1
ATOM 12322 C C . CYS G 2 96 ? 57.487 2.027 11.167 1.00 24.62 96 CYS G C 1
ATOM 12323 O O . CYS G 2 96 ? 56.380 2.289 11.641 1.00 25.90 96 CYS G O 1
ATOM 12326 N N . ALA G 2 97 ? 57.816 2.216 9.886 1.00 21.21 97 ALA G N 1
ATOM 12327 C CA . ALA G 2 97 ? 56.898 2.747 8.895 1.00 22.91 97 ALA G CA 1
ATOM 12328 C C . ALA G 2 97 ? 57.070 1.947 7.618 1.00 24.83 97 ALA G C 1
ATOM 12329 O O . ALA G 2 97 ? 58.150 1.414 7.344 1.00 23.99 97 ALA G O 1
ATOM 12331 N N . ALA G 2 98 ? 55.973 1.843 6.851 1.00 24.00 98 ALA G N 1
ATOM 12332 C CA . ALA G 2 98 ? 55.900 0.933 5.706 1.00 23.63 98 ALA G CA 1
ATOM 12333 C C . ALA G 2 98 ? 55.189 1.614 4.546 1.00 21.55 98 ALA G C 1
ATOM 12334 O O . ALA G 2 98 ? 54.304 2.460 4.726 1.00 23.09 98 ALA G O 1
ATOM 12336 N N . ARG G 2 99 ? 55.616 1.254 3.332 1.00 22.45 99 ARG G N 1
ATOM 12337 C CA . ARG G 2 99 ? 54.995 1.656 2.077 1.00 20.90 99 ARG G CA 1
ATOM 12338 C C . ARG G 2 99 ? 54.493 0.397 1.371 1.00 21.51 99 ARG G C 1
ATOM 12339 O O . ARG G 2 99 ? 55.000 -0.706 1.617 1.00 25.72 99 ARG G O 1
ATOM 12347 N N . THR G 2 100 ? 53.478 0.565 0.515 1.00 23.01 100 THR G N 1
ATOM 12348 C CA . THR G 2 100 ? 52.944 -0.580 -0.249 1.00 21.87 100 THR G CA 1
ATOM 12349 C C . THR G 2 100 ? 53.703 -0.793 -1.555 1.00 23.15 100 THR G C 1
ATOM 12350 O O . THR G 2 100 ? 53.103 -1.161 -2.570 1.00 21.00 100 THR G O 1
ATOM 12354 N N . PHE G 2 101 ? 55.029 -0.542 -1.556 1.00 21.82 101 PHE G N 1
ATOM 12355 C CA . PHE G 2 101 ? 55.889 -0.702 -2.724 1.00 21.87 101 PHE G CA 1
ATOM 12356 C C . PHE G 2 101 ? 57.154 -1.446 -2.316 1.00 20.85 101 PHE G C 1
ATOM 12357 O O . PHE G 2 101 ? 57.540 -1.445 -1.141 1.00 21.22 101 PHE G O 1
ATOM 12365 N N . THR G 2 102 ? 57.770 -2.150 -3.272 1.00 21.41 102 THR G N 1
ATOM 12366 C CA . THR G 2 102 ? 58.970 -2.935 -2.976 1.00 22.63 102 THR G CA 1
ATOM 12367 C C . THR G 2 102 ? 60.241 -2.114 -3.071 1.00 23.46 102 THR G C 1
ATOM 12368 O O . THR G 2 102 ? 61.308 -2.611 -2.675 1.00 25.25 102 THR G O 1
ATOM 12372 N N . ALA G 2 103 ? 60.151 -0.908 -3.594 1.00 23.74 103 ALA G N 1
ATOM 12373 C CA . ALA G 2 103 ? 61.335 -0.089 -3.781 1.00 24.91 103 ALA G CA 1
ATOM 12374 C C . ALA G 2 103 ? 60.950 1.355 -3.528 1.00 26.59 103 ALA G C 1
ATOM 12375 O O . ALA G 2 103 ? 59.776 1.742 -3.621 1.00 23.97 103 ALA G O 1
ATOM 12377 N N . GLY G 2 104 ? 61.961 2.155 -3.203 1.00 26.65 104 GLY G N 1
ATOM 12378 C CA . GLY G 2 104 ? 61.695 3.540 -2.889 1.00 25.95 104 GLY G CA 1
ATOM 12379 C C . GLY G 2 104 ? 61.922 3.803 -1.417 1.00 27.95 104 GLY G C 1
ATOM 12380 O O . GLY G 2 104 ? 60.962 3.922 -0.658 1.00 27.37 104 GLY G O 1
ATOM 12381 N N . CYS G 2 105 ? 63.191 3.920 -1.009 1.00 27.12 105 CYS G N 1
ATOM 12382 C CA . CYS G 2 105 ? 63.565 4.208 0.383 1.00 29.16 105 CYS G CA 1
ATOM 12383 C C . CYS G 2 105 ? 63.651 5.727 0.605 1.00 31.08 105 CYS G C 1
ATOM 12384 O O . CYS G 2 105 ? 64.665 6.362 0.293 1.00 31.64 105 CYS G O 1
ATOM 12387 N N . TYR G 2 106 ? 62.603 6.320 1.190 1.00 28.40 106 TYR G N 1
ATOM 12388 C CA . TYR G 2 106 ? 62.495 7.767 1.337 1.00 26.89 106 TYR G CA 1
ATOM 12389 C C . TYR G 2 106 ? 62.674 8.200 2.789 1.00 29.52 106 TYR G C 1
ATOM 12390 O O . TYR G 2 106 ? 62.354 7.466 3.717 1.00 29.07 106 TYR G O 1
ATOM 12399 N N . SER G 2 107 ? 63.203 9.411 2.985 1.00 29.57 107 SER G N 1
ATOM 12400 C CA . SER G 2 107 ? 63.598 9.825 4.321 1.00 26.64 107 SER G CA 1
ATOM 12401 C C . SER G 2 107 ? 62.513 10.583 5.064 1.00 25.38 107 SER G C 1
ATOM 12402 O O . SER G 2 107 ? 62.616 10.723 6.283 1.00 30.26 107 SER G O 1
ATOM 12405 N N . ARG G 2 108 ? 61.462 11.043 4.385 1.00 26.88 108 ARG G N 1
ATOM 12406 C CA . ARG G 2 108 ? 60.444 11.886 5.005 1.00 25.08 108 ARG G CA 1
ATOM 12407 C C . ARG G 2 108 ? 59.199 11.107 5.434 1.00 26.51 108 ARG G C 1
ATOM 12408 O O . ARG G 2 108 ? 58.736 10.217 4.718 1.00 26.61 108 ARG G O 1
ATOM 12416 N N . SER G 2 109 ? 58.649 11.481 6.599 1.00 27.17 109 SER G N 1
ATOM 12417 C CA A SER G 2 109 ? 57.503 10.764 7.160 0.50 24.46 109 SER G CA 1
ATOM 12418 C CA B SER G 2 109 ? 57.512 10.748 7.154 0.50 24.46 109 SER G CA 1
ATOM 12419 C C . SER G 2 109 ? 56.314 10.738 6.208 1.00 26.22 109 SER G C 1
ATOM 12420 O O . SER G 2 109 ? 55.563 9.769 6.206 1.00 23.61 109 SER G O 1
ATOM 12425 N N . ILE G 2 110 ? 56.106 11.803 5.417 1.00 22.32 110 ILE G N 1
ATOM 12426 C CA . ILE G 2 110 ? 54.911 11.886 4.578 1.00 25.56 110 ILE G CA 1
ATOM 12427 C C . ILE G 2 110 ? 54.908 10.857 3.457 1.00 25.61 110 ILE G C 1
ATOM 12428 O O . ILE G 2 110 ? 53.854 10.630 2.856 1.00 25.00 110 ILE G O 1
ATOM 12433 N N . ALA G 2 111 ? 56.047 10.220 3.181 1.00 25.54 111 ALA G N 1
ATOM 12434 C CA . ALA G 2 111 ? 56.139 9.163 2.176 1.00 24.86 111 ALA G CA 1
ATOM 12435 C C . ALA G 2 111 ? 55.569 7.824 2.651 1.00 26.10 111 ALA G C 1
ATOM 12436 O O . ALA G 2 111 ? 55.492 6.879 1.853 1.00 25.53 111 ALA G O 1
ATOM 12438 N N . TYR G 2 112 ? 55.159 7.706 3.915 1.00 24.19 112 TYR G N 1
ATOM 12439 C CA . TYR G 2 112 ? 54.780 6.422 4.514 1.00 24.09 112 TYR G CA 1
ATOM 12440 C C . TYR G 2 112 ? 53.333 6.459 4.969 1.00 25.71 112 TYR G C 1
ATOM 12441 O O . TYR G 2 112 ? 52.986 7.238 5.873 1.00 23.85 112 TYR G O 1
ATOM 12450 N N . PRO G 2 113 ? 52.451 5.639 4.393 1.00 25.38 113 PRO G N 1
ATOM 12451 C CA . PRO G 2 113 ? 51.061 5.622 4.865 1.00 26.03 113 PRO G CA 1
ATOM 12452 C C . PRO G 2 113 ? 50.864 4.844 6.163 1.00 23.19 113 PRO G C 1
ATOM 12453 O O . PRO G 2 113 ? 49.882 5.121 6.868 1.00 26.95 113 PRO G O 1
ATOM 12457 N N . TYR G 2 114 ? 51.753 3.910 6.508 1.00 22.71 114 TYR G N 1
ATOM 12458 C CA . TYR G 2 114 ? 51.525 2.974 7.601 1.00 22.42 114 TYR G CA 1
ATOM 12459 C C . TYR G 2 114 ? 52.586 3.108 8.681 1.00 26.76 114 TYR G C 1
ATOM 12460 O O . TYR G 2 114 ? 53.787 3.145 8.381 1.00 23.65 114 TYR G O 1
ATOM 12469 N N . TRP G 2 115 ? 52.133 3.115 9.939 1.00 25.37 115 TRP G N 1
ATOM 12470 C CA . TRP G 2 115 ? 52.976 3.384 11.096 1.00 24.64 115 TRP G CA 1
ATOM 12471 C C . TRP G 2 115 ? 52.607 2.485 12.266 1.00 25.41 115 TRP G C 1
ATOM 12472 O O . TRP G 2 115 ? 51.433 2.148 12.469 1.00 26.65 115 TRP G O 1
ATOM 12483 N N . GLY G 2 116 ? 53.625 2.132 13.065 1.00 25.32 116 GLY G N 1
ATOM 12484 C CA . GLY G 2 116 ? 53.382 1.520 14.355 1.00 26.47 116 GLY G CA 1
ATOM 12485 C C . GLY G 2 116 ? 53.060 2.546 15.415 1.00 28.14 116 GLY G C 1
ATOM 12486 O O . GLY G 2 116 ? 52.989 3.755 15.168 1.00 27.58 116 GLY G O 1
ATOM 12487 N N . GLN G 2 117 ? 52.834 2.042 16.630 1.00 29.66 117 GLN G N 1
ATOM 12488 C CA . GLN G 2 117 ? 52.569 2.918 17.767 1.00 33.22 117 GLN G CA 1
ATOM 12489 C C . GLN G 2 117 ? 53.824 3.447 18.458 1.00 33.75 117 GLN G C 1
ATOM 12490 O O . GLN G 2 117 ? 53.727 4.428 19.207 1.00 35.30 117 GLN G O 1
ATOM 12496 N N . GLY G 2 118 ? 54.978 2.855 18.210 1.00 31.12 118 GLY G N 1
ATOM 12497 C CA . GLY G 2 118 ? 56.255 3.311 18.729 1.00 31.92 118 GLY G CA 1
ATOM 12498 C C . GLY G 2 118 ? 56.716 2.474 19.914 1.00 36.48 118 GLY G C 1
ATOM 12499 O O . GLY G 2 118 ? 55.909 1.908 20.666 1.00 36.13 118 GLY G O 1
ATOM 12500 N N . THR G 2 119 ? 58.039 2.377 20.077 1.00 34.53 119 THR G N 1
ATOM 12501 C CA . THR G 2 119 ? 58.633 1.739 21.251 1.00 35.82 119 THR G CA 1
ATOM 12502 C C . THR G 2 119 ? 59.765 2.624 21.774 1.00 37.56 119 THR G C 1
ATOM 12503 O O . THR G 2 119 ? 60.640 3.059 21.011 1.00 34.59 119 THR G O 1
ATOM 12507 N N . GLN G 2 120 ? 59.718 2.927 23.074 1.00 38.25 120 GLN G N 1
ATOM 12508 C CA . GLN G 2 120 ? 60.622 3.911 23.660 1.00 35.93 120 GLN G CA 1
ATOM 12509 C C . GLN G 2 120 ? 61.959 3.276 24.021 1.00 36.15 120 GLN G C 1
ATOM 12510 O O . GLN G 2 120 ? 62.013 2.201 24.630 1.00 34.95 120 GLN G O 1
ATOM 12516 N N . VAL G 2 121 ? 63.036 3.931 23.608 1.00 32.81 121 VAL G N 1
ATOM 12517 C CA . VAL G 2 121 ? 64.393 3.530 23.946 1.00 32.60 121 VAL G CA 1
ATOM 12518 C C . VAL G 2 121 ? 64.978 4.666 24.775 1.00 36.38 121 VAL G C 1
ATOM 12519 O O . VAL G 2 121 ? 65.178 5.775 24.254 1.00 32.86 121 VAL G O 1
ATOM 12523 N N . THR G 2 122 ? 65.227 4.414 26.065 1.00 38.98 122 THR G N 1
ATOM 12524 C CA . THR G 2 122 ? 65.878 5.394 26.936 1.00 42.05 122 THR G CA 1
ATOM 12525 C C . THR G 2 122 ? 67.225 4.839 27.380 1.00 42.30 122 THR G C 1
ATOM 12526 O O . THR G 2 122 ? 67.283 3.811 28.056 1.00 42.77 122 THR G O 1
ATOM 12530 N N . VAL G 2 123 ? 68.298 5.502 26.963 1.00 43.64 123 VAL G N 1
ATOM 12531 C CA . VAL G 2 123 ? 69.659 5.083 27.279 1.00 45.70 123 VAL G CA 1
ATOM 12532 C C . VAL G 2 123 ? 70.104 5.820 28.537 1.00 48.05 123 VAL G C 1
ATOM 12533 O O . VAL G 2 123 ? 70.147 7.053 28.559 1.00 47.02 123 VAL G O 1
ATOM 12537 N N . SER G 2 124 ? 70.419 5.065 29.586 1.00 51.13 124 SER G N 1
ATOM 12538 C CA . SER G 2 124 ? 71.028 5.629 30.785 1.00 57.13 124 SER G CA 1
ATOM 12539 C C . SER G 2 124 ? 71.725 4.510 31.546 1.00 58.09 124 SER G C 1
ATOM 12540 O O . SER G 2 124 ? 71.296 3.349 31.509 1.00 56.78 124 SER G O 1
ATOM 12543 N N . SER G 2 125 ? 72.811 4.871 32.225 1.00 59.34 125 SER G N 1
ATOM 12544 C CA . SER G 2 125 ? 73.575 3.896 32.992 1.00 59.33 125 SER G CA 1
ATOM 12545 C C . SER G 2 125 ? 72.746 3.370 34.164 1.00 58.34 125 SER G C 1
ATOM 12546 O O . SER G 2 125 ? 71.916 4.081 34.728 1.00 57.41 125 SER G O 1
ATOM 12549 N N . HIS G 2 126 ? 72.954 2.097 34.524 1.00 60.97 126 HIS G N 1
ATOM 12550 C CA . HIS G 2 126 ? 72.436 1.633 35.811 1.00 61.07 126 HIS G CA 1
ATOM 12551 C C . HIS G 2 126 ? 73.346 2.060 36.954 1.00 54.35 126 HIS G C 1
ATOM 12552 O O . HIS G 2 126 ? 72.919 2.040 38.115 1.00 53.73 126 HIS G O 1
ATOM 12559 N N . HIS G 2 127 ? 74.582 2.451 36.634 1.00 51.50 127 HIS G N 1
ATOM 12560 C CA . HIS G 2 127 ? 75.585 2.898 37.589 1.00 45.77 127 HIS G CA 1
ATOM 12561 C C . HIS G 2 127 ? 75.695 4.423 37.590 1.00 44.50 127 HIS G C 1
ATOM 12562 O O . HIS G 2 127 ? 75.192 5.117 36.701 1.00 39.29 127 HIS G O 1
ATOM 12569 N N . HIS G 2 128 ? 76.394 4.945 38.600 1.00 36.19 128 HIS G N 1
ATOM 12570 C CA . HIS G 2 128 ? 76.626 6.392 38.710 1.00 37.01 128 HIS G CA 1
ATOM 12571 C C . HIS G 2 128 ? 75.314 7.170 38.817 1.00 40.29 128 HIS G C 1
ATOM 12572 O O . HIS G 2 128 ? 75.218 8.319 38.367 1.00 39.13 128 HIS G O 1
ATOM 12579 N N . HIS G 2 129 ? 74.286 6.570 39.422 1.00 37.42 129 HIS G N 1
ATOM 12580 C CA . HIS G 2 129 ? 73.120 7.318 39.873 1.00 39.28 129 HIS G CA 1
ATOM 12581 C C . HIS G 2 129 ? 72.860 7.034 41.340 1.00 39.20 129 HIS G C 1
ATOM 12582 O O . HIS G 2 129 ? 73.210 5.970 41.859 1.00 36.80 129 HIS G O 1
ATOM 12589 N N . HIS G 2 130 ? 72.246 8.014 41.999 1.00 37.00 130 HIS G N 1
ATOM 12590 C CA . HIS G 2 130 ? 71.929 7.932 43.416 1.00 39.00 130 HIS G CA 1
ATOM 12591 C C . HIS G 2 130 ? 70.834 8.941 43.716 1.00 41.63 130 HIS G C 1
ATOM 12592 O O . HIS G 2 130 ? 70.514 9.814 42.897 1.00 40.43 130 HIS G O 1
ATOM 12599 N N . HIS G 2 131 ? 70.291 8.834 44.927 1.00 44.45 131 HIS G N 1
ATOM 12600 C CA . HIS G 2 131 ? 69.265 9.759 45.400 1.00 43.99 131 HIS G CA 1
ATOM 12601 C C . HIS G 2 131 ? 69.953 11.074 45.776 1.00 46.79 131 HIS G C 1
ATOM 12602 O O . HIS G 2 131 ? 69.301 12.112 45.942 1.00 52.96 131 HIS G O 1
ATOM 12609 N N . GLN H 2 1 ? 38.595 38.784 -30.666 1.00 54.06 1 GLN H N 1
ATOM 12610 C CA . GLN H 2 1 ? 37.588 38.943 -29.618 1.00 54.18 1 GLN H CA 1
ATOM 12611 C C . GLN H 2 1 ? 36.186 39.039 -30.203 1.00 49.50 1 GLN H C 1
ATOM 12612 O O . GLN H 2 1 ? 35.877 39.956 -30.962 1.00 43.41 1 GLN H O 1
ATOM 12618 N N . VAL H 2 2 ? 35.343 38.076 -29.831 1.00 46.12 2 VAL H N 1
ATOM 12619 C CA . VAL H 2 2 ? 34.002 37.992 -30.387 1.00 42.63 2 VAL H CA 1
ATOM 12620 C C . VAL H 2 2 ? 33.139 39.151 -29.897 1.00 43.51 2 VAL H C 1
ATOM 12621 O O . VAL H 2 2 ? 33.187 39.539 -28.721 1.00 44.14 2 VAL H O 1
ATOM 12625 N N . GLN H 2 3 ? 32.295 39.668 -30.790 1.00 43.87 3 GLN H N 1
ATOM 12626 C CA . GLN H 2 3 ? 31.488 40.858 -30.554 1.00 42.09 3 GLN H CA 1
ATOM 12627 C C . GLN H 2 3 ? 30.093 40.643 -31.131 1.00 34.56 3 GLN H C 1
ATOM 12628 O O . GLN H 2 3 ? 29.971 40.200 -32.278 1.00 38.96 3 GLN H O 1
ATOM 12634 N N . LEU H 2 4 ? 29.056 40.968 -30.351 1.00 35.90 4 LEU H N 1
ATOM 12635 C CA . LEU H 2 4 ? 27.660 40.958 -30.800 1.00 34.58 4 LEU H CA 1
ATOM 12636 C C . LEU H 2 4 ? 27.059 42.343 -30.594 1.00 34.54 4 LEU H C 1
ATOM 12637 O O . LEU H 2 4 ? 27.135 42.877 -29.478 1.00 33.21 4 LEU H O 1
ATOM 12642 N N . GLN H 2 5 ? 26.409 42.893 -31.634 1.00 30.42 5 GLN H N 1
ATOM 12643 C CA . GLN H 2 5 ? 25.701 44.178 -31.543 1.00 31.54 5 GLN H CA 1
ATOM 12644 C C . GLN H 2 5 ? 24.236 44.046 -31.962 1.00 23.87 5 GLN H C 1
ATOM 12645 O O . GLN H 2 5 ? 23.954 43.675 -33.108 1.00 31.91 5 GLN H O 1
ATOM 12651 N N . GLU H 2 6 ? 23.317 44.407 -31.065 1.00 25.97 6 GLU H N 1
ATOM 12652 C CA . GLU H 2 6 ? 21.877 44.403 -31.312 1.00 27.80 6 GLU H CA 1
ATOM 12653 C C . GLU H 2 6 ? 21.378 45.796 -31.707 1.00 32.57 6 GLU H C 1
ATOM 12654 O O . GLU H 2 6 ? 21.868 46.813 -31.213 1.00 27.98 6 GLU H O 1
ATOM 12660 N N . SER H 2 7 ? 20.355 45.824 -32.550 1.00 27.39 7 SER H N 1
ATOM 12661 C CA . SER H 2 7 ? 19.716 47.077 -32.932 1.00 27.05 7 SER H CA 1
ATOM 12662 C C . SER H 2 7 ? 18.314 46.722 -33.396 1.00 33.36 7 SER H C 1
ATOM 12663 O O . SER H 2 7 ? 17.964 45.536 -33.517 1.00 31.21 7 SER H O 1
ATOM 12666 N N . GLY H 2 8 ? 17.515 47.752 -33.636 1.00 27.97 8 GLY H N 1
ATOM 12667 C CA . GLY H 2 8 ? 16.179 47.601 -34.182 1.00 29.23 8 GLY H CA 1
ATOM 12668 C C . GLY H 2 8 ? 15.055 47.834 -33.213 1.00 30.66 8 GLY H C 1
ATOM 12669 O O . GLY H 2 8 ? 13.892 47.831 -33.627 1.00 27.61 8 GLY H O 1
ATOM 12670 N N . GLY H 2 9 ? 15.343 48.014 -31.935 1.00 26.47 9 GLY H N 1
ATOM 12671 C CA . GLY H 2 9 ? 14.293 48.220 -30.967 1.00 27.74 9 GLY H CA 1
ATOM 12672 C C . GLY H 2 9 ? 13.704 49.604 -31.044 1.00 27.77 9 GLY H C 1
ATOM 12673 O O . GLY H 2 9 ? 14.047 50.422 -31.898 1.00 30.87 9 GLY H O 1
ATOM 12674 N N . GLY H 2 10 ? 12.776 49.864 -30.143 1.00 29.78 10 GLY H N 1
ATOM 12675 C CA . GLY H 2 10 ? 12.189 51.182 -30.084 1.00 28.58 10 GLY H CA 1
ATOM 12676 C C . GLY H 2 10 ? 10.883 51.177 -29.329 1.00 32.89 10 GLY H C 1
ATOM 12677 O O . GLY H 2 10 ? 10.509 50.195 -28.681 1.00 29.48 10 GLY H O 1
ATOM 12678 N N . LEU H 2 11 ? 10.202 52.315 -29.434 1.00 27.74 11 LEU H N 1
ATOM 12679 C CA . LEU H 2 11 ? 8.907 52.574 -28.820 1.00 26.13 11 LEU H CA 1
ATOM 12680 C C . LEU H 2 11 ? 7.806 52.441 -29.869 1.00 29.13 11 LEU H C 1
ATOM 12681 O O . LEU H 2 11 ? 7.732 53.265 -30.789 1.00 29.28 11 LEU H O 1
ATOM 12686 N N . VAL H 2 12 ? 6.909 51.457 -29.704 1.00 28.23 12 VAL H N 1
ATOM 12687 C CA . VAL H 2 12 ? 5.889 51.156 -30.716 1.00 30.85 12 VAL H CA 1
ATOM 12688 C C . VAL H 2 12 ? 4.504 51.016 -30.074 1.00 32.84 12 VAL H C 1
ATOM 12689 O O . VAL H 2 12 ? 4.346 51.021 -28.854 1.00 34.26 12 VAL H O 1
ATOM 12693 N N . GLN H 2 13 ? 3.453 50.944 -30.943 1.00 35.41 13 GLN H N 1
ATOM 12694 C CA . GLN H 2 13 ? 2.081 50.811 -30.460 1.00 40.68 13 GLN H CA 1
ATOM 12695 C C . GLN H 2 13 ? 1.597 49.382 -30.652 1.00 35.63 13 GLN H C 1
ATOM 12696 O O . GLN H 2 13 ? 2.108 48.653 -31.509 1.00 34.61 13 GLN H O 1
ATOM 12702 N N . PRO H 2 14 ? 0.613 48.935 -29.874 1.00 37.39 14 PRO H N 1
ATOM 12703 C CA . PRO H 2 14 ? 0.077 47.588 -30.107 1.00 39.77 14 PRO H CA 1
ATOM 12704 C C . PRO H 2 14 ? -0.374 47.444 -31.555 1.00 41.38 14 PRO H C 1
ATOM 12705 O O . PRO H 2 14 ? -1.012 48.343 -32.115 1.00 43.12 14 PRO H O 1
ATOM 12709 N N . GLY H 2 15 ? -0.001 46.318 -32.176 1.00 41.32 15 GLY H N 1
ATOM 12710 C CA . GLY H 2 15 ? -0.313 46.023 -33.560 1.00 41.28 15 GLY H CA 1
ATOM 12711 C C . GLY H 2 15 ? 0.808 46.315 -34.527 1.00 43.69 15 GLY H C 1
ATOM 12712 O O . GLY H 2 15 ? 0.761 45.853 -35.671 1.00 45.24 15 GLY H O 1
ATOM 12713 N N . ASP H 2 16 ? 1.807 47.082 -34.089 1.00 40.75 16 ASP H N 1
ATOM 12714 C CA . ASP H 2 16 ? 2.982 47.443 -34.867 1.00 43.36 16 ASP H CA 1
ATOM 12715 C C . AS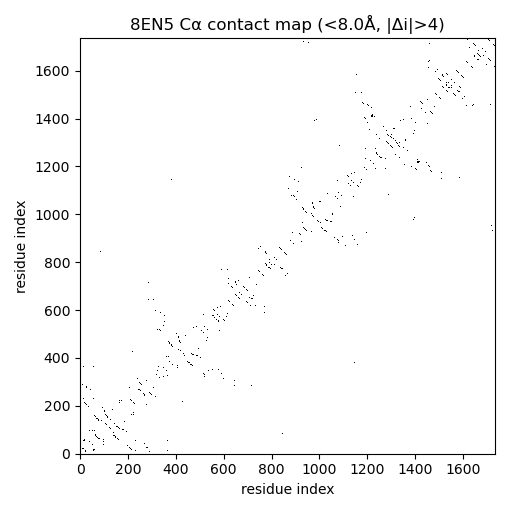P H 2 16 ? 3.886 46.221 -35.083 1.00 42.17 16 ASP H C 1
ATOM 12716 O O . ASP H 2 16 ? 3.622 45.118 -34.590 1.00 44.25 16 ASP H O 1
ATOM 12721 N N . SER H 2 17 ? 4.989 46.416 -35.809 1.00 38.92 17 SER H N 1
ATOM 12722 C CA . SER H 2 17 ? 5.977 45.357 -35.989 1.00 41.52 17 SER H CA 1
ATOM 12723 C C . SER H 2 17 ? 7.386 45.942 -36.000 1.00 44.10 17 SER H C 1
ATOM 12724 O O . SER H 2 17 ? 7.591 47.095 -36.405 1.00 42.59 17 SER H O 1
ATOM 12727 N N . LEU H 2 18 ? 8.362 45.129 -35.574 1.00 36.66 18 LEU H N 1
ATOM 12728 C CA . LEU H 2 18 ? 9.770 45.507 -35.552 1.00 33.40 18 LEU H CA 1
ATOM 12729 C C . LEU H 2 18 ? 10.613 44.373 -36.107 1.00 37.12 18 LEU H C 1
ATOM 12730 O O . LEU H 2 18 ? 10.233 43.196 -36.049 1.00 36.17 18 LEU H O 1
ATOM 12735 N N . ARG H 2 19 ? 11.789 44.723 -36.612 1.00 35.60 19 ARG H N 1
ATOM 12736 C CA . ARG H 2 19 ? 12.818 43.733 -36.922 1.00 33.73 19 ARG H CA 1
ATOM 12737 C C . ARG H 2 19 ? 14.063 44.051 -36.099 1.00 36.11 19 ARG H C 1
ATOM 12738 O O . ARG H 2 19 ? 14.660 45.121 -36.272 1.00 35.43 19 ARG H O 1
ATOM 12746 N N . LEU H 2 20 ? 14.446 43.135 -35.202 1.00 31.18 20 LEU H N 1
ATOM 12747 C CA . LEU H 2 20 ? 15.698 43.234 -34.448 1.00 32.38 20 LEU H CA 1
ATOM 12748 C C . LEU H 2 20 ? 16.845 42.578 -35.210 1.00 34.93 20 LEU H C 1
ATOM 12749 O O . LEU H 2 20 ? 16.658 41.593 -35.936 1.00 32.02 20 LEU H O 1
ATOM 12754 N N . SER H 2 21 ? 18.057 43.111 -35.017 1.00 29.89 21 SER H N 1
ATOM 12755 C CA . SER H 2 21 ? 19.231 42.670 -35.742 1.00 27.52 21 SER H CA 1
ATOM 12756 C C . SER H 2 21 ? 20.308 42.313 -34.730 1.00 32.98 21 SER H C 1
ATOM 12757 O O . SER H 2 21 ? 20.557 43.095 -33.809 1.00 32.56 21 SER H O 1
ATOM 12760 N N . CYS H 2 22 ? 20.955 41.159 -34.902 1.00 29.97 22 CYS H N 1
ATOM 12761 C CA . CYS H 2 22 ? 22.116 40.764 -34.101 1.00 30.42 22 CYS H CA 1
ATOM 12762 C C . CYS H 2 22 ? 23.298 40.568 -35.041 1.00 36.61 22 CYS H C 1
ATOM 12763 O O . CYS H 2 22 ? 23.331 39.601 -35.812 1.00 34.54 22 CYS H O 1
ATOM 12766 N N . ALA H 2 23 ? 24.273 41.479 -34.995 1.00 34.29 23 ALA H N 1
ATOM 12767 C CA . ALA H 2 23 ? 25.428 41.391 -35.880 1.00 34.68 23 ALA H CA 1
ATOM 12768 C C . ALA H 2 23 ? 26.645 40.904 -35.108 1.00 34.23 23 ALA H C 1
ATOM 12769 O O . ALA H 2 23 ? 26.871 41.328 -33.972 1.00 32.15 23 ALA H O 1
ATOM 12771 N N . THR H 2 24 ? 27.443 40.020 -35.732 1.00 34.71 24 THR H N 1
ATOM 12772 C CA . THR H 2 24 ? 28.553 39.380 -35.040 1.00 38.02 24 THR H CA 1
ATOM 12773 C C . THR H 2 24 ? 29.876 39.584 -35.771 1.00 39.00 24 THR H C 1
ATOM 12774 O O . THR H 2 24 ? 29.927 39.708 -37.003 1.00 39.57 24 THR H O 1
ATOM 12778 N N . SER H 2 25 ? 30.955 39.574 -35.001 1.00 39.41 25 SER H N 1
ATOM 12779 C CA . SER H 2 25 ? 32.292 39.474 -35.563 1.00 40.97 25 SER H CA 1
ATOM 12780 C C . SER H 2 25 ? 33.150 38.635 -34.631 1.00 36.58 25 SER H C 1
ATOM 12781 O O . SER H 2 25 ? 32.851 38.496 -33.444 1.00 39.64 25 SER H O 1
ATOM 12784 N N . GLY H 2 26 ? 34.257 38.127 -35.166 1.00 35.61 26 GLY H N 1
ATOM 12785 C CA . GLY H 2 26 ? 35.210 37.384 -34.378 1.00 37.54 26 GLY H CA 1
ATOM 12786 C C . GLY H 2 26 ? 35.149 35.886 -34.584 1.00 36.90 26 GLY H C 1
ATOM 12787 O O . GLY H 2 26 ? 35.991 35.172 -34.023 1.00 34.59 26 GLY H O 1
ATOM 12788 N N . PHE H 2 27 ? 34.216 35.406 -35.404 1.00 31.07 27 PHE H N 1
ATOM 12789 C CA . PHE H 2 27 ? 34.039 33.978 -35.699 1.00 32.76 27 PHE H CA 1
ATOM 12790 C C . PHE H 2 27 ? 34.571 33.620 -37.090 1.00 34.41 27 PHE H C 1
ATOM 12791 O O . PHE H 2 27 ? 34.386 34.377 -38.048 1.00 36.57 27 PHE H O 1
ATOM 12799 N N . ILE H 2 28 ? 35.144 32.424 -37.217 1.00 32.63 28 ILE H N 1
ATOM 12800 C CA . ILE H 2 28 ? 35.483 31.814 -38.503 1.00 34.16 28 ILE H CA 1
ATOM 12801 C C . ILE H 2 28 ? 34.939 30.386 -38.545 1.00 37.39 28 ILE H C 1
ATOM 12802 O O . ILE H 2 28 ? 34.450 29.851 -37.547 1.00 38.77 28 ILE H O 1
ATOM 12807 N N . LEU H 2 29 ? 35.057 29.768 -39.727 1.00 36.09 29 LEU H N 1
ATOM 12808 C CA . LEU H 2 29 ? 34.622 28.399 -39.992 1.00 38.72 29 LEU H CA 1
ATOM 12809 C C . LEU H 2 29 ? 33.107 28.250 -40.031 1.00 38.09 29 LEU H C 1
ATOM 12810 O O . LEU H 2 29 ? 32.455 28.781 -40.930 1.00 39.31 29 LEU H O 1
ATOM 12815 N N . GLY H 2 30 ? 32.532 27.515 -39.088 1.00 34.04 30 GLY H N 1
ATOM 12816 C CA . GLY H 2 30 ? 31.098 27.306 -39.092 1.00 34.59 30 GLY H CA 1
ATOM 12817 C C . GLY H 2 30 ? 30.307 28.539 -38.696 1.00 36.10 30 GLY H C 1
ATOM 12818 O O . GLY H 2 30 ? 30.825 29.550 -38.216 1.00 35.61 30 GLY H O 1
ATOM 12819 N N . ARG H 2 31 ? 29.036 28.451 -38.919 1.00 34.29 31 ARG H N 1
ATOM 12820 C CA . ARG H 2 31 ? 28.056 29.463 -38.555 1.00 34.91 31 ARG H CA 1
ATOM 12821 C C . ARG H 2 31 ? 27.526 29.207 -37.143 1.00 36.01 31 ARG H C 1
ATOM 12822 O O . ARG H 2 31 ? 27.067 28.089 -36.852 1.00 33.64 31 ARG H O 1
ATOM 12830 N N . PRO H 2 32 ? 27.540 30.201 -36.253 1.00 31.89 32 PRO H N 1
ATOM 12831 C CA . PRO H 2 32 ? 27.270 29.928 -34.837 1.00 31.23 32 PRO H CA 1
ATOM 12832 C C . PRO H 2 32 ? 25.793 29.852 -34.499 1.00 30.73 32 PRO H C 1
ATOM 12833 O O . PRO H 2 32 ? 24.951 30.540 -35.079 1.00 31.37 32 PRO H O 1
ATOM 12837 N N . VAL H 2 33 ? 25.483 28.993 -33.518 1.00 30.04 33 VAL H N 1
ATOM 12838 C CA . VAL H 2 33 ? 24.150 29.012 -32.932 1.00 26.40 33 VAL H CA 1
ATOM 12839 C C . VAL H 2 33 ? 23.929 30.391 -32.326 1.00 30.64 33 VAL H C 1
ATOM 12840 O O . VAL H 2 33 ? 24.800 30.901 -31.602 1.00 30.68 33 VAL H O 1
ATOM 12844 N N . ILE H 2 34 ? 22.781 31.001 -32.631 1.00 28.27 34 ILE H N 1
ATOM 12845 C CA . ILE H 2 34 ? 22.379 32.308 -32.102 1.00 27.30 34 ILE H CA 1
ATOM 12846 C C . ILE H 2 34 ? 20.986 32.190 -31.520 1.00 26.42 34 ILE H C 1
ATOM 12847 O O . ILE H 2 34 ? 20.049 31.761 -32.217 1.00 27.79 34 ILE H O 1
ATOM 12852 N N . THR H 2 35 ? 20.815 32.673 -30.289 1.00 26.63 35 THR H N 1
ATOM 12853 C CA . THR H 2 35 ? 19.531 32.706 -29.610 1.00 29.90 35 THR H CA 1
ATOM 12854 C C . THR H 2 35 ? 19.177 34.105 -29.118 1.00 30.97 35 THR H C 1
ATOM 12855 O O . THR H 2 35 ? 20.023 34.810 -28.550 1.00 29.89 35 THR H O 1
ATOM 12859 N N . TRP H 2 36 ? 17.911 34.476 -29.295 1.00 28.50 36 TRP H N 1
ATOM 12860 C CA . TRP H 2 36 ? 17.371 35.713 -28.746 1.00 26.99 36 TRP H CA 1
ATOM 12861 C C . TRP H 2 36 ? 16.753 35.415 -27.386 1.00 31.62 36 TRP H C 1
ATOM 12862 O O . TRP H 2 36 ? 15.880 34.535 -27.265 1.00 29.08 36 TRP H O 1
ATOM 12873 N N . PHE H 2 37 ? 17.229 36.116 -26.362 1.00 25.55 37 PHE H N 1
ATOM 12874 C CA . PHE H 2 37 ? 16.637 36.140 -25.039 1.00 25.00 37 PHE H CA 1
ATOM 12875 C C . PHE H 2 37 ? 15.892 37.454 -24.849 1.00 28.60 37 PHE H C 1
ATOM 12876 O O . PHE H 2 37 ? 16.098 38.435 -25.579 1.00 27.80 37 PHE H O 1
ATOM 12884 N N . ARG H 2 38 ? 15.048 37.488 -23.833 1.00 27.73 38 ARG H N 1
ATOM 12885 C CA . ARG H 2 38 ? 14.414 38.738 -23.449 1.00 30.16 38 ARG H CA 1
ATOM 12886 C C . ARG H 2 38 ? 14.116 38.758 -21.953 1.00 32.75 38 ARG H C 1
ATOM 12887 O O . ARG H 2 38 ? 13.950 37.712 -21.321 1.00 30.65 38 ARG H O 1
ATOM 12895 N N . GLN H 2 39 ? 14.063 39.965 -21.379 1.00 25.57 39 GLN H N 1
ATOM 12896 C CA . GLN H 2 39 ? 13.761 40.123 -19.963 1.00 27.66 39 GLN H CA 1
ATOM 12897 C C . GLN H 2 39 ? 12.713 41.202 -19.813 1.00 29.56 39 GLN H C 1
ATOM 12898 O O . GLN H 2 39 ? 12.983 42.384 -20.099 1.00 26.81 39 GLN H O 1
ATOM 12904 N N . ALA H 2 40 ? 11.493 40.795 -19.398 1.00 27.76 40 ALA H N 1
ATOM 12905 C CA . ALA H 2 40 ? 10.379 41.706 -19.245 1.00 26.12 40 ALA H CA 1
ATOM 12906 C C . ALA H 2 40 ? 10.308 42.241 -17.827 1.00 25.99 40 ALA H C 1
ATOM 12907 O O . ALA H 2 40 ? 10.939 41.693 -16.912 1.00 29.52 40 ALA H O 1
ATOM 12909 N N . PRO H 2 41 ? 9.573 43.336 -17.612 1.00 27.26 41 PRO H N 1
ATOM 12910 C CA . PRO H 2 41 ? 9.508 43.935 -16.275 1.00 30.07 41 PRO H CA 1
ATOM 12911 C C . PRO H 2 41 ? 9.039 42.938 -15.224 1.00 37.23 41 PRO H C 1
ATOM 12912 O O . PRO H 2 41 ? 7.955 42.344 -15.335 1.00 37.18 41 PRO H O 1
ATOM 12916 N N . GLY H 2 42 ? 9.875 42.758 -14.199 1.00 35.19 42 GLY H N 1
ATOM 12917 C CA . GLY H 2 42 ? 9.540 41.923 -13.065 1.00 38.35 42 GLY H CA 1
ATOM 12918 C C . GLY H 2 42 ? 9.681 40.437 -13.288 1.00 37.94 42 GLY H C 1
ATOM 12919 O O . GLY H 2 42 ? 9.399 39.665 -12.359 1.00 41.69 42 GLY H O 1
ATOM 12920 N N . LYS H 2 43 ? 10.114 40.002 -14.469 1.00 35.36 43 LYS H N 1
ATOM 12921 C CA . LYS H 2 43 ? 10.222 38.583 -14.775 1.00 36.04 43 LYS H CA 1
ATOM 12922 C C . LYS H 2 43 ? 11.673 38.211 -15.028 1.00 35.36 43 LYS H C 1
ATOM 12923 O O . LYS H 2 43 ? 12.512 39.046 -15.382 1.00 33.49 43 LYS H O 1
ATOM 12929 N N . GLU H 2 44 ? 11.966 36.929 -14.861 1.00 36.40 44 GLU H N 1
ATOM 12930 C CA . GLU H 2 44 ? 13.296 36.453 -15.169 1.00 32.75 44 GLU H CA 1
ATOM 12931 C C . GLU H 2 44 ? 13.557 36.518 -16.667 1.00 32.26 44 GLU H C 1
ATOM 12932 O O . GLU H 2 44 ? 12.648 36.368 -17.488 1.00 34.22 44 GLU H O 1
ATOM 12938 N N . ARG H 2 45 ? 14.820 36.722 -17.016 1.00 33.31 45 ARG H N 1
ATOM 12939 C CA . ARG H 2 45 ? 15.238 36.565 -18.397 1.00 33.33 45 ARG H CA 1
ATOM 12940 C C . ARG H 2 45 ? 14.879 35.163 -18.901 1.00 38.05 45 ARG H C 1
ATOM 12941 O O . ARG H 2 45 ? 14.889 34.188 -18.147 1.00 39.14 45 ARG H O 1
ATOM 12949 N N . GLU H 2 46 ? 14.553 35.063 -20.187 1.00 32.21 46 GLU H N 1
ATOM 12950 C CA . GLU H 2 46 ? 14.085 33.804 -20.757 1.00 32.82 46 GLU H CA 1
ATOM 12951 C C . GLU H 2 46 ? 14.524 33.710 -22.216 1.00 35.02 46 GLU H C 1
ATOM 12952 O O . GLU H 2 46 ? 14.480 34.706 -22.963 1.00 30.07 46 GLU H O 1
ATOM 12958 N N . GLY H 2 47 ? 14.981 32.518 -22.601 1.00 29.12 47 GLY H N 1
ATOM 12959 C CA . GLY H 2 47 ? 15.275 32.255 -23.996 1.00 27.18 47 GLY H CA 1
ATOM 12960 C C . GLY H 2 47 ? 13.994 32.247 -24.823 1.00 30.76 47 GLY H C 1
ATOM 12961 O O . GLY H 2 47 ? 12.921 31.843 -24.355 1.00 35.81 47 GLY H O 1
ATOM 12962 N N . VAL H 2 48 ? 14.096 32.735 -26.062 1.00 29.32 48 VAL H N 1
ATOM 12963 C CA . VAL H 2 48 ? 12.884 32.937 -26.866 1.00 31.54 48 VAL H CA 1
ATOM 12964 C C . VAL H 2 48 ? 12.935 32.013 -28.083 1.00 32.90 48 VAL H C 1
ATOM 12965 O O . VAL H 2 48 ? 12.036 31.176 -28.279 1.00 36.34 48 VAL H O 1
ATOM 12969 N N . LEU H 2 49 ? 13.990 32.135 -28.892 1.00 29.55 49 LEU H N 1
ATOM 12970 C CA . LEU H 2 49 ? 14.093 31.505 -30.205 1.00 33.41 49 LEU H CA 1
ATOM 12971 C C . LEU H 2 49 ? 15.566 31.318 -30.523 1.00 36.11 49 LEU H C 1
ATOM 12972 O O . LEU H 2 49 ? 16.385 32.208 -30.229 1.00 32.71 49 LEU H O 1
ATOM 12977 N N . CYS H 2 50 ? 15.903 30.174 -31.127 1.00 27.59 50 CYS H N 1
ATOM 12978 C CA . CYS H 2 50 ? 17.266 29.832 -31.488 1.00 29.83 50 CYS H CA 1
ATOM 12979 C C . CYS H 2 50 ? 17.323 29.369 -32.939 1.00 32.14 50 CYS H C 1
ATOM 12980 O O . CYS H 2 50 ? 16.425 28.655 -33.412 1.00 35.48 50 CYS H O 1
ATOM 12983 N N . ILE H 2 51 ? 18.420 29.704 -33.622 1.00 28.27 51 ILE H N 1
ATOM 12984 C CA . ILE H 2 51 ? 18.707 29.197 -34.960 1.00 30.09 51 ILE H CA 1
ATOM 12985 C C . ILE H 2 51 ? 20.104 28.586 -34.994 1.00 34.00 51 ILE H C 1
ATOM 12986 O O . ILE H 2 51 ? 21.089 29.212 -34.581 1.00 30.23 51 ILE H O 1
ATOM 12991 N N . SER H 2 52 ? 20.189 27.340 -35.468 1.00 30.77 52 SER H N 1
ATOM 12992 C CA . SER H 2 52 ? 21.473 26.671 -35.578 1.00 30.81 52 SER H CA 1
ATOM 12993 C C . SER H 2 52 ? 22.202 27.112 -36.847 1.00 29.99 52 SER H C 1
ATOM 12994 O O . SER H 2 52 ? 21.646 27.807 -37.701 1.00 34.94 52 SER H O 1
ATOM 12997 N N . GLY H 2 53 ? 23.486 26.735 -36.942 1.00 30.49 53 GLY H N 1
ATOM 12998 C CA . GLY H 2 53 ? 24.304 27.018 -38.107 1.00 35.08 53 GLY H CA 1
ATOM 12999 C C . GLY H 2 53 ? 23.765 26.432 -39.400 1.00 37.50 53 GLY H C 1
ATOM 13000 O O . GLY H 2 53 ? 24.141 26.894 -40.490 1.00 34.98 53 GLY H O 1
ATOM 13001 N N . SER H 2 54 ? 22.914 25.408 -39.300 1.00 36.89 54 SER H N 1
ATOM 13002 C CA . SER H 2 54 ? 22.209 24.817 -40.428 1.00 35.73 54 SER H CA 1
ATOM 13003 C C . SER H 2 54 ? 20.805 25.387 -40.610 1.00 38.41 54 SER H C 1
ATOM 13004 O O . SER H 2 54 ? 20.010 24.823 -41.371 1.00 38.19 54 SER H O 1
ATOM 13007 N N . ASP H 2 55 ? 20.478 26.496 -39.933 1.00 36.95 55 ASP H N 1
ATOM 13008 C CA . ASP H 2 55 ? 19.194 27.189 -40.025 1.00 35.01 55 ASP H CA 1
ATOM 13009 C C . ASP H 2 55 ? 18.039 26.399 -39.406 1.00 37.14 55 ASP H C 1
ATOM 13010 O O . ASP H 2 55 ? 16.860 26.690 -39.678 1.00 35.21 55 ASP H O 1
ATOM 13015 N N . GLU H 2 56 ? 18.352 25.443 -38.534 1.00 34.74 56 GLU H N 1
ATOM 13016 C CA . GLU H 2 56 ? 17.325 24.743 -37.789 1.00 36.87 56 GLU H CA 1
ATOM 13017 C C . GLU H 2 56 ? 16.817 25.582 -36.616 1.00 34.95 56 GLU H C 1
ATOM 13018 O O . GLU H 2 56 ? 17.595 26.005 -35.751 1.00 35.70 56 GLU H O 1
ATOM 13024 N N . ILE H 2 57 ? 15.505 25.751 -36.545 1.00 33.61 57 ILE H N 1
ATOM 13025 C CA . ILE H 2 57 ? 14.864 26.717 -35.659 1.00 34.06 57 ILE H CA 1
ATOM 13026 C C . ILE H 2 57 ? 14.159 26.020 -34.495 1.00 37.05 57 ILE H C 1
ATOM 13027 O O . ILE H 2 57 ? 13.329 25.125 -34.705 1.00 37.18 57 ILE H O 1
ATOM 13032 N N . THR H 2 58 ? 14.460 26.456 -33.269 1.00 33.10 58 THR H N 1
ATOM 13033 C CA . THR H 2 58 ? 13.803 25.969 -32.057 1.00 34.79 58 THR H CA 1
ATOM 13034 C C . THR H 2 58 ? 13.115 27.118 -31.338 1.00 37.81 58 THR H C 1
ATOM 13035 O O . THR H 2 58 ? 13.751 28.143 -31.043 1.00 35.78 58 THR H O 1
ATOM 13039 N N . TYR H 2 59 ? 11.826 26.943 -31.057 1.00 33.51 59 TYR H N 1
ATOM 13040 C CA . TYR H 2 59 ? 11.046 27.866 -30.245 1.00 34.86 59 TYR H CA 1
ATOM 13041 C C . TYR H 2 59 ? 11.122 27.439 -28.785 1.00 41.79 59 TYR H C 1
ATOM 13042 O O . TYR H 2 59 ? 10.698 26.326 -28.438 1.00 42.53 59 TYR H O 1
ATOM 13051 N N . PHE H 2 60 ? 11.630 28.323 -27.923 1.00 34.15 60 PHE H N 1
ATOM 13052 C CA . PHE H 2 60 ? 11.610 28.044 -26.497 1.00 36.50 60 PHE H CA 1
ATOM 13053 C C . PHE H 2 60 ? 10.323 28.499 -25.831 1.00 35.91 60 PHE H C 1
ATOM 13054 O O . PHE H 2 60 ? 9.993 28.007 -24.751 1.00 35.27 60 PHE H O 1
ATOM 13062 N N . ILE H 2 61 ? 9.600 29.424 -26.449 1.00 39.41 61 ILE H N 1
ATOM 13063 C CA . ILE H 2 61 ? 8.403 30.045 -25.891 1.00 40.31 61 ILE H CA 1
ATOM 13064 C C . ILE H 2 61 ? 7.260 29.761 -26.853 1.00 41.25 61 ILE H C 1
ATOM 13065 O O . ILE H 2 61 ? 7.300 30.189 -28.011 1.00 40.61 61 ILE H O 1
ATOM 13070 N N . ASP H 2 62 ? 6.234 29.057 -26.387 1.00 40.66 62 ASP H N 1
ATOM 13071 C CA . ASP H 2 62 ? 5.229 28.644 -27.360 1.00 42.15 62 ASP H CA 1
ATOM 13072 C C . ASP H 2 62 ? 4.348 29.805 -27.812 1.00 42.92 62 ASP H C 1
ATOM 13073 O O . ASP H 2 62 ? 3.915 29.835 -28.970 1.00 41.89 62 ASP H O 1
ATOM 13078 N N . SER H 2 63 ? 4.100 30.775 -26.934 1.00 42.13 63 SER H N 1
ATOM 13079 C CA . SER H 2 63 ? 3.128 31.817 -27.245 1.00 48.61 63 SER H CA 1
ATOM 13080 C C . SER H 2 63 ? 3.516 32.607 -28.500 1.00 47.21 63 SER H C 1
ATOM 13081 O O . SER H 2 63 ? 2.664 32.852 -29.363 1.00 52.08 63 SER H O 1
ATOM 13084 N N . VAL H 2 64 ? 4.796 32.982 -28.639 1.00 44.18 64 VAL H N 1
ATOM 13085 C CA . VAL H 2 64 ? 5.223 33.832 -29.755 1.00 44.43 64 VAL H CA 1
ATOM 13086 C C . VAL H 2 64 ? 5.210 33.122 -31.100 1.00 42.97 64 VAL H C 1
ATOM 13087 O O . VAL H 2 64 ? 5.488 33.761 -32.118 1.00 40.47 64 VAL H O 1
ATOM 13091 N N . LYS H 2 65 ? 4.946 31.813 -31.149 1.00 42.82 65 LYS H N 1
ATOM 13092 C CA . LYS H 2 65 ? 4.916 31.152 -32.450 1.00 43.27 65 LYS H CA 1
ATOM 13093 C C . LYS H 2 65 ? 3.923 31.854 -33.369 1.00 42.37 65 LYS H C 1
ATOM 13094 O O . LYS H 2 65 ? 2.864 32.310 -32.933 1.00 44.16 65 LYS H O 1
ATOM 13100 N N . GLY H 2 66 ? 4.280 31.974 -34.644 1.00 39.67 66 GLY H N 1
ATOM 13101 C CA . GLY H 2 66 ? 3.418 32.654 -35.591 1.00 42.23 66 GLY H CA 1
ATOM 13102 C C . GLY H 2 66 ? 3.487 34.174 -35.580 1.00 44.86 66 GLY H C 1
ATOM 13103 O O . GLY H 2 66 ? 2.957 34.808 -36.506 1.00 41.79 66 GLY H O 1
ATOM 13104 N N . ARG H 2 67 ? 4.097 34.786 -34.561 1.00 41.59 67 ARG H N 1
ATOM 13105 C CA . ARG H 2 67 ? 4.326 36.234 -34.524 1.00 41.29 67 ARG H CA 1
ATOM 13106 C C . ARG H 2 67 ? 5.803 36.593 -34.555 1.00 40.93 67 ARG H C 1
ATOM 13107 O O . ARG H 2 67 ? 6.165 37.600 -35.160 1.00 36.70 67 ARG H O 1
ATOM 13115 N N . PHE H 2 68 ? 6.657 35.765 -33.947 1.00 37.48 68 PHE H N 1
ATOM 13116 C CA . PHE H 2 68 ? 8.106 35.933 -33.943 1.00 35.60 68 PHE H CA 1
ATOM 13117 C C . PHE H 2 68 ? 8.726 34.960 -34.938 1.00 37.37 68 PHE H C 1
ATOM 13118 O O . PHE H 2 68 ? 8.431 33.749 -34.912 1.00 37.50 68 PHE H O 1
ATOM 13126 N N . THR H 2 69 ? 9.604 35.467 -35.780 1.00 30.43 69 THR H N 1
ATOM 13127 C CA . THR H 2 69 ? 10.343 34.680 -36.754 1.00 31.98 69 THR H CA 1
ATOM 13128 C C . THR H 2 69 ? 11.830 35.010 -36.654 1.00 37.46 69 THR H C 1
ATOM 13129 O O . THR H 2 69 ? 12.187 36.190 -36.568 1.00 35.80 69 THR H O 1
ATOM 13133 N N . ILE H 2 70 ? 12.697 33.983 -36.682 1.00 28.90 70 ILE H N 1
ATOM 13134 C CA . ILE H 2 70 ? 14.153 34.143 -36.653 1.00 29.77 70 ILE H CA 1
ATOM 13135 C C . ILE H 2 70 ? 14.752 33.715 -37.990 1.00 35.71 70 ILE H C 1
ATOM 13136 O O . ILE H 2 70 ? 14.302 32.738 -38.607 1.00 37.55 70 ILE H O 1
ATOM 13141 N N . SER H 2 71 ? 15.772 34.443 -38.442 1.00 32.06 71 SER H N 1
ATOM 13142 C CA . SER H 2 71 ? 16.406 34.127 -39.715 1.00 33.18 71 SER H CA 1
ATOM 13143 C C . SER H 2 71 ? 17.859 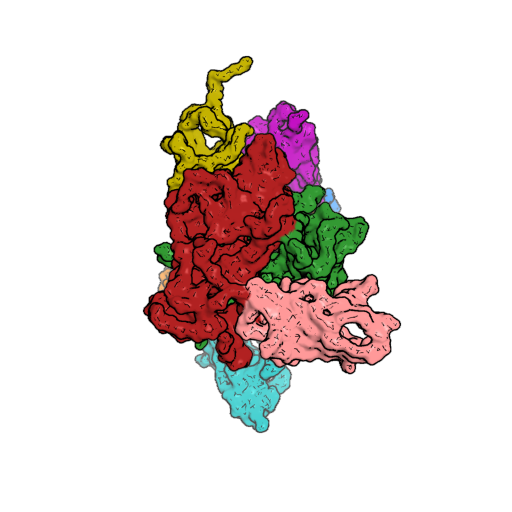34.579 -39.720 1.00 36.27 71 SER H C 1
ATOM 13144 O O . SER H 2 71 ? 18.275 35.438 -38.933 1.00 36.71 71 SER H O 1
ATOM 13147 N N . ARG H 2 72 ? 18.624 33.998 -40.638 1.00 33.53 72 ARG H N 1
ATOM 13148 C CA . ARG H 2 72 ? 20.069 34.185 -40.709 1.00 41.06 72 ARG H CA 1
ATOM 13149 C C . ARG H 2 72 ? 20.440 34.821 -42.049 1.00 43.29 72 ARG H C 1
ATOM 13150 O O . ARG H 2 72 ? 20.022 34.335 -43.103 1.00 42.15 72 ARG H O 1
ATOM 13158 N N . ASP H 2 73 ? 21.209 35.909 -42.018 1.00 43.38 73 ASP H N 1
ATOM 13159 C CA . ASP H 2 73 ? 21.769 36.512 -43.238 1.00 45.41 73 ASP H CA 1
ATOM 13160 C C . ASP H 2 73 ? 23.286 36.370 -43.182 1.00 48.70 73 ASP H C 1
ATOM 13161 O O . ASP H 2 73 ? 23.986 37.245 -42.666 1.00 48.03 73 ASP H O 1
ATOM 13166 N N . ASN H 2 74 ? 23.795 35.265 -43.733 1.00 46.86 74 ASN H N 1
ATOM 13167 C CA . ASN H 2 74 ? 25.214 34.959 -43.590 1.00 50.12 74 ASN H CA 1
ATOM 13168 C C . ASN H 2 74 ? 26.099 35.976 -44.306 1.00 50.03 74 ASN H C 1
ATOM 13169 O O . ASN H 2 74 ? 27.216 36.250 -43.847 1.00 52.46 74 ASN H O 1
ATOM 13174 N N . ALA H 2 75 ? 25.620 36.557 -45.408 1.00 51.04 75 ALA H N 1
ATOM 13175 C CA . ALA H 2 75 ? 26.407 37.568 -46.106 1.00 52.30 75 ALA H CA 1
ATOM 13176 C C . ALA H 2 75 ? 26.736 38.743 -45.190 1.00 51.88 75 ALA H C 1
ATOM 13177 O O . ALA H 2 75 ? 27.851 39.278 -45.231 1.00 54.32 75 ALA H O 1
ATOM 13179 N N . LYS H 2 76 ? 25.788 39.138 -44.337 1.00 50.71 76 LYS H N 1
ATOM 13180 C CA . LYS H 2 76 ? 25.933 40.279 -43.444 1.00 49.50 76 LYS H CA 1
ATOM 13181 C C . LYS H 2 76 ? 26.364 39.909 -42.023 1.00 50.94 76 LYS H C 1
ATOM 13182 O O . LYS H 2 76 ? 26.423 40.804 -41.163 1.00 46.68 76 LYS H O 1
ATOM 13188 N N . ASN H 2 77 ? 26.661 38.625 -41.748 1.00 47.75 77 ASN H N 1
ATOM 13189 C CA . ASN H 2 77 ? 27.045 38.166 -40.401 1.00 45.69 77 ASN H CA 1
ATOM 13190 C C . ASN H 2 77 ? 26.029 38.604 -39.343 1.00 41.18 77 ASN H C 1
ATOM 13191 O O . ASN H 2 77 ? 26.388 38.979 -38.221 1.00 41.25 77 ASN H O 1
ATOM 13196 N N . THR H 2 78 ? 24.745 38.523 -39.699 1.00 39.52 78 THR H N 1
ATOM 13197 C CA . THR H 2 78 ? 23.631 38.999 -38.887 1.00 38.31 78 THR H CA 1
ATOM 13198 C C . THR H 2 78 ? 22.558 37.928 -38.765 1.00 37.90 78 THR H C 1
ATOM 13199 O O . THR H 2 78 ? 22.370 37.116 -39.673 1.00 39.73 78 THR H O 1
ATOM 13203 N N . VAL H 2 79 ? 21.850 37.954 -37.633 1.00 34.13 79 VAL H N 1
ATOM 13204 C CA . VAL H 2 79 ? 20.662 37.139 -37.387 1.00 36.95 79 VAL H CA 1
ATOM 13205 C C . VAL H 2 79 ? 19.546 38.085 -36.971 1.00 38.02 79 VAL H C 1
ATOM 13206 O O . VAL H 2 79 ? 19.744 38.922 -36.081 1.00 37.01 79 VAL H O 1
ATOM 13210 N N . TYR H 2 80 ? 18.382 37.965 -37.617 1.00 32.97 80 TYR H N 1
ATOM 13211 C CA . TYR H 2 80 ? 17.231 38.823 -37.390 1.00 32.44 80 TYR H CA 1
ATOM 13212 C C . TYR H 2 80 ? 16.148 38.125 -36.583 1.00 33.56 80 TYR H C 1
ATOM 13213 O O . TYR H 2 80 ? 15.948 36.906 -36.684 1.00 33.53 80 TYR H O 1
ATOM 13222 N N . LEU H 2 81 ? 15.459 38.923 -35.770 1.00 30.00 81 LEU H N 1
ATOM 13223 C CA . LEU H 2 81 ? 14.207 38.598 -35.082 1.00 32.61 81 LEU H CA 1
ATOM 13224 C C . LEU H 2 81 ? 13.070 39.469 -35.596 1.00 35.79 81 LEU H C 1
ATOM 13225 O O . LEU H 2 81 ? 12.922 40.622 -35.168 1.00 31.75 81 LEU H O 1
ATOM 13230 N N . GLN H 2 82 ? 12.213 38.905 -36.450 1.00 34.89 82 GLN H N 1
ATOM 13231 C CA . GLN H 2 82 ? 11.054 39.631 -36.958 1.00 34.50 82 GLN H CA 1
ATOM 13232 C C . GLN H 2 82 ? 9.896 39.476 -35.981 1.00 36.45 82 GLN H C 1
ATOM 13233 O O . GLN H 2 82 ? 9.498 38.346 -35.644 1.00 35.77 82 GLN H O 1
ATOM 13239 N N . ILE H 2 83 ? 9.358 40.591 -35.503 1.00 29.85 83 ILE H N 1
ATOM 13240 C CA . ILE H 2 83 ? 8.340 40.548 -34.459 1.00 31.68 83 ILE H CA 1
ATOM 13241 C C . ILE H 2 83 ? 7.092 41.326 -34.894 1.00 42.50 83 ILE H C 1
ATOM 13242 O O . ILE H 2 83 ? 7.071 42.570 -34.848 1.00 38.70 83 ILE H O 1
ATOM 13247 N N . ASN H 2 84 ? 6.031 40.599 -35.246 1.00 39.75 84 ASN H N 1
ATOM 13248 C CA . ASN H 2 84 ? 4.799 41.192 -35.752 1.00 44.61 84 ASN H CA 1
ATOM 13249 C C . ASN H 2 84 ? 3.699 41.233 -34.703 1.00 40.28 84 ASN H C 1
ATOM 13250 O O . ASN H 2 84 ? 3.786 40.612 -33.644 1.00 42.42 84 ASN H O 1
ATOM 13255 N N . SER H 2 85 ? 2.657 41.998 -35.027 1.00 39.85 85 SER H N 1
ATOM 13256 C CA . SER H 2 85 ? 1.496 42.245 -34.175 1.00 38.98 85 SER H CA 1
ATOM 13257 C C . SER H 2 85 ? 1.877 42.376 -32.709 1.00 42.31 85 SER H C 1
ATOM 13258 O O . SER H 2 85 ? 1.407 41.639 -31.840 1.00 40.02 85 SER H O 1
ATOM 13261 N N . LEU H 2 86 ? 2.698 43.394 -32.436 1.00 41.10 86 LEU H N 1
ATOM 13262 C CA . LEU H 2 86 ? 3.237 43.567 -31.096 1.00 40.60 86 LEU H CA 1
ATOM 13263 C C . LEU H 2 86 ? 2.125 43.765 -30.083 1.00 35.98 86 LEU H C 1
ATOM 13264 O O . LEU H 2 86 ? 1.116 44.414 -30.360 1.00 37.38 86 LEU H O 1
ATOM 13269 N N . LYS H 2 87 ? 2.313 43.185 -28.905 1.00 36.94 87 LYS H N 1
ATOM 13270 C CA . LYS H 2 87 ? 1.377 43.278 -27.799 1.00 40.61 87 LYS H CA 1
ATOM 13271 C C . LYS H 2 87 ? 2.085 43.896 -26.604 1.00 39.24 87 LYS H C 1
ATOM 13272 O O . LYS H 2 87 ? 3.311 43.805 -26.488 1.00 37.28 87 LYS H O 1
ATOM 13278 N N . PRO H 2 88 ? 1.344 44.494 -25.676 1.00 39.37 88 PRO H N 1
ATOM 13279 C CA . PRO H 2 88 ? 1.993 45.052 -24.481 1.00 41.35 88 PRO H CA 1
ATOM 13280 C C . PRO H 2 88 ? 2.927 44.085 -23.771 1.00 42.61 88 PRO H C 1
ATOM 13281 O O . PRO H 2 88 ? 3.868 44.538 -23.108 1.00 41.48 88 PRO H O 1
ATOM 13285 N N . GLU H 2 89 ? 2.716 42.765 -23.892 1.00 41.59 89 GLU H N 1
ATOM 13286 C CA . GLU H 2 89 ? 3.492 41.781 -23.146 1.00 39.56 89 GLU H CA 1
ATOM 13287 C C . GLU H 2 89 ? 4.784 41.407 -23.853 1.00 39.73 89 GLU H C 1
ATOM 13288 O O . GLU H 2 89 ? 5.556 40.597 -23.330 1.00 37.60 89 GLU H O 1
ATOM 13294 N N . ASP H 2 90 ? 5.016 41.962 -25.043 1.00 35.76 90 ASP H N 1
ATOM 13295 C CA . ASP H 2 90 ? 6.290 41.868 -25.728 1.00 32.74 90 ASP H CA 1
ATOM 13296 C C . ASP H 2 90 ? 7.303 42.884 -25.205 1.00 27.60 90 ASP H C 1
ATOM 13297 O O . ASP H 2 90 ? 8.473 42.794 -25.595 1.00 28.92 90 ASP H O 1
ATOM 13302 N N . THR H 2 91 ? 6.848 43.854 -24.399 1.00 29.69 91 THR H N 1
ATOM 13303 C CA . THR H 2 91 ? 7.741 44.863 -23.816 1.00 29.16 91 THR H CA 1
ATOM 13304 C C . THR H 2 91 ? 8.824 44.149 -23.023 1.00 30.86 91 THR H C 1
ATOM 13305 O O . THR H 2 91 ? 8.524 43.352 -22.124 1.00 31.08 91 THR H O 1
ATOM 13309 N N . ALA H 2 92 ? 10.084 44.414 -23.361 1.00 26.64 92 ALA H N 1
ATOM 13310 C CA . ALA H 2 92 ? 11.206 43.770 -22.671 1.00 27.07 92 ALA H CA 1
ATOM 13311 C C . ALA H 2 92 ? 12.519 44.321 -23.210 1.00 26.23 92 ALA H C 1
ATOM 13312 O O . ALA H 2 92 ? 12.565 45.003 -24.240 1.00 25.94 92 ALA H O 1
ATOM 13314 N N . ASN H 2 93 ? 13.599 44.013 -22.502 1.00 22.05 93 ASN H N 1
ATOM 13315 C CA . ASN H 2 93 ? 14.929 44.148 -23.083 1.00 23.02 93 ASN H CA 1
ATOM 13316 C C . ASN H 2 93 ? 15.320 42.851 -23.783 1.00 26.14 93 ASN H C 1
ATOM 13317 O O . ASN H 2 93 ? 15.280 41.766 -23.178 1.00 26.75 93 ASN H O 1
ATOM 13322 N N . TYR H 2 94 ? 15.726 42.962 -25.045 1.00 23.33 94 TYR H N 1
ATOM 13323 C CA . TYR H 2 94 ? 16.023 41.810 -25.895 1.00 26.16 94 TYR H CA 1
ATOM 13324 C C . TYR H 2 94 ? 17.528 41.678 -26.067 1.00 29.76 94 TYR H C 1
ATOM 13325 O O . TYR H 2 94 ? 18.214 42.651 -26.396 1.00 25.30 94 TYR H O 1
ATOM 13334 N N . TYR H 2 95 ? 18.038 40.468 -25.875 1.00 26.93 95 TYR H N 1
ATOM 13335 C CA . TYR H 2 95 ? 19.472 40.213 -25.897 1.00 26.96 95 TYR H CA 1
ATOM 13336 C C . TYR H 2 95 ? 19.780 39.073 -26.851 1.00 29.29 95 TYR H C 1
ATOM 13337 O O . TYR H 2 95 ? 19.148 38.014 -26.773 1.00 29.95 95 TYR H O 1
ATOM 13346 N N . CYS H 2 96 ? 20.778 39.268 -27.700 1.00 26.68 96 CYS H N 1
ATOM 13347 C CA . CYS H 2 96 ? 21.329 38.239 -28.560 1.00 29.55 96 CYS H CA 1
ATOM 13348 C C . CYS H 2 96 ? 22.461 37.480 -27.848 1.00 33.41 96 CYS H C 1
ATOM 13349 O O . CYS H 2 96 ? 23.281 38.074 -27.133 1.00 29.22 96 CYS H O 1
ATOM 13352 N N . ALA H 2 97 ? 22.503 36.147 -28.003 1.00 26.41 97 ALA H N 1
ATOM 13353 C CA . ALA H 2 97 ? 23.629 35.393 -27.456 1.00 29.91 97 ALA H CA 1
ATOM 13354 C C . ALA H 2 97 ? 24.094 34.355 -28.468 1.00 27.16 97 ALA H C 1
ATOM 13355 O O . ALA H 2 97 ? 23.294 33.873 -29.274 1.00 28.48 97 ALA H O 1
ATOM 13357 N N . ALA H 2 98 ? 25.376 33.997 -28.397 1.00 23.00 98 ALA H N 1
ATOM 13358 C CA . ALA H 2 98 ? 26.053 33.125 -29.350 1.00 26.52 98 ALA H CA 1
ATOM 13359 C C . ALA H 2 98 ? 26.864 32.035 -28.649 1.00 28.62 98 ALA H C 1
ATOM 13360 O O . ALA H 2 98 ? 27.354 32.220 -27.522 1.00 26.58 98 ALA H O 1
ATOM 13362 N N . ARG H 2 99 ? 27.043 30.913 -29.375 1.00 28.92 99 ARG H N 1
ATOM 13363 C CA . ARG H 2 99 ? 27.864 29.770 -28.974 1.00 28.67 99 ARG H CA 1
ATOM 13364 C C . ARG H 2 99 ? 28.903 29.472 -30.048 1.00 28.00 99 ARG H C 1
ATOM 13365 O O . ARG H 2 99 ? 28.694 29.778 -31.225 1.00 32.93 99 ARG H O 1
ATOM 13373 N N . THR H 2 100 ? 30.033 28.877 -29.660 1.00 26.64 100 THR H N 1
ATOM 13374 C CA . THR H 2 100 ? 31.091 28.560 -30.619 1.00 24.50 100 THR H CA 1
ATOM 13375 C C . THR H 2 100 ? 30.880 27.198 -31.287 1.00 26.93 100 THR H C 1
ATOM 13376 O O . THR H 2 100 ? 31.855 26.532 -31.665 1.00 27.32 100 THR H O 1
ATOM 13380 N N . PHE H 2 101 ? 29.631 26.805 -31.444 1.00 29.05 101 PHE H N 1
ATOM 13381 C CA . PHE H 2 101 ? 29.235 25.536 -32.041 1.00 27.27 101 PHE H CA 1
ATOM 13382 C C . PHE H 2 101 ? 28.183 25.817 -33.108 1.00 28.83 101 PHE H C 1
ATOM 13383 O O . PHE H 2 101 ? 27.466 26.826 -33.042 1.00 30.44 101 PHE H O 1
ATOM 13391 N N . THR H 2 102 ? 28.102 24.915 -34.090 1.00 29.70 102 THR H N 1
ATOM 13392 C CA . THR H 2 102 ? 27.146 25.017 -35.183 1.00 29.73 102 THR H CA 1
ATOM 13393 C C . THR H 2 102 ? 25.816 24.352 -34.870 1.00 33.44 102 THR H C 1
ATOM 13394 O O . THR H 2 102 ? 24.860 24.516 -35.633 1.00 31.75 102 THR H O 1
ATOM 13398 N N . ALA H 2 103 ? 25.738 23.601 -33.776 1.00 30.16 103 ALA H N 1
ATOM 13399 C CA . ALA H 2 103 ? 24.541 22.878 -33.388 1.00 30.44 103 ALA H CA 1
ATOM 13400 C C . ALA H 2 103 ? 24.431 22.932 -31.878 1.00 26.99 103 ALA H C 1
ATOM 13401 O O . ALA H 2 103 ? 25.448 23.014 -31.165 1.00 30.39 103 ALA H O 1
ATOM 13403 N N . GLY H 2 104 ? 23.194 22.843 -31.406 1.00 27.17 104 GLY H N 1
ATOM 13404 C CA . GLY H 2 104 ? 22.901 22.832 -29.990 1.00 29.14 104 GLY H CA 1
ATOM 13405 C C . GLY H 2 104 ? 22.196 24.084 -29.539 1.00 31.41 104 GLY H C 1
ATOM 13406 O O . GLY H 2 104 ? 22.838 25.046 -29.091 1.00 31.90 104 GLY H O 1
ATOM 13407 N N . CYS H 2 105 ? 20.872 24.057 -29.642 1.00 31.64 105 CYS H N 1
ATOM 13408 C CA . CYS H 2 105 ? 19.988 25.177 -29.335 1.00 31.40 105 CYS H CA 1
ATOM 13409 C C . CYS H 2 105 ? 19.451 25.013 -27.919 1.00 32.02 105 CYS H C 1
ATOM 13410 O O . CYS H 2 105 ? 18.530 24.226 -27.683 1.00 33.81 105 CYS H O 1
ATOM 13413 N N . TYR H 2 106 ? 20.025 25.741 -26.968 1.00 29.67 106 TYR H N 1
ATOM 13414 C CA . TYR H 2 106 ? 19.687 25.577 -25.563 1.00 31.26 106 TYR H CA 1
ATOM 13415 C C . TYR H 2 106 ? 18.983 26.814 -25.018 1.00 33.30 106 TYR H C 1
ATOM 13416 O O . TYR H 2 106 ? 19.260 27.948 -25.437 1.00 31.24 106 TYR H O 1
ATOM 13425 N N . SER H 2 107 ? 18.038 26.579 -24.099 1.00 32.63 107 SER H N 1
ATOM 13426 C CA . SER H 2 107 ? 17.173 27.640 -23.579 1.00 34.83 107 SER H CA 1
ATOM 13427 C C . SER H 2 107 ? 17.755 28.425 -22.397 1.00 31.12 107 SER H C 1
ATOM 13428 O O . SER H 2 107 ? 17.198 29.471 -22.043 1.00 31.35 107 SER H O 1
ATOM 13431 N N . ARG H 2 108 ? 18.832 27.975 -21.763 1.00 29.95 108 ARG H N 1
ATOM 13432 C CA . ARG H 2 108 ? 19.343 28.688 -20.594 1.00 30.48 108 ARG H CA 1
ATOM 13433 C C . ARG H 2 108 ? 20.567 29.548 -20.883 1.00 28.29 108 ARG H C 1
ATOM 13434 O O . ARG H 2 108 ? 21.443 29.180 -21.671 1.00 28.20 108 ARG H O 1
ATOM 13442 N N . SER H 2 109 ? 20.633 30.692 -20.175 1.00 32.04 109 SER H N 1
ATOM 13443 C CA . SER H 2 109 ? 21.697 31.667 -20.403 1.00 30.94 109 SER H CA 1
ATOM 13444 C C . SER H 2 109 ? 23.089 31.057 -20.248 1.00 29.42 109 SER H C 1
ATOM 13445 O O . SER H 2 109 ? 24.019 31.423 -20.986 1.00 27.96 109 SER H O 1
ATOM 13448 N N . ILE H 2 110 ? 23.275 30.150 -19.272 1.00 29.57 110 ILE H N 1
ATOM 13449 C CA . ILE H 2 110 ? 24.622 29.660 -18.988 1.00 29.15 110 ILE H CA 1
ATOM 13450 C C . ILE H 2 110 ? 25.202 28.843 -20.122 1.00 24.65 110 ILE H C 1
ATOM 13451 O O . ILE H 2 110 ? 26.412 28.599 -20.142 1.00 29.36 110 ILE H O 1
ATOM 13456 N N . ALA H 2 111 ? 24.382 28.461 -21.095 1.00 28.48 111 ALA H N 1
ATOM 13457 C CA . ALA H 2 111 ? 24.885 27.738 -22.251 1.00 27.56 111 ALA H CA 1
ATOM 13458 C C . ALA H 2 111 ? 25.555 28.638 -23.289 1.00 29.88 111 ALA H C 1
ATOM 13459 O O . ALA H 2 111 ? 26.096 28.117 -24.271 1.00 28.60 111 ALA H O 1
ATOM 13461 N N . TYR H 2 112 ? 25.576 29.962 -23.076 1.00 28.78 112 TYR H N 1
ATOM 13462 C CA . TYR H 2 112 ? 26.061 30.906 -24.086 1.00 28.70 112 TYR H CA 1
ATOM 13463 C C . TYR H 2 112 ? 27.201 31.745 -23.529 1.00 25.88 112 TYR H C 1
ATOM 13464 O O . TYR H 2 112 ? 26.988 32.480 -22.557 1.00 29.78 112 TYR H O 1
ATOM 13473 N N . PRO H 2 113 ? 28.390 31.678 -24.099 1.00 28.44 113 PRO H N 1
ATOM 13474 C CA . PRO H 2 113 ? 29.499 32.495 -23.579 1.00 31.71 113 PRO H CA 1
ATOM 13475 C C . PRO H 2 113 ? 29.404 33.976 -23.963 1.00 31.12 113 PRO H C 1
ATOM 13476 O O . PRO H 2 113 ? 29.950 34.836 -23.264 1.00 27.66 113 PRO H O 1
ATOM 13480 N N . TYR H 2 114 ? 28.726 34.291 -25.062 1.00 31.03 114 TYR H N 1
ATOM 13481 C CA . TYR H 2 114 ? 28.872 35.607 -25.691 1.00 29.37 114 TYR H CA 1
ATOM 13482 C C . TYR H 2 114 ? 27.529 36.307 -25.768 1.00 29.29 114 TYR H C 1
ATOM 13483 O O . TYR H 2 114 ? 26.536 35.698 -26.180 1.00 30.80 114 TYR H O 1
ATOM 13492 N N . TRP H 2 115 ? 27.509 37.583 -25.358 1.00 28.55 115 TRP H N 1
ATOM 13493 C CA . TRP H 2 115 ? 26.300 38.385 -25.211 1.00 29.50 115 TRP H CA 1
ATOM 13494 C C . TRP H 2 115 ? 26.576 39.792 -25.720 1.00 33.52 115 TRP H C 1
ATOM 13495 O O . TRP H 2 115 ? 27.725 40.233 -25.736 1.00 28.56 115 TRP H O 1
ATOM 13506 N N . GLY H 2 116 ? 25.515 40.464 -26.170 1.00 33.20 116 GLY H N 1
ATOM 13507 C CA . GLY H 2 116 ? 25.569 41.880 -26.455 1.00 36.93 116 GLY H CA 1
ATOM 13508 C C . GLY H 2 116 ? 24.884 42.693 -25.366 1.00 34.20 116 GLY H C 1
ATOM 13509 O O . GLY H 2 116 ? 24.332 42.157 -24.410 1.00 32.50 116 GLY H O 1
ATOM 13510 N N . GLN H 2 117 ? 24.894 44.030 -25.564 1.00 29.54 117 GLN H N 1
ATOM 13511 C CA . GLN H 2 117 ? 24.325 44.998 -24.632 1.00 29.21 117 GLN H CA 1
ATOM 13512 C C . GLN H 2 117 ? 22.801 45.017 -24.666 1.00 25.20 117 GLN H C 1
ATOM 13513 O O . GLN H 2 117 ? 22.157 45.580 -23.757 1.00 25.90 117 GLN H O 1
ATOM 13519 N N . GLY H 2 118 ? 22.188 44.497 -25.731 1.00 25.17 118 GLY H N 1
ATOM 13520 C CA . GLY H 2 118 ? 20.740 44.454 -25.802 1.00 25.33 118 GLY H CA 1
ATOM 13521 C C . GLY H 2 118 ? 20.136 45.550 -26.677 1.00 27.52 118 GLY H C 1
ATOM 13522 O O . GLY H 2 118 ? 20.788 46.531 -27.064 1.00 27.57 118 GLY H O 1
ATOM 13523 N N . THR H 2 119 ? 18.858 45.358 -27.007 1.00 25.94 119 THR H N 1
ATOM 13524 C CA . THR H 2 119 ? 18.060 46.399 -27.651 1.00 23.50 119 THR H CA 1
ATOM 13525 C C . THR H 2 119 ? 16.678 46.349 -27.025 1.00 27.53 119 THR H C 1
ATOM 13526 O O . THR H 2 119 ? 16.149 45.265 -26.758 1.00 26.21 119 THR H O 1
ATOM 13530 N N . GLN H 2 120 ? 16.104 47.502 -26.731 1.00 21.73 120 GLN H N 1
ATOM 13531 C CA . GLN H 2 120 ? 14.860 47.565 -25.969 1.00 21.97 120 GLN H CA 1
ATOM 13532 C C . GLN H 2 120 ? 13.636 47.668 -26.889 1.00 25.22 120 GLN H C 1
ATOM 13533 O O . GLN H 2 120 ? 13.651 48.394 -27.894 1.00 25.52 120 GLN H O 1
ATOM 13539 N N . VAL H 2 121 ? 12.565 46.944 -26.530 1.00 23.86 121 VAL H N 1
ATOM 13540 C CA . VAL H 2 121 ? 11.266 47.049 -27.208 1.00 23.81 121 VAL H CA 1
ATOM 13541 C C . VAL H 2 121 ? 10.211 47.443 -26.176 1.00 23.89 121 VAL H C 1
ATOM 13542 O O . VAL H 2 121 ? 9.989 46.738 -25.182 1.00 24.66 121 VAL H O 1
ATOM 13546 N N . THR H 2 122 ? 9.554 48.571 -26.394 1.00 22.93 122 THR H N 1
ATOM 13547 C CA . THR H 2 122 ? 8.502 49.021 -25.493 1.00 24.45 122 THR H CA 1
ATOM 13548 C C . THR H 2 122 ? 7.222 49.234 -26.288 1.00 29.46 122 THR H C 1
ATOM 13549 O O . THR H 2 122 ? 7.219 50.027 -27.231 1.00 27.40 122 THR H O 1
ATOM 13553 N N . VAL H 2 123 ? 6.142 48.536 -25.903 1.00 25.97 123 VAL H N 1
ATOM 13554 C CA . VAL H 2 123 ? 4.852 48.609 -26.594 1.00 26.68 123 VAL H CA 1
ATOM 13555 C C . VAL H 2 123 ? 3.885 49.405 -25.730 1.00 32.10 123 VAL H C 1
ATOM 13556 O O . VAL H 2 123 ? 3.603 49.029 -24.585 1.00 39.07 123 VAL H O 1
ATOM 13560 N N . SER H 2 124 ? 3.351 50.491 -26.275 1.00 37.27 124 SER H N 1
ATOM 13561 C CA . SER H 2 124 ? 2.541 51.406 -25.482 1.00 44.98 124 SER H CA 1
ATOM 13562 C C . SER H 2 124 ? 1.046 51.288 -25.776 1.00 49.88 124 SER H C 1
ATOM 13563 O O . SER H 2 124 ? 0.383 52.302 -26.039 1.00 55.68 124 SER H O 1
#

InterPro domains:
  IPR004005 Calicivirus coat protein [PF00915] (12-276)
  IPR013643 Calicivirus coat protein C-terminal [PF08435] (305-538)
  IPR029053 Viral coat protein subunit [G3DSA:2.60.120.20] (1-225)
  IPR033703 Picornavirus/Calicivirus coat protein [cd00205] (77-219)

Solvent-accessible surface area: 65908 Å² total; per-residue (Å²): 161,99,102,12,37,9,3,86,16,22,2,43,56,1,0,0,1,0,1,22,5,18,4,52,15,0,15,0,2,71,10,116,101,83,92,3,36,2,0,3,1,2,0,19,1,43,11,86,52,43,13,0,4,11,15,3,1,12,7,2,0,16,10,17,0,14,3,66,70,61,128,82,31,141,36,2,28,0,40,7,6,30,62,45,54,21,40,32,70,62,113,86,134,28,1,0,19,56,0,3,0,1,0,23,1,58,0,17,3,19,0,5,3,35,15,47,98,76,23,16,10,25,22,36,109,1,17,0,88,2,14,22,66,76,2,6,0,21,61,8,112,0,40,0,94,15,70,12,64,196,56,17,69,44,25,19,36,1,19,0,17,6,3,0,0,29,8,76,35,77,62,107,94,126,69,22,6,89,23,46,66,40,2,25,1,4,10,152,107,72,138,41,42,91,56,3,80,54,11,58,38,132,46,115,52,15,10,0,0,6,0,29,0,57,1,16,1,6,49,15,51,1,38,23,36,0,3,0,1,0,0,2,14,0,0,25,39,1,73,44,37,55,1,55,22,117,34,98,13,0,7,0,61,0,4,33,72,118,100,50,151,61,34,11,15,0,5,0,27,76,53,0,26,0,0,0,16,12,118,19,77,44,2,0,0,3,13,47,49,1,39,2,90,43,52,47,47,20,94,134,147,65,96,2,55,120,15,71,174,152,103,10,34,8,3,86,13,21,2,36,59,1,0,0,1,0,2,23,5,19,3,50,18,0,17,0,2,69,10,118,98,90,92,3,35,2,0,2,1,1,0,24,1,59,12,81,53,44,12,0,4,20,18,8,0,11,10,2,0,5,7,13,0,8,2,69,61,108,60,9,6,97,40,2,31,0,54,8,6,33,34,48,50,22,40,29,72,58,115,89,135,25,1,0,12,59,0,2,0,1,0,23,1,54,0,17,2,17,0,4,3,37,16,48,102,76,22,16,10,24,13,33,115,0,18,0,91,2,15,32,56,56,2,0,0,22,81,12,94,0,58,0,107,12,73,12,13,157,58,17,72,38,21,23,38,1,19,0,17,5,4,0,0,29,7,72,35,75,61,105,93,128,69,22,7,88,25,49,69,39,1,39,1,6,1,157,102,77,139,36,48,94,54,3,76,54,12,56,39,121,37,116,50,14,10,0,0,7,0,29,0,58,1,16,1,6,49,14,51,2,38,22,36,0,3,0,0,0,0,2,11,1,0,26,43,1,72,41,62,54,8,100,34,147,33,74,7,0,4,0,63,0,4,25,69,90,65,54,165,72,58,12,15,0,3,0,24,98,44,0,24,0,0,0,16,11,120,19,106,43,0,0,0,3,6,39,75,0,33,3,110,42,67,39,49,16,87,114,144,60,96,4,57,119,17,69,131,18,115,9,92,6,57,38,31,32,125,29,92,60,54,78,68,19,143,0,27,0,49,20,61,11,32,13,56,13,102,12,0,3,0,0,0,36,59,24,115,94,116,82,30,72,8,0,0,0,3,9,8,86,61,123,81,55,67,56,36,109,93,3,101,72,40,1,72,4,47,36,40,64,103,145,91,14,1,21,0,55,0,63,50,2,83,82,121,2,33,1,39,0,17,0,0,0,11,5,12,28,45,19,27,49,40,62,3,4,4,4,77,44,41,6,157,18,19,87,0,45,12,15,118,175,81,11,84,13,122,21,62,40,32,31,128,25,94,70,51,72,68,22,132,0,23,0,46,16,57,8,34,11,56,8,63,2,0,0,0,0,0,25,51,29,148,78,123,83,25,57,8,0,0,0,5,4,8,80,70,107,81,54,66,53,34,112,89,1,112,79,36,1,69,2,49,43,40,71,101,148,72,14,3,27,0,57,0,66,49,4,77,86,117,1,45,4,38,0,18,0,0,0,9,5,13,28,41,18,28,46,41,57,2,4,6,4,83,40,40,8,172,20,17,85,0,49,8,26,163,143,110,110,12,37,9,3,80,13,22,2,37,58,1,0,0,1,0,2,24,5,16,4,53,17,0,21,0,3,33,10,91,64,83,92,3,36,2,0,3,1,2,0,18,1,42,12,82,52,43,13,0,5,22,18,7,0,13,10,2,0,3,7,12,0,16,3,70,51,71,123,84,34,138,40,2,22,0,57,7,6,34,35,46,50,20,42,31,67,59,113,97,134,36,1,0,13,67,0,2,0,1,0,22,1,53,0,19,3,16,0,5,3,39,13,56,126,67,16,15,8,30,9,35,120,0,20,1,91,1,35,32,52,60,2,2,0,18,89,11,102,0,55,0,109,16,75,14,55,200,61,17,88,49,36,16,40,2,20,1,19,7,3,0,0,30,6,75,38,74,63,106,94,131,70,24,6,87,23,49,68,40,2,43,1,23,6,167,127,57,169,46,66,97,56,4,80,55,11,60,39,121,51,118,56,18,11,0,0,6,0,26,0,58,1,16,1,6,50,14,50,2,38,23,36,0,3,0,0,0,0,1,11,0,0,27,38,1,70,36,33,55,1,54,25,107,33,75,9,0,5,0,59,0,3,34,65,118,104,44,152,61,34,12,16,0,5,0,24,80,53,0,25,0,0,0,16,10,37,0,45,12,6,0,0,2,12,46,49,1,41,2,89,44,50,50,49,18,91,116,169,67,95,3,58,121,16,69,144,117,12,34,10,3,88,16,22,3,44,55,1,0,0,1,0,1,22,5,19,4,54,19,0,19,0,2,67,11,115,97,84,94,3,38,2,0,3,0,1,0,20,1,45,12,81,53,43,12,0,5,20,14,3,0,16,11,2,0,5,8,12,0,14,2,65,55,62,121,86,32,134,35,2,29,0,52,6,7,33,37,46,52,21,39,26,71,64,119,92,134,27,2,0,17,69,0,3,0,1,0,22,0,50,0,20,2,18,0,5,3,37,16,47,95,77,22,16,10,24,21,37,111,1,19,0,100,2,34,27,40,60,2,0,0,22,94,11,100,1,43,0,113,6,73,13,55,191,57,18,67,44,22,20,37,0,21,0,18,6,4,0,0,26,8,76,30,81,61,103,76,121,69,23,6,88,21,36,68,37,2,46,1,22,4,164,138,61,144,38,54,86,53,3,77,53,11,58,39,104,43,116,51,14,15,0,0,6,0,28,0,58,1,17,1,5,46,16,44,1,50,24,54,0,3,0,1,0,0,2,12,0,0,24,38,1,73,39,27,59,0,68,21,129,32,89,0,0,6,0,60,0,4,31,74,116,102,49,152,62,27,13,15,0,3,0,12,77,49,0,25,1,0,0,14,20,115,19,76,46,6,0,0,2,12,47,47,1,36,2,89,46,52,48,50,21,89,74,164,70,98,3,56,114,41,100,23,107,15,130,15,60,42,32,33,137,25,31,60,47,73,73,22,129,0,22,0,46,22,61,11,30,14,58,12,120,12,0,0,0,0,0,27,50,38,146,57,152,86,31,83,8,0,0,0,4,7,8,90,70,115,72,42,62,51,37,103,89,2,123,72,35,1,64,1,47,39,38,57,101,138,91,16,4,28,0,56,0,77,46,3,90,85,117,2,47,4,36,0,18,0,0,0,11,6,14,28,45,18,25,49,39,56,2,4,4,4,79,43,40,5,165,24,18,82,0,42,12,43,29,131,113,177,112,178,233,144,17,102,9,104,18,62,35,29,18,128,16,101,72,56,58,62,30,136,0,23,0,41,23,63,11,32,26,55,16,122,14,0,0,0,0,2,22,73,24,103,90,144,126,62,67,5,0,0,0,3,6,10,86,72,123,78,51,68,48,37,105,89,1,110,80,46,0,70,3,52,35,47,58,85,136,91,12,4,32,0,57,2,60,62,2,93,72,112,2,29,6,70,0,34,0,0,0,10,5,13,27,44,20,28,52,44,50,4,4,4,4,74,44,47,15,170,21,19,81,2,48,12,74

Sequence (1736 aa):
TKPFSVPVLTVEEMTNSRFPIPLEKLFTGPSSAFVVQPQNGRCTTDGVLLGTTQLSPVNICTTFRGDVTHITGSRNYTMNLASQNWNDYDPTEEIPAPLGTPDFVGKIQGVLTQTTRTDGSTRGHKATVYTGSADFAPKLGRVQFETDTDRDFEANQNTKFTPVGVIQDGGTTHRRNEPQQWVLPSYSGRNTHNVHLAPAVAPTFPGEQLLFFRSTMPGCSGYPNMDLDCLLPQEWVQYFYQEAAPAQSDVALLRFVNPDTGRVLFECKLHKSGYVTVAHTGQHDLVIPPNGYFRFDSWVNQFYTLAPMGTKPFSVPVLTVEEMTNSRFPIPLEKLFTGPSSAFVVQPQNGRCTTDGVLLGTTQLSPVNICTTFRGDVTHITGSRNYTMNLASQNWNDYDPTEEIPAPLGTPDFVGKIQGVLTQTTRTDGSTRGHKATVYYTGSADFAPKLGRVQFETDTDRDFEANQNTKFTPVGVIQDGGTTHRRNEPQQWVLPSYSGRNTHNVHLAPAVAPTFPGEQLLFFRSTMPGCSGYPNMDLDCLLPQEWVQYFYQEAAPAQSDVALLRFVNPDTGRVLFECKLHKSGYVTVAHTGQHDLVIPPNGYFRFDSWVNQFYTLAPMGQVQLQESGGGLVQPGDSLRLSCATSGFILGRPVITWFRQAPGKEREGVLCISGSDEITYFIDSVKGRFTISRDNAKNTVYLQINSLKPEDTANYYCAARTFTAGCYSRSIAYPYWGQGTQVTVSSHQVQLQESGGGLVQPGDSLRLSCATSGFILGRPVITWFRQAPGKEREGVLCISGSDEITYFIDSVKGRFTISRDNAKNTVYLQINSLKPEDTANYYCAARTFTAGCYSRSIAYPYWGQGTQVTVSSTKPFSVPVLTVEEMTNSRFPIPLEKLFTGPSSAFVVQPQNGRCTTDGVLLGTTQLSPVNICTFRGDVTHITGSRNYTMNLASQNWNDYDPTEEIPAPLGTPDFVGKIQGVLTQTTRTDGSTRGHKATVYTGSADFAPKLGRVQFETDTDRDFEANQNTKFTPVGVIQDGGTTHRNEPQQWVLPSYSGRNTHNVHLAPAVAPTFPGEQLLFFRSTMPGCSGYPNMDLDCLLPQEWVQYFYQEAAPAQSDVALLRFVNPDTGRVLFECKLHKSGYVTVAHTGQHDLVIPPNGYFRFDSWVNQFYTLAPMGKPFSVPVLTVEEMTNSRFPIPLEKLFTGPSSAFVVQPQNGRCTTDGVLLGTTQLSPVNICTFRGDVTHITGSRNYTMNLASQNWNDYDPTEEIPAPLGTPDFVGKIQGVLTQTTRTDGSTRGHKATVYTGSADFAPKLGRVQFETDTDRDFEANQNTKFTPVGVIQDGGTTHRNEPQQWVLPSYSGRNTHNVHLAPAVAPTFPGEQLLFFRSTMPGCSGYPNMDLDCLLPQEWVQYFYQEAAPAQSDVALLRFVNPDTGRVLFECKLHKSGYVTVAHTGQHDLVIPPNGYFRFDSWVNQFYTLAPMQVQLQESGGGLVQPGDSLRLSCATSGFILGRPVITWFRQAPGKEREGVLCISGSDEITYFIDSVKGRFTISRDNAKNTVYLQINSLKPEDTANYYCAARTFTAGCYSRSSIAYPYWGQGTQVTVSSHHHHHHQVQLQESGGGLVQPGDSLRLSCATSGFILGRPVITWFRQAPGKEREGVLCISGSDEITYFIDSVKGRFTISRDNAKNTVYLQINSLKPEDTANYYCAARTFTAGCYSRSIAYPYWGQGTQVTVS

Radius of gyration: 43.77 Å; Cα contacts (8 Å, |Δi|>4): 5129; chains: 8; bounding box: 79×127×101 Å